Protein 6WQV (pdb70)

Radius of gyration: 37.37 Å; Cα contacts (8 Å, |Δi|>4): 2797; chains: 4; bounding box: 74×94×100 Å

Sequence (1382 aa):
PPTQMRDLTASSQLLDEITIGWNLGNTLDATTTSWLPNPTPAQSETAWGCPMTTKAMIDKVKEGGFNTVRVPVSWIDHTGSAPEYQIDEAWMNRVQEVVNYVIDNDMYCILNIHHENNDWLLIPTNAQKDSVNARLDAIIWTQIATRFGSSYDEHLIFEGMNQPRLVGDPNEWNGGNQEARQQVINSYNQTFVNTVRATGGNNAIRCLMVPTYAASCSSTTVNDFVLPTDTVANKLIVDIHSYSPYNFALNTSGTSSFTQSSDISSQLQWTLQEIYNSFGAKGIPVIIGQFGALNKNNINGRVLWGENYLRIAKSYNIRCIWWDNNAFDTSGENFGLLNRGTLTWQYPELLEAMMMKTQMMRDLTASQLLLDEITIGWNLGNTLDATTTSWLPNPTPAQSETAWGCPMTTKAMIDKVKEGGFNTVRVPVSWIDHTGSAPEYQIDEAWMNRVQEVVNYVIDNDMYCILNIHHENNDWLLIPTNAQKDSVNARLDAIWTQIATRFGSSYDEHLIFEGMNQPRLVGDPNEWNGGNQEARQVINSSYNQTFVNTVRATGGNNAIRCLMMVPTYAASCSSTTVNDFVLPTDTVANKLIVDIHSYSPYNFALNTSGTSSFTQSDISSQLQWTLQEIYNSFGAKGIPVIIGQFGALNKNNINGRVLWGEENYLRIAKSYNNIRCIWWDNNAFDTSGENFGLLNRGTLTWQYPELLEAMMMKMRDLTASQLLDEITIGWNLGNTLDATTTSWLPNPTPAQSETAWGCPMTTKAMIDKVKEGGFNTVRVPVSWIDHTGSAPEYQIDEAWMNNRVQEVVNYVIDNDMYCILNIHHENDWLLIPTNAQKDSVNARLDAIWTQIATRFGSYDEHLIFEGMNQPRLVGDPNEWNGGNQEARQVINSYNQTFVNTVRATGGNNAIRCLMMVPTYAASCSSTTVNDFVLPTDTVANKLIVDIHSYSPYNFALNTSGTSSFTQSDISQQLQWTLQEEIYNSFGAKGIPVIIGQFGALNKNNINGRVLWGENYLRIAKSYNNIRCIWWDNNAFDTSGENFGLLNRGTLTWQYPELLEAMMMKMRDLTASQLLDEITIGWNLGNTLDATTTSWLPNPTPAQSETAWGCPMTTKAMIDKVKEGGFNTVRVPVSWIDHTGSAPEYQIDEAWMNRVQEVVNYVIDNDMYCILNIHHENNDWLIPTNAQKDSVNARLDAIWTQIATRFGSYDEHLIFEGMMNQPRLVGDPNEWNGGNQEARQVINSYNQTFVNTVRATGGNNAIRCLMMVPTYAASCSSTTVNDFVLPTDTVANKLIVDIHSYSPYNFALNTSGTSSFTQSSDISQLQWTLQEIYNSFGAKGIPVIIGQFGALNKNNINGRVLWGENYLRIAKSYNIRCIWWDNNAFDTSGENFGLLNRGTLTWQYPELLEAMMMK

Solvent-accessible surface area: 52924 Å² total; per-residue (Å²): 151,94,70,149,16,61,66,14,40,0,61,45,2,14,90,67,5,83,10,0,0,0,0,0,32,0,0,0,1,29,2,58,113,171,45,92,125,10,68,28,50,86,0,0,60,39,94,64,5,50,77,4,57,54,48,11,0,44,42,0,60,130,15,35,2,35,0,0,0,0,0,0,1,0,25,14,10,26,35,92,58,108,115,26,109,3,64,103,51,0,9,66,21,0,42,89,0,0,46,42,0,33,76,3,66,1,10,0,0,0,0,0,5,57,1,23,102,25,2,58,1,33,91,97,68,74,119,62,2,26,60,35,0,62,20,1,0,49,37,0,0,63,62,0,16,47,21,28,11,30,0,0,0,0,0,0,5,36,0,31,21,94,67,47,131,60,24,153,111,5,12,71,112,64,0,34,97,3,2,24,28,0,0,46,26,0,1,79,7,0,17,26,8,4,38,18,2,37,44,0,5,0,1,0,0,0,5,6,0,38,34,48,84,61,3,28,119,47,26,93,55,8,108,36,110,42,71,99,6,8,0,0,0,1,17,9,29,15,35,128,82,3,0,53,35,84,106,19,71,52,62,8,59,133,93,47,26,77,92,2,62,131,29,0,54,55,2,76,56,26,2,32,51,136,64,38,27,7,1,0,0,12,0,0,0,4,17,39,132,18,63,120,12,1,26,57,0,0,58,14,0,25,137,5,0,156,81,40,93,4,24,2,0,0,19,0,7,22,15,19,111,76,131,42,82,12,2,0,0,0,33,3,67,86,67,64,37,66,28,85,95,0,18,124,3,6,58,196,128,183,20,96,99,24,46,0,64,95,1,12,94,58,5,83,10,0,0,0,1,0,33,0,0,0,1,30,3,57,114,171,48,88,127,8,67,26,49,86,0,0,56,37,100,68,2,45,78,3,58,37,33,12,0,53,54,0,51,117,15,34,2,33,0,0,0,0,0,0,1,0,24,11,10,25,35,93,59,108,112,27,110,2,64,99,51,0,9,56,22,0,42,92,0,0,43,42,0,36,72,2,80,0,16,0,0,0,0,0,5,57,1,22,103,26,1,56,0,34,94,102,70,71,119,64,3,25,62,34,0,64,20,0,0,57,39,0,0,91,65,0,16,97,26,57,12,28,0,0,0,0,0,0,4,34,0,33,22,91,67,54,131,61,24,152,114,5,11,73,102,68,0,34,90,5,2,28,27,0,0,50,25,0,1,81,8,0,18,90,52,26,68,23,2,36,48,0,4,0,0,0,0,0,4,6,0,37,34,50,86,64,2,18,117,35,26,99,46,10,111,35,114,42,73,104,5,8,0,0,0,1,17,12,31,15,34,128,81,3,0,52,37,84,106,19,69,54,61,8,62,132,93,48,25,78,98,1,61,133,31,0,54,61,3,74,67,17,2,30,56,133,63,43,23,6,0,0,0,13,0,0,0,5,27,40,151,18,55,123,12,1,34,59,0,0,54,15,0,23,135,6,0,152,81,39,93,4,23,3,0,0,20,0,8,31,14,25,125,75,132,40,84,13,1,1,0,0,37,3,65,91,63,69,33,78,29,77,90,0,18,128,3,6,58,187,84,103,100,24,48,0,60,94,1,12,90,58,5,85,10,0,0,0,0,0,35,0,0,0,1,30,1,63,115,168,36,104,114,7,66,24,49,87,0,0,56,37,100,67,3,48,78,4,58,80,48,11,0,56,48,0,90,130,16,36,2,32,0,0,0,0,0,0,2,0,24,15,10,25,34,92,59,108,117,25,114,4,60,130,53,0,11,70,16,0,35,73,0,0,45,41,0,30,96,19,113,1,16,0,0,0,0,0,12,52,2,46,90,27,9,52,1,34,94,100,69,75,119,64,3,24,60,33,0,63,19,1,0,56,39,0,0,92,75,0,16,96,25,56,12,36,0,0,0,0,0,0,6,40,8,36,22,83,67,49,134,71,23,149,119,4,8,67,95,70,0,29,96,3,2,22,27,0,0,50,24,0,0,79,8,0,17,90,52,26,68,45,3,36,47,0,6,0,0,0,0,0,4,5,0,36,22,41,77,60,2,29,118,28,26,91,58,9,107,35,108,44,74,101,6,10,0,0,0,1,17,10,31,14,32,130,81,2,0,54,37,82,106,20,69,52,21,7,8,116,44,46,25,78,102,1,58,139,26,0,58,42,2,74,75,16,2,30,57,143,63,37,26,6,0,0,0,13,0,0,0,4,18,37,95,18,58,126,11,6,30,56,0,0,58,12,0,25,136,6,0,156,80,40,86,3,24,2,0,0,20,0,9,32,15,28,104,75,128,39,84,14,2,0,0,0,26,3,67,37,61,21,24,41,32,60,87,4,18,125,3,5,58,195,79,108,97,23,47,0,72,94,2,10,114,67,5,86,8,0,0,0,0,0,32,0,0,0,1,29,2,60,118,174,45,94,128,11,68,26,48,86,0,0,58,38,95,65,6,46,76,4,58,78,49,10,0,53,50,0,88,129,14,35,2,31,0,0,0,0,0,0,1,0,24,9,9,26,35,90,48,116,115,22,100,2,67,102,51,0,8,66,22,0,47,90,0,0,42,42,0,36,101,16,108,0,12,0,0,0,0,0,5,59,1,23,103,26,3,60,2,34,57,34,23,43,96,27,4,25,59,37,0,64,18,1,0,56,39,0,0,93,62,0,15,95,27,55,12,28,1,0,0,0,0,0,4,38,0,30,21,91,65,47,131,66,26,149,111,4,9,65,55,61,0,39,24,5,2,20,27,0,0,50,26,0,1,77,7,0,18,89,46,24,63,47,2,36,48,0,6,0,0,0,0,0,5,6,1,40,34,44,80,65,3,22,95,9,20,59,55,9,108,33,108,39,72,101,6,8,0,0,0,1,17,11,34,14,32,133,85,3,0,53,30,91,102,18,70,48,67,5,74,133,95,49,27,80,96,1,61,131,32,0,52,62,3,67,64,17,2,30,56,124,65,30,24,5,0,0,0,14,0,0,0,4,16,38,130,18,102,124,9,6,30,62,0,0,55,16,0,27,134,6,0,151,76,38,111,3,26,2,0,0,19,0,7,21,14,30,123,76,130,41,85,14,1,0,1,0,38,2,60,84,69,59,39,79,37,89,91,4,18,124,4,9,55,182

Structure (mmCIF, N/CA/C/O backbone):
data_6WQV
#
_entry.id   6WQV
#
_cell.length_a   49.610
_cell.length_b   83.170
_cell.length_c   85.210
_cell.angle_alpha   93.982
_cell.angle_beta   93.359
_cell.angle_gamma   89.274
#
_symmetry.space_group_name_H-M   'P 1'
#
loop_
_entity.id
_entity.type
_entity.pdbx_description
1 polymer Endoglucanase
2 branched beta-D-glucopyranose-(1-4)-beta-D-glucopyranose-(1-4)-alpha-D-glucopyranose
3 non-polymer 1,2-ETHANEDIOL
4 non-polymer 'NITRATE ION'
5 water water
#
loop_
_atom_site.group_PDB
_atom_site.id
_atom_site.type_symbol
_atom_site.label_atom_id
_atom_site.label_alt_id
_atom_site.label_comp_id
_atom_site.label_asym_id
_atom_site.label_entity_id
_atom_site.label_seq_id
_atom_site.pdbx_PDB_ins_code
_atom_site.Cartn_x
_atom_site.Cartn_y
_atom_site.Cartn_z
_atom_site.occupancy
_atom_site.B_iso_or_equiv
_atom_site.auth_seq_id
_atom_site.auth_comp_id
_atom_site.auth_asym_id
_atom_site.auth_atom_id
_atom_site.pdbx_PDB_model_num
ATOM 1 N N . PRO A 1 7 ? 12.30073 -25.74645 -33.30124 1.000 47.25726 7 PRO A N 1
ATOM 2 C CA . PRO A 1 7 ? 11.52826 -26.70464 -34.10612 1.000 46.49011 7 PRO A CA 1
ATOM 3 C C . PRO A 1 7 ? 10.24788 -27.12588 -33.39179 1.000 42.82490 7 PRO A C 1
ATOM 4 O O . PRO A 1 7 ? 10.13494 -26.91435 -32.18403 1.000 41.50669 7 PRO A O 1
ATOM 15 N N . PRO A 1 8 ? 9.30120 -27.71507 -34.11999 1.000 39.45558 8 PRO A N 1
ATOM 16 C CA . PRO A 1 8 ? 8.01294 -28.05653 -33.50062 1.000 35.79488 8 PRO A CA 1
ATOM 17 C C . PRO A 1 8 ? 8.14530 -29.24274 -32.55560 1.000 33.74875 8 PRO A C 1
ATOM 18 O O . PRO A 1 8 ? 8.80539 -30.23785 -32.86445 1.000 34.99201 8 PRO A O 1
ATOM 29 N N . THR A 1 9 ? 7.52736 -29.11700 -31.38386 1.000 30.71324 9 THR A N 1
ATOM 30 C CA . THR A 1 9 ? 7.41392 -30.25252 -30.47980 1.000 33.15439 9 THR A CA 1
ATOM 31 C C . THR A 1 9 ? 6.47186 -31.27915 -31.09481 1.000 33.07789 9 THR A C 1
ATOM 32 O O . THR A 1 9 ? 5.40827 -30.93175 -31.61813 1.000 32.34478 9 THR A O 1
ATOM 43 N N . GLN A 1 10 ? 6.87227 -32.54829 -31.05337 1.000 31.43993 10 GLN A N 1
ATOM 44 C CA . GLN A 1 10 ? 6.03158 -33.59348 -31.62034 1.000 31.99407 10 GLN A CA 1
ATOM 45 C C . GLN A 1 10 ? 4.65409 -33.53488 -30.97749 1.000 30.21685 10 GLN A C 1
ATOM 46 O O . GLN A 1 10 ? 4.52827 -33.41768 -29.75398 1.000 29.19431 10 GLN A O 1
ATOM 60 N N . MET A 1 11 ? 3.61756 -33.62171 -31.80510 1.000 28.67754 11 MET A N 1
ATOM 61 C CA . MET A 1 11 ? 2.26704 -33.32202 -31.36735 1.000 24.81248 11 MET A CA 1
ATOM 62 C C . MET A 1 11 ? 1.32038 -34.44781 -31.73521 1.000 24.19782 11 MET A C 1
ATOM 63 O O . MET A 1 11 ? 1.32822 -34.93128 -32.87069 1.000 27.44787 11 MET A O 1
ATOM 77 N N . ARG A 1 12 ? 0.49245 -34.84424 -30.77108 1.000 23.36635 12 ARG A N 1
ATOM 78 C CA . ARG A 1 12 ? -0.56928 -35.79935 -31.03330 1.000 21.17707 12 ARG A CA 1
ATOM 79 C C . ARG A 1 12 ? -1.72161 -35.06053 -31.69800 1.000 18.87079 12 ARG A C 1
ATOM 80 O O . ARG A 1 12 ? -2.05705 -33.94008 -31.31049 1.000 20.45921 12 ARG A O 1
ATOM 101 N N . ASP A 1 13 ? -2.30736 -35.68802 -32.70550 1.000 19.87419 13 ASP A N 1
ATOM 102 C CA . ASP A 1 13 ? -3.45475 -35.14129 -33.42258 1.000 21.37940 13 ASP A CA 1
ATOM 103 C C . ASP A 1 13 ? -4.68787 -35.75695 -32.77579 1.000 21.23357 13 ASP A C 1
ATOM 104 O O . ASP A 1 13 ? -5.07928 -36.87976 -33.10701 1.000 21.81034 13 ASP A O 1
ATOM 113 N N . LEU A 1 14 ? -5.28652 -35.02353 -31.84221 1.000 20.21436 14 LEU A N 1
ATOM 114 C CA . LEU A 1 14 ? -6.45265 -35.48819 -31.11331 1.000 21.99726 14 LEU A CA 1
ATOM 115 C C . LEU A 1 14 ? -7.62315 -34.54699 -31.33930 1.000 18.68972 14 LEU A C 1
ATOM 116 O O . LEU A 1 14 ? -7.44326 -33.33787 -31.52685 1.000 19.50084 14 LEU A O 1
ATOM 132 N N . THR A 1 15 ? -8.82875 -35.09554 -31.27610 1.000 17.23854 15 THR A N 1
ATOM 133 C CA . THR A 1 15 ? -9.99384 -34.23009 -31.35969 1.000 17.21139 15 THR A CA 1
ATOM 134 C C . THR A 1 15 ? -10.19089 -33.46714 -30.05014 1.000 15.20400 15 THR A C 1
ATOM 135 O O . THR A 1 15 ? -9.62968 -33.80158 -28.99709 1.000 14.93697 15 THR A O 1
ATOM 146 N N . ALA A 1 16 ? -11.03569 -32.43780 -30.11306 1.000 16.66209 16 ALA A N 1
ATOM 147 C CA . ALA A 1 16 ? -11.33106 -31.66647 -28.90939 1.000 15.13497 16 ALA A CA 1
ATOM 148 C C . ALA A 1 16 ? -11.92528 -32.55350 -27.82429 1.000 15.45141 16 ALA A C 1
ATOM 149 O O . ALA A 1 16 ? -11.57646 -32.42218 -26.64691 1.000 14.79691 16 ALA A O 1
ATOM 156 N N A SER A 1 17 ? -12.83255 -33.45453 -28.19648 0.589 16.73565 17 SER A N 1
ATOM 157 N N B SER A 1 17 ? -12.81811 -33.47140 -28.20053 0.411 16.66798 17 SER A N 1
ATOM 158 C CA A SER A 1 17 ? -13.40689 -34.35403 -27.20288 0.589 16.87225 17 SER A CA 1
ATOM 159 C CA B SER A 1 17 ? -13.41646 -34.35816 -27.20773 0.411 16.88842 17 SER A CA 1
ATOM 160 C C A SER A 1 17 ? -12.32889 -35.21270 -26.55952 0.589 16.61273 17 SER A C 1
ATOM 161 C C B SER A 1 17 ? -12.38029 -35.28224 -26.58314 0.411 16.68831 17 SER A C 1
ATOM 162 O O A SER A 1 17 ? -12.33754 -35.42396 -25.33956 0.589 15.91832 17 SER A O 1
ATOM 163 O O B SER A 1 17 ? -12.48144 -35.60751 -25.39494 0.411 16.09732 17 SER A O 1
ATOM 178 N N . GLN A 1 18 ? -11.40298 -35.74054 -27.36643 1.000 16.85871 18 GLN A N 1
ATOM 179 C CA . GLN A 1 18 ? -10.33192 -36.56753 -26.81893 1.000 16.61870 18 GLN A CA 1
ATOM 180 C C . GLN A 1 18 ? -9.44146 -35.77666 -25.87128 1.000 16.74597 18 GLN A C 1
ATOM 181 O O . GLN A 1 18 ? -9.04086 -36.28572 -24.81720 1.000 17.63551 18 GLN A O 1
ATOM 195 N N . LEU A 1 19 ? -9.11734 -34.53009 -26.22349 1.000 14.80423 19 LEU A N 1
ATOM 196 C CA . LEU A 1 19 ? -8.29612 -33.70705 -25.34981 1.000 16.15398 19 LEU A CA 1
ATOM 197 C C . LEU A 1 19 ? -9.02578 -33.41596 -24.04823 1.000 14.60788 19 LEU A C 1
ATOM 198 O O . LEU A 1 19 ? -8.44230 -33.53142 -22.96126 1.000 14.35043 19 LEU A O 1
ATOM 214 N N . LEU A 1 20 ? -10.30872 -33.06342 -24.13244 1.000 13.79261 20 LEU A N 1
ATOM 215 C CA . LEU A 1 20 ? -11.07629 -32.78692 -22.92363 1.000 13.80562 20 LEU A CA 1
ATOM 216 C C . LEU A 1 20 ? -11.15662 -34.00818 -22.01620 1.000 15.23822 20 LEU A C 1
ATOM 217 O O . LEU A 1 20 ? -11.24708 -33.86114 -20.78938 1.000 16.61415 20 LEU A O 1
ATOM 233 N N . ASP A 1 21 ? -11.11778 -35.21661 -22.57909 1.000 13.71611 21 ASP A N 1
ATOM 234 C CA . ASP A 1 21 ? -11.15702 -36.42490 -21.76110 1.000 15.93972 21 ASP A CA 1
ATOM 235 C C . ASP A 1 21 ? -9.83849 -36.68974 -21.04616 1.000 17.09335 21 ASP A C 1
ATOM 236 O O . ASP A 1 21 ? -9.80163 -37.51509 -20.12670 1.000 19.76409 21 ASP A O 1
ATOM 245 N N . GLU A 1 22 ? -8.76653 -36.01071 -21.43866 1.000 14.14722 22 GLU A N 1
ATOM 246 C CA . GLU A 1 22 ? -7.51279 -36.08107 -20.69899 1.000 15.00283 22 GLU A CA 1
ATOM 247 C C . GLU A 1 22 ? -7.42876 -35.05575 -19.57998 1.000 16.17592 22 GLU A C 1
ATOM 248 O O . GLU A 1 22 ? -6.64486 -35.24553 -18.64531 1.000 17.86433 22 GLU A O 1
ATOM 260 N N . ILE A 1 23 ? -8.20220 -33.97178 -19.65932 1.000 13.70035 23 ILE A N 1
ATOM 261 C CA . ILE A 1 23 ? -8.27256 -33.00166 -18.57452 1.000 14.35807 23 ILE A CA 1
ATOM 262 C C . ILE A 1 23 ? -9.02539 -33.61545 -17.40039 1.000 15.45449 23 ILE A C 1
ATOM 263 O O . ILE A 1 23 ? -10.02081 -34.32779 -17.57939 1.000 16.82955 23 ILE A O 1
ATOM 279 N N . THR A 1 24 ? -8.52525 -33.37468 -16.18441 1.000 13.31547 24 THR A N 1
ATOM 280 C CA . THR A 1 24 ? -9.22224 -33.80447 -14.97260 1.000 14.63089 24 THR A CA 1
ATOM 281 C C . THR A 1 24 ? -10.02575 -32.62548 -14.42345 1.000 14.75884 24 THR A C 1
ATOM 282 O O . THR A 1 24 ? -11.25257 -32.58475 -14.55753 1.000 13.97616 24 THR A O 1
ATOM 293 N N . ILE A 1 25 ? -9.32530 -31.66071 -13.83334 1.000 12.70187 25 ILE A N 1
ATOM 294 C CA . ILE A 1 25 ? -9.90254 -30.42515 -13.30211 1.000 11.01839 25 ILE A CA 1
ATOM 295 C C . ILE A 1 25 ? -8.82848 -29.35827 -13.45650 1.000 11.21489 25 ILE A C 1
ATOM 296 O O . ILE A 1 25 ? -7.62973 -29.65396 -13.41341 1.000 12.01404 25 ILE A O 1
ATOM 312 N N . GLY A 1 26 ? -9.25026 -28.11037 -13.68884 1.000 10.12742 26 GLY A N 1
ATOM 313 C CA . GLY A 1 26 ? -8.32792 -27.03404 -13.96979 1.000 11.01856 26 GLY A CA 1
ATOM 314 C C . GLY A 1 26 ? -8.37117 -25.89917 -12.94774 1.000 9.22512 26 GLY A C 1
ATOM 315 O O . GLY A 1 26 ? -9.29625 -25.79063 -12.13577 1.000 10.21132 26 GLY A O 1
ATOM 319 N N . TRP A 1 27 ? -7.37167 -25.02192 -13.05133 1.000 9.96729 27 TRP A N 1
ATOM 320 C CA . TRP A 1 27 ? -7.15253 -23.90303 -12.13894 1.000 9.32340 27 TRP A CA 1
ATOM 321 C C . TRP A 1 27 ? -6.71340 -22.69614 -12.94947 1.000 8.66430 27 TRP A C 1
ATOM 322 O O . TRP A 1 27 ? -5.85570 -22.81317 -13.83707 1.000 9.63590 27 TRP A O 1
ATOM 343 N N . ASN A 1 28 ? -7.33619 -21.54477 -12.66555 1.000 8.75277 28 ASN A N 1
ATOM 344 C CA . ASN A 1 28 ? -6.98832 -20.28034 -13.30996 1.000 9.30899 28 ASN A CA 1
ATOM 345 C C . ASN A 1 28 ? -5.97780 -19.52416 -12.45525 1.000 9.19932 28 ASN A C 1
ATOM 346 O O . ASN A 1 28 ? -6.18907 -19.35117 -11.24969 1.000 10.32084 28 ASN A O 1
ATOM 357 N N . LEU A 1 29 ? -4.92920 -19.00944 -13.10428 1.000 8.65587 29 LEU A N 1
ATOM 358 C CA . LEU A 1 29 ? -3.99756 -18.04321 -12.50651 1.000 8.78064 29 LEU A CA 1
ATOM 359 C C . LEU A 1 29 ? -4.61787 -16.64357 -12.58207 1.000 9.28787 29 LEU A C 1
ATOM 360 O O . LEU A 1 29 ? -4.23586 -15.79212 -13.39178 1.000 11.25931 29 LEU A O 1
ATOM 376 N N . GLY A 1 30 ? -5.60660 -16.41987 -11.72559 1.000 8.63713 30 GLY A N 1
ATOM 377 C CA . GLY A 1 30 ? -6.41534 -15.21939 -11.83559 1.000 10.75362 30 GLY A CA 1
ATOM 378 C C . GLY A 1 30 ? -5.79494 -13.97742 -11.22106 1.000 10.25445 30 GLY A C 1
ATOM 379 O O . GLY A 1 30 ? -4.97369 -14.02925 -10.30058 1.000 9.98966 30 GLY A O 1
ATOM 383 N N . ASN A 1 31 ? -6.22724 -12.81724 -11.73623 1.000 9.91243 31 ASN A N 1
ATOM 384 C CA . ASN A 1 31 ? -5.80166 -11.49369 -11.26118 1.000 11.74416 31 ASN A CA 1
ATOM 385 C C . ASN A 1 31 ? -4.27707 -11.30770 -11.30379 1.000 10.99126 31 ASN A C 1
ATOM 386 O O . ASN A 1 31 ? -3.69393 -10.61411 -10.46344 1.000 11.98269 31 ASN A O 1
ATOM 397 N N . THR A 1 32 ? -3.64512 -11.89318 -12.32482 1.000 10.62474 32 THR A N 1
ATOM 398 C CA . THR A 1 32 ? -2.19619 -11.95447 -12.45383 1.000 10.50481 32 THR A CA 1
ATOM 399 C C . THR A 1 32 ? -1.80897 -11.33771 -13.78613 1.000 10.73992 32 THR A C 1
ATOM 400 O O . THR A 1 32 ? -1.71826 -10.10617 -13.88860 1.000 11.20727 32 THR A O 1
ATOM 411 N N . LEU A 1 33 ? -1.53582 -12.13284 -14.83018 1.000 11.50515 33 LEU A N 1
ATOM 412 C CA . LEU A 1 33 ? -1.19993 -11.54864 -16.13290 1.000 9.36826 33 LEU A CA 1
ATOM 413 C C . LEU A 1 33 ? -2.39898 -10.87079 -16.78305 1.000 12.14902 33 LEU A C 1
ATOM 414 O O . LEU A 1 33 ? -2.22088 -10.14446 -17.77182 1.000 12.08700 33 LEU A O 1
ATOM 430 N N . ASP A 1 34 ? -3.60151 -11.08075 -16.23166 1.000 10.72174 34 ASP A N 1
ATOM 431 C CA . ASP A 1 34 ? -4.82609 -10.40770 -16.65051 1.000 11.66273 34 ASP A CA 1
ATOM 432 C C . ASP A 1 34 ? -5.02964 -9.04706 -15.98602 1.000 11.55780 34 ASP A C 1
ATOM 433 O O . ASP A 1 34 ? -5.93141 -8.30778 -16.40094 1.000 12.83247 34 ASP A O 1
ATOM 442 N N . ALA A 1 35 ? -4.23576 -8.68566 -14.98001 1.000 11.08139 35 ALA A N 1
ATOM 443 C CA . ALA A 1 35 ? -4.41957 -7.40344 -14.32000 1.000 10.98664 35 ALA A CA 1
ATOM 444 C C . ALA A 1 35 ? -4.15580 -6.26049 -15.28869 1.000 12.12811 35 ALA A C 1
ATOM 445 O O . ALA A 1 35 ? -3.18777 -6.28151 -16.05689 1.000 15.00638 35 ALA A O 1
ATOM 452 N N . THR A 1 36 ? -5.03065 -5.25772 -15.26006 1.000 13.29638 36 THR A N 1
ATOM 453 C CA . THR A 1 36 ? -4.88592 -4.06362 -16.07810 1.000 15.40051 36 THR A CA 1
ATOM 454 C C . THR A 1 36 ? -4.60094 -2.84844 -15.20394 1.000 16.16217 36 THR A C 1
ATOM 455 O O . THR A 1 36 ? -4.96043 -2.80748 -14.02274 1.000 16.04760 36 THR A O 1
ATOM 466 N N . THR A 1 37 ? -3.94227 -1.84989 -15.80850 1.000 15.35636 37 THR A N 1
ATOM 467 C CA . THR A 1 37 ? -3.60706 -0.58280 -15.16494 1.000 16.06313 37 THR A CA 1
ATOM 468 C C . THR A 1 37 ? -3.99177 0.58239 -16.06803 1.000 17.06878 37 THR A C 1
ATOM 469 O O . THR A 1 37 ? -3.52417 1.70777 -15.86647 1.000 18.70663 37 THR A O 1
ATOM 480 N N . THR A 1 38 ? -4.84838 0.31569 -17.05558 1.000 17.18987 38 THR A N 1
ATOM 481 C CA . THR A 1 38 ? -5.05693 1.23308 -18.16761 1.000 18.22379 38 THR A CA 1
ATOM 482 C C . THR A 1 38 ? -5.46583 2.62584 -17.71312 1.000 21.50591 38 THR A C 1
ATOM 483 O O . THR A 1 38 ? -5.09407 3.61815 -18.35115 1.000 23.53871 38 THR A O 1
ATOM 494 N N . SER A 1 39 ? -6.22669 2.72586 -16.63247 1.000 22.54740 39 SER A N 1
ATOM 495 C CA . SER A 1 39 ? -6.81661 3.99938 -16.24391 1.000 28.33843 39 SER A CA 1
ATOM 496 C C . SER A 1 39 ? -5.88724 4.88102 -15.42076 1.000 29.47815 39 SER A C 1
ATOM 497 O O . SER A 1 39 ? -6.28650 5.99844 -15.07315 1.000 32.46159 39 SER A O 1
ATOM 505 N N . TRP A 1 40 ? -4.67359 4.42782 -15.09719 1.000 25.61605 40 TRP A N 1
ATOM 506 C CA . TRP A 1 40 ? -3.77936 5.24668 -14.28682 1.000 25.19045 40 TRP A CA 1
ATOM 507 C C . TRP A 1 40 ? -2.30379 5.06263 -14.63278 1.000 25.34466 40 TRP A C 1
ATOM 508 O O . TRP A 1 40 ? -1.47587 5.90806 -14.27385 1.000 26.48047 40 TRP A O 1
ATOM 529 N N . LEU A 1 41 ? -1.95994 3.97770 -15.32287 1.000 22.07879 41 LEU A N 1
ATOM 530 C CA . LEU A 1 41 ? -0.57698 3.70450 -15.71503 1.000 23.11683 41 LEU A CA 1
ATOM 531 C C . LEU A 1 41 ? -0.56385 3.12752 -17.12473 1.000 22.86044 41 LEU A C 1
ATOM 532 O O . LEU A 1 41 ? -0.76087 1.91496 -17.31302 1.000 22.11944 41 LEU A O 1
ATOM 548 N N . PRO A 1 42 ? -0.32764 3.95873 -18.13989 1.000 24.42891 42 PRO A N 1
ATOM 549 C CA . PRO A 1 42 ? -0.48629 3.47316 -19.51937 1.000 23.79265 42 PRO A CA 1
ATOM 550 C C . PRO A 1 42 ? 0.57728 2.48893 -19.97480 1.000 22.27254 42 PRO A C 1
ATOM 551 O O . PRO A 1 42 ? 0.27672 1.64342 -20.82760 1.000 21.51418 42 PRO A O 1
ATOM 562 N N . ASN A 1 43 ? 1.79799 2.56308 -19.44254 1.000 22.15985 43 ASN A N 1
ATOM 563 C CA . ASN A 1 43 ? 2.91777 1.75341 -19.92544 1.000 22.61558 43 ASN A CA 1
ATOM 564 C C . ASN A 1 43 ? 3.54981 0.97465 -18.77755 1.000 20.16646 43 ASN A C 1
ATOM 565 O O . ASN A 1 43 ? 4.70900 1.20149 -18.41802 1.000 22.12510 43 ASN A O 1
ATOM 576 N N . PRO A 1 44 ? 2.81829 0.03421 -18.18840 1.000 19.10552 44 PRO A N 1
ATOM 577 C CA . PRO A 1 44 ? 3.39492 -0.73972 -17.08373 1.000 16.86873 44 PRO A CA 1
ATOM 578 C C . PRO A 1 44 ? 4.47647 -1.68717 -17.56778 1.000 17.79687 44 PRO A C 1
ATOM 579 O O . PRO A 1 44 ? 4.42179 -2.21914 -18.68000 1.000 19.29530 44 PRO A O 1
ATOM 590 N N . THR A 1 45 ? 5.46799 -1.90046 -16.70621 1.000 17.01854 45 THR A N 1
ATOM 591 C CA . THR A 1 45 ? 6.40284 -2.98626 -16.91302 1.000 17.03309 45 THR A CA 1
ATOM 592 C C . THR A 1 45 ? 5.68715 -4.31052 -16.65445 1.000 16.08443 45 THR A C 1
ATOM 593 O O . THR A 1 45 ? 4.61657 -4.34329 -16.03813 1.000 15.66780 45 THR A O 1
ATOM 604 N N . PRO A 1 46 ? 6.25056 -5.42215 -17.12341 1.000 14.07901 46 PRO A N 1
ATOM 605 C CA . PRO A 1 46 ? 5.65140 -6.72974 -16.80171 1.000 13.67135 46 PRO A CA 1
ATOM 606 C C . PRO A 1 46 ? 5.44295 -6.93427 -15.31057 1.000 12.80657 46 PRO A C 1
ATOM 607 O O . PRO A 1 46 ? 4.39231 -7.44201 -14.90016 1.000 13.24621 46 PRO A O 1
ATOM 618 N N . ALA A 1 47 ? 6.40217 -6.52093 -14.48308 1.000 15.78344 47 ALA A N 1
ATOM 619 C CA . ALA A 1 47 ? 6.26086 -6.72091 -13.04545 1.000 15.88749 47 ALA A CA 1
ATOM 620 C C . ALA A 1 47 ? 5.15871 -5.83618 -12.47473 1.000 16.10593 47 ALA A C 1
ATOM 621 O O . ALA A 1 47 ? 4.39581 -6.26883 -11.60127 1.000 16.77195 47 ALA A O 1
ATOM 628 N N . GLN A 1 48 ? 5.05274 -4.59558 -12.95497 1.000 14.90947 48 GLN A N 1
ATOM 629 C CA . GLN A 1 48 ? 3.99666 -3.70983 -12.47122 1.000 17.02388 48 GLN A CA 1
ATOM 630 C C . GLN A 1 48 ? 2.61540 -4.27143 -12.78051 1.000 16.62973 48 GLN A C 1
ATOM 631 O O . GLN A 1 48 ? 1.69090 -4.15064 -11.96810 1.000 18.18285 48 GLN A O 1
ATOM 645 N N . SER A 1 49 ? 2.44928 -4.87902 -13.95598 1.000 13.54943 49 SER A N 1
ATOM 646 C CA . SER A 1 49 ? 1.16852 -5.48471 -14.30225 1.000 12.46101 49 SER A CA 1
ATOM 647 C C . SER A 1 49 ? 0.88935 -6.72000 -13.45365 1.000 12.04421 49 SER A C 1
ATOM 648 O O . SER A 1 49 ? -0.18401 -6.84741 -12.85180 1.000 13.95501 49 SER A O 1
ATOM 656 N N . GLU A 1 50 ? 1.84275 -7.65582 -13.40904 1.000 13.10431 50 GLU A N 1
ATOM 657 C CA . GLU A 1 50 ? 1.57916 -8.94590 -12.78737 1.000 14.32131 50 GLU A CA 1
ATOM 658 C C . GLU A 1 50 ? 1.23188 -8.80372 -11.31189 1.000 14.73925 50 GLU A C 1
ATOM 659 O O . GLU A 1 50 ? 0.45678 -9.61039 -10.78172 1.000 14.46304 50 GLU A O 1
ATOM 671 N N . THR A 1 51 ? 1.77568 -7.78960 -10.63762 1.000 13.49694 51 THR A N 1
ATOM 672 C CA . THR A 1 51 ? 1.57437 -7.58629 -9.20821 1.000 13.00060 51 THR A CA 1
ATOM 673 C C . THR A 1 51 ? 0.56159 -6.48705 -8.90273 1.000 16.16460 51 THR A C 1
ATOM 674 O O . THR A 1 51 ? 0.42875 -6.08191 -7.74388 1.000 17.50770 51 THR A O 1
ATOM 685 N N . ALA A 1 52 ? -0.17899 -6.02117 -9.90675 1.000 15.98896 52 ALA A N 1
ATOM 686 C CA . ALA A 1 52 ? -1.03682 -4.86292 -9.71247 1.000 15.50804 52 ALA A CA 1
ATOM 687 C C . ALA A 1 52 ? -2.27920 -5.17286 -8.88698 1.000 16.00772 52 ALA A C 1
ATOM 688 O O . ALA A 1 52 ? -2.83551 -4.25694 -8.27127 1.000 20.15639 52 ALA A O 1
ATOM 695 N N . TRP A 1 53 ? -2.72156 -6.42076 -8.85578 1.000 17.58685 53 TRP A N 1
ATOM 696 C CA . TRP A 1 53 ? -3.99557 -6.78745 -8.25040 1.000 18.56823 53 TRP A CA 1
ATOM 697 C C . TRP A 1 53 ? -3.82493 -7.83871 -7.15364 1.000 21.80705 53 TRP A C 1
ATOM 698 O O . TRP A 1 53 ? -4.56416 -8.82573 -7.09135 1.000 22.99379 53 TRP A O 1
ATOM 719 N N . GLY A 1 54 ? -2.83887 -7.65591 -6.28529 1.000 21.05798 54 GLY A N 1
ATOM 720 C CA . GLY A 1 54 ? -2.75652 -8.44531 -5.06585 1.000 21.62202 54 GLY A CA 1
ATOM 721 C C . GLY A 1 54 ? -2.12638 -9.80862 -5.20581 1.000 21.19318 54 GLY A C 1
ATOM 722 O O . GLY A 1 54 ? -2.27785 -10.64275 -4.30272 1.000 25.02514 54 GLY A O 1
ATOM 726 N N . CYS A 1 55 ? -1.42357 -10.06426 -6.29788 1.000 16.63233 55 CYS A N 1
ATOM 727 C CA . CYS A 1 55 ? -0.73500 -11.32491 -6.45025 1.000 16.20564 55 CYS A CA 1
ATOM 728 C C . CYS A 1 55 ? 0.77048 -11.10778 -6.49036 1.000 16.06353 55 CYS A C 1
ATOM 729 O O . CYS A 1 55 ? 1.23695 -10.07470 -6.98741 1.000 16.18328 55 CYS A O 1
ATOM 737 N N . PRO A 1 56 ? 1.54102 -12.03251 -5.93247 1.000 15.16360 56 PRO A N 1
ATOM 738 C CA . PRO A 1 56 ? 2.99779 -11.96730 -6.05904 1.000 15.79787 56 PRO A CA 1
ATOM 739 C C . PRO A 1 56 ? 3.41911 -12.41690 -7.45014 1.000 13.64143 56 PRO A C 1
ATOM 740 O O . PRO A 1 56 ? 2.62988 -12.94411 -8.23104 1.000 14.04251 56 PRO A O 1
ATOM 751 N N . MET A 1 57 ? 4.69869 -12.20235 -7.75366 1.000 15.14934 57 MET A N 1
ATOM 752 C CA . MET A 1 57 ? 5.24855 -12.75901 -8.98045 1.000 15.35266 57 MET A CA 1
ATOM 753 C C . MET A 1 57 ? 5.05757 -14.27364 -8.99068 1.000 13.35908 57 MET A C 1
ATOM 754 O O . MET A 1 57 ? 5.36453 -14.95986 -8.01288 1.000 14.20930 57 MET A O 1
ATOM 768 N N . THR A 1 58 ? 4.52089 -14.79830 -10.08922 1.000 10.99270 58 THR A N 1
ATOM 769 C CA . THR A 1 58 ? 4.24930 -16.22715 -10.17299 1.000 10.47006 58 THR A CA 1
ATOM 770 C C . THR A 1 58 ? 5.55984 -16.99182 -10.23873 1.000 10.63727 58 THR A C 1
ATOM 771 O O . THR A 1 58 ? 6.52490 -16.55011 -10.86841 1.000 11.80177 58 THR A O 1
ATOM 782 N N . THR A 1 59 ? 5.60318 -18.14006 -9.56534 1.000 11.42425 59 THR A N 1
ATOM 783 C CA . THR A 1 59 ? 6.77211 -19.00247 -9.59097 1.000 11.81436 59 THR A CA 1
ATOM 784 C C . THR A 1 59 ? 6.37316 -20.40821 -10.02495 1.000 10.71426 59 THR A C 1
ATOM 785 O O . THR A 1 59 ? 5.21734 -20.82362 -9.91356 1.000 10.62708 59 THR A O 1
ATOM 796 N N . LYS A 1 60 ? 7.37367 -21.15515 -10.49444 1.000 11.59187 60 LYS A N 1
ATOM 797 C CA . LYS A 1 60 ? 7.16310 -22.56649 -10.79468 1.000 13.40287 60 LYS A CA 1
ATOM 798 C C . LYS A 1 60 ? 6.63694 -23.31551 -9.57359 1.000 12.63010 60 LYS A C 1
ATOM 799 O O . LYS A 1 60 ? 5.78372 -24.19713 -9.69752 1.000 13.65893 60 LYS A O 1
ATOM 818 N N . ALA A 1 61 ? 7.15066 -22.98864 -8.38414 1.000 12.77612 61 ALA A N 1
ATOM 819 C CA . ALA A 1 61 ? 6.71506 -23.68038 -7.17377 1.000 12.47097 61 ALA A CA 1
ATOM 820 C C . ALA A 1 61 ? 5.21079 -23.55761 -6.95439 1.000 12.49211 61 ALA A C 1
ATOM 821 O O . ALA A 1 61 ? 4.57550 -24.47076 -6.40773 1.000 12.36566 61 ALA A O 1
ATOM 828 N N . MET A 1 62 ? 4.62033 -22.42355 -7.33212 1.000 12.16206 62 MET A N 1
ATOM 829 C CA . MET A 1 62 ? 3.17692 -22.28273 -7.18113 1.000 12.40478 62 MET A CA 1
ATOM 830 C C . MET A 1 62 ? 2.43504 -23.24485 -8.09575 1.000 10.32244 62 MET A C 1
ATOM 831 O O . MET A 1 62 ? 1.46482 -23.88560 -7.67634 1.000 11.68532 62 MET A O 1
ATOM 845 N N . ILE A 1 63 ? 2.89209 -23.35962 -9.34715 1.000 10.97805 63 ILE A N 1
ATOM 846 C CA . ILE A 1 63 ? 2.25162 -24.26071 -10.30232 1.000 11.61972 63 ILE A CA 1
ATOM 847 C C . ILE A 1 63 ? 2.49203 -25.71332 -9.90544 1.000 12.74796 63 ILE A C 1
ATOM 848 O O . ILE A 1 63 ? 1.60455 -26.56369 -10.05005 1.000 12.92734 63 ILE A O 1
ATOM 864 N N . ASP A 1 64 ? 3.69374 -26.02404 -9.38312 1.000 12.41847 64 ASP A N 1
ATOM 865 C CA . ASP A 1 64 ? 3.93203 -27.35957 -8.84003 1.000 11.63474 64 ASP A CA 1
ATOM 866 C C . ASP A 1 64 ? 2.89043 -27.70913 -7.77330 1.000 11.41048 64 ASP A C 1
ATOM 867 O O . ASP A 1 64 ? 2.42482 -28.85296 -7.68023 1.000 11.77161 64 ASP A O 1
ATOM 876 N N . LYS A 1 65 ? 2.57258 -26.74295 -6.90347 1.000 11.30531 65 LYS A N 1
ATOM 877 C CA . LYS A 1 65 ? 1.59880 -26.96835 -5.83800 1.000 11.41500 65 LYS A CA 1
ATOM 878 C C . LYS A 1 65 ? 0.19452 -27.17959 -6.39250 1.000 11.78643 65 LYS A C 1
ATOM 879 O O . LYS A 1 65 ? -0.55271 -28.03468 -5.90238 1.000 12.01147 65 LYS A O 1
ATOM 898 N N . VAL A 1 66 ? -0.18490 -26.40079 -7.40626 1.000 12.02765 66 VAL A N 1
ATOM 899 C CA . VAL A 1 66 ? -1.46087 -26.60859 -8.08656 1.000 12.50930 66 VAL A CA 1
ATOM 900 C C . VAL A 1 66 ? -1.56961 -28.04207 -8.60654 1.000 11.09056 66 VAL A C 1
ATOM 901 O O . VAL A 1 66 ? -2.58616 -28.71150 -8.40804 1.000 12.18136 66 VAL A O 1
ATOM 914 N N . LYS A 1 67 ? -0.51504 -28.54025 -9.25795 1.000 11.60406 67 LYS A N 1
ATOM 915 C CA . LYS A 1 67 ? -0.53607 -29.91909 -9.74881 1.000 12.46234 67 LYS A CA 1
ATOM 916 C C . LYS A 1 67 ? -0.63753 -30.92038 -8.59935 1.000 11.63026 67 LYS A C 1
ATOM 917 O O . LYS A 1 67 ? -1.43107 -31.87128 -8.65136 1.000 13.53821 67 LYS A O 1
ATOM 936 N N . GLU A 1 68 ? 0.16827 -30.72078 -7.54516 1.000 12.53914 68 GLU A N 1
ATOM 937 C CA . GLU A 1 68 ? 0.11511 -31.58761 -6.37227 1.000 15.11693 68 GLU A CA 1
ATOM 938 C C . GLU A 1 68 ? -1.28141 -31.65101 -5.77406 1.000 14.01077 68 GLU A C 1
ATOM 939 O O . GLU A 1 68 ? -1.69549 -32.70078 -5.27117 1.000 16.18427 68 GLU A O 1
ATOM 951 N N . GLY A 1 69 ? -2.02765 -30.55131 -5.82711 1.000 13.21599 69 GLY A N 1
ATOM 952 C CA . GLY A 1 69 ? -3.35666 -30.54869 -5.25538 1.000 14.41241 69 GLY A CA 1
ATOM 953 C C . GLY A 1 69 ? -4.39235 -31.29672 -6.06314 1.000 14.52040 69 GLY A C 1
ATOM 954 O O . GLY A 1 69 ? -5.50527 -31.50306 -5.56695 1.000 16.26649 69 GLY A O 1
ATOM 958 N N . GLY A 1 70 ? -4.05947 -31.70763 -7.28219 1.000 14.90857 70 GLY A N 1
ATOM 959 C CA . GLY A 1 70 ? -4.94537 -32.53648 -8.08065 1.000 13.48658 70 GLY A CA 1
ATOM 960 C C . GLY A 1 70 ? -5.36274 -31.92935 -9.40113 1.000 12.40855 70 GLY A C 1
ATOM 961 O O . GLY A 1 70 ? -6.08636 -32.59177 -10.15866 1.000 14.02745 70 GLY A O 1
ATOM 965 N N . PHE A 1 71 ? -4.95108 -30.70816 -9.72464 1.000 11.76535 71 PHE A N 1
ATOM 966 C CA . PHE A 1 71 ? -5.28768 -30.11037 -11.01454 1.000 10.81656 71 PHE A CA 1
ATOM 967 C C . PHE A 1 71 ? -4.28256 -30.57489 -12.06206 1.000 11.63764 71 PHE A C 1
ATOM 968 O O . PHE A 1 71 ? -3.09474 -30.70833 -11.77430 1.000 13.89581 71 PHE A O 1
ATOM 985 N N . ASN A 1 72 ? -4.74720 -30.83351 -13.28819 1.000 10.79040 72 ASN A N 1
ATOM 986 C CA . ASN A 1 72 ? -3.82498 -31.14145 -14.37855 1.000 11.51068 72 ASN A CA 1
ATOM 987 C C . ASN A 1 72 ? -3.85265 -30.11894 -15.51279 1.000 11.82893 72 ASN A C 1
ATOM 988 O O . ASN A 1 72 ? -3.20556 -30.33469 -16.54630 1.000 11.53465 72 ASN A O 1
ATOM 999 N N . THR A 1 73 ? -4.54299 -28.99193 -15.32287 1.000 11.44634 73 THR A N 1
ATOM 1000 C CA . THR A 1 73 ? -4.74302 -27.97103 -16.34569 1.000 11.91601 73 THR A CA 1
ATOM 1001 C C . THR A 1 73 ? -4.69159 -26.61249 -15.66595 1.000 10.54275 73 THR A C 1
ATOM 1002 O O . THR A 1 73 ? -5.26797 -26.43470 -14.58806 1.000 10.00948 73 THR A O 1
ATOM 1013 N N . VAL A 1 74 ? -3.99406 -25.66834 -16.28725 1.000 8.74790 74 VAL A N 1
ATOM 1014 C CA . VAL A 1 74 ? -3.94451 -24.28827 -15.81465 1.000 8.81303 74 VAL A CA 1
ATOM 1015 C C . VAL A 1 74 ? -4.37043 -23.37057 -16.95116 1.000 8.97021 74 VAL A C 1
ATOM 1016 O O . VAL A 1 74 ? -3.80470 -23.42200 -18.05105 1.000 10.32581 74 VAL A O 1
ATOM 1029 N N . ARG A 1 75 ? -5.39011 -22.55747 -16.69347 1.000 9.33985 75 ARG A N 1
ATOM 1030 C CA . ARG A 1 75 ? -5.75373 -21.47244 -17.59214 1.000 9.43801 75 ARG A CA 1
ATOM 1031 C C . ARG A 1 75 ? -4.97094 -20.23920 -17.16862 1.000 8.75367 75 ARG A C 1
ATOM 1032 O O . ARG A 1 75 ? -4.96573 -19.87080 -15.98273 1.000 9.52632 75 ARG A O 1
ATOM 1053 N N . VAL A 1 76 ? -4.25993 -19.64969 -18.12563 1.000 9.80127 76 VAL A N 1
ATOM 1054 C CA . VAL A 1 76 ? -3.42616 -18.46962 -17.91286 1.000 9.75969 76 VAL A CA 1
ATOM 1055 C C . VAL A 1 76 ? -4.11151 -17.28558 -18.58855 1.000 10.50820 76 VAL A C 1
ATOM 1056 O O . VAL A 1 76 ? -3.85321 -17.01499 -19.77706 1.000 11.14002 76 VAL A O 1
ATOM 1069 N N . PRO A 1 77 ? -4.99066 -16.57342 -17.88897 1.000 9.44459 77 PRO A N 1
ATOM 1070 C CA . PRO A 1 77 ? -5.61034 -15.38133 -18.48962 1.000 9.46188 77 PRO A CA 1
ATOM 1071 C C . PRO A 1 77 ? -4.57335 -14.28407 -18.63958 1.000 10.43333 77 PRO A C 1
ATOM 1072 O O . PRO A 1 77 ? -3.81504 -13.99589 -17.70844 1.000 11.39961 77 PRO A O 1
ATOM 1083 N N . VAL A 1 78 ? -4.52996 -13.66755 -19.81317 1.000 10.50049 78 VAL A N 1
ATOM 1084 C CA . VAL A 1 78 ? -3.55909 -12.62620 -20.09825 1.000 10.00718 78 VAL A CA 1
ATOM 1085 C C . VAL A 1 78 ? -4.26872 -11.42897 -20.69312 1.000 9.64063 78 VAL A C 1
ATOM 1086 O O . VAL A 1 78 ? -4.96098 -11.55147 -21.71345 1.000 10.42706 78 VAL A O 1
ATOM 1099 N N . SER A 1 79 ? -4.08190 -10.26699 -20.08816 1.000 9.76508 79 SER A N 1
ATOM 1100 C CA . SER A 1 79 ? -4.52714 -9.01008 -20.67136 1.000 9.49110 79 SER A CA 1
ATOM 1101 C C . SER A 1 79 ? -3.34794 -8.38746 -21.39813 1.000 11.81693 79 SER A C 1
ATOM 1102 O O . SER A 1 79 ? -2.29598 -8.14455 -20.79869 1.000 13.28683 79 SER A O 1
ATOM 1110 N N . TRP A 1 80 ? -3.51401 -8.17789 -22.70151 1.000 11.90039 80 TRP A N 1
ATOM 1111 C CA . TRP A 1 80 ? -2.45208 -7.66491 -23.55387 1.000 11.58133 80 TRP A CA 1
ATOM 1112 C C . TRP A 1 80 ? -2.54286 -6.16634 -23.79176 1.000 10.58397 80 TRP A C 1
ATOM 1113 O O . TRP A 1 80 ? -1.55996 -5.56563 -24.23494 1.000 12.92285 80 TRP A O 1
ATOM 1134 N N . ILE A 1 81 ? -3.67758 -5.54836 -23.45840 1.000 12.52934 81 ILE A N 1
ATOM 1135 C CA . ILE A 1 81 ? -3.94147 -4.16343 -23.84631 1.000 13.86994 81 ILE A CA 1
ATOM 1136 C C . ILE A 1 81 ? -2.83812 -3.21425 -23.38013 1.000 14.36270 81 ILE A C 1
ATOM 1137 O O . ILE A 1 81 ? -2.38951 -2.34711 -24.13572 1.000 15.99168 81 ILE A O 1
ATOM 1153 N N . ASP A 1 82 ? -2.39569 -3.33904 -22.12663 1.000 13.65962 82 ASP A N 1
ATOM 1154 C CA . ASP A 1 82 ? -1.40200 -2.39372 -21.62317 1.000 15.18751 82 ASP A CA 1
ATOM 1155 C C . ASP A 1 82 ? 0.00639 -2.69087 -22.12551 1.000 14.88768 82 ASP A C 1
ATOM 1156 O O . ASP A 1 82 ? 0.94997 -1.98468 -21.73816 1.000 18.18712 82 ASP A O 1
ATOM 1165 N N . HIS A 1 83 ? 0.15958 -3.71629 -22.96962 1.000 13.44551 83 HIS A N 1
ATOM 1166 C CA . HIS A 1 83 ? 1.43709 -4.14014 -23.53236 1.000 13.75395 83 HIS A CA 1
ATOM 1167 C C . HIS A 1 83 ? 1.39907 -4.16902 -25.05328 1.000 15.33234 83 HIS A C 1
ATOM 1168 O O . HIS A 1 83 ? 2.23599 -4.82963 -25.67562 1.000 15.90613 83 HIS A O 1
ATOM 1182 N N . THR A 1 84 ? 0.42882 -3.48897 -25.65525 1.000 13.84959 84 THR A N 1
ATOM 1183 C CA . THR A 1 84 ? 0.21982 -3.48999 -27.09695 1.000 15.70653 84 THR A CA 1
ATOM 1184 C C . THR A 1 84 ? 0.46099 -2.08820 -27.63822 1.000 17.15921 84 THR A C 1
ATOM 1185 O O . THR A 1 84 ? -0.07232 -1.11144 -27.10057 1.000 18.46314 84 THR A O 1
ATOM 1196 N N . GLY A 1 85 ? 1.24446 -1.99392 -28.71235 1.000 15.39272 85 GLY A N 1
ATOM 1197 C CA . GLY A 1 85 ? 1.56078 -0.72634 -29.33452 1.000 17.99881 85 GLY A CA 1
ATOM 1198 C C . GLY A 1 85 ? 0.43960 -0.20376 -30.21612 1.000 19.31605 85 GLY A C 1
ATOM 1199 O O . GLY A 1 85 ? -0.66042 -0.75353 -30.28263 1.000 18.76461 85 GLY A O 1
ATOM 1203 N N . SER A 1 86 ? 0.74367 0.88311 -30.91741 1.000 23.43225 86 SER A N 1
ATOM 1204 C CA . SER A 1 86 ? -0.27637 1.58235 -31.67871 1.000 24.31044 86 SER A CA 1
ATOM 1205 C C . SER A 1 86 ? -0.58678 0.85783 -32.98602 1.000 22.89935 86 SER A C 1
ATOM 1206 O O . SER A 1 86 ? 0.19449 0.04123 -33.48120 1.000 21.21362 86 SER A O 1
ATOM 1214 N N . ALA A 1 87 ? -1.75109 1.18145 -33.54683 1.000 23.03966 87 ALA A N 1
ATOM 1215 C CA . ALA A 1 87 ? -2.13668 0.66248 -34.84612 1.000 22.41288 87 ALA A CA 1
ATOM 1216 C C . ALA A 1 87 ? -1.20430 1.20443 -35.92688 1.000 22.88897 87 ALA A C 1
ATOM 1217 O O . ALA A 1 87 ? -0.62394 2.28107 -35.77647 1.000 25.00604 87 ALA A O 1
ATOM 1224 N N . PRO A 1 88 ? -1.07206 0.49405 -37.05680 1.000 22.63797 88 PRO A N 1
ATOM 1225 C CA . PRO A 1 88 ? -1.71248 -0.77750 -37.40414 1.000 22.16085 88 PRO A CA 1
ATOM 1226 C C . PRO A 1 88 ? -0.96220 -2.02353 -36.95527 1.000 22.37046 88 PRO A C 1
ATOM 1227 O O . PRO A 1 88 ? -1.51980 -3.11285 -37.07072 1.000 21.14761 88 PRO A O 1
ATOM 1238 N N . GLU A 1 89 ? 0.26356 -1.87395 -36.44161 1.000 20.77009 89 GLU A N 1
ATOM 1239 C CA . GLU A 1 89 ? 1.05816 -3.05168 -36.11195 1.000 20.20690 89 GLU A CA 1
ATOM 1240 C C . GLU A 1 89 ? 0.60802 -3.70787 -34.81533 1.000 18.69713 89 GLU A C 1
ATOM 1241 O O . GLU A 1 89 ? 0.69687 -4.93650 -34.68026 1.000 18.06142 89 GLU A O 1
ATOM 1253 N N . TYR A 1 90 ? 0.13738 -2.91817 -33.85137 1.000 17.30748 90 TYR A N 1
ATOM 1254 C CA . TYR A 1 90 ? -0.25662 -3.43044 -32.54480 1.000 17.50361 90 TYR A CA 1
ATOM 1255 C C . TYR A 1 90 ? 0.82047 -4.35744 -31.98384 1.000 14.74743 90 TYR A C 1
ATOM 1256 O O . TYR A 1 90 ? 0.55526 -5.47828 -31.54416 1.000 16.15665 90 TYR A O 1
ATOM 1274 N N . GLN A 1 91 ? 2.05793 -3.87270 -32.01617 1.000 17.59972 91 GLN A N 1
ATOM 1275 C CA . GLN A 1 91 ? 3.19006 -4.67187 -31.57779 1.000 17.33352 91 GLN A CA 1
ATOM 1276 C C . GLN A 1 91 ? 3.11097 -4.93722 -30.08269 1.000 16.98514 91 GLN A C 1
ATOM 1277 O O . GLN A 1 91 ? 2.96832 -4.01081 -29.27922 1.000 17.85967 91 GLN A O 1
ATOM 1291 N N . ILE A 1 92 ? 3.23862 -6.20568 -29.70730 1.000 15.18242 92 ILE A N 1
ATOM 1292 C CA . ILE A 1 92 ? 3.23979 -6.59010 -28.30091 1.000 14.20547 92 ILE A CA 1
ATOM 1293 C C . ILE A 1 92 ? 4.64637 -6.41645 -27.73887 1.000 15.36310 92 ILE A C 1
ATOM 1294 O O . ILE A 1 92 ? 5.63279 -6.85348 -28.34238 1.000 17.52405 92 ILE A O 1
ATOM 1310 N N . ASP A 1 93 ? 4.73894 -5.75877 -26.58430 1.000 15.51829 93 ASP A N 1
ATOM 1311 C CA . ASP A 1 93 ? 6.01057 -5.55938 -25.89798 1.000 17.94817 93 ASP A CA 1
ATOM 1312 C C . ASP A 1 93 ? 6.75052 -6.88002 -25.72210 1.000 14.89274 93 ASP A C 1
ATOM 1313 O O . ASP A 1 93 ? 6.21017 -7.84683 -25.17958 1.000 13.99393 93 ASP A O 1
ATOM 1322 N N . GLU A 1 94 ? 8.00049 -6.90601 -26.19198 1.000 17.09507 94 GLU A N 1
ATOM 1323 C CA . GLU A 1 94 ? 8.78915 -8.13454 -26.13821 1.000 16.84717 94 GLU A CA 1
ATOM 1324 C C . GLU A 1 94 ? 8.95911 -8.64133 -24.70747 1.000 15.65765 94 GLU A C 1
ATOM 1325 O O . GLU A 1 94 ? 8.87971 -9.85170 -24.46089 1.000 14.28250 94 GLU A O 1
ATOM 1337 N N . ALA A 1 95 ? 9.22905 -7.74099 -23.75535 1.000 16.54141 95 ALA A N 1
ATOM 1338 C CA . ALA A 1 95 ? 9.42080 -8.17534 -22.37482 1.000 16.44175 95 ALA A CA 1
ATOM 1339 C C . ALA A 1 95 ? 8.16578 -8.84141 -21.83165 1.000 15.15707 95 ALA A C 1
ATOM 1340 O O . ALA A 1 95 ? 8.24570 -9.79521 -21.04515 1.000 14.70174 95 ALA A O 1
ATOM 1347 N N . TRP A 1 96 ? 6.99425 -8.35328 -22.23176 1.000 13.09175 96 TRP A N 1
ATOM 1348 C CA . TRP A 1 96 ? 5.74924 -8.96941 -21.79409 1.000 11.13198 96 TRP A CA 1
ATOM 1349 C C . TRP A 1 96 ? 5.57507 -10.34154 -22.41738 1.000 12.11366 96 TRP A C 1
ATOM 1350 O O . TRP A 1 96 ? 5.22696 -11.30515 -21.73331 1.000 12.56832 96 TRP A O 1
ATOM 1371 N N . MET A 1 97 ? 5.79086 -10.44194 -23.73283 1.000 12.96344 97 MET A N 1
ATOM 1372 C CA . MET A 1 97 ? 5.66831 -11.73794 -24.38473 1.000 13.41984 97 MET A CA 1
ATOM 1373 C C . MET A 1 97 ? 6.60423 -12.75358 -23.74504 1.000 13.15560 97 MET A C 1
ATOM 1374 O O . MET A 1 97 ? 6.22445 -13.91264 -23.55373 1.000 12.36174 97 MET A O 1
ATOM 1388 N N . ASN A 1 98 ? 7.82091 -12.32280 -23.37692 1.000 12.76340 98 ASN A N 1
ATOM 1389 C CA . ASN A 1 98 ? 8.77840 -13.22502 -22.74194 1.000 13.40006 98 ASN A CA 1
ATOM 1390 C C . ASN A 1 98 ? 8.25887 -13.70847 -21.39488 1.000 13.94198 98 ASN A C 1
ATOM 1391 O O . ASN A 1 98 ? 8.39364 -14.89070 -21.05743 1.000 13.26854 98 ASN A O 1
ATOM 1402 N N . ARG A 1 99 ? 7.67616 -12.80934 -20.60310 1.000 13.23515 99 ARG A N 1
ATOM 1403 C CA . ARG A 1 99 ? 7.14728 -13.22630 -19.30805 1.000 13.08791 99 ARG A CA 1
ATOM 1404 C C . ARG A 1 99 ? 5.96971 -14.17617 -19.47173 1.000 11.50622 99 ARG A C 1
ATOM 1405 O O . ARG A 1 99 ? 5.86205 -15.17432 -18.74723 1.000 11.76389 99 ARG A O 1
ATOM 1426 N N . VAL A 1 100 ? 5.05749 -13.88087 -20.40830 1.000 11.15587 100 VAL A N 1
ATOM 1427 C CA . VAL A 1 100 ? 3.94439 -14.79080 -20.64875 1.000 11.38473 100 VAL A CA 1
ATOM 1428 C C . VAL A 1 100 ? 4.47343 -16.18196 -20.97773 1.000 10.58008 100 VAL A C 1
ATOM 1429 O O . VAL A 1 100 ? 3.97049 -17.19156 -20.47099 1.000 11.85425 100 VAL A O 1
ATOM 1442 N N . GLN A 1 101 ? 5.49834 -16.25554 -21.82374 1.000 11.31824 101 GLN A N 1
ATOM 1443 C CA . GLN A 1 101 ? 6.05433 -17.56052 -22.17592 1.000 11.90287 101 GLN A CA 1
ATOM 1444 C C . GLN A 1 101 ? 6.66311 -18.25474 -20.96129 1.000 11.41186 101 GLN A C 1
ATOM 1445 O O . GLN A 1 101 ? 6.53142 -19.47917 -20.81173 1.000 12.70813 101 GLN A O 1
ATOM 1459 N N . GLU A 1 102 ? 7.34334 -17.50095 -20.09125 1.000 12.10708 102 GLU A N 1
ATOM 1460 C CA . GLU A 1 102 ? 7.88388 -18.08757 -18.86327 1.000 11.49030 102 GLU A CA 1
ATOM 1461 C C . GLU A 1 102 ? 6.78610 -18.75013 -18.03755 1.000 11.33444 102 GLU A C 1
ATOM 1462 O O . GLU A 1 102 ? 6.97178 -19.85296 -17.50266 1.000 12.54842 102 GLU A O 1
ATOM 1474 N N . VAL A 1 103 ? 5.64926 -18.06964 -17.87839 1.000 10.85804 103 VAL A N 1
ATOM 1475 C CA . VAL A 1 103 ? 4.56570 -18.58720 -17.04945 1.000 10.23590 103 VAL A CA 1
ATOM 1476 C C . VAL A 1 103 ? 3.89462 -19.77613 -17.72518 1.000 10.96377 103 VAL A C 1
ATOM 1477 O O . VAL A 1 103 ? 3.59017 -20.78844 -17.08076 1.000 11.03394 103 VAL A O 1
ATOM 1490 N N . VAL A 1 104 ? 3.63756 -19.67476 -19.03234 1.000 10.99540 104 VAL A N 1
ATOM 1491 C CA . VAL A 1 104 ? 3.13630 -20.82693 -19.77299 1.000 11.25685 104 VAL A CA 1
ATOM 1492 C C . VAL A 1 104 ? 4.05196 -22.02721 -19.57504 1.000 10.44209 104 VAL A C 1
ATOM 1493 O O . VAL A 1 104 ? 3.58838 -23.15480 -19.36192 1.000 11.81957 104 VAL A O 1
ATOM 1506 N N . ASN A 1 105 ? 5.36897 -21.80352 -19.60793 1.000 11.49126 105 ASN A N 1
ATOM 1507 C CA . ASN A 1 105 ? 6.29598 -22.92168 -19.45887 1.000 12.05171 105 ASN A CA 1
ATOM 1508 C C . ASN A 1 105 ? 6.23005 -23.54816 -18.06909 1.000 11.72354 105 ASN A C 1
ATOM 1509 O O . ASN A 1 105 ? 6.46226 -24.75487 -17.93560 1.000 12.48055 105 ASN A O 1
ATOM 1520 N N . TYR A 1 106 ? 5.93134 -22.76671 -17.02362 1.000 11.85762 106 TYR A N 1
ATOM 1521 C CA . TYR A 1 106 ? 5.74647 -23.38035 -15.70656 1.000 12.59210 106 TYR A CA 1
ATOM 1522 C C . TYR A 1 106 ? 4.69592 -24.48796 -15.77939 1.000 11.38826 106 TYR A C 1
ATOM 1523 O O . TYR A 1 106 ? 4.80302 -25.52242 -15.10311 1.000 12.89806 106 TYR A O 1
ATOM 1541 N N . VAL A 1 107 ? 3.65112 -24.26559 -16.58384 1.000 11.28107 107 VAL A N 1
ATOM 1542 C CA . VAL A 1 107 ? 2.55410 -25.21526 -16.74856 1.000 10.43730 107 VAL A CA 1
ATOM 1543 C C . VAL A 1 107 ? 2.94770 -26.33134 -17.69927 1.000 10.64067 107 VAL A C 1
ATOM 1544 O O . VAL A 1 107 ? 2.83792 -27.52282 -17.37382 1.000 11.32169 107 VAL A O 1
ATOM 1557 N N . ILE A 1 108 ? 3.41217 -25.96436 -18.89836 1.000 12.73628 108 ILE A N 1
ATOM 1558 C CA . ILE A 1 108 ? 3.73208 -26.95873 -19.92063 1.000 12.75088 108 ILE A CA 1
ATOM 1559 C C . ILE A 1 108 ? 4.81583 -27.90456 -19.43297 1.000 12.65327 108 ILE A C 1
ATOM 1560 O O . ILE A 1 108 ? 4.74886 -29.11787 -19.66375 1.000 13.51817 108 ILE A O 1
ATOM 1576 N N . ASP A 1 109 ? 5.84028 -27.36905 -18.76345 1.000 13.02302 109 ASP A N 1
ATOM 1577 C CA . ASP A 1 109 ? 6.95181 -28.19631 -18.31251 1.000 14.71526 109 ASP A CA 1
ATOM 1578 C C . ASP A 1 109 ? 6.58721 -29.07219 -17.12544 1.000 13.28814 109 ASP A C 1
ATOM 1579 O O . ASP A 1 109 ? 7.39763 -29.92083 -16.72790 1.000 16.74159 109 ASP A O 1
ATOM 1588 N N . ASN A 1 110 ? 5.41550 -28.86715 -16.54115 1.000 12.47968 110 ASN A N 1
ATOM 1589 C CA . ASN A 1 110 ? 4.85399 -29.76032 -15.54158 1.000 13.14423 110 ASN A CA 1
ATOM 1590 C C . ASN A 1 110 ? 3.96597 -30.83646 -16.15488 1.000 13.53297 110 ASN A C 1
ATOM 1591 O O . ASN A 1 110 ? 3.24212 -31.51771 -15.42191 1.000 14.22690 110 ASN A O 1
ATOM 1602 N N . ASP A 1 111 ? 3.98887 -30.99095 -17.48346 1.000 13.17893 111 ASP A N 1
ATOM 1603 C CA . ASP A 1 111 ? 3.20740 -32.02861 -18.14977 1.000 14.36841 111 ASP A CA 1
ATOM 1604 C C . ASP A 1 111 ? 1.72022 -31.80166 -17.91168 1.000 13.90484 111 ASP A C 1
ATOM 1605 O O . ASP A 1 111 ? 0.94476 -32.74451 -17.73543 1.000 17.08485 111 ASP A O 1
ATOM 1614 N N . MET A 1 112 ? 1.33054 -30.52977 -17.87477 1.000 10.96076 112 MET A N 1
ATOM 1615 C CA . MET A 1 112 ? -0.04758 -30.11437 -17.68775 1.000 11.26514 112 MET A CA 1
ATOM 1616 C C . MET A 1 112 ? -0.59371 -29.52167 -18.98076 1.000 10.86579 112 MET A C 1
ATOM 1617 O O . MET A 1 112 ? 0.15831 -29.10903 -19.87032 1.000 12.53761 112 MET A O 1
ATOM 1631 N N . TYR A 1 113 ? -1.91910 -29.47750 -19.06611 1.000 10.99485 113 TYR A N 1
ATOM 1632 C CA . TYR A 1 113 ? -2.59536 -28.71268 -20.10912 1.000 11.65571 113 TYR A CA 1
ATOM 1633 C C . TYR A 1 113 ? -2.61995 -27.24437 -19.72567 1.000 11.59327 113 TYR A C 1
ATOM 1634 O O . TYR A 1 113 ? -2.69315 -26.88566 -18.54463 1.000 10.61572 113 TYR A O 1
ATOM 1652 N N . CYS A 1 114 ? -2.53175 -26.38503 -20.73781 1.000 10.72001 114 CYS A N 1
ATOM 1653 C CA . CYS A 1 114 ? -2.47360 -24.94884 -20.53046 1.000 9.84833 114 CYS A CA 1
ATOM 1654 C C . CYS A 1 114 ? -3.37629 -24.26765 -21.54361 1.000 10.47418 114 CYS A C 1
ATOM 1655 O O . CYS A 1 114 ? -3.34156 -24.59792 -22.73179 1.000 11.58758 114 CYS A O 1
ATOM 1663 N N . ILE A 1 115 ? -4.18460 -23.32688 -21.06470 1.000 9.88374 115 ILE A N 1
ATOM 1664 C CA . ILE A 1 115 ? -5.05323 -22.50253 -21.89947 1.000 9.35836 115 ILE A CA 1
ATOM 1665 C C . ILE A 1 115 ? -4.54179 -21.07599 -21.80115 1.000 8.87140 115 ILE A C 1
ATOM 1666 O O . ILE A 1 115 ? -4.44189 -20.52272 -20.70080 1.000 10.27258 115 ILE A O 1
ATOM 1682 N N . LEU A 1 116 ? -4.20686 -20.48949 -22.94532 1.000 9.82791 116 LEU A N 1
ATOM 1683 C CA . LEU A 1 116 ? -3.71235 -19.12280 -23.04851 1.000 9.29393 116 LEU A CA 1
ATOM 1684 C C . LEU A 1 116 ? -4.72773 -18.30419 -23.83431 1.000 9.00930 116 LEU A C 1
ATOM 1685 O O . LEU A 1 116 ? -5.13162 -18.71602 -24.92779 1.000 10.29213 116 LEU A O 1
ATOM 1701 N N . ASN A 1 117 ? -5.12769 -17.14737 -23.29474 1.000 8.76261 117 ASN A N 1
ATOM 1702 C CA . ASN A 1 117 ? -6.18608 -16.33603 -23.90482 1.000 8.44347 117 ASN A CA 1
ATOM 1703 C C . ASN A 1 117 ? -5.74667 -14.88358 -24.08778 1.000 10.99933 117 ASN A C 1
ATOM 1704 O O . ASN A 1 117 ? -4.59382 -14.51248 -23.85671 1.000 10.24260 117 ASN A O 1
ATOM 1715 N N . ILE A 1 118 ? -6.68850 -14.07038 -24.58315 1.000 10.33866 118 ILE A N 1
ATOM 1716 C CA . ILE A 1 118 ? -6.72165 -12.63074 -24.34796 1.000 9.96231 118 ILE A CA 1
ATOM 1717 C C . ILE A 1 118 ? -7.88824 -12.37363 -23.39675 1.000 9.69661 118 ILE A C 1
ATOM 1718 O O . ILE A 1 118 ? -8.93790 -13.02374 -23.50514 1.000 11.45800 118 ILE A O 1
ATOM 1734 N N . HIS A 1 119 ? -7.69679 -11.46572 -22.43083 1.000 9.62228 119 HIS A N 1
ATOM 1735 C CA . HIS A 1 119 ? -8.60067 -11.40788 -21.29070 1.000 9.49939 119 HIS A CA 1
ATOM 1736 C C . HIS A 1 119 ? -9.30282 -10.05966 -21.22909 1.000 11.59115 119 HIS A C 1
ATOM 1737 O O . HIS A 1 119 ? -10.33079 -9.87215 -21.89567 1.000 12.63660 119 HIS A O 1
ATOM 1751 N N . HIS A 1 120 ? -8.83817 -9.11556 -20.41302 1.000 12.16673 120 HIS A N 1
ATOM 1752 C CA . HIS A 1 120 ? -9.55699 -7.85380 -20.23305 1.000 10.71411 120 HIS A CA 1
ATOM 1753 C C . HIS A 1 120 ? -9.18736 -6.86168 -21.33999 1.000 12.86304 120 HIS A C 1
ATOM 1754 O O . HIS A 1 120 ? -8.49977 -5.85982 -21.12725 1.000 14.05685 120 HIS A O 1
ATOM 1768 N N . GLU A 1 121 ? -9.70346 -7.14078 -22.53882 1.000 12.71591 121 GLU A N 1
ATOM 1769 C CA . GLU A 1 121 ? -9.45442 -6.34036 -23.73045 1.000 14.06517 121 GLU A CA 1
ATOM 1770 C C . GLU A 1 121 ? -10.63674 -5.44926 -24.08706 1.000 12.03457 121 GLU A C 1
ATOM 1771 O O . GLU A 1 121 ? -10.63510 -4.82737 -25.15127 1.000 14.17112 121 GLU A O 1
ATOM 1783 N N A ASN A 1 122 ? -11.64670 -5.36819 -23.22539 0.520 12.98568 122 ASN A N 1
ATOM 1784 N N B ASN A 1 122 ? -11.62573 -5.36837 -23.19395 0.480 13.06738 122 ASN A N 1
ATOM 1785 C CA A ASN A 1 122 ? -12.91335 -4.75895 -23.61048 0.520 15.00911 122 ASN A CA 1
ATOM 1786 C CA B ASN A 1 122 ? -12.90441 -4.73070 -23.48455 0.480 15.08299 122 ASN A CA 1
ATOM 1787 C C A ASN A 1 122 ? -12.81845 -3.26680 -23.91222 0.520 15.52194 122 ASN A C 1
ATOM 1788 C C B ASN A 1 122 ? -12.77014 -3.29714 -23.97500 0.480 15.48074 122 ASN A C 1
ATOM 1789 O O A ASN A 1 122 ? -13.76646 -2.72164 -24.49082 0.520 15.63813 122 ASN A O 1
ATOM 1790 O O B ASN A 1 122 ? -13.61469 -2.82960 -24.74922 0.480 15.85537 122 ASN A O 1
ATOM 1811 N N . ASP A 1 123 ? -11.71735 -2.59091 -23.56632 1.000 14.55847 123 ASP A N 1
ATOM 1812 C CA . ASP A 1 123 ? -11.61721 -1.17724 -23.91921 1.000 15.90184 123 ASP A CA 1
ATOM 1813 C C . ASP A 1 123 ? -11.59921 -1.00760 -25.43165 1.000 15.07534 123 ASP A C 1
ATOM 1814 O O . ASP A 1 123 ? -12.08392 0.00348 -25.94641 1.000 18.78894 123 ASP A O 1
ATOM 1823 N N . TRP A 1 124 ? -11.04208 -1.98723 -26.15808 1.000 15.31210 124 TRP A N 1
ATOM 1824 C CA . TRP A 1 124 ? -11.06580 -1.96633 -27.61929 1.000 14.57012 124 TRP A CA 1
ATOM 1825 C C . TRP A 1 124 ? -11.89565 -3.07863 -28.24961 1.000 14.62148 124 TRP A C 1
ATOM 1826 O O . TRP A 1 124 ? -12.37392 -2.90104 -29.37041 1.000 16.08585 124 TRP A O 1
ATOM 1847 N N A LEU A 1 125 ? -12.10850 -4.19754 -27.54952 0.518 13.93156 125 LEU A N 1
ATOM 1848 N N B LEU A 1 125 ? -12.03010 -4.22763 -27.59269 0.482 13.90332 125 LEU A N 1
ATOM 1849 C CA A LEU A 1 125 ? -12.81373 -5.36402 -28.09527 0.518 13.87248 125 LEU A CA 1
ATOM 1850 C CA B LEU A 1 125 ? -12.79197 -5.35028 -28.13702 0.482 13.94821 125 LEU A CA 1
ATOM 1851 C C A LEU A 1 125 ? -14.32486 -5.14741 -27.98202 0.518 16.14465 125 LEU A C 1
ATOM 1852 C C B LEU A 1 125 ? -14.26929 -5.04260 -27.91170 0.482 16.13541 125 LEU A C 1
ATOM 1853 O O A LEU A 1 125 ? -15.03278 -5.77684 -27.19008 0.518 17.24573 125 LEU A O 1
ATOM 1854 O O B LEU A 1 125 ? -14.88892 -5.45190 -26.92712 0.482 16.67552 125 LEU A O 1
ATOM 1885 N N . ILE A 1 126 ? -14.81233 -4.22794 -28.80241 1.000 14.56813 126 ILE A N 1
ATOM 1886 C CA . ILE A 1 126 ? -16.17912 -3.71786 -28.71998 1.000 14.52022 126 ILE A CA 1
ATOM 1887 C C . ILE A 1 126 ? -17.04820 -4.40791 -29.77365 1.000 14.36302 126 ILE A C 1
ATOM 1888 O O . ILE A 1 126 ? -16.77716 -4.27178 -30.97489 1.000 15.18470 126 ILE A O 1
ATOM 1904 N N . PRO A 1 127 ? -18.12673 -5.10461 -29.37667 1.000 14.32351 127 PRO A N 1
ATOM 1905 C CA . PRO A 1 127 ? -18.94071 -5.83874 -30.37454 1.000 14.69077 127 PRO A CA 1
ATOM 1906 C C . PRO A 1 127 ? -20.07889 -5.01067 -30.96616 1.000 16.23739 127 PRO A C 1
ATOM 1907 O O . PRO A 1 127 ? -21.26550 -5.17548 -30.64762 1.000 16.36252 127 PRO A O 1
ATOM 1918 N N . THR A 1 128 ? -19.71152 -4.09531 -31.85756 1.000 16.86526 128 THR A N 1
ATOM 1919 C CA . THR A 1 128 ? -20.66662 -3.28914 -32.60054 1.000 17.64300 128 THR A CA 1
ATOM 1920 C C . THR A 1 128 ? -20.24405 -3.26962 -34.06213 1.000 18.12634 128 THR A C 1
ATOM 1921 O O . THR A 1 128 ? -19.06503 -3.44865 -34.39024 1.000 17.97335 128 THR A O 1
ATOM 1932 N N . ASN A 1 129 ? -21.21551 -3.03057 -34.94397 1.000 19.18436 129 ASN A N 1
ATOM 1933 C CA . ASN A 1 129 ? -20.89050 -2.91455 -36.36034 1.000 19.86892 129 ASN A CA 1
ATOM 1934 C C . ASN A 1 129 ? -19.91255 -1.77661 -36.60928 1.000 22.88218 129 ASN A C 1
ATOM 1935 O O . ASN A 1 129 ? -19.05940 -1.86133 -37.50094 1.000 23.04318 129 ASN A O 1
ATOM 1946 N N . ALA A 1 130 ? -20.02868 -0.69400 -35.83751 1.000 23.09184 130 ALA A N 1
ATOM 1947 C CA . ALA A 1 130 ? -19.16973 0.46230 -36.06064 1.000 23.26736 130 ALA A CA 1
ATOM 1948 C C . ALA A 1 130 ? -17.70935 0.14744 -35.74955 1.000 22.24442 130 ALA A C 1
ATOM 1949 O O . ALA A 1 130 ? -16.81224 0.73482 -36.36424 1.000 24.59994 130 ALA A O 1
ATOM 1956 N N . GLN A 1 131 ? -17.44941 -0.76034 -34.80837 1.000 21.20707 131 GLN A N 1
ATOM 1957 C CA . GLN A 1 131 ? -16.08515 -1.11133 -34.43042 1.000 18.72613 131 GLN A CA 1
ATOM 1958 C C . GLN A 1 131 ? -15.57687 -2.37745 -35.10766 1.000 18.43802 131 GLN A C 1
ATOM 1959 O O . GLN A 1 131 ? -14.37514 -2.65406 -35.04340 1.000 17.76158 131 GLN A O 1
ATOM 1973 N N . LYS A 1 132 ? -16.45275 -3.11508 -35.78886 1.000 16.03154 132 LYS A N 1
ATOM 1974 C CA . LYS A 1 132 ? -16.14412 -4.47452 -36.22826 1.000 14.89232 132 LYS A CA 1
ATOM 1975 C C . LYS A 1 132 ? -14.86708 -4.56951 -37.05365 1.000 15.58564 132 LYS A C 1
ATOM 1976 O O . LYS A 1 132 ? -14.01322 -5.42487 -36.78665 1.000 14.87738 132 LYS A O 1
ATOM 1995 N N . ASP A 1 133 ? -14.72878 -3.73490 -38.08572 1.000 17.17480 133 ASP A N 1
ATOM 1996 C CA . ASP A 1 133 ? -13.56776 -3.85801 -38.96378 1.000 17.47307 133 ASP A CA 1
ATOM 1997 C C . ASP A 1 133 ? -12.27598 -3.56952 -38.20381 1.000 16.62129 133 ASP A C 1
ATOM 1998 O O . ASP A 1 133 ? -11.28021 -4.28556 -38.36141 1.000 16.44386 133 ASP A O 1
ATOM 2007 N N . SER A 1 134 ? -12.27896 -2.51818 -37.37907 1.000 18.14224 134 SER A N 1
ATOM 2008 C CA . SER A 1 134 ? -11.10091 -2.16612 -36.59129 1.000 16.69592 134 SER A CA 1
ATOM 2009 C C . SER A 1 134 ? -10.74781 -3.27860 -35.61849 1.000 16.35391 134 SER A C 1
ATOM 2010 O O . SER A 1 134 ? -9.57286 -3.63907 -35.46436 1.000 15.47605 134 SER A O 1
ATOM 2018 N N . VAL A 1 135 ? -11.75577 -3.84543 -34.95753 1.000 15.33454 135 VAL A N 1
ATOM 2019 C CA . VAL A 1 135 ? -11.49752 -4.88893 -33.97207 1.000 13.52512 135 VAL A CA 1
ATOM 2020 C C . VAL A 1 135 ? -10.97582 -6.14811 -34.64612 1.000 13.78803 135 VAL A C 1
ATOM 2021 O O . VAL A 1 135 ? -10.03223 -6.78451 -34.15771 1.000 14.06007 135 VAL A O 1
ATOM 2034 N N . ASN A 1 136 ? -11.57359 -6.53570 -35.77577 1.000 13.30832 136 ASN A N 1
ATOM 2035 C CA . ASN A 1 136 ? -11.08325 -7.71464 -36.48250 1.000 13.37373 136 ASN A CA 1
ATOM 2036 C C . ASN A 1 136 ? -9.63052 -7.53501 -36.90175 1.000 14.51759 136 ASN A C 1
ATOM 2037 O O . ASN A 1 136 ? -8.83466 -8.47966 -36.82137 1.000 13.69761 136 ASN A O 1
ATOM 2048 N N . ALA A 1 137 ? -9.25805 -6.33039 -37.34157 1.000 14.53030 137 ALA A N 1
ATOM 2049 C CA . ALA A 1 137 ? -7.86607 -6.08217 -37.71353 1.000 13.39880 137 ALA A CA 1
ATOM 2050 C C . ALA A 1 137 ? -6.93348 -6.21663 -36.51079 1.000 14.95709 137 ALA A C 1
ATOM 2051 O O . ALA A 1 137 ? -5.85019 -6.80437 -36.61896 1.000 15.39292 137 ALA A O 1
ATOM 2058 N N . ARG A 1 138 ? -7.33415 -5.67589 -35.35586 1.000 12.93858 138 ARG A N 1
ATOM 2059 C CA . ARG A 1 138 ? -6.48962 -5.76015 -34.16861 1.000 12.45437 138 ARG A CA 1
ATOM 2060 C C . ARG A 1 138 ? -6.41359 -7.18822 -33.65371 1.000 14.55501 138 ARG A C 1
ATOM 2061 O O . ARG A 1 138 ? -5.33438 -7.66313 -33.27341 1.000 12.73519 138 ARG A O 1
ATOM 2082 N N . LEU A 1 139 ? -7.54006 -7.90033 -33.65567 1.000 13.12595 139 LEU A N 1
ATOM 2083 C CA . LEU A 1 139 ? -7.52976 -9.30632 -33.26741 1.000 14.01083 139 LEU A CA 1
ATOM 2084 C C . LEU A 1 139 ? -6.55678 -10.10047 -34.11834 1.000 12.93357 139 LEU A C 1
ATOM 2085 O O . LEU A 1 139 ? -5.79587 -10.93122 -33.61150 1.000 13.93209 139 LEU A O 1
ATOM 2101 N N . ASP A 1 140 ? -6.59959 -9.89421 -35.43262 1.000 12.85394 140 ASP A N 1
ATOM 2102 C CA . ASP A 1 140 ? -5.68946 -10.61591 -36.30492 1.000 14.23464 140 ASP A CA 1
ATOM 2103 C C . ASP A 1 140 ? -4.24275 -10.23654 -36.01595 1.000 14.25914 140 ASP A C 1
ATOM 2104 O O . ASP A 1 140 ? -3.36625 -11.10830 -35.95178 1.000 13.23739 140 ASP A O 1
ATOM 2113 N N . ALA A 1 141 ? -3.97751 -8.94751 -35.79491 1.000 14.20796 141 ALA A N 1
ATOM 2114 C CA . ALA A 1 141 ? -2.60860 -8.51426 -35.54539 1.000 14.49330 141 ALA A CA 1
ATOM 2115 C C . ALA A 1 141 ? -2.04237 -9.13451 -34.27306 1.000 14.03064 141 ALA A C 1
ATOM 2116 O O . ALA A 1 141 ? -0.89117 -9.58843 -34.25736 1.000 14.63843 141 ALA A O 1
ATOM 2123 N N A ILE A 1 142 ? -2.83531 -9.16212 -33.19918 0.936 12.84738 142 ILE A N 1
ATOM 2124 N N B ILE A 1 142 ? -2.82553 -9.17558 -33.19313 0.064 13.40971 142 ILE A N 1
ATOM 2125 C CA A ILE A 1 142 ? -2.29990 -9.68286 -31.94679 0.936 13.12388 142 ILE A CA 1
ATOM 2126 C CA B ILE A 1 142 ? -2.27097 -9.69761 -31.94411 0.064 13.50276 142 ILE A CA 1
ATOM 2127 C C A ILE A 1 142 ? -2.26704 -11.20985 -31.95348 0.936 12.15110 142 ILE A C 1
ATOM 2128 C C B ILE A 1 142 ? -2.26845 -11.22604 -31.93310 0.064 12.03729 142 ILE A C 1
ATOM 2129 O O A ILE A 1 142 ? -1.30389 -11.81377 -31.47654 0.936 11.54970 142 ILE A O 1
ATOM 2130 O O B ILE A 1 142 ? -1.33042 -11.84784 -31.42192 0.064 11.79146 142 ILE A O 1
ATOM 2161 N N . TRP A 1 143 ? -3.30387 -11.86514 -32.48817 1.000 10.56142 143 TRP A N 1
ATOM 2162 C CA . TRP A 1 143 ? -3.30382 -13.33079 -32.53203 1.000 11.16529 143 TRP A CA 1
ATOM 2163 C C . TRP A 1 143 ? -2.21540 -13.88775 -33.45131 1.000 11.71494 143 TRP A C 1
ATOM 2164 O O . TRP A 1 143 ? -1.66062 -14.95328 -33.16217 1.000 12.40549 143 TRP A O 1
ATOM 2185 N N . THR A 1 144 ? -1.86017 -13.19364 -34.53499 1.000 11.75780 144 THR A N 1
ATOM 2186 C CA . THR A 1 144 ? -0.71530 -13.65234 -35.32004 1.000 13.87675 144 THR A CA 1
ATOM 2187 C C . THR A 1 144 ? 0.54236 -13.67554 -34.46091 1.000 13.11576 144 THR A C 1
ATOM 2188 O O . THR A 1 144 ? 1.30391 -14.65257 -34.48525 1.000 13.61932 144 THR A O 1
ATOM 2199 N N . GLN A 1 145 ? 0.74773 -12.63489 -33.64728 1.000 12.42906 145 GLN A N 1
ATOM 2200 C CA . GLN A 1 145 ? 1.93536 -12.56642 -32.79515 1.000 11.84682 145 GLN A CA 1
ATOM 2201 C C . GLN A 1 145 ? 1.92494 -13.65045 -31.72131 1.000 12.85769 145 GLN A C 1
ATOM 2202 O O . GLN A 1 145 ? 2.95309 -14.28245 -31.45556 1.000 12.82740 145 GLN A O 1
ATOM 2216 N N . ILE A 1 146 ? 0.78354 -13.85026 -31.05783 1.000 11.17043 146 ILE A N 1
ATOM 2217 C CA . ILE A 1 146 ? 0.71400 -14.86586 -30.01053 1.000 12.21642 146 ILE A CA 1
ATOM 2218 C C . ILE A 1 146 ? 0.88620 -16.25043 -30.61457 1.000 10.99913 146 ILE A C 1
ATOM 2219 O O . ILE A 1 146 ? 1.66327 -17.07486 -30.11550 1.000 12.48381 146 ILE A O 1
ATOM 2235 N N . ALA A 1 147 ? 0.19465 -16.51334 -31.71934 1.000 10.98094 147 ALA A N 1
ATOM 2236 C CA . ALA A 1 147 ? 0.22386 -17.84479 -32.30511 1.000 10.87283 147 ALA A CA 1
ATOM 2237 C C . ALA A 1 147 ? 1.61336 -18.19003 -32.82048 1.000 12.01768 147 ALA A C 1
ATOM 2238 O O . ALA A 1 147 ? 2.04673 -19.34178 -32.71872 1.000 13.07613 147 ALA A O 1
ATOM 2245 N N . THR A 1 148 ? 2.33247 -17.21901 -33.38465 1.000 12.44271 148 THR A N 1
ATOM 2246 C CA . THR A 1 148 ? 3.66859 -17.53750 -33.87326 1.000 14.54042 148 THR A CA 1
ATOM 2247 C C . THR A 1 148 ? 4.63095 -17.77383 -32.71825 1.000 13.66299 148 THR A C 1
ATOM 2248 O O . THR A 1 148 ? 5.47653 -18.67335 -32.78714 1.000 15.75872 148 THR A O 1
ATOM 2259 N N . ARG A 1 149 ? 4.52478 -16.99809 -31.63431 1.000 13.41617 149 ARG A N 1
ATOM 2260 C CA . ARG A 1 149 ? 5.43260 -17.22743 -30.51397 1.000 15.13518 149 ARG A CA 1
ATOM 2261 C C . ARG A 1 149 ? 5.24488 -18.62771 -29.93941 1.000 13.56348 149 ARG A C 1
ATOM 2262 O O . ARG A 1 149 ? 6.21996 -19.28309 -29.54375 1.000 14.05753 149 ARG A O 1
ATOM 2283 N N . PHE A 1 150 ? 3.99681 -19.09865 -29.87900 1.000 11.52390 150 PHE A N 1
ATOM 2284 C CA . PHE A 1 150 ? 3.63775 -20.34057 -29.21005 1.000 12.11137 150 PHE A CA 1
ATOM 2285 C C . PHE A 1 150 ? 3.36001 -21.47308 -30.18630 1.000 13.22537 150 PHE A C 1
ATOM 2286 O O . PHE A 1 150 ? 2.84422 -22.51643 -29.78433 1.000 13.76830 150 PHE A O 1
ATOM 2303 N N . GLY A 1 151 ? 3.73967 -21.31012 -31.45092 1.000 13.94522 151 GLY A N 1
ATOM 2304 C CA . GLY A 1 151 ? 3.35286 -22.27584 -32.45786 1.000 13.87012 151 GLY A CA 1
ATOM 2305 C C . GLY A 1 151 ? 4.01028 -23.63150 -32.34008 1.000 15.15100 151 GLY A C 1
ATOM 2306 O O . GLY A 1 151 ? 3.46631 -24.61091 -32.86056 1.000 17.79437 151 GLY A O 1
ATOM 2310 N N A SER A 1 152 ? 5.16408 -23.71147 -31.66753 0.523 15.40553 152 SER A N 1
ATOM 2311 N N B SER A 1 152 ? 5.15742 -23.72615 -31.67640 0.477 15.45875 152 SER A N 1
ATOM 2312 C CA A SER A 1 152 ? 5.90769 -24.96119 -31.56670 0.523 16.72277 152 SER A CA 1
ATOM 2313 C CA B SER A 1 152 ? 5.86762 -24.99724 -31.60538 0.477 16.75712 152 SER A CA 1
ATOM 2314 C C A SER A 1 152 ? 5.38022 -25.88707 -30.47698 0.523 14.96536 152 SER A C 1
ATOM 2315 C C B SER A 1 152 ? 5.40827 -25.88221 -30.45199 0.477 15.03946 152 SER A C 1
ATOM 2316 O O A SER A 1 152 ? 5.78107 -27.05567 -30.43290 0.523 15.85520 152 SER A O 1
ATOM 2317 O O B SER A 1 152 ? 5.88335 -27.01680 -30.33621 0.477 15.98177 152 SER A O 1
ATOM 2332 N N . TYR A 1 153 ? 4.50584 -25.40089 -29.60491 1.000 13.46978 153 TYR A N 1
ATOM 2333 C CA . TYR A 1 153 ? 4.00914 -26.20724 -28.49658 1.000 13.71170 153 TYR A CA 1
ATOM 2334 C C . TYR A 1 153 ? 3.10274 -27.33119 -28.98939 1.000 13.07025 153 TYR A C 1
ATOM 2335 O O . TYR A 1 153 ? 2.48928 -27.24209 -30.05747 1.000 13.35144 153 TYR A O 1
ATOM 2353 N N . ASP A 1 154 ? 3.02801 -28.41206 -28.20452 1.000 13.71998 154 ASP A N 1
ATOM 2354 C CA . ASP A 1 154 ? 2.26074 -29.58603 -28.60314 1.000 13.57487 154 ASP A CA 1
ATOM 2355 C C . ASP A 1 154 ? 0.79578 -29.42597 -28.18112 1.000 13.62913 154 ASP A C 1
ATOM 2356 O O . ASP A 1 154 ? 0.33418 -28.31775 -27.89196 1.000 12.61562 154 ASP A O 1
ATOM 2365 N N . GLU A 1 155 ? 0.04622 -30.53163 -28.16264 1.000 15.01606 155 GLU A N 1
ATOM 2366 C CA . GLU A 1 155 ? -1.39340 -30.48258 -27.94044 1.000 14.09522 155 GLU A CA 1
ATOM 2367 C C . GLU A 1 155 ? -1.75474 -30.03558 -26.53409 1.000 15.11392 155 GLU A C 1
ATOM 2368 O O . GLU A 1 155 ? -2.93100 -29.75325 -26.27099 1.000 14.38122 155 GLU A O 1
ATOM 2380 N N . HIS A 1 156 ? -0.78254 -29.96363 -25.62416 1.000 13.11740 156 HIS A N 1
ATOM 2381 C CA . HIS A 1 156 ? -1.10038 -29.52343 -24.27753 1.000 11.55211 156 HIS A CA 1
ATOM 2382 C C . HIS A 1 156 ? -1.42274 -28.03984 -24.21555 1.000 12.47829 156 HIS A C 1
ATOM 2383 O O . HIS A 1 156 ? -2.02117 -27.59849 -23.23406 1.000 13.13773 156 HIS A O 1
ATOM 2397 N N . LEU A 1 157 ? -1.03876 -27.26037 -25.22258 1.000 11.39675 157 LEU A N 1
ATOM 2398 C CA . LEU A 1 157 ? -1.33956 -25.83320 -25.24035 1.000 10.65426 157 LEU A CA 1
ATOM 2399 C C . LEU A 1 157 ? -2.55763 -25.57064 -26.11711 1.000 11.53406 157 LEU A C 1
ATOM 2400 O O . LEU A 1 157 ? -2.58066 -25.95057 -27.30318 1.000 11.27343 157 LEU A O 1
ATOM 2416 N N . ILE A 1 158 ? -3.55674 -24.92216 -25.53094 1.000 10.34282 158 ILE A N 1
ATOM 2417 C CA . ILE A 1 158 ? -4.80051 -24.53109 -26.17942 1.000 9.55760 158 ILE A CA 1
ATOM 2418 C C . ILE A 1 158 ? -4.84601 -23.01193 -26.21566 1.000 11.24828 158 ILE A C 1
ATOM 2419 O O . ILE A 1 158 ? -4.50922 -22.35228 -25.22462 1.000 11.26691 158 ILE A O 1
ATOM 2435 N N . PHE A 1 159 ? -5.24812 -22.45126 -27.35075 1.000 10.12354 159 PHE A N 1
ATOM 2436 C CA . PHE A 1 159 ? -5.48614 -21.01749 -27.43587 1.000 9.43078 159 PHE A CA 1
ATOM 2437 C C . PHE A 1 159 ? -6.98746 -20.73020 -27.29952 1.000 11.07755 159 PHE A C 1
ATOM 2438 O O . PHE A 1 159 ? -7.81162 -21.40458 -27.93098 1.000 10.27713 159 PHE A O 1
ATOM 2455 N N . GLU A 1 160 ? -7.33064 -19.71238 -26.49766 1.000 11.13693 160 GLU A N 1
ATOM 2456 C CA . GLU A 1 160 ? -8.69914 -19.22868 -26.31695 1.000 10.79601 160 GLU A CA 1
ATOM 2457 C C . GLU A 1 160 ? -8.77921 -17.79532 -26.83682 1.000 10.06482 160 GLU A C 1
ATOM 2458 O O . GLU A 1 160 ? -8.08620 -16.90588 -26.33418 1.000 10.26870 160 GLU A O 1
ATOM 2470 N N . GLY A 1 161 ? -9.64017 -17.56649 -27.84075 1.000 9.03052 161 GLY A N 1
ATOM 2471 C CA . GLY A 1 161 ? -9.53062 -16.34802 -28.63831 1.000 11.18063 161 GLY A CA 1
ATOM 2472 C C . GLY A 1 161 ? -9.95938 -15.06776 -27.94297 1.000 11.75237 161 GLY A C 1
ATOM 2473 O O . GLY A 1 161 ? -9.44782 -13.98883 -28.26295 1.000 11.89470 161 GLY A O 1
ATOM 2477 N N . MET A 1 162 ? -10.92041 -15.15876 -27.02224 1.000 10.70857 162 MET A N 1
ATOM 2478 C CA . MET A 1 162 ? -11.43374 -14.01903 -26.27909 1.000 10.69110 162 MET A CA 1
ATOM 2479 C C . MET A 1 162 ? -11.94256 -14.54959 -24.94798 1.000 10.32583 162 MET A C 1
ATOM 2480 O O . MET A 1 162 ? -12.10924 -15.75976 -24.76894 1.000 11.02774 162 MET A O 1
ATOM 2494 N N . ASN A 1 163 ? -12.22681 -13.63648 -24.02292 1.000 11.57023 163 ASN A N 1
ATOM 2495 C CA . ASN A 1 163 ? -12.71014 -14.02516 -22.70177 1.000 10.23701 163 ASN A CA 1
ATOM 2496 C C . ASN A 1 163 ? -14.21505 -13.83909 -22.55946 1.000 9.27833 163 ASN A C 1
ATOM 2497 O O . ASN A 1 163 ? -14.96639 -14.81584 -22.62354 1.000 10.54699 163 ASN A O 1
ATOM 2508 N N . GLN A 1 164 ? -14.65310 -12.60068 -22.34761 1.000 10.92300 164 GLN A N 1
ATOM 2509 C CA . GLN A 1 164 ? -16.06513 -12.28079 -22.13126 1.000 12.37092 164 GLN A CA 1
ATOM 2510 C C . GLN A 1 164 ? -16.46744 -11.08826 -22.98578 1.000 12.77344 164 GLN A C 1
ATOM 2511 O O . GLN A 1 164 ? -16.83909 -10.03283 -22.46846 1.000 12.58923 164 GLN A O 1
ATOM 2525 N N . PRO A 1 165 ? -16.40256 -11.22568 -24.31104 1.000 11.17272 165 PRO A N 1
ATOM 2526 C CA . PRO A 1 165 ? -16.79993 -10.10642 -25.17857 1.000 12.25647 165 PRO A CA 1
ATOM 2527 C C . PRO A 1 165 ? -18.24339 -9.70636 -24.91111 1.000 13.19713 165 PRO A C 1
ATOM 2528 O O . PRO A 1 165 ? -19.13231 -10.55541 -24.80647 1.000 12.96121 165 PRO A O 1
ATOM 2539 N N . ARG A 1 166 ? -18.47675 -8.40279 -24.79150 1.000 12.30575 166 ARG A N 1
ATOM 2540 C CA . ARG A 1 166 ? -19.77331 -7.93577 -24.32183 1.000 11.91528 166 ARG A CA 1
ATOM 2541 C C . ARG A 1 166 ? -19.89631 -6.43592 -24.55557 1.000 14.16979 166 ARG A C 1
ATOM 2542 O O . ARG A 1 166 ? -18.93830 -5.76437 -24.94618 1.000 15.17968 166 ARG A O 1
ATOM 2563 N N . LEU A 1 167 ? -21.10553 -5.92227 -24.31724 1.000 14.38753 167 LEU A N 1
ATOM 2564 C CA . LEU A 1 167 ? -21.37813 -4.49131 -24.43510 1.000 17.74087 167 LEU A CA 1
ATOM 2565 C C . LEU A 1 167 ? -21.22895 -3.83780 -23.07119 1.000 22.12209 167 LEU A C 1
ATOM 2566 O O . LEU A 1 167 ? -22.17618 -3.76160 -22.28814 1.000 23.06809 167 LEU A O 1
ATOM 2582 N N . VAL A 1 168 ? -20.03417 -3.32648 -22.79005 1.000 22.90269 168 VAL A N 1
ATOM 2583 C CA . VAL A 1 168 ? -19.76629 -2.75996 -21.47476 1.000 25.61700 168 VAL A CA 1
ATOM 2584 C C . VAL A 1 168 ? -20.61428 -1.51075 -21.27968 1.000 27.70915 168 VAL A C 1
ATOM 2585 O O . VAL A 1 168 ? -20.65629 -0.62770 -22.14349 1.000 28.73184 168 VAL A O 1
ATOM 2598 N N . GLY A 1 169 ? -21.30724 -1.44103 -20.14362 1.000 28.47099 169 GLY A N 1
ATOM 2599 C CA . GLY A 1 169 ? -22.14577 -0.30516 -19.82214 1.000 30.83081 169 GLY A CA 1
ATOM 2600 C C . GLY A 1 169 ? -23.55758 -0.36666 -20.36431 1.000 31.48537 169 GLY A C 1
ATOM 2601 O O . GLY A 1 169 ? -24.38667 0.47258 -19.98380 1.000 31.76087 169 GLY A O 1
ATOM 2605 N N . ASP A 1 170 ? -23.85540 -1.31424 -21.24715 1.000 29.95328 170 ASP A N 1
ATOM 2606 C CA . ASP A 1 170 ? -25.20840 -1.48883 -21.74103 1.000 29.45976 170 ASP A CA 1
ATOM 2607 C C . ASP A 1 170 ? -26.10795 -1.97967 -20.60881 1.000 27.38142 170 ASP A C 1
ATOM 2608 O O . ASP A 1 170 ? -25.66162 -2.72287 -19.72981 1.000 26.75691 170 ASP A O 1
ATOM 2617 N N . PRO A 1 171 ? -27.38058 -1.56966 -20.59726 1.000 26.46606 171 PRO A N 1
ATOM 2618 C CA . PRO A 1 171 ? -28.30021 -2.10486 -19.58156 1.000 27.21572 171 PRO A CA 1
ATOM 2619 C C . PRO A 1 171 ? -28.35565 -3.61634 -19.57105 1.000 26.89756 171 PRO A C 1
ATOM 2620 O O . PRO A 1 171 ? -28.69012 -4.20484 -18.53754 1.000 28.23553 171 PRO A O 1
ATOM 2631 N N . ASN A 1 172 ? -28.04055 -4.27011 -20.68686 1.000 23.74369 172 ASN A N 1
ATOM 2632 C CA . ASN A 1 172 ? -28.01987 -5.72388 -20.75409 1.000 23.70027 172 ASN A CA 1
ATOM 2633 C C . ASN A 1 172 ? -26.61306 -6.27202 -20.96207 1.000 22.07850 172 ASN A C 1
ATOM 2634 O O . ASN A 1 172 ? -26.43857 -7.36485 -21.50771 1.000 20.79600 172 ASN A O 1
ATOM 2645 N N . GLU A 1 173 ? -25.60411 -5.53204 -20.49377 1.000 21.94267 173 GLU A N 1
ATOM 2646 C CA . GLU A 1 173 ? -24.22181 -5.98046 -20.60566 1.000 20.59261 173 GLU A CA 1
ATOM 2647 C C . GLU A 1 173 ? -24.06917 -7.44347 -20.19969 1.000 19.64258 173 GLU A C 1
ATOM 2648 O O . GLU A 1 173 ? -23.42678 -8.22982 -20.90569 1.000 18.58983 173 GLU A O 1
ATOM 2660 N N . TRP A 1 174 ? -24.64743 -7.82566 -19.05605 1.000 20.19824 174 TRP A N 1
ATOM 2661 C CA . TRP A 1 174 ? -24.52816 -9.17835 -18.52065 1.000 20.19474 174 TRP A CA 1
ATOM 2662 C C . TRP A 1 174 ? -25.81188 -9.97824 -18.69549 1.000 23.21981 174 TRP A C 1
ATOM 2663 O O . TRP A 1 174 ? -26.06847 -10.92148 -17.93657 1.000 25.79619 174 TRP A O 1
ATOM 2684 N N . ASN A 1 175 ? -26.62337 -9.61380 -19.68115 1.000 21.90290 175 ASN A N 1
ATOM 2685 C CA . ASN A 1 175 ? -27.87165 -10.29139 -19.98876 1.000 24.05441 175 ASN A CA 1
ATOM 2686 C C . ASN A 1 175 ? -28.03422 -10.41043 -21.49626 1.000 20.99371 175 ASN A C 1
ATOM 2687 O O . ASN A 1 175 ? -29.10973 -10.15791 -22.04599 1.000 23.43461 175 ASN A O 1
ATOM 2698 N N . GLY A 1 176 ? -26.94986 -10.75239 -22.19093 1.000 19.76822 176 GLY A N 1
ATOM 2699 C CA . GLY A 1 176 ? -27.01674 -11.07808 -23.59999 1.000 18.43362 176 GLY A CA 1
ATOM 2700 C C . GLY A 1 176 ? -26.75968 -9.93647 -24.55670 1.000 19.33598 176 GLY A C 1
ATOM 2701 O O . GLY A 1 176 ? -26.70043 -10.17330 -25.77252 1.000 18.93197 176 GLY A O 1
ATOM 2705 N N . GLY A 1 177 ? -26.61894 -8.70787 -24.06581 1.000 18.53943 177 GLY A N 1
ATOM 2706 C CA . GLY A 1 177 ? -26.30739 -7.60207 -24.95983 1.000 18.14442 177 GLY A CA 1
ATOM 2707 C C . GLY A 1 177 ? -27.46625 -7.33145 -25.90073 1.000 17.97150 177 GLY A C 1
ATOM 2708 O O . GLY A 1 177 ? -28.62836 -7.26793 -25.48260 1.000 20.79329 177 GLY A O 1
ATOM 2712 N N . ASN A 1 178 ? -27.15993 -7.16023 -27.18186 1.000 16.98757 178 ASN A N 1
ATOM 2713 C CA . ASN A 1 178 ? -28.18700 -7.05250 -28.21091 1.000 17.70134 178 ASN A CA 1
ATOM 2714 C C . ASN A 1 178 ? -27.82802 -7.94972 -29.38799 1.000 16.84810 178 ASN A C 1
ATOM 2715 O O . ASN A 1 178 ? -26.75758 -8.55760 -29.44342 1.000 15.55826 178 ASN A O 1
ATOM 2726 N N . GLN A 1 179 ? -28.76857 -8.06061 -30.32422 1.000 18.68029 179 GLN A N 1
ATOM 2727 C CA . GLN A 1 179 ? -28.57070 -8.95752 -31.45613 1.000 18.59043 179 GLN A CA 1
ATOM 2728 C C . GLN A 1 179 ? -27.32514 -8.57859 -32.24136 1.000 16.04136 179 GLN A C 1
ATOM 2729 O O . GLN A 1 179 ? -26.57041 -9.45059 -32.68372 1.000 16.77279 179 GLN A O 1
ATOM 2743 N N . GLU A 1 180 ? -27.09629 -7.27948 -32.42892 1.000 16.52277 180 GLU A N 1
ATOM 2744 C CA . GLU A 1 180 ? -25.91832 -6.83348 -33.16157 1.000 16.02893 180 GLU A CA 1
ATOM 2745 C C . GLU A 1 180 ? -24.63655 -7.31222 -32.48947 1.000 16.52198 180 GLU A C 1
ATOM 2746 O O . GLU A 1 180 ? -23.71943 -7.79478 -33.16071 1.000 15.22566 180 GLU A O 1
ATOM 2758 N N . ALA A 1 181 ? -24.55560 -7.19881 -31.16217 1.000 15.52497 181 ALA A N 1
ATOM 2759 C CA . ALA A 1 181 ? -23.33930 -7.61945 -30.47626 1.000 14.93782 181 ALA A CA 1
ATOM 2760 C C . ALA A 1 181 ? -23.10812 -9.11664 -30.63045 1.000 13.70814 181 ALA A C 1
ATOM 2761 O O . ALA A 1 181 ? -21.96916 -9.56578 -30.80128 1.000 13.06276 181 ALA A O 1
ATOM 2768 N N . ARG A 1 182 ? -24.17353 -9.91229 -30.52135 1.000 15.26615 182 ARG A N 1
ATOM 2769 C CA . ARG A 1 182 ? -24.01465 -11.35902 -30.63877 1.000 14.66750 182 ARG A CA 1
ATOM 2770 C C . ARG A 1 182 ? -23.56370 -11.73653 -32.04055 1.000 13.41965 182 ARG A C 1
ATOM 2771 O O . ARG A 1 182 ? -22.73536 -12.63788 -32.21892 1.000 14.46981 182 ARG A O 1
ATOM 2792 N N A GLN A 1 183 ? -24.09370 -11.04282 -33.05536 0.530 13.65141 183 GLN A N 1
ATOM 2793 N N B GLN A 1 183 ? -24.06131 -11.02564 -33.04990 0.470 13.51779 183 GLN A N 1
ATOM 2794 C CA A GLN A 1 183 ? -23.64208 -11.27271 -34.42196 0.530 14.69697 183 GLN A CA 1
ATOM 2795 C CA B GLN A 1 183 ? -23.63302 -11.29679 -34.41364 0.470 14.68592 183 GLN A CA 1
ATOM 2796 C C A GLN A 1 183 ? -22.16161 -10.95071 -34.56803 0.530 14.64494 183 GLN A C 1
ATOM 2797 C C B GLN A 1 183 ? -22.17392 -10.92168 -34.62747 0.470 14.65223 183 GLN A C 1
ATOM 2798 O O A GLN A 1 183 ? -21.38300 -11.75878 -35.08517 0.530 14.53154 183 GLN A O 1
ATOM 2799 O O B GLN A 1 183 ? -21.41900 -11.68232 -35.23994 0.470 14.32632 183 GLN A O 1
ATOM 2826 N N . VAL A 1 184 ? -21.76153 -9.74578 -34.15086 1.000 14.77200 184 VAL A N 1
ATOM 2827 C CA . VAL A 1 184 ? -20.38125 -9.30628 -34.33905 1.000 13.71590 184 VAL A CA 1
ATOM 2828 C C . VAL A 1 184 ? -19.39558 -10.25107 -33.65353 1.000 14.18918 184 VAL A C 1
ATOM 2829 O O . VAL A 1 184 ? -18.30908 -10.51700 -34.17930 1.000 14.45085 184 VAL A O 1
ATOM 2842 N N . ILE A 1 185 ? -19.75907 -10.78205 -32.47908 1.000 12.27502 185 ILE A N 1
ATOM 2843 C CA . ILE A 1 185 ? -18.87580 -11.71799 -31.77691 1.000 12.71951 185 ILE A CA 1
ATOM 2844 C C . ILE A 1 185 ? -18.60829 -12.96685 -32.61169 1.000 12.58063 185 ILE A C 1
ATOM 2845 O O . ILE A 1 185 ? -17.49020 -13.50265 -32.59299 1.000 12.51858 185 ILE A O 1
ATOM 2861 N N . ASN A 1 186 ? -19.60003 -13.42900 -33.38766 1.000 12.09133 186 ASN A N 1
ATOM 2862 C CA . ASN A 1 186 ? -19.34387 -14.55666 -34.27702 1.000 12.17221 186 ASN A CA 1
ATOM 2863 C C . ASN A 1 186 ? -18.24493 -14.22261 -35.28460 1.000 12.23709 186 ASN A C 1
ATOM 2864 O O . ASN A 1 186 ? -17.42631 -15.08067 -35.62810 1.000 13.84460 186 ASN A O 1
ATOM 2875 N N . SER A 1 187 ? -18.23158 -12.98554 -35.79275 1.000 11.83469 187 SER A N 1
ATOM 2876 C CA . SER A 1 187 ? -17.16661 -12.56373 -36.69852 1.000 12.44769 187 SER A CA 1
ATOM 2877 C C . SER A 1 187 ? -15.81075 -12.57892 -36.00261 1.000 13.03173 187 SER A C 1
ATOM 2878 O O . SER A 1 187 ? -14.81137 -13.02720 -36.57855 1.000 13.18895 187 SER A O 1
ATOM 2886 N N . TYR A 1 188 ? -15.75871 -12.07998 -34.76475 1.000 11.78396 188 TYR A N 1
ATOM 2887 C CA . TYR A 1 188 ? -14.49566 -12.04051 -34.03343 1.000 11.31207 188 TYR A CA 1
ATOM 2888 C C . TYR A 1 188 ? -13.95639 -13.44642 -33.78251 1.000 11.59805 188 TYR A C 1
ATOM 2889 O O . TYR A 1 188 ? -12.75301 -13.69217 -33.93623 1.000 11.27666 188 TYR A O 1
ATOM 2907 N N . ASN A 1 189 ? -14.82675 -14.38469 -33.38872 1.000 10.71234 189 ASN A N 1
ATOM 2908 C CA . ASN A 1 189 ? -14.36426 -15.75641 -33.19202 1.000 11.46417 189 ASN A CA 1
ATOM 2909 C C . ASN A 1 189 ? -13.87302 -16.36015 -34.50432 1.000 11.66693 189 ASN A C 1
ATOM 2910 O O . ASN A 1 189 ? -12.87505 -17.09689 -34.52195 1.000 12.18326 189 ASN A O 1
ATOM 2921 N N . GLN A 1 190 ? -14.56679 -16.07070 -35.61366 1.000 11.67485 190 GLN A N 1
ATOM 2922 C CA . GLN A 1 190 ? -14.14241 -16.58878 -36.91076 1.000 13.20721 190 GLN A CA 1
ATOM 2923 C C . GLN A 1 190 ? -12.77621 -16.03463 -37.29510 1.000 11.52490 190 GLN A C 1
ATOM 2924 O O . GLN A 1 190 ? -11.90859 -16.77016 -37.78961 1.000 11.73311 190 GLN A O 1
ATOM 2938 N N . THR A 1 191 ? -12.55343 -14.74055 -37.06433 1.000 11.59582 191 THR A N 1
ATOM 2939 C CA . THR A 1 191 ? -11.24898 -14.15374 -37.35279 1.000 11.21411 191 THR A CA 1
ATOM 2940 C C . THR A 1 191 ? -10.15476 -14.83175 -36.54376 1.000 12.12095 191 THR A C 1
ATOM 2941 O O . THR A 1 191 ? -9.08495 -15.15418 -37.07061 1.000 13.73939 191 THR A O 1
ATOM 2952 N N . PHE A 1 192 ? -10.39813 -15.03503 -35.24689 1.000 11.59014 192 PHE A N 1
ATOM 2953 C CA . PHE A 1 192 ? -9.41147 -15.69775 -34.40154 1.000 11.69803 192 PHE A CA 1
ATOM 2954 C C . PHE A 1 192 ? -9.01235 -17.05229 -34.97148 1.000 9.96103 192 PHE A C 1
ATOM 2955 O O . PHE A 1 192 ? -7.82236 -17.36985 -35.08742 1.000 10.81788 192 PHE A O 1
ATOM 2972 N N . VAL A 1 193 ? -9.99540 -17.87198 -35.33204 1.000 11.14428 193 VAL A N 1
ATOM 2973 C CA . VAL A 1 193 ? -9.68471 -19.20220 -35.85029 1.000 12.20845 193 VAL A CA 1
ATOM 2974 C C . VAL A 1 193 ? -8.87888 -19.09060 -37.14093 1.000 12.91668 193 VAL A C 1
ATOM 2975 O O . VAL A 1 193 ? -7.84860 -19.75160 -37.30808 1.000 12.52758 193 VAL A O 1
ATOM 2988 N N . ASN A 1 194 ? -9.32623 -18.23398 -38.06198 1.000 12.28768 194 ASN A N 1
ATOM 2989 C CA . ASN A 1 194 ? -8.59962 -18.08270 -39.32375 1.000 12.88598 194 ASN A CA 1
ATOM 2990 C C . ASN A 1 194 ? -7.16810 -17.62864 -39.08254 1.000 13.27314 194 ASN A C 1
ATOM 2991 O O . ASN A 1 194 ? -6.23647 -18.08771 -39.76067 1.000 12.92513 194 ASN A O 1
ATOM 3002 N N . THR A 1 195 ? -6.97362 -16.70003 -38.13696 1.000 12.37216 195 THR A N 1
ATOM 3003 C CA . THR A 1 195 ? -5.65191 -16.13582 -37.87705 1.000 11.98475 195 THR A CA 1
ATOM 3004 C C . THR A 1 195 ? -4.69474 -17.20369 -37.36543 1.000 12.01401 195 THR A C 1
ATOM 3005 O O . THR A 1 195 ? -3.52752 -17.25812 -37.77526 1.000 12.18845 195 THR A O 1
ATOM 3016 N N . VAL A 1 196 ? -5.17504 -18.07842 -36.48140 1.000 11.00467 196 VAL A N 1
ATOM 3017 C CA . VAL A 1 196 ? -4.31785 -19.12858 -35.95306 1.000 10.49552 196 VAL A CA 1
ATOM 3018 C C . VAL A 1 196 ? -3.98865 -20.15208 -37.03342 1.000 11.37221 196 VAL A C 1
ATOM 3019 O O . VAL A 1 196 ? -2.83015 -20.55361 -37.19092 1.000 11.52337 196 VAL A O 1
ATOM 3032 N N . ARG A 1 197 ? -4.99024 -20.58048 -37.81249 1.000 11.96262 197 ARG A N 1
ATOM 3033 C CA . ARG A 1 197 ? -4.74382 -21.63316 -38.79584 1.000 12.07245 197 ARG A CA 1
ATOM 3034 C C . ARG A 1 197 ? -3.78091 -21.16820 -39.88273 1.000 12.44865 197 ARG A C 1
ATOM 3035 O O . ARG A 1 197 ? -3.06059 -21.98798 -40.46817 1.000 14.13869 197 ARG A O 1
ATOM 3056 N N . ALA A 1 198 ? -3.74784 -19.86014 -40.15509 1.000 11.59860 198 ALA A N 1
ATOM 3057 C CA . ALA A 1 198 ? -2.87042 -19.28914 -41.16652 1.000 11.83780 198 ALA A CA 1
ATOM 3058 C C . ALA A 1 198 ? -1.39612 -19.40343 -40.81455 1.000 12.97637 198 ALA A C 1
ATOM 3059 O O . ALA A 1 198 ? -0.55127 -19.13343 -41.68146 1.000 14.65577 198 ALA A O 1
ATOM 3066 N N . THR A 1 199 ? -1.05812 -19.78433 -39.58579 1.000 12.49222 199 THR A N 1
ATOM 3067 C CA . THR A 1 199 ? 0.33884 -19.96608 -39.20634 1.000 14.02244 199 THR A CA 1
ATOM 3068 C C . THR A 1 199 ? 0.81997 -21.39787 -39.39487 1.000 14.77502 199 THR A C 1
ATOM 3069 O O . THR A 1 199 ? 2.02255 -21.64800 -39.28212 1.000 15.76453 199 THR A O 1
ATOM 3080 N N . GLY A 1 200 ? -0.07945 -22.33673 -39.68687 1.000 14.58167 200 GLY A N 1
ATOM 3081 C CA . GLY A 1 200 ? 0.34287 -23.68986 -39.99379 1.000 15.84925 200 GLY A CA 1
ATOM 3082 C C . GLY A 1 200 ? 1.08998 -24.37499 -38.85559 1.000 14.88625 200 GLY A C 1
ATOM 3083 O O . GLY A 1 200 ? 0.98838 -24.01171 -37.68023 1.000 14.82306 200 GLY A O 1
ATOM 3087 N N . GLY A 1 201 ? 1.85755 -25.39382 -39.24065 1.000 15.43260 201 GLY A N 1
ATOM 3088 C CA . GLY A 1 201 ? 2.58801 -26.17469 -38.25430 1.000 15.70812 201 GLY A CA 1
ATOM 3089 C C . GLY A 1 201 ? 1.65015 -26.80353 -37.24339 1.000 15.53801 201 GLY A C 1
ATOM 3090 O O . GLY A 1 201 ? 0.54120 -27.24401 -37.57265 1.000 15.92273 201 GLY A O 1
ATOM 3094 N N . ASN A 1 202 ? 2.10197 -26.85945 -35.98831 1.000 14.23368 202 ASN A N 1
ATOM 3095 C CA . ASN A 1 202 ? 1.26528 -27.42272 -34.93508 1.000 12.37562 202 ASN A CA 1
ATOM 3096 C C . ASN A 1 202 ? -0.01227 -26.61216 -34.75134 1.000 14.14212 202 ASN A C 1
ATOM 3097 O O . ASN A 1 202 ? -1.02703 -27.14680 -34.28434 1.000 13.52283 202 ASN A O 1
ATOM 3108 N N . ASN A 1 203 ? 0.00875 -25.32231 -35.10397 1.000 13.24349 203 ASN A N 1
ATOM 3109 C CA . ASN A 1 203 ? -1.19708 -24.51679 -34.98892 1.000 12.27165 203 ASN A CA 1
ATOM 3110 C C . ASN A 1 203 ? -2.27844 -24.93488 -35.97715 1.000 14.57664 203 ASN A C 1
ATOM 3111 O O . ASN A 1 203 ? -3.43952 -24.54995 -35.79664 1.000 15.34709 203 ASN A O 1
ATOM 3122 N N . ALA A 1 204 ? -1.93247 -25.70359 -37.00818 1.000 14.40016 204 ALA A N 1
ATOM 3123 C CA . ALA A 1 204 ? -2.93900 -26.22088 -37.92175 1.000 15.70286 204 ALA A CA 1
ATOM 3124 C C . ALA A 1 204 ? -3.86618 -27.22313 -37.25881 1.000 15.98735 204 ALA A C 1
ATOM 3125 O O . ALA A 1 204 ? -5.00736 -27.37427 -37.71124 1.000 18.08609 204 ALA A O 1
ATOM 3132 N N . ILE A 1 205 ? -3.41601 -27.89306 -36.19329 1.000 14.65907 205 ILE A N 1
ATOM 3133 C CA . ILE A 1 205 ? -4.21668 -28.93797 -35.56025 1.000 15.42697 205 ILE A CA 1
ATOM 3134 C C . ILE A 1 205 ? -4.36733 -28.72108 -34.05849 1.000 14.29239 205 ILE A C 1
ATOM 3135 O O . ILE A 1 205 ? -4.82284 -29.61687 -33.33716 1.000 16.91408 205 ILE A O 1
ATOM 3151 N N . ARG A 1 206 ? -4.00452 -27.53840 -33.58025 1.000 12.29087 206 ARG A N 1
ATOM 3152 C CA . ARG A 1 206 ? -4.21634 -27.19611 -32.17786 1.000 12.92994 206 ARG A CA 1
ATOM 3153 C C . ARG A 1 206 ? -5.70534 -27.03810 -31.87443 1.000 11.83413 206 ARG A C 1
ATOM 3154 O O . ARG A 1 206 ? -6.46813 -26.50192 -32.68061 1.000 12.65401 206 ARG A O 1
ATOM 3175 N N . CYS A 1 207 ? -6.12537 -27.48597 -30.69544 1.000 11.35974 207 CYS A N 1
ATOM 3176 C CA . CYS A 1 207 ? -7.48170 -27.20512 -30.24937 1.000 11.07425 207 CYS A CA 1
ATOM 3177 C C . CYS A 1 207 ? -7.59561 -25.75156 -29.80110 1.000 10.83070 207 CYS A C 1
ATOM 3178 O O . CYS A 1 207 ? -6.68396 -25.19651 -29.17536 1.000 12.53334 207 CYS A O 1
ATOM 3186 N N . LEU A 1 208 ? -8.72683 -25.12481 -30.13304 1.000 11.66194 208 LEU A N 1
ATOM 3187 C CA . LEU A 1 208 ? -8.96656 -23.72096 -29.85100 1.000 10.58069 208 LEU A CA 1
ATOM 3188 C C . LEU A 1 208 ? -10.29330 -23.56655 -29.11896 1.000 12.41242 208 LEU A C 1
ATOM 3189 O O . LEU A 1 208 ? -11.24185 -24.31924 -29.35565 1.000 13.65076 208 LEU A O 1
ATOM 3205 N N . MET A 1 209 ? -10.34644 -22.57847 -28.22917 1.000 11.28480 209 MET A N 1
ATOM 3206 C CA . MET A 1 209 ? -11.53673 -22.29677 -27.43527 1.000 10.92833 209 MET A CA 1
ATOM 3207 C C . MET A 1 209 ? -12.10275 -20.93712 -27.82641 1.000 10.48976 209 MET A C 1
ATOM 3208 O O . MET A 1 209 ? -11.35028 -19.99273 -28.09777 1.000 11.26702 209 MET A O 1
ATOM 3222 N N . VAL A 1 210 ? -13.42987 -20.85220 -27.87690 1.000 10.63238 210 VAL A N 1
ATOM 3223 C CA . VAL A 1 210 ? -14.13549 -19.61039 -28.19290 1.000 10.08267 210 VAL A CA 1
ATOM 3224 C C . VAL A 1 210 ? -15.30128 -19.41796 -27.23366 1.000 10.07496 210 VAL A C 1
ATOM 3225 O O . VAL A 1 210 ? -16.00331 -20.38554 -26.89606 1.000 11.97264 210 VAL A O 1
ATOM 3238 N N . PRO A 1 211 ? -15.55572 -18.18201 -26.79591 1.000 10.57312 211 PRO A N 1
ATOM 3239 C CA . PRO A 1 211 ? -16.71640 -17.93496 -25.92928 1.000 10.57320 211 PRO A CA 1
ATOM 3240 C C . PRO A 1 211 ? -17.96036 -17.53247 -26.69192 1.000 11.56586 211 PRO A C 1
ATOM 3241 O O . PRO A 1 211 ? -17.86843 -17.01392 -27.80843 1.000 12.36393 211 PRO A O 1
ATOM 3252 N N . THR A 1 212 ? -19.12343 -17.74820 -26.08614 1.000 11.26722 212 THR A N 1
ATOM 3253 C CA . THR A 1 212 ? -20.32655 -17.04010 -26.47265 1.000 10.11744 212 THR A CA 1
ATOM 3254 C C . THR A 1 212 ? -20.23797 -15.60131 -25.96693 1.000 10.73742 212 THR A C 1
ATOM 3255 O O . THR A 1 212 ? -19.27294 -15.20303 -25.29937 1.000 11.36222 212 THR A O 1
ATOM 3266 N N . TYR A 1 213 ? -21.26715 -14.81162 -26.27637 1.000 11.22585 213 TYR A N 1
ATOM 3267 C CA . TYR A 1 213 ? -21.43293 -13.49372 -25.67570 1.000 13.51157 213 TYR A CA 1
ATOM 3268 C C . TYR A 1 213 ? -21.26372 -13.60019 -24.15807 1.000 12.48599 213 TYR A C 1
ATOM 3269 O O . TYR A 1 213 ? -21.95692 -14.38398 -23.50606 1.000 12.27583 213 TYR A O 1
ATOM 3287 N N . ALA A 1 214 ? -20.33244 -12.82034 -23.60507 1.000 11.88902 214 ALA A N 1
ATOM 3288 C CA . ALA A 1 214 ? -20.01242 -12.78148 -22.16801 1.000 12.96955 214 ALA A CA 1
ATOM 3289 C C . ALA A 1 214 ? -19.66999 -14.15445 -21.58686 1.000 13.67277 214 ALA A C 1
ATOM 3290 O O . ALA A 1 214 ? -19.69677 -14.33347 -20.36065 1.000 12.84722 214 ALA A O 1
ATOM 3297 N N . ALA A 1 215 ? -19.30953 -15.11195 -22.43669 1.000 12.11081 215 ALA A N 1
ATOM 3298 C CA . ALA A 1 215 ? -19.11108 -16.50573 -22.02894 1.000 11.25351 215 ALA A CA 1
ATOM 3299 C C . ALA A 1 215 ? -20.30137 -17.02561 -21.23053 1.000 11.25741 215 ALA A C 1
ATOM 3300 O O . ALA A 1 215 ? -20.15748 -17.83447 -20.30809 1.000 13.62507 215 ALA A O 1
ATOM 3307 N N . SER A 1 216 ? -21.49335 -16.55931 -21.58834 1.000 11.05228 216 SER A N 1
ATOM 3308 C CA . SER A 1 216 ? -22.71609 -16.91394 -20.89165 1.000 12.29309 216 SER A CA 1
ATOM 3309 C C . SER A 1 216 ? -23.49052 -17.94770 -21.68712 1.000 12.72932 216 SER A C 1
ATOM 3310 O O . SER A 1 216 ? -23.53782 -17.90034 -22.92366 1.000 13.56863 216 SER A O 1
ATOM 3318 N N . CYS A 1 217 ? -24.12294 -18.87024 -20.97045 1.000 13.06284 217 CYS A N 1
ATOM 3319 C CA . CYS A 1 217 ? -25.04638 -19.83161 -21.55092 1.000 14.71063 217 CYS A CA 1
ATOM 3320 C C . CYS A 1 217 ? -26.45205 -19.40894 -21.15463 1.000 16.70679 217 CYS A C 1
ATOM 3321 O O . CYS A 1 217 ? -26.83163 -19.49998 -19.97975 1.000 16.58683 217 CYS A O 1
ATOM 3329 N N . SER A 1 218 ? -27.20240 -18.91961 -22.13297 1.000 16.32383 218 SER A N 1
ATOM 3330 C CA . SER A 1 218 ? -28.62159 -18.63983 -22.01030 1.000 17.67479 218 SER A CA 1
ATOM 3331 C C . SER A 1 218 ? -29.21510 -18.88367 -23.39130 1.000 17.66897 218 SER A C 1
ATOM 3332 O O . SER A 1 218 ? -28.48694 -18.97853 -24.38461 1.000 17.04436 218 SER A O 1
ATOM 3340 N N . SER A 1 219 ? -30.54575 -18.96739 -23.45674 1.000 20.38548 219 SER A N 1
ATOM 3341 C CA . SER A 1 219 ? -31.20476 -19.14356 -24.74766 1.000 20.80982 219 SER A CA 1
ATOM 3342 C C . SER A 1 219 ? -30.78227 -18.05492 -25.72317 1.000 19.19986 219 SER A C 1
ATOM 3343 O O . SER A 1 219 ? -30.51095 -18.32422 -26.90121 1.000 18.35217 219 SER A O 1
ATOM 3351 N N . THR A 1 220 ? -30.69446 -16.81794 -25.23756 1.000 20.17955 220 THR A N 1
ATOM 3352 C CA . THR A 1 220 ? -30.37562 -15.69160 -26.10277 1.000 20.41668 220 THR A CA 1
ATOM 3353 C C . THR A 1 220 ? -28.97907 -15.82509 -26.70055 1.000 21.22773 220 THR A C 1
ATOM 3354 O O . THR A 1 220 ? -28.79094 -15.63854 -27.90864 1.000 20.04318 220 THR A O 1
ATOM 3365 N N . THR A 1 221 ? -27.98615 -16.15235 -25.87345 1.000 16.82051 221 THR A N 1
ATOM 3366 C CA . THR A 1 221 ? -26.61682 -16.19404 -26.36814 1.000 14.80562 221 THR A CA 1
ATOM 3367 C C . THR A 1 221 ? -26.33512 -17.47010 -27.15093 1.000 15.42213 221 THR A C 1
ATOM 3368 O O . THR A 1 221 ? -25.49257 -17.45832 -28.05567 1.000 17.90419 221 THR A O 1
ATOM 3379 N N . VAL A 1 222 ? -27.00851 -18.57181 -26.81609 1.000 15.39013 222 VAL A N 1
ATOM 3380 C CA . VAL A 1 222 ? -26.79386 -19.82750 -27.53325 1.000 15.86097 222 VAL A CA 1
ATOM 3381 C C . VAL A 1 222 ? -27.44705 -19.77900 -28.91268 1.000 15.42496 222 VAL A C 1
ATOM 3382 O O . VAL A 1 222 ? -26.84196 -20.17876 -29.91558 1.000 18.01449 222 VAL A O 1
ATOM 3395 N N . ASN A 1 223 ? -28.68698 -19.29535 -28.98283 1.000 16.44058 223 ASN A N 1
ATOM 3396 C CA . ASN A 1 223 ? -29.41503 -19.32191 -30.25056 1.000 17.71446 223 ASN A CA 1
ATOM 3397 C C . ASN A 1 223 ? -28.72221 -18.48854 -31.32126 1.000 19.02519 223 ASN A C 1
ATOM 3398 O O . ASN A 1 223 ? -28.79074 -18.82973 -32.50797 1.000 21.56861 223 ASN A O 1
ATOM 3409 N N . ASP A 1 224 ? -28.04319 -17.41555 -30.93086 1.000 15.60625 224 ASP A N 1
ATOM 3410 C CA . ASP A 1 224 ? -27.37979 -16.53203 -31.88214 1.000 16.58745 224 ASP A CA 1
ATOM 3411 C C . ASP A 1 224 ? -25.91762 -16.88299 -32.11294 1.000 14.86501 224 ASP A C 1
ATOM 3412 O O . ASP A 1 224 ? -25.26758 -16.24334 -32.94793 1.000 16.07550 224 ASP A O 1
ATOM 3421 N N . PHE A 1 225 ? -25.38148 -17.86629 -31.38505 1.000 13.80655 225 PHE A N 1
ATOM 3422 C CA . PHE A 1 225 ? -23.99230 -18.27295 -31.51429 1.000 13.14453 225 PHE A CA 1
ATOM 3423 C C . PHE A 1 225 ? -23.79130 -19.15824 -32.74200 1.000 12.11734 225 PHE A C 1
ATOM 3424 O O . PHE A 1 225 ? -24.58339 -20.05778 -33.01406 1.000 16.05834 225 PHE A O 1
ATOM 3441 N N . VAL A 1 226 ? -22.70552 -18.89745 -33.47099 1.000 13.80525 226 VAL A N 1
ATOM 3442 C CA . VAL A 1 226 ? -22.28611 -19.70756 -34.61187 1.000 15.24476 226 VAL A CA 1
ATOM 3443 C C . VAL A 1 226 ? -20.85717 -20.17655 -34.34431 1.000 15.08340 226 VAL A C 1
ATOM 3444 O O . VAL A 1 226 ? -19.95252 -19.35380 -34.17340 1.000 14.75566 226 VAL A O 1
ATOM 3457 N N . LEU A 1 227 ? -20.64951 -21.48822 -34.31059 1.000 14.49598 227 LEU A N 1
ATOM 3458 C CA . LEU A 1 227 ? -19.28558 -21.99306 -34.16859 1.000 14.54205 227 LEU A CA 1
ATOM 3459 C C . LEU A 1 227 ? -18.50457 -21.65637 -35.43452 1.000 13.48911 227 LEU A C 1
ATOM 3460 O O . LEU A 1 227 ? -19.01077 -21.88592 -36.54246 1.000 14.68226 227 LEU A O 1
ATOM 3476 N N . PRO A 1 228 ? -17.28898 -21.11511 -35.32215 1.000 12.96905 228 PRO A N 1
ATOM 3477 C CA . PRO A 1 228 ? -16.52012 -20.78309 -36.53042 1.000 13.62592 228 PRO A CA 1
ATOM 3478 C C . PRO A 1 228 ? -16.34615 -21.98014 -37.45270 1.000 15.52471 228 PRO A C 1
ATOM 3479 O O . PRO A 1 228 ? -16.26654 -23.12850 -37.01031 1.000 15.18864 228 PRO A O 1
ATOM 3490 N N . THR A 1 229 ? -16.29609 -21.69625 -38.75227 1.000 15.61543 229 THR A N 1
ATOM 3491 C CA . THR A 1 229 ? -15.85618 -22.68161 -39.72773 1.000 15.88313 229 THR A CA 1
ATOM 3492 C C . THR A 1 229 ? -14.35024 -22.86632 -39.59234 1.000 16.15847 229 THR A C 1
ATOM 3493 O O . THR A 1 229 ? -13.60026 -21.89806 -39.45994 1.000 18.17603 229 THR A O 1
ATOM 3504 N N . ASP A 1 230 ? -13.91046 -24.12178 -39.59208 1.000 15.10379 230 ASP A N 1
ATOM 3505 C CA . ASP A 1 230 ? -12.51628 -24.46470 -39.35569 1.000 16.60716 230 ASP A CA 1
ATOM 3506 C C . ASP A 1 230 ? -11.94935 -25.17012 -40.58006 1.000 16.13078 230 ASP A C 1
ATOM 3507 O O . ASP A 1 230 ? -12.67939 -25.64778 -41.45187 1.000 17.53561 230 ASP A O 1
ATOM 3516 N N . THR A 1 231 ? -10.62432 -25.18620 -40.65564 1.000 16.32946 231 THR A N 1
ATOM 3517 C CA . THR A 1 231 ? -9.89379 -25.85093 -41.71853 1.000 16.56377 231 THR A CA 1
ATOM 3518 C C . THR A 1 231 ? -9.63879 -27.31825 -41.41522 1.000 18.17224 231 THR A C 1
ATOM 3519 O O . THR A 1 231 ? -9.15222 -28.04749 -42.28653 1.000 21.34878 231 THR A O 1
ATOM 3530 N N . VAL A 1 232 ? -9.94893 -27.75158 -40.19914 1.000 17.61508 232 VAL A N 1
ATOM 3531 C CA . VAL A 1 232 ? -9.72808 -29.11021 -39.73447 1.000 17.96770 232 VAL A CA 1
ATOM 3532 C C . VAL A 1 232 ? -10.91184 -29.46762 -38.85038 1.000 15.36385 232 VAL A C 1
ATOM 3533 O O . VAL A 1 232 ? -11.53769 -28.59552 -38.24050 1.000 17.00108 232 VAL A O 1
ATOM 3546 N N . ALA A 1 233 ? -11.22902 -30.75488 -38.79525 1.000 18.49783 233 ALA A N 1
ATOM 3547 C CA . ALA A 1 233 ? -12.42920 -31.19273 -38.10333 1.000 18.29532 233 ALA A CA 1
ATOM 3548 C C . ALA A 1 233 ? -12.19584 -31.34883 -36.60713 1.000 18.49156 233 ALA A C 1
ATOM 3549 O O . ALA A 1 233 ? -11.11995 -31.76391 -36.16737 1.000 17.91142 233 ALA A O 1
ATOM 3556 N N . ASN A 1 234 ? -13.21514 -30.98558 -35.82887 1.000 15.73603 234 ASN A N 1
ATOM 3557 C CA . ASN A 1 234 ? -13.32852 -31.39323 -34.42483 1.000 14.39910 234 ASN A CA 1
ATOM 3558 C C . ASN A 1 234 ? -12.20362 -30.85034 -33.55163 1.000 16.12788 234 ASN A C 1
ATOM 3559 O O . ASN A 1 234 ? -11.65891 -31.56583 -32.70938 1.000 17.18672 234 ASN A O 1
ATOM 3570 N N . LYS A 1 235 ? -11.88147 -29.56549 -33.71003 1.000 13.09628 235 LYS A N 1
ATOM 3571 C CA . LYS A 1 235 ? -10.82095 -28.94745 -32.92176 1.000 13.55817 235 LYS A CA 1
ATOM 3572 C C . LYS A 1 235 ? -11.27967 -27.74111 -32.10782 1.000 14.34308 235 LYS A C 1
ATOM 3573 O O . LYS A 1 235 ? -10.43670 -27.08514 -31.48456 1.000 15.48180 235 LYS A O 1
ATOM 3592 N N . LEU A 1 236 ? -12.57193 -27.42818 -32.08535 1.000 14.04381 236 LEU A N 1
ATOM 3593 C CA . LEU A 1 236 ? -13.07092 -26.23309 -31.42042 1.000 12.79148 236 LEU A CA 1
ATOM 3594 C C . LEU A 1 236 ? -13.88742 -26.58394 -30.18218 1.000 11.51424 236 LEU A C 1
ATOM 3595 O O . LEU A 1 236 ? -14.66913 -27.54062 -30.18296 1.000 15.10266 236 LEU A O 1
ATOM 3611 N N . ILE A 1 237 ? -13.71013 -25.76751 -29.14175 1.000 10.90828 237 ILE A N 1
ATOM 3612 C CA . ILE A 1 237 ? -14.36581 -25.92694 -27.85215 1.000 12.05779 237 ILE A CA 1
ATOM 3613 C C . ILE A 1 237 ? -14.99770 -24.59755 -27.46018 1.000 10.20545 237 ILE A C 1
ATOM 3614 O O . ILE A 1 237 ? -14.36304 -23.54550 -27.57448 1.000 13.04542 237 ILE A O 1
ATOM 3630 N N . VAL A 1 238 ? -16.21844 -24.64798 -26.95196 1.000 11.31965 238 VAL A N 1
ATOM 3631 C CA . VAL A 1 238 ? -16.87045 -23.45369 -26.42075 1.000 11.41131 238 VAL A CA 1
ATOM 3632 C C . VAL A 1 238 ? -16.53359 -23.30660 -24.94272 1.000 11.64325 238 VAL A C 1
ATOM 3633 O O . VAL A 1 238 ? -16.55434 -24.28878 -24.18381 1.000 11.74586 238 VAL A O 1
ATOM 3646 N N . ASP A 1 239 ? -16.23921 -22.07837 -24.52549 1.000 11.78130 239 ASP A N 1
ATOM 3647 C CA . ASP A 1 239 ? -15.98704 -21.76310 -23.12304 1.000 11.76026 239 ASP A CA 1
ATOM 3648 C C . ASP A 1 239 ? -17.19529 -21.03990 -22.54259 1.000 12.52810 239 ASP A C 1
ATOM 3649 O O . ASP A 1 239 ? -17.58204 -19.96539 -23.02283 1.000 12.40327 239 ASP A O 1
ATOM 3658 N N . ILE A 1 240 ? -17.78485 -21.62969 -21.50842 1.000 12.89007 240 ILE A N 1
ATOM 3659 C CA . ILE A 1 240 ? -18.83925 -21.01732 -20.72078 1.000 10.68303 240 ILE A CA 1
ATOM 3660 C C . ILE A 1 240 ? -18.28920 -20.78335 -19.31786 1.000 12.10334 240 ILE A C 1
ATOM 3661 O O . ILE A 1 240 ? -17.72644 -21.70333 -18.71074 1.000 14.82511 240 ILE A O 1
ATOM 3677 N N . HIS A 1 241 ? -18.44105 -19.56637 -18.80191 1.000 10.78491 241 HIS A N 1
ATOM 3678 C CA . HIS A 1 241 ? -18.20260 -19.31160 -17.38322 1.000 8.92415 241 HIS A CA 1
ATOM 3679 C C . HIS A 1 241 ? -19.53800 -19.46729 -16.66074 1.000 12.66112 241 HIS A C 1
ATOM 3680 O O . HIS A 1 241 ? -20.57444 -18.97694 -17.12802 1.000 13.09247 241 HIS A O 1
ATOM 3694 N N . SER A 1 242 ? -19.53214 -20.17556 -15.52795 1.000 11.32278 242 SER A N 1
ATOM 3695 C CA . SER A 1 242 ? -20.78884 -20.46845 -14.83959 1.000 11.61118 242 SER A CA 1
ATOM 3696 C C . SER A 1 242 ? -20.60098 -20.40999 -13.32453 1.000 12.53767 242 SER A C 1
ATOM 3697 O O . SER A 1 242 ? -20.41766 -21.42808 -12.65153 1.000 13.36544 242 SER A O 1
ATOM 3705 N N . TYR A 1 243 ? -20.67363 -19.19475 -12.78628 1.000 12.70953 243 TYR A N 1
ATOM 3706 C CA . TYR A 1 243 ? -20.60435 -18.96856 -11.34345 1.000 11.70634 243 TYR A CA 1
ATOM 3707 C C . TYR A 1 243 ? -22.02011 -19.11544 -10.80465 1.000 13.52715 243 TYR A C 1
ATOM 3708 O O . TYR A 1 243 ? -22.74363 -18.14093 -10.58761 1.000 16.24480 243 TYR A O 1
ATOM 3726 N N . SER A 1 244 ? -22.41637 -20.36688 -10.58027 1.000 14.57640 244 SER A N 1
ATOM 3727 C CA . SER A 1 244 ? -23.80471 -20.70967 -10.35443 1.000 14.84946 244 SER A CA 1
ATOM 3728 C C . SER A 1 244 ? -23.95707 -21.49512 -9.06027 1.000 13.74739 244 SER A C 1
ATOM 3729 O O . SER A 1 244 ? -23.12477 -22.36620 -8.76201 1.000 15.12750 244 SER A O 1
ATOM 3737 N N . PRO A 1 245 ? -25.01317 -21.22811 -8.27491 1.000 13.95161 245 PRO A N 1
ATOM 3738 C CA . PRO A 1 245 ? -26.02280 -20.17687 -8.50322 1.000 12.39629 245 PRO A CA 1
ATOM 3739 C C . PRO A 1 245 ? -25.47940 -18.78055 -8.20198 1.000 14.37800 245 PRO A C 1
ATOM 3740 O O . PRO A 1 245 ? -24.69942 -18.62041 -7.26845 1.000 15.30744 245 PRO A O 1
ATOM 3751 N N . TYR A 1 246 ? -25.92271 -17.78288 -8.97095 1.000 16.29794 246 TYR A N 1
ATOM 3752 C CA . TYR A 1 246 ? -25.29230 -16.46371 -8.94418 1.000 16.21525 246 TYR A CA 1
ATOM 3753 C C . TYR A 1 246 ? -25.26263 -15.85702 -7.54471 1.000 16.22999 246 TYR A C 1
ATOM 3754 O O . TYR A 1 246 ? -24.22056 -15.36761 -7.09147 1.000 16.07422 246 TYR A O 1
ATOM 3772 N N . ASN A 1 247 ? -26.40218 -15.82562 -6.85598 1.000 17.30152 247 ASN A N 1
ATOM 3773 C CA . ASN A 1 247 ? -26.44098 -15.10440 -5.58723 1.000 18.97034 247 ASN A CA 1
ATOM 3774 C C . ASN A 1 247 ? -25.45085 -15.68287 -4.58396 1.000 18.25712 247 ASN A C 1
ATOM 3775 O O . ASN A 1 247 ? -24.78447 -14.93689 -3.85658 1.000 18.21375 247 ASN A O 1
ATOM 3786 N N . PHE A 1 248 ? -25.33654 -17.01069 -4.54194 1.000 16.53533 248 PHE A N 1
ATOM 3787 C CA . PHE A 1 248 ? -24.41474 -17.67197 -3.62299 1.000 16.64766 248 PHE A CA 1
ATOM 3788 C C . PHE A 1 248 ? -22.97158 -17.50974 -4.07923 1.000 14.96550 248 PHE A C 1
ATOM 3789 O O . PHE A 1 248 ? -22.08554 -17.17855 -3.27831 1.000 13.50033 248 PHE A O 1
ATOM 3806 N N . ALA A 1 249 ? -22.71622 -17.72898 -5.36231 1.000 14.8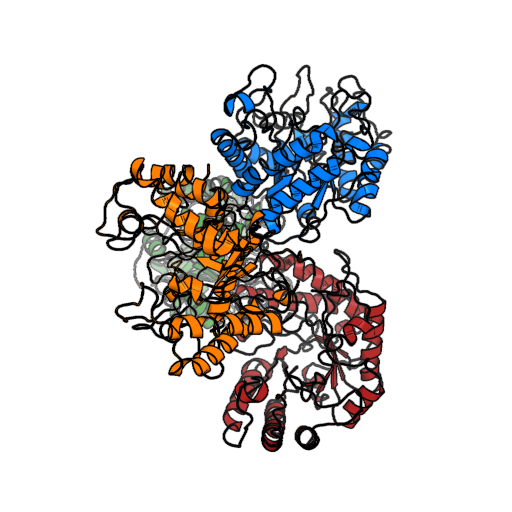1474 249 ALA A N 1
ATOM 3807 C CA . ALA A 1 249 ? -21.36588 -17.95937 -5.85444 1.000 12.17747 249 ALA A CA 1
ATOM 3808 C C . ALA A 1 249 ? -20.63362 -16.68395 -6.24530 1.000 14.15798 249 ALA A C 1
ATOM 3809 O O . ALA A 1 249 ? -19.40668 -16.61247 -6.09903 1.000 13.83661 249 ALA A O 1
ATOM 3816 N N . LEU A 1 250 ? -21.34435 -15.69185 -6.78660 1.000 15.03704 250 LEU A N 1
ATOM 3817 C CA . LEU A 1 250 ? -20.70093 -14.52810 -7.38870 1.000 16.17707 250 LEU A CA 1
ATOM 3818 C C . LEU A 1 250 ? -21.17914 -13.19001 -6.84475 1.000 16.50243 250 LEU A C 1
ATOM 3819 O O . LEU A 1 250 ? -20.43007 -12.21079 -6.94364 1.000 19.02954 250 LEU A O 1
ATOM 3835 N N . ASN A 1 251 ? -22.37614 -13.10966 -6.26919 1.000 16.82993 251 ASN A N 1
ATOM 3836 C CA . ASN A 1 251 ? -22.90603 -11.86021 -5.73229 1.000 18.49585 251 ASN A CA 1
ATOM 3837 C C . ASN A 1 251 ? -22.29637 -11.61058 -4.35973 1.000 19.21059 251 ASN A C 1
ATOM 3838 O O . ASN A 1 251 ? -22.58050 -12.34242 -3.40489 1.000 20.31091 251 ASN A O 1
ATOM 3849 N N . THR A 1 252 ? -21.46184 -10.57331 -4.24580 1.000 19.97575 252 THR A N 1
ATOM 3850 C CA . THR A 1 252 ? -20.85556 -10.28325 -2.95280 1.000 21.96727 252 THR A CA 1
ATOM 3851 C C . THR A 1 252 ? -21.88882 -9.87752 -1.90592 1.000 23.20232 252 THR A C 1
ATOM 3852 O O . THR A 1 252 ? -21.59286 -9.94787 -0.70936 1.000 27.54193 252 THR A O 1
ATOM 3863 N N . SER A 1 253 ? -23.08406 -9.45456 -2.32456 1.000 24.60101 253 SER A N 1
ATOM 3864 C CA . SER A 1 253 ? -24.16826 -9.11985 -1.41111 1.000 28.17272 253 SER A CA 1
ATOM 3865 C C . SER A 1 253 ? -25.17430 -10.24961 -1.24521 1.000 26.95418 253 SER A C 1
ATOM 3866 O O . SER A 1 253 ? -26.12978 -10.10747 -0.47225 1.000 28.42227 253 SER A O 1
ATOM 3874 N N . GLY A 1 254 ? -24.98747 -11.36470 -1.94873 1.000 23.64576 254 GLY A N 1
ATOM 3875 C CA . GLY A 1 254 ? -25.96504 -12.43008 -1.92876 1.000 23.67514 254 GLY A CA 1
ATOM 3876 C C . GLY A 1 254 ? -25.76923 -13.42382 -0.80650 1.000 22.83581 254 GLY A C 1
ATOM 3877 O O . GLY A 1 254 ? -24.80365 -13.37047 -0.05035 1.000 23.43787 254 GLY A O 1
ATOM 3881 N N . THR A 1 255 ? -26.71754 -14.35463 -0.72647 1.000 21.18483 255 THR A N 1
ATOM 3882 C CA . THR A 1 255 ? -26.76306 -15.31324 0.36482 1.000 20.49784 255 THR A CA 1
ATOM 3883 C C . THR A 1 255 ? -25.45927 -16.09666 0.47077 1.000 18.73619 255 THR A C 1
ATOM 3884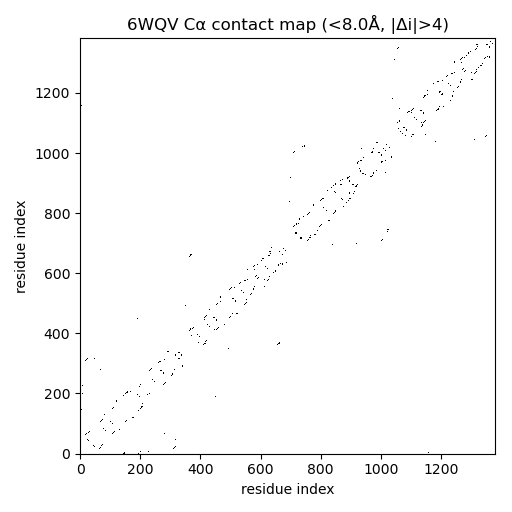 O O . THR A 1 255 ? -24.77521 -16.35502 -0.52089 1.000 18.23484 255 THR A O 1
ATOM 3895 N N . SER A 1 256 ? -25.13846 -16.49668 1.69634 1.000 18.39148 256 SER A N 1
ATOM 3896 C CA . SER A 1 256 ? -24.02197 -17.39255 1.95611 1.000 17.42768 256 SER A CA 1
ATOM 3897 C C . SER A 1 256 ? -24.46371 -18.83199 2.17625 1.000 17.94342 256 SER A C 1
ATOM 3898 O O . SER A 1 256 ? -23.62380 -19.68538 2.47018 1.000 18.29194 256 SER A O 1
ATOM 3906 N N . SER A 1 257 ? -25.75244 -19.12634 2.02589 1.000 18.22748 257 SER A N 1
ATOM 3907 C CA . SER A 1 257 ? -26.28444 -20.46426 2.23787 1.000 16.93697 257 SER A CA 1
ATOM 3908 C C . SER A 1 257 ? -26.41470 -21.20947 0.91737 1.000 17.45155 257 SER A C 1
ATOM 3909 O O . SER A 1 257 ? -26.92766 -20.66174 -0.06224 1.000 17.88218 257 SER A O 1
ATOM 3917 N N . PHE A 1 258 ? -25.96765 -22.46624 0.90750 1.000 16.18044 258 PHE A N 1
ATOM 3918 C CA . PHE A 1 258 ? -26.25394 -23.41956 -0.15936 1.000 15.51277 258 PHE A CA 1
ATOM 3919 C C . PHE A 1 258 ? -26.64127 -24.72596 0.51391 1.000 18.38391 258 PHE A C 1
ATOM 3920 O O . PHE A 1 258 ? -25.90988 -25.21547 1.38222 1.000 20.61640 258 PHE A O 1
ATOM 3937 N N . THR A 1 259 ? -27.78472 -25.28586 0.13255 1.000 19.35891 259 THR A N 1
ATOM 3938 C CA . THR A 1 259 ? -28.33561 -26.43331 0.83627 1.000 18.36882 259 THR A CA 1
ATOM 3939 C C . THR A 1 259 ? -28.73134 -27.51677 -0.16201 1.000 17.00473 259 THR A C 1
ATOM 3940 O O . THR A 1 259 ? -28.66414 -27.33093 -1.37818 1.000 17.02478 259 THR A O 1
ATOM 3951 N N . GLN A 1 260 ? -29.16309 -28.66321 0.37585 1.000 19.12468 260 GLN A N 1
ATOM 3952 C CA . GLN A 1 260 ? -29.69693 -29.73404 -0.46173 1.000 19.65861 260 GLN A CA 1
ATOM 3953 C C . GLN A 1 260 ? -30.72131 -29.19679 -1.45122 1.000 19.20566 260 GLN A C 1
ATOM 3954 O O . GLN A 1 260 ? -30.78692 -29.64583 -2.60545 1.000 20.94283 260 GLN A O 1
ATOM 3968 N N A SER A 1 261 ? -31.53308 -28.23613 -1.01243 0.745 20.44299 261 SER A N 1
ATOM 3969 N N B SER A 1 261 ? -31.54035 -28.23750 -1.02240 0.255 20.54350 261 SER A N 1
ATOM 3970 C CA A SER A 1 261 ? -32.59922 -27.70808 -1.85225 0.745 21.16591 261 SER A CA 1
ATOM 3971 C CA B SER A 1 261 ? -32.60540 -27.73784 -1.88465 0.255 21.58711 261 SER A CA 1
ATOM 3972 C C A SER A 1 261 ? -32.07126 -27.01568 -3.10339 0.745 22.44435 261 SER A C 1
ATOM 3973 C C B SER A 1 261 ? -32.07961 -26.99290 -3.10804 0.255 22.12196 261 SER A C 1
ATOM 3974 O O A SER A 1 261 ? -32.79732 -26.93408 -4.09979 0.745 24.35265 261 SER A O 1
ATOM 3975 O O B SER A 1 261 ? -32.81850 -26.84950 -4.08829 0.255 23.75207 261 SER A O 1
ATOM 3990 N N . ASP A 1 262 ? -30.83131 -26.52282 -3.08305 1.000 19.42393 262 ASP A N 1
ATOM 3991 C CA . ASP A 1 262 ? -30.25240 -25.80345 -4.21310 1.000 18.92316 262 ASP A CA 1
ATOM 3992 C C . ASP A 1 262 ? -29.61284 -26.71089 -5.25261 1.000 18.44593 262 ASP A C 1
ATOM 3993 O O . ASP A 1 262 ? -29.24222 -26.23230 -6.33321 1.000 17.94033 262 ASP A O 1
ATOM 4002 N N . ILE A 1 263 ? -29.46781 -28.00058 -4.95724 1.000 16.55954 263 ILE A N 1
ATOM 4003 C CA . ILE A 1 263 ? -28.81825 -28.89793 -5.90297 1.000 17.86110 263 ILE A CA 1
ATOM 4004 C C . ILE A 1 263 ? -29.61127 -28.95972 -7.20521 1.000 16.90551 263 ILE A C 1
ATOM 4005 O O . ILE A 1 263 ? -29.02863 -29.00579 -8.29625 1.000 17.37483 263 ILE A O 1
ATOM 4021 N N A SER A 1 264 ? -30.94181 -28.92764 -7.11182 0.561 18.62663 264 SER A N 1
ATOM 4022 N N B SER A 1 264 ? -30.94007 -28.94541 -7.11018 0.439 18.61618 264 SER A N 1
ATOM 4023 C CA A SER A 1 264 ? -31.77181 -29.08622 -8.30524 0.561 19.47943 264 SER A CA 1
ATOM 4024 C CA B SER A 1 264 ? -31.76299 -29.08342 -8.30845 0.439 19.54778 264 SER A CA 1
ATOM 4025 C C A SER A 1 264 ? -31.58665 -27.92648 -9.27952 0.561 19.80546 264 SER A C 1
ATOM 4026 C C B SER A 1 264 ? -31.53172 -27.93218 -9.27873 0.439 19.79228 264 SER A C 1
ATOM 4027 O O A SER A 1 264 ? -31.60655 -28.12620 -10.50062 0.561 20.13203 264 SER A O 1
ATOM 4028 O O B SER A 1 264 ? -31.44736 -28.14552 -10.49417 0.439 19.79564 264 SER A O 1
ATOM 4043 N N . GLN A 1 265 ? -31.41596 -26.70565 -8.76576 1.000 20.93242 265 GLN A N 1
ATOM 4044 C CA . GLN A 1 265 ? -31.20702 -25.57008 -9.65744 1.000 22.40505 265 GLN A CA 1
ATOM 4045 C C . GLN A 1 265 ? -29.83655 -25.65353 -10.31008 1.000 20.12783 265 GLN A C 1
ATOM 4046 O O . GLN A 1 265 ? -29.67608 -25.28465 -11.47894 1.000 21.60190 265 GLN A O 1
ATOM 4060 N N . LEU A 1 266 ? -28.85005 -26.17614 -9.58326 1.000 16.80382 266 LEU A N 1
ATOM 4061 C CA . LEU A 1 266 ? -27.52496 -26.39228 -10.14854 1.000 16.82845 266 LEU A CA 1
ATOM 4062 C C . LEU A 1 266 ? -27.55321 -27.47269 -11.22047 1.000 17.49361 266 LEU A C 1
ATOM 4063 O O . LEU A 1 266 ? -26.90737 -27.33543 -12.26872 1.000 16.18518 266 LEU A O 1
ATOM 4079 N N . GLN A 1 267 ? -28.30391 -28.55010 -10.98507 1.000 17.24140 267 GLN A N 1
ATOM 4080 C CA . GLN A 1 267 ? -28.46005 -29.56839 -12.01571 1.000 14.16327 267 GLN A CA 1
ATOM 4081 C C . GLN A 1 267 ? -29.05930 -28.96902 -13.27986 1.000 16.67634 267 GLN A C 1
ATOM 4082 O O . GLN A 1 267 ? -28.60812 -29.26824 -14.39361 1.000 16.49002 267 GLN A O 1
ATOM 4096 N N . TRP A 1 268 ? -30.06825 -28.10986 -13.12856 1.000 16.60124 268 TRP A N 1
ATOM 4097 C CA . TRP A 1 268 ? -30.69892 -27.50692 -14.29881 1.000 15.55527 268 TRP A CA 1
ATOM 4098 C C . TRP A 1 268 ? -29.70458 -26.63962 -15.05541 1.000 16.32982 268 TRP A C 1
ATOM 4099 O O . TRP A 1 268 ? -29.60598 -26.71427 -16.28568 1.000 16.87000 268 TRP A O 1
ATOM 4120 N N . THR A 1 269 ? -28.95789 -25.80488 -14.33074 1.000 14.87424 269 THR A N 1
ATOM 4121 C CA . THR A 1 269 ? -28.00586 -24.90238 -14.96793 1.000 12.86218 269 THR A CA 1
ATOM 4122 C C . THR A 1 269 ? -26.94898 -25.67239 -15.74619 1.000 15.46875 269 THR A C 1
ATOM 4123 O O . THR A 1 269 ? -26.64452 -25.33729 -16.89729 1.000 15.43704 269 THR A O 1
ATOM 4134 N N . LEU A 1 270 ? -26.37490 -26.71409 -15.13910 1.000 14.26648 270 LEU A N 1
ATOM 4135 C CA . LEU A 1 270 ? -25.32142 -27.46051 -15.81703 1.000 13.06178 270 LEU A CA 1
ATOM 4136 C C . LEU A 1 270 ? -25.88730 -28.28779 -16.96229 1.000 13.84182 270 LEU A C 1
ATOM 4137 O O . LEU A 1 270 ? -25.25393 -28.41076 -18.01669 1.000 14.77535 270 LEU A O 1
ATOM 4153 N N . GLN A 1 271 ? -27.08756 -28.84356 -16.78253 1.000 13.30466 271 GLN A N 1
ATOM 4154 C CA . GLN A 1 271 ? -27.75006 -29.55919 -17.86853 1.000 13.20401 271 GLN A CA 1
ATOM 4155 C C . GLN A 1 271 ? -27.98669 -28.65190 -19.06872 1.000 16.94453 271 GLN A C 1
ATOM 4156 O O . GLN A 1 271 ? -27.93141 -29.11357 -20.21563 1.000 17.70344 271 GLN A O 1
ATOM 4170 N N . GLU A 1 272 ? -28.23650 -27.36022 -18.83249 1.000 15.55572 272 GLU A N 1
ATOM 4171 C CA . GLU A 1 272 ? -28.45302 -26.44198 -19.94930 1.000 17.30294 272 GLU A CA 1
ATOM 4172 C C . GLU A 1 272 ? -27.18175 -26.27355 -20.77659 1.000 15.03159 272 GLU A C 1
ATOM 4173 O O . GLU A 1 272 ? -27.24738 -26.16257 -22.00822 1.000 16.37238 272 GLU A O 1
ATOM 4185 N N . ILE A 1 273 ? -26.02359 -26.22000 -20.11954 1.000 14.54436 273 ILE A N 1
ATOM 4186 C CA . ILE A 1 273 ? -24.76058 -26.17531 -20.85341 1.000 13.00950 273 ILE A CA 1
ATOM 4187 C C . ILE A 1 273 ? -24.59328 -27.43798 -21.68704 1.000 16.78149 273 ILE A C 1
ATOM 4188 O O . ILE A 1 273 ? -24.21473 -27.38346 -22.86420 1.000 16.89256 273 ILE A O 1
ATOM 4204 N N . TYR A 1 274 ? -24.85254 -28.59975 -21.08408 1.000 14.83935 274 TYR A N 1
ATOM 4205 C CA . TYR A 1 274 ? -24.77051 -29.85357 -21.81846 1.000 15.96103 274 TYR A CA 1
ATOM 4206 C C . TYR A 1 274 ? -25.71810 -29.85589 -23.00998 1.000 16.26647 274 TYR A C 1
ATOM 4207 O O . TYR A 1 274 ? -25.32499 -30.19733 -24.13421 1.000 20.88042 274 TYR A O 1
ATOM 4225 N N . ASN A 1 275 ? -26.97777 -29.48194 -22.78069 1.000 16.84135 275 ASN A N 1
ATOM 4226 C CA . ASN A 1 275 ? -27.96825 -29.55186 -23.84665 1.000 18.37665 275 ASN A CA 1
ATOM 4227 C C . ASN A 1 275 ? -27.65999 -28.56844 -24.96676 1.000 17.31901 275 ASN A C 1
ATOM 4228 O O . ASN A 1 275 ? -27.95417 -28.85627 -26.12919 1.000 19.13207 275 ASN A O 1
ATOM 4239 N N . SER A 1 276 ? -27.08681 -27.40837 -24.63380 1.000 18.70275 276 SER A N 1
ATOM 4240 C CA . SER A 1 276 ? -26.81646 -26.38016 -25.63614 1.000 20.82778 276 SER A CA 1
ATOM 4241 C C . SER A 1 276 ? -25.64271 -26.75266 -26.53484 1.000 19.56412 276 SER A C 1
ATOM 4242 O O . SER A 1 276 ? -25.63364 -26.38467 -27.71914 1.000 22.12734 276 SER A O 1
ATOM 4250 N N . PHE A 1 277 ? -24.66036 -27.48259 -26.00201 1.000 18.29306 277 PHE A N 1
ATOM 4251 C CA . PHE A 1 277 ? -23.40273 -27.72816 -26.70525 1.000 18.42808 277 PHE A CA 1
ATOM 4252 C C . PHE A 1 277 ? -23.04594 -29.21065 -26.77289 1.000 20.19156 277 PHE A C 1
ATOM 4253 O O . PHE A 1 277 ? -23.13369 -29.81218 -27.84610 1.000 22.25702 277 PHE A O 1
ATOM 4270 N N . GLY A 1 278 ? -22.64939 -29.81177 -25.65052 1.000 20.51561 278 GLY A N 1
ATOM 4271 C CA . GLY A 1 278 ? -22.16169 -31.18451 -25.69756 1.000 23.65123 278 GLY A CA 1
ATOM 4272 C C . GLY A 1 278 ? -23.14283 -32.15734 -26.32662 1.000 25.27429 278 GLY A C 1
ATOM 4273 O O . GLY A 1 278 ? -22.74857 -33.04224 -27.09488 1.000 27.34604 278 GLY A O 1
ATOM 4277 N N . ALA A 1 279 ? -24.43385 -32.01507 -26.01356 1.000 25.43783 279 ALA A N 1
ATOM 4278 C CA . ALA A 1 279 ? -25.43213 -32.91955 -26.57467 1.000 27.52348 279 ALA A CA 1
ATOM 4279 C C . ALA A 1 279 ? -25.58480 -32.75835 -28.08250 1.000 28.22523 279 ALA A C 1
ATOM 4280 O O . ALA A 1 279 ? -26.03761 -33.69593 -28.74936 1.000 30.89756 279 ALA A O 1
ATOM 4287 N N . LYS A 1 280 ? -25.24380 -31.58863 -28.62503 1.000 25.03125 280 LYS A N 1
ATOM 4288 C CA . LYS A 1 280 ? -25.28428 -31.32343 -30.05634 1.000 27.34738 280 LYS A CA 1
ATOM 4289 C C . LYS A 1 280 ? -23.95235 -31.59750 -30.74414 1.000 27.06982 280 LYS A C 1
ATOM 4290 O O . LYS A 1 280 ? -23.76054 -31.18110 -31.89128 1.000 31.98551 280 LYS A O 1
ATOM 4309 N N . GLY A 1 281 ? -23.01144 -32.24026 -30.06307 1.000 26.46954 281 GLY A N 1
ATOM 4310 C CA . GLY A 1 281 ? -21.72465 -32.45827 -30.68487 1.000 27.24100 281 GLY A CA 1
ATOM 4311 C C . GLY A 1 281 ? -20.85285 -31.23031 -30.77202 1.000 26.41985 281 GLY A C 1
ATOM 4312 O O . GLY A 1 281 ? -19.96762 -31.17104 -31.62905 1.000 28.86925 281 GLY A O 1
ATOM 4316 N N . ILE A 1 282 ? -21.09159 -30.23353 -29.93235 1.000 22.56389 282 ILE A N 1
ATOM 4317 C CA . ILE A 1 282 ? -20.17514 -29.10580 -29.80342 1.000 19.02045 282 ILE A CA 1
ATOM 4318 C C . ILE A 1 282 ? -19.47289 -29.24337 -28.45891 1.000 17.10760 282 ILE A C 1
ATOM 4319 O O . ILE A 1 282 ? -20.10915 -29.08079 -27.40526 1.000 16.50589 282 ILE A O 1
ATOM 4335 N N . PRO A 1 283 ? -18.17496 -29.52898 -28.42893 1.000 15.31364 283 PRO A N 1
ATOM 4336 C CA . PRO A 1 283 ? -17.48715 -29.63389 -27.14093 1.000 15.74500 283 PRO A CA 1
ATOM 4337 C C . PRO A 1 283 ? -17.57953 -28.33654 -26.35236 1.000 13.89804 283 PRO A C 1
ATOM 4338 O O . PRO A 1 283 ? -17.56546 -27.23648 -26.91119 1.000 14.39812 283 PRO A O 1
ATOM 4349 N N . VAL A 1 284 ? -17.66411 -28.47334 -25.03210 1.000 13.11737 284 VAL A N 1
ATOM 4350 C CA . VAL A 1 284 ? -17.80408 -27.32454 -24.14797 1.000 11.66710 284 VAL A CA 1
ATOM 4351 C C . VAL A 1 284 ? -17.04343 -27.57713 -22.85368 1.000 10.90078 284 VAL A C 1
ATOM 4352 O O . VAL A 1 284 ? -16.96844 -28.70886 -22.35828 1.000 12.85382 284 VAL A O 1
ATOM 4365 N N . ILE A 1 285 ? -16.47465 -26.50802 -22.30941 1.000 10.25395 285 ILE A N 1
ATOM 4366 C CA . ILE A 1 285 ? -15.73666 -26.53363 -21.05274 1.000 10.27615 285 ILE A CA 1
ATOM 4367 C C . ILE A 1 285 ? -16.22404 -25.36488 -20.21039 1.000 11.10927 285 ILE A C 1
ATOM 4368 O O . ILE A 1 285 ? -16.60077 -24.31541 -20.73973 1.000 11.84624 285 ILE A O 1
ATOM 4384 N N . ILE A 1 286 ? -16.25145 -25.55584 -18.89072 1.000 10.78718 286 ILE A N 1
ATOM 4385 C CA . ILE A 1 286 ? -16.52027 -24.45654 -17.95840 1.000 11.00229 286 ILE A CA 1
ATOM 4386 C C . ILE A 1 286 ? -15.15801 -23.88247 -17.58762 1.000 11.32877 286 ILE A C 1
ATOM 4387 O O . ILE A 1 286 ? -14.45979 -24.37256 -16.69484 1.000 11.36851 286 ILE A O 1
ATOM 4403 N N . GLY A 1 287 ? -14.75519 -22.83424 -18.31607 1.000 10.42159 287 GLY A N 1
ATOM 4404 C CA . GLY A 1 287 ? -13.41884 -22.28588 -18.17447 1.000 11.05642 287 GLY A CA 1
ATOM 4405 C C . GLY A 1 287 ? -13.22090 -21.43115 -16.95194 1.000 10.70652 287 GLY A C 1
ATOM 4406 O O . GLY A 1 287 ? -12.06907 -21.16785 -16.58275 1.000 10.64587 287 GLY A O 1
ATOM 4410 N N . GLN A 1 288 ? -14.31448 -20.99474 -16.32228 1.000 10.03201 288 GLN A N 1
ATOM 4411 C CA . GLN A 1 288 ? -14.26524 -20.38089 -15.00185 1.000 9.20896 288 GLN A CA 1
ATOM 4412 C C . GLN A 1 288 ? -15.51817 -20.74576 -14.22350 1.000 10.81906 288 GLN A C 1
ATOM 4413 O O . GLN A 1 288 ? -16.63172 -20.62248 -14.74421 1.000 10.99692 288 GLN A O 1
ATOM 4427 N N . PHE A 1 289 ? -15.32968 -21.15874 -12.97004 1.000 10.72548 289 PHE A N 1
ATOM 4428 C CA . PHE A 1 289 ? -16.39435 -21.24586 -11.97393 1.000 10.25163 289 PHE A CA 1
ATOM 4429 C C . PHE A 1 289 ? -15.72939 -20.99379 -10.61990 1.000 10.00655 289 PHE A C 1
ATOM 4430 O O . PHE A 1 289 ? -14.49959 -21.02945 -10.48977 1.000 11.76920 289 PHE A O 1
ATOM 4447 N N . GLY A 1 290 ? -16.55249 -20.75713 -9.61018 1.000 9.54890 290 GLY A N 1
ATOM 4448 C CA . GLY A 1 290 ? -16.06591 -20.55702 -8.25452 1.000 10.29282 290 GLY A CA 1
ATOM 4449 C C . GLY A 1 290 ? -17.21278 -20.08401 -7.39889 1.000 12.57597 290 GLY A C 1
ATOM 4450 O O . GLY A 1 290 ? -18.30153 -19.78650 -7.89183 1.000 12.70993 290 GLY A O 1
ATOM 4454 N N . ALA A 1 291 ? -16.96542 -20.05096 -6.09314 1.000 12.12859 291 ALA A N 1
ATOM 4455 C CA . ALA A 1 291 ? -17.91985 -19.50540 -5.13194 1.000 12.88148 291 ALA A CA 1
ATOM 4456 C C . ALA A 1 291 ? -17.13503 -18.64843 -4.14959 1.000 12.80167 291 ALA A C 1
ATOM 4457 O O . ALA A 1 291 ? -16.14693 -19.11112 -3.57336 1.000 13.53510 291 ALA A O 1
ATOM 4464 N N . LEU A 1 292 ? -17.57105 -17.40722 -3.97877 1.000 13.16405 292 LEU A N 1
ATOM 4465 C CA . LEU A 1 292 ? -16.88418 -16.46795 -3.10377 1.000 15.61001 292 LEU A CA 1
ATOM 4466 C C . LEU A 1 292 ? -16.77058 -17.00914 -1.69028 1.000 13.82871 292 LEU A C 1
ATOM 4467 O O . LEU A 1 292 ? -17.68966 -17.65010 -1.17289 1.000 14.59858 292 LEU A O 1
ATOM 4483 N N . ASN A 1 293 ? -15.66136 -16.67539 -1.02596 1.000 13.07540 293 ASN A N 1
ATOM 4484 C CA . ASN A 1 293 ? -15.56894 -16.94163 0.40123 1.000 14.69380 293 ASN A CA 1
ATOM 4485 C C . ASN A 1 293 ? -16.50477 -16.00488 1.15316 1.000 14.28949 293 ASN A C 1
ATOM 4486 O O . ASN A 1 293 ? -16.30922 -14.78375 1.14146 1.000 15.37451 293 ASN A O 1
ATOM 4497 N N . LYS A 1 294 ? -17.51009 -16.57442 1.82043 1.000 15.01690 294 LYS A N 1
ATOM 4498 C CA . LYS A 1 294 ? -18.43316 -15.83523 2.67155 1.000 16.27211 294 LYS A CA 1
ATOM 4499 C C . LYS A 1 294 ? -18.41127 -16.40907 4.08295 1.000 17.97091 294 LYS A C 1
ATOM 4500 O O . LYS A 1 294 ? -19.40900 -16.34784 4.81098 1.000 18.81359 294 LYS A O 1
ATOM 4519 N N . ASN A 1 295 ? -17.26684 -16.99412 4.46373 1.000 18.54287 295 ASN A N 1
ATOM 4520 C CA . ASN A 1 295 ? -17.08094 -17.59171 5.78340 1.000 19.48546 295 ASN A CA 1
ATOM 4521 C C . ASN A 1 295 ? -18.15026 -18.65130 6.03188 1.000 18.47509 295 ASN A C 1
ATOM 4522 O O . ASN A 1 295 ? -18.75190 -18.75013 7.10371 1.000 19.82998 295 ASN A O 1
ATOM 4533 N N . ASN A 1 296 ? -18.32091 -19.49622 5.01263 1.000 19.12634 296 ASN A N 1
ATOM 4534 C CA . ASN A 1 296 ? -19.43810 -20.41291 4.88675 1.000 19.10076 296 ASN A CA 1
ATOM 4535 C C . ASN A 1 296 ? -18.92833 -21.75836 4.37248 1.000 19.06825 296 ASN A C 1
ATOM 4536 O O . ASN A 1 296 ? -19.33468 -22.24858 3.32718 1.000 17.12598 296 ASN A O 1
ATOM 4547 N N . ILE A 1 297 ? -18.01441 -22.38833 5.10867 1.000 19.54877 297 ILE A N 1
ATOM 4548 C CA . ILE A 1 297 ? -17.29200 -23.50487 4.50574 1.000 20.35423 297 ILE A CA 1
ATOM 4549 C C . ILE A 1 297 ? -18.21354 -24.70365 4.28290 1.000 17.95906 297 ILE A C 1
ATOM 4550 O O . ILE A 1 297 ? -18.07829 -25.41150 3.27893 1.000 17.86685 297 ILE A O 1
ATOM 4566 N N . ASN A 1 298 ? -19.17004 -24.94888 5.18171 1.000 18.91596 298 ASN A N 1
ATOM 4567 C CA . ASN A 1 298 ? -20.03555 -26.11310 4.98664 1.000 19.02577 298 ASN A CA 1
ATOM 4568 C C . ASN A 1 298 ? -20.86979 -25.96253 3.71870 1.000 18.56437 298 ASN A C 1
ATOM 4569 O O . ASN A 1 298 ? -21.02708 -26.92054 2.95001 1.000 17.99240 298 ASN A O 1
ATOM 4580 N N . GLY A 1 299 ? -21.38447 -24.75846 3.46780 1.000 16.38016 299 GLY A N 1
ATOM 4581 C CA . GLY A 1 299 ? -22.14285 -24.52595 2.24822 1.000 16.64066 299 GLY A CA 1
ATOM 4582 C C . GLY A 1 299 ? -21.29388 -24.61684 0.99713 1.000 16.48437 299 GLY A C 1
ATOM 4583 O O . GLY A 1 299 ? -21.72506 -25.17530 -0.01578 1.000 15.57356 299 GLY A O 1
ATOM 4587 N N . ARG A 1 300 ? -20.07953 -24.07130 1.03461 1.000 15.65973 300 ARG A N 1
ATOM 4588 C CA . ARG A 1 300 ? -19.23052 -24.16640 -0.14333 1.000 13.25537 300 ARG A CA 1
ATOM 4589 C C . ARG A 1 300 ? -18.78693 -25.59988 -0.40229 1.000 13.17605 300 ARG A C 1
ATOM 4590 O O . ARG A 1 300 ? -18.62859 -25.99067 -1.56800 1.000 13.85858 300 ARG A O 1
ATOM 4611 N N . VAL A 1 301 ? -18.57274 -26.39167 0.65354 1.000 14.08722 301 VAL A N 1
ATOM 4612 C CA . VAL A 1 301 ? -18.22124 -27.80238 0.47778 1.000 13.83238 301 VAL A CA 1
ATOM 4613 C C . VAL A 1 301 ? -19.36567 -28.55812 -0.18642 1.000 15.77536 301 VAL A C 1
ATOM 4614 O O . VAL A 1 301 ? -19.15717 -29.33559 -1.12305 1.000 15.84242 301 VAL A O 1
ATOM 4627 N N . LEU A 1 302 ? -20.59388 -28.33739 0.27946 1.000 14.98660 302 LEU A N 1
ATOM 4628 C CA . LEU A 1 302 ? -21.73993 -29.01072 -0.31933 1.000 14.56192 302 LEU A CA 1
ATOM 4629 C C . LEU A 1 302 ? -21.92806 -28.56956 -1.76251 1.000 14.01274 302 LEU A C 1
ATOM 4630 O O . LEU A 1 302 ? -22.15166 -29.39560 -2.65770 1.000 14.82285 302 LEU A O 1
ATOM 4646 N N . TRP A 1 303 ? -21.84597 -27.25971 -2.00643 1.000 13.77231 303 TRP A N 1
ATOM 4647 C CA . TRP A 1 303 ? -21.92308 -26.73473 -3.36667 1.000 12.56901 303 TRP A CA 1
ATOM 4648 C C . TRP A 1 303 ? -20.83095 -27.33187 -4.24441 1.000 13.07721 303 TRP A C 1
ATOM 4649 O O . TRP A 1 303 ? -21.09867 -27.79005 -5.36246 1.000 13.97020 303 TRP A O 1
ATOM 4670 N N . GLY A 1 304 ? -19.59370 -27.35847 -3.74820 1.000 13.07913 304 GLY A N 1
ATOM 4671 C CA . GLY A 1 304 ? -18.48142 -27.78973 -4.57746 1.000 14.60128 304 GLY A CA 1
ATOM 4672 C C . GLY A 1 304 ? -18.52710 -29.26467 -4.92016 1.000 13.54360 304 GLY A C 1
ATOM 4673 O O . GLY A 1 304 ? -18.23268 -29.65186 -6.06017 1.000 14.36127 304 GLY A O 1
ATOM 4677 N N . GLU A 1 305 ? -18.86805 -30.11333 -3.94665 1.000 13.26390 305 GLU A N 1
ATOM 4678 C CA . GLU A 1 305 ? -19.00832 -31.53364 -4.24029 1.000 15.85137 305 GLU A CA 1
ATOM 4679 C C . GLU A 1 305 ? -20.03604 -31.75072 -5.34318 1.000 12.64550 305 GLU A C 1
ATOM 4680 O O . GLU A 1 305 ? -19.80784 -32.52168 -6.28155 1.000 14.70696 305 GLU A O 1
ATOM 4692 N N . ASN A 1 306 ? -21.17375 -31.06685 -5.24756 1.000 12.65360 306 ASN A N 1
ATOM 4693 C CA . ASN A 1 306 ? -22.24824 -31.29853 -6.20487 1.000 12.67837 306 ASN A CA 1
ATOM 4694 C C . ASN A 1 306 ? -21.94156 -30.67011 -7.55692 1.000 13.06630 306 ASN A C 1
ATOM 4695 O O . ASN A 1 306 ? -22.28323 -31.24604 -8.59569 1.000 13.53603 306 ASN A O 1
ATOM 4706 N N . TYR A 1 307 ? -21.30776 -29.49381 -7.57392 1.000 12.92819 307 TYR A N 1
ATOM 4707 C CA . TYR A 1 307 ? -20.94504 -28.87096 -8.84692 1.000 12.75714 307 TYR A CA 1
ATOM 4708 C C . TYR A 1 307 ? -20.08535 -29.81840 -9.68337 1.000 14.20249 307 TYR A C 1
ATOM 4709 O O . TYR A 1 307 ? -20.40715 -30.11335 -10.84298 1.000 12.79456 307 TYR A O 1
ATOM 4727 N N . LEU A 1 308 ? -19.00285 -30.34047 -9.09985 1.000 12.24706 308 LEU A N 1
ATOM 4728 C CA . LEU A 1 308 ? -18.10434 -31.20552 -9.85489 1.000 12.16255 308 LEU A CA 1
ATOM 4729 C C . LEU A 1 308 ? -18.76266 -32.53670 -10.19653 1.000 13.58990 308 LEU A C 1
ATOM 4730 O O . LEU A 1 308 ? -18.54332 -33.07677 -11.29209 1.000 13.62608 308 LEU A O 1
ATOM 4746 N N . ARG A 1 309 ? -19.56436 -33.09176 -9.27797 1.000 12.79606 309 ARG A N 1
ATOM 4747 C CA . ARG A 1 309 ? -20.25061 -34.34980 -9.55450 1.000 11.72053 309 ARG A CA 1
ATOM 4748 C C . ARG A 1 309 ? -21.19644 -34.19379 -10.73538 1.000 11.88267 309 ARG A C 1
ATOM 4749 O O . ARG A 1 309 ? -21.20369 -35.01797 -11.65846 1.000 13.90803 309 ARG A O 1
ATOM 4770 N N . ILE A 1 310 ? -22.00495 -33.13682 -10.72063 1.000 13.33404 310 ILE A N 1
ATOM 4771 C CA . ILE A 1 310 ? -22.96308 -32.93163 -11.80218 1.000 12.86338 310 ILE A CA 1
ATOM 4772 C C . ILE A 1 310 ? -22.23848 -32.61656 -13.10733 1.000 13.26240 310 ILE A C 1
ATOM 4773 O O . ILE A 1 310 ? -22.57801 -33.16859 -14.16513 1.000 12.52485 310 ILE A O 1
ATOM 4789 N N . ALA A 1 311 ? -21.23566 -31.73688 -13.06445 1.000 13.60647 311 ALA A N 1
ATOM 4790 C CA . ALA A 1 311 ? -20.49816 -31.40884 -14.28000 1.000 12.72235 311 ALA A CA 1
ATOM 4791 C C . ALA A 1 311 ? -19.88840 -32.66427 -14.89531 1.000 12.53367 311 ALA A C 1
ATOM 4792 O O . ALA A 1 311 ? -20.01662 -32.90094 -16.10123 1.000 13.22678 311 ALA A O 1
ATOM 4799 N N . LYS A 1 312 ? -19.25228 -33.50471 -14.07656 1.000 13.47298 312 LYS A N 1
ATOM 4800 C CA . LYS A 1 312 ? -18.67439 -34.74328 -14.59678 1.000 13.78960 312 LYS A CA 1
ATOM 4801 C C . LYS A 1 312 ? -19.74605 -35.66367 -15.17290 1.000 12.75082 312 LYS A C 1
ATOM 4802 O O . LYS A 1 312 ? -19.49361 -36.36916 -16.15805 1.000 14.37680 312 LYS A O 1
ATOM 4821 N N . SER A 1 313 ? -20.95020 -35.65673 -14.59109 1.000 13.94683 313 SER A N 1
ATOM 4822 C CA . SER A 1 313 ? -22.01666 -36.51891 -15.08701 1.000 13.29362 313 SER A CA 1
ATOM 4823 C C . SER A 1 313 ? -22.48931 -36.09445 -16.47243 1.000 13.47513 313 SER A C 1
ATOM 4824 O O . SER A 1 313 ? -23.09029 -36.90474 -17.18114 1.000 14.59399 313 SER A O 1
ATOM 4832 N N . TYR A 1 314 ? -22.22893 -34.84361 -16.86291 1.000 14.71482 314 TYR A N 1
ATOM 4833 C CA . TYR A 1 314 ? -22.49405 -34.35872 -18.21638 1.000 15.02835 314 TYR A CA 1
ATOM 4834 C C . TYR A 1 314 ? -21.22152 -34.28278 -19.05250 1.000 15.08793 314 TYR A C 1
ATOM 4835 O O . TYR A 1 314 ? -21.23237 -33.68963 -20.13649 1.000 16.23626 314 TYR A O 1
ATOM 4853 N N . ASN A 1 315 ? -20.11935 -34.85449 -18.56387 1.000 14.20830 315 ASN A N 1
ATOM 4854 C CA . ASN A 1 315 ? -18.83038 -34.84364 -19.26130 1.000 13.82308 315 ASN A CA 1
ATOM 4855 C C . ASN A 1 315 ? -18.34914 -33.41957 -19.55479 1.000 13.58628 315 ASN A C 1
ATOM 4856 O O . ASN A 1 315 ? -17.82985 -33.13490 -20.63661 1.000 17.02933 315 ASN A O 1
ATOM 4867 N N . ILE A 1 316 ? -18.47584 -32.52905 -18.57365 1.000 12.14893 316 ILE A N 1
ATOM 4868 C CA . ILE A 1 316 ? -18.04465 -31.13804 -18.70114 1.000 11.50438 316 ILE A CA 1
ATOM 4869 C C . ILE A 1 316 ? -16.91156 -30.88910 -17.70986 1.000 12.11365 316 ILE A C 1
ATOM 4870 O O . ILE A 1 316 ? -17.12169 -30.96556 -16.49387 1.000 13.36595 316 ILE A O 1
ATOM 4886 N N . ARG A 1 317 ? -15.72619 -30.57160 -18.23162 1.000 10.95831 317 ARG A N 1
ATOM 4887 C CA . ARG A 1 317 ? -14.59732 -30.22718 -17.37751 1.000 9.99008 317 ARG A CA 1
ATOM 4888 C C . ARG A 1 317 ? -14.77641 -28.82655 -16.81216 1.000 10.56511 317 ARG A C 1
ATOM 4889 O O . ARG A 1 317 ? -15.38721 -27.95114 -17.43993 1.000 11.01404 317 ARG A O 1
ATOM 4910 N N . CYS A 1 318 ? -14.20833 -28.60337 -15.62017 1.000 11.74177 318 CYS A N 1
ATOM 4911 C CA . CYS A 1 318 ? -14.35695 -27.35026 -14.88824 1.000 11.67229 318 CYS A CA 1
ATOM 4912 C C . CYS A 1 318 ? -13.00342 -26.78355 -14.48272 1.000 10.31748 318 CYS A C 1
ATOM 4913 O O . CYS A 1 318 ? -12.08549 -27.53711 -14.14467 1.000 11.27219 318 CYS A O 1
ATOM 4921 N N . ILE A 1 319 ? -12.90289 -25.44865 -14.47340 1.000 11.25203 319 ILE A N 1
ATOM 4922 C CA . ILE A 1 319 ? -11.66264 -24.73435 -14.15240 1.000 10.44244 319 ILE A CA 1
ATOM 4923 C C . ILE A 1 319 ? -11.96529 -23.67023 -13.09773 1.000 10.57716 319 ILE A C 1
ATOM 4924 O O . ILE A 1 319 ? -12.65789 -22.68690 -13.37755 1.000 10.40857 319 ILE A O 1
ATOM 4940 N N . TRP A 1 320 ? -11.40781 -23.84927 -11.89731 1.000 9.97793 320 TRP A N 1
ATOM 4941 C CA . TRP A 1 320 ? -11.65598 -22.93188 -10.78702 1.000 10.79182 320 TRP A CA 1
ATOM 4942 C C . TRP A 1 320 ? -10.98849 -21.58127 -11.04870 1.000 8.98365 320 TRP A C 1
ATOM 4943 O O . TRP A 1 320 ? -9.85085 -21.52007 -11.51752 1.000 10.45038 320 TRP A O 1
ATOM 4964 N N . TRP A 1 321 ? -11.67898 -20.49335 -10.70943 1.000 9.02038 321 TRP A N 1
ATOM 4965 C CA . TRP A 1 321 ? -11.11973 -19.14630 -10.81007 1.000 9.25746 321 TRP A CA 1
ATOM 4966 C C . TRP A 1 321 ? -10.44374 -18.78687 -9.48573 1.000 9.70400 321 TRP A C 1
ATOM 4967 O O . TRP A 1 321 ? -11.12863 -18.54671 -8.49078 1.000 12.08800 321 TRP A O 1
ATOM 4988 N N . ASP A 1 322 ? -9.10431 -18.74042 -9.46404 1.000 10.36295 322 ASP A N 1
ATOM 4989 C CA . ASP A 1 322 ? -8.34776 -18.47668 -8.23424 1.000 9.91737 322 ASP A CA 1
ATOM 4990 C C . ASP A 1 322 ? -7.65976 -17.11895 -8.35350 1.000 10.66309 322 ASP A C 1
ATOM 4991 O O . ASP A 1 322 ? -6.63556 -16.98375 -9.03558 1.000 11.57600 322 ASP A O 1
ATOM 5000 N N . ASN A 1 323 ? -8.20285 -16.11287 -7.66670 1.000 10.27674 323 ASN A N 1
ATOM 5001 C CA . ASN A 1 323 ? -7.61995 -14.78140 -7.68687 1.000 10.57403 323 ASN A CA 1
ATOM 5002 C C . ASN A 1 323 ? -6.79489 -14.46875 -6.44613 1.000 12.10000 323 ASN A C 1
ATOM 5003 O O . ASN A 1 323 ? -6.46712 -13.30309 -6.20997 1.000 12.85266 323 ASN A O 1
ATOM 5014 N N . ASN A 1 324 ? -6.45120 -15.48100 -5.64538 1.000 11.22174 324 ASN A N 1
ATOM 5015 C CA . ASN A 1 324 ? -5.51636 -15.31566 -4.53355 1.000 11.77822 324 ASN A CA 1
ATOM 5016 C C . ASN A 1 324 ? -6.02962 -14.32935 -3.47848 1.000 12.97793 324 ASN A C 1
ATOM 5017 O O . ASN A 1 324 ? -5.24130 -13.72551 -2.75886 1.000 14.29329 324 ASN A O 1
ATOM 5028 N N . ALA A 1 325 ? -7.35210 -14.17250 -3.36077 1.000 12.73300 325 ALA A N 1
ATOM 5029 C CA . ALA A 1 325 ? -7.95837 -13.22559 -2.42931 1.000 12.96519 325 ALA A CA 1
ATOM 5030 C C . ALA A 1 325 ? -8.86128 -13.98708 -1.46348 1.000 11.86717 325 ALA A C 1
ATOM 5031 O O . ALA A 1 325 ? -9.72618 -14.75454 -1.89156 1.000 12.59241 325 ALA A O 1
ATOM 5038 N N . PHE A 1 326 ? -8.65975 -13.76160 -0.16458 1.000 13.28210 326 PHE A N 1
ATOM 5039 C CA . PHE A 1 326 ? -9.30096 -14.54937 0.89004 1.000 13.89130 326 PHE A CA 1
ATOM 5040 C C . PHE A 1 326 ? -10.24122 -13.73651 1.76001 1.000 16.44793 326 PHE A C 1
ATOM 5041 O O . PHE A 1 326 ? -11.41181 -14.11016 1.90373 1.000 15.91286 326 PHE A O 1
ATOM 5058 N N . ASP A 1 327 ? -9.77828 -12.63026 2.32764 1.000 17.28529 327 ASP A N 1
ATOM 5059 C CA . ASP A 1 327 ? -10.58162 -11.85842 3.26799 1.000 18.01903 327 ASP A CA 1
ATOM 5060 C C . ASP A 1 327 ? -10.55689 -10.37610 2.91549 1.000 20.18677 327 ASP A C 1
ATOM 5061 O O . ASP A 1 327 ? -10.63348 -9.51954 3.79999 1.000 23.91419 327 ASP A O 1
ATOM 5070 N N . THR A 1 328 ? -10.47869 -10.06659 1.62075 1.000 19.18430 328 THR A N 1
ATOM 5071 C CA . THR A 1 328 ? -10.48651 -8.69575 1.14444 1.000 20.80734 328 THR A CA 1
ATOM 5072 C C . THR A 1 328 ? -11.92196 -8.16638 1.06652 1.000 18.83571 328 THR A C 1
ATOM 5073 O O . THR A 1 328 ? -12.89788 -8.89614 1.25983 1.000 19.86320 328 THR A O 1
ATOM 5084 N N . SER A 1 329 ? -12.03879 -6.86751 0.77959 1.000 21.62585 329 SER A N 1
ATOM 5085 C CA . SER A 1 329 ? -13.33350 -6.23250 0.56747 1.000 21.93612 329 SER A CA 1
ATOM 5086 C C . SER A 1 329 ? -13.87251 -6.45545 -0.84256 1.000 23.15506 329 SER A C 1
ATOM 5087 O O . SER A 1 329 ? -14.97683 -5.99008 -1.15000 1.000 24.22216 329 SER A O 1
ATOM 5095 N N . GLY A 1 330 ? -13.12609 -7.14542 -1.69183 1.000 20.97810 330 GLY A N 1
ATOM 5096 C CA . GLY A 1 330 ? -13.52830 -7.47242 -3.04288 1.000 20.25856 330 GLY A CA 1
ATOM 5097 C C . GLY A 1 330 ? -14.00690 -8.90264 -3.17222 1.000 18.71027 330 GLY A C 1
ATOM 5098 O O . GLY A 1 330 ? -14.55875 -9.48787 -2.23326 1.000 20.54589 330 GLY A O 1
ATOM 5102 N N . GLU A 1 331 ? -13.81137 -9.47151 -4.36041 1.000 16.28906 331 GLU A N 1
ATOM 5103 C CA . GLU A 1 331 ? -14.21118 -10.84370 -4.63122 1.000 13.82989 331 GLU A CA 1
ATOM 5104 C C . GLU A 1 331 ? -13.13361 -11.78570 -4.11557 1.000 14.16501 331 GLU A C 1
ATOM 5105 O O . GLU A 1 331 ? -11.98917 -11.73161 -4.56636 1.000 15.94154 331 GLU A O 1
ATOM 5117 N N . ASN A 1 332 ? -13.49287 -12.64935 -3.17747 1.000 14.44502 332 ASN A N 1
ATOM 5118 C CA . ASN A 1 332 ? -12.51935 -13.55025 -2.56329 1.000 12.59042 332 ASN A CA 1
ATOM 5119 C C . ASN A 1 332 ? -12.68245 -14.95542 -3.12555 1.000 12.29133 332 ASN A C 1
ATOM 5120 O O . ASN A 1 332 ? -13.36868 -15.80293 -2.55232 1.000 12.87553 332 ASN A O 1
ATOM 5131 N N . PHE A 1 333 ? -12.01086 -15.20790 -4.24218 1.000 11.65198 333 PHE A N 1
ATOM 5132 C CA . PHE A 1 333 ? -12.03287 -16.50043 -4.90707 1.000 10.45149 333 PHE A CA 1
ATOM 5133 C C . PHE A 1 333 ? -10.75792 -17.30913 -4.67848 1.000 11.60876 333 PHE A C 1
ATOM 5134 O O . PHE A 1 333 ? -10.52975 -18.31055 -5.36137 1.000 12.94099 333 PHE A O 1
ATOM 5151 N N . GLY A 1 334 ? -9.92805 -16.90936 -3.71740 1.000 11.30980 334 GLY A N 1
ATOM 5152 C CA . GLY A 1 334 ? -8.68557 -17.61861 -3.48499 1.000 11.02627 334 GLY A CA 1
ATOM 5153 C C . GLY A 1 334 ? -8.90673 -19.05471 -3.04459 1.000 10.04150 334 GLY A C 1
ATOM 5154 O O . GLY A 1 334 ? -9.86524 -19.38213 -2.34220 1.000 11.86342 334 GLY A O 1
ATOM 5158 N N . LEU A 1 335 ? -7.97687 -19.91712 -3.44402 1.000 10.48204 335 LEU A N 1
ATOM 5159 C CA . LEU A 1 335 ? -7.97700 -21.31676 -3.04078 1.000 11.68391 335 LEU A CA 1
ATOM 5160 C C . LEU A 1 335 ? -6.56568 -21.66938 -2.59833 1.000 10.87507 335 LEU A C 1
ATOM 5161 O O . LEU A 1 335 ? -6.37581 -22.16298 -1.48126 1.000 13.05577 335 LEU A O 1
ATOM 5177 N N . LEU A 1 336 ? -5.57983 -21.38461 -3.44656 1.000 10.74157 336 LEU A N 1
ATOM 5178 C CA . LEU A 1 336 ? -4.16952 -21.48439 -3.08021 1.000 11.65183 336 LEU A CA 1
ATOM 5179 C C . LEU A 1 336 ? -3.70873 -20.13751 -2.54470 1.000 10.79873 336 LEU A C 1
ATOM 5180 O O . LEU A 1 336 ? -3.81263 -19.11838 -3.23577 1.000 12.19413 336 LEU A O 1
ATOM 5196 N N . ASN A 1 337 ? -3.18288 -20.12414 -1.32458 1.000 10.61397 337 ASN A N 1
ATOM 5197 C CA . ASN A 1 337 ? -2.51671 -18.93432 -0.81059 1.000 11.78277 337 ASN A CA 1
ATOM 5198 C C . ASN A 1 337 ? -1.10439 -18.96040 -1.38142 1.000 11.23735 337 ASN A C 1
ATOM 5199 O O . ASN A 1 337 ? -0.25860 -19.74954 -0.95108 1.000 12.42725 337 ASN A O 1
ATOM 5210 N N . ARG A 1 338 ? -0.84295 -18.11056 -2.37855 1.000 12.03052 338 ARG A N 1
ATOM 5211 C CA . ARG A 1 338 ? 0.38777 -18.23712 -3.15258 1.000 11.56679 338 ARG A CA 1
ATOM 5212 C C . ARG A 1 338 ? 1.62106 -17.87510 -2.33550 1.000 14.10863 338 ARG A C 1
ATOM 5213 O O . ARG A 1 338 ? 2.69546 -18.44763 -2.55166 1.000 15.28045 338 ARG A O 1
ATOM 5234 N N . GLY A 1 339 ? 1.50003 -16.93097 -1.40101 1.000 15.13349 339 GLY A N 1
ATOM 5235 C CA . GLY A 1 339 ? 2.65473 -16.51691 -0.62454 1.000 15.25503 339 GLY A CA 1
ATOM 5236 C C . GLY A 1 339 ? 3.08643 -17.51899 0.42167 1.000 16.30538 339 GLY A C 1
ATOM 5237 O O . GLY A 1 339 ? 4.26804 -17.59014 0.75303 1.000 17.89667 339 GLY A O 1
ATOM 5241 N N . THR A 1 340 ? 2.14626 -18.30155 0.94636 1.000 16.39914 340 THR A N 1
ATOM 5242 C CA . THR A 1 340 ? 2.45908 -19.30854 1.95767 1.000 17.26122 340 THR A CA 1
ATOM 5243 C C . THR A 1 340 ? 2.52058 -20.71590 1.38000 1.000 17.20664 340 THR A C 1
ATOM 5244 O O . THR A 1 340 ? 2.97039 -21.63684 2.07708 1.000 18.25545 340 THR A O 1
ATOM 5255 N N . LEU A 1 341 ? 2.12750 -20.87555 0.11796 1.000 14.33629 341 LEU A N 1
ATOM 5256 C CA . LEU A 1 341 ? 1.99799 -22.16678 -0.56364 1.000 15.65914 341 LEU A CA 1
ATOM 5257 C C . LEU A 1 341 ? 1.15708 -23.13785 0.25397 1.000 15.37548 341 LEU A C 1
ATOM 5258 O O . LEU A 1 341 ? 1.55169 -24.27519 0.52528 1.000 18.49732 341 LEU A O 1
ATOM 5274 N N . THR A 1 342 ? -0.02472 -22.67549 0.64248 1.000 13.38159 342 THR A N 1
ATOM 5275 C CA . THR A 1 342 ? -0.96388 -23.47335 1.40838 1.000 13.80709 342 THR A CA 1
ATOM 5276 C C . THR A 1 342 ? -2.33509 -23.40167 0.75132 1.000 14.46319 342 THR A C 1
ATOM 5277 O O . THR A 1 342 ? -2.72849 -22.37047 0.19210 1.000 12.74731 342 THR A O 1
ATOM 5288 N N . TRP A 1 343 ? -3.05720 -24.51609 0.83121 1.000 13.53125 343 TRP A N 1
ATOM 5289 C CA . TRP A 1 343 ? -4.46138 -24.56606 0.43599 1.000 13.86553 343 TRP A CA 1
ATOM 5290 C C . TRP A 1 343 ? -5.27909 -24.02075 1.60103 1.000 14.65228 343 TRP A C 1
ATOM 5291 O O . TRP A 1 343 ? -5.33624 -24.62940 2.67738 1.000 16.37489 343 TRP A O 1
ATOM 5312 N N . GLN A 1 344 ? -5.88344 -22.84656 1.40231 1.000 13.44028 344 GLN A N 1
ATOM 5313 C CA . GLN A 1 344 ? -6.52967 -22.14899 2.50453 1.000 14.53299 344 GLN A CA 1
ATOM 5314 C C . GLN A 1 344 ? -7.84827 -22.80106 2.89575 1.000 14.55799 344 GLN A C 1
ATOM 5315 O O . GLN A 1 344 ? -8.30524 -22.64059 4.03189 1.000 17.09260 344 GLN A O 1
ATOM 5329 N N . TYR A 1 345 ? -8.48293 -23.52327 1.96956 1.000 14.31122 345 TYR A N 1
ATOM 5330 C CA . TYR A 1 345 ? -9.77134 -24.16950 2.20660 1.000 14.92882 345 TYR A CA 1
ATOM 5331 C C . TYR A 1 345 ? -9.64638 -25.64923 1.85939 1.000 15.64102 345 TYR A C 1
ATOM 5332 O O . TYR A 1 345 ? -10.17705 -26.12004 0.84348 1.000 14.81363 345 TYR A O 1
ATOM 5350 N N . PRO A 1 346 ? -8.94174 -26.41305 2.69335 1.000 14.57778 346 PRO A N 1
ATOM 5351 C CA . PRO A 1 346 ? -8.69290 -27.82583 2.35242 1.000 15.79849 346 PRO A CA 1
ATOM 5352 C C . PRO A 1 346 ? -9.95208 -28.66633 2.19530 1.000 16.22454 346 PRO A C 1
ATOM 5353 O O . PRO A 1 346 ? -9.95767 -29.58256 1.36359 1.000 16.42258 346 PRO A O 1
ATOM 5364 N N . GLU A 1 347 ? -11.00880 -28.40503 2.96961 1.000 16.45737 347 GLU A N 1
ATOM 5365 C CA . GLU A 1 347 ? -12.22993 -29.19909 2.84463 1.000 17.53367 347 GLU A CA 1
ATOM 5366 C C . GLU A 1 347 ? -12.90353 -28.94704 1.50213 1.000 16.78794 347 GLU A C 1
ATOM 5367 O O . GLU A 1 347 ? -13.51190 -29.85746 0.92638 1.000 17.23632 347 GLU A O 1
ATOM 5379 N N . LEU A 1 348 ? -12.80870 -27.71768 1.00377 1.000 14.75003 348 LEU A N 1
ATOM 5380 C CA . LEU A 1 348 ? -13.37179 -27.39643 -0.30025 1.000 14.39383 348 LEU A CA 1
ATOM 5381 C C . LEU A 1 348 ? -12.55802 -28.03029 -1.41900 1.000 15.26282 348 LEU A C 1
ATOM 5382 O O . LEU A 1 348 ? -13.12945 -28.59541 -2.36352 1.000 14.72522 348 LEU A O 1
ATOM 5398 N N . LEU A 1 349 ? -11.22648 -27.95439 -1.33525 1.000 14.71604 349 LEU A N 1
ATOM 5399 C CA . LEU A 1 349 ? -10.38039 -28.65288 -2.30134 1.000 13.30074 349 LEU A CA 1
ATOM 5400 C C . LEU A 1 349 ? -10.72816 -30.13877 -2.34485 1.000 15.75401 349 LEU A C 1
ATOM 5401 O O . LEU A 1 349 ? -10.93370 -30.71162 -3.42068 1.000 15.15362 349 LEU A O 1
ATOM 5417 N N . GLU A 1 350 ? -10.81173 -30.78222 -1.17831 1.000 15.16259 350 GLU A N 1
ATOM 5418 C CA . GLU A 1 350 ? -11.14789 -32.20149 -1.12577 1.000 15.79578 350 GLU A CA 1
ATOM 5419 C C . GLU A 1 350 ? -12.50269 -32.47384 -1.77209 1.000 16.87280 350 GLU A C 1
ATOM 5420 O O . GLU A 1 350 ? -12.68240 -33.48256 -2.46319 1.000 17.67386 350 GLU A O 1
ATOM 5432 N N . ALA A 1 351 ? -13.46924 -31.58256 -1.55113 1.000 16.74025 351 ALA A N 1
ATOM 5433 C CA . ALA A 1 351 ? -14.79513 -31.76905 -2.12506 1.000 19.29228 351 ALA A CA 1
ATOM 5434 C C . ALA A 1 351 ? -14.74714 -31.77460 -3.64890 1.000 17.81489 351 ALA A C 1
ATOM 5435 O O . ALA A 1 351 ? -15.44305 -32.56514 -4.29400 1.000 19.02938 351 ALA A O 1
ATOM 5442 N N . MET A 1 352 ? -13.92872 -30.91122 -4.23945 1.000 17.92460 352 MET A N 1
ATOM 5443 C CA A MET A 1 352 ? -13.86756 -30.83239 -5.69326 0.837 16.93175 352 MET A CA 1
ATOM 5444 C CA B MET A 1 352 ? -13.86804 -30.82619 -5.69413 0.163 17.57712 352 MET A CA 1
ATOM 5445 C C . MET A 1 352 ? -12.99055 -31.91258 -6.30442 1.000 18.06537 352 MET A C 1
ATOM 5446 O O . MET A 1 352 ? -13.11796 -32.18819 -7.50232 1.000 19.90227 352 MET A O 1
ATOM 5473 N N . MET A 1 353 ? -12.12984 -32.54834 -5.51130 1.000 16.73707 353 MET A N 1
ATOM 5474 C CA . MET A 1 353 ? -11.20569 -33.54802 -6.02177 1.000 17.03738 353 MET A CA 1
ATOM 5475 C C . MET A 1 353 ? -11.69849 -34.98158 -5.89075 1.000 23.34755 353 MET A C 1
ATOM 5476 O O . MET A 1 353 ? -11.04135 -35.89151 -6.40939 1.000 25.41802 353 MET A O 1
ATOM 5490 N N . LYS A 1 354 ? -12.81898 -35.22136 -5.22472 1.000 27.90697 354 LYS A N 1
ATOM 5491 C CA . LYS A 1 354 ? -13.25203 -36.60143 -5.02811 1.000 34.64734 354 LYS A CA 1
ATOM 5492 C C . LYS A 1 354 ? -13.81434 -37.17750 -6.33111 1.000 36.00355 354 LYS A C 1
ATOM 5493 O O . LYS A 1 354 ? -14.08214 -36.46644 -7.30497 1.000 35.80742 354 LYS A O 1
ATOM 5513 N N . THR B 1 9 ? -14.41685 -27.19433 -56.29466 1.000 43.78902 9 THR B N 1
ATOM 5514 C CA . THR B 1 9 ? -13.18691 -26.69676 -55.69132 1.000 42.73613 9 THR B CA 1
ATOM 5515 C C . THR B 1 9 ? -13.40013 -25.37201 -54.96474 1.000 37.89922 9 THR B C 1
ATOM 5516 O O . THR B 1 9 ? -14.22245 -24.55002 -55.36474 1.000 40.00719 9 THR B O 1
ATOM 5520 N N . GLN B 1 10 ? -12.64987 -25.17249 -53.88711 1.000 53.32085 10 GLN B N 1
ATOM 5521 C CA . GLN B 1 10 ? -12.68729 -23.92221 -53.14427 1.000 47.10156 10 GLN B CA 1
ATOM 5522 C C . GLN B 1 10 ? -11.71945 -22.89082 -53.70488 1.000 34.93490 10 GLN B C 1
ATOM 5523 O O . GLN B 1 10 ? -11.66961 -21.76480 -53.19772 1.000 35.48226 10 GLN B O 1
ATOM 5537 N N A MET B 1 11 ? -10.95008 -23.24650 -54.73034 0.452 28.67978 11 MET B N 1
ATOM 5538 N N B MET B 1 11 ? -10.95207 -23.24576 -54.73282 0.548 28.71264 11 MET B N 1
ATOM 5539 C CA A MET B 1 11 ? -9.99949 -22.31067 -55.30761 0.452 24.90269 11 MET B CA 1
ATOM 5540 C CA B MET B 1 11 ? -10.00028 -22.31115 -55.31044 0.548 24.87592 11 MET B CA 1
ATOM 5541 C C A MET B 1 11 ? -10.72299 -21.08572 -55.84783 0.452 22.82075 11 MET B C 1
ATOM 5542 C C B MET B 1 11 ? -10.72150 -21.08534 -55.85154 0.548 22.71867 11 MET B C 1
ATOM 5543 O O A MET B 1 11 ? -11.75804 -21.19521 -56.51044 0.452 24.09282 11 MET B O 1
ATOM 5544 O O B MET B 1 11 ? -11.75497 -21.19368 -56.51676 0.548 24.23394 11 MET B O 1
ATOM 5571 N N . ARG B 1 12 ? -10.17030 -19.91277 -55.55869 1.000 21.77314 12 ARG B N 1
ATOM 5572 C CA . ARG B 1 12 ? -10.70712 -18.67159 -56.09261 1.000 21.00835 12 ARG B CA 1
ATOM 5573 C C . ARG B 1 12 ? -10.23715 -18.49745 -57.53314 1.000 20.21688 12 ARG B C 1
ATOM 5574 O O . ARG B 1 12 ? -9.10993 -18.85312 -57.87926 1.000 20.43857 12 ARG B O 1
ATOM 5595 N N . ASP B 1 13 ? -11.12319 -17.97020 -58.37460 1.000 23.02239 13 ASP B N 1
ATOM 5596 C CA . ASP B 1 13 ? -10.83577 -17.69056 -59.78298 1.000 23.16492 13 ASP B CA 1
ATOM 5597 C C . ASP B 1 13 ? -10.47351 -16.21119 -59.86615 1.000 20.71788 13 ASP B C 1
ATOM 5598 O O . ASP B 1 13 ? -11.35508 -15.34690 -59.93227 1.000 23.75480 13 ASP B O 1
ATOM 5607 N N . LEU B 1 14 ? -9.17234 -15.92680 -59.84307 1.000 20.73793 14 LEU B N 1
ATOM 5608 C CA . LEU B 1 14 ? -8.64625 -14.57282 -59.84559 1.000 21.65726 14 LEU B CA 1
ATOM 5609 C C . LEU B 1 14 ? -7.87557 -14.30832 -61.13182 1.000 18.77286 14 LEU B C 1
ATOM 5610 O O . LEU B 1 14 ? -7.23346 -15.20457 -61.68317 1.000 20.18751 14 LEU B O 1
ATOM 5626 N N . THR B 1 15 ? -7.91524 -13.06424 -61.59380 1.000 17.26057 15 THR B N 1
ATOM 5627 C CA . THR B 1 15 ? -7.00616 -12.71755 -62.67109 1.000 15.99529 15 THR B CA 1
ATOM 5628 C C . THR B 1 15 ? -5.59056 -12.53908 -62.12136 1.000 16.56248 15 THR B C 1
ATOM 5629 O O . THR B 1 15 ? -5.36679 -12.39093 -60.91551 1.000 14.68369 15 THR B O 1
ATOM 5640 N N . ALA B 1 16 ? -4.62016 -12.51309 -63.03679 1.000 14.80691 16 ALA B N 1
ATOM 5641 C CA . ALA B 1 16 ? -3.24645 -12.21894 -62.65272 1.000 14.94589 16 ALA B CA 1
ATOM 5642 C C . ALA B 1 16 ? -3.13997 -10.87702 -61.93469 1.000 13.89723 16 ALA B C 1
ATOM 5643 O O . ALA B 1 16 ? -2.41914 -10.75333 -60.93605 1.000 14.32361 16 ALA B O 1
ATOM 5650 N N . SER B 1 17 ? -3.83247 -9.85576 -62.42966 1.000 16.54322 17 SER B N 1
ATOM 5651 C CA . SER B 1 17 ? -3.75703 -8.55057 -61.78423 1.000 16.53540 17 SER B CA 1
ATOM 5652 C C . SER B 1 17 ? -4.31426 -8.60396 -60.36773 1.000 15.80613 17 SER B C 1
ATOM 5653 O O . SER B 1 17 ? -3.73910 -8.00985 -59.44630 1.000 15.58614 17 SER B O 1
ATOM 5661 N N . GLN B 1 18 ? -5.42782 -9.31822 -60.17402 1.000 16.14478 18 GLN B N 1
ATOM 5662 C CA . GLN B 1 18 ? -6.01279 -9.44240 -58.84042 1.000 15.46108 18 GLN B CA 1
ATOM 5663 C C . GLN B 1 18 ? -5.08095 -10.19515 -57.90524 1.000 16.29267 18 GLN B C 1
ATOM 5664 O O . GLN B 1 18 ? -4.90826 -9.80826 -56.74014 1.000 17.41543 18 GLN B O 1
ATOM 5678 N N A LEU B 1 19 ? -4.49466 -11.29193 -58.38217 0.487 14.04903 19 LEU B N 1
ATOM 5679 N N B LEU B 1 19 ? -4.45268 -11.26591 -58.39109 0.513 13.98135 19 LEU B N 1
ATOM 5680 C CA A LEU B 1 19 ? -3.54960 -12.03334 -57.55915 0.487 14.78517 19 LEU B CA 1
ATOM 5681 C CA B LEU B 1 19 ? -3.54830 -12.03202 -57.54054 0.513 14.79730 19 LEU B CA 1
ATOM 5682 C C A LEU B 1 19 ? -2.37453 -11.15034 -57.16444 0.487 13.92856 19 LEU B C 1
ATOM 5683 C C B LEU B 1 19 ? -2.30397 -11.22832 -57.19005 0.513 13.86343 19 LEU B C 1
ATOM 5684 O O A LEU B 1 19 ? -2.02884 -11.05389 -55.98120 0.487 13.47570 19 LEU B O 1
ATOM 5685 O O B LEU B 1 19 ? -1.80822 -11.30342 -56.05956 0.513 13.79157 19 LEU B O 1
ATOM 5716 N N . LEU B 1 20 ? -1.79371 -10.43398 -58.13428 1.000 13.17531 20 LEU B N 1
ATOM 5717 C CA . LEU B 1 20 ? -0.60392 -9.64115 -57.85112 1.000 14.00911 20 LEU B CA 1
ATOM 5718 C C . LEU B 1 20 ? -0.92485 -8.53233 -56.85783 1.000 15.57494 20 LEU B C 1
ATOM 5719 O O . LEU B 1 20 ? -0.04370 -8.08109 -56.11492 1.000 17.25991 20 LEU B O 1
ATOM 5735 N N . ASP B 1 21 ? -2.17777 -8.08260 -56.82398 1.000 16.02730 21 ASP B N 1
ATOM 5736 C CA . ASP B 1 21 ? -2.58337 -7.08249 -55.84617 1.000 17.58167 21 ASP B CA 1
ATOM 5737 C C . ASP B 1 21 ? -2.69153 -7.65031 -54.43748 1.000 17.78681 21 ASP B C 1
ATOM 5738 O O . ASP B 1 21 ? -2.74324 -6.87063 -53.47814 1.000 20.73366 21 ASP B O 1
ATOM 5747 N N . GLU B 1 22 ? -2.72364 -8.97305 -54.28519 1.000 15.27808 22 GLU B N 1
ATOM 5748 C CA . GLU B 1 22 ? -2.66914 -9.58042 -52.95547 1.000 16.52297 22 GLU B CA 1
ATOM 5749 C C . GLU B 1 22 ? -1.23912 -9.82268 -52.48829 1.000 15.27264 22 GLU B C 1
ATOM 5750 O O . GLU B 1 22 ? -1.00404 -9.92586 -51.27790 1.000 16.98909 22 GLU B O 1
ATOM 5762 N N . ILE B 1 23 ? -0.28431 -9.91043 -53.40927 1.000 13.45339 23 ILE B N 1
ATOM 5763 C CA . ILE B 1 23 ? 1.12311 -10.02886 -53.03655 1.000 13.38818 23 ILE B CA 1
ATOM 5764 C C . ILE B 1 23 ? 1.60355 -8.69220 -52.48790 1.000 15.62791 23 ILE B C 1
ATOM 5765 O O . ILE B 1 23 ? 1.25046 -7.62611 -53.00659 1.000 17.54904 23 ILE B O 1
ATOM 5781 N N . THR B 1 24 ? 2.39076 -8.73969 -51.40843 1.000 14.45402 24 THR B N 1
ATOM 5782 C CA . THR B 1 24 ? 3.01359 -7.53990 -50.85279 1.000 13.94856 24 THR B CA 1
ATOM 5783 C C . THR B 1 24 ? 4.44493 -7.43551 -51.37813 1.000 15.33323 24 THR B C 1
ATOM 5784 O O . THR B 1 24 ? 4.73867 -6.61891 -52.25710 1.000 15.22762 24 THR B O 1
ATOM 5795 N N . ILE B 1 25 ? 5.32641 -8.28645 -50.85761 1.000 14.57788 25 ILE B N 1
ATOM 5796 C CA . ILE B 1 25 ? 6.72396 -8.36979 -51.27826 1.000 12.70557 25 ILE B CA 1
ATOM 5797 C C . ILE B 1 25 ? 7.14780 -9.81433 -51.09368 1.000 12.84465 25 ILE B C 1
ATOM 5798 O O . ILE B 1 25 ? 6.63840 -10.51681 -50.21674 1.000 13.13651 25 ILE B O 1
ATOM 5814 N N . GLY B 1 26 ? 8.05067 -10.26976 -51.95568 1.000 11.49980 26 GLY B N 1
ATOM 5815 C CA . GLY B 1 26 ? 8.45835 -11.66219 -51.98651 1.000 11.54218 26 GLY B CA 1
ATOM 5816 C C . GLY B 1 26 ? 9.91362 -11.92523 -51.66349 1.000 11.09845 26 GLY B C 1
ATOM 5817 O O . GLY B 1 26 ? 10.73031 -11.00480 -51.70705 1.000 10.76439 26 GLY B O 1
ATOM 5821 N N . TRP B 1 27 ? 10.23403 -13.19046 -51.38253 1.000 11.26530 27 TRP B N 1
ATOM 5822 C CA . TRP B 1 27 ? 11.56964 -13.65206 -51.01649 1.000 11.01541 27 TRP B CA 1
ATOM 5823 C C . TRP B 1 27 ? 11.84440 -14.96400 -51.73182 1.000 9.92006 27 TRP B C 1
ATOM 5824 O O . TRP B 1 27 ? 10.99104 -15.85554 -51.74318 1.000 11.33008 27 TRP B O 1
ATOM 5845 N N . ASN B 1 28 ? 13.03033 -15.06528 -52.33817 1.000 10.34108 28 ASN B N 1
ATOM 5846 C CA . ASN B 1 28 ? 13.46837 -16.28389 -53.01320 1.000 10.45409 28 ASN B CA 1
ATOM 5847 C C . ASN B 1 28 ? 14.27097 -17.15970 -52.05807 1.000 11.06267 28 ASN B C 1
ATOM 5848 O O . ASN B 1 28 ? 15.20503 -16.68206 -51.41319 1.000 11.08365 28 ASN B O 1
ATOM 5859 N N . LEU B 1 29 ? 13.96388 -18.46124 -52.04823 1.000 10.57639 29 LEU B N 1
ATOM 5860 C CA . LEU B 1 29 ? 14.78943 -19.47776 -51.38396 1.000 11.30437 29 LEU B CA 1
ATOM 5861 C C . LEU B 1 29 ? 15.95777 -19.85784 -52.29601 1.000 12.55626 29 LEU B C 1
ATOM 5862 O O . LEU B 1 29 ? 15.99187 -20.91902 -52.92944 1.000 12.34351 29 LEU B O 1
ATOM 5878 N N . GLY B 1 30 ? 16.92909 -18.94116 -52.37462 1.000 11.42704 30 GLY B N 1
ATOM 5879 C CA . GLY B 1 30 ? 17.97052 -19.05405 -53.38211 1.000 11.41383 30 GLY B CA 1
ATOM 5880 C C . GLY B 1 30 ? 19.09479 -20.00542 -53.00334 1.000 12.29301 30 GLY B C 1
ATOM 5881 O O . GLY B 1 30 ? 19.39381 -20.23749 -51.82798 1.000 11.32088 30 GLY B O 1
ATOM 5885 N N . ASN B 1 31 ? 19.74819 -20.54543 -54.03927 1.000 12.16628 31 ASN B N 1
ATOM 5886 C CA . ASN B 1 31 ? 20.90096 -21.43538 -53.89883 1.000 13.00531 31 ASN B CA 1
ATOM 5887 C C . ASN B 1 31 ? 20.58495 -22.66279 -53.05307 1.000 12.24450 31 ASN B C 1
ATOM 5888 O O . ASN B 1 31 ? 21.46554 -23.19853 -52.36190 1.000 13.93325 31 ASN B O 1
ATOM 5899 N N . THR B 1 32 ? 19.33873 -23.13005 -53.14194 1.000 12.42501 32 THR B N 1
ATOM 5900 C CA . THR B 1 32 ? 18.83628 -24.21144 -52.31939 1.000 12.10379 32 THR B CA 1
ATOM 5901 C C . THR B 1 32 ? 18.39061 -25.33955 -53.23516 1.000 13.20724 32 THR B C 1
ATOM 5902 O O . THR B 1 32 ? 19.22282 -26.14112 -53.67917 1.000 13.47465 32 THR B O 1
ATOM 5913 N N . LEU B 1 33 ? 17.09471 -25.45726 -53.54047 1.000 12.11279 33 LEU B N 1
ATOM 5914 C CA . LEU B 1 33 ? 16.64562 -26.52078 -54.43035 1.000 12.73056 33 LEU B CA 1
ATOM 5915 C C . LEU B 1 33 ? 17.07216 -26.28090 -55.86794 1.000 11.83019 33 LEU B C 1
ATOM 5916 O O . LEU B 1 33 ? 16.94728 -27.19396 -56.70039 1.000 13.47944 33 LEU B O 1
ATOM 5932 N N . ASP B 1 34 ? 17.56882 -25.07567 -56.17093 1.000 11.77477 34 ASP B N 1
ATOM 5933 C CA . ASP B 1 34 ? 18.13841 -24.73739 -57.46192 1.000 12.42265 34 ASP B CA 1
ATOM 5934 C C . ASP B 1 34 ? 19.60130 -25.14320 -57.60867 1.000 11.38474 34 ASP B C 1
ATOM 5935 O O . ASP B 1 34 ? 20.13811 -25.08036 -58.71835 1.000 13.43505 34 ASP B O 1
ATOM 5944 N N . ALA B 1 35 ? 20.27387 -25.54956 -56.53225 1.000 12.93191 35 ALA B N 1
ATOM 5945 C CA . ALA B 1 35 ? 21.67662 -25.92838 -56.65929 1.000 13.31410 35 ALA B CA 1
ATOM 5946 C C . ALA B 1 35 ? 21.83775 -27.13532 -57.57252 1.000 15.85639 35 ALA B C 1
ATOM 5947 O O . ALA B 1 35 ? 21.07643 -28.10469 -57.49098 1.000 17.67986 35 ALA B O 1
ATOM 5954 N N . THR B 1 36 ? 22.85427 -27.07622 -58.43615 1.000 15.79506 36 THR B N 1
ATOM 5955 C CA . THR B 1 36 ? 23.17129 -28.14869 -59.36847 1.000 16.18101 36 THR B CA 1
ATOM 5956 C C . THR B 1 36 ? 24.52852 -28.75434 -59.03549 1.000 18.20708 36 THR B C 1
ATOM 5957 O O . THR B 1 36 ? 25.41732 -28.08131 -58.49814 1.000 20.27012 36 THR B O 1
ATOM 5968 N N . THR B 1 37 ? 24.68253 -30.03786 -59.38110 1.000 16.51940 37 THR B N 1
ATOM 5969 C CA . THR B 1 37 ? 25.92086 -30.78293 -59.17496 1.000 16.54676 37 THR B CA 1
ATOM 5970 C C . THR B 1 37 ? 26.32281 -31.54248 -60.43568 1.000 17.66722 37 THR B C 1
ATOM 5971 O O . THR B 1 37 ? 27.12353 -32.47628 -60.36850 1.000 19.02561 37 THR B O 1
ATOM 5982 N N . THR B 1 38 ? 25.80338 -31.11492 -61.59276 1.000 18.13137 38 THR B N 1
ATOM 5983 C CA . THR B 1 38 ? 25.76959 -31.95268 -62.78809 1.000 20.11691 38 THR B CA 1
ATOM 5984 C C . THR B 1 38 ? 27.15006 -32.42995 -63.22383 1.000 23.90115 38 THR B C 1
ATOM 5985 O O . THR B 1 38 ? 27.29881 -33.56425 -63.69369 1.000 24.82252 38 THR B O 1
ATOM 5996 N N . SER B 1 39 ? 28.16230 -31.57440 -63.11914 1.000 23.98870 39 SER B N 1
ATOM 5997 C CA . SER B 1 39 ? 29.46643 -31.91008 -63.67237 1.000 29.23577 39 SER B CA 1
ATOM 5998 C C . SER B 1 39 ? 30.25439 -32.90416 -62.82647 1.000 28.62220 39 SER B C 1
ATOM 5999 O O . SER B 1 39 ? 31.24583 -33.45454 -63.31738 1.000 30.65884 39 SER B O 1
ATOM 6007 N N . TRP B 1 40 ? 29.84854 -33.15309 -61.58241 1.000 25.01341 40 TRP B N 1
ATOM 6008 C CA . TRP B 1 40 ? 30.65443 -33.98883 -60.69444 1.000 25.98226 40 TRP B CA 1
ATOM 6009 C C . TRP B 1 40 ? 29.85473 -35.01910 -59.90855 1.000 26.26083 40 TRP B C 1
ATOM 6010 O O . TRP B 1 40 ? 30.44637 -36.01217 -59.46548 1.000 26.77660 40 TRP B O 1
ATOM 6031 N N . LEU B 1 41 ? 28.54346 -34.85110 -59.74969 1.000 24.81050 41 LEU B N 1
ATOM 6032 C CA . LEU B 1 41 ? 27.69850 -35.77637 -58.99641 1.000 23.68259 41 LEU B CA 1
ATOM 6033 C C . LEU B 1 41 ? 26.40356 -35.90760 -59.78393 1.000 23.54173 41 LEU B C 1
ATOM 6034 O O . LEU B 1 41 ? 25.47189 -35.11713 -59.60246 1.000 23.54654 41 LEU B O 1
ATOM 6050 N N . PRO B 1 42 ? 26.31632 -36.88552 -60.68866 1.000 26.34784 42 PRO B N 1
ATOM 6051 C CA . PRO B 1 42 ? 25.14040 -36.93041 -61.57918 1.000 28.19245 42 PRO B CA 1
ATOM 6052 C C . PRO B 1 42 ? 23.82940 -37.30678 -60.90077 1.000 24.59765 42 PRO B C 1
ATOM 6053 O O . PRO B 1 42 ? 22.76481 -36.90643 -61.39395 1.000 24.07995 42 PRO B O 1
ATOM 6064 N N . ASN B 1 43 ? 23.85734 -38.05774 -59.80086 1.000 25.12281 43 ASN B N 1
ATOM 6065 C CA . ASN B 1 43 ? 22.63864 -38.57406 -59.17326 1.000 25.54779 43 ASN B CA 1
ATOM 6066 C C . ASN B 1 43 ? 22.61793 -38.22579 -57.69082 1.000 22.81775 43 ASN B C 1
ATOM 6067 O O . ASN B 1 43 ? 22.64816 -39.10338 -56.82259 1.000 26.39104 43 ASN B O 1
ATOM 6078 N N . PRO B 1 44 ? 22.54541 -36.94171 -57.36752 1.000 19.99856 44 PRO B N 1
ATOM 6079 C CA . PRO B 1 44 ? 22.53941 -36.53644 -55.95682 1.000 18.15301 44 PRO B CA 1
ATOM 6080 C C . PRO B 1 44 ? 21.24454 -36.93415 -55.27509 1.000 19.31167 44 PRO B C 1
ATOM 6081 O O . PRO B 1 44 ? 20.17461 -36.97307 -55.89003 1.000 19.31030 44 PRO B O 1
ATOM 6092 N N . THR B 1 45 ? 21.34313 -37.21047 -53.97914 1.000 18.52047 45 THR B N 1
ATOM 6093 C CA . THR B 1 45 ? 20.14494 -37.31800 -53.17274 1.000 18.31689 45 THR B CA 1
ATOM 6094 C C . THR B 1 45 ? 19.53955 -35.92821 -53.00289 1.000 17.72615 45 THR B C 1
ATOM 6095 O O . THR B 1 45 ? 20.19712 -34.91649 -53.26205 1.000 17.42981 45 THR B O 1
ATOM 6106 N N . PRO B 1 46 ? 18.28330 -35.84392 -52.56714 1.000 16.64323 46 PRO B N 1
ATOM 6107 C CA . PRO B 1 46 ? 17.71619 -34.51412 -52.28537 1.000 15.70070 46 PRO B CA 1
ATOM 6108 C C . PRO B 1 46 ? 18.56145 -33.70027 -51.31873 1.000 16.37441 46 PRO B C 1
ATOM 6109 O O . PRO B 1 46 ? 18.77833 -32.50117 -51.54654 1.000 16.17248 46 PRO B O 1
ATOM 6120 N N . ALA B 1 47 ? 19.07423 -34.32058 -50.25631 1.000 18.26962 47 ALA B N 1
ATOM 6121 C CA . ALA B 1 47 ? 19.85304 -33.56491 -49.28001 1.000 17.31075 47 ALA B CA 1
ATOM 6122 C C . ALA B 1 47 ? 21.17801 -33.09694 -49.87327 1.000 16.76678 47 ALA B C 1
ATOM 6123 O O . ALA B 1 47 ? 21.64596 -31.99395 -49.56908 1.000 17.21546 47 ALA B O 1
ATOM 6130 N N . GLN B 1 48 ? 21.80159 -33.92067 -50.71965 1.000 16.97167 48 GLN B N 1
ATOM 6131 C CA . GLN B 1 48 ? 23.05905 -33.51074 -51.33663 1.000 16.93113 48 GLN B CA 1
ATOM 6132 C C . GLN B 1 48 ? 22.86328 -32.27965 -52.21332 1.000 16.69901 48 GLN B C 1
ATOM 6133 O O . GLN B 1 48 ? 23.70061 -31.37036 -52.21097 1.000 18.62166 48 GLN B O 1
ATOM 6147 N N . SER B 1 49 ? 21.75767 -32.23024 -52.96454 1.000 15.67193 49 SER B N 1
ATOM 6148 C CA . SER B 1 49 ? 21.47164 -31.06683 -53.79386 1.000 14.75968 49 SER B CA 1
ATOM 6149 C C . SER B 1 49 ? 21.15896 -29.84570 -52.94010 1.000 14.05142 49 SER B C 1
ATOM 6150 O O . SER B 1 49 ? 21.74505 -28.77299 -53.12398 1.000 14.78081 49 SER B O 1
ATOM 6158 N N . GLU B 1 50 ? 20.23270 -29.99646 -51.99272 1.000 13.78062 50 GLU B N 1
ATOM 6159 C CA . GLU B 1 50 ? 19.74597 -28.84666 -51.24095 1.000 15.61029 50 GLU B CA 1
ATOM 6160 C C . GLU B 1 50 ? 20.86432 -28.14848 -50.47653 1.000 16.43528 50 GLU B C 1
ATOM 6161 O O . GLU B 1 50 ? 20.81294 -26.92501 -50.30029 1.000 16.52430 50 GLU B O 1
ATOM 6173 N N . THR B 1 51 ? 21.88546 -28.89038 -50.03909 1.000 16.30421 51 THR B N 1
ATOM 6174 C CA . THR B 1 51 ? 22.98590 -28.34614 -49.25189 1.000 16.87387 51 THR B CA 1
ATOM 6175 C C . THR B 1 51 ? 24.26347 -28.14573 -50.06410 1.000 17.99029 51 THR B C 1
ATOM 6176 O O . THR B 1 51 ? 25.30642 -27.82187 -49.48489 1.000 21.12044 51 THR B O 1
ATOM 6187 N N . ALA B 1 52 ? 24.19789 -28.30196 -51.38935 1.000 18.14021 52 ALA B N 1
ATOM 6188 C CA . ALA B 1 52 ? 25.40966 -28.31094 -52.20832 1.000 17.76776 52 ALA B CA 1
ATOM 6189 C C . ALA B 1 52 ? 26.07096 -26.94149 -52.30133 1.000 18.50405 52 ALA B C 1
ATOM 6190 O O . ALA B 1 52 ? 27.28911 -26.85692 -52.50338 1.000 21.88790 52 ALA B O 1
ATOM 6197 N N . TRP B 1 53 ? 25.29098 -25.86842 -52.20893 1.000 20.14480 53 TRP B N 1
ATOM 6198 C CA . TRP B 1 53 ? 25.79268 -24.50781 -52.32691 1.000 20.43855 53 TRP B CA 1
ATOM 6199 C C . TRP B 1 53 ? 25.74487 -23.78756 -50.98384 1.000 25.24155 53 TRP B C 1
ATOM 6200 O O . TRP B 1 53 ? 25.46710 -22.58716 -50.92049 1.000 30.65578 53 TRP B O 1
ATOM 6221 N N . GLY B 1 54 ? 26.00233 -24.53439 -49.90860 1.000 24.28972 54 GLY B N 1
ATOM 6222 C CA . GLY B 1 54 ? 26.22974 -23.98344 -48.59727 1.000 26.09766 54 GLY B CA 1
ATOM 6223 C C . GLY B 1 54 ? 25.00779 -23.86557 -47.71639 1.000 24.83547 54 GLY B C 1
ATOM 6224 O O . GLY B 1 54 ? 25.15323 -23.80411 -46.49100 1.000 28.60664 54 GLY B O 1
ATOM 6228 N N . CYS B 1 55 ? 23.81546 -23.82045 -48.28909 1.000 18.76086 55 CYS B N 1
ATOM 6229 C CA . CYS B 1 55 ? 22.63671 -23.58045 -47.48310 1.000 18.52813 55 CYS B CA 1
ATOM 6230 C C . CYS B 1 55 ? 22.32233 -24.79541 -46.61792 1.000 18.65588 55 CYS B C 1
ATOM 6231 O O . CYS B 1 55 ? 22.59685 -25.93629 -47.00543 1.000 20.77163 55 CYS B O 1
ATOM 6239 N N . PRO B 1 56 ? 21.73294 -24.57619 -45.44771 1.000 17.27210 56 PRO B N 1
ATOM 6240 C CA . PRO B 1 56 ? 21.28585 -25.69064 -44.60751 1.000 17.96974 56 PRO B CA 1
ATOM 6241 C C . PRO B 1 56 ? 19.99166 -26.27564 -45.15456 1.000 16.46251 56 PRO B C 1
ATOM 6242 O O . PRO B 1 56 ? 19.34222 -25.70860 -46.03358 1.000 16.44626 56 PRO B O 1
ATOM 6253 N N . MET B 1 57 ? 19.60899 -27.42834 -44.61400 1.000 17.25764 57 MET B N 1
ATOM 6254 C CA . MET B 1 57 ? 18.30614 -27.98319 -44.94965 1.000 16.87658 57 MET B CA 1
ATOM 6255 C C . MET B 1 57 ? 17.22332 -26.99252 -44.53558 1.000 17.14739 57 MET B C 1
ATOM 6256 O O . MET B 1 57 ? 17.23498 -26.46762 -43.41553 1.000 17.10620 57 MET B O 1
ATOM 6270 N N . THR B 1 58 ? 16.30614 -26.71239 -45.45432 1.000 15.91670 58 THR B N 1
ATOM 6271 C CA . THR B 1 58 ? 15.26562 -25.73036 -45.19740 1.000 14.17045 58 THR B CA 1
ATOM 6272 C C . THR B 1 58 ? 14.27803 -26.28401 -44.17780 1.000 13.87871 58 THR B C 1
ATOM 6273 O O . THR B 1 58 ? 13.95701 -27.47738 -44.18158 1.000 15.92928 58 THR B O 1
ATOM 6284 N N . THR B 1 59 ? 13.78460 -25.40849 -43.30265 1.000 15.62448 59 THR B N 1
ATOM 6285 C CA . THR B 1 59 ? 12.76649 -25.77652 -42.33141 1.000 14.54024 59 THR B CA 1
ATOM 6286 C C . THR B 1 59 ? 11.60207 -24.79965 -42.41189 1.000 14.46200 59 THR B C 1
ATOM 6287 O O . THR B 1 59 ? 11.73694 -23.67273 -42.90164 1.000 14.77779 59 THR B O 1
ATOM 6298 N N . LYS B 1 60 ? 10.44496 -25.22767 -41.89185 1.000 14.71160 60 LYS B N 1
ATOM 6299 C CA . LYS B 1 60 ? 9.31229 -24.30725 -41.82777 1.000 14.13187 60 LYS B CA 1
ATOM 6300 C C . LYS B 1 60 ? 9.66501 -23.07742 -40.99481 1.000 15.12839 60 LYS B C 1
ATOM 6301 O O . LYS B 1 60 ? 9.21895 -21.96370 -41.29796 1.000 14.96151 60 LYS B O 1
ATOM 6320 N N . ALA B 1 61 ? 10.46246 -23.25628 -39.93709 1.000 14.76946 61 ALA B N 1
ATOM 6321 C CA . ALA B 1 61 ? 10.81186 -22.12052 -39.08935 1.000 14.27416 61 ALA B CA 1
ATOM 6322 C C . ALA B 1 61 ? 11.51945 -21.02257 -39.87262 1.000 13.83686 61 ALA B C 1
ATOM 6323 O O . ALA B 1 61 ? 11.38364 -19.83635 -39.53873 1.000 14.93042 61 ALA B O 1
ATOM 6330 N N . MET B 1 62 ? 12.28925 -21.38488 -40.89963 1.000 14.41537 62 MET B N 1
ATOM 6331 C CA . MET B 1 62 ? 12.92160 -20.36706 -41.73265 1.000 12.98025 62 MET B CA 1
ATOM 6332 C C . MET B 1 62 ? 11.86614 -19.56772 -42.48257 1.000 13.68641 62 MET B C 1
ATOM 6333 O O . MET B 1 62 ? 11.90684 -18.33223 -42.51096 1.000 14.60468 62 MET B O 1
ATOM 6347 N N . ILE B 1 63 ? 10.89204 -20.26209 -43.06930 1.000 14.66124 63 ILE B N 1
ATOM 6348 C CA . ILE B 1 63 ? 9.83250 -19.58213 -43.80221 1.000 14.66273 63 ILE B CA 1
ATOM 6349 C C . ILE B 1 63 ? 8.94338 -18.78307 -42.86015 1.000 14.43928 63 ILE B C 1
ATOM 6350 O O . ILE B 1 63 ? 8.45093 -17.70661 -43.22768 1.000 14.04834 63 ILE B O 1
ATOM 6366 N N . ASP B 1 64 ? 8.71855 -19.27308 -41.63629 1.000 13.98160 64 ASP B N 1
ATOM 6367 C CA . ASP B 1 64 ? 7.98723 -18.48029 -40.65149 1.000 13.48198 64 ASP B CA 1
ATOM 6368 C C . ASP B 1 64 ? 8.67241 -17.13924 -40.41504 1.000 13.33014 64 ASP B C 1
ATOM 6369 O O . ASP B 1 64 ? 8.00864 -16.11050 -40.23083 1.000 14.00010 64 ASP B O 1
ATOM 6378 N N . LYS B 1 65 ? 10.00899 -17.14226 -40.35264 1.000 13.37870 65 LYS B N 1
ATOM 6379 C CA . LYS B 1 65 ? 10.74073 -15.90476 -40.10835 1.000 13.65340 65 LYS B CA 1
ATOM 6380 C C . LYS B 1 65 ? 10.64092 -14.97027 -41.30569 1.000 13.19511 65 LYS B C 1
ATOM 6381 O O . LYS B 1 65 ? 10.50804 -13.75250 -41.13566 1.000 13.49286 65 LYS B O 1
ATOM 6400 N N . VAL B 1 66 ? 10.70733 -15.52650 -42.51876 1.000 13.36043 66 VAL B N 1
ATOM 6401 C CA . VAL B 1 66 ? 10.49217 -14.74021 -43.73080 1.000 12.72892 66 VAL B CA 1
ATOM 6402 C C . VAL B 1 66 ? 9.15060 -14.01652 -43.66679 1.000 12.94311 66 VAL B C 1
ATOM 6403 O O . VAL B 1 66 ? 9.05930 -12.80965 -43.91563 1.000 13.24413 66 VAL B O 1
ATOM 6416 N N . LYS B 1 67 ? 8.09384 -14.73566 -43.29922 1.000 12.49584 67 LYS B N 1
ATOM 6417 C CA . LYS B 1 67 ? 6.78424 -14.10831 -43.18663 1.000 14.34528 67 LYS B CA 1
ATOM 6418 C C . LYS B 1 67 ? 6.79332 -13.02588 -42.12210 1.000 13.35777 67 LYS B C 1
ATOM 6419 O O . LYS B 1 67 ? 6.28144 -11.91697 -42.33613 1.000 14.93328 67 LYS B O 1
ATOM 6438 N N . GLU B 1 68 ? 7.36956 -13.32471 -40.95135 1.000 14.28422 68 GLU B N 1
ATOM 6439 C CA . GLU B 1 68 ? 7.36685 -12.35797 -39.86368 1.000 15.94316 68 GLU B CA 1
ATOM 6440 C C . GLU B 1 68 ? 8.06763 -11.06942 -40.27028 1.000 14.58447 68 GLU B C 1
ATOM 6441 O O . GLU B 1 68 ? 7.70679 -9.98941 -39.79032 1.000 16.62056 68 GLU B O 1
ATOM 6453 N N . GLY B 1 69 ? 9.05428 -11.16135 -41.16025 1.000 15.10021 69 GLY B N 1
ATOM 6454 C CA . GLY B 1 69 ? 9.77904 -9.98263 -41.58869 1.000 15.19105 69 GLY B CA 1
ATOM 6455 C C . GLY B 1 69 ? 9.01222 -9.09045 -42.53915 1.000 15.95142 69 GLY B C 1
ATOM 6456 O O . GLY B 1 69 ? 9.45676 -7.96548 -42.79357 1.000 18.75529 69 GLY B O 1
ATOM 6460 N N . GLY B 1 70 ? 7.88976 -9.56557 -43.06910 1.000 14.81961 70 GLY B N 1
ATOM 6461 C CA . GLY B 1 70 ? 7.03178 -8.75205 -43.91381 1.000 13.89868 70 GLY B CA 1
ATOM 6462 C C . GLY B 1 70 ? 6.76210 -9.31874 -45.28355 1.000 14.16434 70 GLY B C 1
ATOM 6463 O O . GLY B 1 70 ? 5.99040 -8.71409 -46.04065 1.000 15.07700 70 GLY B O 1
ATOM 6467 N N . PHE B 1 71 ? 7.35567 -10.43700 -45.66498 1.000 12.54578 71 PHE B N 1
ATOM 6468 C CA . PHE B 1 71 ? 7.10961 -11.03637 -46.96435 1.000 11.89715 71 PHE B CA 1
ATOM 6469 C C . PHE B 1 71 ? 5.87410 -11.92108 -46.88135 1.000 15.42637 71 PHE B C 1
ATOM 6470 O O . PHE B 1 71 ? 5.67083 -12.62592 -45.89435 1.000 15.38858 71 PHE B O 1
ATOM 6487 N N . ASN B 1 72 ? 5.03529 -11.88450 -47.91917 1.000 12.41125 72 ASN B N 1
ATOM 6488 C CA . ASN B 1 72 ? 3.88963 -12.78737 -47.97121 1.000 13.30239 72 ASN B CA 1
ATOM 6489 C C . ASN B 1 72 ? 3.97554 -13.76601 -49.13408 1.000 13.18393 72 ASN B C 1
ATOM 6490 O O . ASN B 1 72 ? 3.02120 -14.51263 -49.37595 1.000 13.38300 72 ASN B O 1
ATOM 6501 N N . THR B 1 73 ? 5.10818 -13.79596 -49.84570 1.000 10.93663 73 THR B N 1
ATOM 6502 C CA . THR B 1 73 ? 5.28684 -14.61347 -51.03523 1.000 12.12536 73 THR B CA 1
ATOM 6503 C C . THR B 1 73 ? 6.69606 -15.17839 -51.00883 1.000 11.80834 73 THR B C 1
ATOM 6504 O O . THR B 1 73 ? 7.64738 -14.46137 -50.69129 1.000 12.13488 73 THR B O 1
ATOM 6515 N N . VAL B 1 74 ? 6.82194 -16.45893 -51.33908 1.000 10.38580 74 VAL B N 1
ATOM 6516 C CA . VAL B 1 74 ? 8.12664 -17.10369 -51.48356 1.000 11.77761 74 VAL B CA 1
ATOM 6517 C C . VAL B 1 74 ? 8.20473 -17.73666 -52.86948 1.000 10.08297 74 VAL B C 1
ATOM 6518 O O . VAL B 1 74 ? 7.32997 -18.52447 -53.25236 1.000 12.91371 74 VAL B O 1
ATOM 6531 N N . ARG B 1 75 ? 9.24229 -17.37913 -53.61931 1.000 10.35864 75 ARG B N 1
ATOM 6532 C CA . ARG B 1 75 ? 9.62233 -18.09560 -54.82692 1.000 10.82772 75 ARG B CA 1
ATOM 6533 C C . ARG B 1 75 ? 10.58846 -19.21676 -54.45453 1.000 10.75288 75 ARG B C 1
ATOM 6534 O O . ARG B 1 75 ? 11.57836 -18.99735 -53.74020 1.000 11.46689 75 ARG B O 1
ATOM 6555 N N . VAL B 1 76 ? 10.26404 -20.42168 -54.91381 1.000 10.28580 76 VAL B N 1
ATOM 6556 C CA . VAL B 1 76 ? 11.02992 -21.63498 -54.63901 1.000 10.62643 76 VAL B CA 1
ATOM 6557 C C . VAL B 1 76 ? 11.65688 -22.03634 -55.96451 1.000 10.57365 76 VAL B C 1
ATOM 6558 O O . VAL B 1 76 ? 11.04007 -22.78447 -56.74391 1.000 12.90609 76 VAL B O 1
ATOM 6571 N N . PRO B 1 77 ? 12.85120 -21.54350 -56.27814 1.000 11.61954 77 PRO B N 1
ATOM 6572 C CA . PRO B 1 77 ? 13.53716 -21.98770 -57.49865 1.000 10.58020 77 PRO B CA 1
ATOM 6573 C C . PRO B 1 77 ? 13.98517 -23.42970 -57.32903 1.000 12.02144 77 PRO B C 1
ATOM 6574 O O . PRO B 1 77 ? 14.54863 -23.80515 -56.29377 1.000 13.27787 77 PRO B O 1
ATOM 6585 N N . VAL B 1 78 ? 13.71948 -24.24991 -58.33874 1.000 11.36945 78 VAL B N 1
ATOM 6586 C CA . VAL B 1 78 ? 14.01821 -25.67186 -58.28560 1.000 11.03917 78 VAL B CA 1
ATOM 6587 C C . VAL B 1 78 ? 14.72810 -26.07013 -59.56550 1.000 11.97270 78 VAL B C 1
ATOM 6588 O O . VAL B 1 78 ? 14.19075 -25.88161 -60.66753 1.000 11.81065 78 VAL B O 1
ATOM 6601 N N . SER B 1 79 ? 15.91496 -26.64284 -59.43153 1.000 12.00039 79 SER B N 1
ATOM 6602 C CA . SER B 1 79 ? 16.59753 -27.26815 -60.55110 1.000 13.57606 79 SER B CA 1
ATOM 6603 C C . SER B 1 79 ? 16.25015 -28.74902 -60.54099 1.000 13.40697 79 SER B C 1
ATOM 6604 O O . SER B 1 79 ? 16.49718 -29.45473 -59.55831 1.000 16.24492 79 SER B O 1
ATOM 6612 N N . TRP B 1 80 ? 15.64152 -29.20512 -61.62694 1.000 12.61776 80 TRP B N 1
ATOM 6613 C CA . TRP B 1 80 ? 15.21271 -30.58571 -61.76268 1.000 14.19926 80 TRP B CA 1
ATOM 6614 C C . TRP B 1 80 ? 16.22309 -31.45050 -62.49957 1.000 13.54788 80 TRP B C 1
ATOM 6615 O O . TRP B 1 80 ? 16.16180 -32.67589 -62.38721 1.000 14.26652 80 TRP B O 1
ATOM 6636 N N . ILE B 1 81 ? 17.18257 -30.83919 -63.20185 1.000 14.65155 81 ILE B N 1
ATOM 6637 C CA . ILE B 1 81 ? 18.03775 -31.57269 -64.13238 1.000 15.42707 81 ILE B CA 1
ATOM 6638 C C . ILE B 1 81 ? 18.74366 -32.75585 -63.47206 1.000 16.28261 81 ILE B C 1
ATOM 6639 O O . ILE B 1 81 ? 18.84846 -33.83814 -64.06166 1.000 17.65205 81 ILE B O 1
ATOM 6655 N N . ASP B 1 82 ? 19.24992 -32.58122 -62.25144 1.000 15.92082 82 ASP B N 1
ATOM 6656 C CA . ASP B 1 82 ? 19.99836 -33.66675 -61.62742 1.000 17.09502 82 ASP B CA 1
ATOM 6657 C C . ASP B 1 82 ? 19.08835 -34.73417 -61.03673 1.000 17.82939 82 ASP B C 1
ATOM 6658 O O . ASP B 1 82 ? 19.59119 -35.71100 -60.46624 1.000 19.04569 82 ASP B O 1
ATOM 6667 N N . HIS B 1 83 ? 17.77263 -34.55920 -61.16028 1.000 16.70770 83 HIS B N 1
ATOM 6668 C CA . HIS B 1 83 ? 16.76681 -35.45706 -60.60761 1.000 16.24549 83 HIS B CA 1
ATOM 6669 C C . HIS B 1 83 ? 15.82109 -35.95400 -61.69235 1.000 15.95677 83 HIS B C 1
ATOM 6670 O O . HIS B 1 83 ? 14.72375 -36.43131 -61.38896 1.000 16.81913 83 HIS B O 1
ATOM 6684 N N . THR B 1 84 ? 16.23362 -35.83971 -62.95391 1.000 14.90012 84 THR B N 1
ATOM 6685 C CA . THR B 1 84 ? 15.42167 -36.19523 -64.11183 1.000 17.05230 84 THR B CA 1
ATOM 6686 C C . THR B 1 84 ? 16.09655 -37.35143 -64.83392 1.000 19.36555 84 THR B C 1
ATOM 6687 O O . THR B 1 84 ? 17.30183 -37.29958 -65.10738 1.000 20.20572 84 THR B O 1
ATOM 6698 N N . GLY B 1 85 ? 15.31973 -38.38804 -65.13856 1.000 17.89494 85 GLY B N 1
ATOM 6699 C CA . GLY B 1 85 ? 15.82123 -39.55409 -65.82389 1.000 18.77880 85 GLY B CA 1
ATOM 6700 C C . GLY B 1 85 ? 15.92092 -39.35161 -67.32483 1.000 17.77608 85 GLY B C 1
ATOM 6701 O O . GLY B 1 85 ? 15.73146 -38.25879 -67.85753 1.000 18.29083 85 GLY B O 1
ATOM 6705 N N . SER B 1 86 ? 16.20998 -40.45027 -68.01447 1.000 20.63547 86 SER B N 1
ATOM 6706 C CA . SER B 1 86 ? 16.48535 -40.38543 -69.43982 1.000 21.59358 86 SER B CA 1
ATOM 6707 C C . SER B 1 86 ? 15.20515 -40.22622 -70.25190 1.000 22.06800 86 SER B C 1
ATOM 6708 O O . SER B 1 86 ? 14.09289 -40.50437 -69.79374 1.000 20.79744 86 SER B O 1
ATOM 6716 N N . ALA B 1 87 ? 15.38801 -39.76801 -71.48997 1.000 19.92029 87 ALA B N 1
ATOM 6717 C CA . ALA B 1 87 ? 14.30137 -39.68964 -72.44293 1.000 19.59391 87 ALA B CA 1
ATOM 6718 C C . ALA B 1 87 ? 13.80194 -41.09478 -72.77427 1.000 20.33414 87 ALA B C 1
ATOM 6719 O O . ALA B 1 87 ? 14.53850 -42.07231 -72.64389 1.000 22.33071 87 ALA B O 1
ATOM 6726 N N . PRO B 1 88 ? 12.54111 -41.22082 -73.21845 1.000 21.21276 88 PRO B N 1
ATOM 6727 C CA . PRO B 1 88 ? 11.59112 -40.12310 -73.42928 1.000 20.52300 88 PRO B CA 1
ATOM 6728 C C . PRO B 1 88 ? 10.72869 -39.75969 -72.21986 1.000 19.95521 88 PRO B C 1
ATOM 6729 O O . PRO B 1 88 ? 10.02540 -38.74972 -72.26547 1.000 19.63116 88 PRO B O 1
ATOM 6740 N N . GLU B 1 89 ? 10.78320 -40.55801 -71.15755 1.000 21.47905 89 GLU B N 1
ATOM 6741 C CA . GLU B 1 89 ? 9.90667 -40.31263 -70.01769 1.000 20.56806 89 GLU B CA 1
ATOM 6742 C C . GLU B 1 89 ? 10.37880 -39.15283 -69.15211 1.000 18.80142 89 GLU B C 1
ATOM 6743 O O . GLU B 1 89 ? 9.54811 -38.45228 -68.55889 1.000 18.24463 89 GLU B O 1
ATOM 6755 N N . TYR B 1 90 ? 11.69049 -38.93789 -69.04612 1.000 18.72376 90 TYR B N 1
ATOM 6756 C CA . TYR B 1 90 ? 12.23196 -37.87003 -68.20865 1.000 15.95298 90 TYR B CA 1
ATOM 6757 C C . TYR B 1 90 ? 11.63047 -37.92878 -66.80376 1.000 15.93851 90 TYR B C 1
ATOM 6758 O O . TYR B 1 90 ? 11.19658 -36.92039 -66.23634 1.000 15.70810 90 TYR B O 1
ATOM 6776 N N . GLN B 1 91 ? 11.61246 -39.13927 -66.24691 1.000 17.11988 91 GLN B N 1
ATOM 6777 C CA . GLN B 1 91 ? 10.99459 -39.37668 -64.94778 1.000 17.54596 91 GLN B CA 1
ATOM 6778 C C . GLN B 1 91 ? 11.71442 -38.59392 -63.86046 1.000 18.08420 91 GLN B C 1
ATOM 6779 O O . GLN B 1 91 ? 12.93469 -38.70430 -63.70386 1.000 17.68918 91 GLN B O 1
ATOM 6793 N N . ILE B 1 92 ? 10.95409 -37.82418 -63.08794 1.000 17.03076 92 ILE B N 1
ATOM 6794 C CA . ILE B 1 92 ? 11.52310 -37.10260 -61.95367 1.000 17.28219 92 ILE B CA 1
ATOM 6795 C C . ILE B 1 92 ? 11.61328 -38.03907 -60.75737 1.000 18.01150 92 ILE B C 1
ATOM 6796 O O . ILE B 1 92 ? 10.66365 -38.76814 -60.44126 1.000 18.77074 92 ILE B O 1
ATOM 6812 N N . ASP B 1 93 ? 12.76702 -38.02717 -60.09629 1.000 18.13269 93 ASP B N 1
ATOM 6813 C CA . ASP B 1 93 ? 12.98939 -38.85495 -58.92089 1.000 20.22346 93 ASP B CA 1
ATOM 6814 C C . ASP B 1 93 ? 11.94133 -38.57557 -57.85231 1.000 18.75782 93 ASP B C 1
ATOM 6815 O O . ASP B 1 93 ? 11.72704 -37.42634 -57.46189 1.000 16.54227 93 ASP B O 1
ATOM 6824 N N . GLU B 1 94 ? 11.29880 -39.64163 -57.36819 1.000 19.90166 94 GLU B N 1
ATOM 6825 C CA . GLU B 1 94 ? 10.19881 -39.47798 -56.42171 1.000 20.23167 94 GLU B CA 1
ATOM 6826 C C . GLU B 1 94 ? 10.66087 -38.80313 -55.13472 1.000 19.57600 94 GLU B C 1
ATOM 6827 O O . GLU B 1 94 ? 9.95351 -37.95245 -54.58268 1.000 18.42711 94 GLU B O 1
ATOM 6839 N N . ALA B 1 95 ? 11.83554 -39.18018 -54.62921 1.000 18.62065 95 ALA B N 1
ATOM 6840 C CA . ALA B 1 95 ? 12.34130 -38.56165 -53.40889 1.000 18.11110 95 ALA B CA 1
ATOM 6841 C C . ALA B 1 95 ? 12.52209 -37.06108 -53.58894 1.000 17.48149 95 ALA B C 1
ATOM 6842 O O . ALA B 1 95 ? 12.27763 -36.27921 -52.66148 1.000 18.80098 95 ALA B O 1
ATOM 6849 N N . TRP B 1 96 ? 12.93860 -36.63370 -54.7800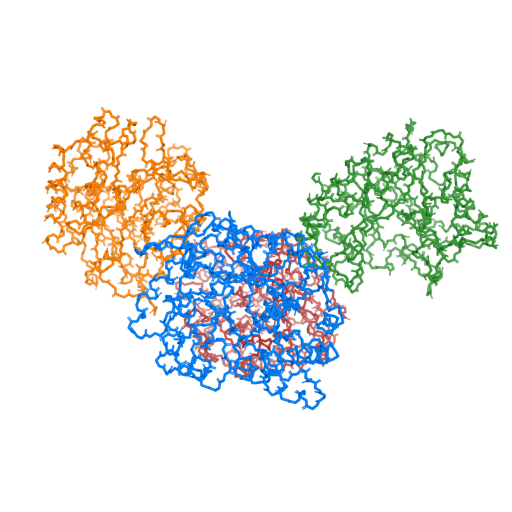2 1.000 16.37562 96 TRP B N 1
ATOM 6850 C CA . TRP B 1 96 ? 13.09925 -35.21077 -55.02538 1.000 14.98370 96 TRP B CA 1
ATOM 6851 C C . TRP B 1 96 ? 11.74931 -34.52083 -55.09713 1.000 16.40666 96 TRP B C 1
ATOM 6852 O O . TRP B 1 96 ? 11.54229 -33.46800 -54.48281 1.000 14.20066 96 TRP B O 1
ATOM 6873 N N . MET B 1 97 ? 10.81017 -35.10668 -55.84096 1.000 16.01448 97 MET B N 1
ATOM 6874 C CA . MET B 1 97 ? 9.48180 -34.51009 -55.91252 1.000 14.96657 97 MET B CA 1
ATOM 6875 C C . MET B 1 97 ? 8.88162 -34.37583 -54.51757 1.000 15.85166 97 MET B C 1
ATOM 6876 O O . MET B 1 97 ? 8.25819 -33.35659 -54.19811 1.000 15.62536 97 MET B O 1
ATOM 6890 N N . ASN B 1 98 ? 9.09188 -35.38363 -53.66484 1.000 15.32788 98 ASN B N 1
ATOM 6891 C CA . ASN B 1 98 ? 8.55493 -35.33549 -52.30630 1.000 14.55659 98 ASN B CA 1
ATOM 6892 C C . ASN B 1 98 ? 9.17596 -34.19529 -51.50214 1.000 16.15050 98 ASN B C 1
ATOM 6893 O O . ASN B 1 98 ? 8.47829 -33.50778 -50.74521 1.000 15.94141 98 ASN B O 1
ATOM 6904 N N . ARG B 1 99 ? 10.49171 -33.99354 -51.63080 1.000 15.43204 99 ARG B N 1
ATOM 6905 C CA . ARG B 1 99 ? 11.13448 -32.89917 -50.91050 1.000 14.57807 99 ARG B CA 1
ATOM 6906 C C . ARG B 1 99 ? 10.66756 -31.54371 -51.42690 1.000 14.30117 99 ARG B C 1
ATOM 6907 O O . ARG B 1 99 ? 10.42977 -30.62193 -50.63657 1.000 14.85489 99 ARG B O 1
ATOM 6928 N N . VAL B 1 100 ? 10.54430 -31.39046 -52.74788 1.000 13.85016 100 VAL B N 1
ATOM 6929 C CA . VAL B 1 100 ? 10.03958 -30.12994 -53.28625 1.000 13.27192 100 VAL B CA 1
ATOM 6930 C C . VAL B 1 100 ? 8.66715 -29.82723 -52.70325 1.000 13.49647 100 VAL B C 1
ATOM 6931 O O . VAL B 1 100 ? 8.37859 -28.69295 -52.30982 1.000 13.78486 100 VAL B O 1
ATOM 6944 N N . GLN B 1 101 ? 7.80692 -30.84177 -52.62251 1.000 14.10531 101 GLN B N 1
ATOM 6945 C CA . GLN B 1 101 ? 6.47732 -30.63267 -52.06540 1.000 13.89811 101 GLN B CA 1
ATOM 6946 C C . GLN B 1 101 ? 6.54873 -30.23679 -50.59482 1.000 15.18600 101 GLN B C 1
ATOM 6947 O O . GLN B 1 101 ? 5.78385 -29.37866 -50.14330 1.000 15.11836 101 GLN B O 1
ATOM 6961 N N . GLU B 1 102 ? 7.46272 -30.84156 -49.82974 1.000 14.99942 102 GLU B N 1
ATOM 6962 C CA . GLU B 1 102 ? 7.61248 -30.45404 -48.42937 1.000 14.59169 102 GLU B CA 1
ATOM 6963 C C . GLU B 1 102 ? 7.95038 -28.97275 -48.29672 1.000 13.51711 102 GLU B C 1
ATOM 6964 O O . GLU B 1 102 ? 7.40101 -28.27480 -47.43515 1.000 15.57294 102 GLU B O 1
ATOM 6976 N N . VAL B 1 103 ? 8.86653 -28.47985 -49.13402 1.000 13.07843 103 VAL B N 1
ATOM 6977 C CA . VAL B 1 103 ? 9.28621 -27.08251 -49.06832 1.000 11.39871 103 VAL B CA 1
ATOM 6978 C C . VAL B 1 103 ? 8.16901 -26.15879 -49.53775 1.000 13.03614 103 VAL B C 1
ATOM 6979 O O . VAL B 1 103 ? 7.87429 -25.14446 -48.89121 1.000 13.56317 103 VAL B O 1
ATOM 6992 N N . VAL B 1 104 ? 7.51819 -26.49676 -50.65725 1.000 12.56453 104 VAL B N 1
ATOM 6993 C CA . VAL B 1 104 ? 6.34430 -25.73893 -51.09214 1.000 11.98878 104 VAL B CA 1
ATOM 6994 C C . VAL B 1 104 ? 5.32092 -25.65488 -49.96520 1.000 12.28717 104 VAL B C 1
ATOM 6995 O O . VAL B 1 104 ? 4.71801 -24.60045 -49.73071 1.000 13.59604 104 VAL B O 1
ATOM 7008 N N . ASN B 1 105 ? 5.12725 -26.74928 -49.23108 1.000 13.31417 105 ASN B N 1
ATOM 7009 C CA . ASN B 1 105 ? 4.13341 -26.74029 -48.16208 1.000 13.27602 105 ASN B CA 1
ATOM 7010 C C . ASN B 1 105 ? 4.52255 -25.82596 -47.00278 1.000 13.89411 105 ASN B C 1
ATOM 7011 O O . ASN B 1 105 ? 3.63342 -25.26646 -46.34713 1.000 13.92655 105 ASN B O 1
ATOM 7022 N N . TYR B 1 106 ? 5.82442 -25.67282 -46.71195 1.000 14.34495 106 TYR B N 1
ATOM 7023 C CA . TYR B 1 106 ? 6.22959 -24.69963 -45.69886 1.000 13.96693 106 TYR B CA 1
ATOM 7024 C C . TYR B 1 106 ? 5.63936 -23.32437 -46.01452 1.000 12.94711 106 TYR B C 1
ATOM 7025 O O . TYR B 1 106 ? 5.28550 -22.55832 -45.10710 1.000 15.66397 106 TYR B O 1
ATOM 7043 N N . VAL B 1 107 ? 5.56515 -22.99389 -47.30635 1.000 12.50804 107 VAL B N 1
ATOM 7044 C CA . VAL B 1 107 ? 5.05836 -21.70361 -47.76195 1.000 11.98022 107 VAL B CA 1
ATOM 7045 C C . VAL B 1 107 ? 3.53952 -21.71396 -47.81194 1.000 11.37793 107 VAL B C 1
ATOM 7046 O O . VAL B 1 107 ? 2.87828 -20.82128 -47.27234 1.000 12.55549 107 VAL B O 1
ATOM 7059 N N . ILE B 1 108 ? 2.96868 -22.71360 -48.48941 1.000 12.85730 108 ILE B N 1
ATOM 7060 C CA . ILE B 1 108 ? 1.51803 -22.76922 -48.66913 1.000 14.34276 108 ILE B CA 1
ATOM 7061 C C . ILE B 1 108 ? 0.80923 -22.89154 -47.32460 1.000 15.58020 108 ILE B C 1
ATOM 7062 O O . ILE B 1 108 ? -0.23179 -22.26425 -47.09780 1.000 16.14027 108 ILE B O 1
ATOM 7078 N N . ASP B 1 109 ? 1.36366 -23.68563 -46.40045 1.000 13.89712 109 ASP B N 1
ATOM 7079 C CA . ASP B 1 109 ? 0.72630 -23.87328 -45.10218 1.000 15.06672 109 ASP B CA 1
ATOM 7080 C C . ASP B 1 109 ? 0.80543 -22.62669 -44.22800 1.000 15.42322 109 ASP B C 1
ATOM 7081 O O . ASP B 1 109 ? 0.10226 -22.55674 -43.21013 1.000 18.75406 109 ASP B O 1
ATOM 7090 N N . ASN B 1 110 ? 1.65809 -21.67076 -44.59025 1.000 13.53368 110 ASN B N 1
ATOM 7091 C CA . ASN B 1 110 ? 1.78015 -20.38157 -43.92704 1.000 13.85558 110 ASN B CA 1
ATOM 7092 C C . ASN B 1 110 ? 0.86276 -19.31633 -44.52625 1.000 14.74253 110 ASN B C 1
ATOM 7093 O O . ASN B 1 110 ? 1.05890 -18.13039 -44.25210 1.000 14.88380 110 ASN B O 1
ATOM 7104 N N . ASP B 1 111 ? -0.12358 -19.70491 -45.34547 1.000 13.97631 111 ASP B N 1
ATOM 7105 C CA . ASP B 1 111 ? -1.05923 -18.75056 -45.94544 1.000 15.27867 111 ASP B CA 1
ATOM 7106 C C . ASP B 1 111 ? -0.32704 -17.74307 -46.82927 1.000 14.04705 111 ASP B C 1
ATOM 7107 O O . ASP B 1 111 ? -0.72742 -16.57721 -46.92786 1.000 15.65876 111 ASP B O 1
ATOM 7116 N N . MET B 1 112 ? 0.75439 -18.18255 -47.45597 1.000 13.27507 112 MET B N 1
ATOM 7117 C CA . MET B 1 112 ? 1.57648 -17.35082 -48.31961 1.000 13.03522 112 MET B CA 1
ATOM 7118 C C . MET B 1 112 ? 1.38156 -17.75943 -49.77300 1.000 14.37922 112 MET B C 1
ATOM 7119 O O . MET B 1 112 ? 0.90418 -18.85542 -50.07386 1.000 14.71635 112 MET B O 1
ATOM 7133 N N . TYR B 1 113 ? 1.74312 -16.84845 -50.67211 1.000 13.45265 113 TYR B N 1
ATOM 7134 C CA . TYR B 1 113 ? 1.82678 -17.16004 -52.09042 1.000 12.80179 113 TYR B CA 1
ATOM 7135 C C . TYR B 1 113 ? 3.16325 -17.81614 -52.38430 1.000 11.51926 113 TYR B C 1
ATOM 7136 O O . TYR B 1 113 ? 4.17637 -17.51389 -51.74890 1.000 12.48229 113 TYR B O 1
ATOM 7154 N N . CYS B 1 114 ? 3.15240 -18.75670 -53.32579 1.000 12.33931 114 CYS B N 1
ATOM 7155 C CA . CYS B 1 114 ? 4.33874 -19.54223 -53.64441 1.000 12.10802 114 CYS B CA 1
ATOM 7156 C C . CYS B 1 114 ? 4.47426 -19.64587 -55.15382 1.000 11.72639 114 CYS B C 1
ATOM 7157 O O . CYS B 1 114 ? 3.49203 -19.93562 -55.85016 1.000 12.64376 114 CYS B O 1
ATOM 7165 N N . ILE B 1 115 ? 5.68404 -19.41544 -55.64992 1.000 10.87537 115 ILE B N 1
ATOM 7166 C CA . ILE B 1 115 ? 6.02025 -19.54869 -57.06400 1.000 10.27549 115 ILE B CA 1
ATOM 7167 C C . ILE B 1 115 ? 7.00352 -20.70482 -57.18519 1.000 10.66373 115 ILE B C 1
ATOM 7168 O O . ILE B 1 115 ? 8.08273 -20.67091 -56.58213 1.000 11.75199 115 ILE B O 1
ATOM 7184 N N . LEU B 1 116 ? 6.63629 -21.71596 -57.96588 1.000 10.72734 116 LEU B N 1
ATOM 7185 C CA . LEU B 1 116 ? 7.44842 -22.91109 -58.19087 1.000 10.39213 116 LEU B CA 1
ATOM 7186 C C . LEU B 1 116 ? 7.86855 -22.92945 -59.65493 1.000 10.44664 116 LEU B C 1
ATOM 7187 O O . LEU B 1 116 ? 7.01486 -22.80143 -60.53746 1.000 11.46415 116 LEU B O 1
ATOM 7203 N N . ASN B 1 117 ? 9.16304 -23.07419 -59.92434 1.000 10.58273 117 ASN B N 1
ATOM 7204 C CA . ASN B 1 117 ? 9.66600 -22.99129 -61.29744 1.000 9.86634 117 ASN B CA 1
ATOM 7205 C C . ASN B 1 117 ? 10.48718 -24.22379 -61.67499 1.000 11.00545 117 ASN B C 1
ATOM 7206 O O . ASN B 1 117 ? 10.58125 -25.19577 -60.91934 1.000 11.92977 117 ASN B O 1
ATOM 7217 N N . ILE B 1 118 ? 11.03628 -24.19641 -62.89605 1.000 11.21939 118 ILE B N 1
ATOM 7218 C CA . ILE B 1 118 ? 12.26536 -24.91434 -63.23235 1.000 11.01953 118 ILE B CA 1
ATOM 7219 C C . ILE B 1 118 ? 13.35714 -23.85585 -63.38402 1.000 11.26903 118 ILE B C 1
ATOM 7220 O O . ILE B 1 118 ? 13.09605 -22.75979 -63.89820 1.000 12.24752 118 ILE B O 1
ATOM 7236 N N . HIS B 1 119 ? 14.56762 -24.15692 -62.90360 1.000 12.31806 119 HIS B N 1
ATOM 7237 C CA . HIS B 1 119 ? 15.55882 -23.10805 -62.70508 1.000 11.01277 119 HIS B CA 1
ATOM 7238 C C . HIS B 1 119 ? 16.77906 -23.34927 -63.57208 1.000 13.37210 119 HIS B C 1
ATOM 7239 O O . HIS B 1 119 ? 16.79048 -22.94220 -64.74343 1.000 13.71911 119 HIS B O 1
ATOM 7253 N N . HIS B 1 120 ? 17.84719 -23.95706 -63.05172 1.000 12.69130 120 HIS B N 1
ATOM 7254 C CA . HIS B 1 120 ? 19.08773 -24.09949 -63.82124 1.000 12.28414 120 HIS B CA 1
ATOM 7255 C C . HIS B 1 120 ? 19.03151 -25.32739 -64.73149 1.000 12.38898 120 HIS B C 1
ATOM 7256 O O . HIS B 1 120 ? 19.72893 -26.32754 -64.54670 1.000 14.01962 120 HIS B O 1
ATOM 7270 N N . GLU B 1 121 ? 18.22080 -25.20857 -65.77565 1.000 12.66581 121 GLU B N 1
ATOM 7271 C CA . GLU B 1 121 ? 17.98841 -26.27613 -66.73979 1.000 13.11467 121 GLU B CA 1
ATOM 7272 C C . GLU B 1 121 ? 18.73386 -26.04319 -68.05558 1.000 13.23110 121 GLU B C 1
ATOM 7273 O O . GLU B 1 121 ? 18.48145 -26.75546 -69.03435 1.000 13.74899 121 GLU B O 1
ATOM 7285 N N A ASN B 1 122 ? 19.65320 -25.08069 -68.09983 0.470 13.94935 122 ASN B N 1
ATOM 7286 N N B ASN B 1 122 ? 19.66296 -25.07794 -68.06672 0.530 14.05788 122 ASN B N 1
ATOM 7287 C CA A ASN B 1 122 ? 20.23244 -24.60985 -69.35515 0.470 14.59621 122 ASN B CA 1
ATOM 7288 C CA B ASN B 1 122 ? 20.27860 -24.59430 -69.30110 0.530 14.54500 122 ASN B CA 1
ATOM 7289 C C A ASN B 1 122 ? 21.11085 -25.63157 -70.06773 0.470 16.30256 122 ASN B C 1
ATOM 7290 C C B ASN B 1 122 ? 20.99359 -25.69073 -70.08195 0.530 16.28717 122 ASN B C 1
ATOM 7291 O O A ASN B 1 122 ? 21.43193 -25.42215 -71.24290 0.470 16.40024 122 ASN B O 1
ATOM 7292 O O B ASN B 1 122 ? 21.08520 -25.60726 -71.31404 0.530 17.11291 122 ASN B O 1
ATOM 7313 N N . ASP B 1 123 ? 21.55619 -26.69006 -69.39797 1.000 15.77470 123 ASP B N 1
ATOM 7314 C CA . ASP B 1 123 ? 22.27943 -27.74268 -70.10609 1.000 16.86822 123 ASP B CA 1
ATOM 7315 C C . ASP B 1 123 ? 21.46045 -28.35779 -71.23849 1.000 15.70812 123 ASP B C 1
ATOM 7316 O O . ASP B 1 123 ? 22.03063 -28.74349 -72.26740 1.000 18.12739 123 ASP B O 1
ATOM 7325 N N . TRP B 1 124 ? 20.13829 -28.46756 -71.07041 1.000 13.60305 124 TRP B N 1
ATOM 7326 C CA . TRP B 1 124 ? 19.26038 -28.96334 -72.12915 1.000 14.58926 124 TRP B CA 1
ATOM 7327 C C . TRP B 1 124 ? 18.28095 -27.92860 -72.66517 1.000 14.48853 124 TRP B C 1
ATOM 7328 O O . TRP B 1 124 ? 17.85528 -28.04897 -73.82015 1.000 14.90120 124 TRP B O 1
ATOM 7349 N N A LEU B 1 125 ? 17.95790 -26.88960 -71.88682 0.497 12.84088 125 LEU B N 1
ATOM 7350 N N B LEU B 1 125 ? 17.87888 -26.96341 -71.85018 0.503 12.87755 125 LEU B N 1
ATOM 7351 C CA A LEU B 1 125 ? 16.92982 -25.90423 -72.24717 0.497 13.23376 125 LEU B CA 1
ATOM 7352 C CA B LEU B 1 125 ? 16.92127 -25.94311 -72.26090 0.503 13.26427 125 LEU B CA 1
ATOM 7353 C C A LEU B 1 125 ? 17.52591 -24.82616 -73.15653 0.497 13.95139 125 LEU B C 1
ATOM 7354 C C B LEU B 1 125 ? 17.69711 -24.94675 -73.10365 0.503 14.38315 125 LEU B C 1
ATOM 7355 O O A LEU B 1 125 ? 17.66755 -23.65899 -72.79409 0.497 15.00465 125 LEU B O 1
ATOM 7356 O O B LEU B 1 125 ? 18.23685 -23.95988 -72.59869 0.503 14.33481 125 LEU B O 1
ATOM 7387 N N . ILE B 1 126 ? 17.73771 -25.20526 -74.40578 1.000 13.04323 126 ILE B N 1
ATOM 7388 C CA . ILE B 1 126 ? 18.61393 -24.48541 -75.32792 1.000 12.86656 126 ILE B CA 1
ATOM 7389 C C . ILE B 1 126 ? 17.70588 -23.84503 -76.37064 1.000 12.72931 126 ILE B C 1
ATOM 7390 O O . ILE B 1 126 ? 17.03221 -24.56505 -77.11723 1.000 13.43467 126 ILE B O 1
ATOM 7406 N N . PRO B 1 127 ? 17.63120 -22.51550 -76.44397 1.000 12.02461 127 PRO B N 1
ATOM 7407 C CA . PRO B 1 127 ? 16.67667 -21.85735 -77.37268 1.000 12.46262 127 PRO B CA 1
ATOM 7408 C C . PRO B 1 127 ? 17.22265 -21.68006 -78.78811 1.000 13.89919 127 PRO B C 1
ATOM 7409 O O . PRO B 1 127 ? 17.63912 -20.59934 -79.20714 1.000 14.94863 127 PRO B O 1
ATOM 7420 N N . THR B 1 128 ? 17.24080 -22.77922 -79.54311 1.000 14.18970 128 THR B N 1
ATOM 7421 C CA . THR B 1 128 ? 17.62455 -22.76083 -80.94586 1.000 14.69767 128 THR B CA 1
ATOM 7422 C C . THR B 1 128 ? 16.67716 -23.65353 -81.73301 1.000 15.26797 128 THR B C 1
ATOM 7423 O O . THR B 1 128 ? 16.05575 -24.57200 -81.18840 1.000 14.98061 128 THR B O 1
ATOM 7434 N N . ASN B 1 129 ? 16.58517 -23.38766 -83.03644 1.000 15.86076 129 ASN B N 1
ATOM 7435 C CA . ASN B 1 129 ? 15.72189 -24.20240 -83.88822 1.000 14.72975 129 ASN B CA 1
ATOM 7436 C C . ASN B 1 129 ? 16.15988 -25.66443 -83.90130 1.000 14.97090 129 ASN B C 1
ATOM 7437 O O . ASN B 1 129 ? 15.32136 -26.57073 -83.97750 1.000 17.09225 129 ASN B O 1
ATOM 7448 N N . ALA B 1 130 ? 17.46956 -25.92117 -83.83510 1.000 15.60945 130 ALA B N 1
ATOM 7449 C CA . ALA B 1 130 ? 17.92658 -27.30745 -83.90470 1.000 15.87499 130 ALA B CA 1
ATOM 7450 C C . ALA B 1 130 ? 17.52734 -28.10329 -82.66278 1.000 17.21348 130 ALA B C 1
ATOM 7451 O O . ALA B 1 130 ? 17.36048 -29.32770 -82.74207 1.000 19.17982 130 ALA B O 1
ATOM 7458 N N . GLN B 1 131 ? 17.39137 -27.44553 -81.51511 1.000 14.43772 131 GLN B N 1
ATOM 7459 C CA . GLN B 1 131 ? 17.01634 -28.12848 -80.28333 1.000 14.78458 131 GLN B CA 1
ATOM 7460 C C . GLN B 1 131 ? 15.52767 -28.04429 -79.96609 1.000 15.69911 131 GLN B C 1
ATOM 7461 O O . GLN B 1 131 ? 15.05825 -28.73145 -79.05424 1.000 14.92628 131 GLN B O 1
ATOM 7475 N N . LYS B 1 132 ? 14.76873 -27.24393 -80.71325 1.000 13.60840 132 LYS B N 1
ATOM 7476 C CA . LYS B 1 132 ? 13.42672 -26.84718 -80.29059 1.000 13.38383 132 LYS B CA 1
ATOM 7477 C C . LYS B 1 132 ? 12.51285 -28.04255 -80.04582 1.000 14.00774 132 LYS B C 1
ATOM 7478 O O . LYS B 1 132 ? 11.80219 -28.08557 -79.03368 1.000 13.35899 132 LYS B O 1
ATOM 7497 N N . ASP B 1 133 ? 12.48315 -29.00761 -80.96879 1.000 12.88862 133 ASP B N 1
ATOM 7498 C CA . ASP B 1 133 ? 11.54948 -30.12270 -80.81624 1.000 16.24959 133 ASP B CA 1
ATOM 7499 C C . ASP B 1 133 ? 11.89369 -30.96282 -79.58996 1.000 15.09803 133 ASP B C 1
ATOM 7500 O O . ASP B 1 133 ? 11.00469 -31.35889 -78.82318 1.000 14.91857 133 ASP B O 1
ATOM 7509 N N . SER B 1 134 ? 13.18090 -31.25205 -79.39458 1.000 15.74010 134 SER B N 1
ATOM 7510 C CA . SER B 1 134 ? 13.60728 -32.03209 -78.23811 1.000 16.40519 134 SER B CA 1
ATOM 7511 C C . SER B 1 134 ? 13.30859 -31.29798 -76.94111 1.000 14.72323 134 SER B C 1
ATOM 7512 O O . SER B 1 134 ? 12.85412 -31.90617 -75.96275 1.000 16.11632 134 SER B O 1
ATOM 7520 N N . VAL B 1 135 ? 13.56392 -29.98900 -76.90801 1.000 12.99419 135 VAL B N 1
ATOM 7521 C CA . VAL B 1 135 ? 13.32233 -29.20773 -75.70022 1.000 13.94932 135 VAL B CA 1
ATOM 7522 C C . VAL B 1 135 ? 11.83198 -29.13150 -75.39517 1.000 14.34635 135 VAL B C 1
ATOM 7523 O O . VAL B 1 135 ? 11.41263 -29.25542 -74.23852 1.000 13.89869 135 VAL B O 1
ATOM 7536 N N . ASN B 1 136 ? 11.00324 -28.92003 -76.42191 1.000 13.94034 136 ASN B N 1
ATOM 7537 C CA . ASN B 1 136 ? 9.56443 -28.87754 -76.18879 1.000 12.62634 136 ASN B CA 1
ATOM 7538 C C . ASN B 1 136 ? 9.05898 -30.20952 -75.64321 1.000 13.08172 136 ASN B C 1
ATOM 7539 O O . ASN B 1 136 ? 8.18961 -30.23416 -74.76222 1.000 14.46220 136 ASN B O 1
ATOM 7550 N N . ALA B 1 137 ? 9.59329 -31.33169 -76.13713 1.000 13.79154 137 ALA B N 1
ATOM 7551 C CA . ALA B 1 137 ? 9.15371 -32.62915 -75.61827 1.000 14.83652 137 ALA B CA 1
ATOM 7552 C C . ALA B 1 137 ? 9.55046 -32.80046 -74.15486 1.000 14.35436 137 ALA B C 1
ATOM 7553 O O . ALA B 1 137 ? 8.76576 -33.31034 -73.34358 1.000 15.13017 137 ALA B O 1
ATOM 7560 N N . ARG B 1 138 ? 10.75975 -32.37297 -73.79176 1.000 14.66256 138 ARG B N 1
ATOM 7561 C CA . ARG B 1 138 ? 11.18666 -32.49002 -72.40307 1.000 13.90349 138 ARG B CA 1
ATOM 7562 C C . ARG B 1 138 ? 10.37381 -31.57089 -71.49939 1.000 13.57608 138 ARG B C 1
ATOM 7563 O O . ARG B 1 138 ? 9.95990 -31.97421 -70.40329 1.000 14.13099 138 ARG B O 1
ATOM 7584 N N . LEU B 1 139 ? 10.11549 -30.33650 -71.94012 1.000 13.50111 139 LEU B N 1
ATOM 7585 C CA . LEU B 1 139 ? 9.27519 -29.43856 -71.15627 1.000 13.02896 139 LEU B CA 1
ATOM 7586 C C . LEU B 1 139 ? 7.90704 -30.05217 -70.89763 1.000 12.52324 139 LEU B C 1
ATOM 7587 O O . LEU B 1 139 ? 7.37927 -29.98197 -69.78051 1.000 13.94291 139 LEU B O 1
ATOM 7603 N N . ASP B 1 140 ? 7.29711 -30.64102 -71.92707 1.000 13.70465 140 ASP B N 1
ATOM 7604 C CA . ASP B 1 140 ? 6.00107 -31.27012 -71.71260 1.000 13.78148 140 ASP B CA 1
ATOM 7605 C C . ASP B 1 140 ? 6.11404 -32.40661 -70.70489 1.000 14.09020 140 ASP B C 1
ATOM 7606 O O . ASP B 1 140 ? 5.27139 -32.54298 -69.81129 1.000 15.11032 140 ASP B O 1
ATOM 7615 N N . ALA B 1 141 ? 7.15652 -33.23082 -70.83071 1.000 13.40553 141 ALA B N 1
ATOM 7616 C CA . ALA B 1 141 ? 7.27672 -34.38976 -69.95747 1.000 15.40063 141 ALA B CA 1
ATOM 7617 C C . ALA B 1 141 ? 7.46500 -33.97238 -68.50761 1.000 14.51073 141 ALA B C 1
ATOM 7618 O O . ALA B 1 141 ? 6.84558 -34.55605 -67.60506 1.000 15.56187 141 ALA B O 1
ATOM 7625 N N . ILE B 1 142 ? 8.29947 -32.96101 -68.25250 1.000 12.38958 142 ILE B N 1
ATOM 7626 C CA . ILE B 1 142 ? 8.53610 -32.59664 -66.86206 1.000 13.15966 142 ILE B CA 1
ATOM 7627 C C . ILE B 1 142 ? 7.38809 -31.75200 -66.30212 1.000 12.80243 142 ILE B C 1
ATOM 7628 O O . ILE B 1 142 ? 6.98864 -31.93052 -65.14837 1.000 13.72953 142 ILE B O 1
ATOM 7644 N N . TRP B 1 143 ? 6.81695 -30.84054 -67.10366 1.000 12.15477 143 TRP B N 1
ATOM 7645 C CA . TRP B 1 143 ? 5.71213 -30.02578 -66.59189 1.000 12.42688 143 TRP B CA 1
ATOM 7646 C C . TRP B 1 143 ? 4.44067 -30.84174 -66.37122 1.000 13.41347 143 TRP B C 1
ATOM 7647 O O . TRP B 1 143 ? 3.64113 -30.50556 -65.48718 1.000 14.14738 143 TRP B O 1
ATOM 7668 N N . THR B 1 144 ? 4.21559 -31.90363 -67.14795 1.000 11.88047 144 THR B N 1
ATOM 7669 C CA . THR B 1 144 ? 3.08315 -32.77191 -66.83982 1.000 13.93582 144 THR B CA 1
ATOM 7670 C C . THR B 1 144 ? 3.24741 -33.36630 -65.44631 1.000 14.65458 144 THR B C 1
ATOM 7671 O O . THR B 1 144 ? 2.29866 -33.39504 -64.65416 1.000 15.08540 144 THR B O 1
ATOM 7682 N N . GLN B 1 145 ? 4.46580 -33.79640 -65.11441 1.000 14.14380 145 GLN B N 1
ATOM 7683 C CA . GLN B 1 145 ? 4.72196 -34.40183 -63.81175 1.000 14.86459 145 GLN B CA 1
ATOM 7684 C C . GLN B 1 145 ? 4.57854 -33.38810 -62.68355 1.000 13.15157 145 GLN B C 1
ATOM 7685 O O . GLN B 1 145 ? 3.93969 -33.67793 -61.66172 1.000 14.10944 145 GLN B O 1
ATOM 7699 N N . ILE B 1 146 ? 5.18176 -32.20698 -62.83461 1.000 13.91173 146 ILE B N 1
ATOM 7700 C CA . ILE B 1 146 ? 5.09214 -31.19077 -61.78442 1.000 14.18042 146 ILE B CA 1
ATOM 7701 C C . ILE B 1 146 ? 3.65309 -30.73230 -61.61492 1.000 13.73134 146 ILE B C 1
ATOM 7702 O O . ILE B 1 146 ? 3.12839 -30.65942 -60.49824 1.000 13.77380 146 ILE B O 1
ATOM 7718 N N . ALA B 1 147 ? 2.99041 -30.40438 -62.72769 1.000 13.73522 147 ALA B N 1
ATOM 7719 C CA . ALA B 1 147 ? 1.61996 -29.90739 -62.65015 1.000 12.65089 147 ALA B CA 1
ATOM 7720 C C . ALA B 1 147 ? 0.68926 -30.93757 -62.03039 1.000 14.11802 147 ALA B C 1
ATOM 7721 O O . ALA B 1 147 ? -0.22297 -30.58797 -61.27066 1.000 14.98177 147 ALA B O 1
ATOM 7728 N N . THR B 1 148 ? 0.90623 -32.22066 -62.32670 1.000 15.21438 148 THR B N 1
ATOM 7729 C CA . THR B 1 148 ? 0.06012 -33.25864 -61.74943 1.000 15.97392 148 THR B CA 1
ATOM 7730 C C . THR B 1 148 ? 0.26567 -33.37199 -60.24214 1.000 16.36915 148 THR B C 1
ATOM 7731 O O . THR B 1 148 ? -0.70751 -33.47279 -59.48637 1.000 17.46267 148 THR B O 1
ATOM 7742 N N . ARG B 1 149 ? 1.51884 -33.35242 -59.77952 1.000 16.16575 149 ARG B N 1
ATOM 7743 C CA . ARG B 1 149 ? 1.75795 -33.46821 -58.34338 1.000 16.41192 149 ARG B CA 1
ATOM 7744 C C . ARG B 1 149 ? 1.10805 -32.31792 -57.58225 1.000 15.14052 149 ARG B C 1
ATOM 7745 O O . ARG B 1 149 ? 0.56160 -32.51702 -56.49003 1.000 15.21992 149 ARG B O 1
ATOM 7766 N N . PHE B 1 150 ? 1.15438 -31.10965 -58.14150 1.000 14.70971 150 PHE B N 1
ATOM 7767 C CA . PHE B 1 150 ? 0.70761 -29.90083 -57.46057 1.000 15.17471 150 PHE B CA 1
ATOM 7768 C C . PHE B 1 150 ? -0.66166 -29.42647 -57.93166 1.000 15.68331 150 PHE B C 1
ATOM 7769 O O . PHE B 1 150 ? -1.05943 -28.30164 -57.61679 1.000 15.74143 150 PHE B O 1
ATOM 7786 N N . GLY B 1 151 ? -1.41592 -30.28169 -58.62295 1.000 16.57513 151 GLY B N 1
ATOM 7787 C CA . GLY B 1 151 ? -2.64032 -29.84139 -59.26768 1.000 17.11480 151 GLY B CA 1
ATOM 7788 C C . GLY B 1 151 ? -3.75770 -29.46422 -58.31431 1.000 18.55876 151 GLY B C 1
ATOM 7789 O O . GLY B 1 151 ? -4.63825 -28.67894 -58.68238 1.000 19.14510 151 GLY B O 1
ATOM 7793 N N A SER B 1 152 ? -3.74422 -30.01059 -57.09774 0.507 16.83419 152 SER B N 1
ATOM 7794 N N B SER B 1 152 ? -3.75892 -29.99785 -57.10116 0.493 16.84551 152 SER B N 1
ATOM 7795 C CA A SER B 1 152 ? -4.81183 -29.76319 -56.13595 0.507 17.97957 152 SER B CA 1
ATOM 7796 C CA B SER B 1 152 ? -4.85096 -29.72566 -56.17292 0.493 17.99571 152 SER B CA 1
ATOM 7797 C C A SER B 1 152 ? -4.65854 -28.43667 -55.40284 0.507 17.05549 152 SER B C 1
ATOM 7798 C C B SER B 1 152 ? -4.61220 -28.49287 -55.31072 0.493 17.01498 152 SER B C 1
ATOM 7799 O O A SER B 1 152 ? -5.61918 -27.98521 -54.76889 0.507 18.02465 152 SER B O 1
ATOM 7800 O O B SER B 1 152 ? -5.46438 -28.16538 -54.47664 0.493 18.43225 152 SER B O 1
ATOM 7815 N N . TYR B 1 153 ? -3.50966 -27.78006 -55.52140 1.000 17.71114 153 TYR B N 1
ATOM 7816 C CA . TYR B 1 153 ? -3.24045 -26.57432 -54.75268 1.000 16.47064 153 TYR B CA 1
ATOM 7817 C C . TYR B 1 153 ? -4.10404 -25.43650 -55.28349 1.000 14.96895 153 TYR B C 1
ATOM 7818 O O . TYR B 1 153 ? -4.51418 -25.43689 -56.45138 1.000 17.17927 153 TYR B O 1
ATOM 7836 N N . ASP B 1 154 ? -4.41084 -24.47495 -54.40763 1.000 15.41701 154 ASP B N 1
ATOM 7837 C CA . ASP B 1 154 ? -5.31431 -23.38181 -54.74927 1.000 15.03953 154 ASP B CA 1
ATOM 7838 C C . ASP B 1 154 ? -4.54153 -22.23888 -55.40806 1.000 13.82434 154 ASP B C 1
ATOM 7839 O O . ASP B 1 154 ? -3.40087 -22.39315 -55.84473 1.000 14.29111 154 ASP B O 1
ATOM 7848 N N . GLU B 1 155 ? -5.18030 -21.07088 -55.49437 1.000 15.07025 155 GLU B N 1
ATOM 7849 C CA . GLU B 1 155 ? -4.62785 -19.95838 -56.25266 1.000 13.36429 155 GLU B CA 1
ATOM 7850 C C . GLU B 1 155 ? -3.34419 -19.41375 -55.65014 1.000 13.29016 155 GLU B C 1
ATOM 7851 O O . GLU B 1 155 ? -2.66579 -18.60640 -56.29557 1.000 14.13854 155 GLU B O 1
ATOM 7863 N N . HIS B 1 156 ? -3.00319 -19.81151 -54.42578 1.000 14.27210 156 HIS B N 1
ATOM 7864 C CA . HIS B 1 156 ? -1.76905 -19.32151 -53.83701 1.000 13.95648 156 HIS B CA 1
ATOM 7865 C C . HIS B 1 156 ? -0.53697 -19.91465 -54.49574 1.000 13.49611 156 HIS B C 1
ATOM 7866 O O . HIS B 1 156 ? 0.54822 -19.35715 -54.33609 1.000 14.37689 156 HIS B O 1
ATOM 7880 N N . LEU B 1 157 ? -0.66992 -21.01993 -55.22735 1.000 12.35425 157 LEU B N 1
ATOM 7881 C CA . LEU B 1 157 ? 0.46416 -21.61795 -55.92145 1.000 12.02966 157 LEU B CA 1
ATOM 7882 C C . LEU B 1 157 ? 0.46238 -21.18668 -57.38154 1.000 11.37675 157 LEU B C 1
ATOM 7883 O O . LEU B 1 157 ? -0.53188 -21.37457 -58.10331 1.000 12.23425 157 LEU B O 1
ATOM 7899 N N . ILE B 1 158 ? 1.57308 -20.60207 -57.80482 1.000 11.10259 158 ILE B N 1
ATOM 7900 C CA . ILE B 1 158 ? 1.80180 -20.13528 -59.16537 1.000 11.25085 158 ILE B CA 1
ATOM 7901 C C . ILE B 1 158 ? 2.91371 -20.99049 -59.75165 1.000 9.80931 158 ILE B C 1
ATOM 7902 O O . ILE B 1 158 ? 3.91546 -21.25003 -59.07352 1.000 12.00172 158 ILE B O 1
ATOM 7918 N N . PHE B 1 159 ? 2.74737 -21.45556 -60.99467 1.000 10.83581 159 PHE B N 1
ATOM 7919 C CA . PHE B 1 159 ? 3.83268 -22.13357 -61.69495 1.000 11.51109 159 PHE B CA 1
ATOM 7920 C C . PHE B 1 159 ? 4.53815 -21.14382 -62.62198 1.000 10.65173 159 PHE B C 1
ATOM 7921 O O . PHE B 1 159 ? 3.87402 -20.39523 -63.35274 1.000 11.59303 159 PHE B O 1
ATOM 7938 N N . GLU B 1 160 ? 5.87287 -21.17038 -62.62572 1.000 10.88699 160 GLU B N 1
ATOM 7939 C CA . GLU B 1 160 ? 6.70587 -20.37909 -63.53407 1.000 9.51716 160 GLU B CA 1
ATOM 7940 C C . GLU B 1 160 ? 7.46345 -21.33484 -64.44564 1.000 10.58480 160 GLU B C 1
ATOM 7941 O O . GLU B 1 160 ? 8.20751 -22.19782 -63.97311 1.000 10.86516 160 GLU B O 1
ATOM 7953 N N . GLY B 1 161 ? 7.27577 -21.19004 -65.75981 1.000 10.75407 161 GLY B N 1
ATOM 7954 C CA . GLY B 1 161 ? 7.63330 -22.26714 -66.66756 1.000 11.44946 161 GLY B CA 1
ATOM 7955 C C . GLY B 1 161 ? 9.11127 -22.44992 -66.91561 1.000 11.01230 161 GLY B C 1
ATOM 7956 O O . GLY B 1 161 ? 9.55374 -23.56881 -67.20038 1.000 11.53136 161 GLY B O 1
ATOM 7960 N N . MET B 1 162 ? 9.88286 -21.36635 -66.84309 1.000 10.79116 162 MET B N 1
ATOM 7961 C CA . MET B 1 162 ? 11.32766 -21.38766 -67.00428 1.000 12.78508 162 MET B CA 1
ATOM 7962 C C . MET B 1 162 ? 11.90128 -20.20232 -66.23671 1.000 12.02038 162 MET B C 1
ATOM 7963 O O . MET B 1 162 ? 11.17005 -19.30832 -65.80633 1.000 11.53839 162 MET B O 1
ATOM 7977 N N . ASN B 1 163 ? 13.23107 -20.16852 -66.11449 1.000 11.91055 163 ASN B N 1
ATOM 7978 C CA . ASN B 1 163 ? 13.88256 -19.11230 -65.34518 1.000 10.47048 163 ASN B CA 1
ATOM 7979 C C . ASN B 1 163 ? 14.53069 -18.06274 -66.24205 1.000 9.99246 163 ASN B C 1
ATOM 7980 O O . ASN B 1 163 ? 13.96725 -16.97273 -66.43553 1.000 11.66178 163 ASN B O 1
ATOM 7991 N N . GLN B 1 164 ? 15.69581 -18.36891 -66.79645 1.000 9.79753 164 GLN B N 1
ATOM 7992 C CA . GLN B 1 164 ? 16.43016 -17.44645 -67.66116 1.000 11.23814 164 GLN B CA 1
ATOM 7993 C C . GLN B 1 164 ? 16.91862 -18.14938 -68.91886 1.000 10.91297 164 GLN B C 1
ATOM 7994 O O . GLN B 1 164 ? 18.12409 -18.26634 -69.15656 1.000 12.05121 164 GLN B O 1
ATOM 8008 N N . PRO B 1 165 ? 15.99689 -18.60521 -69.77198 1.000 10.90362 165 PRO B N 1
ATOM 8009 C CA . PRO B 1 165 ? 16.41683 -19.27171 -71.01483 1.000 11.42313 165 PRO B CA 1
ATOM 8010 C C . PRO B 1 165 ? 17.26393 -18.33281 -71.86768 1.000 11.43764 165 PRO B C 1
ATOM 8011 O O . PRO B 1 165 ? 16.92728 -17.15912 -72.04464 1.000 11.90556 165 PRO B O 1
ATOM 8022 N N . ARG B 1 166 ? 18.37863 -18.84759 -72.38646 1.000 11.61356 166 ARG B N 1
ATOM 8023 C CA . ARG B 1 166 ? 19.36569 -17.97966 -73.01275 1.000 11.13411 166 ARG B CA 1
ATOM 8024 C C . ARG B 1 166 ? 20.38698 -18.80907 -73.78100 1.000 12.63096 166 ARG B C 1
ATOM 8025 O O . ARG B 1 166 ? 20.39326 -20.04000 -73.72021 1.000 14.61797 166 ARG B O 1
ATOM 8046 N N . LEU B 1 167 ? 21.26223 -18.10743 -74.50314 1.000 12.76187 167 LEU B N 1
ATOM 8047 C CA . LEU B 1 167 ? 22.35543 -18.74890 -75.23388 1.000 14.38474 167 LEU B CA 1
ATOM 8048 C C . LEU B 1 167 ? 23.60721 -18.73888 -74.36352 1.000 15.96409 167 LEU B C 1
ATOM 8049 O O . LEU B 1 167 ? 24.38338 -17.78552 -74.36269 1.000 15.63623 167 LEU B O 1
ATOM 8065 N N . VAL B 1 168 ? 23.82072 -19.82317 -73.61681 1.000 18.39098 168 VAL B N 1
ATOM 8066 C CA . VAL B 1 168 ? 24.91673 -19.86631 -72.65525 1.000 17.80498 168 VAL B CA 1
ATOM 8067 C C . VAL B 1 168 ? 26.24073 -19.93449 -73.40012 1.000 18.07169 168 VAL B C 1
ATOM 8068 O O . VAL B 1 168 ? 26.40896 -20.74031 -74.32122 1.000 19.20587 168 VAL B O 1
ATOM 8081 N N . GLY B 1 169 ? 27.19587 -19.09201 -72.99694 1.000 18.15972 169 GLY B N 1
ATOM 8082 C CA . GLY B 1 169 ? 28.49865 -19.04018 -73.62293 1.000 19.19839 169 GLY B CA 1
ATOM 8083 C C . GLY B 1 169 ? 28.59937 -18.12442 -74.82558 1.000 21.68902 169 GLY B C 1
ATOM 8084 O O . GLY B 1 169 ? 29.71319 -17.80161 -75.25649 1.000 23.66973 169 GLY B O 1
ATOM 8088 N N . ASP B 1 170 ? 27.47287 -17.69426 -75.38028 1.000 19.95708 170 ASP B N 1
ATOM 8089 C CA . ASP B 1 170 ? 27.49282 -16.83103 -76.54725 1.000 19.54298 170 ASP B CA 1
ATOM 8090 C C . ASP B 1 170 ? 27.95742 -15.43782 -76.13905 1.000 17.82970 170 ASP B C 1
ATOM 8091 O O . ASP B 1 170 ? 27.70903 -14.99932 -75.01001 1.000 17.35371 170 ASP B O 1
ATOM 8100 N N . PRO B 1 171 ? 28.63820 -14.71927 -77.03090 1.000 17.64462 171 PRO B N 1
ATOM 8101 C CA . PRO B 1 171 ? 29.02291 -13.34148 -76.69156 1.000 18.79869 171 PRO B CA 1
ATOM 8102 C C . PRO B 1 171 ? 27.84308 -12.49483 -76.25868 1.000 18.07436 171 PRO B C 1
ATOM 8103 O O . PRO B 1 171 ? 28.02159 -11.53110 -75.50378 1.000 21.15714 171 PRO B O 1
ATOM 8114 N N . ASN B 1 172 ? 26.63703 -12.81956 -76.71841 1.000 16.49195 172 ASN B N 1
ATOM 8115 C CA . ASN B 1 172 ? 25.44523 -12.04885 -76.39030 1.000 16.67755 172 ASN B CA 1
ATOM 8116 C C . ASN B 1 172 ? 24.53355 -12.77229 -75.41517 1.000 14.37174 172 ASN B C 1
ATOM 8117 O O . ASN B 1 172 ? 23.34513 -12.44388 -75.31307 1.000 14.76216 172 ASN B O 1
ATOM 8128 N N . GLU B 1 173 ? 25.09118 -13.71381 -74.64789 1.000 15.24941 173 GLU B N 1
ATOM 8129 C CA . GLU B 1 173 ? 24.31545 -14.45481 -73.66268 1.000 13.02054 173 GLU B CA 1
ATOM 8130 C C . GLU B 1 173 ? 23.42531 -13.53720 -72.82959 1.000 14.42700 173 GLU B C 1
ATOM 8131 O O . GLU B 1 173 ? 22.23216 -13.80516 -72.64980 1.000 14.63150 173 GLU B O 1
ATOM 8143 N N . TRP B 1 174 ? 24.00632 -12.47256 -72.27302 1.000 15.52203 174 TRP B N 1
ATOM 8144 C CA . TRP B 1 174 ? 23.29699 -11.56283 -71.38364 1.000 16.64736 174 TRP B CA 1
ATOM 8145 C C . TRP B 1 174 ? 22.94977 -10.25126 -72.06732 1.000 19.05154 174 TRP B C 1
ATOM 8146 O O . TRP B 1 174 ? 22.74644 -9.23493 -71.39179 1.000 22.27568 174 TRP B O 1
ATOM 8167 N N . ASN B 1 175 ? 22.87352 -10.26120 -73.39427 1.000 17.61550 175 ASN B N 1
ATOM 8168 C CA . ASN B 1 175 ? 22.55763 -9.08778 -74.18885 1.000 19.86521 175 ASN B CA 1
ATOM 8169 C C . ASN B 1 175 ? 21.57118 -9.45423 -75.29058 1.000 16.76809 175 ASN B C 1
ATOM 8170 O O . ASN B 1 175 ? 21.72796 -9.05277 -76.44875 1.000 19.45860 175 ASN B O 1
ATOM 8181 N N . GLY B 1 176 ? 20.56362 -10.25503 -74.94815 1.000 16.90520 176 GLY B N 1
ATOM 8182 C CA . GLY B 1 176 ? 19.47074 -10.55597 -75.84499 1.000 14.99266 176 GLY B CA 1
ATOM 8183 C C . GLY B 1 176 ? 19.65832 -11.76408 -76.73699 1.000 16.52446 176 GLY B C 1
ATOM 8184 O O . GLY B 1 176 ? 18.71189 -12.14129 -77.44055 1.000 15.02213 176 GLY B O 1
ATOM 8188 N N . GLY B 1 177 ? 20.83411 -12.38323 -76.74361 1.000 13.84898 177 GLY B N 1
ATOM 8189 C CA . GLY B 1 177 ? 21.01552 -13.57287 -77.55676 1.000 13.64826 177 GLY B CA 1
ATOM 8190 C C . GLY B 1 177 ? 20.93817 -13.20885 -79.02438 1.000 13.84559 177 GLY B C 1
ATOM 8191 O O . GLY B 1 177 ? 21.63406 -12.30694 -79.50293 1.000 17.57009 177 GLY B O 1
ATOM 8195 N N . ASN B 1 178 ? 20.07851 -13.91326 -79.75681 1.000 14.32424 178 ASN B N 1
ATOM 8196 C CA . ASN B 1 178 ? 19.77754 -13.57783 -81.14295 1.000 14.97395 178 ASN B CA 1
ATOM 8197 C C . ASN B 1 178 ? 18.27685 -13.71406 -81.35136 1.000 12.78957 178 ASN B C 1
ATOM 8198 O O . ASN B 1 178 ? 17.54984 -14.20629 -80.48690 1.000 13.03442 178 ASN B O 1
ATOM 8209 N N . GLN B 1 179 ? 17.81542 -13.23760 -82.51647 1.000 13.37799 179 GLN B N 1
ATOM 8210 C CA . GLN B 1 179 ? 16.38333 -13.21480 -82.80044 1.000 15.83767 179 GLN B CA 1
ATOM 8211 C C . GLN B 1 179 ? 15.78964 -14.61377 -82.74220 1.000 12.42222 179 GLN B C 1
ATOM 8212 O O . GLN B 1 179 ? 14.69732 -14.81401 -82.19803 1.000 13.36550 179 GLN B O 1
ATOM 8226 N N . GLU B 1 180 ? 16.49380 -15.59549 -83.29959 1.000 13.86670 180 GLU B N 1
ATOM 8227 C CA . GLU B 1 180 ? 16.01710 -16.97044 -83.24769 1.000 14.46408 180 GLU B CA 1
ATOM 8228 C C . GLU B 1 180 ? 15.79785 -17.43014 -81.81496 1.000 13.50135 180 GLU B C 1
ATOM 8229 O O . GLU B 1 180 ? 14.78778 -18.06863 -81.50630 1.000 13.52774 180 GLU B O 1
ATOM 8241 N N . ALA B 1 181 ? 16.74091 -17.12567 -80.91852 1.000 12.75667 181 ALA B N 1
ATOM 8242 C CA . ALA B 1 181 ? 16.58113 -17.54887 -79.53269 1.000 13.25010 181 ALA B CA 1
ATOM 8243 C C . ALA B 1 181 ? 15.35793 -16.90707 -78.90238 1.000 12.33623 181 ALA B C 1
ATOM 8244 O O . ALA B 1 181 ? 14.59042 -17.56524 -78.18438 1.000 12.89175 181 ALA B O 1
ATOM 8251 N N . ARG B 1 182 ? 15.17846 -15.60633 -79.12576 1.000 12.18031 182 ARG B N 1
ATOM 8252 C CA . ARG B 1 182 ? 14.03116 -14.91656 -78.55061 1.000 12.42258 182 ARG B CA 1
ATOM 8253 C C . ARG B 1 182 ? 12.73245 -15.49961 -79.08566 1.000 12.23508 182 ARG B C 1
ATOM 8254 O O . ARG B 1 182 ? 11.77404 -15.68510 -78.33338 1.000 12.33495 182 ARG B O 1
ATOM 8275 N N . GLN B 1 183 ? 12.71008 -15.84957 -80.37503 1.000 12.14374 183 GLN B N 1
ATOM 8276 C CA . GLN B 1 183 ? 11.50007 -16.40204 -80.97632 1.000 11.21317 183 GLN B CA 1
ATOM 8277 C C . GLN B 1 183 ? 11.22004 -17.81580 -80.47252 1.000 11.06265 183 GLN B C 1
ATOM 8278 O O . GLN B 1 183 ? 10.06955 -18.15164 -80.15568 1.000 12.19514 183 GLN B O 1
ATOM 8292 N N . VAL B 1 184 ? 12.25436 -18.64917 -80.35580 1.000 11.82004 184 VAL B N 1
ATOM 8293 C CA . VAL B 1 184 ? 12.06421 -20.02136 -79.88421 1.000 10.35867 184 VAL B CA 1
ATOM 8294 C C . VAL B 1 184 ? 11.52923 -20.04086 -78.45202 1.000 10.90035 184 VAL B C 1
ATOM 8295 O O . VAL B 1 184 ? 10.70400 -20.89260 -78.09290 1.000 12.38037 184 VAL B O 1
ATOM 8308 N N . ILE B 1 185 ? 11.98713 -19.10701 -77.61105 1.000 11.25594 185 ILE B N 1
ATOM 8309 C CA . ILE B 1 185 ? 11.48450 -19.02738 -76.24053 1.000 10.75878 185 ILE B CA 1
ATOM 8310 C C . ILE B 1 185 ? 9.96952 -18.86019 -76.21644 1.000 10.58038 185 ILE B C 1
ATOM 8311 O O . ILE B 1 185 ? 9.29642 -19.36558 -75.31036 1.000 11.46154 185 ILE B O 1
ATOM 8327 N N . ASN B 1 186 ? 9.39824 -18.17116 -77.20846 1.000 11.15384 186 ASN B N 1
ATOM 8328 C CA . ASN B 1 186 ? 7.94219 -18.07331 -77.25358 1.000 12.61665 186 ASN B CA 1
ATOM 8329 C C . ASN B 1 186 ? 7.29717 -19.45169 -77.40509 1.000 11.51330 186 ASN B C 1
ATOM 8330 O O . ASN B 1 186 ? 6.22733 -19.70480 -76.83845 1.000 12.64641 186 ASN B O 1
ATOM 8341 N N A SER B 1 187 ? 7.90481 -20.32879 -78.20635 0.668 11.45167 187 SER B N 1
ATOM 8342 N N B SER B 1 187 ? 7.93726 -20.36673 -78.14515 0.332 11.81036 187 SER B N 1
ATOM 8343 C CA A SER B 1 187 ? 7.41780 -21.69866 -78.31650 0.668 12.61615 187 SER B CA 1
ATOM 8344 C CA B SER B 1 187 ? 7.38290 -21.71053 -78.30400 0.332 12.41254 187 SER B CA 1
ATOM 8345 C C A SER B 1 187 ? 7.48440 -22.40991 -76.97085 0.668 12.04646 187 SER B C 1
ATOM 8346 C C B SER B 1 187 ? 7.54301 -22.53993 -77.03482 0.332 12.20119 187 SER B C 1
ATOM 8347 O O A SER B 1 187 ? 6.50353 -23.01899 -76.52824 0.668 12.19639 187 SER B O 1
ATOM 8348 O O B SER B 1 187 ? 6.70319 -23.39744 -76.74447 0.332 12.35967 187 SER B O 1
ATOM 8363 N N . TYR B 1 188 ? 8.64797 -22.35921 -76.31320 1.000 12.59871 188 TYR B N 1
ATOM 8364 C CA . TYR B 1 188 ? 8.81039 -22.99862 -75.00970 1.000 10.71613 188 TYR B CA 1
ATOM 8365 C C . TYR B 1 188 ? 7.76199 -22.53344 -73.99949 1.000 10.56993 188 TYR B C 1
ATOM 8366 O O . TYR B 1 188 ? 7.16692 -23.35250 -73.28698 1.000 11.77897 188 TYR B O 1
ATOM 8384 N N . ASN B 1 189 ? 7.52446 -21.22130 -73.91852 1.000 10.17225 189 ASN B N 1
ATOM 8385 C CA . ASN B 1 189 ? 6.50511 -20.70988 -73.00265 1.000 11.76030 189 ASN B CA 1
ATOM 8386 C C . ASN B 1 189 ? 5.12044 -21.23014 -73.37333 1.000 12.12050 189 ASN B C 1
ATOM 8387 O O . ASN B 1 189 ? 4.30819 -21.54061 -72.49353 1.000 12.54574 189 ASN B O 1
ATOM 8398 N N . GLN B 1 190 ? 4.82245 -21.32280 -74.67862 1.000 11.40977 190 GLN B N 1
ATOM 8399 C CA . GLN B 1 190 ? 3.53525 -21.84150 -75.12061 1.000 12.88379 190 GLN B CA 1
ATOM 8400 C C . GLN B 1 190 ? 3.36484 -23.31021 -74.74072 1.000 11.08689 190 GLN B C 1
ATOM 8401 O O . GLN B 1 190 ? 2.28018 -23.73277 -74.31816 1.000 12.64597 190 GLN B O 1
ATOM 8415 N N . THR B 1 191 ? 4.42205 -24.10583 -74.89919 1.000 12.15983 191 THR B N 1
ATOM 8416 C CA . THR B 1 191 ? 4.36146 -25.51131 -74.51055 1.000 12.04825 191 THR B CA 1
ATOM 8417 C C . THR B 1 191 ? 4.06835 -25.64448 -73.02422 1.000 12.03659 191 THR B C 1
ATOM 8418 O O . THR B 1 191 ? 3.21489 -26.44082 -72.61779 1.000 13.19878 191 THR B O 1
ATOM 8429 N N . PHE B 1 192 ? 4.76812 -24.86168 -72.20373 1.000 11.97413 192 PHE B N 1
ATOM 8430 C CA . PHE B 1 192 ? 4.53040 -24.87109 -70.76404 1.000 13.09899 192 PHE B CA 1
ATOM 8431 C C . PHE B 1 192 ? 3.06529 -24.60770 -70.44552 1.000 11.76615 192 PHE B C 1
ATOM 8432 O O . PHE B 1 192 ? 2.42943 -25.36685 -69.70400 1.000 12.44194 192 PHE B O 1
ATOM 8449 N N . VAL B 1 193 ? 2.49520 -23.53837 -71.00601 1.000 11.98851 193 VAL B N 1
ATOM 8450 C CA . VAL B 1 193 ? 1.10648 -23.21404 -70.71008 1.000 10.93823 193 VAL B CA 1
ATOM 8451 C C . VAL B 1 193 ? 0.19165 -24.33761 -71.17929 1.000 11.08066 193 VAL B C 1
ATOM 8452 O O . VAL B 1 193 ? -0.71037 -24.77701 -70.45192 1.000 13.57744 193 VAL B O 1
ATOM 8465 N N . ASN B 1 194 ? 0.40363 -24.82153 -72.40984 1.000 13.07694 194 ASN B N 1
ATOM 8466 C CA . ASN B 1 194 ? -0.44346 -25.88754 -72.92988 1.000 14.18440 194 ASN B CA 1
ATOM 8467 C C . ASN B 1 194 ? -0.40599 -27.10218 -72.01395 1.000 13.01733 194 ASN B C 1
ATOM 8468 O O . ASN B 1 194 ? -1.44763 -27.69890 -71.70858 1.000 15.54663 194 ASN B O 1
ATOM 8479 N N . THR B 1 195 ? 0.79698 -27.47584 -71.56244 1.000 13.27005 195 THR B N 1
ATOM 8480 C CA . THR B 1 195 ? 0.97617 -28.67233 -70.74997 1.000 14.87864 195 THR B CA 1
ATOM 8481 C C . THR B 1 195 ? 0.26789 -28.54415 -69.41116 1.000 13.93350 195 THR B C 1
ATOM 8482 O O . THR B 1 195 ? -0.35209 -29.50262 -68.93594 1.000 14.92512 195 THR B O 1
ATOM 8493 N N . VAL B 1 196 ? 0.35737 -27.37021 -68.78651 1.000 12.08230 196 VAL B N 1
ATOM 8494 C CA . VAL B 1 196 ? -0.32196 -27.16267 -67.51515 1.000 12.71167 196 VAL B CA 1
ATOM 8495 C C . VAL B 1 196 ? -1.82999 -27.21298 -67.70881 1.000 15.16887 196 VAL B C 1
ATOM 8496 O O . VAL B 1 196 ? -2.54466 -27.89532 -66.96726 1.000 14.68834 196 VAL B O 1
ATOM 8509 N N . ARG B 1 197 ? -2.34160 -26.49837 -68.71279 1.000 13.71266 197 ARG B N 1
ATOM 8510 C CA . ARG B 1 197 ? -3.78598 -26.42664 -68.88800 1.000 15.49226 197 ARG B CA 1
ATOM 8511 C C . ARG B 1 197 ? -4.38654 -27.79099 -69.20306 1.000 13.79861 197 ARG B C 1
ATOM 8512 O O . ARG B 1 197 ? -5.53108 -28.06534 -68.82344 1.000 17.89418 197 ARG B O 1
ATOM 8533 N N . ALA B 1 198 ? -3.63841 -28.65116 -69.90098 1.000 15.28609 198 ALA B N 1
ATOM 8534 C CA . ALA B 1 198 ? -4.15558 -29.95472 -70.29867 1.000 16.02791 198 ALA B CA 1
ATOM 8535 C C . ALA B 1 198 ? -4.43412 -30.86255 -69.10759 1.000 18.41025 198 ALA B C 1
ATOM 8536 O O . ALA B 1 198 ? -5.23213 -31.79644 -69.23436 1.000 21.69908 198 ALA B O 1
ATOM 8543 N N . THR B 1 199 ? -3.81158 -30.60360 -67.95393 1.000 17.88791 199 THR B N 1
ATOM 8544 C CA . THR B 1 199 ? -4.06845 -31.42206 -66.77058 1.000 19.40253 199 THR B CA 1
ATOM 8545 C C . THR B 1 199 ? -5.41305 -31.11805 -66.11833 1.000 21.53647 199 THR B C 1
ATOM 8546 O O . THR B 1 199 ? -5.86686 -31.90769 -65.28569 1.000 22.86200 199 THR B O 1
ATOM 8557 N N . GLY B 1 200 ? -6.05586 -29.99962 -66.46528 1.000 19.85642 200 GLY B N 1
ATOM 8558 C CA . GLY B 1 200 ? -7.39837 -29.71460 -65.98239 1.000 20.42888 200 GLY B CA 1
ATOM 8559 C C . GLY B 1 200 ? -7.44695 -29.31257 -64.51457 1.000 18.13621 200 GLY B C 1
ATOM 8560 O O . GLY B 1 200 ? -6.45084 -28.93802 -63.90235 1.000 21.02223 200 GLY B O 1
ATOM 8564 N N . GLY B 1 201 ? -8.65107 -29.39573 -63.95256 1.000 21.59730 201 GLY B N 1
ATOM 8565 C CA . GLY B 1 201 ? -8.81777 -29.09418 -62.54418 1.000 21.73446 201 GLY B CA 1
ATOM 8566 C C . GLY B 1 201 ? -8.39508 -27.67446 -62.21092 1.000 19.90355 201 GLY B C 1
ATOM 8567 O O . GLY B 1 201 ? -8.55390 -26.74081 -62.99986 1.000 20.07780 201 GLY B O 1
ATOM 8571 N N . ASN B 1 202 ? -7.83543 -27.50855 -61.01081 1.000 17.81276 202 ASN B N 1
ATOM 8572 C CA . ASN B 1 202 ? -7.37024 -26.18714 -60.60301 1.000 17.31611 202 ASN B CA 1
ATOM 8573 C C . ASN B 1 202 ? -6.30768 -25.65423 -61.55227 1.000 17.23489 202 ASN B C 1
ATOM 8574 O O . ASN B 1 202 ? -6.12149 -24.43504 -61.66216 1.000 17.47786 202 ASN B O 1
ATOM 8585 N N . ASN B 1 203 ? -5.57168 -26.54519 -62.21960 1.000 15.60659 203 ASN B N 1
ATOM 8586 C CA . ASN B 1 203 ? -4.54204 -26.08512 -63.13885 1.000 15.09210 203 ASN B CA 1
ATOM 8587 C C . ASN B 1 203 ? -5.13798 -25.38012 -64.34483 1.000 15.85615 203 ASN B C 1
ATOM 8588 O O . ASN B 1 203 ? -4.41649 -24.65523 -65.04029 1.000 16.69026 203 ASN B O 1
ATOM 8599 N N . ALA B 1 204 ? -6.43398 -25.57122 -64.59973 1.000 17.65863 204 ALA B N 1
ATOM 8600 C CA . ALA B 1 204 ? -7.09388 -24.88180 -65.70210 1.000 18.71857 204 ALA B CA 1
ATOM 8601 C C . ALA B 1 204 ? -7.23370 -23.38500 -65.45170 1.000 18.52168 204 ALA B C 1
ATOM 8602 O O . ALA B 1 204 ? -7.35586 -22.62326 -66.42055 1.000 19.38784 204 ALA B O 1
ATOM 8609 N N . ILE B 1 205 ? -7.20854 -22.94372 -64.18959 1.000 17.93848 205 ILE B N 1
ATOM 8610 C CA . ILE B 1 205 ? -7.41196 -21.53025 -63.87521 1.000 19.29408 205 ILE B CA 1
ATOM 8611 C C . ILE B 1 205 ? -6.31353 -20.96419 -62.98327 1.000 16.32101 205 ILE B C 1
ATOM 8612 O O . ILE B 1 205 ? -6.44955 -19.86457 -62.43189 1.000 18.80243 205 ILE B O 1
ATOM 8628 N N . ARG B 1 206 ? -5.22880 -21.70981 -62.83043 1.000 15.12882 206 ARG B N 1
ATOM 8629 C CA . ARG B 1 206 ? -4.08492 -21.23364 -62.06701 1.000 15.24760 206 ARG B CA 1
ATOM 8630 C C . ARG B 1 206 ? -3.38108 -20.10962 -62.81715 1.000 15.70956 206 ARG B C 1
ATOM 8631 O O . ARG B 1 206 ? -3.30952 -20.11483 -64.04932 1.000 15.70050 206 ARG B O 1
ATOM 8652 N N . CYS B 1 207 ? -2.84599 -19.14907 -62.07340 1.000 14.16297 207 CYS B N 1
ATOM 8653 C CA . CYS B 1 207 ? -1.98123 -18.14311 -62.67358 1.000 13.63433 207 CYS B CA 1
ATOM 8654 C C . CYS B 1 207 ? -0.59354 -18.71344 -62.92301 1.000 13.42309 207 CYS B C 1
ATOM 8655 O O . CYS B 1 207 ? -0.05826 -19.49037 -62.11650 1.000 12.85897 207 CYS B O 1
ATOM 8663 N N . LEU B 1 208 ? -0.00923 -18.32252 -64.05172 1.000 14.26932 208 LEU B N 1
ATOM 8664 C CA . LEU B 1 208 ? 1.26167 -18.84290 -64.51302 1.000 12.46289 208 LEU B CA 1
ATOM 8665 C C . LEU B 1 208 ? 2.18199 -17.69207 -64.88177 1.000 13.59270 208 LEU B C 1
ATOM 8666 O O . LEU B 1 208 ? 1.73086 -16.62110 -65.29817 1.000 13.92367 208 LEU B O 1
ATOM 8682 N N A MET B 1 209 ? 3.47961 -17.89394 -64.65544 0.703 12.91039 209 MET B N 1
ATOM 8683 N N B MET B 1 209 ? 3.47375 -17.96978 -64.81376 0.297 12.76617 209 MET B N 1
ATOM 8684 C CA A MET B 1 209 ? 4.51176 -16.91168 -64.96612 0.703 11.37432 209 MET B CA 1
ATOM 8685 C CA B MET B 1 209 ? 4.51196 -16.97820 -65.00518 0.297 11.60337 209 MET B CA 1
ATOM 8686 C C A MET B 1 209 ? 5.41181 -17.44449 -66.07705 0.703 10.91670 209 MET B C 1
ATOM 8687 C C B MET B 1 209 ? 5.47197 -17.46037 -66.07413 0.297 11.00135 209 MET B C 1
ATOM 8688 O O A MET B 1 209 ? 5.69888 -18.64505 -66.13080 0.703 10.46037 209 MET B O 1
ATOM 8689 O O B MET B 1 209 ? 5.86239 -18.63181 -66.09018 0.297 10.24101 209 MET B O 1
ATOM 8716 N N . VAL B 1 210 ? 5.85714 -16.54953 -66.95755 1.000 11.04604 210 VAL B N 1
ATOM 8717 C CA . VAL B 1 210 ? 6.77780 -16.88707 -68.04201 1.000 11.57363 210 VAL B CA 1
ATOM 8718 C C . VAL B 1 210 ? 7.81911 -15.78693 -68.17351 1.000 12.07348 210 VAL B C 1
ATOM 8719 O O . VAL B 1 210 ? 7.49287 -14.60196 -68.01035 1.000 11.57722 210 VAL B O 1
ATOM 8732 N N . PRO B 1 211 ? 9.06901 -16.12047 -68.48626 1.000 10.91803 211 PRO B N 1
ATOM 8733 C CA . PRO B 1 211 ? 10.09196 -15.09882 -68.70754 1.000 11.10369 211 PRO B CA 1
ATOM 8734 C C . PRO B 1 211 ? 10.25602 -14.73328 -70.17244 1.000 11.93737 211 PRO B C 1
ATOM 8735 O O . PRO B 1 211 ? 9.92504 -15.49163 -71.08981 1.000 12.11707 211 PRO B O 1
ATOM 8746 N N . THR B 1 212 ? 10.82206 -13.54761 -70.37376 1.000 11.21203 212 THR B N 1
ATOM 8747 C CA . THR B 1 212 ? 11.45405 -13.18419 -71.63293 1.000 9.94320 212 THR B CA 1
ATOM 8748 C C . THR B 1 212 ? 12.81151 -13.88575 -71.74052 1.000 12.29530 212 THR B C 1
ATOM 8749 O O . THR B 1 212 ? 13.25993 -14.58572 -70.82331 1.000 11.35784 212 THR B O 1
ATOM 8760 N N . TYR B 1 213 ? 13.48776 -13.69358 -72.87610 1.000 11.83903 213 TYR B N 1
ATOM 8761 C CA . TYR B 1 213 ? 14.88498 -14.09191 -72.98945 1.000 12.17386 213 TYR B CA 1
ATOM 8762 C C . TYR B 1 213 ? 15.66817 -13.58417 -71.78217 1.000 11.47148 213 TYR B C 1
ATOM 8763 O O . TYR B 1 213 ? 15.66835 -12.38807 -71.48216 1.000 11.75358 213 TYR B O 1
ATOM 8781 N N . ALA B 1 214 ? 16.34220 -14.50920 -71.08892 1.000 11.17076 214 ALA B N 1
ATOM 8782 C CA . ALA B 1 214 ? 17.16173 -14.22813 -69.90559 1.000 11.34724 214 ALA B CA 1
ATOM 8783 C C . ALA B 1 214 ? 16.39440 -13.50477 -68.79940 1.000 10.96952 214 ALA B C 1
ATOM 8784 O O . ALA B 1 214 ? 17.01051 -12.90761 -67.91116 1.000 12.39831 214 ALA B O 1
ATOM 8791 N N . ALA B 1 215 ? 15.06247 -13.55955 -68.82256 1.000 11.24796 215 ALA B N 1
ATOM 8792 C CA . ALA B 1 215 ? 14.23600 -12.75325 -67.93084 1.000 11.43963 215 ALA B CA 1
ATOM 8793 C C . ALA B 1 215 ? 14.67283 -11.29282 -67.93959 1.000 11.50581 215 ALA B C 1
ATOM 8794 O O . ALA B 1 215 ? 14.64015 -10.59892 -66.91492 1.000 13.00237 215 ALA B O 1
ATOM 8801 N N . SER B 1 216 ? 15.07905 -10.80688 -69.10782 1.000 11.18193 216 SER B N 1
ATOM 8802 C CA . SER B 1 216 ? 15.59259 -9.45719 -69.25284 1.000 11.10020 216 SER B CA 1
ATOM 8803 C C . SER B 1 216 ? 14.57956 -8.56512 -69.95523 1.000 13.24870 216 SER B C 1
ATOM 8804 O O . SER B 1 216 ? 13.86518 -9.00540 -70.86653 1.000 12.50164 216 SER B O 1
ATOM 8812 N N . CYS B 1 217 ? 14.53450 -7.30312 -69.53844 1.000 14.20152 217 CYS B N 1
ATOM 8813 C CA . CYS B 1 217 ? 13.73466 -6.27932 -70.19922 1.000 14.14428 217 CYS B CA 1
ATOM 8814 C C . CYS B 1 217 ? 14.67605 -5.37068 -70.97628 1.000 16.12218 217 CYS B C 1
ATOM 8815 O O . CYS B 1 217 ? 15.45104 -4.61049 -70.38339 1.000 17.65593 217 CYS B O 1
ATOM 8823 N N . SER B 1 218 ? 14.61419 -5.46520 -72.29809 1.000 17.32676 218 SER B N 1
ATOM 8824 C CA . SER B 1 218 ? 15.31620 -4.56054 -73.18913 1.000 18.37442 218 SER B CA 1
ATOM 8825 C C . SER B 1 218 ? 14.51059 -4.49389 -74.47643 1.000 19.35729 218 SER B C 1
ATOM 8826 O O . SER B 1 218 ? 13.58723 -5.28574 -74.69202 1.000 17.65970 218 SER B O 1
ATOM 8834 N N . SER B 1 219 ? 14.88737 -3.55976 -75.34787 1.000 22.98495 219 SER B N 1
ATOM 8835 C CA . SER B 1 219 ? 14.13903 -3.37184 -76.58521 1.000 22.87673 219 SER B CA 1
ATOM 8836 C C . SER B 1 219 ? 13.95734 -4.68155 -77.33695 1.000 21.39813 219 SER B C 1
ATOM 8837 O O . SER B 1 219 ? 12.84521 -5.01957 -77.75617 1.000 19.04354 219 SER B O 1
ATOM 8845 N N . THR B 1 220 ? 15.04086 -5.43021 -77.54337 1.000 23.05100 220 THR B N 1
ATOM 8846 C CA . THR B 1 220 ? 14.89597 -6.60155 -78.40070 1.000 25.92441 220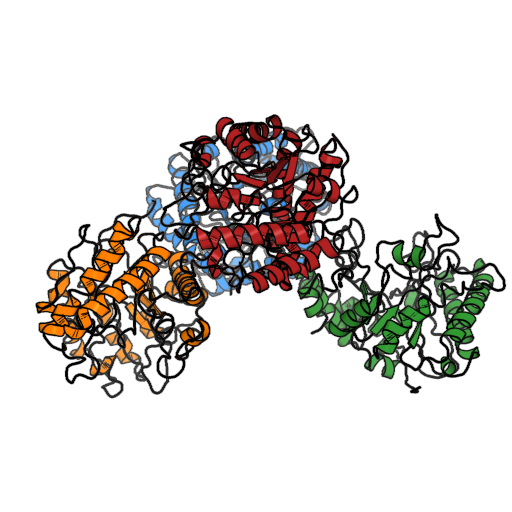 THR B CA 1
ATOM 8847 C C . THR B 1 220 ? 14.19877 -7.75217 -77.68212 1.000 19.77253 220 THR B C 1
ATOM 8848 O O . THR B 1 220 ? 13.41593 -8.48235 -78.29707 1.000 21.00212 220 THR B O 1
ATOM 8859 N N . THR B 1 221 ? 14.44504 -7.94359 -76.37890 1.000 16.20461 221 THR B N 1
ATOM 8860 C CA . THR B 1 221 ? 13.74384 -9.03838 -75.71630 1.000 14.78639 221 THR B CA 1
ATOM 8861 C C . THR B 1 221 ? 12.24510 -8.76910 -75.64134 1.000 17.17455 221 THR B C 1
ATOM 8862 O O . THR B 1 221 ? 11.44141 -9.70405 -75.71922 1.000 22.08366 221 THR B O 1
ATOM 8873 N N . VAL B 1 222 ? 11.84889 -7.50251 -75.51110 1.000 15.26691 222 VAL B N 1
ATOM 8874 C CA . VAL B 1 222 ? 10.42896 -7.16483 -75.44977 1.000 16.31700 222 VAL B CA 1
ATOM 8875 C C . VAL B 1 222 ? 9.78973 -7.27184 -76.82895 1.000 17.27198 222 VAL B C 1
ATOM 8876 O O . VAL B 1 222 ? 8.71861 -7.86690 -76.99244 1.000 17.48181 222 VAL B O 1
ATOM 8889 N N . ASN B 1 223 ? 10.45057 -6.72232 -77.84454 1.000 15.64335 223 ASN B N 1
ATOM 8890 C CA . ASN B 1 223 ? 9.84911 -6.65137 -79.17104 1.000 18.67582 223 ASN B CA 1
ATOM 8891 C C . ASN B 1 223 ? 9.60409 -8.02930 -79.77017 1.000 19.80596 223 ASN B C 1
ATOM 8892 O O . ASN B 1 223 ? 8.65164 -8.20379 -80.53976 1.000 22.70527 223 ASN B O 1
ATOM 8903 N N . ASP B 1 224 ? 10.41581 -9.02208 -79.41589 1.000 17.84257 224 ASP B N 1
ATOM 8904 C CA . ASP B 1 224 ? 10.28149 -10.36374 -79.97276 1.000 17.11104 224 ASP B CA 1
ATOM 8905 C C . ASP B 1 224 ? 9.50895 -11.31754 -79.07172 1.000 16.84903 224 ASP B C 1
ATOM 8906 O O . ASP B 1 224 ? 9.41131 -12.50799 -79.39558 1.000 19.13463 224 ASP B O 1
ATOM 8915 N N . PHE B 1 225 ? 8.95586 -10.82598 -77.96495 1.000 14.53156 225 PHE B N 1
ATOM 8916 C CA . PHE B 1 225 ? 8.21811 -11.61772 -76.99542 1.000 12.60839 225 PHE B CA 1
ATOM 8917 C C . PHE B 1 225 ? 6.71962 -11.43907 -77.20687 1.000 14.08794 225 PHE B C 1
ATOM 8918 O O . PHE B 1 225 ? 6.25719 -10.34044 -77.52539 1.000 16.72553 225 PHE B O 1
ATOM 8935 N N . VAL B 1 226 ? 5.96701 -12.52017 -77.02650 1.000 14.06693 226 VAL B N 1
ATOM 8936 C CA . VAL B 1 226 ? 4.51078 -12.45103 -76.92665 1.000 13.49754 226 VAL B CA 1
ATOM 8937 C C . VAL B 1 226 ? 4.05504 -13.43648 -75.86272 1.000 14.41884 226 VAL B C 1
ATOM 8938 O O . VAL B 1 226 ? 4.61773 -14.53058 -75.72763 1.000 13.41810 226 VAL B O 1
ATOM 8951 N N . LEU B 1 227 ? 3.03199 -13.05930 -75.10650 1.000 14.56693 227 LEU B N 1
ATOM 8952 C CA . LEU B 1 227 ? 2.46540 -13.99977 -74.15764 1.000 14.01516 227 LEU B CA 1
ATOM 8953 C C . LEU B 1 227 ? 1.92369 -15.21622 -74.89819 1.000 12.80522 227 LEU B C 1
ATOM 8954 O O . LEU B 1 227 ? 1.35533 -15.07966 -75.99738 1.000 14.38746 227 LEU B O 1
ATOM 8970 N N . PRO B 1 228 ? 2.06951 -16.40702 -74.33933 1.000 11.91192 228 PRO B N 1
ATOM 8971 C CA . PRO B 1 228 ? 1.36503 -17.57124 -74.88629 1.000 12.67777 228 PRO B CA 1
ATOM 8972 C C . PRO B 1 228 ? -0.13141 -17.31636 -75.00838 1.000 13.20471 228 PRO B C 1
ATOM 8973 O O . PRO B 1 228 ? -0.73097 -16.58990 -74.21518 1.000 14.54101 228 PRO B O 1
ATOM 8984 N N . THR B 1 229 ? -0.73523 -17.92427 -76.02472 1.000 13.80921 229 THR B N 1
ATOM 8985 C CA . THR B 1 229 ? -2.18682 -17.94748 -76.11542 1.000 15.51275 229 THR B CA 1
ATOM 8986 C C . THR B 1 229 ? -2.71138 -18.94667 -75.09237 1.000 17.15315 229 THR B C 1
ATOM 8987 O O . THR B 1 229 ? -2.23908 -20.08285 -75.01520 1.000 21.37384 229 THR B O 1
ATOM 8998 N N . ASP B 1 230 ? -3.65859 -18.50563 -74.27754 1.000 15.16035 230 ASP B N 1
ATOM 8999 C CA . ASP B 1 230 ? -4.16440 -19.27938 -73.15434 1.000 17.14167 230 ASP B CA 1
ATOM 9000 C C . ASP B 1 230 ? -5.61000 -19.67854 -73.42578 1.000 19.06087 230 ASP B C 1
ATOM 9001 O O . ASP B 1 230 ? -6.29245 -19.09285 -74.27281 1.000 21.89116 230 ASP B O 1
ATOM 9010 N N . THR B 1 231 ? -6.04708 -20.72031 -72.71116 1.000 18.89108 231 THR B N 1
ATOM 9011 C CA . THR B 1 231 ? -7.41786 -21.20778 -72.75949 1.000 20.62056 231 THR B CA 1
ATOM 9012 C C . THR B 1 231 ? -8.36247 -20.38769 -71.88904 1.000 20.34891 231 THR B C 1
ATOM 9013 O O . THR B 1 231 ? -9.58664 -20.50939 -72.03318 1.000 24.08630 231 THR B O 1
ATOM 9024 N N . VAL B 1 232 ? -7.81924 -19.57140 -70.99227 1.000 18.24606 232 VAL B N 1
ATOM 9025 C CA . VAL B 1 232 ? -8.57546 -18.72072 -70.08836 1.000 19.82320 232 VAL B CA 1
ATOM 9026 C C . VAL B 1 232 ? -7.91927 -17.34847 -70.09865 1.000 16.53214 232 VAL B C 1
ATOM 9027 O O . VAL B 1 232 ? -6.71174 -17.22425 -70.32937 1.000 17.96959 232 VAL B O 1
ATOM 9040 N N . ALA B 1 233 ? -8.71782 -16.31409 -69.85142 1.000 18.14458 233 ALA B N 1
ATOM 9041 C CA . ALA B 1 233 ? -8.23223 -14.94882 -69.98356 1.000 18.09552 233 ALA B CA 1
ATOM 9042 C C . ALA B 1 233 ? -7.49861 -14.46510 -68.73581 1.000 18.60314 233 ALA B C 1
ATOM 9043 O O . ALA B 1 233 ? -7.85893 -14.80691 -67.60621 1.000 18.54589 233 ALA B O 1
ATOM 9050 N N . ASN B 1 234 ? -6.46042 -13.66098 -68.95916 1.000 17.23212 234 ASN B N 1
ATOM 9051 C CA . ASN B 1 234 ? -5.86705 -12.81019 -67.92190 1.000 14.80682 234 ASN B CA 1
ATOM 9052 C C . ASN B 1 234 ? -5.27197 -13.59939 -66.76138 1.000 15.24590 234 ASN B C 1
ATOM 9053 O O . ASN B 1 234 ? -5.42452 -13.22394 -65.59725 1.000 17.66541 234 ASN B O 1
ATOM 9064 N N . LYS B 1 235 ? -4.54588 -14.66527 -67.08007 1.000 13.67111 235 LYS B N 1
ATOM 9065 C CA . LYS B 1 235 ? -3.92365 -15.49293 -66.05622 1.000 14.80205 235 LYS B CA 1
ATOM 9066 C C . LYS B 1 235 ? -2.40650 -15.57370 -66.15588 1.000 14.05496 235 LYS B C 1
ATOM 9067 O O . LYS B 1 235 ? -1.78746 -16.29620 -65.35641 1.000 16.00365 235 LYS B O 1
ATOM 9086 N N . LEU B 1 236 ? -1.77812 -14.86250 -67.08293 1.000 11.54814 236 LEU B N 1
ATOM 9087 C CA . LEU B 1 236 ? -0.34757 -14.96980 -67.32122 1.000 11.86669 236 LEU B CA 1
ATOM 9088 C C . LEU B 1 236 ? 0.38977 -13.71266 -66.87967 1.000 12.60826 236 LEU B C 1
ATOM 9089 O O . LEU B 1 236 ? -0.10811 -12.59282 -67.03503 1.000 15.00764 236 LEU B O 1
ATOM 9105 N N . ILE B 1 237 ? 1.59251 -13.91909 -66.33608 1.000 11.51138 237 ILE B N 1
ATOM 9106 C CA . ILE B 1 237 ? 2.43418 -12.86672 -65.77978 1.000 12.48223 237 ILE B CA 1
ATOM 9107 C C . ILE B 1 237 ? 3.82977 -13.03963 -66.35208 1.000 11.10416 237 ILE B C 1
ATOM 9108 O O . ILE B 1 237 ? 4.35300 -14.15880 -66.38235 1.000 12.00198 237 ILE B O 1
ATOM 9124 N N . VAL B 1 238 ? 4.44164 -11.95103 -66.78055 1.000 12.02024 238 VAL B N 1
ATOM 9125 C CA . VAL B 1 238 ? 5.83227 -11.95728 -67.22178 1.000 12.73393 238 VAL B CA 1
ATOM 9126 C C . VAL B 1 238 ? 6.74230 -11.79282 -66.01102 1.000 10.28582 238 VAL B C 1
ATOM 9127 O O . VAL B 1 238 ? 6.48689 -10.94697 -65.14977 1.000 12.52376 238 VAL B O 1
ATOM 9140 N N . ASP B 1 239 ? 7.83235 -12.56485 -65.96080 1.000 11.35273 239 ASP B N 1
ATOM 9141 C CA . ASP B 1 239 ? 8.85340 -12.41416 -64.92659 1.000 11.60077 239 ASP B CA 1
ATOM 9142 C C . ASP B 1 239 ? 10.07250 -11.71789 -65.52052 1.000 12.68809 239 ASP B C 1
ATOM 9143 O O . ASP B 1 239 ? 10.67471 -12.21291 -66.47742 1.000 12.36922 239 ASP B O 1
ATOM 9152 N N . ILE B 1 240 ? 10.43781 -10.57466 -64.94780 1.000 11.72791 240 ILE B N 1
ATOM 9153 C CA . ILE B 1 240 ? 11.66670 -9.87192 -65.28858 1.000 10.53737 240 ILE B CA 1
ATOM 9154 C C . ILE B 1 240 ? 12.55588 -9.89795 -64.05515 1.000 10.97745 240 ILE B C 1
ATOM 9155 O O . ILE B 1 240 ? 12.08540 -9.62232 -62.94709 1.000 14.44097 240 ILE B O 1
ATOM 9171 N N . HIS B 1 241 ? 13.82131 -10.24078 -64.23153 1.000 11.03141 241 HIS B N 1
ATOM 9172 C CA . HIS B 1 241 ? 14.80223 -10.06125 -63.16746 1.000 11.17861 241 HIS B CA 1
ATOM 9173 C C . HIS B 1 241 ? 15.51924 -8.74187 -63.43687 1.000 14.16960 241 HIS B C 1
ATOM 9174 O O . HIS B 1 241 ? 15.89171 -8.45085 -64.57431 1.000 15.29881 241 HIS B O 1
ATOM 9188 N N . SER B 1 242 ? 15.70583 -7.92638 -62.39437 1.000 12.78323 242 SER B N 1
ATOM 9189 C CA . SER B 1 242 ? 16.29242 -6.59650 -62.58961 1.000 13.45118 242 SER B CA 1
ATOM 9190 C C . SER B 1 242 ? 17.18208 -6.22525 -61.40321 1.000 13.68892 242 SER B C 1
ATOM 9191 O O . SER B 1 242 ? 16.75386 -5.55317 -60.46048 1.000 14.30538 242 SER B O 1
ATOM 9199 N N . TYR B 1 243 ? 18.43774 -6.65366 -61.47623 1.000 13.83095 243 TYR B N 1
ATOM 9200 C CA . TYR B 1 243 ? 19.44785 -6.30486 -60.48241 1.000 13.11616 243 TYR B CA 1
ATOM 9201 C C . TYR B 1 243 ? 20.06175 -4.98079 -60.92614 1.000 14.40657 243 TYR B C 1
ATOM 9202 O O . TYR B 1 243 ? 21.10614 -4.92255 -61.57955 1.000 16.42911 243 TYR B O 1
ATOM 9220 N N . SER B 1 244 ? 19.38418 -3.89281 -60.56458 1.000 16.73437 244 SER B N 1
ATOM 9221 C CA . SER B 1 244 ? 19.64253 -2.59221 -61.14918 1.000 15.80491 244 SER B CA 1
ATOM 9222 C C . SER B 1 244 ? 19.84924 -1.55407 -60.05581 1.000 15.22322 244 SER B C 1
ATOM 9223 O O . SER B 1 244 ? 19.16424 -1.59767 -59.02625 1.000 14.84688 244 SER B O 1
ATOM 9231 N N . PRO B 1 245 ? 20.80085 -0.61984 -60.23943 1.000 16.84546 245 PRO B N 1
ATOM 9232 C CA . PRO B 1 245 ? 21.74223 -0.54982 -61.36910 1.000 17.66078 245 PRO B CA 1
ATOM 9233 C C . PRO B 1 245 ? 22.79862 -1.65325 -61.30890 1.000 19.28411 245 PRO B C 1
ATOM 9234 O O . PRO B 1 245 ? 23.24240 -2.01536 -60.21993 1.000 18.37278 245 PRO B O 1
ATOM 9245 N N . TYR B 1 246 ? 23.18257 -2.17299 -62.47844 1.000 19.67849 246 TYR B N 1
ATOM 9246 C CA . TYR B 1 246 ? 24.01460 -3.37288 -62.53970 1.000 19.06465 246 TYR B CA 1
ATOM 9247 C C . TYR B 1 246 ? 25.30169 -3.22051 -61.73773 1.000 21.17996 246 TYR B C 1
ATOM 9248 O O . TYR B 1 246 ? 25.66024 -4.09956 -60.94389 1.000 20.18260 246 TYR B O 1
ATOM 9266 N N . ASN B 1 247 ? 26.03581 -2.12840 -61.94533 1.000 21.86985 247 ASN B N 1
ATOM 9267 C CA . ASN B 1 247 ? 27.36361 -2.04160 -61.34461 1.000 23.91347 247 ASN B CA 1
ATOM 9268 C C . ASN B 1 247 ? 27.28922 -2.04348 -59.81946 1.000 21.35027 247 ASN B C 1
ATOM 9269 O O . ASN B 1 247 ? 28.14480 -2.63684 -59.15591 1.000 23.04558 247 ASN B O 1
ATOM 9280 N N . PHE B 1 248 ? 26.26875 -1.39829 -59.24847 1.000 21.59753 248 PHE B N 1
ATOM 9281 C CA . PHE B 1 248 ? 26.08353 -1.38631 -57.79690 1.000 20.48376 248 PHE B CA 1
ATOM 9282 C C . PHE B 1 248 ? 25.51556 -2.71047 -57.30062 1.000 18.70991 248 PHE B C 1
ATOM 9283 O O . PHE B 1 248 ? 26.01589 -3.28565 -56.32275 1.000 17.65249 248 PHE B O 1
ATOM 9300 N N . ALA B 1 249 ? 24.49142 -3.22110 -57.97504 1.000 17.25594 249 ALA B N 1
ATOM 9301 C CA . ALA B 1 249 ? 23.69266 -4.31235 -57.43492 1.000 17.38811 249 ALA B CA 1
ATOM 9302 C C . ALA B 1 249 ? 24.24414 -5.70082 -57.71895 1.000 18.59333 249 ALA B C 1
ATOM 9303 O O . ALA B 1 249 ? 24.06384 -6.60290 -56.89627 1.000 17.07586 249 ALA B O 1
ATOM 9310 N N . LEU B 1 250 ? 24.87936 -5.91689 -58.87025 1.000 18.76596 250 LEU B N 1
ATOM 9311 C CA . LEU B 1 250 ? 25.21766 -7.26911 -59.29805 1.000 18.66492 250 LEU B CA 1
ATOM 9312 C C . LEU B 1 250 ? 26.67718 -7.46123 -59.65686 1.000 21.94915 250 LEU B C 1
ATOM 9313 O O . LEU B 1 250 ? 27.15959 -8.60147 -59.61181 1.000 23.40828 250 LEU B O 1
ATOM 9329 N N . ASN B 1 251 ? 27.39486 -6.40447 -60.01516 1.000 22.99933 251 ASN B N 1
ATOM 9330 C CA . ASN B 1 251 ? 28.79021 -6.52236 -60.40929 1.000 24.54393 251 ASN B CA 1
ATOM 9331 C C . ASN B 1 251 ? 29.62956 -6.60451 -59.14726 1.000 24.80709 251 ASN B C 1
ATOM 9332 O O . ASN B 1 251 ? 29.71628 -5.62827 -58.39627 1.000 24.66112 251 ASN B O 1
ATOM 9343 N N . THR B 1 252 ? 30.26322 -7.75928 -58.90964 1.000 25.49208 252 THR B N 1
ATOM 9344 C CA . THR B 1 252 ? 31.04927 -7.91476 -57.69104 1.000 27.80176 252 THR B CA 1
ATOM 9345 C C . THR B 1 252 ? 32.25864 -6.98741 -57.66387 1.000 29.66287 252 THR B C 1
ATOM 9346 O O . THR B 1 252 ? 32.81958 -6.75641 -56.58717 1.000 33.58826 252 THR B O 1
ATOM 9357 N N . SER B 1 253 ? 32.67490 -6.46303 -58.81765 1.000 29.57646 253 SER B N 1
ATOM 9358 C CA . SER B 1 253 ? 33.77662 -5.51504 -58.90598 1.000 33.19800 253 SER B CA 1
ATOM 9359 C C . SER B 1 253 ? 33.30499 -4.08124 -59.10624 1.000 30.81768 253 SER B C 1
ATOM 9360 O O . SER B 1 253 ? 34.14120 -3.18668 -59.28296 1.000 32.38612 253 SER B O 1
ATOM 9368 N N . GLY B 1 254 ? 31.99447 -3.83878 -59.07979 1.000 29.32378 254 GLY B N 1
ATOM 9369 C CA . GLY B 1 254 ? 31.45637 -2.52107 -59.32949 1.000 29.44107 254 GLY B CA 1
ATOM 9370 C C . GLY B 1 254 ? 31.33605 -1.68254 -58.07290 1.000 28.20028 254 GLY B C 1
ATOM 9371 O O . GLY B 1 254 ? 31.61440 -2.11970 -56.95785 1.000 28.43206 254 GLY B O 1
ATOM 9375 N N . THR B 1 255 ? 30.88850 -0.44791 -58.27603 1.000 27.72143 255 THR B N 1
ATOM 9376 C CA . THR B 1 255 ? 30.82292 0.52495 -57.19706 1.000 26.37077 255 THR B CA 1
ATOM 9377 C C . THR B 1 255 ? 29.99888 0.00459 -56.02561 1.000 22.82822 255 THR B C 1
ATOM 9378 O O . THR B 1 255 ? 29.07503 -0.79658 -56.18783 1.000 22.92517 255 THR B O 1
ATOM 9389 N N . SER B 1 256 ? 30.35047 0.47978 -54.83121 1.000 22.80397 256 SER B N 1
ATOM 9390 C CA . SER B 1 256 ? 29.58006 0.22956 -53.62157 1.000 22.01317 256 SER B CA 1
ATOM 9391 C C . SER B 1 256 ? 28.70139 1.41414 -53.23962 1.000 24.42861 256 SER B C 1
ATOM 9392 O O . SER B 1 256 ? 28.01769 1.35667 -52.21183 1.000 23.23961 256 SER B O 1
ATOM 9400 N N . SER B 1 257 ? 28.69397 2.47322 -54.04727 1.000 24.54176 257 SER B N 1
ATOM 9401 C CA . SER B 1 257 ? 27.98336 3.70602 -53.73950 1.000 25.84692 257 SER B CA 1
ATOM 9402 C C . SER B 1 257 ? 26.66384 3.79356 -54.49705 1.000 24.24732 257 SER B C 1
ATOM 9403 O O . SER B 1 257 ? 26.59311 3.48017 -55.68860 1.000 25.37459 257 SER B O 1
ATOM 9411 N N . PHE B 1 258 ? 25.62237 4.21983 -53.78246 1.000 21.73517 258 PHE B N 1
ATOM 9412 C CA . PHE B 1 258 ? 24.33694 4.57954 -54.36949 1.000 22.27950 258 PHE B CA 1
ATOM 9413 C C . PHE B 1 258 ? 23.84926 5.83936 -53.66782 1.000 23.39027 258 PHE B C 1
ATOM 9414 O O . PHE B 1 258 ? 23.61837 5.81972 -52.45399 1.000 25.00196 258 PHE B O 1
ATOM 9431 N N . THR B 1 259 ? 23.68259 6.92419 -54.42093 1.000 25.77903 259 THR B N 1
ATOM 9432 C CA . THR B 1 259 ? 23.37070 8.23163 -53.85640 1.000 26.77122 259 THR B CA 1
ATOM 9433 C C . THR B 1 259 ? 22.07377 8.77654 -54.45120 1.000 25.23754 259 THR B C 1
ATOM 9434 O O . THR B 1 259 ? 21.46945 8.18199 -55.34819 1.000 23.83027 259 THR B O 1
ATOM 9445 N N . GLN B 1 260 ? 21.67228 9.95220 -53.95519 1.000 27.23105 260 GLN B N 1
ATOM 9446 C CA . GLN B 1 260 ? 20.49086 10.62704 -54.48646 1.000 26.08060 260 GLN B CA 1
ATOM 9447 C C . GLN B 1 260 ? 20.52935 10.70726 -56.00671 1.000 26.76725 260 GLN B C 1
ATOM 9448 O O . GLN B 1 260 ? 19.50305 10.52046 -56.67027 1.000 24.93036 260 GLN B O 1
ATOM 9462 N N . SER B 1 261 ? 21.70137 10.99516 -56.57978 1.000 27.84062 261 SER B N 1
ATOM 9463 C CA . SER B 1 261 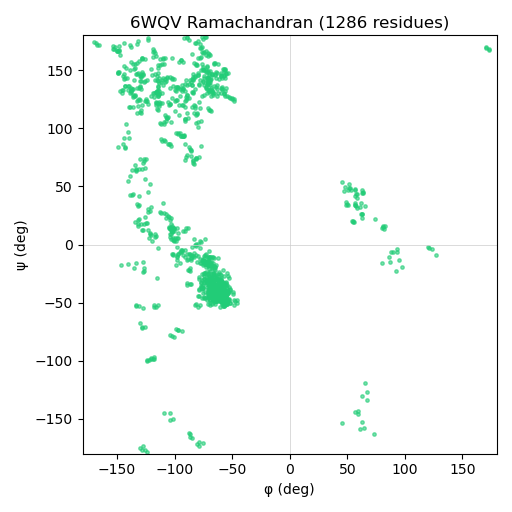? 21.78511 11.20736 -58.02092 1.000 28.53576 261 SER B CA 1
ATOM 9464 C C . SER B 1 261 ? 21.57985 9.92424 -58.81885 1.000 26.14166 261 SER B C 1
ATOM 9465 O O . SER B 1 261 ? 21.34104 9.99845 -60.02986 1.000 27.24941 261 SER B O 1
ATOM 9473 N N . ASP B 1 262 ? 21.66485 8.75624 -58.17952 1.000 22.37092 262 ASP B N 1
ATOM 9474 C CA . ASP B 1 262 ? 21.41268 7.50017 -58.87167 1.000 21.99009 262 ASP B CA 1
ATOM 9475 C C . ASP B 1 262 ? 19.93691 7.12597 -58.91583 1.000 21.09622 262 ASP B C 1
ATOM 9476 O O . ASP B 1 262 ? 19.56897 6.22022 -59.67354 1.000 21.33422 262 ASP B O 1
ATOM 9485 N N . ILE B 1 263 ? 19.08591 7.78611 -58.12721 1.000 19.48788 263 ILE B N 1
ATOM 9486 C CA . ILE B 1 263 ? 17.67179 7.42091 -58.10408 1.000 18.91557 263 ILE B CA 1
ATOM 9487 C C . ILE B 1 263 ? 17.05072 7.57802 -59.48813 1.000 18.02156 263 ILE B C 1
ATOM 9488 O O . ILE B 1 263 ? 16.22270 6.76044 -59.90724 1.000 19.82482 263 ILE B O 1
ATOM 9504 N N A SER B 1 264 ? 17.43205 8.63167 -60.21181 0.379 20.72750 264 SER B N 1
ATOM 9505 N N B SER B 1 264 ? 17.45614 8.61325 -60.22382 0.621 20.64582 264 SER B N 1
ATOM 9506 C CA A SER B 1 264 ? 16.82683 8.88641 -61.51619 0.379 22.11035 264 SER B CA 1
ATOM 9507 C CA B SER B 1 264 ? 16.82832 8.89133 -61.51263 0.621 22.08853 264 SER B CA 1
ATOM 9508 C C A SER B 1 264 ? 17.05792 7.72301 -62.47184 0.379 21.81940 264 SER B C 1
ATOM 9509 C C B SER B 1 264 ? 17.07933 7.76879 -62.51335 0.621 21.93471 264 SER B C 1
ATOM 9510 O O A SER B 1 264 ? 16.13869 7.30719 -63.18878 0.379 21.00924 264 SER B O 1
ATOM 9511 O O B SER B 1 264 ? 16.20039 7.44168 -63.32107 0.621 21.31702 264 SER B O 1
ATOM 9526 N N . GLN B 1 265 ? 18.27071 7.16429 -62.48256 1.000 23.41206 265 GLN B N 1
ATOM 9527 C CA . GLN B 1 265 ? 18.54043 6.06714 -63.40410 1.000 25.37951 265 GLN B CA 1
ATOM 9528 C C . GLN B 1 265 ? 17.72948 4.83886 -63.01867 1.000 21.85281 265 GLN B C 1
ATOM 9529 O O . GLN B 1 265 ? 17.28164 4.09004 -63.89367 1.000 22.14368 265 GLN B O 1
ATOM 9543 N N . LEU B 1 266 ? 17.50854 4.62970 -61.71803 1.000 20.15685 266 LEU B N 1
ATOM 9544 C CA . LEU B 1 266 ? 16.68017 3.51546 -61.27657 1.000 18.70650 266 LEU B CA 1
ATOM 9545 C C . LEU B 1 266 ? 15.22224 3.73870 -61.66169 1.000 17.73599 266 LEU B C 1
ATOM 9546 O O . LEU B 1 266 ? 14.53507 2.80215 -62.08487 1.000 17.75860 266 LEU B O 1
ATOM 9562 N N . GLN B 1 267 ? 14.74000 4.97603 -61.53166 1.000 17.47619 267 GLN B N 1
ATOM 9563 C CA . GLN B 1 267 ? 13.40644 5.31702 -62.01541 1.000 17.42116 267 GLN B CA 1
ATOM 9564 C C . GLN B 1 267 ? 13.25850 4.98033 -63.49541 1.000 16.01571 267 GLN B C 1
ATOM 9565 O O . GLN B 1 267 ? 12.26086 4.38010 -63.91346 1.000 17.11226 267 GLN B O 1
ATOM 9579 N N . TRP B 1 268 ? 14.24208 5.36994 -64.30999 1.000 17.03472 268 TRP B N 1
ATOM 9580 C CA . TRP B 1 268 ? 14.15731 5.07829 -65.73677 1.000 16.80840 268 TRP B CA 1
ATOM 9581 C C . TRP B 1 268 ? 14.09983 3.57781 -65.98615 1.000 15.40349 268 TRP B C 1
ATOM 9582 O O . TRP B 1 268 ? 13.30709 3.10503 -66.81031 1.000 17.09551 268 TRP B O 1
ATOM 9603 N N . THR B 1 269 ? 14.94057 2.81357 -65.29086 1.000 15.98659 269 THR B N 1
ATOM 9604 C CA . THR B 1 269 ? 14.99756 1.37841 -65.52771 1.000 15.18703 269 THR B CA 1
ATOM 9605 C C . THR B 1 269 ? 13.67101 0.71644 -65.18293 1.000 15.58589 269 THR B C 1
ATOM 9606 O O . THR B 1 269 ? 13.14633 -0.09006 -65.96102 1.000 15.45128 269 THR B O 1
ATOM 9617 N N . LEU B 1 270 ? 13.10268 1.04879 -64.02651 1.000 13.61305 270 LEU B N 1
ATOM 9618 C CA . LEU B 1 270 ? 11.84383 0.42773 -63.63044 1.000 14.05595 270 LEU B CA 1
ATOM 9619 C C . LEU B 1 270 ? 10.68742 0.92748 -64.48616 1.000 13.71975 270 LEU B C 1
ATOM 9620 O O . LEU B 1 270 ? 9.77096 0.16082 -64.80147 1.000 15.58782 270 LEU B O 1
ATOM 9636 N N . GLN B 1 271 ? 10.72055 2.19588 -64.88655 1.000 13.38295 271 GLN B N 1
ATOM 9637 C CA . GLN B 1 271 ? 9.70612 2.69922 -65.80134 1.000 14.73468 271 GLN B CA 1
ATOM 9638 C C . GLN B 1 271 ? 9.71152 1.92809 -67.11630 1.000 16.19373 271 GLN B C 1
ATOM 9639 O O . GLN B 1 271 ? 8.65528 1.75566 -67.73865 1.000 16.64040 271 GLN B O 1
ATOM 9653 N N . GLU B 1 272 ? 10.88180 1.45994 -67.56137 1.000 16.11378 272 GLU B N 1
ATOM 9654 C CA . GLU B 1 272 ? 10.93322 0.72502 -68.82251 1.000 16.41068 272 GLU B CA 1
ATOM 9655 C C . GLU B 1 272 ? 10.21035 -0.61228 -68.70188 1.000 15.11489 272 GLU B C 1
ATOM 9656 O O . GLU B 1 272 ? 9.57663 -1.06662 -69.66799 1.000 16.51728 272 GLU B O 1
ATOM 9668 N N . ILE B 1 273 ? 10.30651 -1.25960 -67.53829 1.000 14.55124 273 ILE B N 1
ATOM 9669 C CA . ILE B 1 273 ? 9.55104 -2.48804 -67.29757 1.000 13.23090 273 ILE B CA 1
ATOM 9670 C C . ILE B 1 273 ? 8.05633 -2.19813 -67.34656 1.000 15.44023 273 ILE B C 1
ATOM 9671 O O . ILE B 1 273 ? 7.28097 -2.92033 -67.98509 1.000 15.79628 273 ILE B O 1
ATOM 9687 N N . TYR B 1 274 ? 7.63181 -1.12248 -66.68113 1.000 14.70532 274 TYR B N 1
ATOM 9688 C CA . TYR B 1 274 ? 6.23056 -0.71970 -66.72687 1.000 13.94349 274 TYR B CA 1
ATOM 9689 C C . TYR B 1 274 ? 5.77896 -0.42661 -68.15442 1.000 15.34727 274 TYR B C 1
ATOM 9690 O O . TYR B 1 274 ? 4.73023 -0.91394 -68.60261 1.000 17.43899 274 TYR B O 1
ATOM 9708 N N . ASN B 1 275 ? 6.55517 0.37431 -68.89336 1.000 15.27690 275 ASN B N 1
ATOM 9709 C CA . ASN B 1 275 ? 6.15412 0.74064 -70.24752 1.000 18.18078 275 ASN B CA 1
ATOM 9710 C C . ASN B 1 275 ? 6.08765 -0.47440 -71.15868 1.000 16.20313 275 ASN B C 1
ATOM 9711 O O . ASN B 1 275 ? 5.22851 -0.54415 -72.04315 1.000 18.17261 275 ASN B O 1
ATOM 9722 N N . SER B 1 276 ? 6.98532 -1.43984 -70.95427 1.000 16.30775 276 SER B N 1
ATOM 9723 C CA . SER B 1 276 ? 7.02675 -2.61301 -71.81632 1.000 17.57491 276 SER B CA 1
ATOM 9724 C C . SER B 1 276 ? 5.84602 -3.54078 -71.57793 1.000 17.20055 276 SER B C 1
ATOM 9725 O O . SER B 1 276 ? 5.36802 -4.18651 -72.51848 1.000 17.67838 276 SER B O 1
ATOM 9733 N N . PHE B 1 277 ? 5.36844 -3.62663 -70.33694 1.000 15.08757 277 PHE B N 1
ATOM 9734 C CA . PHE B 1 277 ? 4.40146 -4.65233 -69.96264 1.000 14.78006 277 PHE B CA 1
ATOM 9735 C C . PHE B 1 277 ? 3.18239 -4.05019 -69.27597 1.000 16.22309 277 PHE B C 1
ATOM 9736 O O . PHE B 1 277 ? 2.10368 -4.01042 -69.86551 1.000 17.00447 277 PHE B O 1
ATOM 9753 N N . GLY B 1 278 ? 3.34040 -3.56654 -68.04548 1.000 17.26743 278 GLY B N 1
ATOM 9754 C CA . GLY B 1 278 ? 2.17978 -3.13700 -67.27792 1.000 18.43477 278 GLY B CA 1
ATOM 9755 C C . GLY B 1 278 ? 1.34243 -2.08704 -67.97899 1.000 20.54505 278 GLY B C 1
ATOM 9756 O O . GLY B 1 278 ? 0.10941 -2.13844 -67.93874 1.000 22.21987 278 GLY B O 1
ATOM 9760 N N . ALA B 1 279 ? 1.99158 -1.10381 -68.61446 1.000 18.90086 279 ALA B N 1
ATOM 9761 C CA . ALA B 1 279 ? 1.25628 -0.02339 -69.26547 1.000 21.77951 279 ALA B CA 1
ATOM 9762 C C . ALA B 1 279 ? 0.46349 -0.51073 -70.46676 1.000 22.02131 279 ALA B C 1
ATOM 9763 O O . ALA B 1 279 ? -0.45429 0.18687 -70.92395 1.000 25.43104 279 ALA B O 1
ATOM 9770 N N . LYS B 1 280 ? 0.81030 -1.67940 -70.99642 1.000 21.18726 280 LYS B N 1
ATOM 9771 C CA . LYS B 1 280 ? 0.11839 -2.28747 -72.11786 1.000 22.41572 280 LYS B CA 1
ATOM 9772 C C . LYS B 1 280 ? -0.90784 -3.31202 -71.66307 1.000 23.22927 280 LYS B C 1
ATOM 9773 O O . LYS B 1 280 ? -1.48906 -4.01035 -72.49823 1.000 27.93796 280 LYS B O 1
ATOM 9792 N N . GLY B 1 281 ? -1.12901 -3.43371 -70.36087 1.000 20.94657 281 GLY B N 1
ATOM 9793 C CA . GLY B 1 281 ? -2.04317 -4.43019 -69.85717 1.000 21.24154 281 GLY B CA 1
ATOM 9794 C C . GLY B 1 281 ? -1.46731 -5.81848 -69.71903 1.000 18.99627 281 GLY B C 1
ATOM 9795 O O . GLY B 1 281 ? -2.23456 -6.77311 -69.55015 1.000 24.17452 281 GLY B O 1
ATOM 9799 N N . ILE B 1 282 ? -0.14850 -5.96661 -69.79340 1.000 18.05796 282 ILE B N 1
ATOM 9800 C CA . ILE B 1 282 ? 0.50516 -7.26245 -69.61260 1.000 18.33528 282 ILE B CA 1
ATOM 9801 C C . ILE B 1 282 ? 1.03040 -7.30691 -68.19771 1.000 17.74158 282 ILE B C 1
ATOM 9802 O O . ILE B 1 282 ? 1.93290 -6.52093 -67.84438 1.000 16.47965 282 ILE B O 1
ATOM 9818 N N . PRO B 1 283 ? 0.52840 -8.18860 -67.32685 1.000 15.04453 283 PRO B N 1
ATOM 9819 C CA . PRO B 1 283 ? 1.02929 -8.22286 -65.94826 1.000 13.78168 283 PRO B CA 1
ATOM 9820 C C . PRO B 1 283 ? 2.50096 -8.60796 -65.89878 1.000 14.96303 283 PRO B C 1
ATOM 9821 O O . PRO B 1 283 ? 2.96704 -9.44423 -66.67252 1.000 14.54865 283 PRO B O 1
ATOM 9832 N N . VAL B 1 284 ? 3.23344 -7.99258 -64.97762 1.000 13.47015 284 VAL B N 1
ATOM 9833 C CA . VAL B 1 284 ? 4.66789 -8.22727 -64.85029 1.000 11.75171 284 VAL B CA 1
ATOM 9834 C C . VAL B 1 284 ? 5.05890 -8.18902 -63.37843 1.000 11.57197 284 VAL B C 1
ATOM 9835 O O . VAL B 1 284 ? 4.51021 -7.40810 -62.59179 1.000 12.72804 284 VAL B O 1
ATOM 9848 N N . ILE B 1 285 ? 5.98656 -9.06113 -63.00912 1.000 11.13643 285 ILE B N 1
ATOM 9849 C CA . ILE B 1 285 ? 6.55473 -9.12964 -61.67046 1.000 10.75494 285 ILE B CA 1
ATOM 9850 C C . ILE B 1 285 ? 8.07000 -9.13168 -61.80460 1.000 11.42212 285 ILE B C 1
ATOM 9851 O O . ILE B 1 285 ? 8.62113 -9.64215 -62.78262 1.000 11.88143 285 ILE B O 1
ATOM 9867 N N . ILE B 1 286 ? 8.74232 -8.52102 -60.82627 1.000 10.58993 286 ILE B N 1
ATOM 9868 C CA . ILE B 1 286 ? 10.20311 -8.60076 -60.71484 1.000 11.77932 286 ILE B CA 1
ATOM 9869 C C . ILE B 1 286 ? 10.48864 -9.79507 -59.80933 1.000 10.65769 286 ILE B C 1
ATOM 9870 O O . ILE B 1 286 ? 10.50194 -9.69824 -58.57531 1.000 12.82364 286 ILE B O 1
ATOM 9886 N N . GLY B 1 287 ? 10.68981 -10.95026 -60.44360 1.000 10.43832 287 GLY B N 1
ATOM 9887 C CA . GLY B 1 287 ? 10.83965 -12.21485 -59.75316 1.000 11.27649 287 GLY B CA 1
ATOM 9888 C C . GLY B 1 287 ? 12.15516 -12.37283 -59.03539 1.000 10.87818 287 GLY B C 1
ATOM 9889 O O . GLY B 1 287 ? 12.26450 -13.24118 -58.15999 1.000 11.71616 287 GLY B O 1
ATOM 9893 N N . GLN B 1 288 ? 13.15938 -11.58083 -59.40319 1.000 10.09635 288 GLN B N 1
ATOM 9894 C CA . GLN B 1 288 ? 14.41839 -11.51877 -58.66593 1.000 10.21372 288 GLN B CA 1
ATOM 9895 C C . GLN B 1 288 ? 14.97788 -10.10701 -58.76679 1.000 12.30557 288 GLN B C 1
ATOM 9896 O O . GLN B 1 288 ? 15.04295 -9.53408 -59.85858 1.000 13.26225 288 GLN B O 1
ATOM 9910 N N . PHE B 1 289 ? 15.38618 -9.55993 -57.62626 1.000 12.23261 289 PHE B N 1
ATOM 9911 C CA . PHE B 1 289 ? 16.21787 -8.37019 -57.55199 1.000 11.81235 289 PHE B CA 1
ATOM 9912 C C . PHE B 1 289 ? 17.03509 -8.50837 -56.26956 1.000 12.75905 289 PHE B C 1
ATOM 9913 O O . PHE B 1 289 ? 16.74465 -9.34885 -55.41068 1.000 12.82309 289 PHE B O 1
ATOM 9930 N N . GLY B 1 290 ? 18.05455 -7.67623 -56.15119 1.000 11.97993 290 GLY B N 1
ATOM 9931 C CA . GLY B 1 290 ? 18.91939 -7.68923 -54.98112 1.000 12.60691 290 GLY B CA 1
ATOM 9932 C C . GLY B 1 290 ? 20.07957 -6.76025 -55.22229 1.000 13.52878 290 GLY B C 1
ATOM 9933 O O . GLY B 1 290 ? 20.30863 -6.28919 -56.34034 1.000 13.56690 290 GLY B O 1
ATOM 9937 N N . ALA B 1 291 ? 20.81013 -6.47984 -54.14251 1.000 12.25452 291 ALA B N 1
ATOM 9938 C CA . ALA B 1 291 ? 22.06257 -5.74141 -54.22815 1.000 14.14395 291 ALA B CA 1
ATOM 9939 C C . ALA B 1 291 ? 23.08740 -6.44862 -53.35783 1.000 15.21885 291 ALA B C 1
ATOM 9940 O O . ALA B 1 291 ? 22.81868 -6.71566 -52.18090 1.000 15.53197 291 ALA B O 1
ATOM 9947 N N . LEU B 1 292 ? 24.23851 -6.75053 -53.95315 1.000 16.23254 292 LEU B N 1
ATOM 9948 C CA . LEU B 1 292 ? 25.31686 -7.45746 -53.27489 1.000 17.03791 292 LEU B CA 1
ATOM 9949 C C . LEU B 1 292 ? 25.75059 -6.73799 -52.01262 1.000 17.96077 292 LEU B C 1
ATOM 9950 O O . LEU B 1 292 ? 25.85131 -5.51138 -51.98473 1.000 17.83900 292 LEU B O 1
ATOM 9966 N N . ASN B 1 293 ? 26.09497 -7.51271 -50.98630 1.000 16.56840 293 ASN B N 1
ATOM 9967 C CA . ASN B 1 293 ? 26.75045 -6.92191 -49.82920 1.000 17.14611 293 ASN B CA 1
ATOM 9968 C C . ASN B 1 293 ? 28.16025 -6.46712 -50.20111 1.000 18.79465 293 ASN B C 1
ATOM 9969 O O . ASN B 1 293 ? 29.02405 -7.29107 -50.52122 1.000 20.17220 293 ASN B O 1
ATOM 9980 N N . LYS B 1 294 ? 28.40186 -5.15935 -50.14438 1.000 20.67428 294 LYS B N 1
ATOM 9981 C CA . LYS B 1 294 ? 29.72407 -4.59268 -50.36646 1.000 21.34362 294 LYS B CA 1
ATOM 9982 C C . LYS B 1 294 ? 30.19390 -3.80296 -49.14447 1.000 22.85595 294 LYS B C 1
ATOM 9983 O O . LYS B 1 294 ? 30.93027 -2.82222 -49.27371 1.000 26.73463 294 LYS B O 1
ATOM 10002 N N . ASN B 1 295 ? 29.78961 -4.23731 -47.94617 1.000 24.17806 295 ASN B N 1
ATOM 10003 C CA . ASN B 1 295 ? 30.11298 -3.53034 -46.70576 1.000 24.44806 295 ASN B CA 1
ATOM 10004 C C . ASN B 1 295 ? 29.67934 -2.07193 -46.82497 1.000 22.84454 295 ASN B C 1
ATOM 10005 O O . ASN B 1 295 ? 30.41336 -1.13849 -46.49518 1.000 24.35410 295 ASN B O 1
ATOM 10016 N N . ASN B 1 296 ? 28.45416 -1.89389 -47.31288 1.000 23.20378 296 ASN B N 1
ATOM 10017 C CA . ASN B 1 296 ? 27.94783 -0.60691 -47.77876 1.000 24.97917 296 ASN B CA 1
ATOM 10018 C C . ASN B 1 296 ? 26.49499 -0.43157 -47.36034 1.000 23.14161 296 ASN B C 1
ATOM 10019 O O . ASN B 1 296 ? 25.62237 -0.15547 -48.17862 1.000 21.74831 296 ASN B O 1
ATOM 10030 N N . ILE B 1 297 ? 26.22490 -0.57086 -46.06175 1.000 25.21141 297 ILE B N 1
ATOM 10031 C CA . ILE B 1 297 ? 24.83515 -0.66314 -45.62138 1.000 24.54504 297 ILE B CA 1
ATOM 10032 C C . ILE B 1 297 ? 24.06152 0.61409 -45.94368 1.000 24.92649 297 ILE B C 1
ATOM 10033 O O . ILE B 1 297 ? 22.87289 0.55845 -46.27523 1.000 23.42371 297 ILE B O 1
ATOM 10049 N N . ASN B 1 298 ? 24.70269 1.78163 -45.85049 1.000 27.50999 298 ASN B N 1
ATOM 10050 C CA . ASN B 1 298 ? 23.96603 3.01826 -46.10391 1.000 28.89423 298 ASN B CA 1
ATOM 10051 C C . ASN B 1 298 ? 23.52832 3.11259 -47.55934 1.000 24.48459 298 ASN B C 1
ATOM 10052 O O . ASN B 1 298 ? 22.38294 3.48280 -47.84919 1.000 23.83308 298 ASN B O 1
ATOM 10063 N N . GLY B 1 299 ? 24.43210 2.79578 -48.48781 1.000 23.09233 299 GLY B N 1
ATOM 10064 C CA . GLY B 1 299 ? 24.05986 2.77884 -49.89113 1.000 22.57612 299 GLY B CA 1
ATOM 10065 C C . GLY B 1 299 ? 22.94826 1.79458 -50.18293 1.000 21.50239 299 GLY B C 1
ATOM 10066 O O . GLY B 1 299 ? 22.01220 2.10181 -50.92556 1.000 18.69820 299 GLY B O 1
ATOM 10070 N N . ARG B 1 300 ? 23.02529 0.59628 -49.60423 1.000 19.23159 300 ARG B N 1
ATOM 10071 C CA . ARG B 1 300 ? 21.98617 -0.39261 -49.86106 1.000 17.28876 300 ARG B CA 1
ATOM 10072 C C . ARG B 1 300 ? 20.64628 0.03204 -49.26642 1.000 17.02743 300 ARG B C 1
ATOM 10073 O O . ARG B 1 300 ? 19.59721 -0.26514 -49.84759 1.000 16.46836 300 ARG B O 1
ATOM 10094 N N . VAL B 1 301 ? 20.65878 0.73558 -48.12950 1.000 18.75985 301 VAL B N 1
ATOM 10095 C CA . VAL B 1 301 ? 19.41488 1.22600 -47.53041 1.000 19.86617 301 VAL B CA 1
ATOM 10096 C C . VAL B 1 301 ? 18.75532 2.26109 -48.43719 1.000 20.44718 301 VAL B C 1
ATOM 10097 O O . VAL B 1 301 ? 17.54962 2.19669 -48.71244 1.000 19.28171 301 VAL B O 1
ATOM 10110 N N . LEU B 1 302 ? 19.53333 3.23310 -48.91710 1.000 19.40398 302 LEU B N 1
ATOM 10111 C CA . LEU B 1 302 ? 18.97821 4.24702 -49.81131 1.000 19.58099 302 LEU B CA 1
ATOM 10112 C C . LEU B 1 302 ? 18.46800 3.60909 -51.09848 1.000 18.10202 302 LEU B C 1
ATOM 10113 O O . LEU B 1 302 ? 17.35331 3.89944 -51.55277 1.000 17.73328 302 LEU B O 1
ATOM 10129 N N . TRP B 1 303 ? 19.27860 2.73311 -51.69927 1.000 15.87289 303 TRP B N 1
ATOM 10130 C CA . TRP B 1 303 ? 18.86572 1.98824 -52.88439 1.000 15.40128 303 TRP B CA 1
ATOM 10131 C C . TRP B 1 303 ? 17.58415 1.20652 -52.63031 1.000 16.00344 303 TRP B C 1
ATOM 10132 O O . TRP B 1 303 ? 16.64318 1.25415 -53.43502 1.000 16.45623 303 TRP B O 1
ATOM 10153 N N . GLY B 1 304 ? 17.52761 0.47750 -51.51390 1.000 15.91898 304 GLY B N 1
ATOM 10154 C CA . GLY B 1 304 ? 16.41229 -0.42599 -51.28148 1.000 16.03182 304 GLY B CA 1
ATOM 10155 C C . GLY B 1 304 ? 15.09918 0.29168 -51.04612 1.000 14.95391 304 GLY B C 1
ATOM 10156 O O . GLY B 1 304 ? 14.05123 -0.13834 -51.54557 1.000 16.70224 304 GLY B O 1
ATOM 10160 N N A GLU B 1 305 ? 15.12335 1.36518 -50.25570 0.494 16.13877 305 GLU B N 1
ATOM 10161 N N B GLU B 1 305 ? 15.12180 1.39084 -50.29865 0.506 16.05921 305 GLU B N 1
ATOM 10162 C CA A GLU B 1 305 ? 13.92507 2.17915 -50.08097 0.494 17.68076 305 GLU B CA 1
ATOM 10163 C CA B GLU B 1 305 ? 13.87197 2.11142 -50.08385 0.506 17.71190 305 GLU B CA 1
ATOM 10164 C C A GLU B 1 305 ? 13.36574 2.57975 -51.43644 0.494 16.95352 305 GLU B C 1
ATOM 10165 C C B GLU B 1 305 ? 13.34244 2.68993 -51.38970 0.506 17.11172 305 GLU B C 1
ATOM 10166 O O A GLU B 1 305 ? 12.18544 2.36161 -51.73393 0.494 16.37388 305 GLU B O 1
ATOM 10167 O O B GLU B 1 305 ? 12.12246 2.73211 -51.59396 0.506 17.33731 305 GLU B O 1
ATOM 10190 N N . ASN B 1 306 ? 14.23385 3.08475 -52.30535 1.000 14.88556 306 ASN B N 1
ATOM 10191 C CA . ASN B 1 306 ? 13.77370 3.66292 -53.56147 1.000 13.71549 306 ASN B CA 1
ATOM 10192 C C . ASN B 1 306 ? 13.37588 2.58577 -54.55392 1.000 14.83280 306 ASN B C 1
ATOM 10193 O O . ASN B 1 306 ? 12.41418 2.76538 -55.30596 1.000 14.78645 306 ASN B O 1
ATOM 10204 N N . TYR B 1 307 ? 14.08691 1.45814 -54.58333 1.000 13.15119 307 TYR B N 1
ATOM 10205 C CA . TYR B 1 307 ? 13.69534 0.39332 -55.49659 1.000 12.68312 307 TYR B CA 1
ATOM 10206 C C . TYR B 1 307 ? 12.25600 -0.03209 -55.23414 1.000 13.42208 307 TYR B C 1
ATOM 10207 O O . TYR B 1 307 ? 11.42419 -0.05770 -56.15062 1.000 13.62631 307 TYR B O 1
ATOM 10225 N N . LEU B 1 308 ? 11.93881 -0.36127 -53.98589 1.000 13.10945 308 LEU B N 1
ATOM 10226 C CA . LEU B 1 308 ? 10.59892 -0.83423 -53.66585 1.000 14.14949 308 LEU B CA 1
ATOM 10227 C C . LEU B 1 308 ? 9.55964 0.26555 -53.85811 1.000 14.57649 308 LEU B C 1
ATOM 10228 O O . LEU B 1 308 ? 8.45553 0.00119 -54.35032 1.000 15.12331 308 LEU B O 1
ATOM 10244 N N . ARG B 1 309 ? 9.88532 1.50456 -53.48301 1.000 13.92006 309 ARG B N 1
ATOM 10245 C CA . ARG B 1 309 ? 8.94157 2.60216 -53.66424 1.000 14.37680 309 ARG B CA 1
ATOM 10246 C C . ARG B 1 309 ? 8.63531 2.82349 -55.14066 1.000 13.79747 309 ARG B C 1
ATOM 10247 O O . ARG B 1 309 ? 7.46679 2.94543 -55.53428 1.000 15.37081 309 ARG B O 1
ATOM 10268 N N . ILE B 1 310 ? 9.67141 2.89408 -55.97519 1.000 12.97850 310 ILE B N 1
ATOM 10269 C CA . ILE B 1 310 ? 9.45337 3.14850 -57.39855 1.000 12.07740 310 ILE B CA 1
ATOM 10270 C C . ILE B 1 310 ? 8.71071 1.98169 -58.03536 1.000 12.68498 310 ILE B C 1
ATOM 10271 O O . ILE B 1 310 ? 7.76078 2.17482 -58.80337 1.000 14.28255 310 ILE B O 1
ATOM 10287 N N . ALA B 1 311 ? 9.12646 0.74936 -57.73461 1.000 12.53447 311 ALA B N 1
ATOM 10288 C CA . ALA B 1 311 ? 8.43921 -0.40202 -58.31617 1.000 12.19303 311 ALA B CA 1
ATOM 10289 C C . ALA B 1 311 ? 6.95949 -0.39106 -57.95161 1.000 13.57496 311 ALA B C 1
ATOM 10290 O O . ALA B 1 311 ? 6.08463 -0.57307 -58.81435 1.000 13.79931 311 ALA B O 1
ATOM 10297 N N . LYS B 1 312 ? 6.64691 -0.16910 -56.67333 1.000 13.81386 312 LYS B N 1
ATOM 10298 C CA . LYS B 1 312 ? 5.24945 -0.11667 -56.26828 1.000 12.62156 312 LYS B CA 1
ATOM 10299 C C . LYS B 1 312 ? 4.49867 0.99296 -57.00233 1.000 14.17339 312 LYS B C 1
ATOM 10300 O O . LYS B 1 312 ? 3.30896 0.83944 -57.30708 1.000 15.49067 312 LYS B O 1
ATOM 10319 N N . SER B 1 313 ? 5.17223 2.11058 -57.29570 1.000 14.21516 313 SER B N 1
ATOM 10320 C CA . SER B 1 313 ? 4.51288 3.21593 -57.97868 1.000 14.02886 313 SER B CA 1
ATOM 10321 C C . SER B 1 313 ? 4.14277 2.86777 -59.41571 1.000 14.83166 313 SER B C 1
ATOM 10322 O O . SER B 1 313 ? 3.28732 3.54738 -59.99681 1.000 16.86275 313 SER B O 1
ATOM 10330 N N . TYR B 1 314 ? 4.77400 1.84928 -59.99668 1.000 13.80357 314 TYR B N 1
ATOM 10331 C CA . TYR B 1 314 ? 4.39679 1.29006 -61.29295 1.000 13.87120 314 TYR B CA 1
ATOM 10332 C C . TYR B 1 314 ? 3.60289 -0.00219 -61.14730 1.000 14.12770 314 TYR B C 1
ATOM 10333 O O . TYR B 1 314 ? 3.41320 -0.72356 -62.13334 1.000 14.91130 314 TYR B O 1
ATOM 10351 N N A ASN B 1 315 ? 3.14660 -0.30703 -59.93015 0.607 14.83338 315 ASN B N 1
ATOM 10352 N N B ASN B 1 315 ? 3.13371 -0.31398 -59.93981 0.393 14.85088 315 ASN B N 1
ATOM 10353 C CA A ASN B 1 315 ? 2.33881 -1.49263 -59.63659 0.607 14.97001 315 ASN B CA 1
ATOM 10354 C CA B ASN B 1 315 ? 2.33458 -1.51446 -59.69093 0.393 15.19768 315 ASN B CA 1
ATOM 10355 C C A ASN B 1 315 ? 3.07606 -2.79735 -59.94967 0.607 14.70233 315 ASN B C 1
ATOM 10356 C C B ASN B 1 315 ? 3.10052 -2.79011 -60.03191 0.393 14.65040 315 ASN B C 1
ATOM 10357 O O A ASN B 1 315 ? 2.47456 -3.76928 -60.40927 0.607 15.37864 315 ASN B O 1
ATOM 10358 O O B ASN B 1 315 ? 2.55232 -3.72319 -60.62018 0.393 15.41795 315 ASN B O 1
ATOM 10379 N N . ILE B 1 316 ? 4.38255 -2.82685 -59.68627 1.000 12.13022 316 ILE B N 1
ATOM 10380 C CA . ILE B 1 316 ? 5.22492 -4.00001 -59.91573 1.000 11.00786 316 ILE B CA 1
ATOM 10381 C C . ILE B 1 316 ? 5.68537 -4.58292 -58.58141 1.000 12.35065 316 ILE B C 1
ATOM 10382 O O . ILE B 1 316 ? 6.44237 -3.93890 -57.84389 1.000 14.16511 316 ILE B O 1
ATOM 10398 N N . ARG B 1 317 ? 5.26890 -5.82252 -58.30946 1.000 11.47859 317 ARG B N 1
ATOM 10399 C CA . ARG B 1 317 ? 5.73885 -6.55450 -57.13941 1.000 11.71959 317 ARG B CA 1
ATOM 10400 C C . ARG B 1 317 ? 7.18299 -7.00680 -57.33885 1.000 11.21800 317 ARG B C 1
ATOM 10401 O O . ARG B 1 317 ? 7.62583 -7.28182 -58.45645 1.000 11.71486 317 ARG B O 1
ATOM 10422 N N . CYS B 1 318 ? 7.91305 -7.11579 -56.22568 1.000 12.54860 318 CYS B N 1
ATOM 10423 C CA . CYS B 1 318 ? 9.32559 -7.46855 -56.24084 1.000 12.71296 318 CYS B CA 1
ATOM 10424 C C . CYS B 1 318 ? 9.59782 -8.63320 -55.30025 1.000 9.74803 318 CYS B C 1
ATOM 10425 O O . CYS B 1 318 ? 8.96295 -8.76917 -54.24985 1.000 11.38914 318 CYS B O 1
ATOM 10433 N N . ILE B 1 319 ? 10.59031 -9.44353 -55.66778 1.000 9.88566 319 ILE B N 1
ATOM 10434 C CA . ILE B 1 319 ? 10.97332 -10.64464 -54.92390 1.000 9.99435 319 ILE B CA 1
ATOM 10435 C C . ILE B 1 319 ? 12.49075 -10.63627 -54.75381 1.000 10.43804 319 ILE B C 1
ATOM 10436 O O . ILE B 1 319 ? 13.23386 -10.76353 -55.73393 1.000 11.37872 319 ILE B O 1
ATOM 10452 N N . TRP B 1 320 ? 12.94464 -10.48649 -53.50548 1.000 11.32584 320 TRP B N 1
ATOM 10453 C CA . TRP B 1 320 ? 14.37346 -10.43527 -53.20007 1.000 11.42072 320 TRP B CA 1
ATOM 10454 C C . TRP B 1 320 ? 15.03552 -11.79563 -53.41285 1.000 8.73951 320 TRP B C 1
ATOM 10455 O O . TRP B 1 320 ? 14.49408 -12.83053 -53.02647 1.000 11.78119 320 TRP B O 1
ATOM 10476 N N . TRP B 1 321 ? 16.22103 -11.78951 -54.01107 1.000 9.90177 321 TRP B N 1
ATOM 10477 C CA . TRP B 1 321 ? 17.01312 -13.00950 -54.18507 1.000 9.62591 321 TRP B CA 1
ATOM 10478 C C . TRP B 1 321 ? 17.90137 -13.22535 -52.95998 1.000 11.56710 321 TRP B C 1
ATOM 10479 O O . TRP B 1 321 ? 18.89017 -12.51391 -52.77574 1.000 13.33129 321 TRP B O 1
ATOM 10500 N N . ASP B 1 322 ? 17.57369 -14.22789 -52.14034 1.000 12.00977 322 ASP B N 1
ATOM 10501 C CA . ASP B 1 322 ? 18.31239 -14.49380 -50.90539 1.000 11.00876 322 ASP B CA 1
ATOM 10502 C C . ASP B 1 322 ? 19.05746 -15.81414 -51.04507 1.000 11.99595 322 ASP B C 1
ATOM 10503 O O . ASP B 1 322 ? 18.45199 -16.88914 -50.94169 1.000 14.90384 322 ASP B O 1
ATOM 10512 N N . ASN B 1 323 ? 20.37845 -15.73970 -51.26872 1.000 13.57795 323 ASN B N 1
ATOM 10513 C CA . ASN B 1 323 ? 21.19089 -16.93523 -51.43980 1.000 15.53111 323 ASN B CA 1
ATOM 10514 C C . ASN B 1 323 ? 21.96663 -17.31129 -50.18229 1.000 17.92958 323 ASN B C 1
ATOM 10515 O O . ASN B 1 323 ? 22.85617 -18.16612 -50.25133 1.000 20.81032 323 ASN B O 1
ATOM 10526 N N . ASN B 1 324 ? 21.65680 -16.69318 -49.03760 1.000 16.97469 324 ASN B N 1
ATOM 10527 C CA . ASN B 1 324 ? 22.22484 -17.07627 -47.74231 1.000 18.29404 324 ASN B CA 1
ATOM 10528 C C . ASN B 1 324 ? 23.74279 -16.89070 -47.69180 1.000 19.68620 324 ASN B C 1
ATOM 10529 O O . ASN B 1 324 ? 24.42578 -17.55488 -46.91712 1.000 20.56821 324 ASN B O 1
ATOM 10540 N N . ALA B 1 325 ? 24.28422 -15.98017 -48.49976 1.000 19.29649 325 ALA B N 1
ATOM 10541 C CA . ALA B 1 325 ? 25.71529 -15.70139 -48.53161 1.000 20.08153 325 ALA B CA 1
ATOM 10542 C C . ALA B 1 325 ? 25.94927 -14.25597 -48.11422 1.000 16.89905 325 ALA B C 1
ATOM 10543 O O . ALA B 1 325 ? 25.36390 -13.33634 -48.69717 1.000 17.39397 325 ALA B O 1
ATOM 10550 N N . PHE B 1 326 ? 26.81747 -14.06358 -47.12083 1.000 18.79928 326 PHE B N 1
ATOM 10551 C CA . PHE B 1 326 ? 27.05072 -12.77993 -46.46923 1.000 19.72680 326 PHE B CA 1
ATOM 10552 C C . PHE B 1 326 ? 28.44926 -12.23356 -46.70217 1.000 21.01152 326 PHE B C 1
ATOM 10553 O O . PHE B 1 326 ? 28.58590 -11.10407 -47.18401 1.000 21.27204 326 PHE B O 1
ATOM 10570 N N . ASP B 1 327 ? 29.48634 -13.02255 -46.43517 1.000 22.89338 327 ASP B N 1
ATOM 10571 C CA . ASP B 1 327 ? 30.86277 -12.55167 -46.52539 1.000 24.25185 327 ASP B CA 1
ATOM 10572 C C . ASP B 1 327 ? 31.73154 -13.54403 -47.29285 1.000 25.31454 327 ASP B C 1
ATOM 10573 O O . ASP B 1 327 ? 32.91829 -13.69385 -47.00151 1.000 29.14718 327 ASP B O 1
ATOM 10582 N N . THR B 1 328 ? 31.14931 -14.20363 -48.29855 1.000 24.80662 328 THR B N 1
ATOM 10583 C CA . THR B 1 328 ? 31.87830 -15.15234 -49.12269 1.000 25.58626 328 THR B CA 1
ATOM 10584 C C . THR B 1 328 ? 32.65422 -14.41534 -50.21365 1.000 24.00582 328 THR B C 1
ATOM 10585 O O . THR B 1 328 ? 32.50582 -13.20667 -50.41430 1.000 23.81682 328 THR B O 1
ATOM 10596 N N . SER B 1 329 ? 33.46799 -15.16859 -50.95007 1.000 24.86574 329 SER B N 1
ATOM 10597 C CA . SER B 1 329 ? 34.17084 -14.63640 -52.11173 1.000 26.29399 329 SER B CA 1
ATOM 10598 C C . SER B 1 329 ? 33.31352 -14.63766 -53.37754 1.000 27.81304 329 SER B C 1
ATOM 10599 O O . SER B 1 329 ? 33.82446 -14.29500 -54.45235 1.000 29.03523 329 SER B O 1
ATOM 10607 N N . GLY B 1 330 ? 32.04101 -15.02022 -53.27714 1.000 24.27979 330 GLY B N 1
ATOM 10608 C CA . GLY B 1 330 ? 31.13773 -14.98284 -54.41251 1.000 24.27185 330 GLY B CA 1
ATOM 10609 C C . GLY B 1 330 ? 30.07619 -13.90627 -54.29960 1.000 23.72852 330 GLY B C 1
ATOM 10610 O O . GLY B 1 330 ? 30.34071 -12.82406 -53.76773 1.000 26.14818 330 GLY B O 1
ATOM 10614 N N . GLU B 1 331 ? 28.87209 -14.18312 -54.79363 1.000 21.16659 331 GLU B N 1
ATOM 10615 C CA . GLU B 1 331 ? 27.78099 -13.21644 -54.73436 1.000 18.17200 331 GLU B CA 1
ATOM 10616 C C . GLU B 1 331 ? 27.10392 -13.30350 -53.37076 1.000 19.36448 331 GLU B C 1
ATOM 10617 O O . GLU B 1 331 ? 26.56894 -14.35318 -53.00497 1.000 20.35408 331 GLU B O 1
ATOM 10629 N N . ASN B 1 332 ? 27.10886 -12.20232 -52.62859 1.000 17.52498 332 ASN B N 1
ATOM 10630 C CA . ASN B 1 332 ? 26.57285 -12.17043 -51.26532 1.000 16.11950 332 ASN B CA 1
ATOM 10631 C C . ASN B 1 332 ? 25.23125 -11.44438 -51.25205 1.000 14.44728 332 ASN B C 1
ATOM 10632 O O . ASN B 1 332 ? 25.15645 -10.24019 -50.98374 1.000 16.15836 332 ASN B O 1
ATOM 10643 N N . PHE B 1 333 ? 24.16915 -12.20280 -51.52230 1.000 14.33808 333 PHE B N 1
ATOM 10644 C CA . PHE B 1 333 ? 22.80552 -11.69813 -51.52683 1.000 12.36962 333 PHE B CA 1
ATOM 10645 C C . PHE B 1 333 ? 22.01494 -12.11533 -50.28963 1.000 12.98080 333 PHE B C 1
ATOM 10646 O O . PHE B 1 333 ? 20.79309 -11.98040 -50.26724 1.000 14.45232 333 PHE B O 1
ATOM 10663 N N . GLY B 1 334 ? 22.68773 -12.60786 -49.24840 1.000 13.15902 334 GLY B N 1
ATOM 10664 C CA . GLY B 1 334 ? 21.96023 -13.06091 -48.07777 1.000 13.84338 334 GLY B CA 1
ATOM 10665 C C . GLY B 1 334 ? 21.24168 -11.92869 -47.36675 1.000 12.41475 334 GLY B C 1
ATOM 10666 O O . GLY B 1 334 ? 21.71790 -10.78807 -47.30701 1.000 15.49202 334 GLY B O 1
ATOM 10670 N N . LEU B 1 335 ? 20.08461 -12.26094 -46.80242 1.000 13.87943 335 LEU B N 1
ATOM 10671 C CA . LEU B 1 335 ? 19.30028 -11.31543 -46.01570 1.000 14.66898 335 LEU B CA 1
ATOM 10672 C C . LEU B 1 335 ? 18.91368 -11.97004 -44.69379 1.000 13.61821 335 LEU B C 1
ATOM 10673 O O . LEU B 1 335 ? 19.17591 -11.41368 -43.62082 1.000 15.63225 335 LEU B O 1
ATOM 10689 N N . LEU B 1 336 ? 18.30890 -13.15348 -44.76112 1.000 15.05942 336 LEU B N 1
ATOM 10690 C CA . LEU B 1 336 ? 17.99575 -13.94667 -43.58142 1.000 14.23931 336 LEU B CA 1
ATOM 10691 C C . LEU B 1 336 ? 19.17613 -14.85393 -43.28894 1.000 14.36287 336 LEU B C 1
ATOM 10692 O O . LEU B 1 336 ? 19.63210 -15.58816 -44.17105 1.000 16.18245 336 LEU B O 1
ATOM 10708 N N . ASN B 1 337 ? 19.68083 -14.80289 -42.06335 1.000 14.02010 337 ASN B N 1
ATOM 10709 C CA . ASN B 1 337 ? 20.61683 -15.82043 -41.61486 1.000 14.98607 337 ASN B CA 1
ATOM 10710 C C . ASN B 1 337 ? 19.81025 -17.05243 -41.22626 1.000 17.37285 337 ASN B C 1
ATOM 10711 O O . ASN B 1 337 ? 19.11955 -17.06105 -40.20159 1.000 17.46000 337 ASN B O 1
ATOM 10722 N N . ARG B 1 338 ? 19.85504 -18.08277 -42.07658 1.000 17.58682 338 ARG B N 1
ATOM 10723 C CA . ARG B 1 338 ? 18.96208 -19.21772 -41.88377 1.000 17.09033 338 ARG B CA 1
ATOM 10724 C C . ARG B 1 338 ? 19.36150 -20.03323 -40.66887 1.000 20.65535 338 ARG B C 1
ATOM 10725 O O . ARG B 1 338 ? 18.51207 -20.70196 -40.06862 1.000 22.77734 338 ARG B O 1
ATOM 10746 N N . GLY B 1 339 ? 20.64044 -19.97668 -40.29129 1.000 18.35312 339 GLY B N 1
ATOM 10747 C CA . GLY B 1 339 ? 21.12550 -20.76573 -39.17140 1.000 22.02693 339 GLY B CA 1
ATOM 10748 C C . GLY B 1 339 ? 20.71528 -20.22253 -37.81594 1.000 22.44209 339 GLY B C 1
ATOM 10749 O O . GLY B 1 339 ? 20.48009 -20.99606 -36.88428 1.000 23.94542 339 GLY B O 1
ATOM 10753 N N . THR B 1 340 ? 20.63372 -18.89684 -37.68012 1.000 20.04590 340 THR B N 1
ATOM 10754 C CA . THR B 1 340 ? 20.18664 -18.28078 -36.43511 1.000 21.67876 340 THR B CA 1
ATOM 10755 C C . THR B 1 340 ? 18.73440 -17.80439 -36.49269 1.000 18.40736 340 THR B C 1
ATOM 10756 O O . THR B 1 340 ? 18.18328 -17.44056 -35.44761 1.000 21.22416 340 THR B O 1
ATOM 10767 N N . LEU B 1 341 ? 18.10439 -17.83266 -37.66532 1.000 18.21340 341 LEU B N 1
ATOM 10768 C CA . LEU B 1 341 ? 16.73956 -17.32843 -37.84723 1.000 18.88295 341 LEU B CA 1
ATOM 10769 C C . LEU B 1 341 ? 16.64827 -15.85689 -37.45788 1.000 17.47866 341 LEU B C 1
ATOM 10770 O O . LEU B 1 341 ? 15.72592 -15.43471 -36.75301 1.000 20.43886 341 LEU B O 1
ATOM 10786 N N . THR B 1 342 ? 17.64289 -15.08019 -37.87950 1.000 17.75560 342 THR B N 1
ATOM 10787 C CA . THR B 1 342 ? 17.65724 -13.65275 -37.61612 1.000 19.10013 342 THR B CA 1
ATOM 10788 C C . THR B 1 342 ? 18.03846 -12.93000 -38.89604 1.000 20.21852 342 THR B C 1
ATOM 10789 O O . THR B 1 342 ? 18.75976 -13.47033 -39.74111 1.000 19.88771 342 THR B O 1
ATOM 10800 N N . TRP B 1 343 ? 17.56587 -11.69400 -39.02656 1.000 16.52929 343 TRP B N 1
ATOM 10801 C CA . TRP B 1 343 ? 17.88281 -10.86214 -40.17926 1.000 15.69587 343 TRP B CA 1
ATOM 10802 C C . TRP B 1 343 ? 19.28075 -10.28517 -40.00747 1.000 16.99866 343 TRP B C 1
ATOM 10803 O O . TRP B 1 343 ? 19.57349 -9.62453 -39.00728 1.000 20.40015 343 TRP B O 1
ATOM 10824 N N . GLN B 1 344 ? 20.15354 -10.55374 -40.98104 1.000 17.25421 344 GLN B N 1
ATOM 10825 C CA . GLN B 1 344 ? 21.53924 -10.11852 -40.86780 1.000 18.49281 344 GLN B CA 1
ATOM 10826 C C . GLN B 1 344 ? 21.67446 -8.61084 -41.04002 1.000 17.25173 344 GLN B C 1
ATOM 10827 O O . GLN B 1 344 ? 22.55960 -7.99719 -40.43791 1.000 19.40353 344 GLN B O 1
ATOM 10841 N N . TYR B 1 345 ? 20.81549 -8.00861 -41.86967 1.000 17.35771 345 TYR B N 1
ATOM 10842 C CA . TYR B 1 345 ? 20.85472 -6.58200 -42.18844 1.000 16.92041 345 TYR B CA 1
ATOM 10843 C C . TYR B 1 345 ? 19.48845 -5.97992 -41.88844 1.000 17.60205 345 TYR B C 1
ATOM 10844 O O . TYR B 1 345 ? 18.71818 -5.66369 -42.80764 1.000 17.07252 345 TYR B O 1
ATOM 10862 N N . PRO B 1 346 ? 19.15177 -5.80705 -40.60909 1.000 17.94427 346 PRO B N 1
ATOM 10863 C CA . PRO B 1 346 ? 17.79863 -5.32056 -40.27938 1.000 19.74697 346 PRO B CA 1
ATOM 10864 C C . PRO B 1 346 ? 17.48113 -3.95415 -40.86352 1.000 20.92452 346 PRO B C 1
ATOM 10865 O O . PRO B 1 346 ? 16.31179 -3.67748 -41.16703 1.000 20.02190 346 PRO B O 1
ATOM 10876 N N . GLU B 1 347 ? 18.48074 -3.09034 -41.04869 1.000 20.81345 347 GLU B N 1
ATOM 10877 C CA . GLU B 1 347 ? 18.20946 -1.76320 -41.59001 1.000 20.33643 347 GLU B CA 1
ATOM 10878 C C . GLU B 1 347 ? 17.80024 -1.84730 -43.05606 1.000 19.19067 347 GLU B C 1
ATOM 10879 O O . GLU B 1 347 ? 16.93571 -1.09036 -43.51747 1.000 20.34542 347 GLU B O 1
ATOM 10891 N N . LEU B 1 348 ? 18.41266 -2.76345 -43.79869 1.000 17.22968 348 LEU B N 1
ATOM 10892 C CA . LEU B 1 348 ? 18.02607 -2.97999 -45.18423 1.000 17.29237 348 LEU B CA 1
ATOM 10893 C C . LEU B 1 348 ? 16.62945 -3.57593 -45.27244 1.000 18.54726 348 LEU B C 1
ATOM 10894 O O . LEU B 1 348 ? 15.81069 -3.14063 -46.09710 1.000 17.23434 348 LEU B O 1
ATOM 10910 N N . LEU B 1 349 ? 16.32414 -4.55932 -44.42210 1.000 17.76239 349 LEU B N 1
ATOM 10911 C CA . LEU B 1 349 ? 14.97051 -5.09763 -44.38311 1.000 15.54604 349 LEU B CA 1
ATOM 10912 C C . LEU B 1 349 ? 13.96021 -3.98442 -44.14002 1.000 16.54696 349 LEU B C 1
ATOM 10913 O O . LEU B 1 349 ? 12.93929 -3.89084 -44.82880 1.000 16.26447 349 LEU B O 1
ATOM 10929 N N . GLU B 1 350 ? 14.22927 -3.12673 -43.15003 1.000 17.40561 350 GLU B N 1
ATOM 10930 C CA . GLU B 1 350 ? 13.30002 -2.04816 -42.83089 1.000 17.34103 350 GLU B CA 1
ATOM 10931 C C . GLU B 1 350 ? 13.09654 -1.13631 -44.03221 1.000 18.32112 350 GLU B C 1
ATOM 10932 O O . GLU B 1 350 ? 11.96952 -0.70902 -44.31530 1.000 19.22200 350 GLU B O 1
ATOM 10944 N N . ALA B 1 351 ? 14.18098 -0.82823 -44.74885 1.000 18.73681 351 ALA B N 1
ATOM 10945 C CA . ALA B 1 351 ? 14.08497 0.05497 -45.90424 1.000 20.28786 351 ALA B CA 1
ATOM 10946 C C . ALA B 1 351 ? 13.11761 -0.49212 -46.94649 1.000 20.00214 351 ALA B C 1
ATOM 10947 O O . ALA B 1 351 ? 12.35472 0.26929 -47.55538 1.000 22.27991 351 ALA B O 1
ATOM 10954 N N . MET B 1 352 ? 13.12838 -1.80542 -47.16733 1.000 18.02037 352 MET B N 1
ATOM 10955 C CA A MET B 1 352 ? 12.28509 -2.40407 -48.19249 0.827 19.12814 352 MET B CA 1
ATOM 10956 C CA B MET B 1 352 ? 12.28870 -2.40255 -48.20219 0.173 18.87637 352 MET B CA 1
ATOM 10957 C C . MET B 1 352 ? 10.86460 -2.67043 -47.72805 1.000 20.04727 352 MET B C 1
ATOM 10958 O O . MET B 1 352 ? 9.99170 -2.92050 -48.56625 1.000 21.75630 352 MET B O 1
ATOM 10985 N N . MET B 1 353 ? 10.59632 -2.59068 -46.42878 1.000 19.75564 353 MET B N 1
ATOM 10986 C CA . MET B 1 353 ? 9.27814 -2.88238 -45.88759 1.000 21.41874 353 MET B CA 1
ATOM 10987 C C . MET B 1 353 ? 8.43123 -1.64173 -45.62403 1.000 25.17294 353 MET B C 1
ATOM 10988 O O . MET B 1 353 ? 7.30316 -1.77138 -45.13696 1.000 25.58296 353 MET B O 1
ATOM 11002 N N . LYS B 1 354 ? 8.91264 -0.44925 -45.94888 1.000 27.29052 354 LYS B N 1
ATOM 11003 C CA . LYS B 1 354 ? 8.12095 0.74041 -45.64356 1.000 33.72910 354 LYS B CA 1
ATOM 11004 C C . LYS B 1 354 ? 7.07724 1.01155 -46.72730 1.000 36.25189 354 LYS B C 1
ATOM 11005 O O . LYS B 1 354 ? 7.09471 0.40217 -47.79901 1.000 36.00233 354 LYS B O 1
ATOM 11025 N N . MET C 1 11 ? 41.30644 -67.44989 -11.51818 1.000 36.93384 11 MET C N 1
ATOM 11026 C CA . MET C 1 11 ? 40.37232 -66.45991 -10.99489 1.000 34.45715 11 MET C CA 1
ATOM 11027 C C . MET C 1 11 ? 41.12375 -65.23973 -10.48569 1.000 32.13959 11 MET C C 1
ATOM 11028 O O . MET C 1 11 ? 42.12309 -65.36801 -9.78038 1.000 33.38040 11 MET C O 1
ATOM 11042 N N . ARG C 1 12 ? 40.63576 -64.05438 -10.83200 1.000 29.83714 12 ARG C N 1
ATOM 11043 C CA . ARG C 1 12 ? 41.25277 -62.82366 -10.36232 1.000 30.46599 12 ARG C CA 1
ATOM 11044 C C . ARG C 1 12 ? 40.75666 -62.48991 -8.96197 1.000 31.18451 12 ARG C C 1
ATOM 11045 O O . ARG C 1 12 ? 39.59271 -62.72299 -8.62577 1.000 31.34372 12 ARG C O 1
ATOM 11066 N N . ASP C 1 13 ? 41.64721 -61.93254 -8.14760 1.000 31.95957 13 ASP C N 1
ATOM 11067 C CA . ASP C 1 13 ? 41.34208 -61.55092 -6.77017 1.000 30.81230 13 ASP C CA 1
ATOM 11068 C C . ASP C 1 13 ? 41.05468 -60.05621 -6.77375 1.000 28.89695 13 ASP C C 1
ATOM 11069 O O . ASP C 1 13 ? 41.97371 -59.23437 -6.71727 1.000 30.32834 13 ASP C O 1
ATOM 11078 N N . LEU C 1 14 ? 39.77314 -59.70707 -6.84926 1.000 28.19635 14 LEU C N 1
ATOM 11079 C CA . LEU C 1 14 ? 39.34521 -58.32246 -6.92408 1.000 27.76282 14 LEU C CA 1
ATOM 11080 C C . LEU C 1 14 ? 38.51790 -57.96849 -5.69839 1.000 25.54641 14 LEU C C 1
ATOM 11081 O O . LEU C 1 14 ? 37.78778 -58.80530 -5.15870 1.000 26.79487 14 LEU C O 1
ATOM 11097 N N . THR C 1 15 ? 38.62610 -56.71484 -5.26946 1.000 24.20474 15 THR C N 1
ATOM 11098 C CA . THR C 1 15 ? 37.72454 -56.22882 -4.23962 1.000 22.96298 15 THR C CA 1
ATOM 11099 C C . THR C 1 15 ? 36.33395 -56.03448 -4.83115 1.000 21.56614 15 THR C C 1
ATOM 11100 O O . THR C 1 15 ? 36.15148 -55.97593 -6.05136 1.000 20.96746 15 THR C O 1
ATOM 11111 N N . ALA C 1 16 ? 35.34053 -55.92583 -3.94966 1.000 21.43758 16 ALA C N 1
ATOM 11112 C CA . ALA C 1 16 ? 33.99078 -55.62535 -4.41328 1.000 20.17849 16 ALA C CA 1
ATOM 11113 C C . ALA C 1 16 ? 33.96527 -54.34446 -5.23732 1.000 19.79029 16 ALA C C 1
ATOM 11114 O O . ALA C 1 16 ? 33.29049 -54.27767 -6.27444 1.000 18.68759 16 ALA C O 1
ATOM 11121 N N . SER C 1 17 ? 34.68511 -53.31205 -4.79432 1.000 21.86803 17 SER C N 1
ATOM 11122 C CA . SER C 1 17 ? 34.65875 -52.04287 -5.51665 1.000 22.13587 17 SER C CA 1
ATOM 11123 C C . SER C 1 17 ? 35.28469 -52.18402 -6.89756 1.000 23.20959 17 SER C C 1
ATOM 11124 O O . SER C 1 17 ? 34.79826 -51.59076 -7.86732 1.000 23.02796 17 SER C O 1
ATOM 11132 N N . GLN C 1 18 ? 36.35768 -52.96927 -7.00763 1.000 24.47445 18 GLN C N 1
ATOM 11133 C CA . GLN C 1 18 ? 36.97337 -53.19566 -8.31093 1.000 25.41876 18 GLN C CA 1
ATOM 11134 C C . GLN C 1 18 ? 36.03363 -53.95954 -9.23450 1.000 24.60060 18 GLN C C 1
ATOM 11135 O O . GLN C 1 18 ? 35.92818 -53.64215 -10.42674 1.000 25.17003 18 GLN C O 1
ATOM 11149 N N . LEU C 1 19 ? 35.36198 -54.98757 -8.71188 1.000 21.77794 19 LEU C N 1
ATOM 11150 C CA . LEU C 1 19 ? 34.42025 -55.74536 -9.52721 1.000 20.59469 19 LEU C CA 1
ATOM 11151 C C . LEU C 1 19 ? 33.28742 -54.84694 -10.00297 1.000 20.41467 19 LEU C C 1
ATOM 11152 O O . LEU C 1 19 ? 32.92597 -54.85321 -11.18627 1.000 19.95076 19 LEU C O 1
ATOM 11168 N N . LEU C 1 20 ? 32.72255 -54.04989 -9.09292 1.000 19.62527 20 LEU C N 1
ATOM 11169 C CA . LEU C 1 20 ? 31.60644 -53.18941 -9.47534 1.000 18.35680 20 LEU C CA 1
ATOM 11170 C C . LEU C 1 20 ? 32.02193 -52.17453 -10.53223 1.000 21.07115 20 LEU C C 1
ATOM 11171 O O . LEU C 1 20 ? 31.19425 -51.77243 -11.36097 1.000 21.39146 20 LEU C O 1
ATOM 11187 N N . ASP C 1 21 ? 33.28903 -51.75629 -10.53585 1.000 22.60922 21 ASP C N 1
ATOM 11188 C CA . ASP C 1 21 ? 33.74480 -50.81647 -11.55521 1.000 23.95251 21 ASP C CA 1
ATOM 11189 C C . ASP C 1 21 ? 33.90873 -51.46142 -12.92776 1.000 24.47837 21 ASP C C 1
ATOM 11190 O O . ASP C 1 21 ? 34.03965 -50.73608 -13.92040 1.000 27.23127 21 ASP C O 1
ATOM 11199 N N . GLU C 1 22 ? 33.91307 -52.79119 -13.01184 1.000 22.22983 22 GLU C N 1
ATOM 11200 C CA . GLU C 1 22 ? 33.89018 -53.47235 -14.29936 1.000 22.51776 22 GLU C CA 1
ATOM 11201 C C . GLU C 1 22 ? 32.47529 -53.66731 -14.82396 1.000 22.64701 22 GLU C C 1
ATOM 11202 O O . GLU C 1 22 ? 32.29085 -53.81495 -16.03727 1.000 22.42477 22 GLU C O 1
ATOM 11214 N N . ILE C 1 23 ? 31.47620 -53.66188 -13.94213 1.000 21.91718 23 ILE C N 1
ATOM 11215 C CA . ILE C 1 23 ? 30.08522 -53.72584 -14.37424 1.000 20.68362 23 ILE C CA 1
ATOM 11216 C C . ILE C 1 23 ? 29.70074 -52.40345 -15.02133 1.000 21.46586 23 ILE C C 1
ATOM 11217 O O . ILE C 1 23 ? 30.09124 -51.32310 -14.56133 1.000 21.48963 23 ILE C O 1
ATOM 11233 N N . THR C 1 24 ? 28.96105 -52.48357 -16.12490 1.000 20.86166 24 THR C N 1
ATOM 11234 C CA . THR C 1 24 ? 28.44095 -51.28542 -16.76911 1.000 21.89123 24 THR C CA 1
ATOM 11235 C C . THR C 1 24 ? 26.98899 -51.07896 -16.34034 1.000 19.51843 24 THR C C 1
ATOM 11236 O O . THR C 1 24 ? 26.69147 -50.19278 -15.53492 1.000 18.76779 24 THR C O 1
ATOM 11247 N N . ILE C 1 25 ? 26.09033 -51.91322 -16.86124 1.000 18.03773 25 ILE C N 1
ATOM 11248 C CA . ILE C 1 25 ? 24.67323 -51.89969 -16.51344 1.000 17.69716 25 ILE C CA 1
ATOM 11249 C C . ILE C 1 25 ? 24.18571 -53.33611 -16.64909 1.000 18.13913 25 ILE C C 1
ATOM 11250 O O . ILE C 1 25 ? 24.69788 -54.10008 -17.47121 1.000 18.12114 25 ILE C O 1
ATOM 11266 N N . GLY C 1 26 ? 23.20859 -53.71771 -15.81737 1.000 14.82737 26 GLY C N 1
ATOM 11267 C CA . GLY C 1 26 ? 22.75384 -55.08985 -15.73759 1.000 16.02589 26 GLY C CA 1
ATOM 11268 C C . GLY C 1 26 ? 21.28876 -55.28013 -16.11696 1.000 14.22843 26 GLY C C 1
ATOM 11269 O O . GLY C 1 26 ? 20.50636 -54.32721 -16.17993 1.000 15.53117 26 GLY C O 1
ATOM 11273 N N . TRP C 1 27 ? 20.92498 -56.55214 -16.33219 1.000 14.86501 27 TRP C N 1
ATOM 11274 C CA . TRP C 1 27 ? 19.59556 -56.98512 -16.75670 1.000 14.09129 27 TRP C CA 1
ATOM 11275 C C . TRP C 1 27 ? 19.20690 -58.22598 -15.96065 1.000 14.98716 27 TRP C C 1
ATOM 11276 O O . TRP C 1 27 ? 20.01499 -59.14918 -15.81917 1.000 16.97211 27 TRP C O 1
ATOM 11297 N N . ASN C 1 28 ? 17.98227 -58.23387 -15.41752 1.000 13.66804 28 ASN C N 1
ATOM 11298 C CA . ASN C 1 28 ? 17.46290 -59.38342 -14.68123 1.000 13.60963 28 ASN C CA 1
ATOM 11299 C C . ASN C 1 28 ? 16.66198 -60.27623 -15.62072 1.000 13.66403 28 ASN C C 1
ATOM 11300 O O . ASN C 1 28 ? 15.76385 -59.78956 -16.31428 1.000 15.48088 28 ASN C O 1
ATOM 11311 N N . LEU C 1 29 ? 16.93001 -61.58402 -15.58273 1.000 15.94849 29 LEU C N 1
ATOM 11312 C CA . LEU C 1 29 ? 16.07292 -62.58743 -16.22140 1.000 16.29590 29 LEU C CA 1
ATOM 11313 C C . LEU C 1 29 ? 14.85222 -62.84318 -15.33208 1.000 16.38254 29 LEU C C 1
ATOM 11314 O O . LEU C 1 29 ? 14.72317 -63.86456 -14.64951 1.000 16.91735 29 LEU C O 1
ATOM 11330 N N . GLY C 1 30 ? 13.93026 -61.87881 -15.35102 1.000 16.28320 30 GLY C N 1
ATOM 11331 C CA . GLY C 1 30 ? 12.83808 -61.89450 -14.40216 1.000 17.01796 30 GLY C CA 1
ATOM 11332 C C . GLY C 1 30 ? 11.70153 -62.83157 -14.77660 1.000 16.92306 30 GLY C C 1
ATOM 11333 O O . GLY C 1 30 ? 11.46438 -63.15278 -15.93847 1.000 16.30873 30 GLY C O 1
ATOM 11337 N N . ASN C 1 31 ? 10.97059 -63.27060 -13.74366 1.000 16.89426 31 ASN C N 1
ATOM 11338 C CA . ASN C 1 31 ? 9.77720 -64.11394 -13.88255 1.000 16.67742 31 ASN C CA 1
ATOM 11339 C C . ASN C 1 31 ? 10.05517 -65.41607 -14.64044 1.000 17.02990 31 ASN C C 1
ATOM 11340 O O . ASN C 1 31 ? 9.17503 -65.94676 -15.32854 1.000 20.16163 31 ASN C O 1
ATOM 11351 N N . THR C 1 32 ? 11.26710 -65.95594 -14.46383 1.000 18.07175 32 THR C N 1
ATOM 11352 C CA . THR C 1 32 ? 11.75152 -67.08633 -15.23644 1.000 17.77985 32 THR C CA 1
ATOM 11353 C C . THR C 1 32 ? 12.11354 -68.19721 -14.25482 1.000 19.20486 32 THR C C 1
ATOM 11354 O O . THR C 1 32 ? 11.22746 -68.94206 -13.82037 1.000 19.52734 32 THR C O 1
ATOM 11365 N N . LEU C 1 33 ? 13.39064 -68.36596 -13.90327 1.000 18.50037 33 LEU C N 1
ATOM 11366 C CA . LEU C 1 33 ? 13.73904 -69.39501 -12.92763 1.000 20.23566 33 LEU C CA 1
ATOM 11367 C C . LEU C 1 33 ? 13.26779 -69.03501 -11.52752 1.000 20.88071 33 LEU C C 1
ATOM 11368 O O . LEU C 1 33 ? 13.32190 -69.88829 -10.62775 1.000 20.69568 33 LEU C O 1
ATOM 11384 N N . ASP C 1 34 ? 12.82193 -67.79259 -11.32445 1.000 19.54584 34 ASP C N 1
ATOM 11385 C CA . ASP C 1 34 ? 12.22605 -67.36320 -10.06849 1.000 17.43897 34 ASP C CA 1
ATOM 11386 C C . ASP C 1 34 ? 10.73908 -67.69569 -9.96952 1.000 18.83662 34 ASP C C 1
ATOM 11387 O O . ASP C 1 34 ? 10.16766 -67.55766 -8.88121 1.000 19.30786 34 ASP C O 1
ATOM 11396 N N . ALA C 1 35 ? 10.10178 -68.12657 -11.05886 1.000 18.96287 35 ALA C N 1
ATOM 11397 C CA . ALA C 1 35 ? 8.68064 -68.44902 -11.01359 1.000 18.98998 35 ALA C CA 1
ATOM 11398 C C . ALA C 1 35 ? 8.42914 -69.61182 -10.06156 1.000 21.32454 35 ALA C C 1
ATOM 11399 O O . ALA C 1 35 ? 9.14413 -70.61837 -10.08753 1.000 23.51584 35 ALA C O 1
ATOM 11406 N N . THR C 1 36 ? 7.41790 -69.46550 -9.21086 1.000 20.31408 36 THR C N 1
ATOM 11407 C CA . THR C 1 36 ? 7.01773 -70.51449 -8.28539 1.000 22.42870 36 THR C CA 1
ATOM 11408 C C . THR C 1 36 ? 5.68375 -71.11846 -8.70834 1.000 22.20561 36 THR C C 1
ATOM 11409 O O . THR C 1 36 ? 4.86803 -70.48232 -9.38255 1.000 23.20105 36 THR C O 1
ATOM 11420 N N . THR C 1 37 ? 5.47029 -72.37111 -8.28803 1.000 22.71622 37 THR C N 1
ATOM 11421 C CA . THR C 1 37 ? 4.22344 -73.09072 -8.53086 1.000 24.99591 37 THR C CA 1
ATOM 11422 C C . THR C 1 37 ? 3.69272 -73.72218 -7.24831 1.000 25.29891 37 THR C C 1
ATOM 11423 O O . THR C 1 37 ? 2.89704 -74.66740 -7.30693 1.000 27.97857 37 THR C O 1
ATOM 11434 N N . THR C 1 38 ? 4.10978 -73.19905 -6.09410 1.000 25.33906 38 THR C N 1
ATOM 11435 C CA . THR C 1 38 ? 3.89601 -73.88247 -4.82302 1.000 27.72912 38 THR C CA 1
ATOM 11436 C C . THR C 1 38 ? 2.42094 -74.08635 -4.51140 1.000 30.18550 38 THR C C 1
ATOM 11437 O O . THR C 1 38 ? 2.05416 -75.09490 -3.89632 1.000 33.76412 38 THR C O 1
ATOM 11448 N N . SER C 1 39 ? 1.56288 -73.14802 -4.91074 1.000 31.86888 39 SER C N 1
ATOM 11449 C CA . SER C 1 39 ? 0.16514 -73.21365 -4.50412 1.000 36.71707 39 SER C CA 1
ATOM 11450 C C . SER C 1 39 ? -0.61386 -74.29607 -5.23918 1.000 36.40492 39 SER C C 1
ATOM 11451 O O . SER C 1 39 ? -1.70305 -74.66661 -4.78740 1.000 39.38102 39 SER C O 1
ATOM 11459 N N . TRP C 1 40 ? -0.08722 -74.81232 -6.35167 1.000 32.93404 40 TRP C N 1
ATOM 11460 C CA . TRP C 1 40 ? -0.85290 -75.72474 -7.19984 1.000 31.90005 40 TRP C CA 1
ATOM 11461 C C . TRP C 1 40 ? -0.05619 -76.88396 -7.78192 1.000 31.28276 40 TRP C C 1
ATOM 11462 O O . TRP C 1 40 ? -0.67476 -77.84837 -8.24436 1.000 32.52003 40 TRP C O 1
ATOM 11483 N N . LEU C 1 41 ? 1.27645 -76.84355 -7.78924 1.000 28.77696 41 LEU C N 1
ATOM 11484 C CA . LEU C 1 41 ? 2.09092 -77.91810 -8.35350 1.000 27.86623 41 LEU C CA 1
ATOM 11485 C C . LEU C 1 41 ? 3.32132 -78.08099 -7.47587 1.000 27.90902 41 LEU C C 1
ATOM 11486 O O . LEU C 1 41 ? 4.25831 -77.27061 -7.55491 1.000 27.08379 41 LEU C O 1
ATOM 11502 N N . PRO C 1 42 ? 3.36320 -79.11232 -6.63421 1.000 29.58111 42 PRO C N 1
ATOM 11503 C CA . PRO C 1 42 ? 4.48536 -79.22263 -5.69268 1.000 30.54132 42 PRO C CA 1
ATOM 11504 C C . PRO C 1 42 ? 5.78541 -79.70343 -6.31718 1.000 31.83511 42 PRO C C 1
ATOM 11505 O O . PRO C 1 42 ? 6.86266 -79.39844 -5.79533 1.000 32.86072 42 PRO C O 1
ATOM 11516 N N . ASN C 1 43 ? 5.70894 -80.44080 -7.42593 1.000 30.97132 43 ASN C N 1
ATOM 11517 C CA . ASN C 1 43 ? 6.86722 -81.14109 -7.98416 1.000 29.45679 43 ASN C CA 1
ATOM 11518 C C . ASN C 1 43 ? 7.09292 -80.78565 -9.44989 1.000 27.03304 43 ASN C C 1
ATOM 11519 O O . ASN C 1 43 ? 7.18828 -81.66781 -10.30900 1.000 28.13055 43 ASN C O 1
ATOM 11530 N N . PRO C 1 44 ? 7.24041 -79.49976 -9.76550 1.000 24.61615 44 PRO C N 1
ATOM 11531 C CA . PRO C 1 44 ? 7.40228 -79.11051 -11.17081 1.000 23.43230 44 PRO C CA 1
ATOM 11532 C C . PRO C 1 44 ? 8.72833 -79.59318 -11.73220 1.000 25.42185 44 PRO C C 1
ATOM 11533 O O . PRO C 1 44 ? 9.74050 -79.66063 -11.03030 1.000 25.82580 44 PRO C O 1
ATOM 11544 N N . THR C 1 45 ? 8.71204 -79.93317 -13.02170 1.000 24.92982 45 THR C N 1
ATOM 11545 C CA . THR C 1 45 ? 9.94446 -80.12590 -13.75978 1.000 24.84244 45 THR C CA 1
ATOM 11546 C C . THR C 1 45 ? 10.57357 -78.76035 -14.01124 1.000 23.15450 45 THR C C 1
ATOM 11547 O O . THR C 1 45 ? 9.92133 -77.72338 -13.85424 1.000 23.30717 45 THR C O 1
ATOM 11558 N N . PRO C 1 46 ? 11.84120 -78.71711 -14.42415 1.000 24.10436 46 PRO C N 1
ATOM 11559 C CA . PRO C 1 46 ? 12.44623 -77.40610 -14.71434 1.000 24.11179 46 PRO C CA 1
ATOM 11560 C C . PRO C 1 46 ? 11.67135 -76.62220 -15.75377 1.000 23.31977 46 PRO C C 1
ATOM 11561 O O . PRO C 1 46 ? 11.49831 -75.40576 -15.61146 1.000 24.90174 46 PRO C O 1
ATOM 11572 N N . ALA C 1 47 ? 11.16627 -77.29733 -16.78513 1.000 24.23645 47 ALA C N 1
ATOM 11573 C CA . ALA C 1 47 ? 10.42820 -76.59196 -17.82482 1.000 23.38927 47 ALA C CA 1
ATOM 11574 C C . ALA C 1 47 ? 9.09549 -76.07107 -17.30380 1.000 23.43111 47 ALA C C 1
ATOM 11575 O O . ALA C 1 47 ? 8.66358 -74.97567 -17.67928 1.000 24.38012 47 ALA C O 1
ATOM 11582 N N . GLN C 1 48 ? 8.42551 -76.84050 -16.44261 1.000 22.11918 48 GLN C N 1
ATOM 11583 C CA . GLN C 1 48 ? 7.14673 -76.39320 -15.90493 1.000 24.19717 48 GLN C CA 1
ATOM 11584 C C . GLN C 1 48 ? 7.31658 -75.13462 -15.06308 1.000 25.25890 48 GLN C C 1
ATOM 11585 O O . GLN C 1 48 ? 6.47768 -74.22623 -15.11992 1.000 26.75242 48 GLN C O 1
ATOM 11599 N N . SER C 1 49 ? 8.40476 -75.05060 -14.29364 1.000 24.30466 49 SER C N 1
ATOM 11600 C CA . SER C 1 49 ? 8.66075 -73.84769 -13.50604 1.000 22.52454 49 SER C CA 1
ATOM 11601 C C . SER C 1 49 ? 9.04546 -72.67658 -14.40071 1.000 22.07253 49 SER C C 1
ATOM 11602 O O . SER C 1 49 ? 8.47629 -71.58275 -14.29616 1.000 22.57407 49 SER C O 1
ATOM 11610 N N . GLU C 1 50 ? 10.02862 -72.88412 -15.27706 1.000 21.89837 50 GLU C N 1
ATOM 11611 C CA . GLU C 1 50 ? 10.58949 -71.77521 -16.03971 1.000 21.86624 50 GLU C CA 1
ATOM 11612 C C . GLU C 1 50 ? 9.53234 -71.05830 -16.86914 1.000 21.63560 50 GLU C C 1
ATOM 11613 O O . GLU C 1 50 ? 9.61957 -69.83997 -17.05578 1.000 21.43955 50 GLU C O 1
ATOM 11625 N N . THR C 1 51 ? 8.52163 -71.78237 -17.35318 1.000 23.08546 51 THR C N 1
ATOM 11626 C CA . THR C 1 51 ? 7.47364 -71.21832 -18.19405 1.000 23.25523 51 THR C CA 1
ATOM 11627 C C . THR C 1 51 ? 6.19588 -70.90989 -17.41997 1.000 25.15189 51 THR C C 1
ATOM 11628 O O . THR C 1 51 ? 5.19530 -70.50277 -18.02487 1.000 25.95450 51 THR C O 1
ATOM 11639 N N . ALA C 1 52 ? 6.21228 -71.06728 -16.09739 1.000 24.74398 52 ALA C N 1
ATOM 11640 C CA . ALA C 1 52 ? 4.97570 -71.00248 -15.32657 1.000 27.06845 52 ALA C CA 1
ATOM 11641 C C . ALA C 1 52 ? 4.37172 -69.60542 -15.31832 1.000 26.81931 52 ALA C C 1
ATOM 11642 O O . ALA C 1 52 ? 3.15657 -69.46087 -15.14213 1.000 29.13870 52 ALA C O 1
ATOM 11649 N N . TRP C 1 53 ? 5.19201 -68.57093 -15.47646 1.000 25.19469 53 TRP C N 1
ATOM 11650 C CA . TRP C 1 53 ? 4.73239 -67.18817 -15.44051 1.000 24.49876 53 TRP C CA 1
ATOM 11651 C C . TRP C 1 53 ? 4.77853 -66.54133 -16.82146 1.000 30.17356 53 TRP C C 1
ATOM 11652 O O . TRP C 1 53 ? 4.92333 -65.32337 -16.94304 1.000 33.59296 53 TRP C O 1
ATOM 11673 N N . GLY C 1 54 ? 4.65625 -67.35485 -17.87082 1.000 30.90395 54 GLY C N 1
ATOM 11674 C CA . GLY C 1 54 ? 4.46847 -66.85666 -19.21468 1.000 31.99746 54 GLY C CA 1
ATOM 11675 C C . GLY C 1 54 ? 5.72280 -66.70433 -20.04463 1.000 30.10482 54 GLY C C 1
ATOM 11676 O O . GLY C 1 54 ? 5.61611 -66.52010 -21.26391 1.000 34.02194 54 GLY C O 1
ATOM 11680 N N . CYS C 1 55 ? 6.89285 -66.77069 -19.44388 1.000 24.17624 55 CYS C N 1
ATOM 11681 C CA . CYS C 1 55 ? 8.10329 -66.57254 -20.21695 1.000 21.72338 55 CYS C CA 1
ATOM 11682 C C . CYS C 1 55 ? 8.43197 -67.81939 -21.03358 1.000 24.31864 55 CYS C C 1
ATOM 11683 O O . CYS C 1 55 ? 8.09070 -68.93859 -20.63965 1.000 26.25273 55 CYS C O 1
ATOM 11691 N N . PRO C 1 56 ? 9.07563 -67.64979 -22.18432 1.000 24.71106 56 PRO C N 1
ATOM 11692 C CA . PRO C 1 56 ? 9.53423 -68.80431 -22.96033 1.000 25.93052 56 PRO C CA 1
ATOM 11693 C C . PRO C 1 56 ? 10.76971 -69.41166 -22.31159 1.000 24.49394 56 PRO C C 1
ATOM 11694 O O . PRO C 1 56 ? 11.41774 -68.80862 -21.45585 1.000 23.84217 56 PRO C O 1
ATOM 11705 N N . MET C 1 57 ? 11.09266 -70.62867 -22.73981 1.000 28.96763 57 MET C N 1
ATOM 11706 C CA . MET C 1 57 ? 12.34842 -71.23140 -22.31810 1.000 28.30513 57 MET C CA 1
ATOM 11707 C C . MET C 1 57 ? 13.49535 -70.31359 -22.71645 1.000 25.60990 57 MET C C 1
ATOM 11708 O O . MET C 1 57 ? 13.57801 -69.86420 -23.86313 1.000 26.61243 57 MET C O 1
ATOM 11722 N N . THR C 1 58 ? 14.37197 -70.01900 -21.76353 1.000 24.41076 58 THR C N 1
ATOM 11723 C CA . THR C 1 58 ? 15.49337 -69.13408 -22.04128 1.000 23.60278 58 THR C CA 1
ATOM 11724 C C . THR C 1 58 ? 16.47159 -69.80331 -22.99952 1.000 23.60505 58 THR C C 1
ATOM 11725 O O . THR C 1 58 ? 16.71961 -71.01121 -22.92291 1.000 25.55396 58 THR C O 1
ATOM 11736 N N . THR C 1 59 ? 17.04082 -69.00888 -23.89877 1.000 25.26138 59 THR C N 1
ATOM 11737 C CA . THR C 1 59 ? 18.04275 -69.49527 -24.83063 1.000 28.32000 59 THR C CA 1
ATOM 11738 C C . THR C 1 59 ? 19.25964 -68.58643 -24.76717 1.000 28.42109 59 THR C C 1
ATOM 11739 O O . THR C 1 59 ? 19.17622 -67.42950 -24.34894 1.000 26.77854 59 THR C O 1
ATOM 11750 N N . LYS C 1 60 ? 20.39929 -69.11029 -25.21941 1.000 31.78153 60 LYS C N 1
ATOM 11751 C CA . LYS C 1 60 ? 21.58988 -68.27062 -25.26681 1.000 32.01792 60 LYS C CA 1
ATOM 11752 C C . LYS C 1 60 ? 21.38808 -67.07753 -26.19360 1.000 29.46041 60 LYS C C 1
ATOM 11753 O O . LYS C 1 60 ? 21.90455 -65.98778 -25.92412 1.000 28.41792 60 LYS C O 1
ATOM 11772 N N . ALA C 1 61 ? 20.63975 -67.26318 -27.28662 1.000 29.47368 61 ALA C N 1
ATOM 11773 C CA . ALA C 1 61 ? 20.38750 -66.15853 -28.20684 1.000 30.08741 61 ALA C CA 1
ATOM 11774 C C . ALA C 1 61 ? 19.73539 -64.97769 -27.49804 1.000 28.43813 61 ALA C C 1
ATOM 11775 O O . ALA C 1 61 ? 20.00398 -63.81828 -27.83656 1.000 27.98417 61 ALA C O 1
ATOM 11782 N N . MET C 1 62 ? 18.87359 -65.24406 -26.51354 1.000 27.49167 62 MET C N 1
ATOM 11783 C CA . MET C 1 62 ? 18.29054 -64.14731 -25.74595 1.000 24.46540 62 MET C CA 1
ATOM 11784 C C . MET C 1 62 ? 19.36564 -63.40916 -24.96138 1.000 22.47107 62 MET C C 1
ATOM 11785 O O . MET C 1 62 ? 19.40123 -62.17257 -24.93742 1.000 23.88138 62 MET C O 1
ATOM 11799 N N . ILE C 1 63 ? 20.23932 -64.15699 -24.28549 1.000 22.40806 63 ILE C N 1
ATOM 11800 C CA . ILE C 1 63 ? 21.31639 -63.52242 -23.53832 1.000 22.75556 63 ILE C CA 1
ATOM 11801 C C . ILE C 1 63 ? 22.26283 -62.80405 -24.49043 1.000 24.01772 63 ILE C C 1
ATOM 11802 O O . ILE C 1 63 ? 22.75537 -61.71026 -24.18963 1.000 23.96449 63 ILE C O 1
ATOM 11818 N N . ASP C 1 64 ? 22.53281 -63.40496 -25.65592 1.000 24.14366 64 ASP C N 1
ATOM 11819 C CA . ASP C 1 64 ? 23.34424 -62.72469 -26.65763 1.000 25.65170 64 ASP C CA 1
ATOM 11820 C C . ASP C 1 64 ? 22.76412 -61.35194 -26.97916 1.000 24.92445 64 ASP C C 1
ATOM 11821 O O . ASP C 1 64 ? 23.50258 -60.36852 -27.11303 1.000 26.07279 64 ASP C O 1
ATOM 11830 N N . LYS C 1 65 ? 21.43622 -61.27098 -27.12223 1.000 25.18741 65 LYS C N 1
ATOM 11831 C CA . LYS C 1 65 ? 20.79766 -60.00570 -27.47246 1.000 25.24444 65 LYS C CA 1
ATOM 11832 C C . LYS C 1 65 ? 20.89735 -59.00105 -26.33143 1.000 21.99865 65 LYS C C 1
ATOM 11833 O O . LYS C 1 65 ? 21.09105 -57.80276 -26.56713 1.000 22.23934 65 LYS C O 1
ATOM 11852 N N . VAL C 1 66 ? 20.75755 -59.46866 -25.08869 1.000 19.85842 66 VAL C N 1
ATOM 11853 C CA . VAL C 1 66 ? 20.94013 -58.59824 -23.92959 1.000 18.84615 66 VAL C CA 1
ATOM 11854 C C . VAL C 1 66 ? 22.31718 -57.94469 -23.97149 1.000 21.01611 66 VAL C C 1
ATOM 11855 O O . VAL C 1 66 ? 22.45540 -56.72922 -23.79166 1.000 20.56428 66 VAL C O 1
ATOM 11868 N N . LYS C 1 67 ? 23.35773 -58.74720 -24.20453 1.000 22.16192 67 LYS C N 1
ATOM 11869 C CA . LYS C 1 67 ? 24.70920 -58.20475 -24.30284 1.000 24.61159 67 LYS C CA 1
ATOM 11870 C C . LYS C 1 67 ? 24.80780 -57.19926 -25.44271 1.000 25.13756 67 LYS C C 1
ATOM 11871 O O . LYS C 1 67 ? 25.36631 -56.10773 -25.27523 1.000 24.96634 67 LYS C O 1
ATOM 11890 N N . GLU C 1 68 ? 24.25643 -57.54665 -26.60987 1.000 26.29055 68 GLU C N 1
ATOM 11891 C CA . GLU C 1 68 ? 24.31942 -56.64847 -27.75883 1.000 28.77885 68 GLU C CA 1
ATOM 11892 C C . GLU C 1 68 ? 23.66843 -55.30721 -27.45344 1.000 29.28787 68 GLU C C 1
ATOM 11893 O O . GLU C 1 68 ? 24.11291 -54.26944 -27.95936 1.000 29.74635 68 GLU C O 1
ATOM 11905 N N . GLY C 1 69 ? 22.61408 -55.30596 -26.64167 1.000 23.80913 69 GLY C N 1
ATOM 11906 C CA . GLY C 1 69 ? 21.91414 -54.07729 -26.33277 1.000 23.30623 69 GLY C CA 1
ATOM 11907 C C . GLY C 1 69 ? 22.65296 -53.14478 -25.40027 1.000 24.32476 69 GLY C C 1
ATOM 11908 O O . GLY C 1 69 ? 22.19362 -52.01644 -25.19489 1.000 24.67750 69 GLY C O 1
ATOM 11912 N N . GLY C 1 70 ? 23.76936 -53.58443 -24.82506 1.000 26.46626 70 GLY C N 1
ATOM 11913 C CA . GLY C 1 70 ? 24.57217 -52.72823 -23.96844 1.000 25.21181 70 GLY C CA 1
ATOM 11914 C C . GLY C 1 70 ? 24.76377 -53.21773 -22.54695 1.000 24.17483 70 GLY C C 1
ATOM 11915 O O . GLY C 1 70 ? 25.47229 -52.55219 -21.77778 1.000 25.41412 70 GLY C O 1
ATOM 11919 N N . PHE C 1 71 ? 24.16784 -54.33346 -22.14094 1.000 21.54892 71 PHE C N 1
ATOM 11920 C CA . PHE C 1 71 ? 24.32840 -54.83568 -20.78185 1.000 20.80888 71 PHE C CA 1
ATOM 11921 C C . PHE C 1 71 ? 25.52783 -55.77295 -20.72419 1.000 20.99932 71 PHE C C 1
ATOM 11922 O O . PHE C 1 71 ? 25.74740 -56.56368 -21.64105 1.000 22.68414 71 PHE C O 1
ATOM 11939 N N . ASN C 1 72 ? 26.29555 -55.70635 -19.63257 1.000 19.06912 72 ASN C N 1
ATOM 11940 C CA . ASN C 1 72 ? 27.40180 -56.64458 -19.44335 1.000 19.96919 72 ASN C CA 1
ATOM 11941 C C . ASN C 1 72 ? 27.21701 -57.54394 -18.22400 1.000 20.21248 72 ASN C C 1
ATOM 11942 O O . ASN C 1 72 ? 28.11272 -58.33990 -17.91484 1.000 19.78834 72 ASN C O 1
ATOM 11953 N N . THR C 1 73 ? 26.06048 -57.47915 -17.56506 1.000 19.03162 73 THR C N 1
ATOM 11954 C CA . THR C 1 73 ? 25.78206 -58.22344 -16.34127 1.000 20.99839 73 THR C CA 1
ATOM 11955 C C . THR C 1 73 ? 24.35137 -58.73288 -16.41176 1.000 18.17851 73 THR C C 1
ATOM 11956 O O . THR C 1 73 ? 23.44673 -57.99945 -16.82255 1.000 17.51702 73 THR C O 1
ATOM 11967 N N . VAL C 1 74 ? 24.14646 -59.99038 -16.02419 1.000 18.60658 74 VAL C N 1
ATOM 11968 C CA . VAL C 1 74 ? 22.81393 -60.57710 -15.91918 1.000 16.55301 74 VAL C CA 1
ATOM 11969 C C . VAL C 1 74 ? 22.63950 -61.10032 -14.49995 1.000 15.83822 74 VAL C C 1
ATOM 11970 O O . VAL C 1 74 ? 23.44647 -61.91416 -14.03072 1.000 17.10491 74 VAL C O 1
ATOM 11983 N N . ARG C 1 75 ? 21.60561 -60.62405 -13.81745 1.000 16.13505 75 ARG C N 1
ATOM 11984 C CA . ARG C 1 75 ? 21.15646 -61.22914 -12.56721 1.000 15.59142 75 ARG C CA 1
ATOM 11985 C C . ARG C 1 75 ? 20.16539 -62.33444 -12.90862 1.000 14.09547 75 ARG C C 1
ATOM 11986 O O . ARG C 1 75 ? 19.20668 -62.11260 -13.65857 1.000 15.35025 75 ARG C O 1
ATOM 12007 N N . VAL C 1 76 ? 20.43017 -63.53312 -12.39638 1.000 15.83260 76 VAL C N 1
ATOM 12008 C CA . VAL C 1 76 ? 19.60577 -64.71413 -12.63116 1.000 17.04868 76 VAL C CA 1
ATOM 12009 C C . VAL C 1 76 ? 18.89163 -65.02998 -11.32376 1.000 17.69471 76 VAL C C 1
ATOM 12010 O O . VAL C 1 76 ? 19.42742 -65.75936 -10.47243 1.000 17.04154 76 VAL C O 1
ATOM 12023 N N . PRO C 1 77 ? 17.70388 -64.47959 -11.10490 1.000 16.23152 77 PRO C N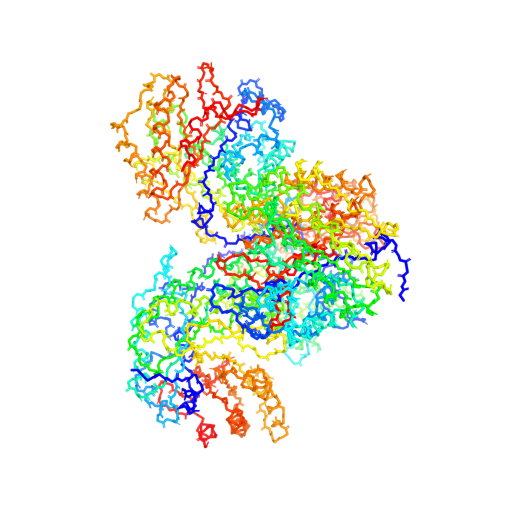 1
ATOM 12024 C CA . PRO C 1 77 ? 16.93498 -64.83718 -9.90575 1.000 14.19971 77 PRO C CA 1
ATOM 12025 C C . PRO C 1 77 ? 16.42130 -66.26493 -10.01672 1.000 15.11699 77 PRO C C 1
ATOM 12026 O O . PRO C 1 77 ? 15.84531 -66.65558 -11.03318 1.000 16.52929 77 PRO C O 1
ATOM 12037 N N . VAL C 1 78 ? 16.62884 -67.04736 -8.96290 1.000 16.47884 78 VAL C N 1
ATOM 12038 C CA . VAL C 1 78 ? 16.23931 -68.45253 -8.96044 1.000 17.18960 78 VAL C CA 1
ATOM 12039 C C . VAL C 1 78 ? 15.44970 -68.72502 -7.68979 1.000 17.58818 78 VAL C C 1
ATOM 12040 O O . VAL C 1 78 ? 15.94345 -68.47250 -6.58160 1.000 17.55714 78 VAL C O 1
ATOM 12053 N N . SER C 1 79 ? 14.23455 -69.23624 -7.84429 1.000 17.96205 79 SER C N 1
ATOM 12054 C CA . SER C 1 79 ? 13.46254 -69.76678 -6.73217 1.000 18.88895 79 SER C CA 1
ATOM 12055 C C . SER C 1 79 ? 13.73335 -71.26275 -6.64402 1.000 21.40236 79 SER C C 1
ATOM 12056 O O . SER C 1 79 ? 13.51622 -72.00223 -7.60944 1.000 22.05657 79 SER C O 1
ATOM 12064 N N . TRP C 1 80 ? 14.25698 -71.69309 -5.50419 1.000 19.78458 80 TRP C N 1
ATOM 12065 C CA . TRP C 1 80 ? 14.61444 -73.08552 -5.30144 1.000 21.06758 80 TRP C CA 1
ATOM 12066 C C . TRP C 1 80 ? 13.55305 -73.86534 -4.54552 1.000 22.51851 80 TRP C C 1
ATOM 12067 O O . TRP C 1 80 ? 13.62251 -75.09769 -4.51363 1.000 25.15102 80 TRP C O 1
ATOM 12088 N N . ILE C 1 81 ? 12.56173 -73.18303 -3.97189 1.000 21.75753 81 ILE C N 1
ATOM 12089 C CA . ILE C 1 81 ? 11.65018 -73.82650 -3.02608 1.000 22.93525 81 ILE C CA 1
ATOM 12090 C C . ILE C 1 81 ? 10.96682 -75.04103 -3.65155 1.000 25.15546 81 ILE C C 1
ATOM 12091 O O . ILE C 1 81 ? 10.86382 -76.10241 -3.02642 1.000 26.50103 81 ILE C O 1
ATOM 12107 N N . ASP C 1 82 ? 10.48378 -74.90961 -4.88628 1.000 25.39067 82 ASP C N 1
ATOM 12108 C CA . ASP C 1 82 ? 9.72903 -75.99396 -5.50749 1.000 25.14084 82 ASP C CA 1
ATOM 12109 C C . ASP C 1 82 ? 10.61909 -77.11362 -6.02501 1.000 26.03955 82 ASP C C 1
ATOM 12110 O O . ASP C 1 82 ? 10.10458 -78.06942 -6.62005 1.000 29.03209 82 ASP C O 1
ATOM 12119 N N . HIS C 1 83 ? 11.93141 -77.01370 -5.80911 1.000 27.66518 83 HIS C N 1
ATOM 12120 C CA . HIS C 1 83 ? 12.90532 -77.98858 -6.28056 1.000 26.48956 83 HIS C CA 1
ATOM 12121 C C . HIS C 1 83 ? 13.77693 -78.47953 -5.13232 1.000 28.55492 83 HIS C C 1
ATOM 12122 O O . HIS C 1 83 ? 14.86024 -79.02648 -5.36984 1.000 29.87964 83 HIS C O 1
ATOM 12136 N N . THR C 1 84 ? 13.33268 -78.27366 -3.89563 1.000 28.98816 84 THR C N 1
ATOM 12137 C CA . THR C 1 84 ? 14.10549 -78.59825 -2.70717 1.000 28.66747 84 THR C CA 1
ATOM 12138 C C . THR C 1 84 ? 13.38824 -79.69063 -1.93017 1.000 31.34807 84 THR C C 1
ATOM 12139 O O . THR C 1 84 ? 12.18998 -79.57309 -1.65333 1.000 31.96695 84 THR C O 1
ATOM 12150 N N . GLY C 1 85 ? 14.12769 -80.73227 -1.56369 1.000 32.12888 85 GLY C N 1
ATOM 12151 C CA . GLY C 1 85 ? 13.58323 -81.83474 -0.80216 1.000 32.48830 85 GLY C CA 1
ATOM 12152 C C . GLY C 1 85 ? 13.38191 -81.47785 0.66178 1.000 34.72389 85 GLY C C 1
ATOM 12153 O O . GLY C 1 85 ? 13.50475 -80.33021 1.09035 1.000 32.82138 85 GLY C O 1
ATOM 12157 N N . SER C 1 86 ? 13.06631 -82.50510 1.44528 1.000 38.38860 86 SER C N 1
ATOM 12158 C CA . SER C 1 86 ? 12.70548 -82.31417 2.84270 1.000 37.68609 86 SER C CA 1
ATOM 12159 C C . SER C 1 86 ? 13.94320 -82.25480 3.73439 1.000 37.19970 86 SER C C 1
ATOM 12160 O O . SER C 1 86 ? 15.04729 -82.63983 3.34196 1.000 35.78548 86 SER C O 1
ATOM 12168 N N . ALA C 1 87 ? 13.73735 -81.75239 4.95179 1.000 38.84691 87 ALA C N 1
ATOM 12169 C CA . ALA C 1 87 ? 14.80323 -81.65532 5.93296 1.000 39.61893 87 ALA C CA 1
ATOM 12170 C C . ALA C 1 87 ? 15.26831 -83.04927 6.34760 1.000 40.53950 87 ALA C C 1
ATOM 12171 O O . ALA C 1 87 ? 14.51477 -84.01939 6.25154 1.000 42.31305 87 ALA C O 1
ATOM 12178 N N . PRO C 1 88 ? 16.51364 -83.17582 6.83487 1.000 39.91476 88 PRO C N 1
ATOM 12179 C CA . PRO C 1 88 ? 17.48855 -82.09698 7.04044 1.000 38.61472 88 PRO C CA 1
ATOM 12180 C C . PRO C 1 88 ? 18.40257 -81.86099 5.84144 1.000 37.61841 88 PRO C C 1
ATOM 12181 O O . PRO C 1 88 ? 19.18873 -80.91428 5.85016 1.000 37.49900 88 PRO C O 1
ATOM 12192 N N . GLU C 1 89 ? 18.29040 -82.70369 4.81401 1.000 38.49041 89 GLU C N 1
ATOM 12193 C CA . GLU C 1 89 ? 19.20149 -82.59696 3.68024 1.000 37.33875 89 GLU C CA 1
ATOM 12194 C C . GLU C 1 89 ? 18.82777 -81.44702 2.75054 1.000 35.58691 89 GLU C C 1
ATOM 12195 O O . GLU C 1 89 ? 19.71324 -80.78649 2.19536 1.000 35.15150 89 GLU C O 1
ATOM 12207 N N . TYR C 1 90 ? 17.53263 -81.19765 2.56095 1.000 35.49757 90 TYR C N 1
ATOM 12208 C CA . TYR C 1 90 ? 17.06363 -80.15778 1.64623 1.000 33.70400 90 TYR C CA 1
ATOM 12209 C C . TYR C 1 90 ? 17.70609 -80.31872 0.26957 1.000 32.97423 90 TYR C C 1
ATOM 12210 O O . TYR C 1 90 ? 18.21607 -79.36990 -0.33077 1.000 30.20714 90 TYR C O 1
ATOM 12228 N N . GLN C 1 91 ? 17.66729 -81.54993 -0.23154 1.000 34.96058 91 GLN C N 1
ATOM 12229 C CA . GLN C 1 91 ? 18.32447 -81.87512 -1.48804 1.000 33.03162 91 GLN C CA 1
ATOM 12230 C C . GLN C 1 91 ? 17.66209 -81.13531 -2.64146 1.000 31.94517 91 GLN C C 1
ATOM 12231 O O . GLN C 1 91 ? 16.43680 -81.16323 -2.79212 1.000 33.03614 91 GLN C O 1
ATOM 12245 N N . ILE C 1 92 ? 18.47777 -80.48326 -3.46014 1.000 29.92267 92 ILE C N 1
ATOM 12246 C CA . ILE C 1 92 ? 17.99875 -79.78801 -4.64911 1.000 29.18175 92 ILE C CA 1
ATOM 12247 C C . ILE C 1 92 ? 17.90023 -80.78476 -5.79664 1.000 30.99012 92 ILE C C 1
ATOM 12248 O O . ILE C 1 92 ? 18.84079 -81.54563 -6.05470 1.000 31.00955 92 ILE C O 1
ATOM 12264 N N . ASP C 1 93 ? 16.75805 -80.77717 -6.48370 1.000 31.38712 93 ASP C N 1
ATOM 12265 C CA . ASP C 1 93 ? 16.54582 -81.63076 -7.64702 1.000 32.27518 93 ASP C CA 1
ATOM 12266 C C . ASP C 1 93 ? 17.64997 -81.42612 -8.67560 1.000 30.64334 93 ASP C C 1
ATOM 12267 O O . ASP C 1 93 ? 17.91266 -80.30183 -9.10744 1.000 30.04662 93 ASP C O 1
ATOM 12276 N N . GLU C 1 94 ? 18.27307 -82.53056 -9.09566 1.000 32.30159 94 GLU C N 1
ATOM 12277 C CA . GLU C 1 94 ? 19.43142 -82.43222 -9.97998 1.000 33.11290 94 GLU C CA 1
ATOM 12278 C C . GLU C 1 94 ? 19.05947 -81.83543 -11.33349 1.000 32.64128 94 GLU C C 1
ATOM 12279 O O . GLU C 1 94 ? 19.85353 -81.09969 -11.93184 1.000 32.21004 94 GLU C O 1
ATOM 12291 N N . ALA C 1 95 ? 17.86821 -82.15382 -11.84741 1.000 33.04672 95 ALA C N 1
ATOM 12292 C CA . ALA C 1 95 ? 17.46086 -81.58460 -13.12825 1.000 32.05590 95 ALA C CA 1
ATOM 12293 C C . ALA C 1 95 ? 17.33124 -80.07320 -13.02663 1.000 30.50034 95 ALA C C 1
ATOM 12294 O O . ALA C 1 95 ? 17.63746 -79.34603 -13.97929 1.000 29.04334 95 ALA C O 1
ATOM 12301 N N . TRP C 1 96 ? 16.87388 -79.58319 -11.87492 1.000 29.52745 96 TRP C N 1
ATOM 12302 C CA . TRP C 1 96 ? 16.78123 -78.14425 -11.67479 1.000 26.50882 96 TRP C CA 1
ATOM 12303 C C . TRP C 1 96 ? 18.16500 -77.52130 -11.57492 1.000 25.79508 96 TRP C C 1
ATOM 12304 O O . TRP C 1 96 ? 18.45233 -76.51007 -12.22265 1.000 25.00652 96 TRP C O 1
ATOM 12325 N N . MET C 1 97 ? 19.03939 -78.11200 -10.76012 1.000 27.59266 97 MET C N 1
ATOM 12326 C CA . MET C 1 97 ? 20.38529 -77.56886 -10.62752 1.000 27.07229 97 MET C CA 1
ATOM 12327 C C . MET C 1 97 ? 21.08903 -77.50981 -11.97894 1.000 26.34363 97 MET C C 1
ATOM 12328 O O . MET C 1 97 ? 21.78344 -76.53245 -12.28044 1.000 26.63159 97 MET C O 1
ATOM 12342 N N A ASN C 1 98 ? 20.91219 -78.53603 -12.81643 0.424 29.47909 98 ASN C N 1
ATOM 12343 N N B ASN C 1 98 ? 20.91467 -78.54330 -12.81121 0.576 29.59698 98 ASN C N 1
ATOM 12344 C CA A ASN C 1 98 ? 21.58293 -78.52167 -14.11220 0.424 29.89742 98 ASN C CA 1
ATOM 12345 C CA B ASN C 1 98 ? 21.56752 -78.54930 -14.11714 0.576 29.95121 98 ASN C CA 1
ATOM 12346 C C A ASN C 1 98 ? 21.00400 -77.44225 -15.01797 0.424 28.19709 98 ASN C C 1
ATOM 12347 C C B ASN C 1 98 ? 21.00057 -77.46177 -15.02328 0.576 28.22050 98 ASN C C 1
ATOM 12348 O O A ASN C 1 98 ? 21.74200 -76.80070 -15.77287 0.424 27.40836 98 ASN C O 1
ATOM 12349 O O B ASN C 1 98 ? 21.74448 -76.83548 -15.78514 0.576 27.37297 98 ASN C O 1
ATOM 12370 N N . ARG C 1 99 ? 19.68845 -77.21678 -14.95370 1.000 27.95301 99 ARG C N 1
ATOM 12371 C CA . ARG C 1 99 ? 19.09816 -76.16230 -15.77263 1.000 27.14411 99 ARG C CA 1
ATOM 12372 C C . ARG C 1 99 ? 19.58816 -74.79331 -15.32222 1.000 25.85339 99 ARG C C 1
ATOM 12373 O O . ARG C 1 99 ? 19.91096 -73.93642 -16.15245 1.000 25.41672 99 ARG C O 1
ATOM 12394 N N . VAL C 1 100 ? 19.64634 -74.56531 -14.00782 1.000 24.28918 100 VAL C N 1
ATOM 12395 C CA . VAL C 1 100 ? 20.19937 -73.31328 -13.50321 1.000 22.39316 100 VAL C CA 1
ATOM 12396 C C . VAL C 1 100 ? 21.60823 -73.10772 -14.03890 1.000 21.80539 100 VAL C C 1
ATOM 12397 O O . VAL C 1 100 ? 21.97679 -72.00712 -14.46639 1.000 23.38395 100 VAL C O 1
ATOM 12410 N N . GLN C 1 101 ? 22.41853 -74.16994 -14.03188 1.000 24.85665 101 GLN C N 1
ATOM 12411 C CA . GLN C 1 101 ? 23.77831 -74.05219 -14.54068 1.000 25.54510 101 GLN C CA 1
ATOM 12412 C C . GLN C 1 101 ? 23.79513 -73.77428 -16.04032 1.000 26.38890 101 GLN C C 1
ATOM 12413 O O . GLN C 1 101 ? 24.64170 -73.01197 -16.52025 1.000 26.54599 101 GLN C O 1
ATOM 12427 N N . GLU C 1 102 ? 22.88195 -74.38657 -16.80139 1.000 27.07038 102 GLU C N 1
ATOM 12428 C CA . GLU C 1 102 ? 22.81028 -74.09096 -18.23004 1.000 29.27893 102 GLU C CA 1
ATOM 12429 C C . GLU C 1 102 ? 22.60018 -72.59927 -18.46275 1.000 27.24380 102 GLU C C 1
ATOM 12430 O O . GLU C 1 102 ? 23.24813 -71.98947 -19.32296 1.000 27.93773 102 GLU C O 1
ATOM 12442 N N . VAL C 1 103 ? 21.67205 -72.00082 -17.71077 1.000 25.34258 103 VAL C N 1
ATOM 12443 C CA . VAL C 1 103 ? 21.34705 -70.58759 -17.88013 1.000 24.92931 103 VAL C CA 1
ATOM 12444 C C . VAL C 1 103 ? 22.49177 -69.70528 -17.40006 1.000 24.83413 103 VAL C C 1
ATOM 12445 O O . VAL C 1 103 ? 22.84530 -68.71854 -18.05488 1.000 24.26590 103 VAL C O 1
ATOM 12458 N N . VAL C 1 104 ? 23.07603 -70.02529 -16.24347 1.000 23.23097 104 VAL C N 1
ATOM 12459 C CA . VAL C 1 104 ? 24.25496 -69.28794 -15.79854 1.000 23.41424 104 VAL C CA 1
ATOM 12460 C C . VAL C 1 104 ? 25.32731 -69.31788 -16.87830 1.000 23.77775 104 VAL C C 1
ATOM 12461 O O . VAL C 1 104 ? 25.98774 -68.30807 -17.15009 1.000 23.42163 104 VAL C O 1
ATOM 12474 N N . ASN C 1 105 ? 25.49707 -70.46726 -17.53507 1.000 25.84116 105 ASN C N 1
ATOM 12475 C CA . ASN C 1 105 ? 26.52028 -70.56036 -18.57174 1.000 25.95322 105 ASN C CA 1
ATOM 12476 C C . ASN C 1 105 ? 26.20234 -69.68972 -19.78277 1.000 25.45769 105 ASN C C 1
ATOM 12477 O O . ASN C 1 105 ? 27.12874 -69.20924 -20.44685 1.000 27.61020 105 ASN C O 1
ATOM 12488 N N . TYR C 1 106 ? 24.91969 -69.47568 -20.10007 1.000 25.97343 106 TYR C N 1
ATOM 12489 C CA . TYR C 1 106 ? 24.60376 -68.53043 -21.16685 1.000 26.79162 106 TYR C CA 1
ATOM 12490 C C . TYR C 1 106 ? 25.25862 -67.18278 -20.88311 1.000 25.79757 106 TYR C C 1
ATOM 12491 O O . TYR C 1 106 ? 25.74061 -66.50009 -21.79610 1.000 26.95341 106 TYR C O 1
ATOM 12509 N N . VAL C 1 107 ? 25.24961 -66.77513 -19.61189 1.000 24.23323 107 VAL C N 1
ATOM 12510 C CA . VAL C 1 107 ? 25.81061 -65.49370 -19.19884 1.000 23.30788 107 VAL C CA 1
ATOM 12511 C C . VAL C 1 107 ? 27.32730 -65.57579 -19.11925 1.000 23.73042 107 VAL C C 1
ATOM 12512 O O . VAL C 1 107 ? 28.04169 -64.75690 -19.71040 1.000 24.21767 107 VAL C O 1
ATOM 12525 N N . ILE C 1 108 ? 27.83897 -66.57526 -18.39866 1.000 25.34812 108 ILE C N 1
ATOM 12526 C CA . ILE C 1 108 ? 29.27458 -66.65764 -18.15458 1.000 25.97933 108 ILE C CA 1
ATOM 12527 C C . ILE C 1 108 ? 30.03375 -66.86749 -19.45840 1.000 27.33348 108 ILE C C 1
ATOM 12528 O O . ILE C 1 108 ? 31.10624 -66.28760 -19.66642 1.000 29.13542 108 ILE C O 1
ATOM 12544 N N . ASP C 1 109 ? 29.49949 -67.70023 -20.35417 1.000 28.05938 109 ASP C N 1
ATOM 12545 C CA . ASP C 1 109 ? 30.17295 -67.96274 -21.62008 1.000 30.89765 109 ASP C CA 1
ATOM 12546 C C . ASP C 1 109 ? 30.14701 -66.76085 -22.55306 1.000 30.67477 109 ASP C C 1
ATOM 12547 O O . ASP C 1 109 ? 30.89285 -66.75025 -23.53949 1.000 32.83303 109 ASP C O 1
ATOM 12556 N N . ASN C 1 110 ? 29.30979 -65.76513 -22.27597 1.000 30.72917 110 ASN C N 1
ATOM 12557 C CA . ASN C 1 110 ? 29.32549 -64.49672 -22.98712 1.000 29.93295 110 ASN C CA 1
ATOM 12558 C C . ASN C 1 110 ? 30.27426 -63.48719 -22.35426 1.000 30.81771 110 ASN C C 1
ATOM 12559 O O . ASN C 1 110 ? 30.20437 -62.29642 -22.67929 1.000 31.32179 110 ASN C O 1
ATOM 12570 N N . ASP C 1 111 ? 31.15736 -63.93619 -21.45975 1.000 30.86770 111 ASP C N 1
ATOM 12571 C CA . ASP C 1 111 ? 32.11837 -63.05852 -20.79246 1.000 32.66448 111 ASP C CA 1
ATOM 12572 C C . ASP C 1 111 ? 31.41660 -61.94301 -20.02170 1.000 29.74387 111 ASP C C 1
ATOM 12573 O O . ASP C 1 111 ? 31.94823 -60.83974 -19.86878 1.000 30.36788 111 ASP C O 1
ATOM 12582 N N . MET C 1 112 ? 30.22316 -62.23574 -19.51708 1.000 27.85036 112 MET C N 1
ATOM 12583 C CA . MET C 1 112 ? 29.44191 -61.29692 -18.72964 1.000 26.23987 112 MET C CA 1
ATOM 12584 C C . MET C 1 112 ? 29.55610 -61.63417 -17.24801 1.000 24.58321 112 MET C C 1
ATOM 12585 O O . MET C 1 112 ? 29.92660 -62.74691 -16.86403 1.000 24.56017 112 MET C O 1
ATOM 12599 N N . TYR C 1 113 ? 29.24233 -60.64758 -16.41617 1.000 23.58145 113 TYR C N 1
ATOM 12600 C CA . TYR C 1 113 ? 29.08029 -60.87484 -14.98948 1.000 22.80239 113 TYR C CA 1
ATOM 12601 C C . TYR C 1 113 ? 27.70322 -61.46719 -14.73468 1.000 21.14398 113 TYR C C 1
ATOM 12602 O O . TYR C 1 113 ? 26.74509 -61.19650 -15.46392 1.000 20.71688 113 TYR C O 1
ATOM 12620 N N . CYS C 1 114 ? 27.62364 -62.31962 -13.71491 1.000 20.98177 114 CYS C N 1
ATOM 12621 C CA . CYS C 1 114 ? 26.40059 -63.04521 -13.40099 1.000 17.89136 114 CYS C CA 1
ATOM 12622 C C . CYS C 1 114 ? 26.19300 -63.04778 -11.89556 1.000 19.49147 114 CYS C C 1
ATOM 12623 O O . CYS C 1 114 ? 27.12411 -63.34872 -11.14190 1.000 18.71932 114 CYS C O 1
ATOM 12631 N N . ILE C 1 115 ? 24.98391 -62.69802 -11.46214 1.000 15.72165 115 ILE C N 1
ATOM 12632 C CA . ILE C 1 115 ? 24.57896 -62.76992 -10.06164 1.000 15.73150 115 ILE C CA 1
ATOM 12633 C C . ILE C 1 115 ? 23.54339 -63.87780 -9.94008 1.000 17.27805 115 ILE C C 1
ATOM 12634 O O . ILE C 1 115 ? 22.50076 -63.83691 -10.60167 1.000 16.99122 115 ILE C O 1
ATOM 12650 N N . LEU C 1 116 ? 23.82803 -64.86385 -9.09642 1.000 17.95412 116 LEU C N 1
ATOM 12651 C CA . LEU C 1 116 ? 22.93122 -65.98189 -8.84301 1.000 17.66189 116 LEU C CA 1
ATOM 12652 C C . LEU C 1 116 ? 22.44226 -65.89271 -7.40639 1.000 15.58635 116 LEU C C 1
ATOM 12653 O O . LEU C 1 116 ? 23.25411 -65.77655 -6.48679 1.000 16.16931 116 LEU C O 1
ATOM 12669 N N . ASN C 1 117 ? 21.12416 -65.96754 -7.20686 1.000 15.41592 117 ASN C N 1
ATOM 12670 C CA . ASN C 1 117 ? 20.59677 -65.84029 -5.84893 1.000 17.43257 117 ASN C CA 1
ATOM 12671 C C . ASN C 1 117 ? 19.67188 -66.98516 -5.44643 1.000 17.94620 117 ASN C C 1
ATOM 12672 O O . ASN C 1 117 ? 19.55952 -67.98681 -6.15835 1.000 18.66042 117 ASN C O 1
ATOM 12683 N N . ILE C 1 118 ? 19.05568 -66.86324 -4.27117 1.000 17.99209 118 ILE C N 1
ATOM 12684 C CA . ILE C 1 118 ? 17.77971 -67.49580 -3.95918 1.000 16.86861 118 ILE C CA 1
ATOM 12685 C C . ILE C 1 118 ? 16.75178 -66.37127 -3.92011 1.000 17.18573 118 ILE C C 1
ATOM 12686 O O . ILE C 1 118 ? 17.06411 -65.25877 -3.47936 1.000 17.92778 118 ILE C O 1
ATOM 12702 N N . HIS C 1 119 ? 15.53757 -66.64194 -4.41078 1.000 18.40121 119 HIS C N 1
ATOM 12703 C CA . HIS C 1 119 ? 14.61394 -65.56238 -4.72672 1.000 16.15738 119 HIS C CA 1
ATOM 12704 C C . HIS C 1 119 ? 13.34022 -65.71149 -3.91062 1.000 16.97591 119 HIS C C 1
ATOM 12705 O O . HIS C 1 119 ? 13.29543 -65.27237 -2.75403 1.000 19.94977 119 HIS C O 1
ATOM 12719 N N . HIS C 1 120 ? 12.27186 -66.28925 -4.46726 1.000 17.87323 120 HIS C N 1
ATOM 12720 C CA . HIS C 1 120 ? 10.97470 -66.33595 -3.78375 1.000 18.06640 120 HIS C CA 1
ATOM 12721 C C . HIS C 1 120 ? 10.93731 -67.51210 -2.80692 1.000 19.00420 120 HIS C C 1
ATOM 12722 O O . HIS C 1 120 ? 10.22176 -68.50132 -2.97964 1.000 20.63264 120 HIS C O 1
ATOM 12736 N N . GLU C 1 121 ? 11.72749 -67.37344 -1.74565 1.000 19.51958 121 GLU C N 1
ATOM 12737 C CA . GLU C 1 121 ? 11.84297 -68.38330 -0.70565 1.000 21.90675 121 GLU C CA 1
ATOM 12738 C C . GLU C 1 121 ? 11.03935 -68.03182 0.54095 1.000 21.89318 121 GLU C C 1
ATOM 12739 O O . GLU C 1 121 ? 11.21397 -68.67728 1.57939 1.000 23.69809 121 GLU C O 1
ATOM 12751 N N . ASN C 1 122 ? 10.13834 -67.05182 0.44666 1.000 23.29189 122 ASN C N 1
ATOM 12752 C CA . ASN C 1 122 ? 9.51852 -66.46410 1.63302 1.000 25.41130 122 ASN C CA 1
ATOM 12753 C C . ASN C 1 122 ? 8.67989 -67.45584 2.42922 1.000 27.42429 122 ASN C C 1
ATOM 12754 O O . ASN C 1 122 ? 8.50497 -67.27320 3.63887 1.000 29.39204 122 ASN C O 1
ATOM 12765 N N . ASP C 1 123 ? 8.13341 -68.49043 1.78663 1.000 26.42668 123 ASP C N 1
ATOM 12766 C CA . ASP C 1 123 ? 7.29778 -69.43396 2.52333 1.000 28.30449 123 ASP C CA 1
ATOM 12767 C C . ASP C 1 123 ? 8.02980 -70.01506 3.72759 1.000 29.23175 123 ASP C C 1
ATOM 12768 O O . ASP C 1 123 ? 7.39689 -70.33264 4.74273 1.000 31.34692 123 ASP C O 1
ATOM 12777 N N . TRP C 1 124 ? 9.35106 -70.18291 3.63088 1.000 26.83285 124 TRP C N 1
ATOM 12778 C CA . TRP C 1 124 ? 10.15036 -70.71449 4.72820 1.000 26.84842 124 TRP C CA 1
ATOM 12779 C C . TRP C 1 124 ? 11.16264 -69.72298 5.28150 1.000 26.17268 124 TRP C C 1
ATOM 12780 O O . TRP C 1 124 ? 11.49338 -69.80224 6.46729 1.000 27.87019 124 TRP C O 1
ATOM 12801 N N A LEU C 1 125 ? 11.68417 -68.81443 4.45727 0.452 24.75015 125 LEU C N 1
ATOM 12802 N N B LEU C 1 125 ? 11.63784 -68.77893 4.46810 0.548 24.73091 125 LEU C N 1
ATOM 12803 C CA A LEU C 1 125 ? 12.67986 -67.83629 4.89745 0.452 24.45258 125 LEU C CA 1
ATOM 12804 C CA B LEU C 1 125 ? 12.65882 -67.80907 4.87042 0.548 24.36903 125 LEU C CA 1
ATOM 12805 C C A LEU C 1 125 ? 11.93605 -66.72650 5.63372 0.452 25.38479 125 LEU C C 1
ATOM 12806 C C B LEU C 1 125 ? 11.97896 -66.68922 5.65165 0.548 25.33688 125 LEU C C 1
ATOM 12807 O O A LEU C 1 125 ? 11.58905 -65.67944 5.08184 0.452 26.26446 125 LEU C O 1
ATOM 12808 O O B LEU C 1 125 ? 11.74841 -65.58327 5.15622 0.548 26.37526 125 LEU C O 1
ATOM 12839 N N . ILE C 1 126 ? 11.65569 -66.98963 6.90327 1.000 25.76234 126 ILE C N 1
ATOM 12840 C CA . ILE C 1 126 ? 10.83680 -66.12921 7.75037 1.000 26.53293 126 ILE C CA 1
ATOM 12841 C C . ILE C 1 126 ? 11.73174 -65.46809 8.79672 1.000 27.91043 126 ILE C C 1
ATOM 12842 O O . ILE C 1 126 ? 12.35965 -66.17306 9.59706 1.000 28.41843 126 ILE C O 1
ATOM 12858 N N . PRO C 1 127 ? 11.78729 -64.12440 8.85550 1.000 27.47384 127 PRO C N 1
ATOM 12859 C CA . PRO C 1 127 ? 12.69524 -63.45328 9.81699 1.000 27.93698 127 PRO C CA 1
ATOM 12860 C C . PRO C 1 127 ? 12.08080 -63.18533 11.19297 1.000 27.85663 127 PRO C C 1
ATOM 12861 O O . PRO C 1 127 ? 11.68300 -62.07023 11.54725 1.000 27.93793 127 PRO C O 1
ATOM 12872 N N . THR C 1 128 ? 12.00813 -64.24787 11.98855 1.000 27.71839 128 THR C N 1
ATOM 12873 C CA . THR C 1 128 ? 11.58311 -64.16624 13.37869 1.000 29.57046 128 THR C CA 1
ATOM 12874 C C . THR C 1 128 ? 12.52141 -65.01209 14.22809 1.000 32.01910 128 THR C C 1
ATOM 12875 O O . THR C 1 128 ? 13.13303 -65.96516 13.73821 1.000 33.73529 128 THR C O 1
ATOM 12886 N N . ASN C 1 129 ? 12.61897 -64.66472 15.51565 1.000 32.95184 129 ASN C N 1
ATOM 12887 C CA . ASN C 1 129 ? 13.44908 -65.44693 16.42925 1.000 35.09520 129 ASN C CA 1
ATOM 12888 C C . ASN C 1 129 ? 12.99055 -66.90021 16.49507 1.000 36.26304 129 ASN C C 1
ATOM 12889 O O . ASN C 1 129 ? 13.81276 -67.81182 16.64037 1.000 36.47735 129 ASN C O 1
ATOM 12900 N N . ALA C 1 130 ? 11.68034 -67.13898 16.40046 1.000 39.21196 130 ALA C N 1
ATOM 12901 C CA . ALA C 1 130 ? 11.17866 -68.50699 16.48471 1.000 41.96898 130 ALA C CA 1
ATOM 12902 C C . ALA C 1 130 ? 11.73103 -69.36967 15.35603 1.000 42.11955 130 ALA C C 1
ATOM 12903 O O . ALA C 1 130 ? 12.10970 -70.52636 15.57727 1.000 42.29225 130 ALA C O 1
ATOM 12910 N N . GLN C 1 131 ? 11.79553 -68.82033 14.14297 1.000 40.07196 131 GLN C N 1
ATOM 12911 C CA . GLN C 1 131 ? 12.17997 -69.56948 12.95298 1.000 38.21011 131 GLN C CA 1
ATOM 12912 C C . GLN C 1 131 ? 13.68120 -69.55891 12.69202 1.000 35.05120 131 GLN C C 1
ATOM 12913 O O . GLN C 1 131 ? 14.16044 -70.36548 11.88868 1.000 35.76089 131 GLN C O 1
ATOM 12927 N N . LYS C 1 132 ? 14.42159 -68.68470 13.37306 1.000 34.70429 132 LYS C N 1
ATOM 12928 C CA . LYS C 1 132 ? 15.83774 -68.45507 13.09170 1.000 34.74023 132 LYS C CA 1
ATOM 12929 C C . LYS C 1 132 ? 16.63989 -69.74656 12.98102 1.000 32.16766 132 LYS C C 1
ATOM 12930 O O . LYS C 1 132 ? 17.36454 -69.95092 12.00227 1.000 30.43800 132 LYS C O 1
ATOM 12949 N N . ASP C 1 133 ? 16.54266 -70.62692 13.97673 1.000 34.19106 133 ASP C N 1
ATOM 12950 C CA . ASP C 1 133 ? 17.38408 -71.81993 13.95219 1.000 36.37988 133 ASP C CA 1
ATOM 12951 C C . ASP C 1 133 ? 17.06682 -72.69719 12.74600 1.000 35.65279 133 ASP C C 1
ATOM 12952 O O . ASP C 1 133 ? 17.97899 -73.19081 12.07104 1.000 33.11015 133 ASP C O 1
ATOM 12961 N N . SER C 1 134 ? 15.77793 -72.89963 12.45689 1.000 34.73775 134 SER C N 1
ATOM 12962 C CA . SER C 1 134 ? 15.39324 -73.73178 11.31949 1.000 33.61767 134 SER C CA 1
ATOM 12963 C C . SER C 1 134 ? 15.83511 -73.10560 10.00535 1.000 31.77526 134 SER C C 1
ATOM 12964 O O . SER C 1 134 ? 16.34903 -73.79714 9.11662 1.000 31.53814 134 SER C O 1
ATOM 12972 N N . VAL C 1 135 ? 15.62184 -71.79784 9.85972 1.000 29.74873 135 VAL C N 1
ATOM 12973 C CA . VAL C 1 135 ? 15.93520 -71.12095 8.60654 1.000 27.42502 135 VAL C CA 1
ATOM 12974 C C . VAL C 1 135 ? 17.43359 -71.14483 8.34233 1.000 28.63051 135 VAL C C 1
ATOM 12975 O O . VAL C 1 135 ? 17.87144 -71.40398 7.21613 1.000 27.29181 135 VAL C O 1
ATOM 12988 N N . ASN C 1 136 ? 18.24499 -70.88505 9.37252 1.000 27.61126 136 ASN C N 1
ATOM 12989 C CA . ASN C 1 136 ? 19.69175 -70.91176 9.18375 1.000 28.38302 136 ASN C CA 1
ATOM 12990 C C . ASN C 1 136 ? 20.16080 -72.29803 8.76165 1.000 29.10187 136 ASN C C 1
ATOM 12991 O O . ASN C 1 136 ? 21.05276 -72.43084 7.91513 1.000 28.26963 136 ASN C O 1
ATOM 13002 N N . ALA C 1 137 ? 19.56687 -73.34581 9.33638 1.000 29.99046 137 ALA C N 1
ATOM 13003 C CA . ALA C 1 137 ? 19.93072 -74.69990 8.93822 1.000 31.20949 137 ALA C CA 1
ATOM 13004 C C . ALA C 1 137 ? 19.62730 -74.93655 7.46467 1.000 31.51981 137 ALA C C 1
ATOM 13005 O O . ALA C 1 137 ? 20.43245 -75.53916 6.74589 1.000 32.09838 137 ALA C O 1
ATOM 13012 N N . ARG C 1 138 ? 18.47386 -74.46276 6.99247 1.000 30.13986 138 ARG C N 1
ATOM 13013 C CA . ARG C 1 138 ? 18.12429 -74.67131 5.59284 1.000 29.84692 138 ARG C CA 1
ATOM 13014 C C . ARG C 1 138 ? 18.98928 -73.81828 4.67682 1.000 28.33714 138 ARG C C 1
ATOM 13015 O O . ARG C 1 138 ? 19.41033 -74.27718 3.60882 1.000 26.63266 138 ARG C O 1
ATOM 13036 N N . LEU C 1 139 ? 19.26884 -72.57626 5.07864 1.000 27.12745 139 LEU C N 1
ATOM 13037 C CA . LEU C 1 139 ? 20.17994 -71.74194 4.30311 1.000 25.63730 139 LEU C CA 1
ATOM 13038 C C . LEU C 1 139 ? 21.53742 -72.41220 4.15237 1.000 25.46610 139 LEU C C 1
ATOM 13039 O O . LEU C 1 139 ? 22.11426 -72.42504 3.06109 1.000 24.48500 139 LEU C O 1
ATOM 13055 N N . ASP C 1 140 ? 22.06309 -72.98174 5.23817 1.000 25.43456 140 ASP C N 1
ATOM 13056 C CA . ASP C 1 140 ? 23.33841 -73.68065 5.14589 1.000 26.73852 140 ASP C CA 1
ATOM 13057 C C . ASP C 1 140 ? 23.24831 -74.86213 4.18803 1.000 28.02544 140 ASP C C 1
ATOM 13058 O O . ASP C 1 140 ? 24.15023 -75.07987 3.37182 1.000 26.85850 140 ASP C O 1
ATOM 13067 N N . ALA C 1 141 ? 22.17014 -75.64144 4.27605 1.000 28.48758 141 ALA C N 1
ATOM 13068 C CA . ALA C 1 141 ? 22.06012 -76.83606 3.44726 1.000 30.65966 141 ALA C CA 1
ATOM 13069 C C . ALA C 1 141 ? 21.99536 -76.47368 1.96900 1.000 28.76674 141 ALA C C 1
ATOM 13070 O O . ALA C 1 141 ? 22.68307 -77.07824 1.13847 1.000 30.02987 141 ALA C O 1
ATOM 13077 N N . ILE C 1 142 ? 21.17694 -75.48490 1.61489 1.000 28.58853 142 ILE C N 1
ATOM 13078 C CA . ILE C 1 142 ? 21.03657 -75.18169 0.19531 1.000 27.98833 142 ILE C CA 1
ATOM 13079 C C . ILE C 1 142 ? 22.24758 -74.41027 -0.32596 1.000 25.68424 142 ILE C C 1
ATOM 13080 O O . ILE C 1 142 ? 22.71483 -74.65905 -1.44221 1.000 25.35780 142 ILE C O 1
ATOM 13096 N N . TRP C 1 143 ? 22.79937 -73.48592 0.46704 1.000 23.88861 143 TRP C N 1
ATOM 13097 C CA . TRP C 1 143 ? 23.94806 -72.72314 -0.02305 1.000 24.52834 143 TRP C CA 1
ATOM 13098 C C . TRP C 1 143 ? 25.19602 -73.59197 -0.14664 1.000 24.92732 143 TRP C C 1
ATOM 13099 O O . TRP C 1 143 ? 26.03117 -73.34882 -1.02429 1.000 25.14342 143 TRP C O 1
ATOM 13120 N N . THR C 1 144 ? 25.34131 -74.61963 0.68944 1.000 25.25904 144 THR C N 1
ATOM 13121 C CA . THR C 1 144 ? 26.45139 -75.54001 0.47602 1.000 26.83618 144 THR C CA 1
ATOM 13122 C C . THR C 1 144 ? 26.32006 -76.22076 -0.88054 1.000 27.26859 144 THR C C 1
ATOM 13123 O O . THR C 1 144 ? 27.30866 -76.38412 -1.60601 1.000 28.91057 144 THR C O 1
ATOM 13134 N N . GLN C 1 145 ? 25.09614 -76.59703 -1.25261 1.000 27.27887 145 GLN C N 1
ATOM 13135 C CA . GLN C 1 145 ? 24.87848 -77.26260 -2.53178 1.000 28.10986 145 GLN C CA 1
ATOM 13136 C C . GLN C 1 145 ? 25.11145 -76.31283 -3.70051 1.000 26.34024 145 GLN C C 1
ATOM 13137 O O . GLN C 1 145 ? 25.75130 -76.67856 -4.69358 1.000 31.35795 145 GLN C O 1
ATOM 13151 N N . ILE C 1 146 ? 24.57662 -75.09587 -3.61516 1.000 24.92670 146 ILE C N 1
ATOM 13152 C CA . ILE C 1 146 ? 24.74968 -74.14218 -4.70397 1.000 23.53082 146 ILE C CA 1
ATOM 13153 C C . ILE C 1 146 ? 26.21650 -73.75521 -4.84311 1.000 24.86179 146 ILE C C 1
ATOM 13154 O O . ILE C 1 146 ? 26.78567 -73.79437 -5.93918 1.000 26.30838 146 ILE C O 1
ATOM 13170 N N . ALA C 1 147 ? 26.85192 -73.37857 -3.73190 1.000 24.34865 147 ALA C N 1
ATOM 13171 C CA . ALA C 1 147 ? 28.24869 -72.96107 -3.78128 1.000 26.21479 147 ALA C CA 1
ATOM 13172 C C . ALA C 1 147 ? 29.15151 -74.08290 -4.28145 1.000 26.82941 147 ALA C C 1
ATOM 13173 O O . ALA C 1 147 ? 30.13577 -73.82854 -4.98698 1.000 28.72473 147 ALA C O 1
ATOM 13180 N N . THR C 1 148 ? 28.84175 -75.33027 -3.92181 1.000 28.52550 148 THR C N 1
ATOM 13181 C CA . THR C 1 148 ? 29.64315 -76.45318 -4.39972 1.000 31.13098 148 THR C CA 1
ATOM 13182 C C . THR C 1 148 ? 29.50862 -76.61525 -5.90909 1.000 31.33536 148 THR C C 1
ATOM 13183 O O . THR C 1 148 ? 30.50989 -76.76086 -6.61945 1.000 31.89779 148 THR C O 1
ATOM 13194 N N . ARG C 1 149 ? 28.27703 -76.58272 -6.42284 1.000 30.84536 149 ARG C N 1
ATOM 13195 C CA . ARG C 1 149 ? 28.08557 -76.77934 -7.85643 1.000 31.20989 149 ARG C CA 1
ATOM 13196 C C . ARG C 1 149 ? 28.79965 -75.70365 -8.66801 1.000 30.40983 149 ARG C C 1
ATOM 13197 O O . ARG C 1 149 ? 29.36192 -75.99117 -9.73113 1.000 32.95448 149 ARG C O 1
ATOM 13218 N N . PHE C 1 150 ? 28.76589 -74.45546 -8.19948 1.000 31.33002 150 PHE C N 1
ATOM 13219 C CA . PHE C 1 150 ? 29.32920 -73.32162 -8.92054 1.000 28.96757 150 PHE C CA 1
ATOM 13220 C C . PHE C 1 150 ? 30.69523 -72.90182 -8.39331 1.000 29.58820 150 PHE C C 1
ATOM 13221 O O . PHE C 1 150 ? 31.19322 -71.83860 -8.77139 1.000 28.81891 150 PHE C O 1
ATOM 13238 N N . GLY C 1 151 ? 31.33124 -73.74115 -7.57395 1.000 31.72492 151 GLY C N 1
ATOM 13239 C CA . GLY C 1 151 ? 32.57208 -73.34764 -6.92500 1.000 33.65473 151 GLY C CA 1
ATOM 13240 C C . GLY C 1 151 ? 33.72347 -73.08262 -7.87555 1.000 36.63671 151 GLY C C 1
ATOM 13241 O O . GLY C 1 151 ? 34.64032 -72.32673 -7.54634 1.000 38.75815 151 GLY C O 1
ATOM 13245 N N . SER C 1 152 ? 33.70668 -73.69909 -9.05483 1.000 37.68740 152 SER C N 1
ATOM 13246 C CA . SER C 1 152 ? 34.81935 -73.56426 -9.98567 1.000 38.76809 152 SER C CA 1
ATOM 13247 C C . SER C 1 152 ? 34.75270 -72.29845 -10.83308 1.000 34.51636 152 SER C C 1
ATOM 13248 O O . SER C 1 152 ? 35.71075 -72.01139 -11.56022 1.000 34.77304 152 SER C O 1
ATOM 13256 N N . TYR C 1 153 ? 33.65984 -71.54578 -10.76622 1.000 32.01848 153 TYR C N 1
ATOM 13257 C CA . TYR C 1 153 ? 33.51050 -70.36003 -11.59429 1.000 30.15788 153 TYR C CA 1
ATOM 13258 C C . TYR C 1 153 ? 34.43214 -69.25237 -11.10121 1.000 29.42008 153 TYR C C 1
ATOM 13259 O O . TYR C 1 153 ? 34.81347 -69.20701 -9.92982 1.000 29.59841 153 TYR C O 1
ATOM 13277 N N . ASP C 1 154 ? 34.80807 -68.35980 -12.01354 1.000 29.83796 154 ASP C N 1
ATOM 13278 C CA . ASP C 1 154 ? 35.76351 -67.31656 -11.66899 1.000 30.07060 154 ASP C CA 1
ATOM 13279 C C . ASP C 1 154 ? 35.02306 -66.10832 -11.09056 1.000 27.21226 154 ASP C C 1
ATOM 13280 O O . ASP C 1 154 ? 33.86476 -66.20853 -10.67606 1.000 24.94043 154 ASP C O 1
ATOM 13289 N N . GLU C 1 155 ? 35.68784 -64.95083 -11.07099 1.000 27.17060 155 GLU C N 1
ATOM 13290 C CA . GLU C 1 155 ? 35.16092 -63.76928 -10.40020 1.000 26.18410 155 GLU C CA 1
ATOM 13291 C C . GLU C 1 155 ? 33.95093 -63.17167 -11.09864 1.000 22.76884 155 GLU C C 1
ATOM 13292 O O . GLU C 1 155 ? 33.30410 -62.29004 -10.52464 1.000 22.65081 155 GLU C O 1
ATOM 13304 N N . HIS C 1 156 ? 33.63330 -63.60941 -12.31547 1.000 21.95879 156 HIS C N 1
ATOM 13305 C CA . HIS C 1 156 ? 32.45204 -63.08365 -12.98342 1.000 22.43751 156 HIS C CA 1
ATOM 13306 C C . HIS C 1 156 ? 31.16223 -63.56494 -12.33640 1.000 22.00832 156 HIS C C 1
ATOM 13307 O O . HIS C 1 156 ? 30.10683 -62.96924 -12.57822 1.000 21.06477 156 HIS C O 1
ATOM 13321 N N . LEU C 1 157 ? 31.21469 -64.62145 -11.53018 1.000 20.99349 157 LEU C N 1
ATOM 13322 C CA . LEU C 1 157 ? 30.03135 -65.15082 -10.86301 1.000 19.34540 157 LEU C CA 1
ATOM 13323 C C . LEU C 1 157 ? 29.99971 -64.65980 -9.41992 1.000 20.32125 157 LEU C C 1
ATOM 13324 O O . LEU C 1 157 ? 30.94840 -64.88517 -8.65545 1.000 20.57741 157 LEU C O 1
ATOM 13340 N N . ILE C 1 158 ? 28.90639 -63.99545 -9.06257 1.000 17.78371 158 ILE C N 1
ATOM 13341 C CA . ILE C 1 158 ? 28.65660 -63.45678 -7.73318 1.000 17.45963 158 ILE C CA 1
ATOM 13342 C C . ILE C 1 158 ? 27.48766 -64.23527 -7.15113 1.000 18.43002 158 ILE C C 1
ATOM 13343 O O . ILE C 1 158 ? 26.51783 -64.52568 -7.86180 1.000 18.33716 158 ILE C O 1
ATOM 13359 N N . PHE C 1 159 ? 27.57095 -64.57800 -5.87030 1.000 18.22860 159 PHE C N 1
ATOM 13360 C CA . PHE C 1 159 ? 26.44410 -65.18669 -5.17255 1.000 18.19740 159 PHE C CA 1
ATOM 13361 C C . PHE C 1 159 ? 25.72459 -64.12093 -4.34752 1.000 17.17619 159 PHE C C 1
ATOM 13362 O O . PHE C 1 159 ? 26.37154 -63.36518 -3.61092 1.000 17.47923 159 PHE C O 1
ATOM 13379 N N . GLU C 1 160 ? 24.39414 -64.08778 -4.44061 1.000 15.86279 160 GLU C N 1
ATOM 13380 C CA . GLU C 1 160 ? 23.55115 -63.21923 -3.62084 1.000 15.24686 160 GLU C CA 1
ATOM 13381 C C . GLU C 1 160 ? 22.72343 -64.09610 -2.68094 1.000 14.63671 160 GLU C C 1
ATOM 13382 O O . GLU C 1 160 ? 21.94562 -64.93641 -3.13723 1.000 17.02914 160 GLU C O 1
ATOM 13394 N N . GLY C 1 161 ? 22.86185 -63.87296 -1.37048 1.000 16.61554 161 GLY C N 1
ATOM 13395 C CA . GLY C 1 161 ? 22.39578 -64.86246 -0.40778 1.000 15.90669 161 GLY C CA 1
ATOM 13396 C C . GLY C 1 161 ? 20.89062 -64.95676 -0.26163 1.000 16.97359 161 GLY C C 1
ATOM 13397 O O . GLY C 1 161 ? 20.36260 -66.03025 0.05351 1.000 18.45532 161 GLY C O 1
ATOM 13401 N N . MET C 1 162 ? 20.18597 -63.84321 -0.44991 1.000 18.03241 162 MET C N 1
ATOM 13402 C CA . MET C 1 162 ? 18.73813 -63.79495 -0.34560 1.000 17.38784 162 MET C CA 1
ATOM 13403 C C . MET C 1 162 ? 18.25988 -62.64258 -1.21533 1.000 15.89465 162 MET C C 1
ATOM 13404 O O . MET C 1 162 ? 19.05441 -61.79881 -1.64066 1.000 16.28741 162 MET C O 1
ATOM 13418 N N . ASN C 1 163 ? 16.94442 -62.58127 -1.43811 1.000 16.80567 163 ASN C N 1
ATOM 13419 C CA . ASN C 1 163 ? 16.36404 -61.53784 -2.27710 1.000 16.87986 163 ASN C CA 1
ATOM 13420 C C . ASN C 1 163 ? 15.74151 -60.40974 -1.45481 1.000 15.38728 163 ASN C C 1
ATOM 13421 O O . ASN C 1 163 ? 16.35415 -59.35021 -1.29416 1.000 15.22834 163 ASN C O 1
ATOM 13432 N N . GLN C 1 164 ? 14.53364 -60.62491 -0.93459 1.000 16.74591 164 GLN C N 1
ATOM 13433 C CA . GLN C 1 164 ? 13.80614 -59.60151 -0.18213 1.000 17.03860 164 GLN C CA 1
ATOM 13434 C C . GLN C 1 164 ? 13.23648 -60.19750 1.09869 1.000 16.25713 164 GLN C C 1
ATOM 13435 O O . GLN C 1 164 ? 12.01781 -60.24941 1.29195 1.000 18.26449 164 GLN C O 1
ATOM 13449 N N . PRO C 1 165 ? 14.09942 -60.64620 2.00957 1.000 16.76737 165 PRO C N 1
ATOM 13450 C CA . PRO C 1 165 ? 13.59481 -61.22195 3.26361 1.000 19.41157 165 PRO C CA 1
ATOM 13451 C C . PRO C 1 165 ? 12.75692 -60.19704 4.01360 1.000 20.73441 165 PRO C C 1
ATOM 13452 O O . PRO C 1 165 ? 13.13256 -59.02872 4.12765 1.000 19.53427 165 PRO C O 1
ATOM 13463 N N . ARG C 1 166 ? 11.60602 -60.63951 4.51631 1.000 21.37222 166 ARG C N 1
ATOM 13464 C CA . ARG C 1 166 ? 10.61755 -59.70889 5.04863 1.000 22.90345 166 ARG C CA 1
ATOM 13465 C C . ARG C 1 166 ? 9.52678 -60.48038 5.78043 1.000 24.30712 166 ARG C C 1
ATOM 13466 O O . ARG C 1 166 ? 9.47522 -61.71165 5.74014 1.000 23.66957 166 ARG C O 1
ATOM 13487 N N . LEU C 1 167 ? 8.62924 -59.72454 6.42210 1.000 25.74026 167 LEU C N 1
ATOM 13488 C CA . LEU C 1 167 ? 7.47265 -60.27907 7.12840 1.000 28.11437 167 LEU C CA 1
ATOM 13489 C C . LEU C 1 167 ? 6.25774 -60.20676 6.20708 1.000 29.91710 167 LEU C C 1
ATOM 13490 O O . LEU C 1 167 ? 5.56191 -59.18830 6.15548 1.000 33.61249 167 LEU C O 1
ATOM 13506 N N . VAL C 1 168 ? 5.98767 -61.30034 5.49499 1.000 29.49154 168 VAL C N 1
ATOM 13507 C CA . VAL C 1 168 ? 4.91822 -61.30524 4.50220 1.000 31.55670 168 VAL C CA 1
ATOM 13508 C C . VAL C 1 168 ? 3.57134 -61.18685 5.20116 1.000 33.34285 168 VAL C C 1
ATOM 13509 O O . VAL C 1 168 ? 3.30037 -61.88044 6.19059 1.000 34.27421 168 VAL C O 1
ATOM 13522 N N . GLY C 1 169 ? 2.71854 -60.29887 4.68816 1.000 33.59967 169 GLY C N 1
ATOM 13523 C CA . GLY C 1 169 ? 1.39264 -60.09791 5.23085 1.000 36.96090 169 GLY C CA 1
ATOM 13524 C C . GLY C 1 169 ? 1.32166 -59.22269 6.46139 1.000 40.15664 169 GLY C C 1
ATOM 13525 O O . GLY C 1 169 ? 0.22505 -58.77500 6.82165 1.000 42.96660 169 GLY C O 1
ATOM 13529 N N . ASP C 1 170 ? 2.44676 -58.97715 7.12677 1.000 41.01109 170 ASP C N 1
ATOM 13530 C CA . ASP C 1 170 ? 2.48420 -58.04304 8.23785 1.000 44.26015 170 ASP C CA 1
ATOM 13531 C C . ASP C 1 170 ? 2.04601 -56.66245 7.75500 1.000 43.62228 170 ASP C C 1
ATOM 13532 O O . ASP C 1 170 ? 2.28173 -56.29927 6.59814 1.000 41.40381 170 ASP C O 1
ATOM 13541 N N . PRO C 1 171 ? 1.39332 -55.87316 8.61355 1.000 46.63152 171 PRO C N 1
ATOM 13542 C CA . PRO C 1 171 ? 1.03511 -54.50860 8.19071 1.000 47.09074 171 PRO C CA 1
ATOM 13543 C C . PRO C 1 171 ? 2.24187 -53.70073 7.75253 1.000 44.03115 171 PRO C C 1
ATOM 13544 O O . PRO C 1 171 ? 2.10552 -52.78435 6.93228 1.000 46.08533 171 PRO C O 1
ATOM 13555 N N . ASN C 1 172 ? 3.42738 -54.02234 8.27005 1.000 39.67142 172 ASN C N 1
ATOM 13556 C CA . ASN C 1 172 ? 4.65705 -53.32124 7.92485 1.000 36.05350 172 ASN C CA 1
ATOM 13557 C C . ASN C 1 172 ? 5.57105 -54.16731 7.04189 1.000 33.52382 172 ASN C C 1
ATOM 13558 O O . ASN C 1 172 ? 6.78924 -53.97360 7.03607 1.000 30.83418 172 ASN C O 1
ATOM 13569 N N . GLU C 1 173 ? 4.98942 -55.10299 6.28490 1.000 33.08699 173 GLU C N 1
ATOM 13570 C CA . GLU C 1 173 ? 5.77844 -55.96139 5.40596 1.000 29.67163 173 GLU C CA 1
ATOM 13571 C C . GLU C 1 173 ? 6.76480 -55.15158 4.57276 1.000 27.54313 173 GLU C C 1
ATOM 13572 O O . GLU C 1 173 ? 7.95204 -55.49023 4.48832 1.000 24.81126 173 GLU C O 1
ATOM 13584 N N . TRP C 1 174 ? 6.28273 -54.08139 3.93874 1.000 30.08286 174 TRP C N 1
ATOM 13585 C CA . TRP C 1 174 ? 7.08472 -53.23503 3.06860 1.000 30.74877 174 TRP C CA 1
ATOM 13586 C C . TRP C 1 174 ? 7.47040 -51.92341 3.73971 1.000 34.46199 174 TRP C C 1
ATOM 13587 O O . TRP C 1 174 ? 7.79324 -50.94864 3.05126 1.000 35.85116 174 TRP C O 1
ATOM 13608 N N . ASN C 1 175 ? 7.43193 -51.88090 5.06713 1.000 35.43214 175 ASN C N 1
ATOM 13609 C CA . ASN C 1 175 ? 7.78600 -50.70680 5.85073 1.000 38.76849 175 ASN C CA 1
ATOM 13610 C C . ASN C 1 175 ? 8.75293 -51.08355 6.96300 1.000 34.07712 175 ASN C C 1
ATOM 13611 O O . ASN C 1 175 ? 8.63031 -50.63064 8.10576 1.000 34.19291 175 ASN C O 1
ATOM 13622 N N . GLY C 1 176 ? 9.72439 -51.93577 6.64111 1.000 30.70615 176 GLY C N 1
ATOM 13623 C CA . GLY C 1 176 ? 10.77095 -52.29954 7.57048 1.000 28.47630 176 GLY C CA 1
ATOM 13624 C C . GLY C 1 176 ? 10.46200 -53.47410 8.47087 1.000 28.15429 176 GLY C C 1
ATOM 13625 O O . GLY C 1 176 ? 11.35254 -53.91455 9.21005 1.000 27.92420 176 GLY C O 1
ATOM 13629 N N . GLY C 1 177 ? 9.24172 -53.99619 8.43645 1.000 28.99614 177 GLY C N 1
ATOM 13630 C CA . GLY C 1 177 ? 8.87425 -55.07339 9.34154 1.000 29.87835 177 GLY C CA 1
ATOM 13631 C C . GLY C 1 177 ? 8.89157 -54.59633 10.78282 1.000 32.03193 177 GLY C C 1
ATOM 13632 O O . GLY C 1 177 ? 8.14552 -53.68969 11.17298 1.000 34.63491 177 GLY C O 1
ATOM 13636 N N . ASN C 1 178 ? 9.74111 -55.21848 11.59709 1.000 30.88353 178 ASN C N 1
ATOM 13637 C CA . ASN C 1 178 ? 9.98953 -54.77869 12.96503 1.000 30.95990 178 ASN C CA 1
ATOM 13638 C C . ASN C 1 178 ? 11.46158 -55.00672 13.27659 1.000 32.86719 178 ASN C C 1
ATOM 13639 O O . ASN C 1 178 ? 12.20380 -55.58814 12.47979 1.000 29.89206 178 ASN C O 1
ATOM 13650 N N . GLN C 1 179 ? 11.89463 -54.53265 14.44656 1.000 30.84903 179 GLN C N 1
ATOM 13651 C CA . GLN C 1 179 ? 13.31427 -54.63236 14.76988 1.000 31.94861 179 GLN C CA 1
ATOM 13652 C C . GLN C 1 179 ? 13.76397 -56.08800 14.84947 1.000 30.41399 179 GLN C C 1
ATOM 13653 O O . GLN C 1 179 ? 14.87603 -56.42421 14.42582 1.000 28.30122 179 GLN C O 1
ATOM 13667 N N . GLU C 1 180 ? 12.91705 -56.96589 15.39141 1.000 31.71461 180 GLU C N 1
ATOM 13668 C CA . GLU C 1 180 ? 13.26261 -58.38215 15.46412 1.000 31.87337 180 GLU C CA 1
ATOM 13669 C C . GLU C 1 180 ? 13.59442 -58.93116 14.08089 1.000 29.07829 180 GLU C C 1
ATOM 13670 O O . GLU C 1 180 ? 14.60079 -59.62601 13.89795 1.000 26.81559 180 GLU C O 1
ATOM 13682 N N . ALA C 1 181 ? 12.75257 -58.62747 13.09134 1.000 26.78413 181 ALA C N 1
ATOM 13683 C CA . ALA C 1 181 ? 12.97823 -59.14162 11.74583 1.000 25.75391 181 ALA C CA 1
ATOM 13684 C C . ALA C 1 181 ? 14.27607 -58.60503 11.16033 1.000 24.17599 181 ALA C C 1
ATOM 13685 O O . ALA C 1 181 ? 15.04437 -59.35135 10.54085 1.000 23.29048 181 ALA C O 1
ATOM 13692 N N . ARG C 1 182 ? 14.52885 -57.30575 11.32702 1.000 23.13904 182 ARG C N 1
ATOM 13693 C CA . ARG C 1 182 ? 15.75635 -56.72307 10.79716 1.000 21.10604 182 ARG C CA 1
ATOM 13694 C C . ARG C 1 182 ? 16.97826 -57.36084 11.44174 1.000 23.60360 182 ARG C C 1
ATOM 13695 O O . ARG C 1 182 ? 17.97462 -57.63574 10.76326 1.000 22.59370 182 ARG C O 1
ATOM 13716 N N . GLN C 1 183 ? 16.91257 -57.63036 12.74348 1.000 26.34537 183 GLN C N 1
ATOM 13717 C CA . GLN C 1 183 ? 18.04477 -58.25804 13.41138 1.000 27.15327 183 GLN C CA 1
ATOM 13718 C C . GLN C 1 183 ? 18.23748 -59.69375 12.94191 1.000 25.01705 183 GLN C C 1
ATOM 13719 O O . GLN C 1 183 ? 19.37080 -60.12988 12.70823 1.000 23.80192 183 GLN C O 1
ATOM 13733 N N . VAL C 1 184 ? 17.14507 -60.44462 12.79908 1.000 22.67142 184 VAL C N 1
ATOM 13734 C CA . VAL C 1 184 ? 17.24413 -61.83880 12.37477 1.000 23.41684 184 VAL C CA 1
ATOM 13735 C C . VAL C 1 184 ? 17.85458 -61.93788 10.98085 1.000 21.70012 184 VAL C C 1
ATOM 13736 O O . VAL C 1 184 ? 18.62242 -62.86369 10.68884 1.000 21.54970 184 VAL C O 1
ATOM 13749 N N . ILE C 1 185 ? 17.51888 -60.99599 10.09449 1.000 20.31565 185 ILE C N 1
ATOM 13750 C CA . ILE C 1 185 ? 18.08499 -61.01208 8.74993 1.000 19.61557 185 ILE C CA 1
ATOM 13751 C C . ILE C 1 185 ? 19.60571 -60.91526 8.79373 1.000 19.06729 185 ILE C C 1
ATOM 13752 O O . ILE C 1 185 ? 20.29659 -61.48344 7.93786 1.000 18.64416 185 ILE C O 1
ATOM 13768 N N . ASN C 1 186 ? 20.15694 -60.22730 9.79481 1.000 20.20354 186 ASN C N 1
ATOM 13769 C CA . ASN C 1 186 ? 21.60936 -60.18284 9.93182 1.000 20.58227 186 ASN C CA 1
ATOM 13770 C C . ASN C 1 186 ? 22.18869 -61.57121 10.18848 1.000 21.26048 186 ASN C C 1
ATOM 13771 O O . ASN C 1 186 ? 23.29284 -61.88000 9.72909 1.000 19.25714 186 ASN C O 1
ATOM 13782 N N . SER C 1 187 ? 21.47442 -62.41209 10.94389 1.000 20.87135 187 SER C N 1
ATOM 13783 C CA . SER C 1 187 ? 21.92403 -63.78683 11.14533 1.000 22.06605 187 SER C CA 1
ATOM 13784 C C . SER C 1 187 ? 21.88734 -64.57609 9.84086 1.000 22.04778 187 SER C C 1
ATOM 13785 O O . SER C 1 187 ? 22.82511 -65.32173 9.53311 1.000 22.18650 187 SER C O 1
ATOM 13793 N N . TYR C 1 188 ? 20.81838 -64.41845 9.05690 1.000 21.16360 188 TYR C N 1
ATOM 13794 C CA . TYR C 1 188 ? 20.71486 -65.13888 7.79293 1.000 19.29091 188 TYR C CA 1
ATOM 13795 C C . TYR C 1 188 ? 21.84206 -64.75514 6.84168 1.000 19.20605 188 TYR C C 1
ATOM 13796 O O . TYR C 1 188 ? 22.44244 -65.62424 6.19929 1.000 19.58770 188 TYR C O 1
ATOM 13814 N N . ASN C 1 189 ? 22.14617 -63.45914 6.73267 1.000 17.20196 189 ASN C N 1
ATOM 13815 C CA . ASN C 1 189 ? 23.24490 -63.03996 5.86890 1.000 17.20313 189 ASN C CA 1
ATOM 13816 C C . ASN C 1 189 ? 24.57886 -63.56596 6.38479 1.000 18.07456 189 ASN C C 1
ATOM 13817 O O . ASN C 1 189 ? 25.44890 -63.95258 5.59398 1.000 18.97776 189 ASN C O 1
ATOM 13828 N N . GLN C 1 190 ? 24.75469 -63.59300 7.71063 1.000 19.67179 190 GLN C N 1
ATOM 13829 C CA . GLN C 1 190 ? 25.99781 -64.10124 8.28803 1.000 19.93117 190 GLN C CA 1
ATOM 13830 C C . GLN C 1 190 ? 26.16354 -65.58888 7.99743 1.000 20.89815 190 GLN C C 1
ATOM 13831 O O . GLN C 1 190 ? 27.25842 -66.04306 7.64333 1.000 20.20730 190 GLN C O 1
ATOM 13845 N N . THR C 1 191 ? 25.08899 -66.36512 8.16013 1.000 19.54492 191 THR C N 1
ATOM 13846 C CA . THR C 1 191 ? 25.13365 -67.78733 7.82885 1.000 21.48375 191 THR C CA 1
ATOM 13847 C C . THR C 1 191 ? 25.46515 -68.00323 6.35823 1.000 20.97376 191 THR C C 1
ATOM 13848 O O . THR C 1 191 ? 26.27423 -68.87292 6.01567 1.000 22.70345 191 THR C O 1
ATOM 13859 N N . PHE C 1 192 ? 24.84211 -67.22762 5.46789 1.000 19.58400 192 PHE C N 1
ATOM 13860 C CA . PHE C 1 192 ? 25.14952 -67.33541 4.04757 1.000 19.90830 192 PHE C CA 1
ATOM 13861 C C . PHE C 1 192 ? 26.64069 -67.14299 3.79969 1.000 19.30621 192 PHE C C 1
ATOM 13862 O O . PHE C 1 192 ? 27.29005 -67.97209 3.14741 1.000 20.08844 192 PHE C O 1
ATOM 13879 N N . VAL C 1 193 ? 27.21106 -66.06446 4.33272 1.000 18.55636 193 VAL C N 1
ATOM 13880 C CA . VAL C 1 193 ? 28.63590 -65.81142 4.12959 1.000 20.60751 193 VAL C CA 1
ATOM 13881 C C . VAL C 1 193 ? 29.46696 -66.95920 4.69413 1.000 19.94344 193 VAL C C 1
ATOM 13882 O O . VAL C 1 193 ? 30.35665 -67.49331 4.02190 1.000 21.71306 193 VAL C O 1
ATOM 13895 N N . ASN C 1 194 ? 29.18242 -67.36317 5.93499 1.000 20.69093 194 ASN C N 1
ATOM 13896 C CA . ASN C 1 194 ? 29.95993 -68.43666 6.54560 1.000 22.34311 194 ASN C CA 1
ATOM 13897 C C . ASN C 1 194 ? 29.89561 -69.70537 5.70612 1.000 23.58994 194 ASN C C 1
ATOM 13898 O O . ASN C 1 194 ? 30.91015 -70.39228 5.51958 1.000 23.85998 194 ASN C O 1
ATOM 13909 N N . THR C 1 195 ? 28.70401 -70.04277 5.21207 1.000 21.40576 195 THR C N 1
ATOM 13910 C CA . THR C 1 195 ? 28.51603 -71.27267 4.45208 1.000 23.73377 195 THR C CA 1
ATOM 13911 C C . THR C 1 195 ? 29.33590 -71.25571 3.16794 1.000 24.83216 195 THR C C 1
ATOM 13912 O O . THR C 1 195 ? 29.99717 -72.24374 2.82418 1.000 26.45450 195 THR C O 1
ATOM 13923 N N . VAL C 1 196 ? 29.30317 -70.13981 2.43921 1.000 22.03245 196 VAL C N 1
ATOM 13924 C CA . VAL C 1 196 ? 30.04949 -70.05532 1.18727 1.000 22.19265 196 VAL C CA 1
ATOM 13925 C C . VAL C 1 196 ? 31.54758 -70.16549 1.44749 1.000 24.17444 196 VAL C C 1
ATOM 13926 O O . VAL C 1 196 ? 32.25701 -70.93192 0.78365 1.000 25.19242 196 VAL C O 1
ATOM 13939 N N . ARG C 1 197 ? 32.05361 -69.40055 2.41964 1.000 23.66066 197 ARG C N 1
ATOM 13940 C CA . ARG C 1 197 ? 33.49293 -69.38482 2.65558 1.000 25.01587 197 ARG C CA 1
ATOM 13941 C C . ARG C 1 197 ? 33.99933 -70.75270 3.08912 1.000 26.29433 197 ARG C C 1
ATOM 13942 O O . ARG C 1 197 ? 35.14727 -71.11397 2.79841 1.000 29.18121 197 ARG C O 1
ATOM 13963 N N . ALA C 1 198 ? 33.15819 -71.53505 3.76747 1.000 25.62785 198 ALA C N 1
ATOM 13964 C CA . ALA C 1 198 ? 33.59423 -72.83683 4.25781 1.000 27.45174 198 ALA C CA 1
ATOM 13965 C C . ALA C 1 198 ? 33.84461 -73.83432 3.13361 1.000 29.28016 198 ALA C C 1
ATOM 13966 O O . ALA C 1 198 ? 34.50941 -74.84852 3.36758 1.000 30.79754 198 ALA C O 1
ATOM 13973 N N . THR C 1 199 ? 33.32711 -73.58470 1.92723 1.000 28.98162 199 THR C N 1
ATOM 13974 C CA . THR C 1 199 ? 33.58335 -74.48071 0.80296 1.000 31.50757 199 THR C CA 1
ATOM 13975 C C . THR C 1 199 ? 34.94808 -74.24766 0.16058 1.000 34.42616 199 THR C C 1
ATOM 13976 O O . THR C 1 199 ? 35.37437 -75.06422 -0.66476 1.000 34.82937 199 THR C O 1
ATOM 13987 N N . GLY C 1 200 ? 35.64258 -73.17016 0.52256 1.000 34.45276 200 GLY C N 1
ATOM 13988 C CA . GLY C 1 200 ? 36.99909 -72.92922 0.07365 1.000 34.85161 200 GLY C CA 1
ATOM 13989 C C . GLY C 1 200 ? 37.11953 -72.72043 -1.42925 1.000 32.95545 200 GLY C C 1
ATOM 13990 O O . GLY C 1 200 ? 36.17074 -72.35749 -2.12526 1.000 29.71256 200 GLY C O 1
ATOM 13994 N N . GLY C 1 201 ? 38.33513 -72.95335 -1.92105 1.000 33.78127 201 GLY C N 1
ATOM 13995 C CA . GLY C 1 201 ? 38.61212 -72.75402 -3.33314 1.000 33.79007 201 GLY C CA 1
ATOM 13996 C C . GLY C 1 201 ? 38.29385 -71.34292 -3.77914 1.000 32.24869 201 GLY C C 1
ATOM 13997 O O . GLY C 1 201 ? 38.48624 -70.36633 -3.04365 1.000 30.91250 201 GLY C O 1
ATOM 14001 N N . ASN C 1 202 ? 37.79811 -71.22511 -5.01372 1.000 32.29686 202 ASN C N 1
ATOM 14002 C CA . ASN C 1 202 ? 37.43224 -69.91206 -5.52913 1.000 30.12434 202 ASN C CA 1
ATOM 14003 C C . ASN C 1 202 ? 36.37017 -69.25034 -4.66287 1.000 27.37550 202 ASN C C 1
ATOM 14004 O O . ASN C 1 202 ? 36.29585 -68.01585 -4.59885 1.000 25.28762 202 ASN C O 1
ATOM 14015 N N . ASN C 1 203 ? 35.52450 -70.04607 -4.00693 1.000 26.84241 203 ASN C N 1
ATOM 14016 C CA . ASN C 1 203 ? 34.48861 -69.46187 -3.16795 1.000 24.63573 203 ASN C CA 1
ATOM 14017 C C . ASN C 1 203 ? 35.07453 -68.69692 -1.99296 1.000 25.96523 203 ASN C C 1
ATOM 14018 O O . ASN C 1 203 ? 34.36992 -67.88476 -1.38538 1.000 25.63386 203 ASN C O 1
ATOM 14029 N N . ALA C 1 204 ? 36.34680 -68.93307 -1.66425 1.000 27.73754 204 ALA C N 1
ATOM 14030 C CA . ALA C 1 204 ? 36.97869 -68.21472 -0.56368 1.000 28.09733 204 ALA C CA 1
ATOM 14031 C C . ALA C 1 204 ? 37.21440 -66.74309 -0.88288 1.000 27.37444 204 ALA C C 1
ATOM 14032 O O . ALA C 1 204 ? 37.29342 -65.93105 0.04703 1.000 28.54303 204 ALA C O 1
ATOM 14039 N N . ILE C 1 205 ? 37.32178 -66.37557 -2.16295 1.000 25.73650 205 ILE C N 1
ATOM 14040 C CA . ILE C 1 205 ? 37.57299 -64.99404 -2.55522 1.000 25.85706 205 ILE C CA 1
ATOM 14041 C C . ILE C 1 205 ? 36.49974 -64.44562 -3.49019 1.000 26.63726 205 ILE C C 1
ATOM 14042 O O . ILE C 1 205 ? 36.69016 -63.38566 -4.08921 1.000 27.55099 205 ILE C O 1
ATOM 14058 N N . ARG C 1 206 ? 35.37548 -65.14081 -3.62746 1.000 22.42278 206 ARG C N 1
ATOM 14059 C CA . ARG C 1 206 ? 34.29086 -64.66426 -4.47913 1.000 21.25226 206 ARG C CA 1
ATOM 14060 C C . ARG C 1 206 ? 33.59347 -63.47516 -3.83063 1.000 21.49028 206 ARG C C 1
ATOM 14061 O O . ARG C 1 206 ? 33.42010 -63.42906 -2.61201 1.000 22.49009 206 ARG C O 1
ATOM 14082 N N . CYS C 1 207 ? 33.17438 -62.50863 -4.64377 1.000 19.81258 207 CYS C N 1
ATOM 14083 C CA . CYS C 1 207 ? 32.36224 -61.42047 -4.12091 1.000 18.89977 207 CYS C CA 1
ATOM 14084 C C . CYS C 1 207 ? 30.94392 -61.92325 -3.88271 1.000 20.04754 207 CYS C C 1
ATOM 14085 O O . CYS C 1 207 ? 30.41014 -62.71546 -4.66778 1.000 20.36371 207 CYS C O 1
ATOM 14093 N N . LEU C 1 208 ? 30.34978 -61.48579 -2.77168 1.000 18.49368 208 LEU C N 1
ATOM 14094 C CA . LEU C 1 208 ? 29.03689 -61.94363 -2.33974 1.000 17.85890 208 LEU C CA 1
ATOM 14095 C C . LEU C 1 208 ? 28.13857 -60.74195 -2.08789 1.000 18.23066 208 LEU C C 1
ATOM 14096 O O . LEU C 1 208 ? 28.60425 -59.68264 -1.65937 1.000 18.75866 208 LEU C O 1
ATOM 14112 N N A MET C 1 209 ? 26.84315 -60.95230 -2.28246 0.327 17.29877 209 MET C N 1
ATOM 14113 N N B MET C 1 209 ? 26.85073 -60.88627 -2.40693 0.673 17.26230 209 MET C N 1
ATOM 14114 C CA A MET C 1 209 ? 25.84045 -59.90774 -2.19648 0.327 15.97284 209 MET C CA 1
ATOM 14115 C CA B MET C 1 209 ? 25.86516 -59.82958 -2.21258 0.673 15.74854 209 MET C CA 1
ATOM 14116 C C A MET C 1 209 ? 24.82900 -60.27086 -1.12440 0.327 15.31820 209 MET C C 1
ATOM 14117 C C B MET C 1 209 ? 24.86845 -60.24716 -1.13723 0.673 15.04522 209 MET C C 1
ATOM 14118 O O A MET C 1 209 ? 24.40567 -61.42768 -1.02719 0.327 15.87454 209 MET C O 1
ATOM 14119 O O B MET C 1 209 ? 24.48741 -61.42017 -1.05492 0.673 15.91034 209 MET C O 1
ATOM 14146 N N . VAL C 1 210 ? 24.44645 -59.28170 -0.32053 1.000 14.91765 210 VAL C N 1
ATOM 14147 C CA . VAL C 1 210 ? 23.46831 -59.50320 0.74411 1.000 14.33641 210 VAL C CA 1
ATOM 14148 C C . VAL C 1 210 ? 22.46790 -58.34930 0.76674 1.000 14.92983 210 VAL C C 1
ATOM 14149 O O . VAL C 1 210 ? 22.85886 -57.18584 0.57315 1.000 15.69125 210 VAL C O 1
ATOM 14162 N N . PRO C 1 211 ? 21.18600 -58.61478 1.01129 1.000 14.17747 211 PRO C N 1
ATOM 14163 C CA . PRO C 1 211 ? 20.20244 -57.53062 1.10194 1.000 15.32315 211 PRO C CA 1
ATOM 14164 C C . PRO C 1 211 ? 19.97990 -57.06128 2.53161 1.000 14.48926 211 PRO C C 1
ATOM 14165 O O . PRO C 1 211 ? 20.24299 -57.77164 3.50249 1.000 16.54580 211 PRO C O 1
ATOM 14176 N N . THR C 1 212 ? 19.47218 -55.83902 2.64029 1.000 14.47795 212 THR C N 1
ATOM 14177 C CA . THR C 1 212 ? 18.82443 -55.38309 3.85550 1.000 15.42317 212 THR C CA 1
ATOM 14178 C C . THR C 1 212 ? 17.43019 -56.00836 3.93944 1.000 16.88574 212 THR C C 1
ATOM 14179 O O . THR C 1 212 ? 16.98974 -56.72277 3.03043 1.000 16.17100 212 THR C O 1
ATOM 14190 N N . TYR C 1 213 ? 16.70503 -55.71477 5.02299 1.000 17.74746 213 TYR C N 1
ATOM 14191 C CA . TYR C 1 213 ? 15.29370 -56.07320 5.09206 1.000 17.68582 213 TYR C CA 1
ATOM 14192 C C . TYR C 1 213 ? 14.58092 -55.59595 3.82924 1.000 16.74509 213 TYR C C 1
ATOM 14193 O O . TYR C 1 213 ? 14.65702 -54.41963 3.47059 1.000 17.07643 213 TYR C O 1
ATOM 14211 N N . ALA C 1 214 ? 13.89559 -56.52001 3.15324 1.000 16.12335 214 ALA C N 1
ATOM 14212 C CA . ALA C 1 214 ? 13.15057 -56.25207 1.91882 1.000 16.06063 214 ALA C CA 1
ATOM 14213 C C . ALA C 1 214 ? 14.00264 -55.61219 0.82318 1.000 16.04483 214 ALA C C 1
ATOM 14214 O O . ALA C 1 214 ? 13.46124 -55.02395 -0.12107 1.000 17.00599 214 ALA C O 1
ATOM 14221 N N . ALA C 1 215 ? 15.32899 -55.73581 0.90256 1.000 14.94656 215 ALA C N 1
ATOM 14222 C CA . ALA C 1 215 ? 16.23875 -55.01358 0.00940 1.000 13.37809 215 ALA C CA 1
ATOM 14223 C C . ALA C 1 215 ? 15.88641 -53.52909 -0.06705 1.000 15.72729 215 ALA C C 1
ATOM 14224 O O . ALA C 1 215 ? 16.04245 -52.88361 -1.10628 1.000 16.36187 215 ALA C O 1
ATOM 14231 N N . SER C 1 216 ? 15.40446 -52.97873 1.04041 1.000 15.53191 216 SER C N 1
ATOM 14232 C CA . SER C 1 216 ? 14.95706 -51.59795 1.09629 1.000 16.28405 216 SER C CA 1
ATOM 14233 C C . SER C 1 216 ? 16.00356 -50.72503 1.77229 1.000 15.54402 216 SER C C 1
ATOM 14234 O O . SER C 1 216 ? 16.66253 -51.14908 2.72802 1.000 15.42823 216 SER C O 1
ATOM 14242 N N . CYS C 1 217 ? 16.15489 -49.49984 1.26549 1.000 16.22802 217 CYS C N 1
ATOM 14243 C CA . CYS C 1 217 ? 16.95833 -48.47109 1.91301 1.000 17.20395 217 CYS C CA 1
ATOM 14244 C C . CYS C 1 217 ? 16.02110 -47.47906 2.59422 1.000 20.80945 217 CYS C C 1
ATOM 14245 O O . CYS C 1 217 ? 15.36607 -46.67027 1.92581 1.000 21.47665 217 CYS C O 1
ATOM 14253 N N . SER C 1 218 ? 15.94921 -47.56100 3.91897 1.000 21.83057 218 SER C N 1
ATOM 14254 C CA . SER C 1 218 ? 15.22307 -46.60379 4.73556 1.000 23.57307 218 SER C CA 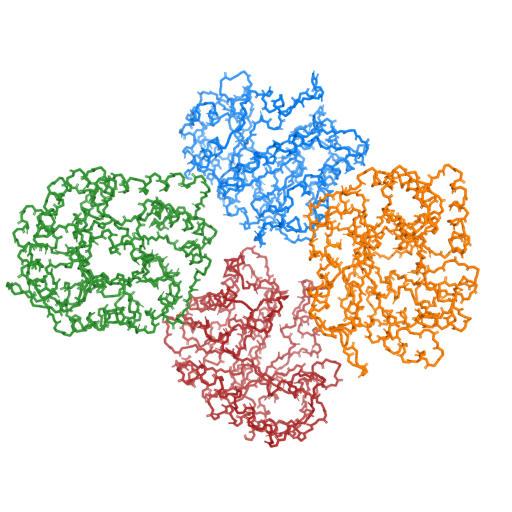1
ATOM 14255 C C . SER C 1 218 ? 15.94841 -46.50646 6.06750 1.000 23.06631 218 SER C C 1
ATOM 14256 O O . SER C 1 218 ? 16.84001 -47.30322 6.36816 1.000 22.45481 218 SER C O 1
ATOM 14264 N N . SER C 1 219 ? 15.53685 -45.53349 6.88073 1.000 24.78229 219 SER C N 1
ATOM 14265 C CA . SER C 1 219 ? 16.19406 -45.30543 8.16507 1.000 26.49605 219 SER C CA 1
ATOM 14266 C C . SER C 1 219 ? 16.29968 -46.58022 8.99542 1.000 26.28206 219 SER C C 1
ATOM 14267 O O . SER C 1 219 ? 17.38002 -46.91680 9.49564 1.000 25.35857 219 SER C O 1
ATOM 14275 N N . THR C 1 220 ? 15.18964 -47.30338 9.16762 1.000 27.84516 220 THR C N 1
ATOM 14276 C CA . THR C 1 220 ? 15.22100 -48.44904 10.07384 1.000 28.96551 220 THR C CA 1
ATOM 14277 C C . THR C 1 220 ? 15.98995 -49.62229 9.47534 1.000 26.35162 220 THR C C 1
ATOM 14278 O O . THR C 1 220 ? 16.73227 -50.31023 10.18552 1.000 25.53302 220 THR C O 1
ATOM 14289 N N . THR C 1 221 ? 15.81077 -49.89260 8.17936 1.000 24.29915 221 THR C N 1
ATOM 14290 C CA . THR C 1 221 ? 16.50956 -51.02913 7.59064 1.000 23.50246 221 THR C CA 1
ATOM 14291 C C . THR C 1 221 ? 18.01137 -50.77746 7.52256 1.000 23.81159 221 THR C C 1
ATOM 14292 O O . THR C 1 221 ? 18.80070 -51.72853 7.56507 1.000 25.30623 221 THR C O 1
ATOM 14303 N N . VAL C 1 222 ? 18.42365 -49.51426 7.42255 1.000 21.21202 222 VAL C N 1
ATOM 14304 C CA . VAL C 1 222 ? 19.84790 -49.19539 7.44086 1.000 20.42486 222 VAL C CA 1
ATOM 14305 C C . VAL C 1 222 ? 20.38476 -49.19925 8.86710 1.000 21.01798 222 VAL C C 1
ATOM 14306 O O . VAL C 1 222 ? 21.46081 -49.74592 9.13437 1.000 21.33641 222 VAL C O 1
ATOM 14319 N N . ASN C 1 223 ? 19.64965 -48.60174 9.80632 1.000 23.11267 223 ASN C N 1
ATOM 14320 C CA . ASN C 1 223 ? 20.16115 -48.48176 11.16824 1.000 24.98902 223 ASN C CA 1
ATOM 14321 C C . ASN C 1 223 ? 20.36794 -49.83953 11.82476 1.000 26.84690 223 ASN C C 1
ATOM 14322 O O . ASN C 1 223 ? 21.30059 -50.00127 12.62097 1.000 28.52421 223 ASN C O 1
ATOM 14333 N N . ASP C 1 224 ? 19.52120 -50.82208 11.51650 1.000 24.70743 224 ASP C N 1
ATOM 14334 C CA . ASP C 1 224 ? 19.62434 -52.13456 12.14477 1.000 24.36866 224 ASP C CA 1
ATOM 14335 C C . ASP C 1 224 ? 20.44809 -53.12648 11.33144 1.000 22.74992 224 ASP C C 1
ATOM 14336 O O . ASP C 1 224 ? 20.70320 -54.23573 11.81365 1.000 24.46661 224 ASP C O 1
ATOM 14345 N N . PHE C 1 225 ? 20.86035 -52.76458 10.11820 1.000 21.22927 225 PHE C N 1
ATOM 14346 C CA . PHE C 1 225 ? 21.65620 -53.65723 9.28805 1.000 20.66520 225 PHE C CA 1
ATOM 14347 C C . PHE C 1 225 ? 23.06188 -53.80289 9.85530 1.000 20.02682 225 PHE C C 1
ATOM 14348 O O . PHE C 1 225 ? 23.66507 -52.83308 10.32173 1.000 22.32226 225 PHE C O 1
ATOM 14365 N N . VAL C 1 226 ? 23.58336 -55.02739 9.81710 1.000 20.12597 226 VAL C N 1
ATOM 14366 C CA . VAL C 1 226 ? 24.96296 -55.31219 10.20438 1.000 22.35269 226 VAL C CA 1
ATOM 14367 C C . VAL C 1 226 ? 25.60501 -56.10367 9.07306 1.000 21.16426 226 VAL C C 1
ATOM 14368 O O . VAL C 1 226 ? 25.13226 -57.19203 8.72664 1.000 22.21562 226 VAL C O 1
ATOM 14381 N N . LEU C 1 227 ? 26.67257 -55.56482 8.49740 1.000 20.70940 227 LEU C N 1
ATOM 14382 C CA . LEU C 1 227 ? 27.36739 -56.27926 7.43344 1.000 20.38618 227 LEU C CA 1
ATOM 14383 C C . LEU C 1 227 ? 28.02764 -57.52362 8.01871 1.000 19.27406 227 LEU C C 1
ATOM 14384 O O . LEU C 1 227 ? 28.69440 -57.43111 9.05615 1.000 21.81336 227 LEU C O 1
ATOM 14400 N N . PRO C 1 228 ? 27.86142 -58.69636 7.40527 1.000 18.84181 228 PRO C N 1
ATOM 14401 C CA . PRO C 1 228 ? 28.47718 -59.90417 7.96955 1.000 19.20109 228 PRO C CA 1
ATOM 14402 C C . PRO C 1 228 ? 29.97963 -59.76964 8.16033 1.000 20.07786 228 PRO C C 1
ATOM 14403 O O . PRO C 1 228 ? 30.67452 -59.08505 7.40383 1.000 20.41743 228 PRO C O 1
ATOM 14414 N N . THR C 1 229 ? 30.46600 -60.42339 9.21173 1.000 20.19952 229 THR C N 1
ATOM 14415 C CA . THR C 1 229 ? 31.89268 -60.64038 9.39167 1.000 21.52947 229 THR C CA 1
ATOM 14416 C C . THR C 1 229 ? 32.35551 -61.67268 8.37341 1.000 23.27292 229 THR C C 1
ATOM 14417 O O . THR C 1 229 ? 31.74304 -62.73476 8.23099 1.000 24.91680 229 THR C O 1
ATOM 14428 N N . ASP C 1 230 ? 33.42752 -61.35260 7.65581 1.000 22.83163 230 ASP C N 1
ATOM 14429 C CA . ASP C 1 230 ? 33.92081 -62.16560 6.55649 1.000 22.89350 230 ASP C CA 1
ATOM 14430 C C . ASP C 1 230 ? 35.31177 -62.67950 6.90234 1.000 23.71580 230 ASP C C 1
ATOM 14431 O O . ASP C 1 230 ? 35.98390 -62.17816 7.80752 1.000 24.68474 230 ASP C O 1
ATOM 14440 N N . THR C 1 231 ? 35.72385 -63.71163 6.18657 1.000 23.69611 231 THR C N 1
ATOM 14441 C CA . THR C 1 231 ? 37.04461 -64.29783 6.33466 1.000 25.04780 231 THR C CA 1
ATOM 14442 C C . THR C 1 231 ? 38.09245 -63.58684 5.49369 1.000 24.51983 231 THR C C 1
ATOM 14443 O O . THR C 1 231 ? 39.28463 -63.86588 5.64511 1.000 28.25245 231 THR C O 1
ATOM 14454 N N . VAL C 1 232 ? 37.66747 -62.67549 4.62439 1.000 25.49473 232 VAL C N 1
ATOM 14455 C CA . VAL C 1 232 ? 38.53152 -61.97189 3.68825 1.000 26.89362 232 VAL C CA 1
ATOM 14456 C C . VAL C 1 232 ? 37.98745 -60.55653 3.56805 1.000 24.83833 232 VAL C C 1
ATOM 14457 O O . VAL C 1 232 ? 36.79562 -60.31203 3.77720 1.000 25.87436 232 VAL C O 1
ATOM 14470 N N . ALA C 1 233 ? 38.86440 -59.61888 3.23210 1.000 26.71151 233 ALA C N 1
ATOM 14471 C CA . ALA C 1 233 ? 38.50499 -58.20952 3.25050 1.000 24.94196 233 ALA C CA 1
ATOM 14472 C C . ALA C 1 233 ? 37.86821 -57.76685 1.93766 1.000 24.02322 233 ALA C C 1
ATOM 14473 O O . ALA C 1 233 ? 38.26273 -58.21071 0.85653 1.000 25.50642 233 ALA C O 1
ATOM 14480 N N . ASN C 1 234 ? 36.86127 -56.90095 2.05076 1.000 22.70983 234 ASN C N 1
ATOM 14481 C CA . ASN C 1 234 ? 36.36024 -56.10801 0.92529 1.000 22.42221 234 ASN C CA 1
ATOM 14482 C C . ASN C 1 234 ? 35.76743 -56.96079 -0.19211 1.000 23.86374 234 ASN C C 1
ATOM 14483 O O . ASN C 1 234 ? 35.99625 -56.70185 -1.37759 1.000 23.54102 234 ASN C O 1
ATOM 14494 N N . LYS C 1 235 ? 34.96208 -57.95181 0.17894 1.000 19.89756 235 LYS C N 1
ATOM 14495 C CA . LYS C 1 235 ? 34.32013 -58.81960 -0.80015 1.000 20.89489 235 LYS C CA 1
ATOM 14496 C C . LYS C 1 235 ? 32.79735 -58.81598 -0.71637 1.000 20.49062 235 LYS C C 1
ATOM 14497 O O . LYS C 1 235 ? 32.15740 -59.64491 -1.37558 1.000 21.59535 235 LYS C O 1
ATOM 14516 N N . LEU C 1 236 ? 32.19575 -57.92105 0.06175 1.000 18.68299 236 LEU C N 1
ATOM 14517 C CA . LEU C 1 236 ? 30.75496 -57.92762 0.27096 1.000 17.93694 236 LEU C CA 1
ATOM 14518 C C . LEU C 1 236 ? 30.09988 -56.68946 -0.32551 1.000 16.48289 236 LEU C C 1
ATOM 14519 O O . LEU C 1 236 ? 30.65906 -55.58579 -0.28263 1.000 18.93258 236 LEU C O 1
ATOM 14535 N N . ILE C 1 237 ? 28.90365 -56.89030 -0.87699 1.000 15.08666 237 ILE C N 1
ATOM 14536 C CA . ILE C 1 237 ? 28.13335 -55.85281 -1.55085 1.000 16.42036 237 ILE C CA 1
ATOM 14537 C C . ILE C 1 237 ? 26.70755 -55.92281 -1.01904 1.000 14.56174 237 ILE C C 1
ATOM 14538 O O . ILE C 1 237 ? 26.13465 -57.01168 -0.92592 1.000 16.13731 237 ILE C O 1
ATOM 14554 N N . VAL C 1 238 ? 26.12432 -54.76900 -0.68460 1.000 14.60932 238 VAL C N 1
ATOM 14555 C CA . VAL C 1 238 ? 24.71414 -54.69498 -0.30028 1.000 13.29254 238 VAL C CA 1
ATOM 14556 C C . VAL C 1 238 ? 23.87075 -54.51735 -1.55831 1.000 13.46394 238 VAL C C 1
ATOM 14557 O O . VAL C 1 238 ? 24.23823 -53.74529 -2.45358 1.000 14.37137 238 VAL C O 1
ATOM 14570 N N . ASP C 1 239 ? 22.74592 -55.23022 -1.63013 1.000 14.34675 239 ASP C N 1
ATOM 14571 C CA . ASP C 1 239 ? 21.78556 -55.08603 -2.72399 1.000 14.00564 239 ASP C CA 1
ATOM 14572 C C . ASP C 1 239 ? 20.58317 -54.29518 -2.21835 1.000 15.55541 239 ASP C C 1
ATOM 14573 O O . ASP C 1 239 ? 19.91306 -54.71468 -1.26713 1.000 15.13716 239 ASP C O 1
ATOM 14582 N N . ILE C 1 240 ? 20.31232 -53.15744 -2.85523 1.000 14.66422 240 ILE C N 1
ATOM 14583 C CA . ILE C 1 240 ? 19.10167 -52.37346 -2.63247 1.000 13.01259 240 ILE C CA 1
ATOM 14584 C C . ILE C 1 240 ? 18.26891 -52.42620 -3.90761 1.000 14.37795 240 ILE C C 1
ATOM 14585 O O . ILE C 1 240 ? 18.79797 -52.20768 -5.00155 1.000 16.03365 240 ILE C O 1
ATOM 14601 N N . HIS C 1 241 ? 16.97597 -52.71282 -3.77619 1.000 12.72019 241 HIS C N 1
ATOM 14602 C CA . HIS C 1 241 ? 16.04621 -52.56317 -4.89441 1.000 12.09041 241 HIS C CA 1
ATOM 14603 C C . HIS C 1 241 ? 15.39149 -51.19581 -4.75055 1.000 14.99942 241 HIS C C 1
ATOM 14604 O O . HIS C 1 241 ? 14.96331 -50.82701 -3.65578 1.000 16.00095 241 HIS C O 1
ATOM 14618 N N . SER C 1 242 ? 15.31722 -50.43312 -5.85115 1.000 13.65640 242 SER C N 1
ATOM 14619 C CA . SER C 1 242 ? 14.82019 -49.05530 -5.75763 1.000 14.15317 242 SER C CA 1
ATOM 14620 C C . SER C 1 242 ? 13.99498 -48.69648 -6.99877 1.000 13.38357 242 SER C C 1
ATOM 14621 O O . SER C 1 242 ? 14.48003 -48.08640 -7.95628 1.000 14.32820 242 SER C O 1
ATOM 14629 N N . TYR C 1 243 ? 12.72109 -49.07253 -6.95078 1.000 15.27527 243 TYR C N 1
ATOM 14630 C CA . TYR C 1 243 ? 11.74949 -48.70875 -7.98301 1.000 13.69874 243 TYR C CA 1
ATOM 14631 C C . TYR C 1 243 ? 11.18964 -47.33527 -7.62007 1.000 14.79397 243 TYR C C 1
ATOM 14632 O O . TYR C 1 243 ? 10.11046 -47.19575 -7.04029 1.000 17.27624 243 TYR C O 1
ATOM 14650 N N . SER C 1 244 ? 11.95511 -46.30385 -7.97723 1.000 16.82385 244 SER C N 1
ATOM 14651 C CA . SER C 1 244 ? 11.74308 -44.95546 -7.48659 1.000 17.19009 244 SER C CA 1
ATOM 14652 C C . SER C 1 244 ? 11.61662 -43.97697 -8.64639 1.000 16.58822 244 SER C C 1
ATOM 14653 O O . SER C 1 244 ? 12.36096 -44.08285 -9.63110 1.000 15.78543 244 SER C O 1
ATOM 14661 N N . PRO C 1 245 ? 10.70126 -42.99741 -8.55143 1.000 17.51505 245 PRO C N 1
ATOM 14662 C CA . PRO C 1 245 ? 9.75401 -42.80063 -7.44417 1.000 18.11369 245 PRO C CA 1
ATOM 14663 C C . PRO C 1 245 ? 8.62236 -43.81687 -7.47996 1.000 17.71703 245 PRO C C 1
ATOM 14664 O O . PRO C 1 245 ? 8.23219 -44.24214 -8.56617 1.000 18.17607 245 PRO C O 1
ATOM 14675 N N . TYR C 1 246 ? 8.07863 -44.17146 -6.31280 1.000 18.31402 246 TYR C N 1
ATOM 14676 C CA . TYR C 1 246 ? 7.18407 -45.32330 -6.22747 1.000 20.37890 246 TYR C CA 1
ATOM 14677 C C . TYR C 1 246 ? 5.96175 -45.16902 -7.12903 1.000 19.91597 246 TYR C C 1
ATOM 14678 O O . TYR C 1 246 ? 5.62217 -46.07949 -7.89374 1.000 20.70118 246 TYR C O 1
ATOM 14696 N N . ASN C 1 247 ? 5.25932 -44.03970 -7.03064 1.000 21.11737 247 ASN C N 1
ATOM 14697 C CA . ASN C 1 247 ? 3.98198 -43.92778 -7.73112 1.000 22.33485 247 ASN C CA 1
ATOM 14698 C C . ASN C 1 247 ? 4.16624 -44.05503 -9.23846 1.000 20.19647 247 ASN C C 1
ATOM 14699 O O . ASN C 1 247 ? 3.37688 -44.72819 -9.91371 1.000 22.95697 247 ASN C O 1
ATOM 14710 N N . PHE C 1 248 ? 5.21256 -43.43255 -9.77894 1.000 19.46049 248 PHE C N 1
ATOM 14711 C CA . PHE C 1 248 ? 5.49441 -43.52206 -11.20823 1.000 19.90361 248 PHE C CA 1
ATOM 14712 C C . PHE C 1 248 ? 6.01028 -44.90041 -11.59356 1.000 17.18052 248 PHE C C 1
ATOM 14713 O O . PHE C 1 248 ? 5.55253 -45.49268 -12.58082 1.000 18.75367 248 PHE C O 1
ATOM 14730 N N . ALA C 1 249 ? 6.97717 -45.41673 -10.84047 1.000 17.33747 249 ALA C N 1
ATOM 14731 C CA . ALA C 1 249 ? 7.75437 -46.56451 -11.28728 1.000 16.25400 249 ALA C CA 1
ATOM 14732 C C . ALA C 1 249 ? 7.12689 -47.91138 -10.96175 1.000 16.54483 249 ALA C C 1
ATOM 14733 O O . ALA C 1 249 ? 7.29726 -48.86055 -11.73371 1.000 17.52848 249 ALA C O 1
ATOM 14740 N N . LEU C 1 250 ? 6.43016 -48.03626 -9.83410 1.000 18.89045 250 LEU C N 1
ATOM 14741 C CA . LEU C 1 250 ? 5.99619 -49.34415 -9.35611 1.000 18.51673 250 LEU C CA 1
ATOM 14742 C C . LEU C 1 250 ? 4.50659 -49.45147 -9.06658 1.000 19.99401 250 LEU C C 1
ATOM 14743 O O . LEU C 1 250 ? 3.98821 -50.57250 -9.04680 1.000 21.45436 250 LEU C O 1
ATOM 14759 N N . ASN C 1 251 ? 3.80111 -48.34362 -8.86533 1.000 19.83717 251 ASN C N 1
ATOM 14760 C CA . ASN C 1 251 ? 2.37301 -48.36583 -8.56738 1.000 21.05149 251 ASN C CA 1
ATOM 14761 C C . ASN C 1 251 ? 1.59125 -48.48740 -9.86976 1.000 23.09890 251 ASN C C 1
ATOM 14762 O O . ASN C 1 251 ? 1.58166 -47.55833 -10.68328 1.000 22.53616 251 ASN C O 1
ATOM 14773 N N . THR C 1 252 ? 0.91619 -49.62340 -10.07133 1.000 24.16283 252 THR C N 1
ATOM 14774 C CA . THR C 1 252 ? 0.16328 -49.80006 -11.31065 1.000 26.18217 252 THR C CA 1
ATOM 14775 C C . THR C 1 252 ? -0.98830 -48.80947 -11.43256 1.000 27.98857 252 THR C C 1
ATOM 14776 O O . THR C 1 252 ? -1.47693 -48.58291 -12.54497 1.000 30.58682 252 THR C O 1
ATOM 14787 N N . SER C 1 253 ? -1.42959 -48.21022 -10.32548 1.000 29.74164 253 SER C N 1
ATOM 14788 C CA . SER C 1 253 ? -2.49842 -47.21916 -10.34395 1.000 32.37355 253 SER C CA 1
ATOM 14789 C C . SER C 1 253 ? -1.97849 -45.79773 -10.17330 1.000 30.18985 253 SER C C 1
ATOM 14790 O O . SER C 1 253 ? -2.77955 -44.86306 -10.05060 1.000 31.04162 253 SER C O 1
ATOM 14798 N N . GLY C 1 254 ? -0.65744 -45.61534 -10.15962 1.000 26.23193 254 GLY C N 1
ATOM 14799 C CA . GLY C 1 254 ? -0.06753 -44.31484 -9.94004 1.000 24.89453 254 GLY C CA 1
ATOM 14800 C C . GLY C 1 254 ? 0.19843 -43.56705 -11.22929 1.000 24.46627 254 GLY C C 1
ATOM 14801 O O . GLY C 1 254 ? -0.02027 -44.06325 -12.33438 1.000 25.20195 254 GLY C O 1
ATOM 14805 N N . THR C 1 255 ? 0.70063 -42.34627 -11.06054 1.000 23.96081 255 THR C N 1
ATOM 14806 C CA . THR C 1 255 ? 0.86188 -41.41810 -12.16788 1.000 22.95667 255 THR C CA 1
ATOM 14807 C C . THR C 1 255 ? 1.75487 -42.00665 -13.24828 1.000 20.46149 255 THR C C 1
ATOM 14808 O O . THR C 1 255 ? 2.64855 -42.81259 -12.98544 1.000 20.25540 255 THR C O 1
ATOM 14819 N N . SER C 1 256 ? 1.50165 -41.58273 -14.48007 1.000 23.93897 256 SER C N 1
ATOM 14820 C CA . SER C 1 256 ? 2.36161 -41.90038 -15.60780 1.000 21.40175 256 SER C CA 1
ATOM 14821 C C . SER C 1 256 ? 3.26999 -40.74091 -15.99414 1.000 19.68244 256 SER C C 1
ATOM 14822 O O . SER C 1 256 ? 4.02204 -40.85731 -16.96766 1.000 20.49005 256 SER C O 1
ATOM 14830 N N . SER C 1 257 ? 3.24269 -39.64230 -15.23936 1.000 21.10586 257 SER C N 1
ATOM 14831 C CA . SER C 1 257 ? 4.01511 -38.44513 -15.54220 1.000 22.04285 257 SER C CA 1
ATOM 14832 C C . SER C 1 257 ? 5.29206 -38.40645 -14.71440 1.000 22.65661 257 SER C C 1
ATOM 14833 O O . SER C 1 257 ? 5.25650 -38.61824 -13.49821 1.000 22.38931 257 SER C O 1
ATOM 14841 N N . PHE C 1 258 ? 6.41534 -38.12639 -15.37409 1.000 20.00080 258 PHE C N 1
ATOM 14842 C CA . PHE C 1 258 ? 7.68318 -37.85670 -14.69574 1.000 18.06912 258 PHE C CA 1
ATOM 14843 C C . PHE C 1 258 ? 8.28953 -36.65104 -15.39483 1.000 19.04924 258 PHE C C 1
ATOM 14844 O O . PHE C 1 258 ? 8.56775 -36.70930 -16.59804 1.000 21.28775 258 PHE C O 1
ATOM 14861 N N . THR C 1 259 ? 8.48820 -35.56403 -14.65726 1.000 19.02909 259 THR C N 1
ATOM 14862 C CA . THR C 1 259 ? 8.88386 -34.29602 -15.25397 1.000 19.96501 259 THR C CA 1
ATOM 14863 C C . THR C 1 259 ? 10.18567 -33.79142 -14.63671 1.000 19.73304 259 THR C C 1
ATOM 14864 O O . THR C 1 259 ? 10.72286 -34.36711 -13.68375 1.000 18.88737 259 THR C O 1
ATOM 14875 N N . GLN C 1 260 ? 10.67407 -32.67637 -15.18716 1.000 19.97132 260 GLN C N 1
ATOM 14876 C CA . GLN C 1 260 ? 11.86246 -32.02642 -14.64303 1.000 19.64786 260 GLN C CA 1
ATOM 14877 C C . GLN C 1 260 ? 11.74965 -31.84343 -13.13994 1.000 20.25163 260 GLN C C 1
ATOM 14878 O O . GLN C 1 260 ? 12.71924 -32.06025 -12.40681 1.000 19.84289 260 GLN C O 1
ATOM 14892 N N . SER C 1 261 ? 10.57316 -31.43763 -12.66558 1.000 21.80653 261 SER C N 1
ATOM 14893 C CA . SER C 1 261 ? 10.36595 -31.19662 -11.24447 1.000 25.45736 261 SER C CA 1
ATOM 14894 C C . SER C 1 261 ? 10.57995 -32.44089 -10.39243 1.000 22.54768 261 SER C C 1
ATOM 14895 O O . SER C 1 261 ? 10.88263 -32.30992 -9.19996 1.000 24.48090 261 SER C O 1
ATOM 14903 N N . ASP C 1 262 ? 10.43969 -33.63725 -10.96374 1.000 18.42925 262 ASP C N 1
ATOM 14904 C CA . ASP C 1 262 ? 10.58209 -34.88187 -10.21870 1.000 18.71445 262 ASP C CA 1
ATOM 14905 C C . ASP C 1 262 ? 12.02555 -35.35489 -10.11267 1.000 18.43899 262 ASP C C 1
ATOM 14906 O O . ASP C 1 262 ? 12.31097 -36.26599 -9.32271 1.000 18.23833 262 ASP C O 1
ATOM 14915 N N . ILE C 1 263 ? 12.94762 -34.75291 -10.86807 1.000 18.45050 263 ILE C N 1
ATOM 14916 C CA . ILE C 1 263 ? 14.33810 -35.19879 -10.82106 1.000 19.30628 263 ILE C CA 1
ATOM 14917 C C . ILE C 1 263 ? 14.90219 -35.03796 -9.41536 1.000 17.60181 263 ILE C C 1
ATOM 14918 O O . ILE C 1 263 ? 15.64704 -35.89739 -8.92855 1.000 17.46031 263 ILE C O 1
ATOM 14934 N N . SER C 1 264 ? 14.54625 -33.94747 -8.73407 1.000 19.36217 264 SER C N 1
ATOM 14935 C CA . SER C 1 264 ? 15.11980 -33.66386 -7.42038 1.000 21.13329 264 SER C CA 1
ATOM 14936 C C . SER C 1 264 ? 14.81556 -34.77337 -6.42079 1.000 19.51503 264 SER C C 1
ATOM 14937 O O . SER C 1 264 ? 15.68416 -35.16119 -5.62598 1.000 17.62560 264 SER C O 1
ATOM 14945 N N A GLN C 1 265 ? 13.58143 -35.27821 -6.43039 0.376 20.72930 265 GLN C N 1
ATOM 14946 N N B GLN C 1 265 ? 13.58855 -35.29266 -6.42782 0.624 20.55437 265 GLN C N 1
ATOM 14947 C CA A GLN C 1 265 ? 13.21656 -36.36739 -5.53162 0.376 21.64507 265 GLN C CA 1
ATOM 14948 C CA B GLN C 1 265 ? 13.25577 -36.36493 -5.49459 0.624 21.48433 265 GLN C CA 1
ATOM 14949 C C A GLN C 1 265 ? 14.02148 -37.62020 -5.84288 0.376 19.93692 265 GLN C C 1
ATOM 14950 C C B GLN C 1 265 ? 14.00147 -37.64573 -5.83917 0.624 20.07126 265 GLN C C 1
ATOM 14951 O O A GLN C 1 265 ? 14.45745 -38.33288 -4.93077 0.376 19.08029 265 GLN C O 1
ATOM 14952 O O B GLN C 1 265 ? 14.38436 -38.40129 -4.93742 0.624 18.96088 265 GLN C O 1
ATOM 14979 N N . LEU C 1 266 ? 14.24140 -37.89740 -7.12678 1.000 17.38256 266 LEU C N 1
ATOM 14980 C CA . LEU C 1 266 ? 15.02521 -39.06564 -7.50660 1.000 18.86712 266 LEU C CA 1
ATOM 14981 C C . LEU C 1 266 ? 16.47238 -38.90235 -7.06821 1.000 17.46075 266 LEU C C 1
ATOM 14982 O O . LEU C 1 266 ? 17.09788 -39.86341 -6.60078 1.000 16.28515 266 LEU C O 1
ATOM 14998 N N . GLN C 1 267 ? 17.01788 -37.68904 -7.19604 1.000 16.93707 267 GLN C N 1
ATOM 14999 C CA . GLN C 1 267 ? 18.36440 -37.43190 -6.69534 1.000 15.41269 267 GLN C CA 1
ATOM 15000 C C . GLN C 1 267 ? 18.44506 -37.68671 -5.19651 1.000 16.71774 267 GLN C C 1
ATOM 15001 O O . GLN C 1 267 ? 19.40698 -38.29292 -4.71092 1.000 16.74911 267 GLN C O 1
ATOM 15015 N N . TRP C 1 268 ? 17.43533 -37.24002 -4.44713 1.000 17.21004 268 TRP C N 1
ATOM 15016 C CA . TRP C 1 268 ? 17.44197 -37.45363 -3.00325 1.000 18.81094 268 TRP C CA 1
ATOM 15017 C C . TRP C 1 268 ? 17.43452 -38.94093 -2.67240 1.000 15.85193 268 TRP C C 1
ATOM 15018 O O . TRP C 1 268 ? 18.16794 -39.39131 -1.78248 1.000 16.40137 268 TRP C O 1
ATOM 15039 N N . THR C 1 269 ? 16.61371 -39.71580 -3.38267 1.000 14.31907 269 THR C N 1
ATOM 15040 C CA . THR C 1 269 ? 16.47812 -41.14104 -3.09843 1.000 15.50373 269 THR C CA 1
ATOM 15041 C C . THR C 1 269 ? 17.77161 -41.88060 -3.38750 1.000 15.99461 269 THR C C 1
ATOM 15042 O O . THR C 1 269 ? 18.22610 -42.69877 -2.57557 1.000 15.36550 269 THR C O 1
ATOM 15053 N N . LEU C 1 270 ? 18.39069 -41.60528 -4.53300 1.000 15.72990 270 LEU C N 1
ATOM 15054 C CA . LEU C 1 270 ? 19.63478 -42.29060 -4.86427 1.000 16.37129 270 LEU C CA 1
ATOM 15055 C C . LEU C 1 270 ? 20.77265 -41.82568 -3.96808 1.000 16.19539 270 LEU C C 1
ATOM 15056 O O . LEU C 1 270 ? 21.63655 -42.62767 -3.59184 1.000 15.77523 270 LEU C O 1
ATOM 15072 N N . GLN C 1 271 ? 20.78701 -40.54238 -3.60296 1.000 15.40080 271 GLN C N 1
ATOM 15073 C CA . GLN C 1 271 ? 21.79423 -40.04637 -2.66985 1.000 16.44933 271 GLN C CA 1
ATOM 15074 C C . GLN C 1 271 ? 21.68644 -40.74161 -1.32192 1.000 16.29457 271 GLN C C 1
ATOM 15075 O O . GLN C 1 271 ? 22.71024 -40.96950 -0.66296 1.000 15.87926 271 GLN C O 1
ATOM 15089 N N A GLU C 1 272 ? 20.46838 -41.09355 -0.89684 0.499 15.37399 272 GLU C N 1
ATOM 15090 N N B GLU C 1 272 ? 20.47164 -41.08872 -0.89239 0.501 15.39585 272 GLU C N 1
ATOM 15091 C CA A GLU C 1 272 ? 20.30233 -41.79308 0.37691 0.499 16.52914 272 GLU C CA 1
ATOM 15092 C CA B GLU C 1 272 ? 20.32367 -41.79024 0.38044 0.501 16.55721 272 GLU C CA 1
ATOM 15093 C C A GLU C 1 272 ? 20.96103 -43.16682 0.34064 0.499 15.67178 272 GLU C C 1
ATOM 15094 C C B GLU C 1 272 ? 20.99247 -43.15721 0.33340 0.501 15.70343 272 GLU C C 1
ATOM 15095 O O A GLU C 1 272 ? 21.52700 -43.61775 1.34428 0.499 16.93998 272 GLU C O 1
ATOM 15096 O O B GLU C 1 272 ? 21.60242 -43.59217 1.31859 0.501 16.91105 272 GLU C O 1
ATOM 15119 N N . ILE C 1 273 ? 20.89311 -43.85198 -0.79903 1.000 14.89718 273 ILE C N 1
ATOM 15120 C CA . ILE C 1 273 ? 21.55790 -45.14645 -0.93327 1.000 14.09903 273 ILE C CA 1
ATOM 15121 C C . ILE C 1 273 ? 23.06386 -44.95849 -0.83957 1.000 15.74293 273 ILE C C 1
ATOM 15122 O O . ILE C 1 273 ? 23.76120 -45.68859 -0.12045 1.000 16.03257 273 ILE C O 1
ATOM 15138 N N . TYR C 1 274 ? 23.58935 -43.96325 -1.55777 1.000 14.20334 274 TYR C N 1
ATOM 15139 C CA . TYR C 1 274 ? 24.99963 -43.61048 -1.46842 1.000 17.44497 274 TYR C CA 1
ATOM 15140 C C . TYR C 1 274 ? 25.39934 -43.26369 -0.03556 1.000 17.03635 274 TYR C C 1
ATOM 15141 O O . TYR C 1 274 ? 26.39151 -43.78686 0.48436 1.000 17.52310 274 TYR C O 1
ATOM 15159 N N . ASN C 1 275 ? 24.63281 -42.39121 0.62565 1.000 15.65454 275 ASN C N 1
ATOM 15160 C CA . ASN C 1 275 ? 25.01278 -41.94150 1.96511 1.000 16.79270 275 ASN C CA 1
ATOM 15161 C C . ASN C 1 275 ? 25.00174 -43.09532 2.96034 1.000 17.62747 275 ASN C C 1
ATOM 15162 O O . ASN C 1 275 ? 25.83923 -43.14529 3.87345 1.000 18.79537 275 ASN C O 1
ATOM 15173 N N . SER C 1 276 ? 24.05573 -44.02332 2.80882 1.000 17.84002 276 SER C N 1
ATOM 15174 C CA . SER C 1 276 ? 23.88977 -45.10315 3.77127 1.000 18.57628 276 SER C CA 1
ATOM 15175 C C . SER C 1 276 ? 24.97690 -46.15846 3.63782 1.000 19.32331 276 SER C C 1
ATOM 15176 O O . SER C 1 276 ? 25.37808 -46.75273 4.64757 1.000 20.63965 276 SER C O 1
ATOM 15184 N N . PHE C 1 277 ? 25.47223 -46.39405 2.41825 1.000 18.13082 277 PHE C N 1
ATOM 15185 C CA . PHE C 1 277 ? 26.39473 -47.49401 2.15344 1.000 16.61444 277 PHE C CA 1
ATOM 15186 C C . PHE C 1 277 ? 27.67681 -47.01009 1.48215 1.000 18.50964 277 PHE C C 1
ATOM 15187 O O . PHE C 1 277 ? 28.72750 -47.02007 2.12366 1.000 19.11541 277 PHE C O 1
ATOM 15204 N N . GLY C 1 278 ? 27.62738 -46.59307 0.21680 1.000 18.32171 278 GLY C N 1
ATOM 15205 C CA . GLY C 1 278 ? 28.85830 -46.32142 -0.51323 1.000 21.27632 278 GLY C CA 1
ATOM 15206 C C . GLY C 1 278 ? 29.73458 -45.28984 0.16845 1.000 23.20294 278 GLY C C 1
ATOM 15207 O O . GLY C 1 278 ? 30.95004 -45.46520 0.27880 1.000 24.81174 278 GLY C O 1
ATOM 15211 N N . ALA C 1 279 ? 29.12858 -44.19475 0.63345 1.000 23.54648 279 ALA C N 1
ATOM 15212 C CA . ALA C 1 279 ? 29.89969 -43.13878 1.27689 1.000 26.54224 279 ALA C CA 1
ATOM 15213 C C . ALA C 1 279 ? 30.53947 -43.60337 2.57639 1.000 27.07666 279 ALA C C 1
ATOM 15214 O O . ALA C 1 279 ? 31.51480 -42.99030 3.02816 1.000 30.14590 279 ALA C O 1
ATOM 15221 N N . LYS C 1 280 ? 30.00852 -44.66299 3.18969 1.000 24.67975 280 LYS C N 1
ATOM 15222 C CA . LYS C 1 280 ? 30.54431 -45.21340 4.42488 1.000 25.32955 280 LYS C CA 1
ATOM 15223 C C . LYS C 1 280 ? 31.44792 -46.41984 4.19093 1.000 26.54708 280 LYS C C 1
ATOM 15224 O O . LYS C 1 280 ? 31.72320 -47.17277 5.13394 1.000 29.18310 280 LYS C O 1
ATOM 15243 N N . GLY C 1 281 ? 31.88111 -46.64724 2.95672 1.000 25.69641 281 GLY C N 1
ATOM 15244 C CA . GLY C 1 281 ? 32.77786 -47.74963 2.67769 1.000 27.24952 281 GLY C CA 1
ATOM 15245 C C . GLY C 1 281 ? 32.12933 -49.10786 2.55092 1.000 27.39485 281 GLY C C 1
ATOM 15246 O O . GLY C 1 281 ? 32.84267 -50.11896 2.58486 1.000 26.93779 281 GLY C O 1
ATOM 15250 N N . ILE C 1 282 ? 30.80924 -49.17116 2.41613 1.000 22.23253 282 ILE C N 1
ATOM 15251 C CA . ILE C 1 282 ? 30.09418 -50.41762 2.17351 1.000 19.64307 282 ILE C CA 1
ATOM 15252 C C . ILE C 1 282 ? 29.63250 -50.40062 0.71935 1.000 17.41162 282 ILE C C 1
ATOM 15253 O O . ILE C 1 282 ? 28.71179 -49.64162 0.37213 1.000 18.30518 282 ILE C O 1
ATOM 15269 N N . PRO C 1 283 ? 30.22097 -51.20541 -0.16336 1.000 15.09852 283 PRO C N 1
ATOM 15270 C CA . PRO C 1 283 ? 29.76725 -51.23328 -1.55960 1.000 17.50913 283 PRO C CA 1
ATOM 15271 C C . PRO C 1 283 ? 28.28570 -51.57087 -1.66429 1.000 15.35083 283 PRO C C 1
ATOM 15272 O O . PRO C 1 283 ? 27.74778 -52.36518 -0.88900 1.000 15.43912 283 PRO C O 1
ATOM 15283 N N . VAL C 1 284 ? 27.62700 -50.95867 -2.64006 1.000 16.39950 284 VAL C N 1
ATOM 15284 C CA . VAL C 1 284 ? 26.19042 -51.12044 -2.82421 1.000 15.23351 284 VAL C CA 1
ATOM 15285 C C . VAL C 1 284 ? 25.87975 -51.14882 -4.31561 1.000 15.11509 284 VAL C C 1
ATOM 15286 O O . VAL C 1 284 ? 26.52440 -50.46006 -5.11459 1.000 16.70292 284 VAL C O 1
ATOM 15299 N N . ILE C 1 285 ? 24.90651 -51.97258 -4.68453 1.000 13.16513 285 ILE C N 1
ATOM 15300 C CA . ILE C 1 285 ? 24.41598 -52.08761 -6.04965 1.000 12.77875 285 ILE C CA 1
ATOM 15301 C C . ILE C 1 285 ? 22.89873 -52.02403 -5.99570 1.000 13.30828 285 ILE C C 1
ATOM 15302 O O . ILE C 1 285 ? 22.27786 -52.44632 -5.01292 1.000 13.71188 285 ILE C O 1
ATOM 15318 N N . ILE C 1 286 ? 22.30602 -51.45512 -7.04165 1.000 13.06369 286 ILE C N 1
ATOM 15319 C CA . ILE C 1 286 ? 20.85292 -51.46442 -7.21912 1.000 13.33452 286 ILE C CA 1
ATOM 15320 C C . ILE C 1 286 ? 20.55482 -52.69243 -8.07438 1.000 12.46550 286 ILE C C 1
ATOM 15321 O O . ILE C 1 286 ? 20.60820 -52.65536 -9.30793 1.000 14.19659 286 ILE C O 1
ATOM 15337 N N . GLY C 1 287 ? 20.26165 -53.80356 -7.39717 1.000 11.89210 287 GLY C N 1
ATOM 15338 C CA . GLY C 1 287 ? 20.09172 -55.08536 -8.05369 1.000 12.02997 287 GLY C CA 1
ATOM 15339 C C . GLY C 1 287 ? 18.78808 -55.22859 -8.79587 1.000 12.77068 287 GLY C C 1
ATOM 15340 O O . GLY C 1 287 ? 18.66539 -56.12995 -9.63287 1.000 14.24082 287 GLY C O 1
ATOM 15344 N N . GLN C 1 288 ? 17.80581 -54.37995 -8.48853 1.000 12.32449 288 GLN C N 1
ATOM 15345 C CA . GLN C 1 288 ? 16.59338 -54.26182 -9.28680 1.000 13.37064 288 GLN C CA 1
ATOM 15346 C C . GLN C 1 288 ? 16.12993 -52.81569 -9.30050 1.000 13.24736 288 GLN C C 1
ATOM 15347 O O . GLN C 1 288 ? 16.03845 -52.17821 -8.24837 1.000 14.22771 288 GLN C O 1
ATOM 15361 N N . PHE C 1 289 ? 15.80405 -52.31985 -10.48804 1.000 13.69312 289 PHE C N 1
ATOM 15362 C CA . PHE C 1 289 ? 15.04242 -51.08999 -10.64759 1.000 13.66687 289 PHE C CA 1
ATOM 15363 C C . PHE C 1 289 ? 14.26001 -51.23612 -11.94414 1.000 14.06489 289 PHE C C 1
ATOM 15364 O O . PHE C 1 289 ? 14.53160 -52.11873 -12.76305 1.000 14.92900 289 PHE C O 1
ATOM 15381 N N . GLY C 1 290 ? 13.29892 -50.34514 -12.13209 1.000 13.39556 290 GLY C N 1
ATOM 15382 C CA . GLY C 1 290 ? 12.47070 -50.36096 -13.31899 1.000 13.12343 290 GLY C CA 1
ATOM 15383 C C . GLY C 1 290 ? 11.36713 -49.34282 -13.16550 1.000 15.20510 290 GLY C C 1
ATOM 15384 O O . GLY C 1 290 ? 11.14859 -48.78666 -12.08497 1.000 15.52565 290 GLY C O 1
ATOM 15388 N N . ALA C 1 291 ? 10.69158 -49.08475 -14.28438 1.000 16.03775 291 ALA C N 1
ATOM 15389 C CA . ALA C 1 291 ? 9.48939 -48.26048 -14.31599 1.000 15.98073 291 ALA C CA 1
ATOM 15390 C C . ALA C 1 291 ? 8.46975 -48.95931 -15.19813 1.000 15.72103 291 ALA C C 1
ATOM 15391 O O . ALA C 1 291 ? 8.78422 -49.32976 -16.33199 1.000 17.61914 291 ALA C O 1
ATOM 15398 N N . LEU C 1 292 ? 7.25819 -49.13410 -14.67255 1.000 17.21105 292 LEU C N 1
ATOM 15399 C CA . LEU C 1 292 ? 6.19910 -49.82528 -15.39259 1.000 18.66132 292 LEU C CA 1
ATOM 15400 C C . LEU C 1 292 ? 5.88065 -49.14312 -16.71290 1.000 18.59312 292 LEU C C 1
ATOM 15401 O O . LEU C 1 292 ? 5.86511 -47.91197 -16.81137 1.000 18.79749 292 LEU C O 1
ATOM 15417 N N . ASN C 1 293 ? 5.57144 -49.95297 -17.72396 1.000 19.36530 293 ASN C N 1
ATOM 15418 C CA . ASN C 1 293 ? 5.02934 -49.41420 -18.96338 1.000 19.52648 293 ASN C CA 1
ATOM 15419 C C . ASN C 1 293 ? 3.63436 -48.86627 -18.69068 1.000 18.97130 293 ASN C C 1
ATOM 15420 O O . ASN C 1 293 ? 2.71583 -49.62377 -18.36505 1.000 21.31793 293 ASN C O 1
ATOM 15431 N N . LYS C 1 294 ? 3.46972 -47.55368 -18.82117 1.000 20.37721 294 LYS C N 1
ATOM 15432 C CA . LYS C 1 294 ? 2.17577 -46.89402 -18.71627 1.000 22.08987 294 LYS C CA 1
ATOM 15433 C C . LYS C 1 294 ? 1.86573 -46.14306 -20.00786 1.000 24.05078 294 LYS C C 1
ATOM 15434 O O . LYS C 1 294 ? 1.14826 -45.13646 -19.99925 1.000 23.84757 294 LYS C O 1
ATOM 15453 N N . ASN C 1 295 ? 2.40573 -46.63418 -21.12939 1.000 25.27772 295 ASN C N 1
ATOM 15454 C CA . ASN C 1 295 ? 2.20721 -46.01381 -22.43795 1.000 24.77377 295 ASN C CA 1
ATOM 15455 C C . ASN C 1 295 ? 2.57206 -44.53691 -22.35845 1.000 23.79149 295 ASN C C 1
ATOM 15456 O O . ASN C 1 295 ? 1.84813 -43.64869 -22.81689 1.000 25.38133 295 ASN C O 1
ATOM 15467 N N . ASN C 1 296 ? 3.75041 -44.30819 -21.77009 1.000 21.80729 296 ASN C N 1
ATOM 15468 C CA . ASN C 1 296 ? 4.22017 -43.00396 -21.32263 1.000 21.87306 296 ASN C CA 1
ATOM 15469 C C . ASN C 1 296 ? 5.69504 -42.83950 -21.69868 1.000 22.06651 296 ASN C C 1
ATOM 15470 O O . ASN C 1 296 ? 6.56915 -42.69209 -20.85109 1.000 20.78486 296 ASN C O 1
ATOM 15481 N N . ILE C 1 297 ? 5.96576 -42.82958 -23.00687 1.000 23.17761 297 ILE C N 1
ATOM 15482 C CA . ILE C 1 297 ? 7.34412 -42.89954 -23.49476 1.000 23.48437 297 ILE C CA 1
ATOM 15483 C C . ILE C 1 297 ? 8.16052 -41.71592 -22.99610 1.000 22.44156 297 ILE C C 1
ATOM 15484 O O . ILE C 1 297 ? 9.28763 -41.87812 -22.51042 1.000 22.96998 297 ILE C O 1
ATOM 15500 N N . ASN C 1 298 ? 7.62915 -40.50203 -23.14174 1.000 25.65707 298 ASN C N 1
ATOM 15501 C CA . ASN C 1 298 ? 8.40901 -39.32419 -22.78060 1.000 25.80826 298 ASN C CA 1
ATOM 15502 C C . ASN C 1 298 ? 8.74636 -39.32481 -21.29842 1.000 21.86764 298 ASN C C 1
ATOM 15503 O O . ASN C 1 298 ? 9.85961 -38.95663 -20.90226 1.000 23.30257 298 ASN C O 1
ATOM 15514 N N . GLY C 1 299 ? 7.80499 -39.75505 -20.46122 1.000 20.36929 299 GLY C N 1
ATOM 15515 C CA . GLY C 1 299 ? 8.08500 -39.81798 -19.03667 1.000 19.44102 299 GLY C CA 1
ATOM 15516 C C . GLY C 1 299 ? 9.13919 -40.85412 -18.70181 1.000 19.10195 299 GLY C C 1
ATOM 15517 O O . GLY C 1 299 ? 10.05294 -40.59423 -17.91265 1.000 19.26483 299 GLY C O 1
ATOM 15521 N N . ARG C 1 300 ? 9.03088 -42.04710 -19.29038 1.000 18.49239 300 ARG C N 1
ATOM 15522 C CA . ARG C 1 300 ? 10.01714 -43.07871 -18.99011 1.000 16.58529 300 ARG C CA 1
ATOM 15523 C C . ARG C 1 300 ? 11.39385 -42.71110 -19.52891 1.000 17.38055 300 ARG C C 1
ATOM 15524 O O . ARG C 1 300 ? 12.40736 -43.06994 -18.91411 1.000 16.83710 300 ARG C O 1
ATOM 15545 N N . VAL C 1 301 ? 11.46296 -41.99684 -20.65086 1.000 19.58630 301 VAL C N 1
ATOM 15546 C CA . VAL C 1 301 ? 12.75864 -41.56779 -21.17319 1.000 19.72231 301 VAL C CA 1
ATOM 15547 C C . VAL C 1 301 ? 13.40597 -40.55033 -20.23847 1.000 20.21718 301 VAL C C 1
ATOM 15548 O O . VAL C 1 301 ? 14.59093 -40.65946 -19.90089 1.000 19.63171 301 VAL C O 1
ATOM 15561 N N . LEU C 1 302 ? 12.64736 -39.53570 -19.81746 1.000 19.93025 302 LEU C N 1
ATOM 15562 C CA . LEU C 1 302 ? 13.20649 -38.54428 -18.90433 1.000 20.80718 302 LEU C CA 1
ATOM 15563 C C . LEU C 1 302 ? 13.61832 -39.19746 -17.59310 1.000 19.01949 302 LEU C C 1
ATOM 15564 O O . LEU C 1 302 ? 14.71933 -38.95445 -17.08095 1.000 18.97440 302 LEU C O 1
ATOM 15580 N N . TRP C 1 303 ? 12.75582 -40.05565 -17.04676 1.000 17.43046 303 TRP C N 1
ATOM 15581 C CA . TRP C 1 303 ? 13.09869 -40.79317 -15.83384 1.000 16.83042 303 TRP C CA 1
ATOM 15582 C C . TRP C 1 303 ? 14.35330 -41.63671 -16.03359 1.000 16.42581 303 TRP C C 1
ATOM 15583 O O . TRP C 1 303 ? 15.26488 -41.61739 -15.19750 1.000 16.20656 303 TRP C O 1
ATOM 15604 N N . GLY C 1 304 ? 14.42867 -42.37753 -17.13856 1.000 16.62122 304 GLY C N 1
ATOM 15605 C CA . GLY C 1 304 ? 15.50400 -43.34319 -17.29830 1.000 16.41801 304 GLY C CA 1
ATOM 15606 C C . GLY C 1 304 ? 16.85857 -42.69580 -17.50435 1.000 18.04286 304 GLY C C 1
ATOM 15607 O O . GLY C 1 304 ? 17.85663 -43.12962 -16.91788 1.000 17.56324 304 GLY C O 1
ATOM 15611 N N . GLU C 1 305 ? 16.91988 -41.66808 -18.35275 1.000 17.74425 305 GLU C N 1
ATOM 15612 C CA . GLU C 1 305 ? 18.15872 -40.92145 -18.52800 1.000 19.14049 305 GLU C CA 1
ATOM 15613 C C . GLU C 1 305 ? 18.68995 -40.45967 -17.17950 1.000 17.95761 305 GLU C C 1
ATOM 15614 O O . GLU C 1 305 ? 19.88000 -40.61972 -16.86964 1.000 18.54818 305 GLU C O 1
ATOM 15626 N N . ASN C 1 306 ? 17.80538 -39.89357 -16.35233 1.000 16.40890 306 ASN C N 1
ATOM 15627 C CA . ASN C 1 306 ? 18.23181 -39.30117 -15.08636 1.000 16.37656 306 ASN C CA 1
ATOM 15628 C C . ASN C 1 306 ? 18.54945 -40.35665 -14.03376 1.000 15.34506 306 ASN C C 1
ATOM 15629 O O . ASN C 1 306 ? 19.48643 -40.17982 -13.24333 1.000 15.24058 306 ASN C O 1
ATOM 15640 N N . TYR C 1 307 ? 17.78975 -41.45580 -13.98944 1.000 15.48312 307 TYR C N 1
ATOM 15641 C CA . TYR C 1 307 ? 18.09267 -42.51158 -13.02324 1.000 14.58924 307 TYR C CA 1
ATOM 15642 C C . TYR C 1 307 ? 19.51682 -43.02173 -13.21372 1.000 14.98728 307 TYR C C 1
ATOM 15643 O O . TYR C 1 307 ? 20.30789 -43.07267 -12.26283 1.000 13.91108 307 TYR C O 1
ATOM 15661 N N . LEU C 1 308 ? 19.86368 -43.41371 -14.43863 1.000 15.14422 308 LEU C N 1
ATOM 15662 C CA . LEU C 1 308 ? 21.19048 -43.96375 -14.69758 1.000 14.43971 308 LEU C CA 1
ATOM 15663 C C . LEU C 1 308 ? 22.28102 -42.90944 -14.53055 1.000 15.65296 308 LEU C C 1
ATOM 15664 O O . LEU C 1 308 ? 23.36066 -43.20532 -13.99744 1.000 15.49209 308 LEU C O 1
ATOM 15680 N N . ARG C 1 309 ? 22.02184 -41.67321 -14.96052 1.000 14.82074 309 ARG C N 1
ATOM 15681 C CA . ARG C 1 309 ? 23.00604 -40.60861 -14.79672 1.000 15.10544 309 ARG C CA 1
ATOM 15682 C C . ARG C 1 309 ? 23.30150 -40.36849 -13.32041 1.000 14.79423 309 ARG C C 1
ATOM 15683 O O . ARG C 1 309 ? 24.46600 -40.28107 -12.90959 1.000 15.02723 309 ARG C O 1
ATOM 15704 N N . ILE C 1 310 ? 22.25174 -40.22885 -12.50754 1.000 14.06112 310 ILE C N 1
ATOM 15705 C CA . ILE C 1 310 ? 22.45965 -39.94523 -11.09199 1.000 14.72470 310 ILE C CA 1
ATOM 15706 C C . ILE C 1 310 ? 23.11374 -41.13235 -10.39584 1.000 13.54285 310 ILE C C 1
ATOM 15707 O O . ILE C 1 310 ? 24.05840 -40.95915 -9.61508 1.000 15.47215 310 ILE C O 1
ATOM 15723 N N . ALA C 1 311 ? 22.63630 -42.35092 -10.66052 1.000 12.88924 311 ALA C N 1
ATOM 15724 C CA . ALA C 1 311 ? 23.24755 -43.52676 -10.04044 1.000 13.46454 311 ALA C CA 1
ATOM 15725 C C . ALA C 1 311 ? 24.73707 -43.59426 -10.35639 1.000 14.45006 311 ALA C C 1
ATOM 15726 O O . ALA C 1 311 ? 25.56718 -43.81423 -9.46347 1.000 13.80428 311 ALA C O 1
ATOM 15733 N N . LYS C 1 312 ? 25.10636 -43.38425 -11.62042 1.000 14.71672 312 LYS C N 1
ATOM 15734 C CA . LYS C 1 312 ? 26.51254 -43.41787 -11.99123 1.000 14.46767 312 LYS C CA 1
ATOM 15735 C C . LYS C 1 312 ? 27.30001 -42.33212 -11.27423 1.000 13.69614 312 LYS C C 1
ATOM 15736 O O . LYS C 1 312 ? 28.46467 -42.54466 -10.91258 1.000 15.13570 312 LYS C O 1
ATOM 15755 N N . SER C 1 313 ? 26.67952 -41.17105 -11.03765 1.000 14.71256 313 SER C N 1
ATOM 15756 C CA . SER C 1 313 ? 27.38584 -40.07442 -10.38765 1.000 14.93559 313 SER C CA 1
ATOM 15757 C C . SER C 1 313 ? 27.69107 -40.38436 -8.92656 1.000 14.82314 313 SER C C 1
ATOM 15758 O O . SER C 1 313 ? 28.54614 -39.71882 -8.33288 1.000 17.61731 313 SER C O 1
ATOM 15766 N N . TYR C 1 314 ? 27.00086 -41.36929 -8.34448 1.000 15.42290 314 TYR C N 1
ATOM 15767 C CA . TYR C 1 314 ? 27.29304 -41.88251 -7.00844 1.000 15.51332 314 TYR C CA 1
ATOM 15768 C C . TYR C 1 314 ? 28.00198 -43.23100 -7.06456 1.000 16.45261 314 TYR C C 1
ATOM 15769 O O . TYR C 1 314 ? 28.10483 -43.91460 -6.03973 1.000 17.64897 314 TYR C O 1
ATOM 15787 N N A ASN C 1 315 ? 28.49528 -43.61681 -8.24078 0.604 16.13240 315 ASN C N 1
ATOM 15788 N N B ASN C 1 315 ? 28.46709 -43.63980 -8.24127 0.396 16.19810 315 ASN C N 1
ATOM 15789 C CA A ASN C 1 315 ? 29.18933 -44.88860 -8.45167 0.604 15.80397 315 ASN C CA 1
ATOM 15790 C CA B ASN C 1 315 ? 29.21439 -44.88682 -8.41216 0.396 16.30624 315 ASN C CA 1
ATOM 15791 C C A ASN C 1 315 ? 28.34923 -46.07443 -7.98243 0.604 16.68233 315 ASN C C 1
ATOM 15792 C C B ASN C 1 315 ? 28.37797 -46.12780 -8.09880 0.396 16.52519 315 ASN C C 1
ATOM 15793 O O A ASN C 1 315 ? 28.82976 -46.97114 -7.28391 0.604 17.29515 315 ASN C O 1
ATOM 15794 O O B ASN C 1 315 ? 28.90882 -47.14495 -7.64443 0.396 16.76081 315 ASN C O 1
ATOM 15815 N N . ILE C 1 316 ? 27.08549 -46.10269 -8.40680 1.000 15.01680 316 ILE C N 1
ATOM 15816 C CA . ILE C 1 316 ? 26.16484 -47.18077 -8.04285 1.000 14.12185 316 ILE C CA 1
ATOM 15817 C C . ILE C 1 316 ? 25.68782 -47.83755 -9.32840 1.000 14.21548 316 ILE C C 1
ATOM 15818 O O . ILE C 1 316 ? 25.01076 -47.19602 -10.14280 1.000 15.39484 316 ILE C O 1
ATOM 15834 N N . ARG C 1 317 ? 26.01970 -49.11091 -9.50746 1.000 13.31395 317 ARG C N 1
ATOM 15835 C CA . ARG C 1 317 ? 25.57350 -49.84927 -10.67792 1.000 12.85357 317 ARG C CA 1
ATOM 15836 C C . ARG C 1 317 ? 24.10149 -50.21190 -10.54783 1.000 12.88361 317 ARG C C 1
ATOM 15837 O O . ARG C 1 317 ? 23.58725 -50.41013 -9.44315 1.000 14.01812 317 ARG C O 1
ATOM 15858 N N . CYS C 1 318 ? 23.43105 -50.35589 -11.69940 1.000 12.25738 318 CYS C N 1
ATOM 15859 C CA . CYS C 1 318 ? 21.99690 -50.61453 -11.73435 1.000 13.84333 318 CYS C CA 1
ATOM 15860 C C . CYS C 1 318 ? 21.66205 -51.80323 -12.62683 1.000 13.76971 318 CYS C C 1
ATOM 15861 O O . CYS C 1 318 ? 22.28898 -51.99746 -13.67390 1.000 15.61237 318 CYS C O 1
ATOM 15869 N N . ILE C 1 319 ? 20.64137 -52.56792 -12.22883 1.000 12.50317 319 ILE C N 1
ATOM 15870 C CA . ILE C 1 319 ? 20.21675 -53.78324 -12.92719 1.000 13.65157 319 ILE C CA 1
ATOM 15871 C C . ILE C 1 319 ? 18.70890 -53.70797 -13.16778 1.000 14.42310 319 ILE C C 1
ATOM 15872 O O . ILE C 1 319 ? 17.92028 -53.76431 -12.21380 1.000 13.71639 319 ILE C O 1
ATOM 15888 N N . TRP C 1 320 ? 18.30404 -53.61080 -14.44183 1.000 13.09106 320 TRP C N 1
ATOM 15889 C CA . TRP C 1 320 ? 16.89587 -53.49895 -14.80704 1.000 14.63806 320 TRP C CA 1
ATOM 15890 C C . TRP C 1 320 ? 16.15839 -54.80836 -14.53346 1.000 13.72722 320 TRP C C 1
ATOM 15891 O O . TRP C 1 320 ? 16.67434 -55.89721 -14.79024 1.000 14.47455 320 TRP C O 1
ATOM 15912 N N . TRP C 1 321 ? 14.93079 -54.70720 -14.02149 1.000 14.23889 321 TRP C N 1
ATOM 15913 C CA . TRP C 1 321 ? 14.09015 -55.87567 -13.79343 1.000 15.37552 321 TRP C CA 1
ATOM 15914 C C . TRP C 1 321 ? 13.23551 -56.12176 -15.03171 1.000 16.15080 321 TRP C C 1
ATOM 15915 O O . TRP C 1 321 ? 12.30552 -55.36119 -15.30235 1.000 17.80589 321 TRP C O 1
ATOM 15936 N N . ASP C 1 322 ? 13.54757 -57.17037 -15.79302 1.000 16.26965 322 ASP C N 1
ATOM 15937 C CA . ASP C 1 322 ? 12.84672 -57.46602 -17.04337 1.000 16.33489 322 ASP C CA 1
ATOM 15938 C C . ASP C 1 322 ? 11.99538 -58.71391 -16.85351 1.000 18.98440 322 ASP C C 1
ATOM 15939 O O . ASP C 1 322 ? 12.51626 -59.83468 -16.84098 1.000 20.16422 322 ASP C O 1
ATOM 159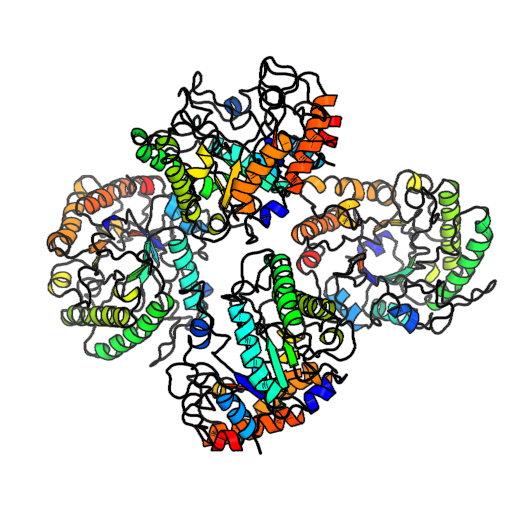48 N N . ASN C 1 323 ? 10.68176 -58.53517 -16.73634 1.000 18.90309 323 ASN C N 1
ATOM 15949 C CA . ASN C 1 323 ? 9.78772 -59.66233 -16.51030 1.000 20.16711 323 ASN C CA 1
ATOM 15950 C C . ASN C 1 323 ? 9.04269 -60.10161 -17.76907 1.000 22.95466 323 ASN C C 1
ATOM 15951 O O . ASN C 1 323 ? 8.11100 -60.90830 -17.67503 1.000 26.04089 323 ASN C O 1
ATOM 15962 N N . ASN C 1 324 ? 9.44003 -59.60209 -18.94186 1.000 20.68899 324 ASN C N 1
ATOM 15963 C CA . ASN C 1 324 ? 8.88846 -60.02414 -20.22887 1.000 21.71199 324 ASN C CA 1
ATOM 15964 C C . ASN C 1 324 ? 7.39929 -59.70616 -20.36210 1.000 24.00955 324 ASN C C 1
ATOM 15965 O O . ASN C 1 324 ? 6.70418 -60.32110 -21.17444 1.000 24.34918 324 ASN C O 1
ATOM 15976 N N . ALA C 1 325 ? 6.89364 -58.73742 -19.59831 1.000 23.48031 325 ALA C N 1
ATOM 15977 C CA . ALA C 1 325 ? 5.48686 -58.34929 -19.63057 1.000 23.73452 325 ALA C CA 1
ATOM 15978 C C . ALA C 1 325 ? 5.36219 -56.92794 -20.17058 1.000 21.03553 325 ALA C C 1
ATOM 15979 O O . ALA C 1 325 ? 6.01619 -56.00743 -19.67267 1.000 19.81302 325 ALA C O 1
ATOM 15986 N N . PHE C 1 326 ? 4.51365 -56.74998 -21.17987 1.000 23.10043 326 PHE C N 1
ATOM 15987 C CA . PHE C 1 326 ? 4.45288 -55.48959 -21.91073 1.000 24.38036 326 PHE C CA 1
ATOM 15988 C C . PHE C 1 326 ? 3.10834 -54.79404 -21.80029 1.000 26.79326 326 PHE C C 1
ATOM 15989 O O . PHE C 1 326 ? 3.06144 -53.62444 -21.40143 1.000 25.27425 326 PHE C O 1
ATOM 16006 N N . ASP C 1 327 ? 2.01623 -55.47787 -22.11662 1.000 27.15923 327 ASP C N 1
ATOM 16007 C CA . ASP C 1 327 ? 0.68926 -54.87419 -22.09864 1.000 27.95704 327 ASP C CA 1
ATOM 16008 C C . ASP C 1 327 ? -0.29341 -55.75734 -21.33986 1.000 28.72932 327 ASP C C 1
ATOM 16009 O O . ASP C 1 327 ? -1.48338 -55.80343 -21.66587 1.000 32.68381 327 ASP C O 1
ATOM 16018 N N . THR C 1 328 ? 0.19363 -56.43891 -20.30243 1.000 29.23068 328 THR C N 1
ATOM 16019 C CA . THR C 1 328 ? -0.64790 -57.28510 -19.47531 1.000 29.37384 328 THR C CA 1
ATOM 16020 C C . THR C 1 328 ? -1.42476 -56.43741 -18.46879 1.000 28.55838 328 THR C C 1
ATOM 16021 O O . THR C 1 328 ? -1.22329 -55.22459 -18.33866 1.000 27.65786 328 THR C O 1
ATOM 16032 N N . SER C 1 329 ? -2.30739 -57.09739 -17.71914 1.000 30.92047 329 SER C N 1
ATOM 16033 C CA . SER C 1 329 ? -3.02625 -56.45012 -16.63146 1.000 34.28333 329 SER C CA 1
ATOM 16034 C C . SER C 1 329 ? -2.21233 -56.38363 -15.34823 1.000 34.06032 329 SER C C 1
ATOM 16035 O O . SER C 1 329 ? -2.70466 -55.84908 -14.34869 1.000 35.84920 329 SER C O 1
ATOM 16043 N N . GLY C 1 330 ? -0.99649 -56.91011 -15.35169 1.000 32.03975 330 GLY C N 1
ATOM 16044 C CA . GLY C 1 330 ? -0.12596 -56.91311 -14.20285 1.000 29.67623 330 GLY C CA 1
ATOM 16045 C C . GLY C 1 330 ? 0.97279 -55.87675 -14.30028 1.000 27.19218 330 GLY C C 1
ATOM 16046 O O . GLY C 1 330 ? 0.78437 -54.77869 -14.83656 1.000 26.98219 330 GLY C O 1
ATOM 16050 N N . GLU C 1 331 ? 2.13960 -56.22920 -13.76550 1.000 25.30155 331 GLU C N 1
ATOM 16051 C CA . GLU C 1 331 ? 3.31284 -55.36669 -13.79799 1.000 24.15774 331 GLU C CA 1
ATOM 16052 C C . GLU C 1 331 ? 4.03475 -55.57501 -15.12141 1.000 24.47984 331 GLU C C 1
ATOM 16053 O O . GLU C 1 331 ? 4.49414 -56.68223 -15.41408 1.000 24.69989 331 GLU C O 1
ATOM 16065 N N . ASN C 1 332 ? 4.13276 -54.51558 -15.91926 1.000 20.91193 332 ASN C N 1
ATOM 16066 C CA . ASN C 1 332 ? 4.74260 -54.59445 -17.24564 1.000 18.96352 332 ASN C CA 1
ATOM 16067 C C . ASN C 1 332 ? 6.12857 -53.96277 -17.19212 1.000 18.69738 332 ASN C C 1
ATOM 16068 O O . ASN C 1 332 ? 6.31110 -52.77733 -17.47058 1.000 20.19746 332 ASN C O 1
ATOM 16079 N N . PHE C 1 333 ? 7.11860 -54.77453 -16.82689 1.000 15.75824 333 PHE C N 1
ATOM 16080 C CA . PHE C 1 333 ? 8.50907 -54.35098 -16.77692 1.000 16.04106 333 PHE C CA 1
ATOM 16081 C C . PHE C 1 333 ? 9.32561 -54.89568 -17.94658 1.000 15.69425 333 PHE C C 1
ATOM 16082 O O . PHE C 1 333 ? 10.55760 -54.84176 -17.91513 1.000 16.59663 333 PHE C O 1
ATOM 16099 N N . GLY C 1 334 ? 8.67182 -55.41142 -18.98245 1.000 15.41712 334 GLY C N 1
ATOM 16100 C CA . GLY C 1 334 ? 9.40963 -55.97872 -20.09062 1.000 17.77732 334 GLY C CA 1
ATOM 16101 C C . GLY C 1 334 ? 10.23244 -54.93311 -20.81851 1.000 18.05767 334 GLY C C 1
ATOM 16102 O O . GLY C 1 334 ? 9.86227 -53.75985 -20.90324 1.000 19.11481 334 GLY C O 1
ATOM 16106 N N . LEU C 1 335 ? 11.36465 -55.37441 -21.35660 1.000 18.89503 335 LEU C N 1
ATOM 16107 C CA . LEU C 1 335 ? 12.24209 -54.51367 -22.14221 1.000 19.54804 335 LEU C CA 1
ATOM 16108 C C . LEU C 1 335 ? 12.64176 -55.25655 -23.41007 1.000 21.32175 335 LEU C C 1
ATOM 16109 O O . LEU C 1 335 ? 12.45756 -54.74615 -24.52023 1.000 22.52946 335 LEU C O 1
ATOM 16125 N N . LEU C 1 336 ? 13.16067 -56.47189 -23.26436 1.000 21.39647 336 LEU C N 1
ATOM 16126 C CA . LEU C 1 336 ? 13.46631 -57.32303 -24.40612 1.000 21.69156 336 LEU C CA 1
ATOM 16127 C C . LEU C 1 336 ? 12.24942 -58.17833 -24.72215 1.000 22.21137 336 LEU C C 1
ATOM 16128 O O . LEU C 1 336 ? 11.73955 -58.89343 -23.85108 1.000 23.27910 336 LEU C O 1
ATOM 16144 N N . ASN C 1 337 ? 11.77682 -58.11011 -25.96114 1.000 23.68477 337 ASN C N 1
ATOM 16145 C CA . ASN C 1 337 ? 10.78702 -59.06702 -26.42206 1.000 25.17512 337 ASN C CA 1
ATOM 16146 C C . ASN C 1 337 ? 11.53204 -60.36437 -26.70990 1.000 24.87619 337 ASN C C 1
ATOM 16147 O O . ASN C 1 337 ? 12.28173 -60.45309 -27.68557 1.000 24.81813 337 ASN C O 1
ATOM 16158 N N . ARG C 1 338 ? 11.36615 -61.35637 -25.83482 1.000 23.07750 338 ARG C N 1
ATOM 16159 C CA . ARG C 1 338 ? 12.17786 -62.56443 -25.92937 1.000 24.55663 338 ARG C CA 1
ATOM 16160 C C . ARG C 1 338 ? 11.77125 -63.44446 -27.10169 1.000 28.08864 338 ARG C C 1
ATOM 16161 O O . ARG C 1 338 ? 12.59192 -64.23407 -27.58423 1.000 27.85878 338 ARG C O 1
ATOM 16182 N N . GLY C 1 339 ? 10.53134 -63.32247 -27.56954 1.000 31.47659 339 GLY C N 1
ATOM 16183 C CA . GLY C 1 339 ? 10.04932 -64.12386 -28.67566 1.000 36.26559 339 GLY C CA 1
ATOM 16184 C C . GLY C 1 339 ? 10.54735 -63.66010 -30.02725 1.000 36.49140 339 GLY C C 1
ATOM 16185 O O . GLY C 1 339 ? 10.79843 -64.48078 -30.91390 1.000 39.89977 339 GLY C O 1
ATOM 16189 N N . THR C 1 340 ? 10.68956 -62.34829 -30.20513 1.000 32.04403 340 THR C N 1
ATOM 16190 C CA . THR C 1 340 ? 11.21299 -61.80745 -31.45183 1.000 35.54336 340 THR C CA 1
ATOM 16191 C C . THR C 1 340 ? 12.67795 -61.39786 -31.34735 1.000 31.57914 340 THR C C 1
ATOM 16192 O O . THR C 1 340 ? 13.29595 -61.10481 -32.37827 1.000 34.59657 340 THR C O 1
ATOM 16203 N N . LEU C 1 341 ? 13.24885 -61.40126 -30.14024 1.000 29.69988 341 LEU C N 1
ATOM 16204 C CA . LEU C 1 341 ? 14.61299 -60.92301 -29.90185 1.000 29.43355 341 LEU C CA 1
ATOM 16205 C C . LEU C 1 341 ? 14.77216 -59.48165 -30.38330 1.000 29.17940 341 LEU C C 1
ATOM 16206 O O . LEU C 1 341 ? 15.71307 -59.13750 -31.10335 1.000 31.28838 341 LEU C O 1
ATOM 16222 N N . THR C 1 342 ? 13.81362 -58.64020 -30.00270 1.000 29.50071 342 THR C N 1
ATOM 16223 C CA . THR C 1 342 ? 13.84181 -57.22220 -30.32596 1.000 30.43202 342 THR C CA 1
ATOM 16224 C C . THR C 1 342 ? 13.58023 -56.41788 -29.05948 1.000 27.73501 342 THR C C 1
ATOM 16225 O O . THR C 1 342 ? 12.99710 -56.91322 -28.09103 1.000 27.85833 342 THR C O 1
ATOM 16236 N N . TRP C 1 343 ? 14.01343 -55.15996 -29.08009 1.000 26.62780 343 TRP C N 1
ATOM 16237 C CA . TRP C 1 343 ? 13.80418 -54.24655 -27.96324 1.000 24.27605 343 TRP C CA 1
ATOM 16238 C C . TRP C 1 343 ? 12.49065 -53.50244 -28.17545 1.000 23.86737 343 TRP C C 1
ATOM 16239 O O . TRP C 1 343 ? 12.34148 -52.75430 -29.14691 1.000 28.39090 343 TRP C O 1
ATOM 16260 N N . GLN C 1 344 ? 11.54938 -53.69836 -27.24902 1.000 23.70477 344 GLN C N 1
ATOM 16261 C CA . GLN C 1 344 ? 10.20397 -53.16714 -27.42551 1.000 24.46480 344 GLN C CA 1
ATOM 16262 C C . GLN C 1 344 ? 10.14436 -51.66193 -27.20697 1.000 24.93476 344 GLN C C 1
ATOM 16263 O O . GLN C 1 344 ? 9.25897 -50.99420 -27.75288 1.000 25.40015 344 GLN C O 1
ATOM 16277 N N . TYR C 1 345 ? 11.05152 -51.11844 -26.40271 1.000 26.10803 345 TYR C N 1
ATOM 16278 C CA . TYR C 1 345 ? 11.03686 -49.70898 -26.00760 1.000 24.45752 345 TYR C CA 1
ATOM 16279 C C . TYR C 1 345 ? 12.40449 -49.12907 -26.32616 1.000 24.11970 345 TYR C C 1
ATOM 16280 O O . TYR C 1 345 ? 13.22325 -48.89495 -25.42740 1.000 23.63546 345 TYR C O 1
ATOM 16298 N N . PRO C 1 346 ? 12.69391 -48.90601 -27.61016 1.000 24.36370 346 PRO C N 1
ATOM 16299 C CA . PRO C 1 346 ? 14.05775 -48.49321 -27.97900 1.000 28.42603 346 PRO C CA 1
ATOM 16300 C C . PRO C 1 346 ? 14.45258 -47.12726 -27.44909 1.000 28.37954 346 PRO C C 1
ATOM 16301 O O . PRO C 1 346 ? 15.63355 -46.92167 -27.14215 1.000 29.10503 346 PRO C O 1
ATOM 16312 N N . GLU C 1 347 ? 13.51552 -46.18232 -27.33850 1.000 28.07761 347 GLU C N 1
ATOM 16313 C CA . GLU C 1 347 ? 13.87084 -44.87187 -26.80144 1.000 29.07543 347 GLU C CA 1
ATOM 16314 C C . GLU C 1 347 ? 14.26784 -44.97293 -25.33286 1.000 26.41482 347 GLU C C 1
ATOM 16315 O O . GLU C 1 347 ? 15.20350 -44.29931 -24.88562 1.000 26.45643 347 GLU C O 1
ATOM 16327 N N . LEU C 1 348 ? 13.56711 -45.81168 -24.57118 1.000 23.85516 348 LEU C N 1
ATOM 16328 C CA . LEU C 1 348 ? 13.93115 -46.03009 -23.17772 1.000 22.04353 348 LEU C CA 1
ATOM 16329 C C . LEU C 1 348 ? 15.28752 -46.71072 -23.06169 1.000 22.72488 348 LEU C C 1
ATOM 16330 O O . LEU C 1 348 ? 16.11074 -46.32406 -22.22397 1.000 22.16857 348 LEU C O 1
ATOM 16346 N N . LEU C 1 349 ? 15.54203 -47.72874 -23.88403 1.000 21.77917 349 LEU C N 1
ATOM 16347 C CA . LEU C 1 349 ? 16.84426 -48.38743 -23.84508 1.000 21.92295 349 LEU C CA 1
ATOM 16348 C C . LEU C 1 349 ? 17.95721 -47.39026 -24.14348 1.000 25.05631 349 LEU C C 1
ATOM 16349 O O . LEU C 1 349 ? 18.98128 -47.35729 -23.45196 1.000 26.34939 349 LEU C O 1
ATOM 16365 N N . GLU C 1 350 ? 17.77089 -46.56566 -25.17508 1.000 26.40312 350 GLU C N 1
ATOM 16366 C CA . GLU C 1 350 ? 18.76765 -45.55309 -25.50682 1.000 28.41094 350 GLU C CA 1
ATOM 16367 C C . GLU C 1 350 ? 18.99878 -44.60505 -24.33768 1.000 26.63179 350 GLU C C 1
ATOM 16368 O O . GLU C 1 350 ? 20.13579 -44.20728 -24.06446 1.000 28.25593 350 GLU C O 1
ATOM 16380 N N . ALA C 1 351 ? 17.93050 -44.23450 -23.63155 1.000 26.24525 351 ALA C N 1
ATOM 16381 C CA . ALA C 1 351 ? 18.08081 -43.32137 -22.50430 1.000 26.24145 351 ALA C CA 1
ATOM 16382 C C . ALA C 1 351 ? 18.95949 -43.92018 -21.40970 1.000 25.45814 351 ALA C C 1
ATOM 16383 O O . ALA C 1 351 ? 19.78515 -43.21884 -20.81640 1.000 27.29567 351 ALA C O 1
ATOM 16390 N N . MET C 1 352 ? 18.79713 -45.21001 -21.12536 1.000 25.60503 352 MET C N 1
ATOM 16391 C CA A MET C 1 352 ? 19.57305 -45.83193 -20.06058 0.811 23.95556 352 MET C CA 1
ATOM 16392 C CA B MET C 1 352 ? 19.56789 -45.84517 -20.06118 0.189 24.13293 352 MET C CA 1
ATOM 16393 C C . MET C 1 352 ? 20.99127 -46.17872 -20.48992 1.000 25.42190 352 MET C C 1
ATOM 16394 O O . MET C 1 352 ? 21.85946 -46.34405 -19.62810 1.000 26.29641 352 MET C O 1
ATOM 16421 N N . MET C 1 353 ? 21.25601 -46.25722 -21.78971 1.000 26.47492 353 MET C N 1
ATOM 16422 C CA . MET C 1 353 ? 22.56756 -46.64479 -22.29220 1.000 28.10354 353 MET C CA 1
ATOM 16423 C C . MET C 1 353 ? 23.49619 -45.47101 -22.58230 1.000 34.09771 353 MET C C 1
ATOM 16424 O O . MET C 1 353 ? 24.66356 -45.69992 -22.91492 1.000 35.73720 353 MET C O 1
ATOM 16438 N N . LYS C 1 354 ? 23.03487 -44.23179 -22.46770 1.000 38.09384 354 LYS C N 1
ATOM 16439 C CA . LYS C 1 354 ? 23.89465 -43.10545 -22.83086 1.000 45.70624 354 LYS C CA 1
ATOM 16440 C C . LYS C 1 354 ? 24.90631 -42.80150 -21.72764 1.000 48.75899 354 LYS C C 1
ATOM 16441 O O . LYS C 1 354 ? 24.96010 -43.48201 -20.70234 1.000 47.94561 354 LYS C O 1
ATOM 16461 N N . MET D 1 11 ? -21.97037 -74.34934 -37.47045 1.000 55.56848 11 MET D N 1
ATOM 16462 C CA . MET D 1 11 ? -20.60208 -73.96790 -37.80115 1.000 54.46666 11 MET D CA 1
ATOM 16463 C C . MET D 1 11 ? -19.62636 -75.08602 -37.45506 1.000 52.53026 11 MET D C 1
ATOM 16464 O O . MET D 1 11 ? -19.64249 -75.61769 -36.34516 1.000 54.25286 11 MET D O 1
ATOM 16478 N N . ARG D 1 12 ? -18.76831 -75.42923 -38.41075 1.000 49.75752 12 ARG D N 1
ATOM 16479 C CA . ARG D 1 12 ? -17.74322 -76.44291 -38.20838 1.000 48.23653 12 ARG D CA 1
ATOM 16480 C C . ARG D 1 12 ? -16.51546 -75.80816 -37.57303 1.000 48.74156 12 ARG D C 1
ATOM 16481 O O . ARG D 1 12 ? -16.10252 -74.70726 -37.95021 1.000 48.96324 12 ARG D O 1
ATOM 16502 N N . ASP D 1 13 ? -15.94738 -76.50511 -36.58982 1.000 48.94599 13 ASP D N 1
ATOM 16503 C CA . ASP D 1 13 ? -14.78748 -76.01506 -35.84630 1.000 50.35028 13 ASP D CA 1
ATOM 16504 C C . ASP D 1 13 ? -13.53280 -76.52009 -36.54522 1.000 48.55763 13 ASP D C 1
ATOM 16505 O O . ASP D 1 13 ? -12.97559 -77.56346 -36.20035 1.000 51.37177 13 ASP D O 1
ATOM 16514 N N . LEU D 1 14 ? -13.08574 -75.75965 -37.54139 1.000 46.09187 14 LEU D N 1
ATOM 16515 C CA . LEU D 1 14 ? -11.91475 -76.09480 -38.33609 1.000 45.46545 14 LEU D CA 1
ATOM 16516 C C . LEU D 1 14 ? -10.73513 -75.22968 -37.91572 1.000 44.36978 14 LEU D C 1
ATOM 16517 O O . LEU D 1 14 ? -10.90241 -74.05357 -37.57864 1.000 44.93692 14 LEU D O 1
ATOM 16533 N N . THR D 1 15 ? -9.54003 -75.81384 -37.94521 1.000 40.60310 15 THR D N 1
ATOM 16534 C CA . THR D 1 15 ? -8.34183 -75.01348 -37.77110 1.000 39.68068 15 THR D CA 1
ATOM 16535 C C . THR D 1 15 ? -8.13093 -74.13996 -39.00455 1.000 39.87245 15 THR D C 1
ATOM 16536 O O . THR D 1 15 ? -8.69974 -74.38096 -40.07306 1.000 41.07857 15 THR D O 1
ATOM 16547 N N . ALA D 1 16 ? -7.28115 -73.12314 -38.85447 1.000 36.88233 16 ALA D N 1
ATOM 16548 C CA . ALA D 1 16 ? -6.91931 -72.30287 -40.00645 1.000 35.54772 16 ALA D CA 1
ATOM 16549 C C . ALA D 1 16 ? -6.35990 -73.15864 -41.13713 1.000 33.92950 16 ALA D C 1
ATOM 16550 O O . ALA D 1 16 ? -6.71055 -72.96022 -42.30711 1.000 34.82469 16 ALA D O 1
ATOM 16557 N N . SER D 1 17 ? -5.49196 -74.12024 -40.81005 1.000 36.39819 17 SER D N 1
ATOM 16558 C CA . SER D 1 17 ? -4.90264 -74.95602 -41.85156 1.000 33.80566 17 SER D CA 1
ATOM 16559 C C . SER D 1 17 ? -5.96341 -75.79417 -42.55124 1.000 34.13344 17 SER D C 1
ATOM 16560 O O . SER D 1 17 ? -5.91536 -75.97568 -43.77442 1.000 33.17903 17 SER D O 1
ATOM 16568 N N . GLN D 1 18 ? -6.93892 -76.30164 -41.79436 1.000 35.75754 18 GLN D N 1
ATOM 16569 C CA . GLN D 1 18 ? -8.00362 -77.09453 -42.39933 1.000 36.43027 18 GLN D CA 1
ATOM 16570 C C . GLN D 1 18 ? -8.89358 -76.23747 -43.29017 1.000 34.65881 18 GLN D C 1
ATOM 16571 O O . GLN D 1 18 ? -9.27847 -76.66254 -44.38561 1.000 35.38856 18 GLN D O 1
ATOM 16585 N N . LEU D 1 19 ? -9.25049 -75.03782 -42.82904 1.000 34.60481 19 LEU D N 1
ATOM 16586 C CA . LEU D 1 19 ? -10.08332 -74.15688 -43.63987 1.000 33.75827 19 LEU D CA 1
ATOM 16587 C C . LEU D 1 19 ? -9.36706 -73.76625 -44.92661 1.000 31.92454 19 LEU D C 1
ATOM 16588 O O . LEU D 1 19 ? -9.96798 -73.77476 -46.00688 1.000 33.09850 19 LEU D O 1
ATOM 16604 N N . LEU D 1 20 ? -8.07258 -73.44906 -44.83652 1.000 32.44332 20 LEU D N 1
ATOM 16605 C CA . LEU D 1 20 ? -7.32731 -73.06123 -46.03022 1.000 30.45336 20 LEU D CA 1
ATOM 16606 C C . LEU D 1 20 ? -7.19478 -74.21615 -47.01666 1.000 29.57361 20 LEU D C 1
ATOM 16607 O O . LEU D 1 20 ? -7.07308 -73.98314 -48.22389 1.000 29.89792 20 LEU D O 1
ATOM 16623 N N . ASP D 1 21 ? -7.22291 -75.45981 -46.53487 1.000 31.22027 21 ASP D N 1
ATOM 16624 C CA . ASP D 1 21 ? -7.18540 -76.60141 -47.44097 1.000 32.46221 21 ASP D CA 1
ATOM 16625 C C . ASP D 1 21 ? -8.49569 -76.79925 -48.19425 1.000 34.16508 21 ASP D C 1
ATOM 16626 O O . ASP D 1 21 ? -8.51376 -77.54229 -49.18111 1.000 36.03933 21 ASP D O 1
ATOM 16635 N N . GLU D 1 22 ? -9.58244 -76.15864 -47.76147 1.000 32.78875 22 GLU D N 1
ATOM 16636 C CA . GLU D 1 22 ? -10.84337 -76.20673 -48.48908 1.000 33.85140 22 GLU D CA 1
ATOM 16637 C C . GLU D 1 22 ? -10.92328 -75.13913 -49.56711 1.000 32.84664 22 GLU D C 1
ATOM 16638 O O . GLU D 1 22 ? -11.73661 -75.26961 -50.49231 1.000 32.93189 22 GLU D O 1
ATOM 16650 N N . ILE D 1 23 ? -10.10260 -74.09119 -49.46423 1.000 33.05716 23 ILE D N 1
ATOM 16651 C CA . ILE D 1 23 ? -10.03197 -73.08327 -50.51003 1.000 30.94140 23 ILE D CA 1
ATOM 16652 C C . ILE D 1 23 ? -9.27850 -73.64769 -51.70485 1.000 30.86562 23 ILE D C 1
ATOM 16653 O O . ILE D 1 23 ? -8.26021 -74.33974 -51.55611 1.000 32.52661 23 ILE D O 1
ATOM 16669 N N . THR D 1 24 ? -9.79768 -73.38338 -52.90047 1.000 29.52950 24 THR D N 1
ATOM 16670 C CA . THR D 1 24 ? -9.08969 -73.72304 -54.13928 1.000 27.98594 24 THR D CA 1
ATOM 16671 C C . THR D 1 24 ? -8.29031 -72.49998 -54.58265 1.000 25.57740 24 THR D C 1
ATOM 16672 O O . THR D 1 24 ? -7.06835 -72.44817 -54.41498 1.000 26.57873 24 THR D O 1
ATOM 16683 N N . ILE D 1 25 ? -8.98629 -71.49819 -55.11722 1.000 25.26093 25 ILE D N 1
ATOM 16684 C CA . ILE D 1 25 ? -8.39319 -70.24512 -55.56484 1.000 24.14525 25 ILE D CA 1
ATOM 16685 C C . ILE D 1 25 ? -9.44996 -69.17247 -55.34170 1.000 22.15306 25 ILE D C 1
ATOM 16686 O O . ILE D 1 25 ? -10.65086 -69.44796 -55.40671 1.000 24.47152 25 ILE D O 1
ATOM 16702 N N . GLY D 1 26 ? -9.00408 -67.94641 -55.05098 1.000 21.65753 26 GLY D N 1
ATOM 16703 C CA . GLY D 1 26 ? -9.89486 -66.87361 -54.66558 1.000 21.88508 26 GLY D CA 1
ATOM 16704 C C . GLY D 1 26 ? -9.85964 -65.69937 -55.63223 1.000 20.97307 26 GLY D C 1
ATOM 16705 O O . GLY D 1 26 ? -8.95297 -65.56686 -56.46112 1.000 20.14943 26 GLY D O 1
ATOM 16709 N N . TRP D 1 27 ? -10.86136 -64.82712 -55.48758 1.000 21.21747 27 TRP D N 1
ATOM 16710 C CA . TRP D 1 27 ? -11.09902 -63.69267 -56.37261 1.000 20.55517 27 TRP D CA 1
ATOM 16711 C C . TRP D 1 27 ? -11.48580 -62.50295 -55.51118 1.000 20.89229 27 TRP D C 1
ATOM 16712 O O . TRP D 1 27 ? -12.35818 -62.62477 -54.64316 1.000 21.76752 27 TRP D O 1
ATOM 16733 N N . ASN D 1 28 ? -10.82515 -61.36520 -55.73939 1.000 20.29927 28 ASN D N 1
ATOM 16734 C CA . ASN D 1 28 ? -11.13382 -60.12765 -55.03110 1.000 20.61691 28 ASN D CA 1
ATOM 16735 C C . ASN D 1 28 ? -12.16693 -59.32592 -55.81189 1.000 20.46913 28 ASN D C 1
ATOM 16736 O O . ASN D 1 28 ? -11.99748 -59.10172 -57.01296 1.000 20.18936 28 ASN D O 1
ATOM 16747 N N . LEU D 1 29 ? -13.20751 -58.85059 -55.11944 1.000 21.19235 29 LEU D N 1
ATOM 16748 C CA . LEU D 1 29 ? -14.13458 -57.85830 -55.67217 1.000 21.14817 29 LEU D CA 1
ATOM 16749 C C . LEU D 1 29 ? -13.50381 -56.46979 -55.53025 1.000 20.88156 29 LEU D C 1
ATOM 16750 O O . LEU D 1 29 ? -13.89348 -55.64587 -54.70192 1.000 22.67346 29 LEU D O 1
ATOM 16766 N N . GLY D 1 30 ? -12.51332 -56.20946 -56.38929 1.000 20.09672 30 GLY D N 1
ATOM 16767 C CA . GLY D 1 30 ? -11.67527 -55.04171 -56.21663 1.000 22.08298 30 GLY D CA 1
ATOM 16768 C C . GLY D 1 30 ? -12.26196 -53.75835 -56.78773 1.000 21.31716 30 GLY D C 1
ATOM 16769 O O . GLY D 1 30 ? -13.09371 -53.75505 -57.69753 1.000 20.43393 30 GLY D O 1
ATOM 16773 N N . ASN D 1 31 ? -11.79349 -52.63992 -56.22518 1.000 20.07701 31 ASN D N 1
ATOM 16774 C CA . ASN D 1 31 ? -12.18999 -51.29276 -56.64297 1.000 22.48204 31 ASN D CA 1
ATOM 16775 C C . ASN D 1 31 ? -13.70379 -51.08849 -56.57049 1.000 21.28251 31 ASN D C 1
ATOM 16776 O O . ASN D 1 31 ? -14.28190 -50.34952 -57.37534 1.000 21.69359 31 ASN D O 1
ATOM 16787 N N . THR D 1 32 ? -14.34230 -51.72124 -55.57984 1.000 22.19376 32 THR D N 1
ATOM 16788 C CA . THR D 1 32 ? -15.79019 -51.75600 -55.47593 1.000 21.80546 32 THR D CA 1
ATOM 16789 C C . THR D 1 32 ? -16.17364 -51.19630 -54.11454 1.000 22.78407 32 THR D C 1
ATOM 16790 O O . THR D 1 32 ? -16.23010 -49.97143 -53.94717 1.000 23.03795 32 THR D O 1
ATOM 16801 N N . LEU D 1 33 ? -16.46400 -52.04317 -53.12105 1.000 25.90842 33 LEU D N 1
ATOM 16802 C CA . LEU D 1 33 ? -16.81709 -51.52303 -51.80466 1.000 24.51147 33 LEU D CA 1
ATOM 16803 C C . LEU D 1 33 ? -15.61612 -50.91119 -51.09309 1.000 24.63196 33 LEU D C 1
ATOM 16804 O O . LEU D 1 33 ? -15.80151 -50.23597 -50.07177 1.000 26.50117 33 LEU D O 1
ATOM 16820 N N . ASP D 1 34 ? -14.40125 -51.12125 -51.62027 1.000 23.82800 34 ASP D N 1
ATOM 16821 C CA . ASP D 1 34 ? -13.18940 -50.46433 -51.14954 1.000 23.89101 34 ASP D CA 1
ATOM 16822 C C . ASP D 1 34 ? -13.00213 -49.05649 -51.71197 1.000 23.73847 34 ASP D C 1
ATOM 16823 O O . ASP D 1 34 ? -12.11115 -48.33607 -51.25001 1.000 25.05886 34 ASP D O 1
ATOM 16832 N N . ALA D 1 35 ? -13.80810 -48.63367 -52.68272 1.000 23.33239 35 ALA D N 1
ATOM 16833 C CA . ALA D 1 35 ? -13.62140 -47.30900 -53.25678 1.000 25.08328 35 ALA D CA 1
ATOM 16834 C C . ALA D 1 35 ? -13.90547 -46.23348 -52.21751 1.000 26.15447 35 ALA D C 1
ATOM 16835 O O . ALA D 1 35 ? -14.88457 -46.31274 -51.46879 1.000 27.30271 35 ALA D O 1
ATOM 16842 N N . THR D 1 36 ? -13.04162 -45.22362 -52.17148 1.000 26.50479 36 THR D N 1
ATOM 16843 C CA . THR D 1 36 ? -13.21959 -44.08938 -51.27827 1.000 29.14420 36 THR D CA 1
ATOM 16844 C C . THR D 1 36 ? -13.46474 -42.82255 -52.08932 1.000 30.60258 36 THR D C 1
ATOM 16845 O O . THR D 1 36 ? -13.05066 -42.71257 -53.24844 1.000 30.95552 36 THR D O 1
ATOM 16856 N N . THR D 1 37 ? -14.15029 -41.86470 -51.45243 1.000 29.68358 37 THR D N 1
ATOM 16857 C CA . THR D 1 37 ? -14.48031 -40.57291 -52.04700 1.000 28.12968 37 THR D CA 1
ATOM 16858 C C . THR D 1 37 ? -14.19508 -39.43539 -51.07289 1.000 29.89253 37 THR D C 1
ATOM 16859 O O . THR D 1 37 ? -14.71367 -38.32886 -51.24556 1.000 30.70303 37 THR D O 1
ATOM 16870 N N . THR D 1 38 ? -13.37009 -39.68991 -50.05800 1.000 31.08711 38 THR D N 1
ATOM 16871 C CA . THR D 1 38 ? -13.24017 -38.78042 -48.92231 1.000 33.82763 38 THR D CA 1
ATOM 16872 C C . THR D 1 38 ? -12.87774 -37.36396 -49.34719 1.000 34.88624 38 THR D C 1
ATOM 16873 O O . THR D 1 38 ? -13.32555 -36.39036 -48.73227 1.000 36.17561 38 THR D O 1
ATOM 16884 N N . SER D 1 39 ? -12.07234 -37.23093 -50.39741 1.000 37.44690 39 SER D N 1
ATOM 16885 C CA . SER D 1 39 ? -11.52635 -35.93117 -50.76693 1.000 39.22229 39 SER D CA 1
ATOM 16886 C C . SER D 1 39 ? -12.57956 -34.99511 -51.34602 1.000 37.36018 39 SER D C 1
ATOM 16887 O O . SER D 1 39 ? -12.42592 -33.77149 -51.25882 1.000 39.67554 39 SER D O 1
ATOM 16895 N N . TRP D 1 40 ? -13.64590 -35.53509 -51.92523 1.000 34.84929 40 TRP D N 1
ATOM 16896 C CA . TRP D 1 40 ? -14.59753 -34.73023 -52.67799 1.000 34.33711 40 TRP D CA 1
ATOM 16897 C C . TRP D 1 40 ? -16.05602 -35.00790 -52.34231 1.000 32.98800 40 TRP D C 1
ATOM 16898 O O . TRP D 1 40 ? -16.90864 -34.16971 -52.67035 1.000 33.06962 40 TRP D O 1
ATOM 16919 N N . LEU D 1 41 ? -16.37091 -36.11697 -51.67287 1.000 31.68168 41 LEU D N 1
ATOM 16920 C CA . LEU D 1 41 ? -17.74730 -36.47768 -51.33820 1.000 30.69897 41 LEU D CA 1
ATOM 16921 C C . LEU D 1 41 ? -17.73694 -37.13382 -49.96709 1.000 32.81383 41 LEU D C 1
ATOM 16922 O O . LEU D 1 41 ? -17.56070 -38.35410 -49.84686 1.000 31.44417 41 LEU D O 1
ATOM 16938 N N . PRO D 1 42 ? -17.92501 -36.34944 -48.90174 1.000 36.76324 42 PRO D N 1
ATOM 16939 C CA . PRO D 1 42 ? -17.70629 -36.90258 -47.55559 1.000 40.58094 42 PRO D CA 1
ATOM 16940 C C . PRO D 1 42 ? -18.76203 -37.89636 -47.10613 1.000 40.61996 42 PRO D C 1
ATOM 16941 O O . PRO D 1 42 ? -18.44655 -38.77619 -46.29633 1.000 40.62833 42 PRO D O 1
ATOM 16952 N N . ASN D 1 43 ? -19.99565 -37.80021 -47.59645 1.000 41.00457 43 ASN D N 1
ATOM 16953 C CA . ASN D 1 43 ? -21.08643 -38.66954 -47.15149 1.000 41.18664 43 ASN D CA 1
ATOM 16954 C C . ASN D 1 43 ? -21.74735 -39.33153 -48.35332 1.000 36.59873 43 ASN D C 1
ATOM 16955 O O . ASN D 1 43 ? -22.90067 -39.04342 -48.69547 1.000 35.83139 43 ASN D O 1
ATOM 16966 N N . PRO D 1 44 ? -21.04256 -40.25139 -49.00559 1.000 32.36933 44 PRO D N 1
ATOM 16967 C CA . PRO D 1 44 ? -21.61664 -40.93225 -50.17087 1.000 29.68646 44 PRO D CA 1
ATOM 16968 C C . PRO D 1 44 ? -22.68782 -41.93659 -49.77859 1.000 32.12696 44 PRO D C 1
ATOM 16969 O O . PRO D 1 44 ? -22.64066 -42.55119 -48.71075 1.000 33.38899 44 PRO D O 1
ATOM 16980 N N . THR D 1 45 ? -23.66365 -42.10670 -50.66780 1.000 31.39708 45 THR D N 1
ATOM 16981 C CA . THR D 1 45 ? -24.58136 -43.22411 -50.54145 1.000 31.19314 45 THR D CA 1
ATOM 16982 C C . THR D 1 45 ? -23.83399 -44.52411 -50.84032 1.000 29.11635 45 THR D C 1
ATOM 16983 O O . THR D 1 45 ? -22.74023 -44.50393 -51.41394 1.000 28.20394 45 THR D O 1
ATOM 16994 N N . PRO D 1 46 ? -24.39544 -45.67399 -50.45058 1.000 29.48392 46 PRO D N 1
ATOM 16995 C CA . PRO D 1 46 ? -23.73815 -46.94267 -50.82068 1.000 29.57416 46 PRO D CA 1
ATOM 16996 C C . PRO D 1 46 ? -23.49160 -47.06157 -52.31373 1.000 29.15990 46 PRO D C 1
ATOM 16997 O O . PRO D 1 46 ? -22.41100 -47.49234 -52.73168 1.000 29.50771 46 PRO D O 1
ATOM 17008 N N . ALA D 1 47 ? -24.46418 -46.65716 -53.13487 1.000 28.67653 47 ALA D N 1
ATOM 17009 C CA . ALA D 1 47 ? -24.30724 -46.78287 -54.57958 1.000 28.18690 47 ALA D CA 1
ATOM 17010 C C . ALA D 1 47 ? -23.22286 -45.85131 -55.11063 1.000 27.56625 47 ALA D C 1
ATOM 17011 O O . ALA D 1 47 ? -22.48309 -46.21640 -56.03134 1.000 26.62001 47 ALA D O 1
ATOM 17018 N N . GLN D 1 48 ? -23.12262 -44.63718 -54.56161 1.000 26.23689 48 GLN D N 1
ATOM 17019 C CA . GLN D 1 48 ? -22.07743 -43.71503 -55.00282 1.000 25.91224 48 GLN D CA 1
ATOM 17020 C C . GLN D 1 48 ? -20.68499 -44.26145 -54.69936 1.000 25.51806 48 GLN D C 1
ATOM 17021 O O . GLN D 1 48 ? -19.75838 -44.10429 -55.50483 1.000 25.46720 48 GLN D O 1
ATOM 17035 N N . SER D 1 49 ? -20.51332 -44.90729 -53.54586 1.000 26.18855 49 SER D N 1
ATOM 17036 C CA . SER D 1 49 ? -19.21569 -45.49710 -53.23357 1.000 25.33308 49 SER D CA 1
ATOM 17037 C C . SER D 1 49 ? -18.92955 -46.69141 -54.13431 1.000 24.40503 49 SER D C 1
ATOM 17038 O O . SER D 1 49 ? -17.86001 -46.77641 -54.75181 1.000 23.81737 49 SER D O 1
ATOM 17046 N N . GLU D 1 50 ? -19.88485 -47.61953 -54.22847 1.000 26.37935 50 GLU D N 1
ATOM 17047 C CA . GLU D 1 50 ? -19.64554 -48.87555 -54.93112 1.000 25.39379 50 GLU D CA 1
ATOM 17048 C C . GLU D 1 50 ? -19.28654 -48.64557 -56.39453 1.000 24.63783 50 GLU D C 1
ATOM 17049 O O . GLU D 1 50 ? -18.49230 -49.40684 -56.95892 1.000 24.32251 50 GLU D O 1
ATOM 17061 N N . THR D 1 51 ? -19.82590 -47.59284 -57.01230 1.000 25.72056 51 THR D N 1
ATOM 17062 C CA . THR D 1 51 ? -19.60942 -47.32066 -58.42958 1.000 25.67741 51 THR D CA 1
ATOM 17063 C C . THR D 1 51 ? -18.59411 -46.20927 -58.68432 1.000 25.69219 51 THR D C 1
ATOM 17064 O O . THR D 1 51 ? -18.46141 -45.75755 -59.82497 1.000 29.21103 51 THR D O 1
ATOM 17075 N N . ALA D 1 52 ? -17.85600 -45.77378 -57.66052 1.000 25.41018 52 ALA D N 1
ATOM 17076 C CA . ALA D 1 52 ? -17.00582 -44.59926 -57.82612 1.000 25.80175 52 ALA D CA 1
ATOM 17077 C C . ALA D 1 52 ? -15.75535 -44.88752 -58.65428 1.000 24.91040 52 ALA D C 1
ATOM 17078 O O . ALA D 1 52 ? -15.21064 -43.96481 -59.27680 1.000 27.17167 52 ALA D O 1
ATOM 17085 N N . TRP D 1 53 ? -15.29000 -46.13963 -58.68227 1.000 24.53313 53 TRP D N 1
ATOM 17086 C CA . TRP D 1 53 ? -14.02066 -46.47006 -59.32450 1.000 23.76147 53 TRP D CA 1
ATOM 17087 C C . TRP D 1 53 ? -14.17683 -47.49799 -60.44421 1.000 27.98111 53 TRP D C 1
ATOM 17088 O O . TRP D 1 53 ? -13.47902 -48.51911 -60.46670 1.000 28.73205 53 TRP D O 1
ATOM 17109 N N . GLY D 1 54 ? -15.08438 -47.24159 -61.37569 1.000 32.07786 54 GLY D N 1
ATOM 17110 C CA . GLY D 1 54 ? -15.12768 -48.00316 -62.60566 1.000 32.41500 54 GLY D CA 1
ATOM 17111 C C . GLY D 1 54 ? -15.81185 -49.34320 -62.52819 1.000 30.13853 54 GLY D C 1
ATOM 17112 O O . GLY D 1 54 ? -15.64704 -50.15437 -63.44908 1.000 28.51919 54 GLY D O 1
ATOM 17116 N N . CYS D 1 55 ? -16.57503 -49.60876 -61.47410 1.000 25.31239 55 CYS D N 1
ATOM 17117 C CA . CYS D 1 55 ? -17.28105 -50.86842 -61.38471 1.000 23.37002 55 CYS D CA 1
ATOM 17118 C C . CYS D 1 55 ? -18.78334 -50.64340 -61.30436 1.000 23.74429 55 CYS D C 1
ATOM 17119 O O . CYS D 1 55 ? -19.24408 -49.64719 -60.73035 1.000 26.86407 55 CYS D O 1
ATOM 17127 N N . PRO D 1 56 ? -19.57059 -51.54206 -61.88414 1.000 25.62631 56 PRO D N 1
ATOM 17128 C CA . PRO D 1 56 ? -21.02647 -51.45822 -61.75521 1.000 26.38957 56 PRO D CA 1
ATOM 17129 C C . PRO D 1 56 ? -21.46381 -51.97088 -60.38995 1.000 25.05658 56 PRO D C 1
ATOM 17130 O O . PRO D 1 56 ? -20.67987 -52.54212 -59.63131 1.000 24.85471 56 PRO D O 1
ATOM 17141 N N . MET D 1 57 ? -22.73636 -51.73814 -60.07782 1.000 27.81513 57 MET D N 1
ATOM 17142 C CA . MET D 1 57 ? -23.32447 -52.36064 -58.90202 1.000 26.66547 57 MET D CA 1
ATOM 17143 C C . MET D 1 57 ? -23.16473 -53.87347 -58.99946 1.000 26.47523 57 MET D C 1
ATOM 17144 O O . MET D 1 57 ? -23.43535 -54.47276 -60.04362 1.000 29.38819 57 MET D O 1
ATOM 17158 N N . THR D 1 58 ? -22.69833 -54.48929 -57.91537 1.000 25.31931 58 THR D N 1
ATOM 17159 C CA . THR D 1 58 ? -22.48968 -55.93009 -57.90773 1.000 26.16535 58 THR D CA 1
ATOM 17160 C C . THR D 1 58 ? -23.83065 -56.65302 -57.90576 1.000 27.15775 58 THR D C 1
ATOM 17161 O O . THR D 1 58 ? -24.80029 -56.20273 -57.29014 1.000 29.58851 58 THR D O 1
ATOM 17172 N N . THR D 1 59 ? -23.88017 -57.77886 -58.61317 1.000 29.49014 59 THR D N 1
ATOM 17173 C CA . THR D 1 59 ? -25.06561 -58.61588 -58.68061 1.000 32.47410 59 THR D CA 1
ATOM 17174 C C . THR D 1 59 ? -24.67027 -60.04420 -58.34482 1.000 30.66740 59 THR D C 1
ATOM 17175 O O . THR D 1 59 ? -23.49665 -60.41630 -58.42214 1.000 30.16326 59 THR D O 1
ATOM 17186 N N . LYS D 1 60 ? -25.66465 -60.85423 -57.97325 1.000 31.13029 60 LYS D N 1
ATOM 17187 C CA . LYS D 1 60 ? -25.37548 -62.26722 -57.75478 1.000 31.65964 60 LYS D CA 1
ATOM 17188 C C . LYS D 1 60 ? -24.93290 -62.94116 -59.04731 1.000 31.14733 60 LYS D C 1
ATOM 17189 O O . LYS D 1 60 ? -24.07164 -63.82651 -59.02290 1.000 32.70532 60 LYS D O 1
ATOM 17208 N N . ALA D 1 61 ? -25.50100 -62.53083 -60.18415 1.000 32.99011 61 ALA D N 1
ATOM 17209 C CA . ALA D 1 61 ? -25.07667 -63.08947 -61.46308 1.000 32.16369 61 ALA D CA 1
ATOM 17210 C C . ALA D 1 61 ? -23.57474 -62.94836 -61.66789 1.000 31.31631 61 ALA D C 1
ATOM 17211 O O . ALA D 1 61 ? -22.94583 -63.82676 -62.26870 1.000 30.67879 61 ALA D O 1
ATOM 17218 N N . MET D 1 62 ? -22.98139 -61.86000 -61.17682 1.000 30.70051 62 MET D N 1
ATOM 17219 C CA . MET D 1 62 ? -21.53776 -61.68657 -61.30461 1.000 29.10024 62 MET D CA 1
ATOM 17220 C C . MET D 1 62 ? -20.78414 -62.70911 -60.46460 1.000 28.79995 62 MET D C 1
ATOM 17221 O O . MET D 1 62 ? -19.81275 -63.31611 -60.92797 1.000 29.07679 62 MET D O 1
ATOM 17235 N N . ILE D 1 63 ? -21.20159 -62.89073 -59.21307 1.000 28.00405 63 ILE D N 1
ATOM 17236 C CA . ILE D 1 63 ? -20.52936 -63.83973 -58.33577 1.000 27.27251 63 ILE D CA 1
ATOM 17237 C C . ILE D 1 63 ? -20.78048 -65.26416 -58.80834 1.000 28.53164 63 ILE D C 1
ATOM 17238 O O . ILE D 1 63 ? -19.89813 -66.12970 -58.72157 1.000 30.11989 63 ILE D O 1
ATOM 17254 N N . ASP D 1 64 ? -21.98976 -65.53210 -59.31044 1.000 30.36464 64 ASP D N 1
ATOM 17255 C CA . ASP D 1 64 ? -22.25958 -66.82114 -59.93604 1.000 30.91480 64 ASP D CA 1
ATOM 17256 C C . ASP D 1 64 ? -21.24570 -67.10063 -61.03858 1.000 29.85315 64 ASP D C 1
ATOM 17257 O O . ASP D 1 64 ? -20.78218 -68.23545 -61.20229 1.000 31.52701 64 ASP D O 1
ATOM 17266 N N . LYS D 1 65 ? -20.91033 -66.07559 -61.82948 1.000 30.06419 65 LYS D N 1
ATOM 17267 C CA . LYS D 1 65 ? -19.96376 -66.26876 -62.92468 1.000 30.41912 65 LYS D CA 1
ATOM 17268 C C . LYS D 1 65 ? -18.55358 -66.50069 -62.39427 1.000 31.77972 65 LYS D C 1
ATOM 17269 O O . LYS D 1 65 ? -17.80044 -67.30913 -62.94925 1.000 32.25403 65 LYS D O 1
ATOM 17288 N N . VAL D 1 66 ? -18.17757 -65.79096 -61.32694 1.000 30.54339 66 VAL D N 1
ATOM 17289 C CA . VAL D 1 66 ? -16.88165 -66.02036 -60.68915 1.000 28.68823 66 VAL D CA 1
ATOM 17290 C C . VAL D 1 66 ? -16.74899 -67.47699 -60.26430 1.000 28.99854 66 VAL D C 1
ATOM 17291 O O . VAL D 1 66 ? -15.71269 -68.11521 -60.48073 1.000 29.53819 66 VAL D O 1
ATOM 17304 N N . LYS D 1 67 ? -17.79885 -68.02523 -59.64772 1.000 30.96047 67 LYS D N 1
ATOM 17305 C CA . LYS D 1 67 ? -17.75927 -69.42203 -59.22224 1.000 31.79943 67 LYS D CA 1
ATOM 17306 C C . LYS D 1 67 ? -17.70380 -70.35917 -60.42233 1.000 33.71137 67 LYS D C 1
ATOM 17307 O O . LYS D 1 67 ? -16.92592 -71.32046 -60.43743 1.000 35.88803 67 LYS D O 1
ATOM 17326 N N . GLU D 1 68 ? -18.54127 -70.10477 -61.43259 1.000 32.80309 68 GLU D N 1
ATOM 17327 C CA . GLU D 1 68 ? -18.52112 -70.92362 -62.64069 1.000 37.71252 68 GLU D CA 1
ATOM 17328 C C . GLU D 1 68 ? -17.13186 -70.96737 -63.25568 1.000 39.69821 68 GLU D C 1
ATOM 17329 O O . GLU D 1 68 ? -16.74067 -71.98344 -63.84027 1.000 39.76306 68 GLU D O 1
ATOM 17341 N N . GLY D 1 69 ? -16.37252 -69.88049 -63.12883 1.000 33.63959 69 GLY D N 1
ATOM 17342 C CA . GLY D 1 69 ? -15.04080 -69.80708 -63.69492 1.000 32.10276 69 GLY D CA 1
ATOM 17343 C C . GLY D 1 69 ? -14.00468 -70.62380 -62.96659 1.000 31.75177 69 GLY D C 1
ATOM 17344 O O . GLY D 1 69 ? -12.92076 -70.84171 -63.51903 1.000 32.29251 69 GLY D O 1
ATOM 17348 N N . GLY D 1 70 ? -14.30424 -71.06705 -61.74965 1.000 31.50301 70 GLY D N 1
ATOM 17349 C CA . GLY D 1 70 ? -13.42129 -71.96450 -61.04040 1.000 31.22692 70 GLY D CA 1
ATOM 17350 C C . GLY D 1 70 ? -13.03200 -71.51181 -59.65054 1.000 31.12219 70 GLY D C 1
ATOM 17351 O O . GLY D 1 70 ? -12.40702 -72.27138 -58.90626 1.000 32.64000 70 GLY D O 1
ATOM 17355 N N . PHE D 1 71 ? -13.37503 -70.28020 -59.28810 1.000 29.85588 71 PHE D N 1
ATOM 17356 C CA . PHE D 1 71 ? -13.06835 -69.79877 -57.95170 1.000 28.13715 71 PHE D CA 1
ATOM 17357 C C . PHE D 1 71 ? -14.09886 -70.33055 -56.96331 1.000 30.98205 71 PHE D C 1
ATOM 17358 O O . PHE D 1 71 ? -15.27678 -70.48826 -57.29174 1.000 32.11700 71 PHE D O 1
ATOM 17375 N N . ASN D 1 72 ? -13.64788 -70.60977 -55.73889 1.000 28.92368 72 ASN D N 1
ATOM 17376 C CA . ASN D 1 72 ? -14.55563 -70.98696 -54.65775 1.000 28.97926 72 ASN D CA 1
ATOM 17377 C C . ASN D 1 72 ? -14.46766 -70.04289 -53.46054 1.000 30.27705 72 ASN D C 1
ATOM 17378 O O . ASN D 1 72 ? -15.07470 -70.31749 -52.41989 1.000 32.01750 72 ASN D O 1
ATOM 17389 N N . THR D 1 73 ? -13.75251 -68.92452 -53.59003 1.000 27.75663 73 THR D N 1
ATOM 17390 C CA . THR D 1 73 ? -13.54449 -67.98616 -52.49765 1.000 26.51258 73 THR D CA 1
ATOM 17391 C C . THR D 1 73 ? -13.56201 -66.57678 -53.06325 1.000 26.75754 73 THR D C 1
ATOM 17392 O O . THR D 1 73 ? -12.97802 -66.32040 -54.11966 1.000 27.25780 73 THR D O 1
ATOM 17403 N N . VAL D 1 74 ? -14.24138 -65.66358 -52.37132 1.000 27.80585 74 VAL D N 1
ATOM 17404 C CA . VAL D 1 74 ? -14.27870 -64.25931 -52.76704 1.000 27.42867 74 VAL D CA 1
ATOM 17405 C C . VAL D 1 74 ? -13.83734 -63.41664 -51.57964 1.000 27.85305 74 VAL D C 1
ATOM 17406 O O . VAL D 1 74 ? -14.41047 -63.52559 -50.48868 1.000 30.00921 74 VAL D O 1
ATOM 17419 N N . ARG D 1 75 ? -12.80748 -62.60023 -51.78359 1.000 25.24306 75 ARG D N 1
ATOM 17420 C CA . ARG D 1 75 ? -12.43423 -61.56753 -50.82899 1.000 24.91196 75 ARG D CA 1
ATOM 17421 C C . ARG D 1 75 ? -13.19730 -60.29600 -51.17123 1.000 24.94232 75 ARG D C 1
ATOM 17422 O O . ARG D 1 75 ? -13.21226 -59.86226 -52.33054 1.000 24.10654 75 ARG D O 1
ATOM 17443 N N . VAL D 1 76 ? -13.85195 -59.72491 -50.16684 1.000 25.98029 76 VAL D N 1
ATOM 17444 C CA . VAL D 1 76 ? -14.67274 -58.52793 -50.32399 1.000 26.24721 76 VAL D CA 1
ATOM 17445 C C . VAL D 1 76 ? -13.97074 -57.40007 -49.58540 1.000 26.46404 76 VAL D C 1
ATOM 17446 O O . VAL D 1 76 ? -14.19621 -57.22215 -48.37553 1.000 27.51872 76 VAL D O 1
ATOM 17459 N N . PRO D 1 77 ? -13.10331 -56.63283 -50.24239 1.000 25.58912 77 PRO D N 1
ATOM 17460 C CA . PRO D 1 77 ? -12.48718 -55.48565 -49.56694 1.000 25.88926 77 PRO D CA 1
ATOM 17461 C C . PRO D 1 77 ? -13.52423 -54.38839 -49.37515 1.000 26.58894 77 PRO D C 1
ATOM 17462 O O . PRO D 1 77 ? -14.29588 -54.08206 -50.28646 1.000 26.30044 77 PRO D O 1
ATOM 17473 N N . VAL D 1 78 ? -13.56371 -53.82313 -48.17172 1.000 27.59115 78 VAL D N 1
ATOM 17474 C CA . VAL D 1 78 ? -14.53963 -52.79610 -47.82104 1.000 28.44927 78 VAL D CA 1
ATOM 17475 C C . VAL D 1 78 ? -13.80864 -51.64523 -47.15355 1.000 28.79669 78 VAL D C 1
ATOM 17476 O O . VAL D 1 78 ? -13.12883 -51.84020 -46.14032 1.000 29.28419 78 VAL D O 1
ATOM 17489 N N . SER D 1 79 ? -13.97505 -50.44462 -47.69080 1.000 28.65026 79 SER D N 1
ATOM 17490 C CA . SER D 1 79 ? -13.51440 -49.22449 -47.04055 1.000 29.20222 79 SER D CA 1
ATOM 17491 C C . SER D 1 79 ? -14.70446 -48.63012 -46.29016 1.000 30.48609 79 SER D C 1
ATOM 17492 O O . SER D 1 79 ? -15.68072 -48.18890 -46.90390 1.000 31.14064 79 SER D O 1
ATOM 17500 N N . TRP D 1 80 ? -14.63227 -48.65185 -44.95696 1.000 31.56032 80 TRP D N 1
ATOM 17501 C CA . TRP D 1 80 ? -15.72150 -48.18272 -44.10722 1.000 32.93892 80 TRP D CA 1
ATOM 17502 C C . TRP D 1 80 ? -15.63378 -46.69565 -43.80176 1.000 33.51739 80 TRP D C 1
ATOM 17503 O O . TRP D 1 80 ? -16.61241 -46.12273 -43.31462 1.000 34.60684 80 TRP D O 1
ATOM 17524 N N . ILE D 1 81 ? -14.50031 -46.06059 -44.10524 1.000 32.87149 81 ILE D N 1
ATOM 17525 C CA . ILE D 1 81 ? -14.23033 -44.70836 -43.62066 1.000 33.56665 81 ILE D CA 1
ATOM 17526 C C . ILE D 1 81 ? -15.34340 -43.74037 -44.02182 1.000 34.48025 81 ILE D C 1
ATOM 17527 O O . ILE D 1 81 ? -15.87074 -42.99810 -43.18559 1.000 35.46318 81 ILE D O 1
ATOM 17543 N N . ASP D 1 82 ? -15.71526 -43.72946 -45.29271 1.000 33.15987 82 ASP D N 1
ATOM 17544 C CA . ASP D 1 82 ? -16.72961 -42.76474 -45.73885 1.000 33.63099 82 ASP D CA 1
ATOM 17545 C C . ASP D 1 82 ? -18.14241 -43.11699 -45.27461 1.000 34.65142 82 ASP D C 1
ATOM 17546 O O . ASP D 1 82 ? -19.09247 -42.41724 -45.67760 1.000 35.09782 82 ASP D O 1
ATOM 17555 N N . HIS D 1 83 ? -18.28966 -44.15980 -44.45635 1.000 35.09441 83 HIS D N 1
ATOM 17556 C CA . HIS D 1 83 ? -19.58692 -44.60202 -43.95910 1.000 36.16449 83 HIS D CA 1
ATOM 17557 C C . HIS D 1 83 ? -19.57661 -44.75608 -42.44477 1.000 37.47870 83 HIS D C 1
ATOM 17558 O O . HIS D 1 83 ? -20.44761 -45.43286 -41.88745 1.000 38.36753 83 HIS D O 1
ATOM 17572 N N . THR D 1 84 ? -18.60012 -44.15100 -41.77820 1.000 37.68048 84 THR D N 1
ATOM 17573 C CA . THR D 1 84 ? -18.40616 -44.27680 -40.34234 1.000 38.89114 84 THR D CA 1
ATOM 17574 C C . THR D 1 84 ? -18.73885 -42.94087 -39.69977 1.000 41.35881 84 THR D C 1
ATOM 17575 O O . THR D 1 84 ? -18.24298 -41.89717 -40.13881 1.000 39.75718 84 THR D O 1
ATOM 17586 N N . GLY D 1 85 ? -19.57100 -42.97729 -38.66400 1.000 41.64958 85 GLY D N 1
ATOM 17587 C CA . GLY D 1 85 ? -19.98970 -41.77640 -37.97998 1.000 43.46887 85 GLY D CA 1
ATOM 17588 C C . GLY D 1 85 ? -18.92800 -41.26901 -37.02599 1.000 44.31563 85 GLY D C 1
ATOM 17589 O O . GLY D 1 85 ? -17.78583 -41.73051 -36.99930 1.000 42.69626 85 GLY D O 1
ATOM 17593 N N . SER D 1 86 ? -19.32963 -40.30047 -36.21364 1.000 46.57704 86 SER D N 1
ATOM 17594 C CA . SER D 1 86 ? -18.38150 -39.62680 -35.34575 1.000 47.16954 86 SER D CA 1
ATOM 17595 C C . SER D 1 86 ? -18.07872 -40.45748 -34.10361 1.000 48.19628 86 SER D C 1
ATOM 17596 O O . SER D 1 86 ? -18.82051 -41.36802 -33.72480 1.000 49.01496 86 SER D O 1
ATOM 17604 N N . ALA D 1 87 ? -16.95464 -40.13207 -33.47373 1.000 46.61163 87 ALA D N 1
ATOM 17605 C CA . ALA D 1 87 ? -16.63631 -40.71410 -32.18364 1.000 47.68419 87 ALA D CA 1
ATOM 17606 C C . ALA D 1 87 ? -17.70495 -40.30524 -31.16819 1.000 50.09168 87 ALA D C 1
ATOM 17607 O O . ALA D 1 87 ? -18.36248 -39.27355 -31.32712 1.000 50.35278 87 ALA D O 1
ATOM 17614 N N . PRO D 1 88 ? -17.90374 -41.09458 -30.10748 1.000 51.36005 88 PRO D N 1
ATOM 17615 C CA . PRO D 1 88 ? -17.20278 -42.34937 -29.80526 1.000 50.93415 88 PRO D CA 1
ATOM 17616 C C . PRO D 1 88 ? -17.88065 -43.59928 -30.36170 1.000 50.09666 88 PRO D C 1
ATOM 17617 O O . PRO D 1 88 ? -17.28465 -44.68134 -30.33003 1.000 49.12236 88 PRO D O 1
ATOM 17628 N N . GLU D 1 89 ? -19.11298 -43.44656 -30.85144 1.000 52.36450 89 GLU D N 1
ATOM 17629 C CA . GLU D 1 89 ? -19.82907 -44.57994 -31.42557 1.000 53.92891 89 GLU D CA 1
ATOM 17630 C C . GLU D 1 89 ? -19.11796 -45.09870 -32.66704 1.000 48.81582 89 GLU D C 1
ATOM 17631 O O . GLU D 1 89 ? -19.04000 -46.31255 -32.88822 1.000 47.66768 89 GLU D O 1
ATOM 17643 N N . TYR D 1 90 ? -18.59732 -44.19106 -33.49012 1.000 46.23741 90 TYR D N 1
ATOM 17644 C CA . TYR D 1 90 ? -18.13600 -44.53814 -34.82865 1.000 44.36174 90 TYR D CA 1
ATOM 17645 C C . TYR D 1 90 ? -19.19204 -45.38217 -35.53914 1.000 44.64112 90 TYR D C 1
ATOM 17646 O O . TYR D 1 90 ? -18.90395 -46.42326 -36.13489 1.000 42.94556 90 TYR D O 1
ATOM 17664 N N . GLN D 1 91 ? -20.44127 -44.92739 -35.44917 1.000 45.04926 91 GLN D N 1
ATOM 17665 C CA . GLN D 1 91 ? -21.55749 -45.69586 -35.98154 1.000 45.05292 91 GLN D CA 1
ATOM 17666 C C . GLN D 1 91 ? -21.41271 -45.86506 -37.48665 1.000 43.62789 91 GLN D C 1
ATOM 17667 O O . GLN D 1 91 ? -21.18715 -44.89480 -38.21594 1.000 42.82943 91 GLN D O 1
ATOM 17681 N N . ILE D 1 92 ? -21.55055 -47.10294 -37.94937 1.000 43.35225 92 ILE D N 1
ATOM 17682 C CA . ILE D 1 92 ? -21.52413 -47.39793 -39.37736 1.000 41.09620 92 ILE D CA 1
ATOM 17683 C C . ILE D 1 92 ? -22.91680 -47.17093 -39.94991 1.000 41.97494 92 ILE D C 1
ATOM 17684 O O . ILE D 1 92 ? -23.91367 -47.65229 -39.39884 1.000 42.79113 92 ILE D O 1
ATOM 17700 N N . ASP D 1 93 ? -22.98653 -46.42624 -41.05232 1.000 40.68804 93 ASP D N 1
ATOM 17701 C CA . ASP D 1 93 ? -24.25814 -46.15743 -41.71413 1.000 41.97450 93 ASP D CA 1
ATOM 17702 C C . ASP D 1 93 ? -25.00052 -47.45935 -41.98618 1.000 42.43385 93 ASP D C 1
ATOM 17703 O O . ASP D 1 93 ? -24.45079 -48.39341 -42.57522 1.000 39.95466 93 ASP D O 1
ATOM 17712 N N . GLU D 1 94 ? -26.25680 -47.51630 -41.53892 1.000 43.68910 94 GLU D N 1
ATOM 17713 C CA . GLU D 1 94 ? -27.04073 -48.74095 -41.66270 1.000 42.91314 94 GLU D CA 1
ATOM 17714 C C . GLU D 1 94 ? -27.19537 -49.16030 -43.11939 1.000 41.58453 94 GLU D C 1
ATOM 17715 O O . GLU D 1 94 ? -27.11564 -50.35179 -43.43973 1.000 41.06342 94 GLU D O 1
ATOM 17727 N N . ALA D 1 95 ? -27.43634 -48.20237 -44.01613 1.000 41.10178 95 ALA D N 1
ATOM 17728 C CA . ALA D 1 95 ? -27.59885 -48.55123 -45.42331 1.000 39.91276 95 ALA D CA 1
ATOM 17729 C C . ALA D 1 95 ? -26.32863 -49.18921 -45.97813 1.000 38.24713 95 ALA D C 1
ATOM 17730 O O . ALA D 1 95 ? -26.39690 -50.11966 -46.78968 1.000 37.47147 95 ALA D O 1
ATOM 17737 N N . TRP D 1 96 ? -25.16239 -48.70090 -45.54690 1.000 37.75497 96 TRP D N 1
ATOM 17738 C CA . TRP D 1 96 ? -23.89855 -49.31157 -45.95567 1.000 36.31804 96 TRP D CA 1
ATOM 17739 C C . TRP D 1 96 ? -23.77525 -50.72860 -45.40813 1.000 36.50002 96 TRP D C 1
ATOM 17740 O O . TRP D 1 96 ? -23.49346 -51.67054 -46.15469 1.000 35.52608 96 TRP D O 1
ATOM 17761 N N . MET D 1 97 ? -23.98742 -50.90414 -44.10198 1.000 37.81521 97 MET D N 1
ATOM 17762 C CA . MET D 1 97 ? -23.90960 -52.24835 -43.53734 1.000 38.14476 97 MET D CA 1
ATOM 17763 C C . MET D 1 97 ? -24.85715 -53.19501 -44.26722 1.000 39.33444 97 MET D C 1
ATOM 17764 O O . MET D 1 97 ? -24.48841 -54.33044 -44.58933 1.000 37.51576 97 MET D O 1
ATOM 17778 N N . ASN D 1 98 ? -26.07165 -52.72918 -44.57491 1.000 38.90811 98 ASN D N 1
ATOM 17779 C CA . ASN D 1 98 ? -27.02532 -53.57302 -45.28743 1.000 39.03587 98 ASN D CA 1
ATOM 17780 C C . ASN D 1 98 ? -26.48532 -53.99618 -46.64793 1.000 37.34482 98 ASN D C 1
ATOM 17781 O O . ASN D 1 98 ? -26.63389 -55.15681 -47.05012 1.000 37.09831 98 ASN D O 1
ATOM 17792 N N . ARG D 1 99 ? -25.87457 -53.06307 -47.38372 1.000 36.24444 99 ARG D N 1
ATOM 17793 C CA . ARG D 1 99 ? -25.35196 -53.39912 -48.70474 1.000 34.69748 99 ARG D CA 1
ATOM 17794 C C . ARG D 1 99 ? -24.18550 -54.37586 -48.60831 1.000 34.16856 99 ARG D C 1
ATOM 17795 O O . ARG D 1 99 ? -24.07044 -55.29230 -49.42912 1.000 33.01434 99 ARG D O 1
ATOM 17816 N N . VAL D 1 100 ? -23.30410 -54.19029 -47.62383 1.000 33.93978 100 VAL D N 1
ATOM 17817 C CA . VAL D 1 100 ? -22.19857 -55.12913 -47.44743 1.000 33.22867 100 VAL D CA 1
ATOM 17818 C C . VAL D 1 100 ? -22.73180 -56.53523 -47.21292 1.000 33.80527 100 VAL D C 1
ATOM 17819 O O . VAL D 1 100 ? -22.21074 -57.51378 -47.76289 1.000 34.11912 100 VAL D O 1
ATOM 17832 N N . GLN D 1 101 ? -23.77365 -56.66260 -46.38637 1.000 35.78734 101 GLN D N 1
ATOM 17833 C CA . GLN D 1 101 ? -24.33318 -57.98341 -46.12025 1.000 37.20754 101 GLN D CA 1
ATOM 17834 C C . GLN D 1 101 ? -24.96267 -58.57280 -47.37535 1.000 36.80761 101 GLN D C 1
ATOM 17835 O O . GLN D 1 101 ? -24.86785 -59.78242 -47.61420 1.000 39.20014 101 GLN D O 1
ATOM 17849 N N . GLU D 1 102 ? -25.61743 -57.73843 -48.18521 1.000 35.90961 102 GLU D N 1
ATOM 17850 C CA . GLU D 1 102 ? -26.13938 -58.22801 -49.45574 1.000 36.52674 102 GLU D CA 1
ATOM 17851 C C . GLU D 1 102 ? -25.02675 -58.82109 -50.31137 1.000 35.21454 102 GLU D C 1
ATOM 17852 O O . GLU D 1 102 ? -25.19155 -59.89714 -50.89894 1.000 35.68363 102 GLU D O 1
ATOM 17864 N N . VAL D 1 103 ? -23.87967 -58.14028 -50.38337 1.000 35.86099 103 VAL D N 1
ATOM 17865 C CA . VAL D 1 103 ? -22.78591 -58.61039 -51.23076 1.000 33.78827 103 VAL D CA 1
ATOM 17866 C C . VAL D 1 103 ? -22.16520 -59.87830 -50.65547 1.000 32.96320 103 VAL D C 1
ATOM 17867 O O . VAL D 1 103 ? -21.85184 -60.81966 -51.39053 1.000 31.54862 103 VAL D O 1
ATOM 17880 N N . VAL D 1 104 ? -21.98820 -59.93136 -49.33562 1.000 31.64012 104 VAL D N 1
ATOM 17881 C CA . VAL D 1 104 ? -21.47970 -61.15016 -48.71273 1.000 33.81221 104 VAL D CA 1
ATOM 17882 C C . VAL D 1 104 ? -22.38349 -62.33410 -49.03403 1.000 32.44921 104 VAL D C 1
ATOM 17883 O O . VAL D 1 104 ? -21.90643 -63.44260 -49.31425 1.000 32.02843 104 VAL D O 1
ATOM 17896 N N . ASN D 1 105 ? -23.70263 -62.12202 -48.99162 1.000 35.41572 105 ASN D N 1
ATOM 17897 C CA . ASN D 1 105 ? -24.63515 -63.21949 -49.22361 1.000 36.61498 105 ASN D CA 1
ATOM 17898 C C . ASN D 1 105 ? -24.57161 -63.72217 -50.65952 1.000 36.06056 105 ASN D C 1
ATOM 17899 O O . ASN D 1 105 ? -24.80398 -64.91299 -50.90335 1.000 37.81809 105 ASN D O 1
ATOM 17910 N N . TYR D 1 106 ? -24.26175 -62.84635 -51.62062 1.000 31.94745 106 TYR D N 1
ATOM 17911 C CA . TYR D 1 106 ? -24.01732 -63.32800 -52.97527 1.000 34.38328 106 TYR D CA 1
ATOM 17912 C C . TYR D 1 106 ? -22.98826 -64.45082 -52.95159 1.000 34.01899 106 TYR D C 1
ATOM 17913 O O . TYR D 1 106 ? -23.08324 -65.42073 -53.71449 1.000 35.29372 106 TYR D O 1
ATOM 17931 N N . VAL D 1 107 ? -21.98422 -64.31804 -52.08363 1.000 30.64568 107 VAL D N 1
ATOM 17932 C CA . VAL D 1 107 ? -20.90307 -65.29260 -51.99664 1.000 30.52842 107 VAL D CA 1
ATOM 17933 C C . VAL D 1 107 ? -21.33289 -66.48364 -51.15457 1.000 31.69810 107 VAL D C 1
ATOM 17934 O O . VAL D 1 107 ? -21.22084 -67.63901 -51.57940 1.000 32.82870 107 VAL D O 1
ATOM 17947 N N . ILE D 1 108 ? -21.84889 -66.21209 -49.95389 1.000 35.58123 108 ILE D N 1
ATOM 17948 C CA . ILE D 1 108 ? -22.19992 -67.28114 -49.02453 1.000 37.01417 108 ILE D CA 1
ATOM 17949 C C . ILE D 1 108 ? -23.27245 -68.18786 -49.61823 1.000 37.23782 108 ILE D C 1
ATOM 17950 O O . ILE D 1 108 ? -23.18387 -69.41886 -49.52022 1.000 38.66262 108 ILE D O 1
ATOM 17966 N N . ASP D 1 109 ? -24.29584 -67.60169 -50.24774 1.000 39.00201 109 ASP D N 1
ATOM 17967 C CA . ASP D 1 109 ? -25.39042 -68.38651 -50.81247 1.000 40.53284 109 ASP D CA 1
ATOM 17968 C C . ASP D 1 109 ? -24.96949 -69.18482 -52.04101 1.000 39.77418 109 ASP D C 1
ATOM 17969 O O . ASP D 1 109 ? -25.78089 -69.95199 -52.57338 1.000 40.88163 109 ASP D O 1
ATOM 17978 N N . ASN D 1 110 ? -23.73975 -69.00283 -52.51568 1.000 37.96346 110 ASN D N 1
ATOM 17979 C CA . ASN D 1 110 ? -23.17040 -69.81602 -53.57778 1.000 37.19875 110 ASN D CA 1
ATOM 17980 C C . ASN D 1 110 ? -22.29544 -70.93702 -53.03915 1.000 36.99500 110 ASN D C 1
ATOM 17981 O O . ASN D 1 110 ? -21.59659 -71.59379 -53.81786 1.000 35.01517 110 ASN D O 1
ATOM 17992 N N . ASP D 1 111 ? -22.31233 -71.17205 -51.72708 1.000 38.32637 111 ASP D N 1
ATOM 17993 C CA . ASP D 1 111 ? -21.50923 -72.22600 -51.12019 1.000 38.88361 111 ASP D CA 1
ATOM 17994 C C . ASP D 1 111 ? -20.01661 -71.93885 -51.26493 1.000 37.21335 111 ASP D C 1
ATOM 17995 O O . ASP D 1 111 ? -19.21086 -72.85900 -51.41476 1.000 38.98670 111 ASP D O 1
ATOM 18004 N N . MET D 1 112 ? -19.64946 -70.65772 -51.23258 1.000 36.37629 112 MET D N 1
ATOM 18005 C CA . MET D 1 112 ? -18.27227 -70.20698 -51.36717 1.000 33.89920 112 MET D CA 1
ATOM 18006 C C . MET D 1 112 ? -17.75979 -69.64421 -50.04461 1.000 32.43481 112 MET D C 1
ATOM 18007 O O . MET D 1 112 ? -18.53500 -69.26342 -49.16345 1.000 33.83461 112 MET D O 1
ATOM 18021 N N . TYR D 1 113 ? -16.43189 -69.59531 -49.92272 1.000 31.69022 113 TYR D N 1
ATOM 18022 C CA . TYR D 1 113 ? -15.76940 -68.93565 -48.80376 1.000 29.51258 113 TYR D CA 1
ATOM 18023 C C . TYR D 1 113 ? -15.64766 -67.43806 -49.07204 1.000 30.62403 113 TYR D C 1
ATOM 18024 O O . TYR D 1 113 ? -15.51665 -66.99832 -50.21901 1.000 31.72794 113 TYR D O 1
ATOM 18042 N N . CYS D 1 114 ? -15.72571 -66.64926 -47.99914 1.000 29.82725 114 CYS D N 1
ATOM 18043 C CA . CYS D 1 114 ? -15.76567 -65.19642 -48.10918 1.000 29.23140 114 CYS D CA 1
ATOM 18044 C C . CYS D 1 114 ? -14.87455 -64.56099 -47.05356 1.000 30.72018 114 CYS D C 1
ATOM 18045 O O . CYS D 1 114 ? -14.92791 -64.94601 -45.88257 1.000 33.54195 114 CYS D O 1
ATOM 18053 N N . ILE D 1 115 ? -14.07628 -63.57866 -47.46913 1.000 30.43044 115 ILE D N 1
ATOM 18054 C CA . ILE D 1 115 ? -13.18300 -62.82993 -46.58904 1.000 28.75752 115 ILE D CA 1
ATOM 18055 C C . ILE D 1 115 ? -13.64705 -61.37913 -46.58152 1.000 28.84967 115 ILE D C 1
ATOM 18056 O O . ILE D 1 115 ? -13.70449 -60.73966 -47.63860 1.000 28.55199 115 ILE D O 1
ATOM 18072 N N . LEU D 1 116 ? -13.96512 -60.85738 -45.39719 1.000 29.99163 116 LEU D N 1
ATOM 18073 C CA . LEU D 1 116 ? -14.44479 -59.49102 -45.22400 1.000 30.30911 116 LEU D CA 1
ATOM 18074 C C . LEU D 1 116 ? -13.42901 -58.71947 -44.39568 1.000 30.68782 116 LEU D C 1
ATOM 18075 O O . LEU D 1 116 ? -13.00819 -59.19681 -43.33825 1.000 31.26384 116 LEU D O 1
ATOM 18091 N N . ASN D 1 117 ? -13.03976 -57.52962 -44.85812 1.000 29.88809 117 ASN D N 1
ATOM 18092 C CA . ASN D 1 117 ? -11.98284 -56.76920 -44.19581 1.000 30.00018 117 ASN D CA 1
ATOM 18093 C C . ASN D 1 117 ? -12.42169 -55.32731 -43.94812 1.000 31.98531 117 ASN D C 1
ATOM 18094 O O . ASN D 1 117 ? -13.57682 -54.95374 -44.17089 1.000 30.84453 117 ASN D O 1
ATOM 18105 N N . ILE D 1 118 ? -11.48919 -54.52855 -43.43172 1.000 30.59383 118 ILE D N 1
ATOM 18106 C CA . ILE D 1 118 ? -11.47710 -53.07903 -43.59873 1.000 30.58689 118 ILE D CA 1
ATOM 18107 C C . ILE D 1 118 ? -10.27758 -52.77379 -44.49041 1.000 29.37646 118 ILE D C 1
ATOM 18108 O O . ILE D 1 118 ? -9.22982 -53.42355 -44.37246 1.000 29.01891 118 ILE D O 1
ATOM 18124 N N . HIS D 1 119 ? -10.43927 -51.82434 -45.42127 1.000 28.78826 119 HIS D N 1
ATOM 18125 C CA . HIS D 1 119 ? -9.50820 -51.71055 -46.53453 1.000 27.56770 119 HIS D CA 1
ATOM 18126 C C . HIS D 1 119 ? -8.79921 -50.36695 -46.48781 1.000 27.63178 119 HIS D C 1
ATOM 18127 O O . HIS D 1 119 ? -7.79780 -50.22206 -45.77505 1.000 29.06252 119 HIS D O 1
ATOM 18141 N N . HIS D 1 120 ? -9.24542 -49.36602 -47.25762 1.000 27.38528 120 HIS D N 1
ATOM 18142 C CA . HIS D 1 120 ? -8.52944 -48.08857 -47.34295 1.000 28.08204 120 HIS D CA 1
ATOM 18143 C C . HIS D 1 120 ? -8.92441 -47.17006 -46.18010 1.000 28.70224 120 HIS D C 1
ATOM 18144 O O . HIS D 1 120 ? -9.58880 -46.14060 -46.33960 1.000 29.08334 120 HIS D O 1
ATOM 18158 N N . GLU D 1 121 ? -8.47421 -47.54744 -44.98465 1.000 29.43255 121 GLU D N 1
ATOM 18159 C CA . GLU D 1 121 ? -8.73960 -46.80322 -43.76088 1.000 32.25307 121 GLU D CA 1
ATOM 18160 C C . GLU D 1 121 ? -7.55323 -45.94539 -43.33257 1.000 31.03654 121 GLU D C 1
ATOM 18161 O O . GLU D 1 121 ? -7.54137 -45.43880 -42.20436 1.000 32.17562 121 GLU D O 1
ATOM 18173 N N A ASN D 1 122 ? -6.56355 -45.75900 -44.20613 0.560 30.11616 122 ASN D N 1
ATOM 18174 N N B ASN D 1 122 ? -6.57842 -45.75164 -44.22640 0.440 30.10509 122 ASN D N 1
ATOM 18175 C CA A ASN D 1 122 ? -5.29078 -45.17211 -43.80616 0.560 32.44160 122 ASN D CA 1
ATOM 18176 C CA B ASN D 1 122 ? -5.30260 -45.14984 -43.85547 0.440 32.38689 122 ASN D CA 1
ATOM 18177 C C A ASN D 1 122 ? -5.39974 -43.70835 -43.39645 0.560 34.07946 122 ASN D C 1
ATOM 18178 C C B ASN D 1 122 ? -5.46382 -43.75241 -43.27942 0.440 34.16851 122 ASN D C 1
ATOM 18179 O O A ASN D 1 122 ? -4.44651 -43.18381 -42.80634 0.560 35.52762 122 ASN D O 1
ATOM 18180 O O B ASN D 1 122 ? -4.63381 -43.32013 -42.47053 0.440 35.24765 122 ASN D O 1
ATOM 18201 N N . ASP D 1 123 ? -6.54024 -43.05098 -43.63023 1.000 34.59071 123 ASP D N 1
ATOM 18202 C CA . ASP D 1 123 ? -6.66095 -41.66099 -43.20734 1.000 37.28034 123 ASP D CA 1
ATOM 18203 C C . ASP D 1 123 ? -6.63169 -41.56175 -41.68857 1.000 38.12518 123 ASP D C 1
ATOM 18204 O O . ASP D 1 123 ? -6.12494 -40.57749 -41.13716 1.000 40.68122 123 ASP D O 1
ATOM 18213 N N . TRP D 1 124 ? -7.15278 -42.57880 -40.99678 1.000 34.17162 124 TRP D N 1
ATOM 18214 C CA . TRP D 1 124 ? -7.13191 -42.62547 -39.53999 1.000 35.49008 124 TRP D CA 1
ATOM 18215 C C . TRP D 1 124 ? -6.30149 -43.76712 -38.97540 1.000 35.40284 124 TRP D C 1
ATOM 18216 O O . TRP D 1 124 ? -5.78363 -43.64101 -37.86378 1.000 36.40602 124 TRP D O 1
ATOM 18237 N N . LEU D 1 125 ? -6.17416 -44.87680 -39.70322 1.000 34.30156 125 LEU D N 1
ATOM 18238 C CA . LEU D 1 125 ? -5.40335 -46.04180 -39.27065 1.000 34.98928 125 LEU D CA 1
ATOM 18239 C C . LEU D 1 125 ? -3.92517 -45.72231 -39.46557 1.000 37.92628 125 LEU D C 1
ATOM 18240 O O . LEU D 1 125 ? -3.30229 -46.06112 -40.47592 1.000 40.27301 125 LEU D O 1
ATOM 18256 N N . ILE D 1 126 ? -3.36086 -45.05733 -38.46767 1.000 37.49122 126 ILE D N 1
ATOM 18257 C CA . ILE D 1 126 ? -2.01464 -44.49824 -38.50944 1.000 34.86219 126 ILE D CA 1
ATOM 18258 C C . ILE D 1 126 ? -1.16548 -45.26308 -37.49907 1.000 36.01793 126 ILE D C 1
ATOM 18259 O O . ILE D 1 126 ? -1.47638 -45.24177 -36.29932 1.000 36.71146 126 ILE D O 1
ATOM 18275 N N . PRO D 1 127 ? -0.09381 -45.94500 -37.93023 1.000 34.75947 127 PRO D N 1
ATOM 18276 C CA . PRO D 1 127 ? 0.69134 -46.77752 -36.99710 1.000 35.36256 127 PRO D CA 1
ATOM 18277 C C . PRO D 1 127 ? 1.83524 -46.00942 -36.34182 1.000 37.58125 127 PRO D C 1
ATOM 18278 O O . PRO D 1 127 ? 3.02059 -46.19578 -36.64957 1.000 36.85765 127 PRO D O 1
ATOM 18289 N N . THR D 1 128 ? 1.48631 -45.12334 -35.41669 1.000 37.46887 128 THR D N 1
ATOM 18290 C CA . THR D 1 128 ? 2.47306 -44.43260 -34.60311 1.000 39.20804 128 THR D CA 1
ATOM 18291 C C . THR D 1 128 ? 2.04339 -44.49834 -33.14635 1.000 40.68609 128 THR D C 1
ATOM 18292 O O . THR D 1 128 ? 0.86230 -44.67034 -32.83246 1.000 40.35850 128 THR D O 1
ATOM 18303 N N . ASN D 1 129 ? 3.02576 -44.36152 -32.25245 1.000 41.07534 129 ASN D N 1
ATOM 18304 C CA . ASN D 1 129 ? 2.71391 -44.31981 -30.82788 1.000 42.66122 129 ASN D CA 1
ATOM 18305 C C . ASN D 1 129 ? 1.73441 -43.19437 -30.51857 1.000 44.22961 129 ASN D C 1
ATOM 18306 O O . ASN D 1 129 ? 0.84738 -43.34721 -29.67114 1.000 45.78413 129 ASN D O 1
ATOM 18317 N N . ALA D 1 130 ? 1.88309 -42.05589 -31.20010 1.000 43.12200 130 ALA D N 1
ATOM 18318 C CA . ALA D 1 130 ? 1.03776 -40.89870 -30.92066 1.000 43.93940 130 ALA D CA 1
ATOM 18319 C C . ALA D 1 130 ? -0.43447 -41.20377 -31.16410 1.000 46.05980 130 ALA D C 1
ATOM 18320 O O . ALA D 1 130 ? -1.29744 -40.78667 -30.38265 1.000 48.96742 130 ALA D O 1
ATOM 18327 N N . GLN D 1 131 ? -0.74679 -41.91291 -32.24691 1.000 42.32925 131 GLN D N 1
ATOM 18328 C CA . GLN D 1 131 ? -2.13352 -42.19601 -32.59305 1.000 41.78751 131 GLN D CA 1
ATOM 18329 C C . GLN D 1 131 ? -2.61399 -43.54455 -32.06460 1.000 41.92454 131 GLN D C 1
ATOM 18330 O O . GLN D 1 131 ? -3.80869 -43.84041 -32.15241 1.000 41.91716 131 GLN D O 1
ATOM 18344 N N . LYS D 1 132 ? -1.72563 -44.33614 -31.46146 1.000 43.45355 132 LYS D N 1
ATOM 18345 C CA . LYS D 1 132 ? -2.03127 -45.73145 -31.16034 1.000 43.17272 132 LYS D CA 1
ATOM 18346 C C . LYS D 1 132 ? -3.31615 -45.90031 -30.35942 1.000 43.13312 132 LYS D C 1
ATOM 18347 O O . LYS D 1 132 ? -4.13543 -46.77248 -30.66474 1.000 43.58671 132 LYS D O 1
ATOM 18366 N N . ASP D 1 133 ? -3.49477 -45.11277 -29.29697 1.000 45.63635 133 ASP D N 1
ATOM 18367 C CA . ASP D 1 133 ? -4.65667 -45.33291 -28.44017 1.000 47.62164 133 ASP D CA 1
ATOM 18368 C C . ASP D 1 133 ? -5.94633 -44.93307 -29.14532 1.000 44.50437 133 ASP D C 1
ATOM 18369 O O . ASP D 1 133 ? -6.97190 -45.61155 -29.00973 1.000 43.06799 133 ASP D O 1
ATOM 18378 N N . SER D 1 134 ? -5.91908 -43.82213 -29.88485 1.000 43.25354 134 SER D N 1
ATOM 18379 C CA . SER D 1 134 ? -7.08926 -43.41239 -30.65289 1.000 43.86647 134 SER D CA 1
ATOM 18380 C C . SER D 1 134 ? -7.45508 -44.46536 -31.68799 1.000 42.40238 134 SER D C 1
ATOM 18381 O O . SER D 1 134 ? -8.63163 -44.80549 -31.85513 1.000 42.17376 134 SER D O 1
ATOM 18389 N N . VAL D 1 135 ? -6.45598 -45.00266 -32.38440 1.000 42.89459 135 VAL D N 1
ATOM 18390 C CA . VAL D 1 135 ? -6.72918 -45.97793 -33.43460 1.000 41.77984 135 VAL D CA 1
ATOM 18391 C C . VAL D 1 135 ? -7.28784 -47.26403 -32.84225 1.000 41.65231 135 VAL D C 1
ATOM 18392 O O . VAL D 1 135 ? -8.25357 -47.83248 -33.36185 1.000 41.35852 135 VAL D O 1
ATOM 18405 N N . ASN D 1 136 ? -6.71046 -47.73624 -31.73342 1.000 41.92977 136 ASN D N 1
ATOM 18406 C CA . ASN D 1 136 ? -7.22822 -48.95181 -31.11579 1.000 41.88254 136 ASN D CA 1
ATOM 18407 C C . ASN D 1 136 ? -8.68395 -48.78529 -30.69574 1.000 42.30848 136 ASN D C 1
ATOM 18408 O O . ASN D 1 136 ? -9.47949 -49.72656 -30.80366 1.000 41.73501 136 ASN D O 1
ATOM 18419 N N . ALA D 1 137 ? -9.05806 -47.59047 -30.22414 1.000 42.18780 137 ALA D N 1
ATOM 18420 C CA . ALA D 1 137 ? -10.44336 -47.36197 -29.82337 1.000 42.26251 137 ALA D CA 1
ATOM 18421 C C . ALA D 1 137 ? -11.38078 -47.42452 -31.02170 1.000 41.86190 137 ALA D C 1
ATOM 18422 O O . ALA D 1 137 ? -12.47129 -48.00348 -30.93688 1.000 41.80548 137 ALA D O 1
ATOM 18429 N N . ARG D 1 138 ? -10.97741 -46.82481 -32.14524 1.000 42.04356 138 ARG D N 1
ATOM 18430 C CA . ARG D 1 138 ? -11.81059 -46.86233 -33.34043 1.000 42.14794 138 ARG D CA 1
ATOM 18431 C C . ARG D 1 138 ? -11.88179 -48.27086 -33.91095 1.000 41.11893 138 ARG D C 1
ATOM 18432 O O . ARG D 1 138 ? -12.95316 -48.71834 -34.33781 1.000 40.89150 138 ARG D O 1
ATOM 18453 N N . LEU D 1 139 ? -10.75347 -48.98710 -33.91644 1.000 40.96301 139 LEU D N 1
ATOM 18454 C CA . LEU D 1 139 ? -10.75887 -50.37715 -34.36275 1.000 40.71988 139 LEU D CA 1
ATOM 18455 C C . LEU D 1 139 ? -11.74453 -51.21047 -33.55280 1.000 40.82992 139 LEU D C 1
ATOM 18456 O O . LEU D 1 139 ? -12.51917 -51.99445 -34.10961 1.000 40.66278 139 LEU D O 1
ATOM 18472 N N . ASP D 1 140 ? -11.71764 -51.07302 -32.22415 1.000 41.17267 140 ASP D N 1
ATOM 18473 C CA . ASP D 1 140 ? -12.68576 -51.79765 -31.40832 1.000 43.98938 140 ASP D CA 1
ATOM 18474 C C . ASP D 1 140 ? -14.11034 -51.38412 -31.75870 1.000 41.38191 140 ASP D C 1
ATOM 18475 O O . ASP D 1 140 ? -15.00548 -52.23139 -31.85620 1.000 41.33916 140 ASP D O 1
ATOM 18484 N N . ALA D 1 141 ? -14.33378 -50.08614 -31.98005 1.000 41.37997 141 ALA D N 1
ATOM 18485 C CA . ALA D 1 141 ? -15.68318 -49.59820 -32.23919 1.000 41.41958 141 ALA D CA 1
ATOM 18486 C C . ALA D 1 141 ? -16.24884 -50.17813 -33.53056 1.000 41.11542 141 ALA D C 1
ATOM 18487 O O . ALA D 1 141 ? -17.40642 -50.61037 -33.57555 1.000 41.19289 141 ALA D O 1
ATOM 18494 N N . ILE D 1 142 ? -15.46024 -50.18027 -34.60329 1.000 40.82446 142 ILE D N 1
ATOM 18495 C CA . ILE D 1 142 ? -16.01013 -50.64804 -35.86957 1.000 41.67992 142 ILE D CA 1
ATOM 18496 C C . ILE D 1 142 ? -16.04775 -52.17348 -35.92751 1.000 40.51834 142 ILE D C 1
ATOM 18497 O O . ILE D 1 142 ? -17.00821 -52.75751 -36.44191 1.000 40.51461 142 ILE D O 1
ATOM 18513 N N . TRP D 1 143 ? -15.01850 -52.85146 -35.40082 1.000 40.49499 143 TRP D N 1
ATOM 18514 C CA . TRP D 1 143 ? -15.01238 -54.31339 -35.46353 1.000 40.43550 143 TRP D CA 1
ATOM 18515 C C . TRP D 1 143 ? -16.09978 -54.92605 -34.58692 1.000 40.72002 143 TRP D C 1
ATOM 18516 O O . TRP D 1 143 ? -16.62142 -55.99694 -34.91813 1.000 40.71648 143 TRP D O 1
ATOM 18537 N N . THR D 1 144 ? -16.47520 -54.26719 -33.48386 1.000 41.34423 144 THR D N 1
ATOM 18538 C CA . THR D 1 144 ? -17.62277 -54.75127 -32.72040 1.000 41.60667 144 THR D CA 1
ATOM 18539 C C . THR D 1 144 ? -18.88021 -54.73299 -33.58224 1.000 41.33333 144 THR D C 1
ATOM 18540 O O . THR D 1 144 ? -19.65522 -55.69702 -33.59126 1.000 42.32318 144 THR D O 1
ATOM 18551 N N . GLN D 1 145 ? -19.07857 -53.65416 -34.34458 1.000 41.18709 145 GLN D N 1
ATOM 18552 C CA . GLN D 1 145 ? -20.26446 -53.54149 -35.18917 1.000 41.48340 145 GLN D CA 1
ATOM 18553 C C . GLN D 1 145 ? -20.25071 -54.57662 -36.30789 1.000 41.13348 145 GLN D C 1
ATOM 18554 O O . GLN D 1 145 ? -21.25440 -55.25640 -36.55464 1.000 42.18810 145 GLN D O 1
ATOM 18568 N N . ILE D 1 146 ? -19.12477 -54.70340 -37.00995 1.000 40.71388 146 ILE D N 1
ATOM 18569 C CA . ILE D 1 146 ? -19.04913 -55.65597 -38.11432 1.000 41.63074 146 ILE D CA 1
ATOM 18570 C C . ILE D 1 146 ? -19.22242 -57.08058 -37.59865 1.000 40.69396 146 ILE D C 1
ATOM 18571 O O . ILE D 1 146 ? -20.00134 -57.86980 -38.14506 1.000 40.80804 146 ILE D O 1
ATOM 18587 N N . ALA D 1 147 ? -18.50529 -57.42787 -36.53063 1.000 40.74004 147 ALA D N 1
ATOM 18588 C CA . ALA D 1 147 ? -18.56586 -58.79358 -36.02222 1.000 43.44951 147 ALA D CA 1
ATOM 18589 C C . ALA D 1 147 ? -19.97738 -59.15482 -35.57590 1.000 43.65788 147 ALA D C 1
ATOM 18590 O O . ALA D 1 147 ? -20.43802 -60.28176 -35.79562 1.000 41.44149 147 ALA D O 1
ATOM 18597 N N . THR D 1 148 ? -20.67545 -58.21378 -34.93972 1.000 45.65659 148 THR D N 1
ATOM 18598 C CA . THR D 1 148 ? -22.03798 -58.47999 -34.49164 1.000 46.96337 148 THR D CA 1
ATOM 18599 C C . THR D 1 148 ? -22.96901 -58.71503 -35.67506 1.000 46.33524 148 THR D C 1
ATOM 18600 O O . THR D 1 148 ? -23.77027 -59.65680 -35.66582 1.000 46.47120 148 THR D O 1
ATOM 18611 N N . ARG D 1 149 ? -22.86978 -57.88180 -36.71320 1.000 44.76676 149 ARG D N 1
ATOM 18612 C CA . ARG D 1 149 ? -23.74056 -58.05623 -37.87116 1.000 44.65110 149 ARG D CA 1
ATOM 18613 C C . ARG D 1 149 ? -23.56128 -59.43557 -38.49410 1.000 44.74709 149 ARG D C 1
ATOM 18614 O O . ARG D 1 149 ? -24.54386 -60.09079 -38.86142 1.000 44.22606 149 ARG D O 1
ATOM 18635 N N . PHE D 1 150 ? -22.31547 -59.90050 -38.61159 1.000 42.26781 150 PHE D N 1
ATOM 18636 C CA . PHE D 1 150 ? -22.00184 -61.15054 -39.29378 1.000 42.27662 150 PHE D CA 1
ATOM 18637 C C . PHE D 1 150 ? -21.70159 -62.29991 -38.33604 1.000 42.83995 150 PHE D C 1
ATOM 18638 O O . PHE D 1 150 ? -21.13617 -63.31289 -38.75900 1.000 44.03069 150 PHE D O 1
ATOM 18655 N N . GLY D 1 151 ? -22.08355 -62.17754 -37.06477 1.000 44.56727 151 GLY D N 1
ATOM 18656 C CA . GLY D 1 151 ? -21.75610 -63.21939 -36.10530 1.000 46.97510 151 GLY D CA 1
ATOM 18657 C C . GLY D 1 151 ? -22.40945 -64.55293 -36.40865 1.000 47.88302 151 GLY D C 1
ATOM 18658 O O . GLY D 1 151 ? -21.86207 -65.60447 -36.07633 1.000 46.19782 151 GLY D O 1
ATOM 18662 N N . SER D 1 152 ? -23.57551 -64.53231 -37.04731 1.000 49.03933 152 SER D N 1
ATOM 18663 C CA . SER D 1 152 ? -24.36619 -65.73339 -37.27994 1.000 49.84749 152 SER D CA 1
ATOM 18664 C C . SER D 1 152 ? -23.82907 -66.62949 -38.39127 1.000 46.37523 152 SER D C 1
ATOM 18665 O O . SER D 1 152 ? -24.26957 -67.77925 -38.49465 1.000 46.27872 152 SER D O 1
ATOM 18673 N N . TYR D 1 153 ? -22.89299 -66.15667 -39.20736 1.000 43.59353 153 TYR D N 1
ATOM 18674 C CA . TYR D 1 153 ? -22.44020 -66.92313 -40.36190 1.000 41.50078 153 TYR D CA 1
ATOM 18675 C C . TYR D 1 153 ? -21.50037 -68.05499 -39.95749 1.000 40.58743 153 TYR D C 1
ATOM 18676 O O . TYR D 1 153 ? -20.82508 -67.99064 -38.92810 1.000 41.70487 153 TYR D O 1
ATOM 18694 N N . ASP D 1 154 ? -21.44750 -69.09275 -40.80101 1.000 40.02738 154 ASP D N 1
ATOM 18695 C CA . ASP D 1 154 ? -20.70149 -70.30741 -40.49483 1.000 40.83884 154 ASP D CA 1
ATOM 18696 C C . ASP D 1 154 ? -19.22938 -70.15726 -40.89040 1.000 38.31941 154 ASP D C 1
ATOM 18697 O O . ASP D 1 154 ? -18.74384 -69.05769 -41.16656 1.000 37.41136 154 ASP D O 1
ATOM 18706 N N . GLU D 1 155 ? -18.50034 -71.27851 -40.92536 1.000 39.06442 155 GLU D N 1
ATOM 18707 C CA . GLU D 1 155 ? -17.06061 -71.23410 -41.15719 1.000 37.16216 155 GLU D CA 1
ATOM 18708 C C . GLU D 1 155 ? -16.69381 -70.66367 -42.52137 1.000 35.79485 155 GLU D C 1
ATOM 18709 O O . GLU D 1 155 ? -15.51663 -70.36593 -42.75319 1.000 34.42595 155 GLU D O 1
ATOM 18721 N N . HIS D 1 156 ? -17.65729 -70.49408 -43.42502 1.000 35.22357 156 HIS D N 1
ATOM 18722 C CA . HIS D 1 156 ? -17.32420 -69.96885 -44.74307 1.000 34.42425 156 HIS D CA 1
ATOM 18723 C C . HIS D 1 156 ? -16.97336 -68.48446 -44.71476 1.000 34.70929 156 HIS D C 1
ATOM 18724 O O . HIS D 1 156 ? -16.38118 -67.98897 -45.67937 1.000 34.43789 156 HIS D O 1
ATOM 18738 N N . LEU D 1 157 ? -17.31333 -67.76293 -43.64714 1.000 36.20292 157 LEU D N 1
ATOM 18739 C CA . LEU D 1 157 ? -17.00880 -66.33955 -43.54372 1.000 33.74295 157 LEU D CA 1
ATOM 18740 C C . LEU D 1 157 ? -15.79757 -66.12056 -42.63962 1.000 34.11798 157 LEU D C 1
ATOM 18741 O O . LEU D 1 157 ? -15.77973 -66.57468 -41.49021 1.000 35.46609 157 LEU D O 1
ATOM 18757 N N . ILE D 1 158 ? -14.80014 -65.40836 -43.16971 1.000 35.19116 158 ILE D N 1
ATOM 18758 C CA . ILE D 1 158 ? -13.56256 -65.06962 -42.47731 1.000 32.44022 158 ILE D CA 1
ATOM 18759 C C . ILE D 1 158 ? -13.49122 -63.55617 -42.34695 1.000 32.45618 158 ILE D C 1
ATOM 18760 O O . ILE D 1 158 ? -13.86671 -62.83587 -43.27799 1.000 31.87593 158 ILE D O 1
ATOM 18776 N N . PHE D 1 159 ? -13.00019 -63.06890 -41.20643 1.000 33.08748 159 PHE D N 1
ATOM 18777 C CA . PHE D 1 159 ? -12.78361 -61.64008 -40.99864 1.000 33.18287 159 PHE D CA 1
ATOM 18778 C C . PHE D 1 159 ? -11.28888 -61.34329 -41.10410 1.000 32.38447 159 PHE D C 1
ATOM 18779 O O . PHE D 1 159 ? -10.47550 -62.05001 -40.49840 1.000 32.52082 159 PHE D O 1
ATOM 18796 N N . GLU D 1 160 ? -10.92645 -60.28420 -41.83522 1.000 31.70877 160 GLU D N 1
ATOM 18797 C CA . GLU D 1 160 ? -9.54165 -59.82506 -41.94510 1.000 31.08345 160 GLU D CA 1
ATOM 18798 C C . GLU D 1 160 ? -9.44588 -58.43319 -41.33511 1.000 31.75135 160 GLU D C 1
ATOM 18799 O O . GLU D 1 160 ? -10.13640 -57.51091 -41.77934 1.000 31.86870 160 GLU D O 1
ATOM 18811 N N . GLY D 1 161 ? -8.57236 -58.27090 -40.33822 1.000 32.28723 161 GLY D N 1
ATOM 18812 C CA . GLY D 1 161 ? -8.66838 -57.11555 -39.46256 1.000 33.35483 161 GLY D CA 1
ATOM 18813 C C . GLY D 1 161 ? -8.25501 -55.80554 -40.09516 1.000 32.97702 161 GLY D C 1
ATOM 18814 O O . GLY D 1 161 ? -8.80420 -54.75507 -39.75356 1.000 33.83467 161 GLY D O 1
ATOM 18818 N N A MET D 1 162 ? -7.27489 -55.84030 -40.99802 0.169 31.84590 162 MET D N 1
ATOM 18819 N N B MET D 1 162 ? -7.29638 -55.85006 -41.02162 0.831 31.83080 162 MET D N 1
ATOM 18820 C CA A MET D 1 162 ? -6.84903 -54.65681 -41.72973 0.169 31.49605 162 MET D CA 1
ATOM 18821 C CA B MET D 1 162 ? -6.78436 -54.66842 -41.69548 0.831 31.49802 162 MET D CA 1
ATOM 18822 C C A MET D 1 162 ? -6.30046 -55.10625 -43.07482 0.169 30.17598 162 MET D C 1
ATOM 18823 C C B MET D 1 162 ? -6.26310 -55.10706 -43.05794 0.831 30.17667 162 MET D C 1
ATOM 18824 O O A MET D 1 162 ? -6.16027 -56.30282 -43.34269 0.169 29.59108 162 MET D O 1
ATOM 18825 O O B MET D 1 162 ? -6.09745 -56.30088 -43.31959 0.831 29.58994 162 MET D O 1
ATOM 18852 N N . ASN D 1 163 ? -5.98256 -54.12830 -43.92106 1.000 29.85018 163 ASN D N 1
ATOM 18853 C CA . ASN D 1 163 ? -5.47298 -54.42501 -45.25880 1.000 28.78010 163 ASN D CA 1
ATOM 18854 C C . ASN D 1 163 ? -3.96693 -54.22456 -45.38590 1.000 28.43626 163 ASN D C 1
ATOM 18855 O O . ASN D 1 163 ? -3.20576 -55.19786 -45.34503 1.000 27.99084 163 ASN D O 1
ATOM 18866 N N . GLN D 1 164 ? -3.52641 -52.98026 -45.55773 1.000 28.73802 164 GLN D N 1
ATOM 18867 C CA . GLN D 1 164 ? -2.10608 -52.65466 -45.69279 1.000 28.56898 164 GLN D CA 1
ATOM 18868 C C . GLN D 1 164 ? -1.72857 -51.51083 -44.75832 1.000 29.55271 164 GLN D C 1
ATOM 18869 O O . GLN D 1 164 ? -1.34562 -50.42580 -45.20826 1.000 31.21547 164 GLN D O 1
ATOM 18883 N N . PRO D 1 165 ? -1.80810 -51.72426 -43.44709 1.000 30.27400 165 PRO D N 1
ATOM 18884 C CA . PRO D 1 165 ? -1.41278 -50.66163 -42.50861 1.000 31.37042 165 PRO D CA 1
ATOM 18885 C C . PRO D 1 165 ? 0.03904 -50.26103 -42.72967 1.000 31.25914 165 PRO D C 1
ATOM 18886 O O . PRO D 1 165 ? 0.92317 -51.11222 -42.84431 1.000 30.69572 165 PRO D O 1
ATOM 18897 N N . ARG D 1 166 ? 0.28771 -48.95623 -42.77721 1.000 31.92309 166 ARG D N 1
ATOM 18898 C CA . ARG D 1 166 ? 1.60049 -48.47216 -43.18052 1.000 33.29995 166 ARG D CA 1
ATOM 18899 C C . ARG D 1 166 ? 1.72753 -47.00245 -42.81274 1.000 34.44834 166 ARG D C 1
ATOM 18900 O O . ARG D 1 166 ? 0.76533 -46.35913 -42.38835 1.000 33.80517 166 ARG D O 1
ATOM 18921 N N . LEU D 1 167 ? 2.94245 -46.48261 -42.97730 1.000 36.41237 167 LEU D N 1
ATOM 18922 C CA . LEU D 1 167 ? 3.22419 -45.06930 -42.73262 1.000 41.11787 167 LEU D CA 1
ATOM 18923 C C . LEU D 1 167 ? 3.07197 -44.33366 -44.05557 1.000 41.31957 167 LEU D C 1
ATOM 18924 O O . LEU D 1 167 ? 4.00567 -44.24514 -44.85457 1.000 40.89478 167 LEU D O 1
ATOM 18940 N N . VAL D 1 168 ? 1.87636 -43.79602 -44.29341 1.000 42.42776 168 VAL D N 1
ATOM 18941 C CA . VAL D 1 168 ? 1.62329 -43.06593 -45.52825 1.000 43.93357 168 VAL D CA 1
ATOM 18942 C C . VAL D 1 168 ? 2.43019 -41.77678 -45.51042 1.000 46.99408 168 VAL D C 1
ATOM 18943 O O . VAL D 1 168 ? 2.37907 -41.00423 -44.54440 1.000 49.60939 168 VAL D O 1
ATOM 18956 N N . GLY D 1 169 ? 3.19864 -41.55088 -46.57040 1.000 47.20400 169 GLY D N 1
ATOM 18957 C CA . GLY D 1 169 ? 4.02780 -40.37860 -46.69466 1.000 49.97807 169 GLY D CA 1
ATOM 18958 C C . GLY D 1 169 ? 5.47626 -40.57916 -46.29877 1.000 50.86928 169 GLY D C 1
ATOM 18959 O O . GLY D 1 169 ? 6.32724 -39.77528 -46.69541 1.000 53.61161 169 GLY D O 1
ATOM 18963 N N . ASP D 1 170 ? 5.77843 -41.62349 -45.53351 1.000 48.02771 170 ASP D N 1
ATOM 18964 C CA . ASP D 1 170 ? 7.14445 -41.86976 -45.10660 1.000 45.94507 170 ASP D CA 1
ATOM 18965 C C . ASP D 1 170 ? 8.01131 -42.24618 -46.30676 1.000 43.60345 170 ASP D C 1
ATOM 18966 O O . ASP D 1 170 ? 7.53818 -42.89526 -47.24323 1.000 41.88621 170 ASP D O 1
ATOM 18975 N N . PRO D 1 171 ? 9.29179 -41.85987 -46.29996 1.000 44.11926 171 PRO D N 1
ATOM 18976 C CA . PRO D 1 171 ? 10.18497 -42.30338 -47.38526 1.000 44.17846 171 PRO D CA 1
ATOM 18977 C C . PRO D 1 171 ? 10.26775 -43.81180 -47.50552 1.000 44.54690 171 PRO D C 1
ATOM 18978 O O . PRO D 1 171 ? 10.64728 -44.31691 -48.57003 1.000 48.55924 171 PRO D O 1
ATOM 18989 N N . ASN D 1 172 ? 9.94292 -44.54683 -46.43991 1.000 41.29218 172 ASN D N 1
ATOM 18990 C CA . ASN D 1 172 ? 9.91319 -46.00389 -46.45597 1.000 39.00455 172 ASN D CA 1
ATOM 18991 C C . ASN D 1 172 ? 8.49266 -46.54822 -46.32819 1.000 37.30286 172 ASN D C 1
ATOM 18992 O O . ASN D 1 172 ? 8.29045 -47.66350 -45.84141 1.000 36.94635 172 ASN D O 1
ATOM 19003 N N . GLU D 1 173 ? 7.49985 -45.77175 -46.76613 1.000 35.87153 173 GLU D N 1
ATOM 19004 C CA . GLU D 1 173 ? 6.11439 -46.20942 -46.65232 1.000 35.53925 173 GLU D CA 1
ATOM 19005 C C . GLU D 1 173 ? 5.94466 -47.62997 -47.17194 1.000 35.64554 173 GLU D C 1
ATOM 19006 O O . GLU D 1 173 ? 5.32145 -48.47535 -46.52039 1.000 33.95256 173 GLU D O 1
ATOM 19018 N N . TRP D 1 174 ? 6.49026 -47.90703 -48.35370 1.000 35.97294 174 TRP D N 1
ATOM 19019 C CA . TRP D 1 174 ? 6.36516 -49.20759 -48.98907 1.000 34.77498 174 TRP D CA 1
ATOM 19020 C C . TRP D 1 174 ? 7.63055 -50.03951 -48.85824 1.000 38.03519 174 TRP D C 1
ATOM 19021 O O . TRP D 1 174 ? 7.85943 -50.94540 -49.66816 1.000 40.59014 174 TRP D O 1
ATOM 19042 N N . ASN D 1 175 ? 8.45887 -49.74898 -47.85899 1.000 38.33328 175 ASN D N 1
ATOM 19043 C CA . ASN D 1 175 ? 9.65770 -50.53297 -47.60635 1.000 39.75657 175 ASN D CA 1
ATOM 19044 C C . ASN D 1 175 ? 9.81344 -50.80341 -46.11741 1.000 36.30491 175 ASN D C 1
ATOM 19045 O O . ASN D 1 175 ? 10.90690 -50.67943 -45.55526 1.000 39.83874 175 ASN D O 1
ATOM 19056 N N . GLY D 1 176 ? 8.71581 -51.16078 -45.45559 1.000 32.78765 176 GLY D N 1
ATOM 19057 C CA . GLY D 1 176 ? 8.76175 -51.60107 -44.07812 1.000 32.98136 176 GLY D CA 1
ATOM 19058 C C . GLY D 1 176 ? 8.55116 -50.52732 -43.03468 1.000 33.45827 176 GLY D C 1
ATOM 19059 O O . GLY D 1 176 ? 8.51331 -50.85372 -41.84018 1.000 35.14042 176 GLY D O 1
ATOM 19063 N N . GLY D 1 177 ? 8.42075 -49.26642 -43.43387 1.000 34.38942 177 GLY D N 1
ATOM 19064 C CA . GLY D 1 177 ? 8.15631 -48.21662 -42.46084 1.000 34.38901 177 GLY D CA 1
ATOM 19065 C C . GLY D 1 177 ? 9.30121 -48.08415 -41.47520 1.000 35.27150 177 GLY D C 1
ATOM 19066 O O . GLY D 1 177 ? 10.47309 -47.98986 -41.85838 1.000 37.40980 177 GLY D O 1
ATOM 19070 N N . ASN D 1 178 ? 8.96619 -48.07688 -40.18508 1.000 35.47781 178 ASN D N 1
ATOM 19071 C CA . ASN D 1 178 ? 9.96293 -48.06989 -39.12223 1.000 35.94623 178 ASN D CA 1
ATOM 19072 C C . ASN D 1 178 ? 9.52396 -49.01540 -38.01059 1.000 36.27605 178 ASN D C 1
ATOM 19073 O O . ASN D 1 178 ? 8.41113 -49.54787 -38.01471 1.000 35.76651 178 ASN D O 1
ATOM 19084 N N . GLN D 1 179 ? 10.43008 -49.23464 -37.05395 1.000 37.38071 179 GLN D N 1
ATOM 19085 C CA . GLN D 1 179 ? 10.16755 -50.21333 -36.00295 1.000 37.76699 179 GLN D CA 1
ATOM 19086 C C . GLN D 1 179 ? 8.92893 -49.84400 -35.19681 1.000 38.10154 179 GLN D C 1
ATOM 19087 O O . GLN D 1 179 ? 8.13006 -50.71780 -34.83839 1.000 37.93297 179 GLN D O 1
ATOM 19101 N N . GLU D 1 180 ? 8.76507 -48.55559 -34.88375 1.000 38.66334 180 GLU D N 1
ATOM 19102 C CA . GLU D 1 180 ? 7.57136 -48.09905 -34.17750 1.000 39.03708 180 GLU D CA 1
ATOM 19103 C C . GLU D 1 180 ? 6.30667 -48.52992 -34.90958 1.000 38.07379 180 GLU D C 1
ATOM 19104 O O . GLU D 1 180 ? 5.38619 -49.09113 -34.30447 1.000 38.22231 180 GLU D O 1
ATOM 19116 N N . ALA D 1 181 ? 6.25249 -48.28390 -36.22190 1.000 37.14619 181 ALA D N 1
ATOM 19117 C CA . ALA D 1 181 ? 5.06524 -48.62911 -36.99842 1.000 36.25598 181 ALA D CA 1
ATOM 19118 C C . ALA D 1 181 ? 4.80427 -50.12904 -36.95566 1.000 35.83106 181 ALA D C 1
ATOM 19119 O O . ALA D 1 181 ? 3.66932 -50.56993 -36.74299 1.000 35.72615 181 ALA D O 1
ATOM 19126 N N . ARG D 1 182 ? 5.85291 -50.93199 -37.14824 1.000 35.65742 182 ARG D N 1
ATOM 19127 C CA . ARG D 1 182 ? 5.68727 -52.38171 -37.14437 1.000 35.28166 182 ARG D CA 1
ATOM 19128 C C . ARG D 1 182 ? 5.21033 -52.88476 -35.78495 1.000 36.12120 182 ARG D C 1
ATOM 19129 O O . ARG D 1 182 ? 4.34588 -53.76390 -35.71094 1.000 35.88606 182 ARG D O 1
ATOM 19150 N N . GLN D 1 183 ? 5.72592 -52.31621 -34.69301 1.000 37.17634 183 GLN D N 1
ATOM 19151 C CA . GLN D 1 183 ? 5.26896 -52.74991 -33.37727 1.000 38.07584 183 GLN D CA 1
ATOM 19152 C C . GLN D 1 183 ? 3.84114 -52.29019 -33.10371 1.000 38.23068 183 GLN D C 1
ATOM 19153 O O . GLN D 1 183 ? 3.03161 -53.05289 -32.56230 1.000 38.47271 183 GLN D O 1
ATOM 19167 N N . VAL D 1 184 ? 3.51157 -51.04873 -33.46896 1.000 38.16825 184 VAL D N 1
ATOM 19168 C CA . VAL D 1 184 ? 2.15390 -50.55381 -33.25602 1.000 38.36441 184 VAL D CA 1
ATOM 19169 C C . VAL D 1 184 ? 1.15017 -51.41056 -34.01876 1.000 37.51087 184 VAL D C 1
ATOM 19170 O O . VAL D 1 184 ? 0.04807 -51.68383 -33.53117 1.000 37.86256 184 VAL D O 1
ATOM 19183 N N . ILE D 1 185 ? 1.52393 -51.87376 -35.21411 1.000 36.45212 185 ILE D N 1
ATOM 19184 C CA . ILE D 1 185 ? 0.63130 -52.74689 -35.97133 1.000 38.10928 185 ILE D CA 1
ATOM 19185 C C . ILE D 1 185 ? 0.35917 -54.04976 -35.23052 1.000 36.01086 185 ILE D C 1
ATOM 19186 O O . ILE D 1 185 ? -0.72058 -54.63412 -35.36481 1.000 35.84006 185 ILE D O 1
ATOM 19202 N N . ASN D 1 186 ? 1.31880 -54.53854 -34.44272 1.000 36.57293 186 ASN D N 1
ATOM 19203 C CA . ASN D 1 186 ? 1.02480 -55.71047 -33.62937 1.000 38.31966 186 ASN D CA 1
ATOM 19204 C C . ASN D 1 186 ? -0.06603 -55.41153 -32.61121 1.000 38.02277 186 ASN D C 1
ATOM 19205 O O . ASN D 1 186 ? -0.89501 -56.28023 -32.31815 1.000 38.22249 186 ASN D O 1
ATOM 19216 N N . SER D 1 187 ? -0.10190 -54.18479 -32.08464 1.000 38.66389 187 SER D N 1
ATOM 19217 C CA . SER D 1 187 ? -1.17229 -53.81625 -31.16750 1.000 39.91384 187 SER D CA 1
ATOM 19218 C C . SER D 1 187 ? -2.51331 -53.80200 -31.88103 1.000 39.10144 187 SER D C 1
ATOM 19219 O O . SER D 1 187 ? -3.50732 -54.32530 -31.36556 1.000 39.63025 187 SER D O 1
ATOM 19227 N N . TYR D 1 188 ? -2.55004 -53.21076 -33.07538 1.000 38.14633 188 TYR D N 1
ATOM 19228 C CA . TYR D 1 188 ? -3.78538 -53.13126 -33.84072 1.000 37.66126 188 TYR D CA 1
ATOM 19229 C C . TYR D 1 188 ? -4.33572 -54.52040 -34.13240 1.000 37.28698 188 TYR D C 1
ATOM 19230 O O . TYR D 1 188 ? -5.53010 -54.78067 -33.94730 1.000 37.63923 188 TYR D O 1
ATOM 19248 N N . ASN D 1 189 ? -3.46902 -55.43728 -34.57517 1.000 36.64919 189 ASN D N 1
ATOM 19249 C CA . ASN D 1 189 ? -3.92285 -56.79661 -34.85128 1.000 36.48267 189 ASN D CA 1
ATOM 19250 C C . ASN D 1 189 ? -4.41365 -57.48202 -33.58181 1.000 37.44628 189 ASN D C 1
ATOM 19251 O O . ASN D 1 189 ? -5.38678 -58.24323 -33.61523 1.000 37.55622 189 ASN D O 1
ATOM 19262 N N . GLN D 1 190 ? -3.74126 -57.24060 -32.45227 1.000 38.35551 190 GLN D N 1
ATOM 19263 C CA . GLN D 1 190 ? -4.19488 -57.82283 -31.19471 1.000 39.54586 190 GLN D CA 1
ATOM 19264 C C . GLN D 1 190 ? -5.55339 -57.26013 -30.80140 1.000 40.24804 190 GLN D C 1
ATOM 19265 O O . GLN D 1 190 ? -6.44169 -58.00754 -30.37589 1.000 40.82970 190 GLN D O 1
ATOM 19279 N N . THR D 1 191 ? -5.73976 -55.94767 -30.96658 1.000 40.24899 191 THR D N 1
ATOM 19280 C CA . THR D 1 191 ? -7.02900 -55.33124 -30.66630 1.000 41.02970 191 THR D CA 1
ATOM 19281 C C . THR D 1 191 ? -8.13706 -55.95472 -31.50367 1.000 40.39837 191 THR D C 1
ATOM 19282 O O . THR D 1 191 ? -9.21817 -56.27121 -30.99435 1.000 41.20994 191 THR D O 1
ATOM 19293 N N . PHE D 1 192 ? -7.88287 -56.13527 -32.80166 1.000 39.10434 192 PHE D N 1
ATOM 19294 C CA . PHE D 1 192 ? -8.86437 -56.75386 -33.68826 1.000 38.68297 192 PHE D CA 1
ATOM 19295 C C . PHE D 1 192 ? -9.26317 -58.14069 -33.19693 1.000 39.03911 192 PHE D C 1
ATOM 19296 O O . PHE D 1 192 ? -10.45331 -58.44960 -33.07331 1.000 39.57342 192 PHE D O 1
ATOM 19313 N N . VAL D 1 193 ? -8.28307 -58.99932 -32.91291 1.000 38.93304 193 VAL D N 1
ATOM 19314 C CA . VAL D 1 193 ? -8.61937 -60.34252 -32.45051 1.000 39.43530 193 VAL D CA 1
ATOM 19315 C C . VAL D 1 193 ? -9.43902 -60.26854 -31.16656 1.000 40.95068 193 VAL D C 1
ATOM 19316 O O . VAL D 1 193 ? -10.47529 -60.92867 -31.03178 1.000 41.48374 193 VAL D O 1
ATOM 19329 N N . ASN D 1 194 ? -8.99393 -59.44761 -30.21269 1.000 41.73236 194 ASN D N 1
ATOM 19330 C CA . ASN D 1 194 ? -9.70572 -59.33607 -28.94161 1.000 43.26825 194 ASN D CA 1
ATOM 19331 C C . ASN D 1 194 ? -11.14483 -58.87747 -29.15389 1.000 44.39547 194 ASN D C 1
ATOM 19332 O O . ASN D 1 194 ? -12.07368 -59.40350 -28.52864 1.000 44.69522 194 ASN D O 1
ATOM 19343 N N . THR D 1 195 ? -11.34376 -57.88053 -30.01830 1.000 42.89124 195 THR D N 1
ATOM 19344 C CA . THR D 1 195 ? -12.68117 -57.34749 -30.25914 1.000 43.27058 195 THR D CA 1
ATOM 19345 C C . THR D 1 195 ? -13.60339 -58.41207 -30.83581 1.000 43.58710 195 THR D C 1
ATOM 19346 O O . THR D 1 195 ? -14.75823 -58.54686 -30.41644 1.000 44.11975 195 THR D O 1
ATOM 19357 N N . VAL D 1 196 ? -13.11824 -59.16285 -31.82538 1.000 41.88778 196 VAL D N 1
ATOM 19358 C CA . VAL D 1 196 ? -13.94629 -60.19775 -32.43659 1.000 41.69889 196 VAL D CA 1
ATOM 19359 C C . VAL D 1 196 ? -14.29862 -61.26594 -31.41045 1.000 44.56743 196 VAL D C 1
ATOM 19360 O O . VAL D 1 196 ? -15.45210 -61.69823 -31.30706 1.000 43.64847 196 VAL D O 1
ATOM 19373 N N . ARG D 1 197 ? -13.30851 -61.70666 -30.63193 1.000 43.18185 197 ARG D N 1
ATOM 19374 C CA . ARG D 1 197 ? -13.55737 -62.76753 -29.66563 1.000 44.34035 197 ARG D CA 1
ATOM 19375 C C . ARG D 1 197 ? -14.51753 -62.32669 -28.56743 1.000 45.97508 197 ARG D C 1
ATOM 19376 O O . ARG D 1 197 ? -15.18044 -63.17671 -27.96528 1.000 47.04954 197 ARG D O 1
ATOM 19397 N N . ALA D 1 198 ? -14.61726 -61.02127 -28.30353 1.000 46.24807 198 ALA D N 1
ATOM 19398 C CA . ALA D 1 198 ? -15.49270 -60.52776 -27.24701 1.000 47.85751 198 ALA D CA 1
ATOM 19399 C C . ALA D 1 198 ? -16.95761 -60.50049 -27.65832 1.000 52.44406 198 ALA D C 1
ATOM 19400 O O . ALA D 1 198 ? -17.82491 -60.37836 -26.78744 1.000 55.92358 198 ALA D O 1
ATOM 19407 N N . THR D 1 199 ? -17.25704 -60.59792 -28.95165 1.000 50.47985 199 THR D N 1
ATOM 19408 C CA . THR D 1 199 ? -18.63503 -60.78968 -29.38589 1.000 51.49928 199 THR D CA 1
ATOM 19409 C C . THR D 1 199 ? -19.06972 -62.24471 -29.28462 1.000 54.79626 199 THR D C 1
ATOM 19410 O O . THR D 1 199 ? -20.21017 -62.56112 -29.64028 1.000 58.92138 199 THR D O 1
ATOM 19421 N N . GLY D 1 200 ? -18.18628 -63.12724 -28.82060 1.000 52.94777 200 GLY D N 1
ATOM 19422 C CA . GLY D 1 200 ? -18.51966 -64.51936 -28.59645 1.000 54.58200 200 GLY D CA 1
ATOM 19423 C C . GLY D 1 200 ? -19.30360 -65.15214 -29.72357 1.000 56.46936 200 GLY D C 1
ATOM 19424 O O . GLY D 1 200 ? -19.21421 -64.71606 -30.87408 1.000 56.07868 200 GLY D O 1
ATOM 19428 N N . GLY D 1 201 ? -20.08461 -66.17759 -29.40098 1.000 58.60055 201 GLY D N 1
ATOM 19429 C CA . GLY D 1 201 ? -20.84888 -66.85498 -30.42323 1.000 58.80982 201 GLY D CA 1
ATOM 19430 C C . GLY D 1 201 ? -19.94238 -67.50385 -31.44925 1.000 57.20002 201 GLY D C 1
ATOM 19431 O O . GLY D 1 201 ? -18.79763 -67.87511 -31.16819 1.000 56.44586 201 GLY D O 1
ATOM 19435 N N . ASN D 1 202 ? -20.46618 -67.64692 -32.66962 1.000 54.85995 202 ASN D N 1
ATOM 19436 C CA . ASN D 1 202 ? -19.64970 -68.18101 -33.75290 1.000 49.35356 202 ASN D CA 1
ATOM 19437 C C . ASN D 1 202 ? -18.34013 -67.41399 -33.88000 1.000 46.07913 202 ASN D C 1
ATOM 19438 O O . ASN D 1 202 ? -17.32741 -67.97647 -34.31121 1.000 44.69787 202 ASN D O 1
ATOM 19449 N N . ASN D 1 203 ? -18.33498 -66.13289 -33.50385 1.000 45.40117 203 ASN D N 1
ATOM 19450 C CA . ASN D 1 203 ? -17.11709 -65.33634 -33.58490 1.000 44.36492 203 ASN D CA 1
ATOM 19451 C C . ASN D 1 203 ? -16.06084 -65.78178 -32.58728 1.000 45.28274 203 ASN D C 1
ATOM 19452 O O . ASN D 1 203 ? -14.89946 -65.38126 -32.71913 1.000 44.48629 203 ASN D O 1
ATOM 19463 N N . ALA D 1 204 ? -16.42686 -66.60056 -31.60302 1.000 46.33957 204 ALA D N 1
ATOM 19464 C CA . ALA D 1 204 ? -15.42767 -67.12302 -30.68298 1.000 46.56919 204 ALA D CA 1
ATOM 19465 C C . ALA D 1 204 ? -14.49858 -68.12915 -31.34831 1.000 45.60229 204 ALA D C 1
ATOM 19466 O O . ALA D 1 204 ? -13.39216 -68.35141 -30.84417 1.000 44.87044 204 ALA D O 1
ATOM 19473 N N . ILE D 1 205 ? -14.90915 -68.73645 -32.46471 1.000 46.44512 205 ILE D N 1
ATOM 19474 C CA . ILE D 1 205 ? -14.08626 -69.76214 -33.10158 1.000 48.33507 205 ILE D CA 1
ATOM 19475 C C . ILE D 1 205 ? -13.92876 -69.53033 -34.60108 1.000 45.72325 205 ILE D C 1
ATOM 19476 O O . ILE D 1 205 ? -13.50912 -70.43102 -35.33804 1.000 46.23709 205 ILE D O 1
ATOM 19492 N N . ARG D 1 206 ? -14.25122 -68.32738 -35.06421 1.000 41.78732 206 ARG D N 1
ATOM 19493 C CA . ARG D 1 206 ? -14.08636 -68.00280 -36.47337 1.000 39.90900 206 ARG D CA 1
ATOM 19494 C C . ARG D 1 206 ? -12.61132 -67.80392 -36.79940 1.000 38.95336 206 ARG D C 1
ATOM 19495 O O . ARG D 1 206 ? -11.84747 -67.26185 -35.99742 1.000 38.21763 206 ARG D O 1
ATOM 19516 N N . CYS D 1 207 ? -12.20749 -68.24510 -37.98737 1.000 38.03392 207 CYS D N 1
ATOM 19517 C CA . CYS D 1 207 ? -10.85445 -67.96419 -38.44612 1.000 37.66097 207 CYS D CA 1
ATOM 19518 C C . CYS D 1 207 ? -10.72218 -66.49293 -38.81732 1.000 35.22360 207 CYS D C 1
ATOM 19519 O O . CYS D 1 207 ? -11.63856 -65.88863 -39.39066 1.000 34.59318 207 CYS D O 1
ATOM 19527 N N . LEU D 1 208 ? -9.56943 -65.92048 -38.47885 1.000 35.55799 208 LEU D N 1
ATOM 19528 C CA . LEU D 1 208 ? -9.30043 -64.50827 -38.66647 1.000 34.59891 208 LEU D CA 1
ATOM 19529 C C . LEU D 1 208 ? -7.98076 -64.32595 -39.39853 1.000 33.19750 208 LEU D C 1
ATOM 19530 O O . LEU D 1 208 ? -7.04631 -65.12049 -39.24670 1.000 33.67806 208 LEU D O 1
ATOM 19546 N N A MET D 1 209 ? -7.90586 -63.24301 -40.16130 0.153 32.62343 209 MET D N 1
ATOM 19547 N N B MET D 1 209 ? -7.92288 -63.28313 -40.22204 0.847 32.51311 209 MET D N 1
ATOM 19548 C CA A MET D 1 209 ? -6.75027 -62.91446 -40.97621 0.153 31.85645 209 MET D CA 1
ATOM 19549 C CA B MET D 1 209 ? -6.72964 -62.93951 -40.97902 0.847 31.78213 209 MET D CA 1
ATOM 19550 C C A MET D 1 209 ? -6.17108 -61.58897 -40.50848 0.153 31.86811 209 MET D C 1
ATOM 19551 C C B MET D 1 209 ? -6.16923 -61.61266 -40.49221 0.847 31.87927 209 MET D C 1
ATOM 19552 O O A MET D 1 209 ? -6.91440 -60.65805 -40.17868 0.153 32.33360 209 MET D O 1
ATOM 19553 O O B MET D 1 209 ? -6.92675 -60.69080 -40.16427 0.847 32.34622 209 MET D O 1
ATOM 19580 N N . VAL D 1 210 ? -4.84480 -61.51054 -40.48225 1.000 31.62009 210 VAL D N 1
ATOM 19581 C CA . VAL D 1 210 ? -4.14338 -60.30232 -40.05804 1.000 31.88377 210 VAL D CA 1
ATOM 19582 C C . VAL D 1 210 ? -2.95985 -60.06287 -40.98516 1.000 31.05045 210 VAL D C 1
ATOM 19583 O O . VAL D 1 210 ? -2.28485 -61.02181 -41.39466 1.000 30.61612 210 VAL D O 1
ATOM 19596 N N . PRO D 1 211 ? -2.67049 -58.81538 -41.33893 1.000 30.87317 211 PRO D N 1
ATOM 19597 C CA . PRO D 1 211 ? -1.52244 -58.54412 -42.20790 1.000 30.20118 211 PRO D CA 1
ATOM 19598 C C . PRO D 1 211 ? -0.27943 -58.16168 -41.42916 1.000 31.08964 211 PRO D C 1
ATOM 19599 O O . PRO D 1 211 ? -0.35376 -57.70457 -40.28291 1.000 31.61179 211 PRO D O 1
ATOM 19610 N N . THR D 1 212 ? 0.87588 -58.36518 -42.04977 1.000 30.28515 212 THR D N 1
ATOM 19611 C CA . THR D 1 212 ? 2.08017 -57.68088 -41.63049 1.000 30.70761 212 THR D CA 1
ATOM 19612 C C . THR D 1 212 ? 1.99623 -56.21070 -42.04372 1.000 30.64792 212 THR D C 1
ATOM 19613 O O . THR D 1 212 ? 1.02927 -55.76520 -42.67544 1.000 30.25609 212 THR D O 1
ATOM 19624 N N . TYR D 1 213 ? 3.03713 -55.45145 -41.69830 1.000 31.09431 213 TYR D N 1
ATOM 19625 C CA . TYR D 1 213 ? 3.18106 -54.09799 -42.21566 1.000 31.96658 213 TYR D CA 1
ATOM 19626 C C . TYR D 1 213 ? 3.01526 -54.11488 -43.73252 1.000 30.04755 213 TYR D C 1
ATOM 19627 O O . TYR D 1 213 ? 3.69213 -54.87262 -44.43172 1.000 29.54474 213 TYR D O 1
ATOM 19645 N N . ALA D 1 214 ? 2.08879 -53.28954 -44.23243 1.000 29.82864 214 ALA D N 1
ATOM 19646 C CA . ALA D 1 214 ? 1.80021 -53.15256 -45.66743 1.000 28.98077 214 ALA D CA 1
ATOM 19647 C C . ALA D 1 214 ? 1.48244 -54.48783 -46.34484 1.000 28.26863 214 ALA D C 1
ATOM 19648 O O . ALA D 1 214 ? 1.55942 -54.59968 -47.57492 1.000 27.56221 214 ALA D O 1
ATOM 19655 N N . ALA D 1 215 ? 1.09820 -55.49927 -45.56894 1.000 28.84916 215 ALA D N 1
ATOM 19656 C CA . ALA D 1 215 ? 0.88856 -56.85003 -46.09450 1.000 27.93338 215 ALA D CA 1
ATOM 19657 C C . ALA D 1 215 ? 2.08306 -57.30547 -46.92771 1.000 27.87416 215 ALA D C 1
ATOM 19658 O O . ALA D 1 215 ? 1.94520 -58.03015 -47.91446 1.000 27.88898 215 ALA D O 1
ATOM 19665 N N . SER D 1 216 ? 3.27404 -56.88514 -46.51579 1.000 27.88345 216 SER D N 1
ATOM 19666 C CA . SER D 1 216 ? 4.50242 -57.18467 -47.23401 1.000 27.95316 216 SER D CA 1
ATOM 19667 C C . SER D 1 216 ? 5.29810 -58.23346 -46.47026 1.000 27.99028 216 SER D C 1
ATOM 19668 O O . SER D 1 216 ? 5.30721 -58.24273 -45.23294 1.000 30.20907 216 SER D O 1
ATOM 19676 N N . CYS D 1 217 ? 5.94694 -59.12600 -47.21463 1.000 27.56014 217 CYS D N 1
ATOM 19677 C CA . CYS D 1 217 ? 6.84052 -60.13256 -46.65804 1.000 28.90212 217 CYS D CA 1
ATOM 19678 C C . CYS D 1 217 ? 8.26186 -59.72086 -47.01566 1.000 30.49834 217 CYS D C 1
ATOM 19679 O O . CYS D 1 217 ? 8.66607 -59.80684 -48.18076 1.000 32.87090 217 CYS D O 1
ATOM 19687 N N . SER D 1 218 ? 8.99581 -59.23978 -46.01844 1.000 32.22754 218 SER D N 1
ATOM 19688 C CA . SER D 1 218 ? 10.41676 -58.95871 -46.13367 1.000 33.68512 218 SER D CA 1
ATOM 19689 C C . SER D 1 218 ? 11.03116 -59.23749 -44.77096 1.000 32.04827 218 SER D C 1
ATOM 19690 O O . SER D 1 218 ? 10.32578 -59.31724 -43.76170 1.000 32.92184 218 SER D O 1
ATOM 19698 N N . SER D 1 219 ? 12.35624 -59.38964 -44.74464 1.000 32.48632 219 SER D N 1
ATOM 19699 C CA . SER D 1 219 ? 13.03331 -59.59513 -43.46896 1.000 35.30533 219 SER D CA 1
ATOM 19700 C C . SER D 1 219 ? 12.63771 -58.51933 -42.46478 1.000 34.90819 219 SER D C 1
ATOM 19701 O O . SER D 1 219 ? 12.41654 -58.80798 -41.28293 1.000 35.42224 219 SER D O 1
ATOM 19709 N N . THR D 1 220 ? 12.50278 -57.27469 -42.92510 1.000 35.21792 220 THR D N 1
ATOM 19710 C CA . THR D 1 220 ? 12.20674 -56.18358 -42.00329 1.000 38.73290 220 THR D CA 1
ATOM 19711 C C . THR D 1 220 ? 10.80501 -56.30544 -41.41305 1.000 34.92917 220 THR D C 1
ATOM 19712 O O . THR D 1 220 ? 10.61512 -56.09114 -40.21216 1.000 35.10537 220 THR D O 1
ATOM 19723 N N . THR D 1 221 ? 9.80827 -56.65056 -42.22910 1.000 33.22793 221 THR D N 1
ATOM 19724 C CA . THR D 1 221 ? 8.45423 -56.73566 -41.69450 1.000 32.94425 221 THR D CA 1
ATOM 19725 C C . THR D 1 221 ? 8.21729 -58.03181 -40.92579 1.000 32.34990 221 THR D C 1
ATOM 19726 O O . THR D 1 221 ? 7.38969 -58.06013 -40.00690 1.000 34.35612 221 THR D O 1
ATOM 19737 N N . VAL D 1 222 ? 8.92471 -59.10673 -41.27686 1.000 33.18488 222 VAL D N 1
ATOM 19738 C CA . VAL D 1 222 ? 8.74514 -60.37529 -40.57450 1.000 34.63089 222 VAL D CA 1
ATOM 19739 C C . VAL D 1 222 ? 9.41365 -60.34083 -39.20610 1.000 35.20740 222 VAL D C 1
ATOM 19740 O O . VAL D 1 222 ? 8.84543 -60.81285 -38.21326 1.000 36.36110 222 VAL D O 1
ATOM 19753 N N . ASN D 1 223 ? 10.61880 -59.77158 -39.12175 1.000 35.15978 223 ASN D N 1
ATOM 19754 C CA . ASN D 1 223 ? 11.37511 -59.83253 -37.87251 1.000 37.69129 223 ASN D CA 1
ATOM 19755 C C . ASN D 1 223 ? 10.63263 -59.18688 -36.70670 1.000 37.55713 223 ASN D C 1
ATOM 19756 O O . ASN D 1 223 ? 10.80834 -59.60919 -35.55914 1.000 39.34080 223 ASN D O 1
ATOM 19767 N N . ASP D 1 224 ? 9.80462 -58.17384 -36.96347 1.000 37.25327 224 ASP D N 1
ATOM 19768 C CA . ASP D 1 224 ? 9.08262 -57.49993 -35.88835 1.000 38.12195 224 ASP D CA 1
ATOM 19769 C C . ASP D 1 224 ? 7.65638 -58.00765 -35.70234 1.000 37.45336 224 ASP D C 1
ATOM 19770 O O . ASP D 1 224 ? 7.00516 -57.62731 -34.72230 1.000 37.77270 224 ASP D O 1
ATOM 19779 N N . PHE D 1 225 ? 7.16394 -58.85883 -36.59911 1.000 35.50966 225 PHE D N 1
ATOM 19780 C CA . PHE D 1 225 ? 5.77539 -59.29246 -36.54397 1.000 34.61771 225 PHE D CA 1
ATOM 19781 C C . PHE D 1 225 ? 5.53180 -60.22311 -35.36255 1.000 35.47221 225 PHE D C 1
ATOM 19782 O O . PHE D 1 225 ? 6.36445 -61.07221 -35.03530 1.000 36.13271 225 PHE D O 1
ATOM 19799 N N . VAL D 1 226 ? 4.37366 -60.05912 -34.72469 1.000 35.60408 226 VAL D N 1
ATOM 19800 C CA . VAL D 1 226 ? 3.94005 -60.91133 -33.62342 1.000 36.47301 226 VAL D CA 1
ATOM 19801 C C . VAL D 1 226 ? 2.50535 -61.34263 -33.89015 1.000 35.91144 226 VAL D C 1
ATOM 19802 O O . VAL D 1 226 ? 1.60718 -60.49737 -33.97855 1.000 35.25449 226 VAL D O 1
ATOM 19815 N N . LEU D 1 227 ? 2.28658 -62.64355 -34.01080 1.000 35.24037 227 LEU D N 1
ATOM 19816 C CA . LEU D 1 227 ? 0.93072 -63.14681 -34.19345 1.000 34.62444 227 LEU D CA 1
ATOM 19817 C C . LEU D 1 227 ? 0.13597 -62.89202 -32.91910 1.000 35.90440 227 LEU D C 1
ATOM 19818 O O . LEU D 1 227 ? 0.62570 -63.18604 -31.82276 1.000 37.31101 227 LEU D O 1
ATOM 19834 N N . PRO D 1 228 ? -1.07304 -62.34166 -33.00795 1.000 35.56037 228 PRO D N 1
ATOM 19835 C CA . PRO D 1 228 ? -1.82937 -62.05744 -31.78338 1.000 36.90334 228 PRO D CA 1
ATOM 19836 C C . PRO D 1 228 ? -2.04658 -63.30325 -30.93793 1.000 39.44924 228 PRO D C 1
ATOM 19837 O O . PRO D 1 228 ? -2.11335 -64.42653 -31.44238 1.000 37.41510 228 PRO D O 1
ATOM 19848 N N . THR D 1 229 ? -2.14760 -63.08537 -29.62817 1.000 39.84055 229 THR D N 1
ATOM 19849 C CA . THR D 1 229 ? -2.59696 -64.12206 -28.71225 1.000 42.40978 229 THR D CA 1
ATOM 19850 C C . THR D 1 229 ? -4.10651 -64.27414 -28.83250 1.000 42.83200 229 THR D C 1
ATOM 19851 O O . THR D 1 229 ? -4.84967 -63.29094 -28.74225 1.000 45.19937 229 THR D O 1
ATOM 19862 N N . ASP D 1 230 ? -4.55494 -65.50597 -29.03682 1.000 41.04207 230 ASP D N 1
ATOM 19863 C CA . ASP D 1 230 ? -5.94887 -65.81781 -29.29912 1.000 41.55410 230 ASP D CA 1
ATOM 19864 C C . ASP D 1 230 ? -6.53873 -66.56545 -28.11114 1.000 43.99757 230 ASP D C 1
ATOM 19865 O O . ASP D 1 230 ? -5.82659 -67.19333 -27.32137 1.000 45.76958 230 ASP D O 1
ATOM 19874 N N . THR D 1 231 ? -7.85928 -66.46876 -27.97984 1.000 44.71029 231 THR D N 1
ATOM 19875 C CA . THR D 1 231 ? -8.57824 -67.20813 -26.95154 1.000 45.75334 231 THR D CA 1
ATOM 19876 C C . THR D 1 231 ? -8.78346 -68.66954 -27.32722 1.000 47.10056 231 THR D C 1
ATOM 19877 O O . THR D 1 231 ? -9.16790 -69.46779 -26.46795 1.000 50.40933 231 THR D O 1
ATOM 19888 N N . VAL D 1 232 ? -8.53007 -69.02624 -28.58445 1.000 44.71924 232 VAL D N 1
ATOM 19889 C CA . VAL D 1 232 ? -8.73075 -70.36782 -29.11313 1.000 45.05359 232 VAL D CA 1
ATOM 19890 C C . VAL D 1 232 ? -7.54170 -70.66429 -30.01309 1.000 43.63222 232 VAL D C 1
ATOM 19891 O O . VAL D 1 232 ? -6.96205 -69.75893 -30.62008 1.000 43.24987 232 VAL D O 1
ATOM 19904 N N . ALA D 1 233 ? -7.17382 -71.93919 -30.10027 1.000 44.02302 233 ALA D N 1
ATOM 19905 C CA . ALA D 1 233 ? -5.94284 -72.31279 -30.78102 1.000 41.50362 233 ALA D CA 1
ATOM 19906 C C . ALA D 1 233 ? -6.13373 -72.45372 -32.28730 1.000 41.12810 233 ALA D C 1
ATOM 19907 O O . ALA D 1 233 ? -7.16753 -72.93290 -32.76275 1.000 41.23463 233 ALA D O 1
ATOM 19914 N N . ASN D 1 234 ? -5.12004 -72.01738 -33.03699 1.000 39.03396 234 ASN D N 1
ATOM 19915 C CA . ASN D 1 234 ? -4.97904 -72.33896 -34.45916 1.000 37.85308 234 ASN D CA 1
ATOM 19916 C C . ASN D 1 234 ? -6.12074 -71.78209 -35.30622 1.000 36.99473 234 ASN D C 1
ATOM 19917 O O . ASN D 1 234 ? -6.68245 -72.47333 -36.16138 1.000 35.86571 234 ASN D O 1
ATOM 19928 N N . LYS D 1 235 ? -6.44319 -70.50849 -35.08628 1.000 37.64090 235 LYS D N 1
ATOM 19929 C CA . LYS D 1 235 ? -7.51785 -69.85272 -35.81978 1.000 38.57332 235 LYS D CA 1
ATOM 19930 C C . LYS D 1 235 ? -7.04744 -68.63034 -36.59853 1.000 36.83071 235 LYS D C 1
ATOM 19931 O O . LYS D 1 235 ? -7.88575 -67.90175 -37.14328 1.000 36.48838 235 LYS D O 1
ATOM 19950 N N . LEU D 1 236 ? -5.74246 -68.38573 -36.68069 1.000 34.16189 236 LEU D N 1
ATOM 19951 C CA . LEU D 1 236 ? -5.21760 -67.15417 -37.25174 1.000 32.69237 236 LEU D CA 1
ATOM 19952 C C . LEU D 1 236 ? -4.41372 -67.42754 -38.51523 1.000 30.51150 236 LEU D C 1
ATOM 19953 O O . LEU D 1 236 ? -3.66753 -68.41184 -38.59488 1.000 30.45279 236 LEU D O 1
ATOM 19969 N N . ILE D 1 237 ? -4.56767 -66.52779 -39.49182 1.000 30.38691 237 ILE D N 1
ATOM 19970 C CA . ILE D 1 237 ? -3.93195 -66.61691 -40.80055 1.000 28.70504 237 ILE D CA 1
ATOM 19971 C C . ILE D 1 237 ? -3.27314 -65.27519 -41.09081 1.000 27.56313 237 ILE D C 1
ATOM 19972 O O . ILE D 1 237 ? -3.87723 -64.22258 -40.86264 1.000 27.87394 237 ILE D O 1
ATOM 19988 N N . VAL D 1 238 ? -2.04116 -65.29878 -41.59412 1.000 27.44633 238 VAL D N 1
ATOM 19989 C CA . VAL D 1 238 ? -1.37999 -64.07075 -42.03114 1.000 26.81260 238 VAL D CA 1
ATOM 19990 C C . VAL D 1 238 ? -1.68675 -63.83815 -43.50666 1.000 26.90983 238 VAL D C 1
ATOM 19991 O O . VAL D 1 238 ? -1.64837 -64.77827 -44.30796 1.000 25.62935 238 VAL D O 1
ATOM 20004 N N . ASP D 1 239 ? -1.97163 -62.58475 -43.87813 1.000 25.96280 239 ASP D N 1
ATOM 20005 C CA . ASP D 1 239 ? -2.21549 -62.20320 -45.26936 1.000 24.63569 239 ASP D CA 1
ATOM 20006 C C . ASP D 1 239 ? -1.00328 -61.44549 -45.80037 1.000 25.73064 239 ASP D C 1
ATOM 20007 O O . ASP D 1 239 ? -0.62000 -60.41043 -45.24378 1.000 26.67979 239 ASP D O 1
ATOM 20016 N N . ILE D 1 240 ? -0.41907 -61.95206 -46.88502 1.000 24.59050 240 ILE D N 1
ATOM 20017 C CA . ILE D 1 240 ? 0.67165 -61.30104 -47.60205 1.000 23.81382 240 ILE D CA 1
ATOM 20018 C C . ILE D 1 240 ? 0.17856 -61.00200 -49.01370 1.000 24.74966 240 ILE D C 1
ATOM 20019 O O . ILE D 1 240 ? -0.38028 -61.88402 -49.67261 1.000 28.14130 240 ILE D O 1
ATOM 20035 N N . HIS D 1 241 ? 0.36802 -59.77014 -49.47258 1.000 23.32284 241 HIS D N 1
ATOM 20036 C CA . HIS D 1 241 ? 0.11845 -59.44331 -50.87426 1.000 22.85247 241 HIS D CA 1
ATOM 20037 C C . HIS D 1 241 ? 1.43131 -59.57521 -51.63610 1.000 24.70457 241 HIS D C 1
ATOM 20038 O O . HIS D 1 241 ? 2.48696 -59.16005 -51.15018 1.000 25.07656 241 HIS D O 1
ATOM 20052 N N . SER D 1 242 ? 1.37596 -60.17925 -52.83681 1.000 22.18422 242 SER D N 1
ATOM 20053 C CA . SER D 1 242 ? 2.63202 -60.46070 -53.54529 1.000 23.29021 242 SER D CA 1
ATOM 20054 C C . SER D 1 242 ? 2.40870 -60.41026 -55.06035 1.000 21.81437 242 SER D C 1
ATOM 20055 O O . SER D 1 242 ? 2.22262 -61.42790 -55.73344 1.000 21.86037 242 SER D O 1
ATOM 20063 N N . TYR D 1 243 ? 2.47140 -59.19725 -55.60629 1.000 22.23380 243 TYR D N 1
ATOM 20064 C CA . TYR D 1 243 ? 2.37255 -58.99112 -57.04869 1.000 22.11513 243 TYR D CA 1
ATOM 20065 C C . TYR D 1 243 ? 3.76666 -59.16830 -57.63807 1.000 22.40188 243 TYR D C 1
ATOM 20066 O O . TYR D 1 243 ? 4.48679 -58.20975 -57.92098 1.000 24.67162 243 TYR D O 1
ATOM 20084 N N . SER D 1 244 ? 4.14767 -60.42942 -57.82825 1.000 22.24552 244 SER D N 1
ATOM 20085 C CA . SER D 1 244 ? 5.52733 -60.78969 -58.09075 1.000 23.59972 244 SER D CA 1
ATOM 20086 C C . SER D 1 244 ? 5.64269 -61.57679 -59.38954 1.000 22.74378 244 SER D C 1
ATOM 20087 O O . SER D 1 244 ? 4.77501 -62.40615 -59.68440 1.000 22.99572 244 SER D O 1
ATOM 20095 N N . PRO D 1 245 ? 6.70569 -61.35004 -60.18713 1.000 24.08367 245 PRO D N 1
ATOM 20096 C CA . PRO D 1 245 ? 7.77556 -60.35881 -59.97198 1.000 25.32550 245 PRO D CA 1
ATOM 20097 C C . PRO D 1 245 ? 7.29587 -58.94325 -60.28526 1.000 27.38389 245 PRO D C 1
ATOM 20098 O O . PRO D 1 245 ? 6.43336 -58.76111 -61.14820 1.000 26.63422 245 PRO D O 1
ATOM 20109 N N . TYR D 1 246 ? 7.86405 -57.95241 -59.59720 1.000 28.31124 246 TYR D N 1
ATOM 20110 C CA . TYR D 1 246 ? 7.29923 -56.60586 -59.63062 1.000 30.26777 246 TYR D CA 1
ATOM 20111 C C . TYR D 1 246 ? 7.23121 -56.04366 -61.04631 1.000 30.77657 246 TYR D C 1
ATOM 20112 O O . TYR D 1 246 ? 6.19045 -55.52294 -61.46610 1.000 28.93515 246 TYR D O 1
ATOM 20130 N N . ASN D 1 247 ? 8.34122 -56.10187 -61.78851 1.000 34.47484 247 ASN D N 1
ATOM 20131 C CA . ASN D 1 247 ? 8.39049 -55.41338 -63.07729 1.000 36.96051 247 ASN D CA 1
ATOM 20132 C C . ASN D 1 247 ? 7.33207 -55.94665 -64.03272 1.000 33.90759 247 ASN D C 1
ATOM 20133 O O . ASN D 1 247 ? 6.72091 -55.18158 -64.78923 1.000 34.61001 247 ASN D O 1
ATOM 20144 N N . PHE D 1 248 ? 7.11349 -57.25894 -64.02276 1.000 29.37994 248 PHE D N 1
ATOM 20145 C CA . PHE D 1 248 ? 6.14340 -57.87205 -64.91816 1.000 29.00181 248 PHE D CA 1
ATOM 20146 C C . PHE D 1 248 ? 4.72045 -57.68179 -64.41924 1.000 27.64300 248 PHE D C 1
ATOM 20147 O O . PHE D 1 248 ? 3.82788 -57.33560 -65.20152 1.000 27.16487 248 PHE D O 1
ATOM 20164 N N . ALA D 1 249 ? 4.49912 -57.88711 -63.12196 1.000 26.93800 249 ALA D N 1
ATOM 20165 C CA . ALA D 1 249 ? 3.15473 -58.04483 -62.58401 1.000 23.82648 249 ALA D CA 1
ATOM 20166 C C . ALA D 1 249 ? 2.49826 -56.73453 -62.17224 1.000 25.85955 249 ALA D C 1
ATOM 20167 O O . ALA D 1 249 ? 1.27490 -56.60832 -62.29554 1.000 25.28513 249 ALA D O 1
ATOM 20174 N N . LEU D 1 250 ? 3.26827 -55.75668 -61.69185 1.000 27.15258 250 LEU D N 1
ATOM 20175 C CA . LEU D 1 250 ? 2.69639 -54.55370 -61.09560 1.000 29.67738 250 LEU D CA 1
ATOM 20176 C C . LEU D 1 250 ? 3.21248 -53.24091 -61.67214 1.000 33.83090 250 LEU D C 1
ATOM 20177 O O . LEU D 1 250 ? 2.57347 -52.20650 -61.44394 1.000 36.66024 250 LEU D O 1
ATOM 20193 N N . ASN D 1 251 ? 4.31638 -53.23976 -62.41816 1.000 34.21335 251 ASN D N 1
ATOM 20194 C CA . ASN D 1 251 ? 4.88079 -52.01515 -62.98219 1.000 36.37105 251 ASN D CA 1
ATOM 20195 C C . ASN D 1 251 ? 4.24982 -51.76098 -64.34701 1.000 36.78864 251 ASN D C 1
ATOM 20196 O O . ASN D 1 251 ? 4.48117 -52.51361 -65.29869 1.000 36.18035 251 ASN D O 1
ATOM 20207 N N . THR D 1 252 ? 3.46534 -50.68519 -64.44785 1.000 39.64131 252 THR D N 1
ATOM 20208 C CA . THR D 1 252 ? 2.80428 -50.37222 -65.71048 1.000 41.34320 252 THR D CA 1
ATOM 20209 C C . THR D 1 252 ? 3.80778 -50.13592 -66.83376 1.000 41.77719 252 THR D C 1
ATOM 20210 O O . THR D 1 252 ? 3.47319 -50.32425 -68.00898 1.000 43.41580 252 THR D O 1
ATOM 20221 N N . SER D 1 253 ? 5.03246 -49.72827 -66.50226 1.000 41.32429 253 SER D N 1
ATOM 20222 C CA . SER D 1 253 ? 6.07008 -49.48105 -67.49487 1.000 45.34956 253 SER D CA 1
ATOM 20223 C C . SER D 1 253 ? 7.11165 -50.59346 -67.55218 1.000 44.20813 253 SER D C 1
ATOM 20224 O O . SER D 1 253 ? 8.12700 -50.44501 -68.24095 1.000 45.33832 253 SER D O 1
ATOM 20232 N N . GLY D 1 254 ? 6.87697 -51.70909 -66.85781 1.000 41.33367 254 GLY D N 1
ATOM 20233 C CA . GLY D 1 254 ? 7.82475 -52.80116 -66.82016 1.000 39.32645 254 GLY D CA 1
ATOM 20234 C C . GLY D 1 254 ? 7.60914 -53.80383 -67.93884 1.000 37.45436 254 GLY D C 1
ATOM 20235 O O . GLY D 1 254 ? 6.69643 -53.69005 -68.75477 1.000 38.10345 254 GLY D O 1
ATOM 20239 N N . THR D 1 255 ? 8.47609 -54.81474 -67.95743 1.000 34.91253 255 THR D N 1
ATOM 20240 C CA . THR D 1 255 ? 8.45389 -55.80048 -69.02828 1.000 34.42773 255 THR D CA 1
ATOM 20241 C C . THR D 1 255 ? 7.08523 -56.46326 -69.11888 1.000 33.04448 255 THR D C 1
ATOM 20242 O O . THR D 1 255 ? 6.36834 -56.61094 -68.12529 1.000 30.37074 255 THR D O 1
ATOM 20253 N N . SER D 1 256 ? 6.72171 -56.85818 -70.33389 1.000 34.94748 256 SER D N 1
ATOM 20254 C CA . SER D 1 256 ? 5.50744 -57.62006 -70.57269 1.000 34.45668 256 SER D CA 1
ATOM 20255 C C . SER D 1 256 ? 5.79123 -59.10201 -70.75798 1.000 31.97612 256 SER D C 1
ATOM 20256 O O . SER D 1 256 ? 4.86898 -59.86956 -71.05548 1.000 32.17277 256 SER D O 1
ATOM 20264 N N . SER D 1 257 ? 7.03986 -59.52437 -70.57816 1.000 30.64028 257 SER D N 1
ATOM 20265 C CA . SER D 1 257 ? 7.45934 -60.88180 -70.89252 1.000 31.21713 257 SER D CA 1
ATOM 20266 C C . SER D 1 257 ? 7.76784 -61.66411 -69.62403 1.000 28.92405 257 SER D C 1
ATOM 20267 O O . SER D 1 257 ? 8.40377 -61.14864 -68.70020 1.000 28.75727 257 SER D O 1
ATOM 20275 N N . PHE D 1 258 ? 7.32206 -62.91590 -69.59650 1.000 26.90222 258 PHE D N 1
ATOM 20276 C CA . PHE D 1 258 ? 7.67163 -63.85544 -68.53661 1.000 26.29206 258 PHE D CA 1
ATOM 20277 C C . PHE D 1 258 ? 7.92242 -65.19599 -69.20327 1.000 29.11366 258 PHE D C 1
ATOM 20278 O O . PHE D 1 258 ? 7.01380 -65.75799 -69.82341 1.000 30.86225 258 PHE D O 1
ATOM 20295 N N . THR D 1 259 ? 9.14415 -65.70452 -69.08355 1.000 31.01777 259 THR D N 1
ATOM 20296 C CA . THR D 1 259 ? 9.54834 -66.94008 -69.73874 1.000 32.52112 259 THR D CA 1
ATOM 20297 C C . THR D 1 259 ? 10.08036 -67.93926 -68.71241 1.000 31.04850 259 THR D C 1
ATOM 20298 O O . THR D 1 259 ? 10.09304 -67.68843 -67.50425 1.000 29.12233 259 THR D O 1
ATOM 20309 N N . GLN D 1 260 ? 10.51489 -69.09419 -69.22218 1.000 30.74861 260 GLN D N 1
ATOM 20310 C CA . GLN D 1 260 ? 11.06640 -70.14246 -68.36925 1.000 30.46413 260 GLN D CA 1
ATOM 20311 C C . GLN D 1 260 ? 12.13578 -69.60542 -67.42674 1.000 30.48789 260 GLN D C 1
ATOM 20312 O O . GLN D 1 260 ? 12.21010 -70.01577 -66.26123 1.000 31.60925 260 GLN D O 1
ATOM 20326 N N A SER D 1 261 ? 12.98033 -68.69091 -67.91265 0.585 31.00001 261 SER D N 1
ATOM 20327 N N B SER D 1 261 ? 12.98218 -68.69726 -67.91207 0.415 30.99111 261 SER D N 1
ATOM 20328 C CA A SER D 1 261 ? 14.09258 -68.20310 -67.10508 0.585 31.55702 261 SER D CA 1
ATOM 20329 C CA B SER D 1 261 ? 14.09404 -68.20770 -67.10675 0.415 31.64459 261 SER D CA 1
ATOM 20330 C C A SER D 1 261 ? 13.62680 -67.43149 -65.88009 0.585 31.39464 261 SER D C 1
ATOM 20331 C C B SER D 1 261 ? 13.63796 -67.40419 -65.89701 0.415 31.36566 261 SER D C 1
ATOM 20332 O O A SER D 1 261 ? 14.37647 -67.32846 -64.90238 0.585 31.61036 261 SER D O 1
ATOM 20333 O O B SER D 1 261 ? 14.40799 -67.26031 -64.94144 0.415 31.71522 261 SER D O 1
ATOM 20348 N N . ASP D 1 262 ? 12.41780 -66.86999 -65.91731 1.000 30.16165 262 ASP D N 1
ATOM 20349 C CA . ASP D 1 262 ? 11.89524 -66.08953 -64.80394 1.000 29.51738 262 ASP D CA 1
ATOM 20350 C C . ASP D 1 262 ? 11.27967 -66.94373 -63.70307 1.000 25.23442 262 ASP D C 1
ATOM 20351 O O . ASP D 1 262 ? 10.98559 -66.41582 -62.62505 1.000 23.88358 262 ASP D O 1
ATOM 20360 N N . ILE D 1 263 ? 11.07094 -68.23917 -63.94374 1.000 24.62647 263 ILE D N 1
ATOM 20361 C CA . ILE D 1 263 ? 10.41640 -69.07962 -62.94285 1.000 22.90564 263 ILE D CA 1
ATOM 20362 C C . ILE D 1 263 ? 11.23683 -69.12036 -61.66303 1.000 22.28391 263 ILE D C 1
ATOM 20363 O O . ILE D 1 263 ? 10.68702 -69.10005 -60.55506 1.000 23.10052 263 ILE D O 1
ATOM 20379 N N . SER D 1 264 ? 12.56374 -69.15333 -61.79413 1.000 24.20688 264 SER D N 1
ATOM 20380 C CA . SER D 1 264 ? 13.42893 -69.33968 -60.63431 1.000 27.90807 264 SER D CA 1
ATOM 20381 C C . SER D 1 264 ? 13.24762 -68.22767 -59.61006 1.000 28.50315 264 SER D C 1
ATOM 20382 O O . SER D 1 264 ? 13.20880 -68.49062 -58.40186 1.000 28.67118 264 SER D O 1
ATOM 20390 N N . GLN D 1 265 ? 13.14998 -66.97739 -60.06549 1.000 27.97838 265 GLN D N 1
ATOM 20391 C CA . GLN D 1 265 ? 12.98721 -65.87529 -59.12478 1.000 29.73922 265 GLN D CA 1
ATOM 20392 C C . GLN D 1 265 ? 11.62172 -65.90785 -58.45362 1.000 25.16703 265 GLN D C 1
ATOM 20393 O O . GLN D 1 265 ? 11.50147 -65.53185 -57.28279 1.000 25.83918 265 GLN D O 1
ATOM 20407 N N . LEU D 1 266 ? 10.58657 -66.34626 -59.17338 1.000 25.91255 266 LEU D N 1
ATOM 20408 C CA . LEU D 1 266 ? 9.26778 -66.45780 -58.56424 1.000 23.29051 266 LEU D CA 1
ATOM 20409 C C . LEU D 1 266 ? 9.25552 -67.53359 -57.48659 1.000 22.71555 266 LEU D C 1
ATOM 20410 O O . LEU D 1 266 ? 8.66298 -67.34008 -56.41707 1.000 21.35393 266 LEU D O 1
ATOM 20426 N N . GLN D 1 267 ? 9.92704 -68.66060 -57.73471 1.000 22.95766 267 GLN D N 1
ATOM 20427 C CA . GLN D 1 267 ? 10.04246 -69.69430 -56.71133 1.000 21.11907 267 GLN D CA 1
ATOM 20428 C C . GLN D 1 267 ? 10.69878 -69.13591 -55.45426 1.000 23.44893 267 GLN D C 1
ATOM 20429 O O . GLN D 1 267 ? 10.23944 -69.38570 -54.33390 1.000 21.91661 267 GLN D O 1
ATOM 20443 N N . TRP D 1 268 ? 11.77956 -68.37307 -55.62130 1.000 25.28190 268 TRP D N 1
ATOM 20444 C CA . TRP D 1 268 ? 12.46812 -67.82003 -54.45932 1.000 27.51431 268 TRP D CA 1
ATOM 20445 C C . TRP D 1 268 ? 11.55842 -66.87205 -53.68520 1.000 24.92029 268 TRP D C 1
ATOM 20446 O O . TRP D 1 268 ? 11.52484 -66.89950 -52.44790 1.000 25.42110 268 TRP D O 1
ATOM 20467 N N . THR D 1 269 ? 10.79776 -66.03924 -54.39647 1.000 23.97835 269 THR D N 1
ATOM 20468 C CA . THR D 1 269 ? 9.93381 -65.06742 -53.73385 1.000 24.28711 269 THR D CA 1
ATOM 20469 C C . THR D 1 269 ? 8.83196 -65.75906 -52.93956 1.000 22.67006 269 THR D C 1
ATOM 20470 O O . THR D 1 269 ? 8.56897 -65.40662 -51.78374 1.000 22.90572 269 THR D O 1
ATOM 20481 N N . LEU D 1 270 ? 8.17686 -66.75398 -53.54267 1.000 21.53853 270 LEU D N 1
ATOM 20482 C CA . LEU D 1 270 ? 7.11785 -67.46868 -52.83745 1.000 20.46924 270 LEU D CA 1
ATOM 20483 C C . LEU D 1 270 ? 7.68587 -68.34320 -51.72313 1.000 20.67439 270 LEU D C 1
ATOM 20484 O O . LEU D 1 270 ? 7.05847 -68.50377 -50.67009 1.000 22.36809 270 LEU D O 1
ATOM 20500 N N . GLN D 1 271 ? 8.86962 -68.91851 -51.93351 1.000 22.40894 271 GLN D N 1
ATOM 20501 C CA . GLN D 1 271 ? 9.52134 -69.68675 -50.87735 1.000 23.57294 271 GLN D CA 1
ATOM 20502 C C . GLN D 1 271 ? 9.75909 -68.83048 -49.63829 1.000 23.19877 271 GLN D C 1
ATOM 20503 O O . GLN D 1 271 ? 9.66322 -69.32361 -48.50672 1.000 23.99223 271 GLN D O 1
ATOM 20517 N N . GLU D 1 272 ? 10.05940 -67.54335 -49.82548 1.000 23.31127 272 GLU D N 1
ATOM 20518 C CA . GLU D 1 272 ? 10.31163 -66.67966 -48.67433 1.000 27.10439 272 GLU D CA 1
ATOM 20519 C C . GLU D 1 272 ? 9.05478 -66.51270 -47.82740 1.000 25.23040 272 GLU D C 1
ATOM 20520 O O . GLU D 1 272 ? 9.13235 -66.43219 -46.59566 1.000 24.96687 272 GLU D O 1
ATOM 20532 N N . ILE D 1 273 ? 7.88733 -66.45127 -48.47031 1.000 23.68725 273 ILE D N 1
ATOM 20533 C CA . ILE D 1 273 ? 6.62821 -66.37450 -47.73258 1.000 24.81735 273 ILE D CA 1
ATOM 20534 C C . ILE D 1 273 ? 6.42766 -67.63639 -46.90616 1.000 25.98137 273 ILE D C 1
ATOM 20535 O O . ILE D 1 273 ? 6.09244 -67.57874 -45.71672 1.000 25.71292 273 ILE D O 1
ATOM 20551 N N . TYR D 1 274 ? 6.63811 -68.79869 -47.52816 1.000 22.29261 274 TYR D N 1
ATOM 20552 C CA . TYR D 1 274 ? 6.54474 -70.06467 -46.81258 1.000 23.26775 274 TYR D CA 1
ATOM 20553 C C . TYR D 1 274 ? 7.52636 -70.11430 -45.64868 1.000 25.21442 274 TYR D C 1
ATOM 20554 O O . TYR D 1 274 ? 7.15277 -70.45104 -44.51900 1.000 26.09080 274 TYR D O 1
ATOM 20572 N N . ASN D 1 275 ? 8.78587 -69.76371 -45.90169 1.000 25.40733 275 ASN D N 1
ATOM 20573 C CA . ASN D 1 275 ? 9.79903 -69.84429 -44.85403 1.000 27.45764 275 ASN D CA 1
ATOM 20574 C C . ASN D 1 275 ? 9.44628 -68.93953 -43.67741 1.000 28.14346 275 ASN D C 1
ATOM 20575 O O . ASN D 1 275 ? 9.70101 -69.28783 -42.51823 1.000 29.92607 275 ASN D O 1
ATOM 20586 N N . SER D 1 276 ? 8.83989 -67.78280 -43.95394 1.000 27.13803 276 SER D N 1
ATOM 20587 C CA . SER D 1 276 ? 8.56939 -66.82262 -42.89153 1.000 28.43456 276 SER D CA 1
ATOM 20588 C C . SER D 1 276 ? 7.38921 -67.24685 -42.02584 1.000 27.94046 276 SER D C 1
ATOM 20589 O O . SER D 1 276 ? 7.35395 -66.91910 -40.83257 1.000 29.86731 276 SER D O 1
ATOM 20597 N N . PHE D 1 277 ? 6.41248 -67.95701 -42.59699 1.000 26.40586 277 PHE D N 1
ATOM 20598 C CA . PHE D 1 277 ? 5.17766 -68.23860 -41.87306 1.000 28.47424 277 PHE D CA 1
ATOM 20599 C C . PHE D 1 277 ? 4.77907 -69.70822 -41.89051 1.000 29.29499 277 PHE D C 1
ATOM 20600 O O . PHE D 1 277 ? 4.81117 -70.36714 -40.84518 1.000 29.07931 277 PHE D O 1
ATOM 20617 N N . GLY D 1 278 ? 4.40641 -70.23220 -43.05763 1.000 27.95217 278 GLY D N 1
ATOM 20618 C CA . GLY D 1 278 ? 3.90737 -71.59934 -43.11457 1.000 28.30030 278 GLY D CA 1
ATOM 20619 C C . GLY D 1 278 ? 4.86939 -72.61410 -42.52557 1.000 30.17951 278 GLY D C 1
ATOM 20620 O O . GLY D 1 278 ? 4.46856 -73.50149 -41.76861 1.000 32.09612 278 GLY D O 1
ATOM 20624 N N . ALA D 1 279 ? 6.15278 -72.50383 -42.87342 1.000 29.40615 279 ALA D N 1
ATOM 20625 C CA . ALA D 1 279 ? 7.13446 -73.46951 -42.39488 1.000 31.96184 279 ALA D CA 1
ATOM 20626 C C . ALA D 1 279 ? 7.33958 -73.38470 -40.89024 1.000 33.86478 279 ALA D C 1
ATOM 20627 O O . ALA D 1 279 ? 7.90526 -74.31307 -40.29933 1.000 37.23119 279 ALA D O 1
ATOM 20634 N N . LYS D 1 280 ? 6.89828 -72.29766 -40.26101 1.000 33.62513 280 LYS D N 1
ATOM 20635 C CA . LYS D 1 280 ? 7.01817 -72.11171 -38.82412 1.000 35.86333 280 LYS D CA 1
ATOM 20636 C C . LYS D 1 280 ? 5.70213 -72.34781 -38.09318 1.000 36.20812 280 LYS D C 1
ATOM 20637 O O . LYS D 1 280 ? 5.57993 -71.97754 -36.92248 1.000 38.45462 280 LYS D O 1
ATOM 20656 N N . GLY D 1 281 ? 4.71649 -72.94973 -38.75341 1.000 33.93648 281 GLY D N 1
ATOM 20657 C CA . GLY D 1 281 ? 3.45265 -73.22525 -38.10811 1.000 34.30123 281 GLY D CA 1
ATOM 20658 C C . GLY D 1 281 ? 2.50263 -72.05485 -38.04446 1.000 34.20821 281 GLY D C 1
ATOM 20659 O O . GLY D 1 281 ? 1.55301 -72.09338 -37.25323 1.000 36.01116 281 GLY D O 1
ATOM 20663 N N . ILE D 1 282 ? 2.74088 -71.01203 -38.82809 1.000 31.93938 282 ILE D N 1
ATOM 20664 C CA . ILE D 1 282 ? 1.84747 -69.86562 -38.92989 1.000 30.11068 282 ILE D CA 1
ATOM 20665 C C . ILE D 1 282 ? 1.17086 -69.95245 -40.29599 1.000 29.17673 282 ILE D C 1
ATOM 20666 O O . ILE D 1 282 ? 1.83452 -69.74568 -41.32393 1.000 27.43138 282 ILE D O 1
ATOM 20682 N N . PRO D 1 283 ? -0.12543 -70.25707 -40.36422 1.000 27.94419 283 PRO D N 1
ATOM 20683 C CA . PRO D 1 283 ? -0.79442 -70.29788 -41.67120 1.000 27.15773 283 PRO D CA 1
ATOM 20684 C C . PRO D 1 283 ? -0.70981 -68.94747 -42.36638 1.000 25.63436 283 PRO D C 1
ATOM 20685 O O . PRO D 1 283 ? -0.74140 -67.89284 -41.72603 1.000 25.72586 283 PRO D O 1
ATOM 20696 N N . VAL D 1 284 ? -0.59441 -68.99198 -43.69310 1.000 23.46422 284 VAL D N 1
ATOM 20697 C CA . VAL D 1 284 ? -0.44460 -67.78686 -44.50164 1.000 23.33242 284 VAL D CA 1
ATOM 20698 C C . VAL D 1 284 ? -1.18656 -67.94572 -45.81919 1.000 22.33146 284 VAL D C 1
ATOM 20699 O O . VAL D 1 284 ? -1.28935 -69.04104 -46.37776 1.000 22.47630 284 VAL D O 1
ATOM 20712 N N . ILE D 1 285 ? -1.72167 -66.82831 -46.30161 1.000 21.11254 285 ILE D N 1
ATOM 20713 C CA . ILE D 1 285 ? -2.45627 -66.76861 -47.55571 1.000 21.45691 285 ILE D CA 1
ATOM 20714 C C . ILE D 1 285 ? -1.95998 -65.56575 -48.34271 1.000 18.60229 285 ILE D C 1
ATOM 20715 O O . ILE D 1 285 ? -1.56201 -64.54703 -47.76869 1.000 19.55001 285 ILE D O 1
ATOM 20731 N N . ILE D 1 286 ? -1.95834 -65.69906 -49.67074 1.000 17.87191 286 ILE D N 1
ATOM 20732 C CA . ILE D 1 286 ? -1.67184 -64.56998 -50.56060 1.000 19.26857 286 ILE D CA 1
ATOM 20733 C C . ILE D 1 286 ? -3.02215 -63.94961 -50.91129 1.000 18.44724 286 ILE D C 1
ATOM 20734 O O . ILE D 1 286 ? -3.71778 -64.37301 -51.83659 1.000 20.74375 286 ILE D O 1
ATOM 20750 N N . GLY D 1 287 ? -3.40235 -62.94005 -50.12658 1.000 19.84744 287 GLY D N 1
ATOM 20751 C CA . GLY D 1 287 ? -4.72052 -62.34835 -50.24348 1.000 19.27950 287 GLY D CA 1
ATOM 20752 C C . GLY D 1 287 ? -4.89163 -61.46594 -51.45672 1.000 19.38776 287 GLY D C 1
ATOM 20753 O O . GLY D 1 287 ? -6.02781 -61.15017 -51.81705 1.000 19.96327 287 GLY D O 1
ATOM 20757 N N . GLN D 1 288 ? -3.79261 -61.04364 -52.07713 1.000 20.08894 288 GLN D N 1
ATOM 20758 C CA . GLN D 1 288 ? -3.85349 -60.34210 -53.34959 1.000 19.30131 288 GLN D CA 1
ATOM 20759 C C . GLN D 1 288 ? -2.63411 -60.72225 -54.17243 1.000 20.16061 288 GLN D C 1
ATOM 20760 O O . GLN D 1 288 ? -1.50372 -60.64915 -53.68320 1.000 20.56316 288 GLN D O 1
ATOM 20774 N N . PHE D 1 289 ? -2.86881 -61.11250 -55.42083 1.000 18.82461 289 PHE D N 1
ATOM 20775 C CA . PHE D 1 289 ? -1.82418 -61.19778 -56.42611 1.000 18.69213 289 PHE D CA 1
ATOM 20776 C C . PHE D 1 289 ? -2.48119 -60.88415 -57.76301 1.000 18.24420 289 PHE D C 1
ATOM 20777 O O . PHE D 1 289 ? -3.71100 -60.84241 -57.88402 1.000 20.19123 289 PHE D O 1
ATOM 20794 N N . GLY D 1 290 ? -1.64616 -60.65592 -58.76188 1.000 18.59434 290 GLY D N 1
ATOM 20795 C CA . GLY D 1 290 ? -2.12460 -60.40391 -60.10447 1.000 20.38910 290 GLY D CA 1
ATOM 20796 C C . GLY D 1 290 ? -0.97762 -59.94629 -60.96989 1.000 20.73174 290 GLY D C 1
ATOM 20797 O O . GLY D 1 290 ? 0.12435 -59.66395 -60.48909 1.000 20.77393 290 GLY D O 1
ATOM 20801 N N . ALA D 1 291 ? -1.25352 -59.89645 -62.27062 1.000 19.58663 291 ALA D N 1
ATOM 20802 C CA . ALA D 1 291 ? -0.32065 -59.38513 -63.26299 1.000 20.21045 291 ALA D CA 1
ATOM 20803 C C . ALA D 1 291 ? -1.09734 -58.46794 -64.19405 1.000 21.54322 291 ALA D C 1
ATOM 20804 O O . ALA D 1 291 ? -2.14859 -58.85786 -64.71424 1.000 23.06565 291 ALA D O 1
ATOM 20811 N N . LEU D 1 292 ? -0.58016 -57.25695 -64.38999 1.000 22.73974 292 LEU D N 1
ATOM 20812 C CA . LEU D 1 292 ? -1.25294 -56.26609 -65.21915 1.000 24.70373 292 LEU D CA 1
ATOM 20813 C C . LEU D 1 292 ? -1.44311 -56.76467 -66.64469 1.000 25.64395 292 LEU D C 1
ATOM 20814 O O . LEU D 1 292 ? -0.59426 -57.46889 -67.20006 1.000 24.31863 292 LEU D O 1
ATOM 20830 N N . ASN D 1 293 ? -2.55806 -56.36968 -67.25365 1.000 25.90695 293 ASN D N 1
ATOM 20831 C CA . ASN D 1 293 ? -2.73991 -56.63157 -68.67130 1.000 26.72784 293 ASN D CA 1
ATOM 20832 C C . ASN D 1 293 ? -1.79414 -55.74444 -69.46904 1.000 28.42637 293 ASN D C 1
ATOM 20833 O O . ASN D 1 293 ? -1.90104 -54.51287 -69.42641 1.000 30.09237 293 ASN D O 1
ATOM 20844 N N . LYS D 1 294 ? -0.87202 -56.36519 -70.19812 1.000 27.78844 294 LYS D N 1
ATOM 20845 C CA . LYS D 1 294 ? 0.00719 -55.67439 -71.13183 1.000 31.49088 294 LYS D CA 1
ATOM 20846 C C . LYS D 1 294 ? -0.13390 -56.26905 -72.52931 1.000 33.22721 294 LYS D C 1
ATOM 20847 O O . LYS D 1 294 ? 0.81964 -56.27708 -73.31214 1.000 33.11259 294 LYS D O 1
ATOM 20866 N N . ASN D 1 295 ? -1.32945 -56.77167 -72.84616 1.000 35.65753 295 ASN D N 1
ATOM 20867 C CA . ASN D 1 295 ? -1.58532 -57.47314 -74.10398 1.000 38.20186 295 ASN D CA 1
ATOM 20868 C C . ASN D 1 295 ? -0.46554 -58.46983 -74.39513 1.000 36.14426 295 ASN D C 1
ATOM 20869 O O . ASN D 1 295 ? 0.14654 -58.47915 -75.46525 1.000 37.00883 295 ASN D O 1
ATOM 20880 N N . ASN D 1 296 ? -0.22589 -59.33749 -73.40449 1.000 32.95062 296 ASN D N 1
ATOM 20881 C CA . ASN D 1 296 ? 0.91904 -60.24173 -73.35170 1.000 34.88837 296 ASN D CA 1
ATOM 20882 C C . ASN D 1 296 ? 0.40150 -61.62489 -72.94389 1.000 35.44013 296 ASN D C 1
ATOM 20883 O O . ASN D 1 296 ? 0.68824 -62.11990 -71.85356 1.000 33.90120 296 ASN D O 1
ATOM 20894 N N . ILE D 1 297 ? -0.36213 -62.25413 -73.83819 1.000 40.13379 297 ILE D N 1
ATOM 20895 C CA . ILE D 1 297 ? -1.09868 -63.46275 -73.47077 1.000 37.98897 297 ILE D CA 1
ATOM 20896 C C . ILE D 1 297 ? -0.14564 -64.56771 -73.03454 1.000 34.70761 297 ILE D C 1
ATOM 20897 O O . ILE D 1 297 ? -0.29484 -65.14889 -71.95233 1.000 33.04322 297 ILE D O 1
ATOM 20913 N N . ASN D 1 298 ? 0.83626 -64.89115 -73.87791 1.000 36.60633 298 ASN D N 1
ATOM 20914 C CA . ASN D 1 298 ? 1.71681 -66.01557 -73.57567 1.000 36.09219 298 ASN D CA 1
ATOM 20915 C C . ASN D 1 298 ? 2.47983 -65.78673 -72.27807 1.000 31.70564 298 ASN D C 1
ATOM 20916 O O . ASN D 1 298 ? 2.71866 -66.73047 -71.51148 1.000 29.23619 298 ASN D O 1
ATOM 20927 N N . GLY D 1 299 ? 2.87897 -64.54227 -72.01760 1.000 31.69661 299 GLY D N 1
ATOM 20928 C CA . GLY D 1 299 ? 3.61823 -64.25495 -70.79962 1.000 30.39107 299 GLY D CA 1
ATOM 20929 C C . GLY D 1 299 ? 2.77875 -64.43557 -69.54966 1.000 28.95736 299 GLY D C 1
ATOM 20930 O O . GLY D 1 299 ? 3.23317 -65.02876 -68.56564 1.000 27.29274 299 GLY D O 1
ATOM 20934 N N . ARG D 1 300 ? 1.54327 -63.92167 -69.56382 1.000 28.66248 300 ARG D N 1
ATOM 20935 C CA . ARG D 1 300 ? 0.68688 -64.07490 -68.38938 1.000 23.13065 300 ARG D CA 1
ATOM 20936 C C . ARG D 1 300 ? 0.23146 -65.52007 -68.20713 1.000 22.26916 300 ARG D C 1
ATOM 20937 O O . ARG D 1 300 ? 0.02279 -65.96119 -67.07352 1.000 22.23726 300 ARG D O 1
ATOM 20958 N N . VAL D 1 301 ? 0.08453 -66.27208 -69.30062 1.000 26.26082 301 VAL D N 1
ATOM 20959 C CA . VAL D 1 301 ? -0.28680 -67.68059 -69.18427 1.000 25.63620 301 VAL D CA 1
ATOM 20960 C C . VAL D 1 301 ? 0.81013 -68.46100 -68.47048 1.000 24.49652 301 VAL D C 1
ATOM 20961 O O . VAL D 1 301 ? 0.54725 -69.23179 -67.53922 1.000 21.82957 301 VAL D O 1
ATOM 20974 N N . LEU D 1 302 ? 2.05875 -68.28213 -68.89913 1.000 24.22697 302 LEU D N 1
ATOM 20975 C CA . LEU D 1 302 ? 3.14688 -69.03364 -68.27857 1.000 25.06084 302 LEU D CA 1
ATOM 20976 C C . LEU D 1 302 ? 3.38809 -68.56998 -66.84775 1.000 21.90465 302 LEU D C 1
ATOM 20977 O O . LEU D 1 302 ? 3.60934 -69.39369 -65.95415 1.000 20.32172 302 LEU D O 1
ATOM 20993 N N . TRP D 1 303 ? 3.34505 -67.25814 -66.60961 1.000 20.19539 303 TRP D N 1
ATOM 20994 C CA . TRP D 1 303 ? 3.44098 -66.74112 -65.24944 1.000 19.68748 303 TRP D CA 1
ATOM 20995 C C . TRP D 1 303 ? 2.32647 -67.30159 -64.37585 1.000 18.24108 303 TRP D C 1
ATOM 20996 O O . TRP D 1 303 ? 2.57048 -67.75873 -63.25196 1.000 19.60687 303 TRP D O 1
ATOM 21017 N N . GLY D 1 304 ? 1.09308 -67.28905 -64.88671 1.000 20.12796 304 GLY D N 1
ATOM 21018 C CA . GLY D 1 304 ? -0.04222 -67.69292 -64.07087 1.000 19.26560 304 GLY D CA 1
ATOM 21019 C C . GLY D 1 304 ? 0.00702 -69.15925 -63.68449 1.000 19.78654 304 GLY D C 1
ATOM 21020 O O . GLY D 1 304 ? -0.22784 -69.51379 -62.52523 1.000 19.39140 304 GLY D O 1
ATOM 21024 N N . GLU D 1 305 ? 0.28837 -70.02863 -64.65615 1.000 21.06012 305 GLU D N 1
ATOM 21025 C CA . GLU D 1 305 ? 0.44236 -71.44938 -64.35769 1.000 21.78595 305 GLU D CA 1
ATOM 21026 C C . GLU D 1 305 ? 1.45472 -71.65053 -63.23954 1.000 20.63708 305 GLU D C 1
ATOM 21027 O O . GLU D 1 305 ? 1.21470 -72.39466 -62.28119 1.000 19.01529 305 GLU D O 1
ATOM 21039 N N . ASN D 1 306 ? 2.60640 -70.99317 -63.35428 1.000 18.97483 306 ASN D N 1
ATOM 21040 C CA . ASN D 1 306 ? 3.70107 -71.26873 -62.43395 1.000 17.46012 306 ASN D CA 1
ATOM 21041 C C . ASN D 1 306 ? 3.46071 -70.63459 -61.07255 1.000 16.87401 306 ASN D C 1
ATOM 21042 O O . ASN D 1 306 ? 3.81445 -71.22072 -60.04435 1.000 17.05114 306 ASN D O 1
ATOM 21053 N N . TYR D 1 307 ? 2.87538 -69.43635 -61.03899 1.000 16.65545 307 TYR D N 1
ATOM 21054 C CA . TYR D 1 307 ? 2.56118 -68.80917 -59.75551 1.000 17.38367 307 TYR D CA 1
ATOM 21055 C C . TYR D 1 307 ? 1.66738 -69.72197 -58.92201 1.000 16.64286 307 TYR D C 1
ATOM 21056 O O . TYR D 1 307 ? 1.98322 -70.04087 -57.76800 1.000 17.37386 307 TYR D O 1
ATOM 21074 N N . LEU D 1 308 ? 0.54688 -70.16624 -59.49635 1.000 16.14234 308 LEU D N 1
ATOM 21075 C CA . LEU D 1 308 ? -0.38155 -71.00338 -58.74572 1.000 15.25794 308 LEU D CA 1
ATOM 21076 C C . LEU D 1 308 ? 0.24380 -72.35006 -58.38969 1.000 16.51379 308 LEU D C 1
ATOM 21077 O O . LEU D 1 308 ? 0.03377 -72.86228 -57.28189 1.000 17.18896 308 LEU D O 1
ATOM 21093 N N . ARG D 1 309 ? 1.03651 -72.92843 -59.29860 1.000 15.32255 309 ARG D N 1
ATOM 21094 C CA . ARG D 1 309 ? 1.67721 -74.21010 -59.01307 1.000 15.85030 309 ARG D CA 1
ATOM 21095 C C . ARG D 1 309 ? 2.65566 -74.08184 -57.85393 1.000 16.68610 309 ARG D C 1
ATOM 21096 O O . ARG D 1 309 ? 2.65153 -74.90283 -56.92595 1.000 16.45910 309 ARG D O 1
ATOM 21117 N N . ILE D 1 310 ? 3.52499 -73.06824 -57.90348 1.000 15.19202 310 ILE D N 1
ATOM 21118 C CA . ILE D 1 310 ? 4.52712 -72.90688 -56.85516 1.000 14.48593 310 ILE D CA 1
ATOM 21119 C C . ILE D 1 310 ? 3.85918 -72.57432 -55.52882 1.000 15.15110 310 ILE D C 1
ATOM 21120 O O . ILE D 1 310 ? 4.22928 -73.11501 -54.48385 1.000 16.00552 310 ILE D O 1
ATOM 21136 N N . ALA D 1 311 ? 2.88410 -71.66315 -55.53867 1.000 13.74489 311 ALA D N 1
ATOM 21137 C CA . ALA D 1 311 ? 2.20014 -71.32617 -54.29601 1.000 15.00785 311 ALA D CA 1
ATOM 21138 C C . ALA D 1 311 ? 1.55618 -72.56183 -53.68348 1.000 15.90164 311 ALA D C 1
ATOM 21139 O O . ALA D 1 311 ? 1.68948 -72.81465 -52.47770 1.000 17.00861 311 ALA D O 1
ATOM 21146 N N . LYS D 1 312 ? 0.85980 -73.35578 -54.49860 1.000 15.77382 312 LYS D N 1
ATOM 21147 C CA . LYS D 1 312 ? 0.24063 -74.56934 -53.97862 1.000 17.01594 312 LYS D CA 1
ATOM 21148 C C . LYS D 1 312 ? 1.28666 -75.51994 -53.41379 1.000 16.12601 312 LYS D C 1
ATOM 21149 O O . LYS D 1 312 ? 1.02304 -76.20687 -52.41908 1.000 17.96666 312 LYS D O 1
ATOM 21168 N N . SER D 1 313 ? 2.48738 -75.54362 -54.00091 1.000 15.58040 313 SER D N 1
ATOM 21169 C CA . SER D 1 313 ? 3.52711 -76.45549 -53.53332 1.000 15.71748 313 SER D CA 1
ATOM 21170 C C . SER D 1 313 ? 4.05364 -76.06039 -52.16121 1.000 16.79403 313 SER D C 1
ATOM 21171 O O . SER D 1 313 ? 4.67952 -76.89132 -51.49157 1.000 18.63269 313 SER D O 1
ATOM 21179 N N . TYR D 1 314 ? 3.81634 -74.81951 -51.73238 1.000 17.03992 314 TYR D N 1
ATOM 21180 C CA . TYR D 1 314 ? 4.11413 -74.36495 -50.37884 1.000 16.05503 314 TYR D CA 1
ATOM 21181 C C . TYR D 1 314 ? 2.85653 -74.28120 -49.52248 1.000 18.16848 314 TYR D C 1
ATOM 21182 O O . TYR D 1 314 ? 2.88809 -73.68049 -48.44335 1.000 18.01276 314 TYR D O 1
ATOM 21200 N N . ASN D 1 315 ? 1.75017 -74.85872 -49.99410 1.000 25.06382 315 ASN D N 1
ATOM 21201 C CA . ASN D 1 315 ? 0.46258 -74.83262 -49.29316 1.000 24.85930 315 ASN D CA 1
ATOM 21202 C C . ASN D 1 315 ? -0.02914 -73.41083 -49.03008 1.000 23.31727 315 ASN D C 1
ATOM 21203 O O . ASN D 1 315 ? -0.58104 -73.11591 -47.96547 1.000 25.06832 315 ASN D O 1
ATOM 21214 N N . ILE D 1 316 ? 0.14813 -72.52496 -50.00726 1.000 21.59003 316 ILE D N 1
ATOM 21215 C CA . ILE D 1 316 ? -0.29754 -71.13798 -49.89982 1.000 19.90868 316 ILE D CA 1
ATOM 21216 C C . ILE D 1 316 ? -1.40073 -70.89357 -50.92248 1.000 21.18870 316 ILE D C 1
ATOM 21217 O O . ILE D 1 316 ? -1.15248 -70.92694 -52.13575 1.000 22.21074 316 ILE D O 1
ATOM 21233 N N . ARG D 1 317 ? -2.60459 -70.60353 -50.42984 1.000 19.84286 317 ARG D N 1
ATOM 21234 C CA . ARG D 1 317 ? -3.71281 -70.20938 -51.29190 1.000 19.95151 317 ARG D CA 1
ATOM 21235 C C . ARG D 1 317 ? -3.50278 -68.80073 -51.84182 1.000 19.50428 317 ARG D C 1
ATOM 21236 O O . ARG D 1 317 ? -2.87404 -67.94847 -51.20584 1.000 20.07252 317 ARG D O 1
ATOM 21257 N N . CYS D 1 318 ? -4.08075 -68.54444 -53.02235 1.000 18.11159 318 CYS D N 1
ATOM 21258 C CA . CYS D 1 318 ? -3.90049 -67.28397 -53.73458 1.000 17.79132 318 CYS D CA 1
ATOM 21259 C C . CYS D 1 318 ? -5.24021 -66.69005 -54.14438 1.000 18.84784 318 CYS D C 1
ATOM 21260 O O . CYS D 1 318 ? -6.15354 -67.41618 -54.54385 1.000 18.93685 318 CYS D O 1
ATOM 21268 N N . ILE D 1 319 ? -5.33481 -65.36210 -54.09426 1.000 18.16977 319 ILE D N 1
ATOM 21269 C CA . ILE D 1 319 ? -6.56775 -64.65030 -54.40910 1.000 18.50819 319 ILE D CA 1
ATOM 21270 C C . ILE D 1 319 ? -6.25926 -63.54586 -55.41933 1.000 17.95939 319 ILE D C 1
ATOM 21271 O O . ILE D 1 319 ? -5.54463 -62.58833 -55.10227 1.000 17.85315 319 ILE D O 1
ATOM 21287 N N . TRP D 1 320 ? -6.82760 -63.66423 -56.62311 1.000 17.69718 320 TRP D N 1
ATOM 21288 C CA . TRP D 1 320 ? -6.56697 -62.70185 -57.68970 1.000 17.28688 320 TRP D CA 1
ATOM 21289 C C . TRP D 1 320 ? -7.22066 -61.35597 -57.38271 1.000 15.37188 320 TRP D C 1
ATOM 21290 O O . TRP D 1 320 ? -8.35679 -61.29690 -56.90559 1.000 16.70591 320 TRP D O 1
ATOM 21311 N N . TRP D 1 321 ? -6.51447 -60.26526 -57.68054 1.000 16.35496 321 TRP D N 1
ATOM 21312 C CA . TRP D 1 321 ? -7.06579 -58.92125 -57.51491 1.000 16.69027 321 TRP D CA 1
ATOM 21313 C C . TRP D 1 321 ? -7.74176 -58.50991 -58.81887 1.000 17.08094 321 TRP D C 1
ATOM 21314 O O . TRP D 1 321 ? -7.06194 -58.19070 -59.79885 1.000 19.06802 321 TRP D O 1
ATOM 21335 N N . ASP D 1 322 ? -9.07187 -58.50027 -58.83243 1.000 16.79400 322 ASP D N 1
ATOM 21336 C CA . ASP D 1 322 ? -9.83549 -58.17637 -60.04131 1.000 17.41116 322 ASP D CA 1
ATOM 21337 C C . ASP D 1 322 ? -10.50009 -56.81373 -59.87396 1.000 17.62275 322 ASP D C 1
ATOM 21338 O O . ASP D 1 322 ? -11.52719 -56.68776 -59.19972 1.000 19.53799 322 ASP D O 1
ATOM 21347 N N . ASN D 1 323 ? -9.94021 -55.79514 -60.52298 1.000 17.92720 323 ASN D N 1
ATOM 21348 C CA . ASN D 1 323 ? -10.47529 -54.44503 -60.42676 1.000 18.54154 323 ASN D CA 1
ATOM 21349 C C . ASN D 1 323 ? -11.30431 -54.03843 -61.64759 1.000 19.68125 323 ASN D C 1
ATOM 21350 O O . ASN D 1 323 ? -11.60659 -52.85236 -61.81172 1.000 20.51690 323 ASN D O 1
ATOM 21361 N N . ASN D 1 324 ? -11.69295 -54.99115 -62.49526 1.000 20.04956 324 ASN D N 1
ATOM 21362 C CA . ASN D 1 324 ? -12.63170 -54.73691 -63.59158 1.000 20.84101 324 ASN D CA 1
ATOM 21363 C C . ASN D 1 324 ? -12.09251 -53.73112 -64.61054 1.000 22.36135 324 ASN D C 1
ATOM 21364 O O . ASN D 1 324 ? -12.86360 -53.07057 -65.31152 1.000 24.32055 324 ASN D O 1
ATOM 21375 N N . ALA D 1 325 ? -10.77353 -53.61533 -64.73214 1.000 21.21287 325 ALA D N 1
ATOM 21376 C CA . ALA D 1 325 ? -10.15558 -52.65152 -65.63499 1.000 23.57413 325 ALA D CA 1
ATOM 21377 C C . ALA D 1 325 ? -9.31966 -53.39512 -66.66612 1.000 22.67192 325 ALA D C 1
ATOM 21378 O O . ALA D 1 325 ? -8.49088 -54.23619 -66.30544 1.000 22.38400 325 ALA D O 1
ATOM 21385 N N . PHE D 1 326 ? -9.52128 -53.07086 -67.94233 1.000 24.33190 326 PHE D N 1
ATOM 21386 C CA . PHE D 1 326 ? -8.95336 -53.85025 -69.03685 1.000 24.54464 326 PHE D CA 1
ATOM 21387 C C . PHE D 1 326 ? -7.99338 -53.05697 -69.90277 1.000 28.03030 326 PHE D C 1
ATOM 21388 O O . PHE D 1 326 ? -6.85086 -53.49595 -70.10118 1.000 29.64512 326 PHE D O 1
ATOM 21405 N N . ASP D 1 327 ? -8.41023 -51.88979 -70.40246 1.000 28.70507 327 ASP D N 1
ATOM 21406 C CA . ASP D 1 327 ? -7.59641 -51.09083 -71.31014 1.000 32.54230 327 ASP D CA 1
ATOM 21407 C C . ASP D 1 327 ? -7.42449 -49.66155 -70.80438 1.000 31.20363 327 ASP D C 1
ATOM 21408 O O . ASP D 1 327 ? -7.17468 -48.75708 -71.60945 1.000 34.89609 327 ASP D O 1
ATOM 21417 N N . THR D 1 328 ? -7.56273 -49.43239 -69.49839 1.000 29.39562 328 THR D N 1
ATOM 21418 C CA . THR D 1 328 ? -7.51708 -48.07864 -68.96715 1.000 30.20972 328 THR D CA 1
ATOM 21419 C C . THR D 1 328 ? -6.07326 -47.58190 -68.88762 1.000 32.80169 328 THR D C 1
ATOM 21420 O O . THR D 1 328 ? -5.11270 -48.32611 -69.09934 1.000 32.95026 328 THR D O 1
ATOM 21431 N N . SER D 1 329 ? -5.92587 -46.29736 -68.56976 1.000 35.92928 329 SER D N 1
ATOM 21432 C CA . SER D 1 329 ? -4.60840 -45.71659 -68.35078 1.000 38.73487 329 SER D CA 1
ATOM 21433 C C . SER D 1 329 ? -4.03944 -46.05679 -66.98041 1.000 38.21221 329 SER D C 1
ATOM 21434 O O . SER D 1 329 ? -2.90208 -45.67414 -66.68573 1.000 40.06983 329 SER D O 1
ATOM 21442 N N . GLY D 1 330 ? -4.79188 -46.75893 -66.14587 1.000 34.64086 330 GLY D N 1
ATOM 21443 C CA . GLY D 1 330 ? -4.35764 -47.14928 -64.82307 1.000 32.65708 330 GLY D CA 1
ATOM 21444 C C . GLY D 1 330 ? -3.96593 -48.61028 -64.74515 1.000 29.92988 330 GLY D C 1
ATOM 21445 O O . GLY D 1 330 ? -3.51151 -49.20910 -65.72682 1.000 31.06398 330 GLY D O 1
ATOM 21449 N N . GLU D 1 331 ? -4.14146 -49.19025 -63.55838 1.000 28.42283 331 GLU D N 1
ATOM 21450 C CA . GLU D 1 331 ? -3.82356 -50.59498 -63.32506 1.000 26.09969 331 GLU D CA 1
ATOM 21451 C C . GLU D 1 331 ? -4.93634 -51.46099 -63.90438 1.000 25.14089 331 GLU D C 1
ATOM 21452 O O . GLU D 1 331 ? -6.08986 -51.37645 -63.46947 1.000 26.74749 331 GLU D O 1
ATOM 21464 N N . ASN D 1 332 ? -4.59290 -52.28604 -64.89372 1.000 22.54956 332 ASN D N 1
ATOM 21465 C CA . ASN D 1 332 ? -5.56591 -53.13369 -65.57920 1.000 21.01172 332 ASN D CA 1
ATOM 21466 C C . ASN D 1 332 ? -5.42407 -54.56418 -65.06709 1.000 21.11786 332 ASN D C 1
ATOM 21467 O O . ASN D 1 332 ? -4.74855 -55.40953 -65.65448 1.000 22.19906 332 ASN D O 1
ATOM 21478 N N . PHE D 1 333 ? -6.09876 -54.83449 -63.95435 1.000 20.69962 333 PHE D N 1
ATOM 21479 C CA . PHE D 1 333 ? -6.09893 -56.15628 -63.34901 1.000 19.10035 333 PHE D CA 1
ATOM 21480 C C . PHE D 1 333 ? -7.40426 -56.91048 -63.59363 1.000 20.27401 333 PHE D C 1
ATOM 21481 O O . PHE D 1 333 ? -7.67030 -57.91378 -62.92387 1.000 21.26403 333 PHE D O 1
ATOM 21498 N N . GLY D 1 334 ? -8.22387 -56.45724 -64.53835 1.000 20.00178 334 GLY D N 1
ATOM 21499 C CA . GLY D 1 334 ? -9.49723 -57.10526 -64.76810 1.000 18.90702 334 GLY D CA 1
ATOM 21500 C C . GLY D 1 334 ? -9.33847 -58.52444 -65.28081 1.000 20.30887 334 GLY D C 1
ATOM 21501 O O . GLY D 1 334 ? -8.40547 -58.85218 -66.01257 1.000 21.18205 334 GLY D O 1
ATOM 21505 N N . LEU D 1 335 ? -10.27570 -59.38283 -64.88528 1.000 19.45923 335 LEU D N 1
ATOM 21506 C CA . LEU D 1 335 ? -10.33538 -60.75343 -65.37109 1.000 21.06365 335 LEU D CA 1
ATOM 21507 C C . LEU D 1 335 ? -11.74199 -60.99503 -65.90351 1.000 24.10316 335 LEU D C 1
ATOM 21508 O O . LEU D 1 335 ? -11.92334 -61.37862 -67.06388 1.000 24.25063 335 LEU D O 1
ATOM 21524 N N . LEU D 1 336 ? -12.74203 -60.74659 -65.06587 1.000 24.36069 336 LEU D N 1
ATOM 21525 C CA . LEU D 1 336 ? -14.14013 -60.80323 -65.46635 1.000 25.57899 336 LEU D CA 1
ATOM 21526 C C . LEU D 1 336 ? -14.60444 -59.40383 -65.83409 1.000 24.57618 336 LEU D C 1
ATOM 21527 O O . LEU D 1 336 ? -14.43861 -58.46791 -65.04668 1.000 24.20239 336 LEU D O 1
ATOM 21543 N N . ASN D 1 337 ? -15.19183 -59.26254 -67.02158 1.000 24.03105 337 ASN D N 1
ATOM 21544 C CA . ASN D 1 337 ? -15.88084 -58.03196 -67.40102 1.000 27.14934 337 ASN D CA 1
ATOM 21545 C C . ASN D 1 337 ? -17.25156 -58.08654 -66.73817 1.000 29.21470 337 ASN D C 1
ATOM 21546 O O . ASN D 1 337 ? -18.14978 -58.78971 -67.20180 1.000 30.17134 337 ASN D O 1
ATOM 21557 N N . ARG D 1 338 ? -17.41644 -57.36676 -65.62719 1.000 28.09703 338 ARG D N 1
ATOM 21558 C CA . ARG D 1 338 ? -18.63817 -57.52544 -64.84368 1.000 27.64904 338 ARG D CA 1
ATOM 21559 C C . ARG D 1 338 ? -19.85668 -57.03717 -65.61099 1.000 29.42724 338 ARG D C 1
ATOM 21560 O O . ARG D 1 338 ? -20.94246 -57.62158 -65.50509 1.000 31.87685 338 ARG D O 1
ATOM 21581 N N . GLY D 1 339 ? -19.69725 -55.96788 -66.39030 1.000 29.04426 339 GLY D N 1
ATOM 21582 C CA . GLY D 1 339 ? -20.82396 -55.42498 -67.12181 1.000 30.37568 339 GLY D CA 1
ATOM 21583 C C . GLY D 1 339 ? -21.34557 -56.34552 -68.20294 1.000 32.11140 339 GLY D C 1
ATOM 21584 O O . GLY D 1 339 ? -22.52084 -56.26223 -68.57217 1.000 35.04563 339 GLY D O 1
ATOM 21588 N N . THR D 1 340 ? -20.49616 -57.22631 -68.72676 1.000 29.82573 340 THR D N 1
ATOM 21589 C CA . THR D 1 340 ? -20.90894 -58.14627 -69.77946 1.000 31.06607 340 THR D CA 1
ATOM 21590 C C . THR D 1 340 ? -20.87993 -59.60660 -69.34965 1.000 31.08451 340 THR D C 1
ATOM 21591 O O . THR D 1 340 ? -21.24889 -60.47670 -70.14533 1.000 34.56681 340 THR D O 1
ATOM 21602 N N . LEU D 1 341 ? -20.44603 -59.90174 -68.12325 1.000 29.41800 341 LEU D N 1
ATOM 21603 C CA . LEU D 1 341 ? -20.39513 -61.27580 -67.62434 1.000 31.01622 341 LEU D CA 1
ATOM 21604 C C . LEU D 1 341 ? -19.55834 -62.16659 -68.53855 1.000 33.86511 341 LEU D C 1
ATOM 21605 O O . LEU D 1 341 ? -19.92491 -63.30741 -68.83040 1.000 37.43972 341 LEU D O 1
ATOM 21621 N N . THR D 1 342 ? -18.42681 -61.64292 -69.00059 1.000 32.53724 342 THR D N 1
ATOM 21622 C CA . THR D 1 342 ? -17.54756 -62.37716 -69.89769 1.000 32.44989 342 THR D CA 1
ATOM 21623 C C . THR D 1 342 ? -16.12194 -62.32964 -69.37360 1.000 30.27360 342 THR D C 1
ATOM 21624 O O . THR D 1 342 ? -15.66992 -61.29814 -68.86807 1.000 27.95032 342 THR D O 1
ATOM 21635 N N . TRP D 1 343 ? -15.42206 -63.45627 -69.49329 1.000 29.20491 343 TRP D N 1
ATOM 21636 C CA . TRP D 1 343 ? -14.00952 -63.52221 -69.14258 1.000 27.55884 343 TRP D CA 1
ATOM 21637 C C . TRP D 1 343 ? -13.20502 -62.99633 -70.32118 1.000 29.38439 343 TRP D C 1
ATOM 21638 O O . TRP D 1 343 ? -13.25524 -63.56855 -71.41573 1.000 34.06012 343 TRP D O 1
ATOM 21659 N N . GLN D 1 344 ? -12.47303 -61.90744 -70.11427 1.000 26.80647 344 GLN D N 1
ATOM 21660 C CA . GLN D 1 344 ? -11.79415 -61.25707 -71.22609 1.000 30.61569 344 GLN D CA 1
ATOM 21661 C C . GLN D 1 344 ? -10.42340 -61.84915 -71.52380 1.000 28.31273 344 GLN D C 1
ATOM 21662 O O . GLN D 1 344 ? -9.85757 -61.55935 -72.58272 1.000 29.90021 344 GLN D O 1
ATOM 21676 N N . TYR D 1 345 ? -9.88765 -62.68780 -70.63924 1.000 27.54573 345 TYR D N 1
ATOM 21677 C CA . TYR D 1 345 ? -8.57687 -63.31013 -70.82380 1.000 28.90904 345 TYR D CA 1
ATOM 21678 C C . TYR D 1 345 ? -8.72213 -64.80376 -70.58525 1.000 30.33336 345 TYR D C 1
ATOM 21679 O O . TYR D 1 345 ? -8.27931 -65.33688 -69.56006 1.000 28.81752 345 TYR D O 1
ATOM 21697 N N . PRO D 1 346 ? -9.34204 -65.51347 -71.52940 1.000 30.60644 346 PRO D N 1
ATOM 21698 C CA . PRO D 1 346 ? -9.68039 -66.92346 -71.27294 1.000 30.95985 346 PRO D CA 1
ATOM 21699 C C . PRO D 1 346 ? -8.47889 -67.84480 -71.13665 1.000 30.94995 346 PRO D C 1
ATOM 21700 O O . PRO D 1 346 ? -8.55071 -68.81246 -70.36999 1.000 30.56854 346 PRO D O 1
ATOM 21711 N N . GLU D 1 347 ? -7.38793 -67.59746 -71.86315 1.000 32.05406 347 GLU D N 1
ATOM 21712 C CA . GLU D 1 347 ? -6.21340 -68.45260 -71.71401 1.000 32.10960 347 GLU D CA 1
ATOM 21713 C C . GLU D 1 347 ? -5.58035 -68.28156 -70.34078 1.000 30.77295 347 GLU D C 1
ATOM 21714 O O . GLU D 1 347 ? -5.06714 -69.24787 -69.76346 1.000 31.22978 347 GLU D O 1
ATOM 21726 N N . LEU D 1 348 ? -5.59347 -67.05943 -69.81164 1.000 27.87891 348 LEU D N 1
ATOM 21727 C CA . LEU D 1 348 ? -5.05515 -66.81698 -68.47763 1.000 24.79688 348 LEU D CA 1
ATOM 21728 C C . LEU D 1 348 ? -5.90256 -67.49391 -67.41183 1.000 28.36692 348 LEU D C 1
ATOM 21729 O O . LEU D 1 348 ? -5.36557 -68.10669 -66.48048 1.000 27.52179 348 LEU D O 1
ATOM 21745 N N . LEU D 1 349 ? -7.22685 -67.39552 -67.52523 1.000 27.91848 349 LEU D N 1
ATOM 21746 C CA . LEU D 1 349 ? -8.09753 -68.07070 -66.57111 1.000 25.72368 349 LEU D CA 1
ATOM 21747 C C . LEU D 1 349 ? -7.84992 -69.57318 -66.58539 1.000 28.09060 349 LEU D C 1
ATOM 21748 O O . LEU D 1 349 ? -7.68245 -70.19642 -65.53191 1.000 28.19959 349 LEU D O 1
ATOM 21764 N N . GLU D 1 350 ? -7.80601 -70.17153 -67.77546 1.000 30.72418 350 GLU D N 1
ATOM 21765 C CA . GLU D 1 350 ? -7.53329 -71.60103 -67.87047 1.000 32.09200 350 GLU D CA 1
ATOM 21766 C C . GLU D 1 350 ? -6.19363 -71.95112 -67.23029 1.000 30.71263 350 GLU D C 1
ATOM 21767 O O . GLU D 1 350 ? -6.05950 -72.99998 -66.58997 1.000 31.92671 350 GLU D O 1
ATOM 21779 N N . ALA D 1 351 ? -5.19248 -71.08349 -67.38948 1.000 29.65289 351 ALA D N 1
ATOM 21780 C CA . ALA D 1 351 ? -3.87208 -71.36585 -66.83107 1.000 31.04830 351 ALA D CA 1
ATOM 21781 C C . ALA D 1 351 ? -3.90726 -71.42990 -65.30867 1.000 29.19686 351 ALA D C 1
ATOM 21782 O O . ALA D 1 351 ? -3.21123 -72.25271 -64.69995 1.000 28.46564 351 ALA D O 1
ATOM 21789 N N . MET D 1 352 ? -4.68583 -70.55845 -64.67139 1.000 29.18800 352 MET D N 1
ATOM 21790 C CA A MET D 1 352 ? -4.75404 -70.53929 -63.21670 0.798 29.70520 352 MET D CA 1
ATOM 21791 C CA B MET D 1 352 ? -4.75207 -70.53925 -63.21570 0.202 29.93287 352 MET D CA 1
ATOM 21792 C C . MET D 1 352 ? -5.68444 -71.60733 -62.65883 1.000 31.38507 352 MET D C 1
ATOM 21793 O O . MET D 1 352 ? -5.60809 -71.91066 -61.46364 1.000 31.86346 352 MET D O 1
ATOM 21820 N N . MET D 1 353 ? -6.53433 -72.20222 -63.49800 1.000 31.85226 353 MET D N 1
ATOM 21821 C CA . MET D 1 353 ? -7.49457 -73.20613 -63.06071 1.000 31.53037 353 MET D CA 1
ATOM 21822 C C . MET D 1 353 ? -7.03994 -74.63727 -63.30641 1.000 37.41450 353 MET D C 1
ATOM 21823 O O . MET D 1 353 ? -7.59271 -75.55826 -62.69333 1.000 40.10127 353 MET D O 1
ATOM 21837 N N . LYS D 1 354 ? -6.05735 -74.85065 -64.17381 1.000 40.75326 354 LYS D N 1
ATOM 21838 C CA . LYS D 1 354 ? -5.59168 -76.20282 -64.45503 1.000 46.28497 354 LYS D CA 1
ATOM 21839 C C . LYS D 1 354 ? -5.10683 -76.86241 -63.16498 1.000 48.22655 354 LYS D C 1
ATOM 21840 O O . LYS D 1 354 ? -4.65267 -76.19774 -62.23077 1.000 47.00039 354 LYS D O 1
#

Organism: Ruminococcus champanellensis (strain DSM 18848 / JCM 17042 / KCTC 15320 / 18P13) (NCBI:txid213810)

Foldseek 3Di:
DADDADQDFPLVVLVPFDAAAEPPQALQADDVVPDLADQNLCRRPVRPDHQDDLVLLVLVVVLPGQEYEYEHAQRSQFDDPDLRDGHPNNLVSVVVVQCSNVVVVGAYEYEHEPPAVQLAQAPVNLVVNLSNLLNVLLVNLVVCVRYYQSYEYESYAAHFHPPDPCRVPQHDLSSQQSLLVSQQSNQVSQCVVDDNSVRHAYEYAFHGLAQDCNRLVSHDHHDHPDPRRYEYEHADQPPCQFAPNPPHDVAADPVCLVVLLVRLVSVLVSAVVVVHHYEHQEYAGFDPVRLVRLLVVQLSNLVSCVVSSYHYYYYANLACDDPDGHRHQQNSVVRDGPRVSNSVSNND/DPFDQDFPLRVLVVFDAAAEPPQAQQADDVVPQLADQNLCRRCVRPDHQDDLLLVVLVVVLPGQEYEYEHAQRSQFDDPDLRDGHPNNLVSVVVVQCSNVVVVGAYEYEHEPPAVQLAQAPVNLVVNLSNLLNVLLVNLVVCVPRHQSYEYESYAAHAHPPDPCRVPQHDLSSQQSLQVSQQSNQVSQCVVDHNSVRHAYEYAFHGLAQDDRSLVSDDHHDHPDPRRYEYEHADQPPCQFAPNPPHDVAADPVCLVVLLVRLVSVLVSAVVVVHHYEHQEYAGFDPVRLVRLLVVQLSNLVSNVVSVYHHYYYANLACDDPDGRRHQANSVVSHGPRSSNSVSNND/DDQDFPLRVLVVFDAAAEPPQALLADDVVPDLADQNLCRRCVRPDHQDDLLLVVLVVVLFGQEYEYEHAQRSQFDDPDQRDGNPRNLVSSVVVVCSNVVVVGAYEYEHEPPAVQLAQAPVSLVVNLSNLLNVLLVNLVVCVPDAQSYEYESYAAHAHPPPPCRVPQHDLSSQQSLQVSQQSSQVSQCVVDDNSVRHAYEYAFHGLAQDDRSLVSHDHHDHPDPRRYEYEHADQPPCQFAPNPPHDVAADPVNLVVLLVRLVSVLVSAVVVPHHYEHQEYGGFPPVRLVRLLVVQLSNLVSCVVSSYYYYYYANLACPDPDGRRHQANSVVRDGPRVSNSVSNND/DDQDFPLRLLVPFDAAAEPPQAQLADDVVPDLADQNQCRRPVRPDHQDDLLLVVLVVVLFGQEYEYEHAQRSQFDDPDLSDGNPNNLVSVVVVVCSNVVVVGAYEYEHEPPQVQLAQAPVSLVVNLSSLLNVLLVNLVVCVPDAQSYEYESYAAHFHPPDPCRVPQHDLSSQQSLLVSQQSNQVSQCVVPHSSVRHAYEYAFHGLAQDPNRLVNHDHHDHPDPRRYEYEHADQPPCQFAPNPPHDVAADPVNLVVLLVRLVSVLVSAVVVVHHYEHQEYGGFDPVRLVRLLVVLLSNLVSCVVSSYHYYYYAHLACPDPDGRRHQANSVVSDGPRVSNSVSNND

B-factor: mean 25.83, std 11.22, range [8.41, 82.18]

Secondary structure (DSSP, 8-state):
-PPP-----HHHHHHH---EEEETTSTT---TTT-SS--HHHHHTTTS-PPP-HHHHHHHHHTT--EEEE----GGGB--TTT-PBPHHHHHHHHHHHHHHHTTT-EEEEE--S-TTT---SHHHHHHHHHHHHHHHHHHHHHTTT--TTEEEE--S----TTSTTTTTT--HHHHHHHHHHHHHHHHHHHTT-GGGGT--EEEE-GGG--SHHHHHT--PPP-SSSS-EEEEEE---SHHHHT-TTS-----GGGHHHHHHHHHHHHHHTGGGT--EEEEEE-----S-HHHHHHHHHHHHHHHHHTT--EEEEE-S-SSSSS-----EETTTTEES-HHHHHHHH-/-------HHHHHHH---EEEETTSTT---TTT-SS--HHHHHTTTSPPPP-HHHHHHHHHTT--EEEE----GGGB--TTT-PBPHHHHHHHHHHHHHHHTTT-EEEEE--S-TTT---STTTHHHHHHHHHHHHHHHHHHTTT--TTEEEE--S----TTSTTTTTT--HHHHHHHHHHHHHHHHHHHHT-GGGGT--EEEE-GGG--SHHHHHT--PPP-SSSS-EEEEEE---SHHHHT-TTS-----GGGHHHHHHHHHHHHHHTGGGT--EEEEEE-----S-HHHHHHHHHHHHHHHHHTT--EEEEE-S-SSSSS-----EETTTTEES-HHHHHHHH-/-----HHHHHHH---EEEETTSTT---TTT-SS--HHHHHTTTSPPPP-HHHHHHHHHTT--EEEE----GGGB--TTT-PBPHHHHHHHHHHHHHHHTTT-EEEEE--S-TTT---SHHHHHHHHHHHHHHHHHHHHHTTT--TTEEEE--S----TTSTTTTTT--HHHHHHHHHHHHHHHHHHHHT-GGGGT--EEEE-GGG--SHHHHHT--PPP-SSSS-EEEEEE---SHHHHT-TTS-----GGGHHHHHHHHHHHHHHTGGGT--EEEEEE-----S-HHHHHHHHHHHHHHHHHTT--EEEEE-S-SSSSS-----EETTTTEES-HHHHHHHH-/-----HHHHHHH---EEEETTSTT---TTT-SS--HHHHHTTTS-PPP-HHHHHHHHHTT--EEEE----GGGB--TTTTPBPHHHHHHHHHHHHHHHTTT-EEEEE--S-TTT---SHHHHHHHHHHHHHHHHHHHHHTTT--TTEEEE--S----TTSTTTTTT--HHHHHHHHHHHHHHHHHHHHT-GGGGS--EEEE-GGG--SHHHHHH--PPP-SSSS-EEEEEE---SHHHHT-TTS-----GGGHHHHHHHHHHHHHHTGGGT--EEEEEE-----S-HHHHHHHHHHHHHHHHHTT--EEEEE-S-SSSSS-----EETTTTEES-HHHHHHHH-

Nearest PDB structures (foldseek):
  6wqv-assembly2_B  TM=1.001E+00  e=1.525E-71  Ruminococcus champanellensis
  6q1i-assembly1_A  TM=9.600E-01  e=4.946E-45  Clostridium longisporum
  8ghx-assembly1_A  TM=9.618E-01  e=3.766E-42  Piromyces finnis
  3ays-assembly1_A  TM=9.618E-01  e=2.443E-41  Piromyces rhizinflatus
  3ayr-assembly1_A  TM=9.617E-01  e=3.110E-41  Piromyces rhizinflatus

InterPro domains:
  IPR001547 Glycoside hydrolase, family 5 [PF00150] (131-409)
  IPR017853 Glycoside hydrolase superfamily [SSF51445] (98-440)
  IPR018087 Glycoside hydrolase, family 5, conserved site [PS00659] (240-249)
  IPR036439 Dockerin domain superfamily [G3DSA:1.10.1330.10] (32-87)
  IPR050386 Glycosyl Hydrolase 5 (Cellulase A) [PTHR31297] (53-434)